Protein AF-0000000081024165 (afdb_homodimer)

Secondary structure (DSSP, 8-state):
-----B-------GGGSTTSGGG-----TTS-EE-TTT-EEE-TTS--SSPPPGGGS-TT--EEE--SS---EE-TTTS---TT--EEE----TT-EEE-TTTTTT-TT--EEE-TT-TTEEE-TTTTTT-TT--EEE-TTS---THHHHSSTTTT-TT--EEE-TT---S-----GGGGG-TT--EEE-TT-TT-----TTTTGGGTT-EEEEEE--S------TT--HHHH--TTTT-EEEEEE-TT----HHHHHHHHHHTTT--EEEEE--S-TTSS-TTTT--SPPP-GGGGGGGTTT---EEE--SS---EE-TTTTTT-TT-SEEE--SS---EE-TTTTTT-TT--EEE--SS---EE-GGGSGGGTTS---EEE--SS---EE-TTTTTT-SS--EEE--SS--SS------TT--EEE--SS--S--GGGGG--TT--EEE--SS---BTHHHHHHHTSTT--EEE-TTS---B--TT-----S-----EEE--SS-HHHHHHTT-STTTTTT-TT--EEE--SS--SSPPTTTTTT-TT--EEE--SS------HHHHTT-TT--EEE-TTS--S---GGGGTT-TT--EEE-TT--EE-SGGGHHHHHHHHSHHHHTSB--GGG-BEEESGGGTT-BGGGB--GGG----HHHHHHHHHHHHHHHHHHHHHHHHHHHHHHH-HHHHHHHHHHHHHHHHHHHT----------TT----SEEEEEE--GGGHHHIIIIIIHHHBTTSTT--SB-EEEHHHHS-TTS-HHHHHHHHHHSEEEEEEEE-HHHHH-HHHHHHHHHHHHHTTSSSS--EEEEEE-S---HHHHHTSHHHHHHHHTT--EEE--SSGGGHHHHHHHHHHHHHH--------S----------------/-------------GGGTHHHH-------S-S-EE-TTT-EEE-TTS--SSPPPGGGS-TT--EEE--SS---EE-TTTS---TT--EEE----TT--EE-TTTTTT-TT--EEE-TT-TT-EE-TTTTTT-TT--EEE-TTS---THHHHSSTTTT-TT--EEE-TT---S-----GGGGG-TT--EEE-TT-TT-----TTTTGGGTT-EEEEEE-TT------TT--HHHH--TTTT-EEEEEE-TT----HHHHHHHHHHTTT--EEEEE--S-TTSS-TTTT--SPPP-GGGGGGGTTT---EEE--SS---EE-TTTTTT-TT-SEEE--SS---EE-TTTTTT-TT--EEE--SS---EE-GGGSGGGTTS---EEE--SS---EE-TTTTTT-SS--EEE--SS--SS------TT--EEE--SS--S--GGGGG--TT--EEE--SS---BTHHHHHHHTSTT--EEE-TTS---B--TT-----S-----EEE--SS-HHHHHHTT-STTTTTT-TT--EEE--SS--SSPPTTTTTT-TT--EEE--SS------HHHHTT-TT--EEE-TTS--S---GGGGTT-TT--EEE-TT--EE-SGGGHHHHHHHHSSTGGGSB--GGG-BEEESGGGTT-BGGG---GGGS---HHHHHHHHHHHHHHHHHHHHHHHHHHHHHHH-HHHHHHHHHHHHHHHHHTT-----------------SEEEEEE--GGGHHHIIIIIIHHHBTTSTT--SB-EEEHHHHS-TTS-HHHHHHHHHHTEEEEEEEE-HHHHH-HHHHHHHHHHHHHHHSSS---EEEEEE-S---HHHHHTSHHHHHHHHTT--EEEPPSSGGGHHHHHHHHHHHHHH--------S----------------

Organism: Petromyzon marinus (NCBI:txid7757)

Sequence (1808 aa):
MRSVRAAGPRAQNHHHQLLLLVVVVVGRISACWLEPHSGYVSCINMNLKEPPPRDSLPANTTELDISFNNISRLSRASLPPLAYLQVLLLGRQLQGLVVEDLAFAELPQLRWLDLGGNRLLVLEPRALWGLHRLEKLQMDYNGLEDEVLEGDFFRDLTSLRELDLTGNSLQRARLSGVFLSMASLRVLKLRSNTKLESLCEGDLAALSGLRLELLDLSDTRMFQDTAFNWTECGNPLRNLSFGLLDISSTTFVPSSLQNFLESIRGVPIKALNLCLLPNIGRSFAFMNFKEPVREWFLGLEKSGVEVLDFSRNRVFSLHPRVFSAFPAVRSLDVSRNKVNEIAPGAFQGLESLVFLNLSYNLLGEIYERSFKDLVNSPLDSIDLSHNHIGIIQNTAFAGFPHLTMLDLRDNSILQLPQLMLPSLTYLMLGDNRLSNLYGLQTMDKSLVFLDVRRNRLHNLGEVWRAMASPRVQFLLFEGNVLRDCPPEATPWSPNNSLVYLDISGNTMEIAWASGHCTDMFHTLGALQKLYLDRNLLTALPDGLFLGLSSLLKLNLSNNHLSSVSAASLEPLRSLEVLDLAWNRLVVLDPMALGPLALLQLLDLRGNPFHCTCALMPLLAWLNSSASAAVASFPDALRCASPAELQAVLLVLLDSQGCEEEDPQLVRHLRLSLLCASSSAVLLLLVATLGHRCCRRRFYHGLMWLRELLLTWEWGATPKANEKRGGGAEFYYDAFVCHSEADFPWVRSELLRRLDLRGGRGGPLSMCLEARDFVPGEAHMDNLVRAVDASRCTLCVLTRHFLADSWCMEALRLAQGRGGSLGTRHDVLVLLLGSLPEFQLQRHGPVRAHLQAGRPCVRWPEDPQDRDWCADLLLVTIREGVPCEGPQGGTRFRMRSLRAVGPPTMRSVRAAGPRAQNHHHQLLLLVVVVVGRISACWLEPHSGYVSCINMNLKEPPPRDSLPANTTELDISFNNISRLSRASLPPLAYLQVLLLGRQLQGLVVEDLAFAELPQLRWLDLGGNRLLVLEPRALWGLHRLEKLQMDYNGLEDEVLEGDFFRDLTSLRELDLTGNSLQRARLSGVFLSMASLRVLKLRSNTKLESLCEGDLAALSGLRLELLDLSDTRMFQDTAFNWTECGNPLRNLSFGLLDISSTTFVPSSLQNFLESIRGVPIKALNLCLLPNIGRSFAFMNFKEPVREWFLGLEKSGVEVLDFSRNRVFSLHPRVFSAFPAVRSLDVSRNKVNEIAPGAFQGLESLVFLNLSYNLLGEIYERSFKDLVNSPLDSIDLSHNHIGIIQNTAFAGFPHLTMLDLRDNSILQLPQLMLPSLTYLMLGDNRLSNLYGLQTMDKSLVFLDVRRNRLHNLGEVWRAMASPRVQFLLFEGNVLRDCPPEATPWSPNNSLVYLDISGNTMEIAWASGHCTDMFHTLGALQKLYLDRNLLTALPDGLFLGLSSLLKLNLSNNHLSSVSAASLEPLRSLEVLDLAWNRLVVLDPMALGPLALLQLLDLRGNPFHCTCALMPLLAWLNSSASAAVASFPDALRCASPAELQAVLLVLLDSQGCEEEDPQLVRHLRLSLLCASSSAVLLLLVATLGHRCCRRRFYHGLMWLRELLLTWEWGATPKANEKRGGGAEFYYDAFVCHSEADFPWVRSELLRRLDLRGGRGGPLSMCLEARDFVPGEAHMDNLVRAVDASRCTLCVLTRHFLADSWCMEALRLAQGRGGSLGTRHDVLVLLLGSLPEFQLQRHGPVRAHLQAGRPCVRWPEDPQDRDWCADLLLVTIREGVPCEGPQGGTRFRMRSLRAVGPPT

Nearest PDB structures (foldseek):
  5ijc-assembly1_A  TM=6.670E-01  e=1.756E-19  Mus musculus
  7r86-assembly2_B  TM=5.240E-01  e=5.649E-11  Mus musculus
  1ozn-assembly1_A  TM=5.152E-01  e=1.254E-09  Homo sapiens
  3rfs-assembly2_B  TM=6.856E-01  e=3.207E-08  Listeria monocytogenes 08-5923
  3m19-assembly2_B  TM=5.540E-01  e=2.004E-07  Petromyzon marinus

Structure (mmCIF, N/CA/C/O backbone):
data_AF-0000000081024165-model_v1
#
loop_
_entity.id
_entity.type
_entity.pdbx_description
1 polymer 'Toll-like receptor 5'
#
loop_
_atom_site.group_PDB
_atom_site.id
_atom_site.type_symbol
_atom_site.label_atom_id
_atom_site.label_alt_id
_atom_site.label_comp_id
_atom_site.label_asym_id
_atom_site.label_entity_id
_atom_site.label_seq_id
_atom_site.pdbx_PDB_ins_code
_atom_site.Cartn_x
_atom_site.Cartn_y
_atom_site.Cartn_z
_atom_site.occupancy
_atom_site.B_iso_or_equiv
_atom_site.auth_seq_id
_atom_site.auth_comp_id
_atom_site.auth_asym_id
_atom_site.auth_atom_id
_atom_site.pdbx_PDB_model_num
ATOM 1 N N . MET A 1 1 ? 51.031 32.531 -5.215 1 20.62 1 MET A N 1
ATOM 2 C CA . MET A 1 1 ? 49.906 31.562 -5.188 1 20.62 1 MET A CA 1
ATOM 3 C C . MET A 1 1 ? 50.344 30.234 -5.805 1 20.62 1 MET A C 1
ATOM 5 O O . MET A 1 1 ? 50.781 30.188 -6.957 1 20.62 1 MET A O 1
ATOM 9 N N . ARG A 1 2 ? 50.75 29.297 -4.957 1 22.09 2 ARG A N 1
ATOM 10 C CA . ARG A 1 2 ? 51.5 28.062 -5.258 1 22.09 2 ARG A CA 1
ATOM 11 C C . ARG A 1 2 ? 50.625 27.094 -6.047 1 22.09 2 ARG A C 1
ATOM 13 O O . ARG A 1 2 ? 49.562 26.672 -5.57 1 22.09 2 ARG A O 1
ATOM 20 N N . SER A 1 3 ? 50.188 27.438 -7.25 1 25.97 3 SER A N 1
ATOM 21 C CA . SER A 1 3 ? 49.25 26.688 -8.047 1 25.97 3 SER A CA 1
ATOM 22 C C . SER A 1 3 ? 49.812 25.328 -8.461 1 25.97 3 SER A C 1
ATOM 24 O O . SER A 1 3 ? 51.031 25.203 -8.641 1 25.97 3 SER A O 1
ATOM 26 N N . VAL A 1 4 ? 49.281 24.312 -7.863 1 30.44 4 VAL A N 1
ATOM 27 C CA . VAL A 1 4 ? 49.562 22.938 -8.266 1 30.44 4 VAL A CA 1
ATOM 28 C C . VAL A 1 4 ? 49.469 22.812 -9.781 1 30.44 4 VAL A C 1
ATOM 30 O O . VAL A 1 4 ? 48.531 23.344 -10.398 1 30.44 4 VAL A O 1
ATOM 33 N N . ARG A 1 5 ? 50.531 22.875 -10.531 1 26.97 5 ARG A N 1
ATOM 34 C CA . ARG A 1 5 ? 50.531 22.797 -11.984 1 26.97 5 ARG A CA 1
ATOM 35 C C . ARG A 1 5 ? 50.281 21.375 -12.453 1 26.97 5 ARG A C 1
ATOM 37 O O . ARG A 1 5 ? 50.594 20.422 -11.742 1 26.97 5 ARG A O 1
ATOM 44 N N . ALA A 1 6 ? 49.281 21.156 -13.203 1 31.28 6 ALA A N 1
ATOM 45 C CA . ALA A 1 6 ? 48.969 19.875 -13.852 1 31.28 6 ALA A CA 1
ATOM 46 C C . ALA A 1 6 ? 50.188 19.328 -14.57 1 31.28 6 ALA A C 1
ATOM 48 O O . ALA A 1 6 ? 50.906 20.062 -15.273 1 31.28 6 ALA A O 1
ATOM 49 N N . ALA A 1 7 ? 50.906 18.375 -14.094 1 29.17 7 ALA A N 1
ATOM 50 C CA . ALA A 1 7 ? 52.031 17.703 -14.742 1 29.17 7 ALA A CA 1
ATOM 51 C C . ALA A 1 7 ? 51.656 17.188 -16.125 1 29.17 7 ALA A C 1
ATOM 53 O O . ALA A 1 7 ? 50.562 16.688 -16.312 1 29.17 7 ALA A O 1
ATOM 54 N N . GLY A 1 8 ? 52.094 17.891 -17.266 1 26.36 8 GLY A N 1
ATOM 55 C CA . GLY A 1 8 ? 51.906 17.531 -18.656 1 26.36 8 GLY A CA 1
ATOM 56 C C . GLY A 1 8 ? 52.062 16.062 -18.938 1 26.36 8 GLY A C 1
ATOM 57 O O . GLY A 1 8 ? 52.75 15.352 -18.172 1 26.36 8 GLY A O 1
ATOM 58 N N . PRO A 1 9 ? 51.156 15.406 -19.641 1 26 9 PRO A N 1
ATOM 59 C CA . PRO A 1 9 ? 51.156 13.992 -20.031 1 26 9 PRO A CA 1
ATOM 60 C C . PRO A 1 9 ? 52.469 13.531 -20.625 1 26 9 PRO A C 1
ATOM 62 O O . PRO A 1 9 ? 53.094 14.258 -21.422 1 26 9 PRO A O 1
ATOM 65 N N . ARG A 1 10 ? 53.312 12.797 -19.969 1 23.8 10 ARG A N 1
ATOM 66 C CA . ARG A 1 10 ? 54.438 12.133 -20.609 1 23.8 10 ARG A CA 1
ATOM 67 C C . ARG A 1 10 ? 53.969 11.414 -21.875 1 23.8 10 ARG A C 1
ATOM 69 O O . ARG A 1 10 ? 52.906 10.789 -21.906 1 23.8 10 ARG A O 1
ATOM 76 N N . ALA A 1 11 ? 54.438 11.773 -23.109 1 24.11 11 ALA A N 1
ATOM 77 C CA . ALA A 1 11 ? 54.312 11.305 -24.5 1 24.11 11 ALA A CA 1
ATOM 78 C C . ALA A 1 11 ? 54.531 9.789 -24.578 1 24.11 11 ALA A C 1
ATOM 80 O O . ALA A 1 11 ? 55.656 9.305 -24.469 1 24.11 11 ALA A O 1
ATOM 81 N N . GLN A 1 12 ? 53.875 8.961 -23.719 1 23.84 12 GLN A N 1
ATOM 82 C CA . GLN A 1 12 ? 54.125 7.543 -23.938 1 23.84 12 GLN A CA 1
ATOM 83 C C . GLN A 1 12 ? 53.812 7.141 -25.375 1 23.84 12 GLN A C 1
ATOM 85 O O . GLN A 1 12 ? 52.656 7.105 -25.781 1 23.84 12 GLN A O 1
ATOM 90 N N . ASN A 1 13 ? 54.625 7.574 -26.438 1 23.62 13 ASN A N 1
ATOM 91 C CA . ASN A 1 13 ? 54.625 7.367 -27.891 1 23.62 13 ASN A CA 1
ATOM 92 C C . ASN A 1 13 ? 54.469 5.891 -28.25 1 23.62 13 ASN A C 1
ATOM 94 O O . ASN A 1 13 ? 53.875 5.551 -29.281 1 23.62 13 ASN A O 1
ATOM 98 N N . HIS A 1 14 ? 55.375 5.027 -27.688 1 24.67 14 HIS A N 1
ATOM 99 C CA . HIS A 1 14 ? 55.938 4.016 -28.578 1 24.67 14 HIS A CA 1
ATOM 100 C C . HIS A 1 14 ? 54.906 2.922 -28.891 1 24.67 14 HIS A C 1
ATOM 102 O O . HIS A 1 14 ? 55.125 2.09 -29.766 1 24.67 14 HIS A O 1
ATOM 108 N N . HIS A 1 15 ? 54.062 2.533 -27.969 1 26.38 15 HIS A N 1
ATOM 109 C CA . HIS A 1 15 ? 53.656 1.139 -28.109 1 26.38 15 HIS A CA 1
ATOM 110 C C . HIS A 1 15 ? 52.656 0.965 -29.234 1 26.38 15 HIS A C 1
ATOM 112 O O . HIS A 1 15 ? 52 -0.085 -29.344 1 26.38 15 HIS A O 1
ATOM 118 N N . HIS A 1 16 ? 52.438 1.99 -30.125 1 27 16 HIS A N 1
ATOM 119 C CA . HIS A 1 16 ? 51.438 1.802 -31.188 1 27 16 HIS A CA 1
ATOM 120 C C . HIS A 1 16 ? 51.875 0.697 -32.156 1 27 16 HIS A C 1
ATOM 122 O O . HIS A 1 16 ? 51.125 0.369 -33.094 1 27 16 HIS A O 1
ATOM 128 N N . GLN A 1 17 ? 53.219 0.5 -32.219 1 24.55 17 GLN A N 1
ATOM 129 C CA . GLN A 1 17 ? 53.656 -0.23 -33.438 1 24.55 17 GLN A CA 1
ATOM 130 C C . GLN A 1 17 ? 53.062 -1.641 -33.438 1 24.55 17 GLN A C 1
ATOM 132 O O . GLN A 1 17 ? 52.781 -2.193 -34.5 1 24.55 17 GLN A O 1
ATOM 137 N N . LEU A 1 18 ? 53.156 -2.264 -32.281 1 24.84 18 LEU A N 1
ATOM 138 C CA . LEU A 1 18 ? 53.188 -3.715 -32.406 1 24.84 18 LEU A CA 1
ATOM 139 C C . LEU A 1 18 ? 51.812 -4.246 -32.781 1 24.84 18 LEU A C 1
ATOM 141 O O . LEU A 1 18 ? 51.656 -5.422 -33.094 1 24.84 18 LEU A O 1
ATOM 145 N N . LEU A 1 19 ? 50.781 -3.404 -32.625 1 25.36 19 LEU A N 1
ATOM 146 C CA . LEU A 1 19 ? 49.5 -4.078 -32.781 1 25.36 19 LEU A CA 1
ATOM 147 C C . LEU A 1 19 ? 49.25 -4.414 -34.25 1 25.36 19 LEU A C 1
ATOM 149 O O . LEU A 1 19 ? 48.219 -5.055 -34.562 1 25.36 19 LEU A O 1
ATOM 153 N N . LEU A 1 20 ? 50.062 -3.764 -35.125 1 26.02 20 LEU A N 1
ATOM 154 C CA . LEU A 1 20 ? 49.656 -3.939 -36.5 1 26.02 20 LEU A CA 1
ATOM 155 C C . LEU A 1 20 ? 49.781 -5.402 -36.906 1 26.02 20 LEU A C 1
ATOM 157 O O . LEU A 1 20 ? 48.969 -5.895 -37.688 1 26.02 20 LEU A O 1
ATOM 161 N N . LEU A 1 21 ? 50.906 -5.957 -36.531 1 26.27 21 LEU A N 1
ATOM 162 C CA . LEU A 1 21 ? 51.312 -7.117 -37.312 1 26.27 21 LEU A CA 1
ATOM 163 C C . LEU A 1 21 ? 50.344 -8.273 -37.125 1 26.27 21 LEU A C 1
ATOM 165 O O . LEU A 1 21 ? 50.375 -9.234 -37.875 1 26.27 21 LEU A O 1
ATOM 169 N N . VAL A 1 22 ? 49.719 -8.367 -36 1 27.64 22 VAL A N 1
ATOM 170 C CA . VAL A 1 22 ? 49.125 -9.695 -35.844 1 27.64 22 VAL A CA 1
ATOM 171 C C . VAL A 1 22 ? 48 -9.867 -36.875 1 27.64 22 VAL A C 1
ATOM 173 O O . VAL A 1 22 ? 47.188 -10.781 -36.75 1 27.64 22 VAL A O 1
ATOM 176 N N . VAL A 1 23 ? 47.812 -8.836 -37.75 1 29.31 23 VAL A N 1
ATOM 177 C CA . VAL A 1 23 ? 46.75 -9.094 -38.688 1 29.31 23 VAL A CA 1
ATOM 178 C C . VAL A 1 23 ? 47.156 -10.211 -39.656 1 29.31 23 VAL A C 1
ATOM 180 O O . VAL A 1 23 ? 46.531 -10.414 -40.688 1 29.31 23 VAL A O 1
ATOM 183 N N . VAL A 1 24 ? 48.469 -10.602 -39.656 1 27.8 24 VAL A N 1
ATOM 184 C CA . VAL A 1 24 ? 48.906 -11.383 -40.812 1 27.8 24 VAL A CA 1
ATOM 185 C C . VAL A 1 24 ? 47.875 -12.453 -41.125 1 27.8 24 VAL A C 1
ATOM 187 O O . VAL A 1 24 ? 47.438 -12.578 -42.281 1 27.8 24 VAL A O 1
ATOM 190 N N . VAL A 1 25 ? 48.156 -13.734 -40.688 1 28.91 25 VAL A N 1
ATOM 191 C CA . VAL A 1 25 ? 47.969 -14.992 -41.406 1 28.91 25 VAL A CA 1
ATOM 192 C C . VAL A 1 25 ? 46.469 -15.344 -41.406 1 28.91 25 VAL A C 1
ATOM 194 O O . VAL A 1 25 ? 45.938 -15.828 -40.406 1 28.91 25 VAL A O 1
ATOM 197 N N . VAL A 1 26 ? 45.594 -14.422 -41.75 1 32.44 26 VAL A N 1
ATOM 198 C CA . VAL A 1 26 ? 44.281 -14.93 -42.125 1 32.44 26 VAL A CA 1
ATOM 199 C C . VAL A 1 26 ? 44.438 -16.016 -43.188 1 32.44 26 VAL A C 1
ATOM 201 O O . VAL A 1 26 ? 44.594 -15.703 -44.375 1 32.44 26 VAL A O 1
ATOM 204 N N . GLY A 1 27 ? 45.469 -16.828 -43.188 1 30.81 27 GLY A N 1
ATOM 205 C CA . GLY A 1 27 ? 45.406 -17.953 -44.094 1 30.81 27 GLY A CA 1
ATOM 206 C C . GLY A 1 27 ? 43.969 -18.422 -44.375 1 30.81 27 GLY A C 1
ATOM 207 O O . GLY A 1 27 ? 43.031 -18 -43.688 1 30.81 27 GLY A O 1
ATOM 208 N N . ARG A 1 28 ? 43.844 -19.516 -45.312 1 35.47 28 ARG A N 1
ATOM 209 C CA . ARG A 1 28 ? 42.719 -20.25 -45.844 1 35.47 28 ARG A CA 1
ATOM 210 C C . ARG A 1 28 ? 41.656 -20.5 -44.781 1 35.47 28 ARG A C 1
ATOM 212 O O . ARG A 1 28 ? 41.969 -21.062 -43.719 1 35.47 28 ARG A O 1
ATOM 219 N N . ILE A 1 29 ? 40.781 -19.703 -44.562 1 40.88 29 ILE A N 1
ATOM 220 C CA . ILE A 1 29 ? 39.469 -19.703 -43.938 1 40.88 29 ILE A CA 1
ATOM 221 C C . ILE A 1 29 ? 38.938 -21.125 -43.875 1 40.88 29 ILE A C 1
ATOM 223 O O . ILE A 1 29 ? 37.844 -21.359 -43.312 1 40.88 29 ILE A O 1
ATOM 227 N N . SER A 1 30 ? 39.281 -22.016 -44.781 1 51.53 30 SER A N 1
ATOM 228 C CA . SER A 1 30 ? 38.656 -23.281 -45.094 1 51.53 30 SER A CA 1
ATOM 229 C C . SER A 1 30 ? 38.781 -24.281 -43.969 1 51.53 30 SER A C 1
ATOM 231 O O . SER A 1 30 ? 38.312 -25.406 -44.062 1 51.53 30 SER A O 1
ATOM 233 N N . ALA A 1 31 ? 39.688 -24.062 -43.031 1 68.12 31 ALA A N 1
ATOM 234 C CA . ALA A 1 31 ? 39.906 -25.25 -42.219 1 68.12 31 ALA A CA 1
ATOM 235 C C . ALA A 1 31 ? 39.031 -25.219 -40.969 1 68.12 31 ALA A C 1
ATOM 237 O O . ALA A 1 31 ? 38.688 -24.141 -40.469 1 68.12 31 ALA A O 1
ATOM 238 N N . CYS A 1 32 ? 38.344 -26.312 -40.656 1 84.81 32 CYS A N 1
ATOM 239 C CA . CYS A 1 32 ? 37.594 -26.531 -39.438 1 84.81 32 CYS A CA 1
ATOM 240 C C . CYS A 1 32 ? 38.344 -26.078 -38.188 1 84.81 32 CYS A C 1
ATOM 242 O O . CYS A 1 32 ? 39.594 -26.109 -38.188 1 84.81 32 CYS A O 1
ATOM 244 N N . TRP A 1 33 ? 37.656 -25.219 -37.312 1 82.88 33 TRP A N 1
ATOM 245 C CA . TRP A 1 33 ? 38.25 -24.766 -36.062 1 82.88 33 TRP A CA 1
ATOM 246 C C . TRP A 1 33 ? 38.469 -25.938 -35.094 1 82.88 33 TRP A C 1
ATOM 248 O O . TRP A 1 33 ? 37.562 -26.719 -34.875 1 82.88 33 TRP A O 1
ATOM 258 N N . LEU A 1 34 ? 39.781 -26.125 -34.812 1 80.56 34 LEU A N 1
ATOM 259 C CA . LEU A 1 34 ? 40.094 -27.188 -33.875 1 80.56 34 LEU A CA 1
ATOM 260 C C . LEU A 1 34 ? 40.344 -26.625 -32.469 1 80.56 34 LEU A C 1
ATOM 262 O O . LEU A 1 34 ? 41.125 -25.672 -32.312 1 80.56 34 LEU A O 1
ATOM 266 N N . GLU A 1 35 ? 39.406 -27 -31.531 1 75.31 35 GLU A N 1
ATOM 267 C CA . GLU A 1 35 ? 39.75 -26.656 -30.156 1 75.31 35 GLU A CA 1
ATOM 268 C C . GLU A 1 35 ? 40.938 -27.438 -29.656 1 75.31 35 GLU A C 1
ATOM 270 O O . GLU A 1 35 ? 40.969 -28.672 -29.766 1 75.31 35 GLU A O 1
ATOM 275 N N . PRO A 1 36 ? 41.938 -26.672 -29.203 1 71.31 36 PRO A N 1
ATOM 276 C CA . PRO A 1 36 ? 43.156 -27.375 -28.734 1 71.31 36 PRO A CA 1
ATOM 277 C C . PRO A 1 36 ? 42.844 -28.344 -27.594 1 71.31 36 PRO A C 1
ATOM 279 O O . PRO A 1 36 ? 42.062 -28.031 -26.703 1 71.31 36 PRO A O 1
ATOM 282 N N . HIS A 1 37 ? 43.156 -29.609 -27.516 1 73.12 37 HIS A N 1
ATOM 283 C CA . HIS A 1 37 ? 43.219 -30.656 -26.5 1 73.12 37 HIS A CA 1
ATOM 284 C C . HIS A 1 37 ? 41.844 -31.281 -26.297 1 73.12 37 HIS A C 1
ATOM 286 O O . HIS A 1 37 ? 41.688 -32.188 -25.469 1 73.12 37 HIS A O 1
ATOM 292 N N . SER A 1 38 ? 40.688 -30.891 -26.797 1 73.69 38 SER A N 1
ATOM 293 C CA . SER A 1 38 ? 39.406 -31.453 -26.438 1 73.69 38 SER A CA 1
ATOM 294 C C . SER A 1 38 ? 38.906 -32.406 -27.531 1 73.69 38 SER A C 1
ATOM 296 O O . SER A 1 38 ? 37.969 -33.188 -27.297 1 73.69 38 SER A O 1
ATOM 298 N N . GLY A 1 39 ? 39.625 -32.594 -28.625 1 87.94 39 GLY A N 1
ATOM 299 C CA . GLY A 1 39 ? 39.188 -33.375 -29.75 1 87.94 39 GLY A CA 1
ATOM 300 C C . GLY A 1 39 ? 37.969 -32.812 -30.469 1 87.94 39 GLY A C 1
ATOM 301 O O . GLY A 1 39 ? 37.406 -33.438 -31.344 1 87.94 39 GLY A O 1
ATOM 302 N N . TYR A 1 40 ? 37.469 -31.641 -30 1 91.44 40 TYR A N 1
ATOM 303 C CA . TYR A 1 40 ? 36.312 -30.969 -30.625 1 91.44 40 TYR A CA 1
ATOM 304 C C . TYR A 1 40 ? 36.75 -30.219 -31.875 1 91.44 40 TYR A C 1
ATOM 306 O O . TYR A 1 40 ? 37.719 -29.453 -31.859 1 91.44 40 TYR A O 1
ATOM 314 N N . VAL A 1 41 ? 36.031 -30.516 -33.031 1 91.94 41 VAL A N 1
ATOM 315 C CA . VAL A 1 41 ? 36.25 -29.844 -34.312 1 91.94 41 VAL A CA 1
ATOM 316 C C . VAL A 1 41 ? 35 -29.125 -34.75 1 91.94 41 VAL A C 1
ATOM 318 O O . VAL A 1 41 ? 33.938 -29.734 -34.875 1 91.94 41 VAL A O 1
ATOM 321 N N . SER A 1 42 ? 35.094 -27.812 -34.906 1 92.38 42 SER A N 1
ATOM 322 C CA . SER A 1 42 ? 33.938 -27.016 -35.312 1 92.38 42 SER A CA 1
ATOM 323 C C . SER A 1 42 ? 34.094 -26.547 -36.75 1 92.38 42 SER A C 1
ATOM 325 O O . SER A 1 42 ? 35 -25.812 -37.094 1 92.38 42 SER A O 1
ATOM 327 N N . CYS A 1 43 ? 33.219 -27.047 -37.594 1 92.94 43 CYS A N 1
ATOM 328 C CA . CYS A 1 43 ? 33.094 -26.609 -38.969 1 92.94 43 CYS A CA 1
ATOM 329 C C . CYS A 1 43 ? 31.734 -25.984 -39.219 1 92.94 43 CYS A C 1
ATOM 331 O O . CYS A 1 43 ? 31.062 -26.328 -40.188 1 92.94 43 CYS A O 1
ATOM 333 N N . ILE A 1 44 ? 31.344 -25.094 -38.375 1 92.06 44 ILE A N 1
ATOM 334 C CA . ILE A 1 44 ? 30.016 -24.5 -38.406 1 92.06 44 ILE A CA 1
ATOM 335 C C . ILE A 1 44 ? 29.969 -23.375 -39.406 1 92.06 44 ILE A C 1
ATOM 337 O O . ILE A 1 44 ? 30.906 -22.578 -39.5 1 92.06 44 ILE A O 1
ATOM 341 N N . ASN A 1 45 ? 28.938 -23.312 -40.281 1 89.88 45 ASN A N 1
ATOM 342 C CA . ASN A 1 45 ? 28.625 -22.219 -41.188 1 89.88 45 ASN A CA 1
ATOM 343 C C . ASN A 1 45 ? 29.797 -21.938 -42.125 1 89.88 45 ASN A C 1
ATOM 345 O O . ASN A 1 45 ? 30.234 -20.797 -42.281 1 89.88 45 ASN A O 1
ATOM 349 N N . MET A 1 46 ? 30.281 -22.938 -42.719 1 89.69 46 MET A N 1
ATOM 350 C CA . MET A 1 46 ? 31.422 -22.828 -43.656 1 89.69 46 MET A CA 1
ATOM 351 C C . MET A 1 46 ? 30.969 -23.109 -45.094 1 89.69 46 MET A C 1
ATOM 353 O O . MET A 1 46 ? 31.812 -23.25 -45.969 1 89.69 46 MET A O 1
ATOM 357 N N . ASN A 1 47 ? 29.75 -23.156 -45.375 1 89.75 47 ASN A N 1
ATOM 358 C CA . ASN A 1 47 ? 29.156 -23.422 -46.656 1 89.75 47 ASN A CA 1
ATOM 359 C C . ASN A 1 47 ? 29.672 -24.719 -47.281 1 89.75 47 ASN A C 1
ATOM 361 O O . ASN A 1 47 ? 29.953 -24.781 -48.469 1 89.75 47 ASN A O 1
ATOM 365 N N . LEU A 1 48 ? 29.781 -25.688 -46.406 1 91.5 48 LEU A N 1
ATOM 366 C CA . LEU A 1 48 ? 30.25 -27 -46.844 1 91.5 48 LEU A CA 1
ATOM 367 C C . LEU A 1 48 ? 29.156 -27.719 -47.656 1 91.5 48 LEU A C 1
ATOM 369 O O . LEU A 1 48 ? 27.984 -27.703 -47.281 1 91.5 48 LEU A O 1
ATOM 373 N N . LYS A 1 49 ? 29.562 -28.266 -48.75 1 91.75 49 LYS A N 1
ATOM 374 C CA . LYS A 1 49 ? 28.625 -29.047 -49.531 1 91.75 49 LYS A CA 1
ATOM 375 C C . LYS A 1 49 ? 28.781 -30.531 -49.25 1 91.75 49 LYS A C 1
ATOM 377 O O . LYS A 1 49 ? 27.875 -31.328 -49.531 1 91.75 49 LYS A O 1
ATOM 382 N N . GLU A 1 50 ? 29.938 -30.828 -48.75 1 91.31 50 GLU A N 1
ATOM 383 C CA . GLU A 1 50 ? 30.25 -32.188 -48.281 1 91.31 50 GLU A CA 1
ATOM 384 C C . GLU A 1 50 ? 31 -32.125 -46.938 1 91.31 50 GLU A C 1
ATOM 386 O O . GLU A 1 50 ? 31.609 -31.125 -46.594 1 91.31 50 GLU A O 1
ATOM 391 N N . PRO A 1 51 ? 30.781 -33.25 -46.188 1 92.81 51 PRO A N 1
ATOM 392 C CA . PRO A 1 51 ? 31.547 -33.281 -44.938 1 92.81 51 PRO A CA 1
ATOM 393 C C . PRO A 1 51 ? 33.062 -33.188 -45.188 1 92.81 51 PRO A C 1
ATOM 395 O O . PRO A 1 51 ? 33.531 -33.594 -46.25 1 92.81 51 PRO A O 1
ATOM 398 N N . PRO A 1 52 ? 33.75 -32.719 -44.188 1 90.75 52 PRO A N 1
ATOM 399 C CA . PRO A 1 52 ? 35.219 -32.562 -44.344 1 90.75 52 PRO A CA 1
ATOM 400 C C . PRO A 1 52 ? 35.906 -33.906 -44.5 1 90.75 52 PRO A C 1
ATOM 402 O O . PRO A 1 52 ? 35.531 -34.906 -43.875 1 90.75 52 PRO A O 1
ATOM 405 N N . PRO A 1 53 ? 36.969 -33.938 -45.438 1 88 53 PRO A N 1
ATOM 406 C CA . PRO A 1 53 ? 37.688 -35.188 -45.688 1 88 53 PRO A CA 1
ATOM 407 C C . PRO A 1 53 ? 38.562 -35.594 -44.469 1 88 53 PRO A C 1
ATOM 409 O O . PRO A 1 53 ? 38.75 -34.812 -43.562 1 88 53 PRO A O 1
ATOM 412 N N . ARG A 1 54 ? 39 -36.844 -44.594 1 85.94 54 ARG A N 1
ATOM 413 C CA . ARG A 1 54 ? 39.719 -37.438 -43.469 1 85.94 54 ARG A CA 1
ATOM 414 C C . ARG A 1 54 ? 41 -36.656 -43.188 1 85.94 54 ARG A C 1
ATOM 416 O O . ARG A 1 54 ? 41.375 -36.438 -42.031 1 85.94 54 ARG A O 1
ATOM 423 N N . ASP A 1 55 ? 41.562 -36.125 -44.219 1 83.31 55 ASP A N 1
ATOM 424 C CA . ASP A 1 55 ? 42.875 -35.469 -44.094 1 83.31 55 ASP A CA 1
ATOM 425 C C . ASP A 1 55 ? 42.75 -34.125 -43.406 1 83.31 55 ASP A C 1
ATOM 427 O O . ASP A 1 55 ? 43.719 -33.594 -42.844 1 83.31 55 ASP A O 1
ATOM 431 N N . SER A 1 56 ? 41.531 -33.75 -43.344 1 83.19 56 SER A N 1
ATOM 432 C CA . SER A 1 56 ? 41.344 -32.406 -42.75 1 83.19 56 SER A CA 1
ATOM 433 C C . SER A 1 56 ? 40.938 -32.5 -41.281 1 83.19 56 SER A C 1
ATOM 435 O O . SER A 1 56 ? 40.844 -31.5 -40.594 1 83.19 56 SER A O 1
ATOM 437 N N . LEU A 1 57 ? 40.719 -33.719 -40.812 1 87.94 57 LEU A N 1
ATOM 438 C CA . LEU A 1 57 ? 40.281 -33.906 -39.438 1 87.94 57 LEU A CA 1
ATOM 439 C C . LEU A 1 57 ? 41.312 -34.656 -38.625 1 87.94 57 LEU A C 1
ATOM 441 O O . LEU A 1 57 ? 41.938 -35.625 -39.125 1 87.94 57 LEU A O 1
ATOM 445 N N . PRO A 1 58 ? 41.531 -34.156 -37.469 1 86.38 58 PRO A N 1
ATOM 446 C CA . PRO A 1 58 ? 42.438 -34.938 -36.625 1 86.38 58 PRO A CA 1
ATOM 447 C C . PRO A 1 58 ? 41.938 -36.344 -36.344 1 86.38 58 PRO A C 1
ATOM 449 O O . PRO A 1 58 ? 40.719 -36.594 -36.281 1 86.38 58 PRO A O 1
ATOM 452 N N . ALA A 1 59 ? 42.906 -37.312 -36.219 1 82.88 59 ALA A N 1
ATOM 453 C CA . ALA A 1 59 ? 42.531 -38.719 -36.031 1 82.88 59 ALA A CA 1
ATOM 454 C C . ALA A 1 59 ? 41.844 -38.938 -34.688 1 82.88 59 ALA A C 1
ATOM 456 O O . ALA A 1 59 ? 41.094 -39.875 -34.531 1 82.88 59 ALA A O 1
ATOM 457 N N . ASN A 1 60 ? 42.062 -38.062 -33.781 1 86.25 60 ASN A N 1
ATOM 458 C CA . ASN A 1 60 ? 41.5 -38.219 -32.438 1 86.25 60 ASN A CA 1
ATOM 459 C C . ASN A 1 60 ? 40.25 -37.375 -32.25 1 86.25 60 ASN A C 1
ATOM 461 O O . ASN A 1 60 ? 39.875 -37.062 -31.109 1 86.25 60 ASN A O 1
ATOM 465 N N . THR A 1 61 ? 39.531 -37.062 -33.281 1 90.69 61 THR A N 1
ATOM 466 C CA . THR A 1 61 ? 38.344 -36.25 -33.188 1 90.69 61 THR A CA 1
ATOM 467 C C . THR A 1 61 ? 37.25 -37 -32.438 1 90.69 61 THR A C 1
ATOM 469 O O . THR A 1 61 ? 36.906 -38.156 -32.812 1 90.69 61 THR A O 1
ATOM 472 N N . THR A 1 62 ? 36.75 -36.344 -31.344 1 93.62 62 THR A N 1
ATOM 473 C CA . THR A 1 62 ? 35.688 -36.969 -30.562 1 93.62 62 THR A CA 1
ATOM 474 C C . THR A 1 62 ? 34.344 -36.281 -30.812 1 93.62 62 THR A C 1
ATOM 476 O O . THR A 1 62 ? 33.312 -36.906 -30.656 1 93.62 62 THR A O 1
ATOM 479 N N . GLU A 1 63 ? 34.344 -35.062 -31.109 1 95.5 63 GLU A N 1
ATOM 480 C CA . GLU A 1 63 ? 33.156 -34.281 -31.406 1 95.5 63 GLU A CA 1
ATOM 481 C C . GLU A 1 63 ? 33.312 -33.469 -32.688 1 95.5 63 GLU A C 1
ATOM 483 O O . GLU A 1 63 ? 34.312 -32.75 -32.812 1 95.5 63 GLU A O 1
ATOM 488 N N . LEU A 1 64 ? 32.406 -33.625 -33.625 1 94.19 64 LEU A N 1
ATOM 489 C CA . LEU A 1 64 ? 32.438 -32.938 -34.906 1 94.19 64 LEU A CA 1
ATOM 490 C C . LEU A 1 64 ? 31.141 -32.156 -35.125 1 94.19 64 LEU A C 1
ATOM 492 O O . LEU A 1 64 ? 30.062 -32.719 -35.125 1 94.19 64 LEU A O 1
ATOM 496 N N . ASP A 1 65 ? 31.219 -30.891 -35.188 1 95.19 65 ASP A N 1
ATOM 497 C CA . ASP A 1 65 ? 30.062 -30.031 -35.438 1 95.19 65 ASP A CA 1
ATOM 498 C C . ASP A 1 65 ? 30.094 -29.469 -36.875 1 95.19 65 ASP A C 1
ATOM 500 O O . ASP A 1 65 ? 30.938 -28.641 -37.188 1 95.19 65 ASP A O 1
ATOM 504 N N . ILE A 1 66 ? 29.25 -29.969 -37.75 1 94.75 66 ILE A N 1
ATOM 505 C CA . ILE A 1 66 ? 29.156 -29.5 -39.125 1 94.75 66 ILE A CA 1
ATOM 506 C C . ILE A 1 66 ? 27.766 -28.953 -39.375 1 94.75 66 ILE A C 1
ATOM 508 O O . ILE A 1 66 ? 27.203 -29.141 -40.469 1 94.75 66 ILE A O 1
ATOM 512 N N . SER A 1 67 ? 27.188 -28.297 -38.344 1 94.75 67 SER A N 1
ATOM 513 C CA . SER A 1 67 ? 25.844 -27.703 -38.469 1 94.75 67 SER A CA 1
ATOM 514 C C . SER A 1 67 ? 25.875 -26.422 -39.312 1 94.75 67 SER A C 1
ATOM 516 O O . SER A 1 67 ? 26.953 -25.859 -39.562 1 94.75 67 SER A O 1
ATOM 518 N N . PHE A 1 68 ? 24.766 -25.953 -39.844 1 94.06 68 PHE A N 1
ATOM 519 C CA . PHE A 1 68 ? 24.562 -24.719 -40.562 1 94.06 68 PHE A CA 1
ATOM 520 C C . PHE A 1 68 ? 25.438 -24.672 -41.812 1 94.06 68 PHE A C 1
ATOM 522 O O . PHE A 1 68 ? 26.141 -23.672 -42.062 1 94.06 68 PHE A O 1
ATOM 529 N N . ASN A 1 69 ? 25.422 -25.797 -42.531 1 94.75 69 ASN A N 1
ATOM 530 C CA . ASN A 1 69 ? 26.125 -25.875 -43.781 1 94.75 69 ASN A CA 1
ATOM 531 C C . ASN A 1 69 ? 25.172 -26.219 -44.938 1 94.75 69 ASN A C 1
ATOM 533 O O . ASN A 1 69 ? 23.953 -26.109 -44.781 1 94.75 69 ASN A O 1
ATOM 537 N N . ASN A 1 70 ? 25.766 -26.547 -46.125 1 93.75 70 ASN A N 1
ATOM 538 C CA . ASN A 1 70 ? 24.953 -26.859 -47.281 1 93.75 70 ASN A CA 1
ATOM 539 C C . ASN A 1 70 ? 25.141 -28.312 -47.719 1 93.75 70 ASN A C 1
ATOM 541 O O . ASN A 1 70 ? 25.234 -28.594 -48.938 1 93.75 70 ASN A O 1
ATOM 545 N N . ILE A 1 71 ? 25.219 -29.109 -46.719 1 93.88 71 ILE A N 1
ATOM 546 C CA . ILE A 1 71 ? 25.359 -30.531 -47.031 1 93.88 71 ILE A CA 1
ATOM 547 C C . ILE A 1 71 ? 24 -31.094 -47.469 1 93.88 71 ILE A C 1
ATOM 549 O O . ILE A 1 71 ? 23.031 -31.078 -46.688 1 93.88 71 ILE A O 1
ATOM 553 N N . SER A 1 72 ? 23.875 -31.609 -48.656 1 92.88 72 SER A N 1
ATOM 554 C CA . SER A 1 72 ? 22.578 -32 -49.188 1 92.88 72 SER A CA 1
ATOM 555 C C . SER A 1 72 ? 22.406 -33.531 -49.156 1 92.88 72 SER A C 1
ATOM 557 O O . SER A 1 72 ? 21.281 -34.031 -49.156 1 92.88 72 SER A O 1
ATOM 559 N N . ARG A 1 73 ? 23.5 -34.156 -49.125 1 93.88 73 ARG A N 1
ATOM 560 C CA . ARG A 1 73 ? 23.406 -35.625 -49.156 1 93.88 73 ARG A CA 1
ATOM 561 C C . ARG A 1 73 ? 24.516 -36.25 -48.312 1 93.88 73 ARG A C 1
ATOM 563 O O . ARG A 1 73 ? 25.656 -35.781 -48.344 1 93.88 73 ARG A O 1
ATOM 570 N N . LEU A 1 74 ? 24.062 -37.25 -47.625 1 94.44 74 LEU A N 1
ATOM 571 C CA . LEU A 1 74 ? 25.031 -38.031 -46.812 1 94.44 74 LEU A CA 1
ATOM 572 C C . LEU A 1 74 ? 24.984 -39.5 -47.156 1 94.44 74 LEU A C 1
ATOM 574 O O . LEU A 1 74 ? 23.953 -40.156 -47 1 94.44 74 LEU A O 1
ATOM 578 N N . SER A 1 75 ? 26.078 -40.031 -47.656 1 92.88 75 SER A N 1
ATOM 579 C CA . SER A 1 75 ? 26.203 -41.438 -47.969 1 92.88 75 SER A CA 1
ATOM 580 C C . SER A 1 75 ? 27.234 -42.125 -47.062 1 92.88 75 SER A C 1
ATOM 582 O O . SER A 1 75 ? 27.844 -41.469 -46.219 1 92.88 75 SER A O 1
ATOM 584 N N . ARG A 1 76 ? 27.391 -43.406 -47.25 1 89.81 76 ARG A N 1
ATOM 585 C CA . ARG A 1 76 ? 28.344 -44.188 -46.469 1 89.81 76 ARG A CA 1
ATOM 586 C C . ARG A 1 76 ? 29.766 -43.688 -46.688 1 89.81 76 ARG A C 1
ATOM 588 O O . ARG A 1 76 ? 30.578 -43.688 -45.75 1 89.81 76 ARG A O 1
ATOM 595 N N . ALA A 1 77 ? 29.969 -43.156 -47.844 1 87.88 77 ALA A N 1
ATOM 596 C CA . ALA A 1 77 ? 31.312 -42.719 -48.219 1 87.88 77 ALA A CA 1
ATOM 597 C C . ALA A 1 77 ? 31.547 -41.25 -47.844 1 87.88 77 ALA A C 1
ATOM 599 O O . ALA A 1 77 ? 32.688 -40.781 -47.875 1 87.88 77 ALA A O 1
ATOM 600 N N . SER A 1 78 ? 30.516 -40.688 -47.469 1 89.62 78 SER A N 1
ATOM 601 C CA . SER A 1 78 ? 30.594 -39.25 -47.25 1 89.62 78 SER A CA 1
ATOM 602 C C . SER A 1 78 ? 31.406 -38.906 -46 1 89.62 78 SER A C 1
ATOM 604 O O . SER A 1 78 ? 32.188 -37.969 -45.969 1 89.62 78 SER A O 1
ATOM 606 N N . LEU A 1 79 ? 31.156 -39.688 -44.938 1 88.62 79 LEU A N 1
ATOM 607 C CA . LEU A 1 79 ? 31.844 -39.438 -43.656 1 88.62 79 LEU A CA 1
ATOM 608 C C . LEU A 1 79 ? 33.094 -40.281 -43.531 1 88.62 79 LEU A C 1
ATOM 610 O O . LEU A 1 79 ? 33.062 -41.5 -43.75 1 88.62 79 LEU A O 1
ATOM 614 N N . PRO A 1 80 ? 34.219 -39.531 -43.312 1 86.88 80 PRO A N 1
ATOM 615 C CA . PRO A 1 80 ? 35.438 -40.312 -43.094 1 86.88 80 PRO A CA 1
ATOM 616 C C . PRO A 1 80 ? 35.375 -41.188 -41.844 1 86.88 80 PRO A C 1
ATOM 618 O O . PRO A 1 80 ? 34.625 -40.875 -40.906 1 86.88 80 PRO A O 1
ATOM 621 N N . PRO A 1 81 ? 36.062 -42.312 -41.969 1 87.69 81 PRO A N 1
ATOM 622 C CA . PRO A 1 81 ? 36.062 -43.156 -40.781 1 87.69 81 PRO A CA 1
ATOM 623 C C . PRO A 1 81 ? 36.812 -42.5 -39.625 1 87.69 81 PRO A C 1
ATOM 625 O O . PRO A 1 81 ? 37.969 -42.188 -39.719 1 87.69 81 PRO A O 1
ATOM 628 N N . LEU A 1 82 ? 36.094 -42.188 -38.656 1 88.88 82 LEU A N 1
ATOM 629 C CA . LEU A 1 82 ? 36.625 -41.625 -37.438 1 88.88 82 LEU A CA 1
ATOM 630 C C . LEU A 1 82 ? 36.375 -42.562 -36.25 1 88.88 82 LEU A C 1
ATOM 632 O O . LEU A 1 82 ? 35.281 -42.625 -35.719 1 88.88 82 LEU A O 1
ATOM 636 N N . ALA A 1 83 ? 37.438 -43.188 -35.781 1 87.56 83 ALA A N 1
ATOM 637 C CA . ALA A 1 83 ? 37.344 -44.281 -34.844 1 87.56 83 ALA A CA 1
ATOM 638 C C . ALA A 1 83 ? 36.938 -43.781 -33.438 1 87.56 83 ALA A C 1
ATOM 640 O O . ALA A 1 83 ? 36.375 -44.5 -32.656 1 87.56 83 ALA A O 1
ATOM 641 N N . TYR A 1 84 ? 37.125 -42.531 -33.219 1 90.62 84 TYR A N 1
ATOM 642 C CA . TYR A 1 84 ? 36.906 -42.031 -31.844 1 90.62 84 TYR A CA 1
ATOM 643 C C . TYR A 1 84 ? 35.781 -41.031 -31.812 1 90.62 84 TYR A C 1
ATOM 645 O O . TYR A 1 84 ? 35.5 -40.438 -30.75 1 90.62 84 TYR A O 1
ATOM 653 N N . LEU A 1 85 ? 35.031 -40.875 -32.875 1 93.88 85 LEU A N 1
ATOM 654 C CA . LEU A 1 85 ? 33.969 -39.875 -32.906 1 93.88 85 LEU A CA 1
ATOM 655 C C . LEU A 1 85 ? 32.781 -40.312 -32.062 1 93.88 85 LEU A C 1
ATOM 657 O O . LEU A 1 85 ? 32.219 -41.406 -32.25 1 93.88 85 LEU A O 1
ATOM 661 N N . GLN A 1 86 ? 32.375 -39.375 -31.109 1 96.19 86 GLN A N 1
ATOM 662 C CA . GLN A 1 86 ? 31.297 -39.719 -30.188 1 96.19 86 GLN A CA 1
ATOM 663 C C . GLN A 1 86 ? 30.094 -38.781 -30.438 1 96.19 86 GLN A C 1
ATOM 665 O O . GLN A 1 86 ? 28.938 -39.188 -30.219 1 96.19 86 GLN A O 1
ATOM 670 N N . VAL A 1 87 ? 30.297 -37.594 -30.812 1 97.19 87 VAL A N 1
ATOM 671 C CA . VAL A 1 87 ? 29.234 -36.625 -31.031 1 97.19 87 VAL A CA 1
ATOM 672 C C . VAL A 1 87 ? 29.328 -36.062 -32.438 1 97.19 87 VAL A C 1
ATOM 674 O O . VAL A 1 87 ? 30.375 -35.594 -32.875 1 97.19 87 VAL A O 1
ATOM 677 N N . LEU A 1 88 ? 28.25 -36.156 -33.188 1 96.81 88 LEU A N 1
ATOM 678 C CA . LEU A 1 88 ? 28.156 -35.594 -34.531 1 96.81 88 LEU A CA 1
ATOM 679 C C . LEU A 1 88 ? 26.953 -34.656 -34.656 1 96.81 88 LEU A C 1
ATOM 681 O O . LEU A 1 88 ? 25.812 -35.094 -34.531 1 96.81 88 LEU A O 1
ATOM 685 N N . LEU A 1 89 ? 27.156 -33.406 -34.875 1 97.06 89 LEU A N 1
ATOM 686 C CA . LEU A 1 89 ? 26.094 -32.406 -35 1 97.06 89 LEU A CA 1
ATOM 687 C C . LEU A 1 89 ? 25.906 -32 -36.469 1 97.06 89 LEU A C 1
ATOM 689 O O . LEU A 1 89 ? 26.797 -31.391 -37.062 1 97.06 89 LEU A O 1
ATOM 693 N N . LEU A 1 90 ? 24.828 -32.406 -36.969 1 95.69 90 LEU A N 1
ATOM 694 C CA . LEU A 1 90 ? 24.531 -32.219 -38.406 1 95.69 90 LEU A CA 1
ATOM 695 C C . LEU A 1 90 ? 23.25 -31.391 -38.562 1 95.69 90 LEU A C 1
ATOM 697 O O . LEU A 1 90 ? 22.594 -31.469 -39.594 1 95.69 90 LEU A O 1
ATOM 701 N N . GLY A 1 91 ? 22.906 -30.656 -37.562 1 95.44 91 GLY A N 1
ATOM 702 C CA . GLY A 1 91 ? 21.625 -29.953 -37.562 1 95.44 91 GLY A CA 1
ATOM 703 C C . GLY A 1 91 ? 21.625 -28.719 -38.469 1 95.44 91 GLY A C 1
ATOM 704 O O . GLY A 1 91 ? 22.688 -28.203 -38.812 1 95.44 91 GLY A O 1
ATOM 705 N N . ARG A 1 92 ? 20.391 -28.234 -39 1 93.62 92 ARG A N 1
ATOM 706 C CA . ARG A 1 92 ? 20.078 -26.969 -39.625 1 93.62 92 ARG A CA 1
ATOM 707 C C . ARG A 1 92 ? 20.922 -26.781 -40.906 1 93.62 92 ARG A C 1
ATOM 709 O O . ARG A 1 92 ? 21.578 -25.75 -41.062 1 93.62 92 ARG A O 1
ATOM 716 N N . GLN A 1 93 ? 20.875 -27.812 -41.719 1 93.62 93 GLN A N 1
ATOM 717 C CA . GLN A 1 93 ? 21.438 -27.641 -43.031 1 93.62 93 GLN A CA 1
ATOM 718 C C . GLN A 1 93 ? 20.531 -26.75 -43.906 1 93.62 93 GLN A C 1
ATOM 720 O O . GLN A 1 93 ? 19.312 -26.891 -43.875 1 93.62 93 GLN A O 1
ATOM 725 N N . LEU A 1 94 ? 21.047 -25.891 -44.75 1 86.56 94 LEU A N 1
ATOM 726 C CA . LEU A 1 94 ? 20.312 -24.828 -45.438 1 86.56 94 LEU A CA 1
ATOM 727 C C . LEU A 1 94 ? 19.547 -25.375 -46.625 1 86.56 94 LEU A C 1
ATOM 729 O O . LEU A 1 94 ? 18.453 -24.891 -46.938 1 86.56 94 LEU A O 1
ATOM 733 N N . GLN A 1 95 ? 20.016 -26.328 -47.469 1 84.69 95 GLN A N 1
ATOM 734 C CA . GLN A 1 95 ? 19.391 -26.797 -48.688 1 84.69 95 GLN A CA 1
ATOM 735 C C . GLN A 1 95 ? 18.703 -28.141 -48.469 1 84.69 95 GLN A C 1
ATOM 737 O O . GLN A 1 95 ? 18.328 -28.812 -49.438 1 84.69 95 GLN A O 1
ATOM 742 N N . GLY A 1 96 ? 18.344 -28.5 -47.25 1 89.69 96 GLY A N 1
ATOM 743 C CA . GLY A 1 96 ? 17.781 -29.812 -47 1 89.69 96 GLY A CA 1
ATOM 744 C C . GLY A 1 96 ? 18.828 -30.906 -46.938 1 89.69 96 GLY A C 1
ATOM 745 O O . GLY A 1 96 ? 19.906 -30.781 -47.531 1 89.69 96 GLY A O 1
ATOM 746 N N . LEU A 1 97 ? 18.453 -32.031 -46.312 1 94.69 97 LEU A N 1
ATOM 747 C CA . LEU A 1 97 ? 19.438 -33.094 -46.094 1 94.69 97 LEU A CA 1
ATOM 748 C C . LEU A 1 97 ? 18.844 -34.469 -46.375 1 94.69 97 LEU A C 1
ATOM 750 O O . LEU A 1 97 ? 17.766 -34.812 -45.875 1 94.69 97 LEU A O 1
ATOM 754 N N . VAL A 1 98 ? 19.484 -35.156 -47.281 1 96.19 98 VAL A N 1
ATOM 755 C CA . VAL A 1 98 ? 19.141 -36.562 -47.531 1 96.19 98 VAL A CA 1
ATOM 756 C C . VAL A 1 98 ? 20.172 -37.469 -46.906 1 96.19 98 VAL A C 1
ATOM 758 O O . VAL A 1 98 ? 21.359 -37.375 -47.188 1 96.19 98 VAL A O 1
ATOM 761 N N . VAL A 1 99 ? 19.656 -38.312 -46.031 1 97.06 99 VAL A N 1
ATOM 762 C CA . VAL A 1 99 ? 20.531 -39.281 -45.406 1 97.06 99 VAL A CA 1
ATOM 763 C C . VAL A 1 99 ? 20.297 -40.656 -45.969 1 97.06 99 VAL A C 1
ATOM 765 O O . VAL A 1 99 ? 19.234 -41.25 -45.75 1 97.06 99 VAL A O 1
ATOM 768 N N . GLU A 1 100 ? 21.328 -41.219 -46.562 1 96.31 100 GLU A N 1
ATOM 769 C CA . GLU A 1 100 ? 21.203 -42.469 -47.281 1 96.31 100 GLU A CA 1
ATOM 770 C C . GLU A 1 100 ? 21.422 -43.656 -46.344 1 96.31 100 GLU A C 1
ATOM 772 O O . GLU A 1 100 ? 21.797 -43.5 -45.188 1 96.31 100 GLU A O 1
ATOM 777 N N . ASP A 1 101 ? 21.156 -44.812 -46.906 1 95.31 101 ASP A N 1
ATOM 778 C CA . ASP A 1 101 ? 21.297 -46.031 -46.125 1 95.31 101 ASP A CA 1
ATOM 779 C C . ASP A 1 101 ? 22.734 -46.219 -45.625 1 95.31 101 ASP A C 1
ATOM 781 O O . ASP A 1 101 ? 23.688 -46.031 -46.406 1 95.31 101 ASP A O 1
ATOM 785 N N . LEU A 1 102 ? 22.875 -46.469 -44.375 1 92.94 102 LEU A N 1
ATOM 786 C CA . LEU A 1 102 ? 24.141 -46.781 -43.719 1 92.94 102 LEU A CA 1
ATOM 787 C C . LEU A 1 102 ? 25.109 -45.625 -43.781 1 92.94 102 LEU A C 1
ATOM 789 O O . LEU A 1 102 ? 26.328 -45.812 -43.844 1 92.94 102 LEU A O 1
ATOM 793 N N . ALA A 1 103 ? 24.5 -44.531 -43.75 1 94.31 103 ALA A N 1
ATOM 794 C CA . ALA A 1 103 ? 25.312 -43.312 -43.844 1 94.31 103 ALA A CA 1
ATOM 795 C C . ALA A 1 103 ? 26.281 -43.188 -42.688 1 94.31 103 ALA A C 1
ATOM 797 O O . ALA A 1 103 ? 27.359 -42.625 -42.812 1 94.31 103 ALA A O 1
ATOM 798 N N . PHE A 1 104 ? 25.922 -43.812 -41.5 1 94.94 104 PHE A N 1
ATOM 799 C CA . PHE A 1 104 ? 26.75 -43.625 -40.312 1 94.94 104 PHE A CA 1
ATOM 800 C C . PHE A 1 104 ? 27.438 -44.938 -39.938 1 94.94 104 PHE A C 1
ATOM 802 O O . PHE A 1 104 ? 27.906 -45.094 -38.812 1 94.94 104 PHE A O 1
ATOM 809 N N . ALA A 1 105 ? 27.562 -45.844 -40.781 1 88 105 ALA A N 1
ATOM 810 C CA . ALA A 1 105 ? 28.047 -47.188 -40.5 1 88 105 ALA A CA 1
ATOM 811 C C . ALA A 1 105 ? 29.531 -47.156 -40.125 1 88 105 ALA A C 1
ATOM 813 O O . ALA A 1 105 ? 30 -48.031 -39.406 1 88 105 ALA A O 1
ATOM 814 N N . GLU A 1 106 ? 30.281 -46.156 -40.531 1 88.5 106 GLU A N 1
ATOM 815 C CA . GLU A 1 106 ? 31.719 -46.094 -40.281 1 88.5 106 GLU A CA 1
ATOM 816 C C . GLU A 1 106 ? 32.031 -45.344 -39 1 88.5 106 GLU A C 1
ATOM 818 O O . GLU A 1 106 ? 33.188 -45.031 -38.719 1 88.5 106 GLU A O 1
ATOM 823 N N . LEU A 1 107 ? 30.969 -45.156 -38.219 1 92.75 107 LEU A N 1
ATOM 824 C CA . LEU A 1 107 ? 31.156 -44.469 -36.969 1 92.75 107 LEU A CA 1
ATOM 825 C C . LEU A 1 107 ? 30.672 -45.312 -35.781 1 92.75 107 LEU A C 1
ATOM 827 O O . LEU A 1 107 ? 29.672 -45 -35.156 1 92.75 107 LEU A O 1
ATOM 831 N N . PRO A 1 108 ? 31.438 -46.25 -35.438 1 87.75 108 PRO A N 1
ATOM 832 C CA . PRO A 1 108 ? 30.953 -47.25 -34.469 1 87.75 108 PRO A CA 1
ATOM 833 C C . PRO A 1 108 ? 30.875 -46.688 -33.031 1 87.75 108 PRO A C 1
ATOM 835 O O . PRO A 1 108 ? 30.156 -47.25 -32.219 1 87.75 108 PRO A O 1
ATOM 838 N N . GLN A 1 109 ? 31.531 -45.594 -32.75 1 93.88 109 GLN A N 1
ATOM 839 C CA . GLN A 1 109 ? 31.578 -45.094 -31.375 1 93.88 109 GLN A CA 1
ATOM 840 C C . GLN A 1 109 ? 30.625 -43.906 -31.172 1 93.88 109 GLN A C 1
ATOM 842 O O . GLN A 1 109 ? 30.625 -43.281 -30.125 1 93.88 109 GLN A O 1
ATOM 847 N N . LEU A 1 110 ? 29.766 -43.719 -32.125 1 95.94 110 LEU A N 1
ATOM 848 C CA . LEU A 1 110 ? 28.891 -42.562 -32.062 1 95.94 110 LEU A CA 1
ATOM 849 C C . LEU A 1 110 ? 27.859 -42.688 -30.938 1 95.94 110 LEU A C 1
ATOM 851 O O . LEU A 1 110 ? 27.188 -43.719 -30.844 1 95.94 110 LEU A O 1
ATOM 855 N N . ARG A 1 111 ? 27.766 -41.625 -30.094 1 97.62 111 ARG A N 1
ATOM 856 C CA . ARG A 1 111 ? 26.859 -41.656 -28.938 1 97.62 111 ARG A CA 1
ATOM 857 C C . ARG A 1 111 ? 25.781 -40.594 -29.047 1 97.62 111 ARG A C 1
ATOM 859 O O . ARG A 1 111 ? 24.688 -40.75 -28.5 1 97.62 111 ARG A O 1
ATOM 866 N N . TRP A 1 112 ? 26.031 -39.531 -29.672 1 98.38 112 TRP A N 1
ATOM 867 C CA . TRP A 1 112 ? 25.109 -38.438 -29.844 1 98.38 112 TRP A CA 1
ATOM 868 C C . TRP A 1 112 ? 25.062 -37.969 -31.297 1 98.38 112 TRP A C 1
ATOM 870 O O . TRP A 1 112 ? 26.078 -37.625 -31.875 1 98.38 112 TRP A O 1
ATOM 880 N N . LEU A 1 113 ? 23.906 -38.031 -31.906 1 98.06 113 LEU A N 1
ATOM 881 C CA . LEU A 1 113 ? 23.688 -37.594 -33.281 1 98.06 113 LEU A CA 1
ATOM 882 C C . LEU A 1 113 ? 22.609 -36.531 -33.344 1 98.06 113 LEU A C 1
ATOM 884 O O . LEU A 1 113 ? 21.484 -36.75 -32.875 1 98.06 113 LEU A O 1
ATOM 888 N N . ASP A 1 114 ? 22.891 -35.406 -33.812 1 97.75 114 ASP A N 1
ATOM 889 C CA . ASP A 1 114 ? 21.938 -34.312 -33.938 1 97.75 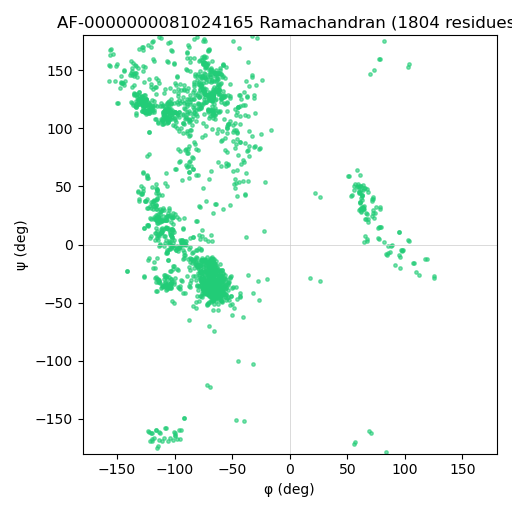114 ASP A CA 1
ATOM 890 C C . ASP A 1 114 ? 21.562 -34.062 -35.406 1 97.75 114 ASP A C 1
ATOM 892 O O . ASP A 1 114 ? 22.406 -33.625 -36.188 1 97.75 114 ASP A O 1
ATOM 896 N N . LEU A 1 115 ? 20.391 -34.375 -35.75 1 97.38 115 LEU A N 1
ATOM 897 C CA . LEU A 1 115 ? 19.844 -34.094 -37.062 1 97.38 115 LEU A CA 1
ATOM 898 C C . LEU A 1 115 ? 18.75 -33.031 -37 1 97.38 115 LEU A C 1
ATOM 900 O O . LEU A 1 115 ? 18 -32.844 -37.969 1 97.38 115 LEU A O 1
ATOM 904 N N . GLY A 1 116 ? 18.688 -32.344 -35.875 1 96.75 116 GLY A N 1
ATOM 905 C CA . GLY A 1 116 ? 17.609 -31.422 -35.594 1 96.75 116 GLY A CA 1
ATOM 906 C C . GLY A 1 116 ? 17.625 -30.188 -36.469 1 96.75 116 GLY A C 1
ATOM 907 O O . GLY A 1 116 ? 18.688 -29.703 -36.875 1 96.75 116 GLY A O 1
ATOM 908 N N . GLY A 1 117 ? 16.422 -29.641 -36.812 1 94.81 117 GLY A N 1
ATOM 909 C CA . GLY A 1 117 ? 16.297 -28.375 -37.531 1 94.81 117 GLY A CA 1
ATOM 910 C C . GLY A 1 117 ? 16.359 -28.547 -39.031 1 94.81 117 GLY A C 1
ATOM 911 O O . GLY A 1 117 ? 16.188 -27.578 -39.781 1 94.81 117 GLY A O 1
ATOM 912 N N . ASN A 1 118 ? 16.641 -29.75 -39.5 1 95.75 118 ASN A N 1
ATOM 913 C CA . ASN A 1 118 ? 16.594 -30.016 -40.938 1 95.75 118 ASN A CA 1
ATOM 914 C C . ASN A 1 118 ? 15.164 -30.156 -41.438 1 95.75 118 ASN A C 1
ATOM 916 O O . ASN A 1 118 ? 14.609 -31.25 -41.469 1 95.75 118 ASN A O 1
ATOM 920 N N . ARG A 1 119 ? 14.57 -29.188 -41.875 1 91.25 119 ARG A N 1
ATOM 921 C CA . ARG A 1 119 ? 13.133 -29.109 -42.156 1 91.25 119 ARG A CA 1
ATOM 922 C C . ARG A 1 119 ? 12.758 -30.016 -43.312 1 91.25 119 ARG A C 1
ATOM 924 O O . ARG A 1 119 ? 11.625 -30.5 -43.406 1 91.25 119 ARG A O 1
ATOM 931 N N . LEU A 1 120 ? 13.695 -30.297 -44.25 1 88.44 120 LEU A N 1
ATOM 932 C CA . LEU A 1 120 ? 13.461 -31.172 -45.375 1 88.44 120 LEU A CA 1
ATOM 933 C C . LEU A 1 120 ? 14.344 -32.406 -45.312 1 88.44 120 LEU A C 1
ATOM 935 O O . LEU A 1 120 ? 15.023 -32.75 -46.281 1 88.44 120 LEU A O 1
ATOM 939 N N . LEU A 1 121 ? 14.219 -32.969 -44.156 1 94.62 121 LEU A N 1
ATOM 940 C CA . LEU A 1 121 ? 15.055 -34.156 -43.969 1 94.62 121 LEU A CA 1
ATOM 941 C C . LEU A 1 121 ? 14.438 -35.375 -44.656 1 94.62 121 LEU A C 1
ATOM 943 O O . LEU A 1 121 ? 13.25 -35.625 -44.5 1 94.62 121 LEU A O 1
ATOM 947 N N . VAL A 1 122 ? 15.211 -36 -45.469 1 94.75 122 VAL A N 1
ATOM 948 C CA . VAL A 1 122 ? 14.828 -37.281 -46.062 1 94.75 122 VAL A CA 1
ATOM 949 C C . VAL A 1 122 ? 15.711 -38.406 -45.469 1 94.75 122 VAL A C 1
ATOM 951 O O . VAL A 1 122 ? 16.922 -38.406 -45.719 1 94.75 122 VAL A O 1
ATOM 954 N N . LEU A 1 123 ? 15.047 -39.156 -44.781 1 94.81 123 LEU A N 1
ATOM 955 C CA . LEU A 1 123 ? 15.766 -40.25 -44.125 1 94.81 123 LEU A CA 1
ATOM 956 C C . LEU A 1 123 ? 15.445 -41.562 -44.812 1 94.81 123 LEU A C 1
ATOM 958 O O . LEU A 1 123 ? 14.297 -42.031 -44.781 1 94.81 123 LEU A O 1
ATOM 962 N N . GLU A 1 124 ? 16.484 -42.219 -45.312 1 95.06 124 GLU A N 1
ATOM 963 C CA . GLU A 1 124 ? 16.25 -43.531 -45.875 1 95.06 124 GLU A CA 1
ATOM 964 C C . GLU A 1 124 ? 16.062 -44.562 -44.75 1 95.06 124 GLU A C 1
ATOM 966 O O . GLU A 1 124 ? 16.531 -44.375 -43.656 1 95.06 124 GLU A O 1
ATOM 971 N N . PRO A 1 125 ? 15.43 -45.688 -45.031 1 94.06 125 PRO A N 1
ATOM 972 C CA . PRO A 1 125 ? 14.961 -46.594 -44 1 94.06 125 PRO A CA 1
ATOM 973 C C . PRO A 1 125 ? 16.109 -47.219 -43.188 1 94.06 125 PRO A C 1
ATOM 975 O O . PRO A 1 125 ? 15.938 -47.469 -42 1 94.06 125 PRO A O 1
ATOM 978 N N . ARG A 1 126 ? 17.266 -47.438 -43.75 1 96.12 126 ARG A N 1
ATOM 979 C CA . ARG A 1 126 ? 18.375 -48.062 -43.031 1 96.12 126 ARG A CA 1
ATOM 980 C C . ARG A 1 126 ? 19.453 -47.031 -42.688 1 96.12 126 ARG A C 1
ATOM 982 O O . ARG A 1 126 ? 20.594 -47.406 -42.406 1 96.12 126 ARG A O 1
ATOM 989 N N . ALA A 1 127 ? 19.031 -45.812 -42.688 1 95.5 127 ALA A N 1
ATOM 990 C CA . ALA A 1 127 ? 20 -44.75 -42.5 1 95.5 127 ALA A CA 1
ATOM 991 C C . ALA A 1 127 ? 20.688 -44.844 -41.156 1 95.5 127 ALA A C 1
ATOM 993 O O . ALA A 1 127 ? 21.891 -44.594 -41.031 1 95.5 127 ALA A O 1
ATOM 994 N N . LEU A 1 128 ? 19.953 -45.25 -40.125 1 95.75 128 LEU A N 1
ATOM 995 C CA . LEU A 1 128 ? 20.469 -45.219 -38.75 1 95.75 128 LEU A CA 1
ATOM 996 C C . LEU A 1 128 ? 20.891 -46.594 -38.281 1 95.75 128 LEU A C 1
ATOM 998 O O . LEU A 1 128 ? 21.281 -46.781 -37.125 1 95.75 128 LEU A O 1
ATOM 1002 N N . TRP A 1 129 ? 20.859 -47.562 -39.219 1 93.62 129 TRP A N 1
ATOM 1003 C CA . TRP A 1 129 ? 21.188 -48.938 -38.844 1 93.62 129 TRP A CA 1
ATOM 1004 C C . TRP A 1 129 ? 22.656 -49.062 -38.469 1 93.62 129 TRP A C 1
ATOM 1006 O O . TRP A 1 129 ? 23.516 -48.375 -39.062 1 93.62 129 TRP A O 1
ATOM 1016 N N . GLY A 1 130 ? 22.953 -49.844 -37.438 1 91.5 130 GLY A N 1
ATOM 1017 C CA . GLY A 1 130 ? 24.328 -50.125 -37.062 1 91.5 130 GLY A CA 1
ATOM 1018 C C . GLY A 1 130 ? 24.828 -49.25 -35.938 1 91.5 130 GLY A C 1
ATOM 1019 O O . GLY A 1 130 ? 25.906 -49.469 -35.406 1 91.5 130 GLY A O 1
ATOM 1020 N N . LEU A 1 131 ? 24.031 -48.312 -35.531 1 94.62 131 LEU A N 1
ATOM 1021 C CA . LEU A 1 131 ? 24.438 -47.406 -34.438 1 94.62 131 LEU A CA 1
ATOM 1022 C C . LEU A 1 131 ? 24.047 -48 -33.094 1 94.62 131 LEU A C 1
ATOM 1024 O O . LEU A 1 131 ? 23.219 -47.438 -32.375 1 94.62 131 LEU A O 1
ATOM 1028 N N . HIS A 1 132 ? 24.812 -48.938 -32.625 1 93.81 132 HIS A N 1
ATOM 1029 C CA . HIS A 1 132 ? 24.484 -49.688 -31.422 1 93.81 132 HIS A CA 1
ATOM 1030 C C . HIS A 1 132 ? 24.828 -48.906 -30.156 1 93.81 132 HIS A C 1
ATOM 1032 O O . HIS A 1 132 ? 24.281 -49.156 -29.078 1 93.81 132 HIS A O 1
ATOM 1038 N N . ARG A 1 133 ? 25.609 -47.875 -30.297 1 96.06 133 ARG A N 1
ATOM 1039 C CA . ARG A 1 133 ? 26.094 -47.156 -29.125 1 96.06 133 ARG A CA 1
ATOM 1040 C C . ARG A 1 133 ? 25.422 -45.812 -29 1 96.06 133 ARG A C 1
ATOM 1042 O O . ARG A 1 133 ? 25.703 -45.031 -28.062 1 96.06 133 ARG A O 1
ATOM 1049 N N . LEU A 1 134 ? 24.547 -45.531 -29.891 1 97 134 LEU A N 1
ATOM 1050 C CA . LEU A 1 134 ? 23.906 -44.219 -29.875 1 97 134 LEU A CA 1
ATOM 1051 C C . LEU A 1 134 ? 23.031 -44.062 -28.641 1 97 134 LEU A C 1
ATOM 1053 O O . LEU A 1 134 ? 22.203 -44.906 -28.344 1 97 134 LEU A O 1
ATOM 1057 N N . GLU A 1 135 ? 23.25 -42.938 -27.922 1 98.12 135 GLU A N 1
ATOM 1058 C CA . GLU A 1 135 ? 22.531 -42.656 -26.688 1 98.12 135 GLU A CA 1
ATOM 1059 C C . GLU A 1 135 ? 21.547 -41.5 -26.859 1 98.12 135 GLU A C 1
ATOM 1061 O O . GLU A 1 135 ? 20.484 -41.5 -26.234 1 98.12 135 GLU A O 1
ATOM 1066 N N . LYS A 1 136 ? 21.859 -40.531 -27.609 1 98.5 136 LYS A N 1
ATOM 1067 C CA . LYS A 1 136 ? 21.031 -39.344 -27.828 1 98.5 136 LYS A CA 1
ATOM 1068 C C . LYS A 1 136 ? 20.828 -39.094 -29.312 1 98.5 136 LYS A C 1
ATOM 1070 O O . LYS A 1 136 ? 21.797 -39 -30.078 1 98.5 136 LYS A O 1
ATOM 1075 N N . LEU A 1 137 ? 19.609 -39.062 -29.766 1 98.25 137 LEU A N 1
ATOM 1076 C CA . LEU A 1 137 ? 19.25 -38.781 -31.156 1 98.25 137 LEU A CA 1
ATOM 1077 C C . LEU A 1 137 ? 18.281 -37.594 -31.234 1 98.25 137 LEU A C 1
ATOM 1079 O O . LEU A 1 137 ? 17.172 -37.688 -30.719 1 98.25 137 LEU A O 1
ATOM 1083 N N . GLN A 1 138 ? 18.656 -36.5 -31.781 1 98.19 138 GLN A N 1
ATOM 1084 C CA . GLN A 1 138 ? 17.844 -35.312 -31.922 1 98.19 138 GLN A CA 1
ATOM 1085 C C . GLN A 1 138 ? 17.297 -35.188 -33.344 1 98.19 138 GLN A C 1
ATOM 1087 O O . GLN A 1 138 ? 18.062 -35.094 -34.312 1 98.19 138 GLN A O 1
ATOM 1092 N N . MET A 1 139 ? 16.062 -35.312 -33.438 1 97.69 139 MET A N 1
ATOM 1093 C CA . MET A 1 139 ? 15.375 -35.219 -34.719 1 97.69 139 MET A CA 1
ATOM 1094 C C . MET A 1 139 ? 14.227 -34.219 -34.656 1 97.69 139 MET A C 1
ATOM 1096 O O . MET A 1 139 ? 13.117 -34.5 -35.094 1 97.69 139 MET A O 1
ATOM 1100 N N . ASP A 1 140 ? 14.445 -33.062 -34.031 1 96.94 140 ASP A N 1
ATOM 1101 C CA . ASP A 1 140 ? 13.414 -32.062 -33.844 1 96.94 140 ASP A CA 1
ATOM 1102 C C . ASP A 1 140 ? 13.266 -31.188 -35.094 1 96.94 140 ASP A C 1
ATOM 1104 O O . ASP A 1 140 ? 14.25 -30.906 -35.781 1 96.94 140 ASP A O 1
ATOM 1108 N N . TYR A 1 141 ? 12.039 -30.859 -35.531 1 96.31 141 TYR A N 1
ATOM 1109 C CA . TYR A 1 141 ? 11.672 -29.984 -36.625 1 96.31 141 TYR A CA 1
ATOM 1110 C C . TYR A 1 141 ? 12.242 -30.5 -37.969 1 96.31 141 TYR A C 1
ATOM 1112 O O . TYR A 1 141 ? 12.891 -29.75 -38.688 1 96.31 141 TYR A O 1
ATOM 1120 N N . ASN A 1 142 ? 12.008 -31.766 -38.219 1 96.31 142 ASN A N 1
ATOM 1121 C CA . ASN A 1 142 ? 12.492 -32.406 -39.469 1 96.31 142 ASN A CA 1
ATOM 1122 C C . ASN A 1 142 ? 11.359 -32.656 -40.438 1 96.31 142 ASN A C 1
ATOM 1124 O O . ASN A 1 142 ? 11.594 -33.125 -41.562 1 96.31 142 ASN A O 1
ATOM 1128 N N . GLY A 1 143 ? 10.227 -32.375 -40 1 93.81 143 GLY A N 1
ATOM 1129 C CA . GLY A 1 143 ? 9.078 -32.625 -40.844 1 93.81 143 GLY A CA 1
ATOM 1130 C C . GLY A 1 143 ? 8.742 -34.094 -41 1 93.81 143 GLY A C 1
ATOM 1131 O O . GLY A 1 143 ? 8.125 -34.5 -42 1 93.81 143 GLY A O 1
ATOM 1132 N N . LEU A 1 144 ? 9.07 -34.875 -40.062 1 95.25 144 LEU A N 1
ATOM 1133 C CA . LEU A 1 144 ? 8.867 -36.312 -40.094 1 95.25 144 LEU A CA 1
ATOM 1134 C C . LEU A 1 144 ? 7.395 -36.656 -39.906 1 95.25 144 LEU A C 1
ATOM 1136 O O . LEU A 1 144 ? 6.684 -35.938 -39.188 1 95.25 144 LEU A O 1
ATOM 1140 N N . GLU A 1 145 ? 6.984 -37.75 -40.562 1 95 145 GLU A N 1
ATOM 1141 C CA . GLU A 1 145 ? 5.609 -38.219 -40.438 1 95 145 GLU A CA 1
ATOM 1142 C C . GLU A 1 145 ? 5.555 -39.562 -39.719 1 95 145 GLU A C 1
ATOM 1144 O O . GLU A 1 145 ? 6.539 -39.969 -39.094 1 95 145 GLU A O 1
ATOM 1149 N N . ASP A 1 146 ? 4.453 -40.25 -39.719 1 95.19 146 ASP A N 1
ATOM 1150 C CA . ASP A 1 146 ? 4.18 -41.406 -38.875 1 95.19 146 ASP A CA 1
ATOM 1151 C C . ASP A 1 146 ? 5.105 -42.594 -39.25 1 95.19 146 ASP A C 1
ATOM 1153 O O . ASP A 1 146 ? 5.422 -43.406 -38.406 1 95.19 146 ASP A O 1
ATOM 1157 N N . GLU A 1 147 ? 5.594 -42.594 -40.344 1 93.81 147 GLU A N 1
ATOM 1158 C CA . GLU A 1 147 ? 6.391 -43.688 -40.844 1 93.81 147 GLU A CA 1
ATOM 1159 C C . GLU A 1 147 ? 7.668 -43.875 -40.031 1 93.81 147 GLU A C 1
ATOM 1161 O O . GLU A 1 147 ? 8.172 -45 -39.906 1 93.81 147 GLU A O 1
ATOM 1166 N N . VAL A 1 148 ? 8.086 -42.812 -39.562 1 94.56 148 VAL A N 1
ATOM 1167 C CA . VAL A 1 148 ? 9.352 -42.875 -38.844 1 94.56 148 VAL A CA 1
ATOM 1168 C C . VAL A 1 148 ? 9.195 -43.719 -37.594 1 94.56 148 VAL A C 1
ATOM 1170 O O . VAL A 1 148 ? 10.133 -44.406 -37.188 1 94.56 148 VAL A O 1
ATOM 1173 N N . LEU A 1 149 ? 8.031 -43.781 -37 1 95.62 149 LEU A N 1
ATOM 1174 C CA . LEU A 1 149 ? 7.781 -44.531 -35.781 1 95.62 149 LEU A CA 1
ATOM 1175 C C . LEU A 1 149 ? 7.25 -45.938 -36.094 1 95.62 149 LEU A C 1
ATOM 1177 O O . LEU A 1 149 ? 7.484 -46.875 -35.344 1 95.62 149 LEU A O 1
ATOM 1181 N N . GLU A 1 150 ? 6.562 -46.094 -37.156 1 94.5 150 GLU A N 1
ATOM 1182 C CA . GLU A 1 150 ? 5.906 -47.344 -37.5 1 94.5 150 GLU A CA 1
ATOM 1183 C C . GLU A 1 150 ? 6.855 -48.25 -38.25 1 94.5 150 GLU A C 1
ATOM 1185 O O . GLU A 1 150 ? 6.629 -49.469 -38.344 1 94.5 150 GLU A O 1
ATOM 1190 N N . GLY A 1 151 ? 7.898 -47.625 -38.688 1 93.12 151 GLY A N 1
ATOM 1191 C CA . GLY A 1 151 ? 8.852 -48.406 -39.469 1 93.12 151 GLY A CA 1
ATOM 1192 C C . GLY A 1 151 ? 10.055 -48.875 -38.688 1 93.12 151 GLY A C 1
ATOM 1193 O O . GLY A 1 151 ? 10.016 -48.875 -37.438 1 93.12 151 GLY A O 1
ATOM 1194 N N . ASP A 1 152 ? 11.102 -49.312 -39.469 1 93.25 152 ASP A N 1
ATOM 1195 C CA . ASP A 1 152 ? 12.281 -49.875 -38.844 1 93.25 152 ASP A CA 1
ATOM 1196 C C . ASP A 1 152 ? 13.461 -48.906 -38.875 1 93.25 152 ASP A C 1
ATOM 1198 O O . ASP A 1 152 ? 14.617 -49.312 -38.812 1 93.25 152 ASP A O 1
ATOM 1202 N N . PHE A 1 153 ? 13.055 -47.688 -38.812 1 95.12 153 PHE A N 1
ATOM 1203 C CA . PHE A 1 153 ? 14.094 -46.688 -38.969 1 95.12 153 PHE A CA 1
ATOM 1204 C C . PHE A 1 153 ? 15.062 -46.719 -37.781 1 95.12 153 PHE A C 1
ATOM 1206 O O . PHE A 1 153 ? 16.25 -46.406 -37.938 1 95.12 153 PHE A O 1
ATOM 1213 N N . PHE A 1 154 ? 14.547 -47.156 -36.625 1 95.69 154 PHE A N 1
ATOM 1214 C CA . PHE A 1 154 ? 15.344 -47.094 -35.406 1 95.69 154 PHE A CA 1
ATOM 1215 C C . PHE A 1 154 ? 15.875 -48.438 -35.031 1 95.69 154 PHE A C 1
ATOM 1217 O O . PHE A 1 154 ? 16.25 -48.656 -33.875 1 95.69 154 PHE A O 1
ATOM 1224 N N . ARG A 1 155 ? 15.984 -49.219 -36.031 1 93.12 155 ARG A N 1
ATOM 1225 C CA . ARG A 1 155 ? 16.516 -50.562 -35.75 1 93.12 155 ARG A CA 1
ATOM 1226 C C . ARG A 1 155 ? 17.969 -50.5 -35.281 1 93.12 155 ARG A C 1
ATOM 1228 O O . ARG A 1 155 ? 18.75 -49.656 -35.781 1 93.12 155 ARG A O 1
ATOM 1235 N N . ASP A 1 156 ? 18.406 -51.219 -34.25 1 91.56 156 ASP A N 1
ATOM 1236 C CA . ASP A 1 156 ? 19.766 -51.375 -33.75 1 91.56 156 ASP A CA 1
ATOM 1237 C C . ASP A 1 156 ? 20.125 -50.281 -32.719 1 91.56 156 ASP A C 1
ATOM 1239 O O . ASP A 1 156 ? 21.234 -50.281 -32.188 1 91.56 156 ASP A O 1
ATOM 1243 N N . LEU A 1 157 ? 19.188 -49.406 -32.5 1 95.31 157 LEU A N 1
ATOM 1244 C CA . LEU A 1 157 ? 19.484 -48.375 -31.531 1 95.31 157 LEU A CA 1
ATOM 1245 C C . LEU A 1 157 ? 19.203 -48.875 -30.109 1 95.31 157 LEU A C 1
ATOM 1247 O O . LEU A 1 157 ? 18.422 -48.281 -29.375 1 95.31 157 LEU A O 1
ATOM 1251 N N . THR A 1 158 ? 19.922 -49.812 -29.688 1 93.94 158 THR A N 1
ATOM 1252 C CA . THR A 1 158 ? 19.641 -50.531 -28.438 1 93.94 158 THR A CA 1
ATOM 1253 C C . THR A 1 158 ? 20.125 -49.719 -27.234 1 93.94 158 THR A C 1
ATOM 1255 O O . THR A 1 158 ? 19.641 -49.938 -26.109 1 93.94 158 THR A O 1
ATOM 1258 N N . SER A 1 159 ? 21.016 -48.75 -27.422 1 96.44 159 SER A N 1
ATOM 1259 C CA . SER A 1 159 ? 21.562 -47.969 -26.312 1 96.44 159 SER A CA 1
ATOM 1260 C C . SER A 1 159 ? 20.922 -46.594 -26.219 1 96.44 159 SER A C 1
ATOM 1262 O O . SER A 1 159 ? 21.312 -45.781 -25.391 1 96.44 159 SER A O 1
ATOM 1264 N N . LEU A 1 160 ? 19.906 -46.406 -26.969 1 97.25 160 LEU A N 1
ATOM 1265 C CA . LEU A 1 160 ? 19.297 -45.062 -27.047 1 97.25 160 LEU A CA 1
ATOM 1266 C C . LEU A 1 160 ? 18.625 -44.719 -25.734 1 97.25 160 LEU A C 1
ATOM 1268 O O . LEU A 1 160 ? 17.797 -45.469 -25.219 1 97.25 160 LEU A O 1
ATOM 1272 N N . ARG A 1 161 ? 19.031 -43.531 -25.25 1 98.06 161 ARG A N 1
ATOM 1273 C CA . ARG A 1 161 ? 18.484 -43.031 -23.984 1 98.06 161 ARG A CA 1
ATOM 1274 C C . ARG A 1 161 ? 17.516 -41.906 -24.203 1 98.06 161 ARG A C 1
ATOM 1276 O O . ARG A 1 161 ? 16.531 -41.75 -23.469 1 98.06 161 ARG A O 1
ATOM 1283 N N . GLU A 1 162 ? 17.797 -41.062 -25.125 1 98.5 162 GLU A N 1
ATOM 1284 C CA . GLU A 1 162 ? 16.969 -39.906 -25.406 1 98.5 162 GLU A CA 1
ATOM 1285 C C . GLU A 1 162 ? 16.641 -39.812 -26.891 1 98.5 162 GLU A C 1
ATOM 1287 O O . GLU A 1 162 ? 17.531 -39.812 -27.734 1 98.5 162 GLU A O 1
ATOM 1292 N N . LEU A 1 163 ? 15.391 -39.75 -27.188 1 98.12 163 LEU A N 1
ATOM 1293 C CA . LEU A 1 163 ? 14.883 -39.531 -28.547 1 98.12 163 LEU A CA 1
ATOM 1294 C C . LEU A 1 163 ? 14.047 -38.25 -28.609 1 98.12 163 LEU A C 1
ATOM 1296 O O . LEU A 1 163 ? 12.992 -38.188 -27.984 1 98.12 163 LEU A O 1
ATOM 1300 N N . ASP A 1 164 ? 14.461 -37.25 -29.344 1 98.31 164 ASP A N 1
ATOM 1301 C CA . ASP A 1 164 ? 13.781 -35.969 -29.453 1 98.31 164 ASP A CA 1
ATOM 1302 C C . ASP A 1 164 ? 13.094 -35.812 -30.797 1 98.31 164 ASP A C 1
ATOM 1304 O O . ASP A 1 164 ? 13.758 -35.656 -31.828 1 98.31 164 ASP A O 1
ATOM 1308 N N . LEU A 1 165 ? 11.859 -35.875 -30.828 1 97.88 165 LEU A N 1
ATOM 1309 C CA . LEU A 1 165 ? 11.062 -35.75 -32.031 1 97.88 165 LEU A CA 1
ATOM 1310 C C . LEU A 1 165 ? 10.172 -34.5 -31.969 1 97.88 165 LEU A C 1
ATOM 1312 O O . LEU A 1 165 ? 9.07 -34.5 -32.5 1 97.88 165 LEU A O 1
ATOM 1316 N N . THR A 1 166 ? 10.617 -33.469 -31.297 1 97.75 166 THR A N 1
ATOM 1317 C CA . THR A 1 166 ? 9.883 -32.219 -31.062 1 97.75 166 THR A CA 1
ATOM 1318 C C . THR A 1 166 ? 9.586 -31.516 -32.375 1 97.75 166 THR A C 1
ATOM 1320 O O . THR A 1 166 ? 10.445 -31.438 -33.25 1 97.75 166 THR A O 1
ATOM 1323 N N . GLY A 1 167 ? 8.406 -31.078 -32.594 1 97 167 GLY A N 1
ATOM 1324 C CA . GLY A 1 167 ? 8.031 -30.172 -33.656 1 97 167 GLY A CA 1
ATOM 1325 C C . GLY A 1 167 ? 7.98 -30.859 -35.031 1 97 167 GLY A C 1
ATOM 1326 O O . GLY A 1 167 ? 8.375 -30.281 -36.031 1 97 167 GLY A O 1
ATOM 1327 N N . ASN A 1 168 ? 7.633 -32.125 -35.125 1 96.94 168 ASN A N 1
ATOM 1328 C CA . ASN A 1 168 ? 7.445 -32.812 -36.375 1 96.94 168 ASN A CA 1
ATOM 1329 C C . ASN A 1 168 ? 5.973 -32.875 -36.781 1 96.94 168 ASN A C 1
ATOM 1331 O O . ASN A 1 168 ? 5.156 -32.094 -36.281 1 96.94 168 ASN A O 1
ATOM 1335 N N . SER A 1 169 ? 5.645 -33.75 -37.844 1 95.62 169 SER A N 1
ATOM 1336 C CA . SER A 1 169 ? 4.281 -33.812 -38.344 1 95.62 169 SER A CA 1
ATOM 1337 C C . SER A 1 169 ? 3.658 -35.188 -38.094 1 95.62 169 SER A C 1
ATOM 1339 O O . SER A 1 169 ? 3.037 -35.781 -38.969 1 95.62 169 SER A O 1
ATOM 1341 N N . LEU A 1 170 ? 3.896 -35.531 -36.844 1 95.94 170 LEU A N 1
ATOM 1342 C CA . LEU A 1 170 ? 3.355 -36.844 -36.469 1 95.94 170 LEU A CA 1
ATOM 1343 C C . LEU A 1 170 ? 1.854 -36.75 -36.219 1 95.94 170 LEU A C 1
ATOM 1345 O O . LEU A 1 170 ? 1.39 -35.844 -35.531 1 95.94 170 LEU A O 1
ATOM 1349 N N . GLN A 1 171 ? 1.075 -37.656 -36.75 1 93.62 171 GLN A N 1
ATOM 1350 C CA . GLN A 1 171 ? -0.366 -37.719 -36.531 1 93.62 171 GLN A CA 1
ATOM 1351 C C . GLN A 1 171 ? -0.716 -38.781 -35.5 1 93.62 171 GLN A C 1
ATOM 1353 O O . GLN A 1 171 ? -1.734 -38.688 -34.812 1 93.62 171 GLN A O 1
ATOM 1358 N N . ARG A 1 172 ? 0.144 -39.781 -35.562 1 91.94 172 ARG A N 1
ATOM 1359 C CA . ARG A 1 172 ? 0.021 -40.875 -34.594 1 91.94 172 ARG A CA 1
ATOM 1360 C C . ARG A 1 172 ? 1.377 -41.219 -34 1 91.94 172 ARG A C 1
ATOM 1362 O O . ARG A 1 172 ? 2.412 -41.062 -34.656 1 91.94 172 ARG A O 1
ATOM 1369 N N . ALA A 1 173 ? 1.288 -41.625 -32.75 1 91.81 173 ALA A N 1
ATOM 1370 C CA . ALA A 1 173 ? 2.529 -42.031 -32.094 1 91.81 173 ALA A CA 1
ATOM 1371 C C . ALA A 1 173 ? 2.582 -43.531 -31.891 1 91.81 173 ALA A C 1
ATOM 1373 O O . ALA A 1 173 ? 2.857 -44.031 -30.797 1 91.81 173 ALA A O 1
ATOM 1374 N N . ARG A 1 174 ? 2.385 -44.281 -32.938 1 94.44 174 ARG A N 1
ATOM 1375 C CA . ARG A 1 174 ? 2.455 -45.75 -32.844 1 94.44 174 ARG A CA 1
ATOM 1376 C C . ARG A 1 174 ? 3.887 -46.219 -33.031 1 94.44 174 ARG A C 1
ATOM 1378 O O . ARG A 1 174 ? 4.469 -46.062 -34.125 1 94.44 174 ARG A O 1
ATOM 1385 N N . LEU A 1 175 ? 4.324 -46.875 -32.031 1 95.69 175 LEU A N 1
ATOM 1386 C CA . LEU A 1 175 ? 5.703 -47.375 -32.062 1 95.69 175 LEU A CA 1
ATOM 1387 C C . LEU A 1 175 ? 5.773 -48.781 -32.625 1 95.69 175 LEU A C 1
ATOM 1389 O O . LEU A 1 175 ? 4.973 -49.625 -32.25 1 95.69 175 LEU A O 1
ATOM 1393 N N . SER A 1 176 ? 6.707 -48.969 -33.5 1 93.94 176 SER A N 1
ATOM 1394 C CA . SER A 1 176 ? 6.91 -50.312 -34.062 1 93.94 176 SER A CA 1
ATOM 1395 C C . SER A 1 176 ? 7.602 -51.25 -33.062 1 93.94 176 SER A C 1
ATOM 1397 O O . SER A 1 176 ? 7.988 -50.812 -31.984 1 93.94 176 SER A O 1
ATOM 1399 N N . GLY A 1 177 ? 7.715 -52.5 -33.5 1 92.5 177 GLY A N 1
ATOM 1400 C CA . GLY A 1 177 ? 8.312 -53.5 -32.656 1 92.5 177 GLY A CA 1
ATOM 1401 C C . GLY A 1 177 ? 9.781 -53.281 -32.375 1 92.5 177 GLY A C 1
ATOM 1402 O O . GLY A 1 177 ? 10.336 -53.812 -31.422 1 92.5 177 GLY A O 1
ATOM 1403 N N . VAL A 1 178 ? 10.383 -52.375 -33.125 1 93.25 178 VAL A N 1
ATOM 1404 C CA . VAL A 1 178 ? 11.805 -52.094 -32.969 1 93.25 178 VAL A CA 1
ATOM 1405 C C . VAL A 1 178 ? 12.055 -51.469 -31.594 1 93.25 178 VAL A C 1
ATOM 1407 O O . VAL A 1 178 ? 13.125 -51.656 -31.016 1 93.25 178 VAL A O 1
ATOM 1410 N N . PHE A 1 179 ? 11.047 -50.875 -31.078 1 95.25 179 PHE A N 1
ATOM 1411 C CA . PHE A 1 179 ? 11.188 -50.188 -29.812 1 95.25 179 PHE A CA 1
ATOM 1412 C C . PHE A 1 179 ? 11.234 -51.156 -28.641 1 95.25 179 PHE A C 1
ATOM 1414 O O . PHE A 1 179 ? 11.633 -50.812 -27.531 1 95.25 179 PHE A O 1
ATOM 1421 N N . LEU A 1 180 ? 10.906 -52.406 -28.906 1 93 180 LEU A N 1
ATOM 1422 C CA . LEU A 1 180 ? 10.953 -53.406 -27.875 1 93 180 LEU A CA 1
ATOM 1423 C C . LEU A 1 180 ? 12.391 -53.656 -27.422 1 93 180 LEU A C 1
ATOM 1425 O O . LEU A 1 180 ? 12.625 -54.094 -26.281 1 93 180 LEU A O 1
ATOM 1429 N N . SER A 1 181 ? 13.32 -53.375 -28.297 1 91.5 181 SER A N 1
ATOM 1430 C CA . SER A 1 181 ? 14.727 -53.625 -28 1 91.5 181 SER A CA 1
ATOM 1431 C C . SER A 1 181 ? 15.391 -52.438 -27.344 1 91.5 181 SER A C 1
ATOM 1433 O O . SER A 1 181 ? 16.547 -52.5 -26.922 1 91.5 181 SER A O 1
ATOM 1435 N N . MET A 1 182 ? 14.633 -51.375 -27.156 1 93.44 182 MET A N 1
ATOM 1436 C CA . MET A 1 182 ? 15.203 -50.156 -26.609 1 93.44 182 MET A CA 1
ATOM 1437 C C . MET A 1 182 ? 15 -50.062 -25.109 1 93.44 182 MET A C 1
ATOM 1439 O O . MET A 1 182 ? 14.383 -49.125 -24.609 1 93.44 182 MET A O 1
ATOM 1443 N N . ALA A 1 183 ? 15.695 -50.844 -24.391 1 92.88 183 ALA A N 1
ATOM 1444 C CA . ALA A 1 183 ? 15.531 -50.969 -22.938 1 92.88 183 ALA A CA 1
ATOM 1445 C C . ALA A 1 183 ? 16.188 -49.781 -22.219 1 92.88 183 ALA A C 1
ATOM 1447 O O . ALA A 1 183 ? 15.867 -49.5 -21.062 1 92.88 183 ALA A O 1
ATOM 1448 N N . SER A 1 184 ? 17 -49.031 -22.938 1 95.56 184 SER A N 1
ATOM 1449 C CA . SER A 1 184 ? 17.734 -47.969 -22.297 1 95.56 184 SER A CA 1
ATOM 1450 C C . SER A 1 184 ? 17.016 -46.625 -22.453 1 95.56 184 SER A C 1
ATOM 1452 O O . SER A 1 184 ? 17.422 -45.625 -21.859 1 95.56 184 SER A O 1
ATOM 1454 N N . LEU A 1 185 ? 15.914 -46.594 -23.141 1 97.06 185 LEU A N 1
ATOM 1455 C CA . LEU A 1 185 ? 15.203 -45.344 -23.422 1 97.06 185 LEU A CA 1
ATOM 1456 C C . LEU A 1 185 ? 14.656 -44.75 -22.125 1 97.06 185 LEU A C 1
ATOM 1458 O O . LEU A 1 185 ? 14.023 -45.438 -21.328 1 97.06 185 LEU A O 1
ATOM 1462 N N . ARG A 1 186 ? 15.023 -43.375 -21.969 1 97.75 186 ARG A N 1
ATOM 1463 C CA . ARG A 1 186 ? 14.594 -42.688 -20.75 1 97.75 186 ARG A CA 1
ATOM 1464 C C . ARG A 1 186 ? 13.844 -41.406 -21.078 1 97.75 186 ARG A C 1
ATOM 1466 O O . ARG A 1 186 ? 12.992 -40.969 -20.297 1 97.75 186 ARG A O 1
ATOM 1473 N N . VAL A 1 187 ? 14.109 -40.812 -22.141 1 98.5 187 VAL A N 1
ATOM 1474 C CA . VAL A 1 187 ? 13.508 -39.531 -22.516 1 98.5 187 VAL A CA 1
ATOM 1475 C C . VAL A 1 187 ? 12.914 -39.625 -23.906 1 98.5 187 VAL A C 1
ATOM 1477 O O . VAL A 1 187 ? 13.617 -40 -24.859 1 98.5 187 VAL A O 1
ATOM 1480 N N . LEU A 1 188 ? 11.672 -39.438 -24.047 1 97.94 188 LEU A N 1
ATOM 1481 C CA . LEU A 1 188 ? 10.977 -39.375 -25.328 1 97.94 188 LEU A CA 1
ATOM 1482 C C . LEU A 1 188 ? 10.234 -38.031 -25.453 1 97.94 188 LEU A C 1
ATOM 1484 O O . LEU A 1 188 ? 9.305 -37.75 -24.703 1 97.94 188 LEU A O 1
ATOM 1488 N N . LYS A 1 189 ? 10.594 -37.188 -26.391 1 98.31 189 LYS A N 1
ATOM 1489 C CA . LYS A 1 189 ? 9.984 -35.875 -26.578 1 98.31 189 LYS A CA 1
ATOM 1490 C C . LYS A 1 189 ? 9.117 -35.812 -27.828 1 98.31 189 LYS A C 1
ATOM 1492 O O . LYS A 1 189 ? 9.617 -36.031 -28.938 1 98.31 189 LYS A O 1
ATOM 1497 N N . LEU A 1 190 ? 7.926 -35.625 -27.625 1 97.31 190 LEU A N 1
ATOM 149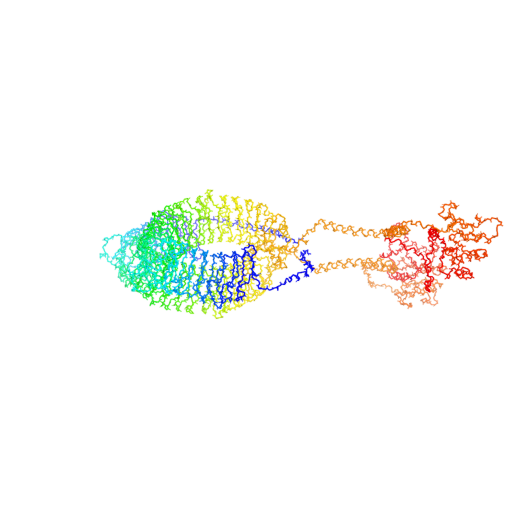8 C CA . LEU A 1 190 ? 6.973 -35.5 -28.734 1 97.31 190 LEU A CA 1
ATOM 1499 C C . LEU A 1 190 ? 6.312 -34.125 -28.719 1 97.31 190 LEU A C 1
ATOM 1501 O O . LEU A 1 190 ? 5.219 -33.938 -29.266 1 97.31 190 LEU A O 1
ATOM 1505 N N . ARG A 1 191 ? 6.949 -33.188 -28.094 1 97.12 191 ARG A N 1
ATOM 1506 C CA . ARG A 1 191 ? 6.441 -31.828 -27.922 1 97.12 191 ARG A CA 1
ATOM 1507 C C . ARG A 1 191 ? 6.18 -31.156 -29.266 1 97.12 191 ARG A C 1
ATOM 1509 O O . ARG A 1 191 ? 6.918 -31.375 -30.234 1 97.12 191 ARG A O 1
ATOM 1516 N N . SER A 1 192 ? 5.176 -30.359 -29.406 1 96.19 192 SER A N 1
ATOM 1517 C CA . SER A 1 192 ? 4.883 -29.453 -30.531 1 96.19 192 SER A CA 1
ATOM 1518 C C . SER A 1 192 ? 4.574 -30.234 -31.797 1 96.19 192 SER A C 1
ATOM 1520 O O . SER A 1 192 ? 4.891 -29.781 -32.906 1 96.19 192 SER A O 1
ATOM 1522 N N . ASN A 1 193 ? 4.168 -31.5 -31.672 1 96.25 193 ASN A N 1
ATOM 1523 C CA . ASN A 1 193 ? 3.535 -32.188 -32.781 1 96.25 193 ASN A CA 1
ATOM 1524 C C . ASN A 1 193 ? 2.043 -31.875 -32.875 1 96.25 193 ASN A C 1
ATOM 1526 O O . ASN A 1 193 ? 1.219 -32.625 -32.344 1 96.25 193 ASN A O 1
ATOM 1530 N N . THR A 1 194 ? 1.663 -30.922 -33.5 1 92.81 194 THR A N 1
ATOM 1531 C CA . THR A 1 194 ? 0.338 -30.312 -33.438 1 92.81 194 THR A CA 1
ATOM 1532 C C . THR A 1 194 ? -0.684 -31.156 -34.188 1 92.81 194 THR A C 1
ATOM 1534 O O . THR A 1 194 ? -1.891 -31 -34 1 92.81 194 THR A O 1
ATOM 1537 N N . LYS A 1 195 ? -0.184 -32.094 -35 1 93.62 195 LYS A N 1
ATOM 1538 C CA . LYS A 1 195 ? -1.105 -32.938 -35.75 1 93.62 195 LYS A CA 1
ATOM 1539 C C . LYS A 1 195 ? -1.449 -34.219 -35 1 93.62 195 LYS A C 1
ATOM 1541 O O . LYS A 1 195 ? -2.314 -35 -35.438 1 93.62 195 LYS A O 1
ATOM 1546 N N . LEU A 1 196 ? -0.752 -34.344 -33.938 1 93.5 196 LEU A N 1
ATOM 1547 C CA . LEU A 1 196 ? -1.018 -35.531 -33.125 1 93.5 196 LEU A CA 1
ATOM 1548 C C . LEU A 1 196 ? -2.449 -35.531 -32.594 1 93.5 196 LEU A C 1
ATOM 1550 O O . LEU A 1 196 ? -2.816 -34.656 -31.797 1 93.5 196 LEU A O 1
ATOM 1554 N N . GLU A 1 197 ? -3.271 -36.469 -33 1 88.69 197 GLU A N 1
ATOM 1555 C CA . GLU A 1 197 ? -4.707 -36.438 -32.719 1 88.69 197 GLU A CA 1
ATOM 1556 C C . GLU A 1 197 ? -5.047 -37.188 -31.438 1 88.69 197 GLU A C 1
ATOM 1558 O O . GLU A 1 197 ? -5.934 -36.781 -30.688 1 88.69 197 GLU A O 1
ATOM 1563 N N . SER A 1 198 ? -4.395 -38.281 -31.344 1 91 198 SER A N 1
ATOM 1564 C CA . SER A 1 198 ? -4.723 -39.094 -30.172 1 91 198 SER A CA 1
ATOM 1565 C C . SER A 1 198 ? -3.553 -39.969 -29.781 1 91 198 SER A C 1
ATOM 1567 O O . SER A 1 198 ? -2.578 -40.094 -30.516 1 91 198 SER A O 1
ATOM 1569 N N . LEU A 1 199 ? -3.611 -40.469 -28.609 1 94.06 199 LEU A N 1
ATOM 1570 C CA . LEU A 1 199 ? -2.729 -41.5 -28.047 1 94.06 199 LEU A CA 1
ATOM 1571 C C . LEU A 1 199 ? -3.531 -42.562 -27.344 1 94.06 199 LEU A C 1
ATOM 1573 O O . LEU A 1 199 ? -4.254 -42.312 -26.375 1 94.06 199 LEU A O 1
ATOM 1577 N N . CYS A 1 200 ? -3.531 -43.812 -27.906 1 95.25 200 CYS A N 1
ATOM 1578 C CA . CYS A 1 200 ? -4.359 -44.875 -27.375 1 95.25 200 CYS A CA 1
ATOM 1579 C C . CYS A 1 200 ? -3.502 -46.062 -26.906 1 95.25 200 CYS A C 1
ATOM 1581 O O . CYS A 1 200 ? -2.285 -46.062 -27.094 1 95.25 200 CYS A O 1
ATOM 1583 N N . GLU A 1 201 ? -4.352 -46.938 -26.312 1 94.5 201 GLU A N 1
ATOM 1584 C CA . GLU A 1 201 ? -3.682 -48.125 -25.797 1 94.5 201 GLU A CA 1
ATOM 1585 C C . GLU A 1 201 ? -2.99 -48.906 -26.922 1 94.5 201 GLU A C 1
ATOM 1587 O O . GLU A 1 201 ? -3.578 -49.125 -27.984 1 94.5 201 GLU A O 1
ATOM 1592 N N . GLY A 1 202 ? -1.81 -49.125 -27.125 1 92.19 202 GLY A N 1
ATOM 1593 C CA . GLY A 1 202 ? -1.067 -49.844 -28.156 1 92.19 202 GLY A CA 1
ATOM 1594 C C . GLY A 1 202 ? -0.01 -48.969 -28.812 1 92.19 202 GLY A C 1
ATOM 1595 O O . GLY A 1 202 ? 0.962 -49.5 -29.375 1 92.19 202 GLY A O 1
ATOM 1596 N N . ASP A 1 203 ? -0.372 -47.781 -28.766 1 94.88 203 ASP A N 1
ATOM 1597 C CA . ASP A 1 203 ? 0.542 -46.875 -29.453 1 94.88 203 ASP A CA 1
ATOM 1598 C C . ASP A 1 203 ? 1.939 -46.938 -28.844 1 94.88 203 ASP A C 1
ATOM 1600 O O . ASP A 1 203 ? 2.936 -47.031 -29.562 1 94.88 203 ASP A O 1
ATOM 1604 N N . LEU A 1 204 ? 1.965 -46.938 -27.453 1 95.19 204 LEU A N 1
ATOM 1605 C CA . LEU A 1 204 ? 3.26 -46.969 -26.781 1 95.19 204 LEU A CA 1
ATOM 1606 C C . LEU A 1 204 ? 3.506 -48.344 -26.172 1 95.19 204 LEU A C 1
ATOM 1608 O O . LEU A 1 204 ? 4.297 -48.5 -25.234 1 95.19 204 LEU A O 1
ATOM 1612 N N . ALA A 1 205 ? 2.871 -49.344 -26.703 1 93.38 205 ALA A N 1
ATOM 1613 C CA . ALA A 1 205 ? 2.938 -50.688 -26.141 1 93.38 205 ALA A CA 1
ATOM 1614 C C . ALA A 1 205 ? 4.352 -51.25 -26.234 1 93.38 205 ALA A C 1
ATOM 1616 O O . ALA A 1 205 ? 4.758 -52.062 -25.406 1 93.38 205 ALA A O 1
ATOM 1617 N N . ALA A 1 206 ? 5.105 -50.781 -27.156 1 94.56 206 ALA A N 1
ATOM 1618 C CA . ALA A 1 206 ? 6.465 -51.281 -27.375 1 94.56 206 ALA A CA 1
ATOM 1619 C C . ALA A 1 206 ? 7.387 -50.875 -26.234 1 94.56 206 ALA A C 1
ATOM 1621 O O . ALA A 1 206 ? 8.469 -51.438 -26.062 1 94.56 206 ALA A O 1
ATOM 1622 N N . LEU A 1 207 ? 6.914 -49.938 -25.5 1 95.38 207 LEU A N 1
ATOM 1623 C CA . LEU A 1 207 ? 7.723 -49.438 -24.375 1 95.38 207 LEU A CA 1
ATOM 1624 C C . LEU A 1 207 ? 7.238 -50.031 -23.062 1 95.38 207 LEU A C 1
ATOM 1626 O O . LEU A 1 207 ? 7.641 -49.562 -21.984 1 95.38 207 LEU A O 1
ATOM 1630 N N . SER A 1 208 ? 6.41 -51.031 -23.109 1 93.62 208 SER A N 1
ATOM 1631 C CA . SER A 1 208 ? 5.789 -51.594 -21.922 1 93.62 208 SER A CA 1
ATOM 1632 C C . SER A 1 208 ? 6.84 -52.062 -20.922 1 93.62 208 SER A C 1
ATOM 1634 O O . SER A 1 208 ? 7.816 -52.719 -21.297 1 93.62 208 SER A O 1
ATOM 1636 N N . GLY A 1 209 ? 6.699 -51.562 -19.641 1 93.94 209 GLY A N 1
ATOM 1637 C CA . GLY A 1 209 ? 7.578 -51.969 -18.562 1 93.94 209 GLY A CA 1
ATOM 1638 C C . GLY A 1 209 ? 8.703 -51 -18.297 1 93.94 209 GLY A C 1
ATOM 1639 O O . GLY A 1 209 ? 9.414 -51.125 -17.297 1 93.94 209 GLY A O 1
ATOM 1640 N N . LEU A 1 210 ? 8.828 -50 -19.078 1 95.5 210 LEU A N 1
ATOM 1641 C CA . LEU A 1 210 ? 9.914 -49.031 -18.938 1 95.5 210 LEU A CA 1
ATOM 1642 C C . LEU A 1 210 ? 9.516 -47.906 -18 1 95.5 210 LEU A C 1
ATOM 1644 O O . LEU A 1 210 ? 8.328 -47.562 -17.891 1 95.5 210 LEU A O 1
ATOM 1648 N N . ARG A 1 211 ? 10.516 -47.406 -17.375 1 96.5 211 ARG A N 1
ATOM 1649 C CA . ARG A 1 211 ? 10.375 -46.156 -16.641 1 96.5 211 ARG A CA 1
ATOM 1650 C C . ARG A 1 211 ? 11.016 -45 -17.391 1 96.5 211 ARG A C 1
ATOM 1652 O O . ARG A 1 211 ? 12.242 -44.938 -17.5 1 96.5 211 ARG A O 1
ATOM 1659 N N . LEU A 1 212 ? 10.234 -44.094 -17.844 1 97.75 212 LEU A N 1
ATOM 1660 C CA . LEU A 1 212 ? 10.742 -42.938 -18.547 1 97.75 212 LEU A CA 1
ATOM 1661 C C . LEU A 1 212 ? 11 -41.781 -17.578 1 97.75 212 LEU A C 1
ATOM 1663 O O . LEU A 1 212 ? 10.164 -41.5 -16.719 1 97.75 212 LEU A O 1
ATOM 1667 N N . GLU A 1 213 ? 12.125 -41.219 -17.734 1 98.19 213 GLU A N 1
ATOM 1668 C CA . GLU A 1 213 ? 12.406 -40 -16.953 1 98.19 213 GLU A CA 1
ATOM 1669 C C . GLU A 1 213 ? 11.555 -38.844 -17.422 1 98.19 213 GLU A C 1
ATOM 1671 O O . GLU A 1 213 ? 11.148 -38 -16.609 1 98.19 213 GLU A O 1
ATOM 1676 N N . LEU A 1 214 ? 11.281 -38.812 -18.672 1 98.56 214 LEU A N 1
ATOM 1677 C CA . LEU A 1 214 ? 10.461 -37.75 -19.25 1 98.56 214 LEU A CA 1
ATOM 1678 C C . LEU A 1 214 ? 9.688 -38.25 -20.469 1 98.56 214 LEU A C 1
ATOM 1680 O O . LEU A 1 214 ? 10.266 -38.844 -21.375 1 98.56 214 LEU A O 1
ATOM 1684 N N . LEU A 1 215 ? 8.5 -38.156 -20.422 1 98.19 215 LEU A N 1
ATOM 1685 C CA . LEU A 1 215 ? 7.656 -38.156 -21.609 1 98.19 215 LEU A CA 1
ATOM 1686 C C . LEU A 1 215 ? 7.059 -36.781 -21.859 1 98.19 215 LEU A C 1
ATOM 1688 O O . LEU A 1 215 ? 6.238 -36.281 -21.078 1 98.19 215 LEU A O 1
ATOM 1692 N N . ASP A 1 216 ? 7.441 -36.094 -22.891 1 98.12 216 ASP A N 1
ATOM 1693 C CA . ASP A 1 216 ? 7.027 -34.719 -23.188 1 98.12 216 ASP A CA 1
ATOM 1694 C C . ASP A 1 216 ? 5.941 -34.719 -24.266 1 98.12 216 ASP A C 1
ATOM 1696 O O . ASP A 1 216 ? 6.223 -34.969 -25.453 1 98.12 216 ASP A O 1
ATOM 1700 N N . LEU A 1 217 ? 4.773 -34.531 -23.875 1 96.56 217 LEU A N 1
ATOM 1701 C CA . LEU A 1 217 ? 3.637 -34.406 -24.781 1 96.56 217 LEU A CA 1
ATOM 1702 C C . LEU A 1 217 ? 3.115 -32.969 -24.828 1 96.56 217 LEU A C 1
ATOM 1704 O O . LEU A 1 217 ? 1.963 -32.75 -25.203 1 96.56 217 LEU A O 1
ATOM 1708 N N . SER A 1 218 ? 3.91 -32.031 -24.453 1 96.44 218 SER A N 1
ATOM 1709 C CA . SER A 1 218 ? 3.48 -30.641 -24.312 1 96.44 218 SER A CA 1
ATOM 1710 C C . SER A 1 218 ? 3.252 -29.984 -25.672 1 96.44 218 SER A C 1
ATOM 1712 O O . SER A 1 218 ? 3.816 -30.422 -26.688 1 96.44 218 SER A O 1
ATOM 1714 N N . ASP A 1 219 ? 2.395 -29.031 -25.688 1 95.31 219 ASP A N 1
ATOM 1715 C CA . ASP A 1 219 ? 2.107 -28.203 -26.859 1 95.31 219 ASP A CA 1
ATOM 1716 C C . ASP A 1 219 ? 1.574 -29.031 -28.016 1 95.31 219 ASP A C 1
ATOM 1718 O O . ASP A 1 219 ? 2.02 -28.891 -29.156 1 95.31 219 ASP A O 1
ATOM 1722 N N . THR A 1 220 ? 0.771 -30.047 -27.703 1 94.5 220 THR A N 1
ATOM 1723 C CA . THR A 1 220 ? 0.075 -30.844 -28.703 1 94.5 220 THR A CA 1
ATOM 1724 C C . THR A 1 220 ? -1.411 -30.5 -28.734 1 94.5 220 THR A C 1
ATOM 1726 O O . THR A 1 220 ? -1.881 -29.688 -27.938 1 94.5 220 THR A O 1
ATOM 1729 N N . ARG A 1 221 ? -2.178 -31.047 -29.703 1 91.19 221 ARG A N 1
ATOM 1730 C CA . ARG A 1 221 ? -3.615 -30.828 -29.828 1 91.19 221 ARG A CA 1
ATOM 1731 C C . ARG A 1 221 ? -4.375 -32.156 -29.812 1 91.19 221 ARG A C 1
ATOM 1733 O O . ARG A 1 221 ? -5.16 -32.438 -30.703 1 91.19 221 ARG A O 1
ATOM 1740 N N . MET A 1 222 ? -4.105 -32.75 -28.766 1 89.88 222 MET A N 1
ATOM 1741 C CA . MET A 1 222 ? -4.676 -34.094 -28.672 1 89.88 222 MET A CA 1
ATOM 1742 C C . MET A 1 222 ? -6.125 -34.062 -28.203 1 89.88 222 MET A C 1
ATOM 1744 O O . MET A 1 222 ? -6.496 -33.188 -27.422 1 89.88 222 MET A O 1
ATOM 1748 N N . PHE A 1 223 ? -6.984 -34.969 -28.703 1 90.44 223 PHE A N 1
ATOM 1749 C CA . PHE A 1 223 ? -8.336 -35.25 -28.234 1 90.44 223 PHE A CA 1
ATOM 1750 C C . PHE A 1 223 ? -9.242 -34.062 -28.391 1 90.44 223 PHE A C 1
ATOM 1752 O O . PHE A 1 223 ? -9.969 -33.688 -27.469 1 90.44 223 PHE A O 1
ATOM 1759 N N . GLN A 1 224 ? -9.281 -33.406 -29.438 1 86.19 224 GLN A N 1
ATOM 1760 C CA . GLN A 1 224 ? -10.086 -32.219 -29.734 1 86.19 224 GLN A CA 1
ATOM 1761 C C . GLN A 1 224 ? -11.531 -32.625 -30.047 1 86.19 224 GLN A C 1
ATOM 1763 O O . GLN A 1 224 ? -12.438 -31.797 -29.891 1 86.19 224 GLN A O 1
ATOM 1768 N N . ASP A 1 225 ? -11.648 -33.938 -30.375 1 82.25 225 ASP A N 1
ATOM 1769 C CA . ASP A 1 225 ? -12.984 -34.438 -30.719 1 82.25 225 ASP A CA 1
ATOM 1770 C C . ASP A 1 225 ? -13.766 -34.781 -29.453 1 82.25 225 ASP A C 1
ATOM 1772 O O . ASP A 1 225 ? -13.383 -35.688 -28.703 1 82.25 225 ASP A O 1
ATOM 1776 N N . THR A 1 226 ? -14.914 -34.125 -29.25 1 80.5 226 THR A N 1
ATOM 1777 C CA . THR A 1 226 ? -15.742 -34.344 -28.078 1 80.5 2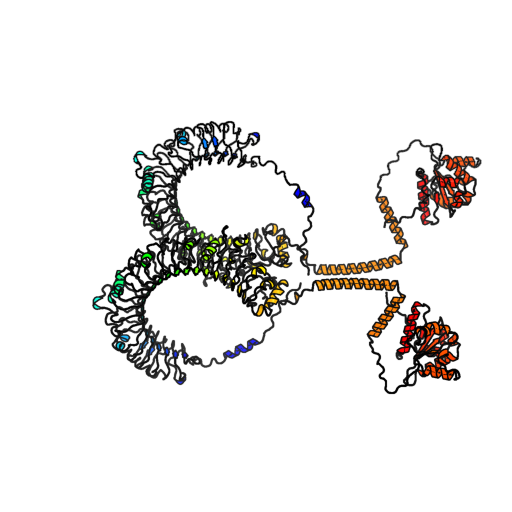26 THR A CA 1
ATOM 1778 C C . THR A 1 226 ? -16.406 -35.719 -28.125 1 80.5 226 THR A C 1
ATOM 1780 O O . THR A 1 226 ? -16.812 -36.25 -27.094 1 80.5 226 THR A O 1
ATOM 1783 N N . ALA A 1 227 ? -16.5 -36.312 -29.359 1 85.06 227 ALA A N 1
ATOM 1784 C CA . ALA A 1 227 ? -17.125 -37.625 -29.531 1 85.06 227 ALA A CA 1
ATOM 1785 C C . ALA A 1 227 ? -16.062 -38.719 -29.531 1 85.06 227 ALA A C 1
ATOM 1787 O O . ALA A 1 227 ? -16.328 -39.844 -30 1 85.06 227 ALA A O 1
ATOM 1788 N N . PHE A 1 228 ? -14.945 -38.406 -28.969 1 91.06 228 PHE A N 1
ATOM 1789 C CA . PHE A 1 228 ? -13.844 -39.344 -28.938 1 91.06 228 PHE A CA 1
ATOM 1790 C C . PHE A 1 228 ? -14.227 -40.594 -28.125 1 91.06 228 PHE A C 1
ATOM 1792 O O . PHE A 1 228 ? -14.859 -40.469 -27.062 1 91.06 228 PHE A O 1
ATOM 1799 N N . ASN A 1 229 ? -13.898 -41.812 -28.641 1 93.56 229 ASN A N 1
ATOM 1800 C CA . ASN A 1 229 ? -14.219 -43.062 -27.969 1 93.56 229 ASN A CA 1
ATOM 1801 C C . ASN A 1 229 ? -13.117 -43.5 -27 1 93.56 229 ASN A C 1
ATOM 1803 O O . ASN A 1 229 ? -12.203 -44.219 -27.391 1 93.56 229 ASN A O 1
ATOM 1807 N N . TRP A 1 230 ? -13.273 -43.219 -25.766 1 94.56 230 TRP A N 1
ATOM 1808 C CA . TRP A 1 230 ? -12.25 -43.438 -24.75 1 94.56 230 TRP A CA 1
ATOM 1809 C C . TRP A 1 230 ? -12.18 -44.906 -24.375 1 94.56 230 TRP A C 1
ATOM 1811 O O . TRP A 1 230 ? -11.117 -45.406 -24 1 94.56 230 TRP A O 1
ATOM 1821 N N . THR A 1 231 ? -13.336 -45.656 -24.484 1 93.94 231 THR A N 1
ATOM 1822 C CA . THR A 1 231 ? -13.359 -47.094 -24.141 1 93.94 231 THR A CA 1
ATOM 1823 C C . THR A 1 231 ? -12.523 -47.906 -25.125 1 93.94 231 THR A C 1
ATOM 1825 O O . THR A 1 231 ? -11.766 -48.781 -24.719 1 93.94 231 THR A O 1
ATOM 1828 N N . GLU A 1 232 ? -12.641 -47.531 -26.328 1 94.38 232 GLU A N 1
ATOM 1829 C CA . GLU A 1 232 ? -11.867 -48.219 -27.359 1 94.38 232 GLU A CA 1
ATOM 1830 C C . GLU A 1 232 ? -10.383 -47.875 -27.266 1 94.38 232 GLU A C 1
ATOM 1832 O O . GLU A 1 232 ? -9.516 -48.688 -27.5 1 94.38 232 GLU A O 1
ATOM 1837 N N . CYS A 1 233 ? -10.109 -46.688 -26.969 1 94.75 233 CYS A N 1
ATOM 1838 C CA . CYS A 1 233 ? -8.742 -46.188 -26.906 1 94.75 233 CYS A CA 1
ATOM 1839 C C . CYS A 1 233 ? -7.965 -46.844 -25.781 1 94.75 233 CYS A C 1
ATOM 1841 O O . CYS A 1 233 ? -6.789 -47.188 -25.938 1 94.75 233 CYS A O 1
ATOM 1843 N N . GLY A 1 234 ? -8.633 -47.125 -24.594 1 95.44 234 GLY A N 1
ATOM 1844 C CA . GLY A 1 234 ? -7.969 -47.719 -23.453 1 95.44 234 GLY A CA 1
ATOM 1845 C C . GLY A 1 234 ? -6.969 -46.812 -22.781 1 95.44 234 GLY A C 1
ATOM 1846 O O . GLY A 1 234 ? -7.09 -45.594 -22.859 1 95.44 234 GLY A O 1
ATOM 1847 N N . ASN A 1 235 ? -6.027 -47.375 -21.984 1 96.38 235 ASN A N 1
ATOM 1848 C CA . ASN A 1 235 ? -4.992 -46.625 -21.281 1 96.38 235 ASN A CA 1
ATOM 1849 C C . ASN A 1 235 ? -3.756 -46.438 -22.156 1 96.38 235 ASN A C 1
ATOM 1851 O O . ASN A 1 235 ? -2.984 -47.375 -22.359 1 96.38 235 ASN A O 1
ATOM 1855 N N . PRO A 1 236 ? -3.58 -45.219 -22.609 1 95.25 236 PRO A N 1
ATOM 1856 C CA . PRO A 1 236 ? -2.467 -44.969 -23.531 1 95.25 236 PRO A CA 1
ATOM 1857 C C . PRO A 1 236 ? -1.104 -45.156 -22.875 1 95.25 236 PRO A C 1
ATOM 1859 O O . PRO A 1 236 ? -0.092 -45.281 -23.562 1 95.25 236 PRO A O 1
ATOM 1862 N N . LEU A 1 237 ? -1.058 -45.188 -21.547 1 97.12 237 LEU A N 1
ATOM 1863 C CA . LEU A 1 237 ? 0.219 -45.25 -20.844 1 97.12 237 LEU A CA 1
ATOM 1864 C C . LEU A 1 237 ? 0.29 -46.5 -19.984 1 97.12 237 LEU A C 1
ATOM 1866 O O . LEU A 1 237 ? 0.983 -46.531 -18.969 1 97.12 237 LEU A O 1
ATOM 1870 N N . ARG A 1 238 ? -0.381 -47.5 -20.484 1 94.94 238 ARG A N 1
ATOM 1871 C CA . ARG A 1 238 ? -0.455 -48.75 -19.734 1 94.94 238 ARG A CA 1
ATOM 1872 C C . ARG A 1 238 ? 0.93 -49.344 -19.547 1 94.94 238 ARG A C 1
ATOM 1874 O O . ARG A 1 238 ? 1.717 -49.406 -20.484 1 94.94 238 ARG A O 1
ATOM 1881 N N . ASN A 1 239 ? 1.293 -49.781 -18.328 1 94.81 239 ASN A N 1
ATOM 1882 C CA . ASN A 1 239 ? 2.504 -50.5 -17.953 1 94.81 239 ASN A CA 1
ATOM 1883 C C . ASN A 1 239 ? 3.748 -49.625 -18.109 1 94.81 239 ASN A C 1
ATOM 1885 O O . ASN A 1 239 ? 4.824 -50.125 -18.438 1 94.81 239 ASN A O 1
ATOM 1889 N N . LEU A 1 240 ? 3.561 -48.344 -18.016 1 96.69 240 LEU A N 1
ATOM 1890 C CA . LEU A 1 240 ? 4.668 -47.406 -18.031 1 96.69 240 LEU A CA 1
ATOM 1891 C C . LEU A 1 240 ? 4.727 -46.625 -16.719 1 96.69 240 LEU A C 1
ATOM 1893 O O . LEU A 1 240 ? 3.758 -46.625 -15.945 1 96.69 240 LEU A O 1
ATOM 1897 N N . SER A 1 241 ? 5.859 -46.094 -16.391 1 97.31 241 SER A N 1
ATOM 1898 C CA . SER A 1 241 ? 6.031 -45.188 -15.25 1 97.31 241 SER A CA 1
ATOM 1899 C C . SER A 1 241 ? 6.859 -43.969 -15.641 1 97.31 241 SER A C 1
ATOM 1901 O O . SER A 1 241 ? 7.645 -44 -16.594 1 97.31 241 SER A O 1
ATOM 1903 N N . PHE A 1 242 ? 6.645 -42.906 -14.914 1 97.44 242 PHE A N 1
ATOM 1904 C CA . PHE A 1 242 ? 7.23 -41.656 -15.383 1 97.44 242 PHE A CA 1
ATOM 1905 C C . PHE A 1 242 ? 7.871 -40.906 -14.234 1 97.44 242 PHE A C 1
ATOM 1907 O O . PHE A 1 242 ? 7.305 -40.812 -13.141 1 97.44 242 PHE A O 1
ATOM 1914 N N . GLY A 1 243 ? 9.086 -40.375 -14.578 1 97.88 243 GLY A N 1
ATOM 1915 C CA . GLY A 1 243 ? 9.617 -39.312 -13.727 1 97.88 243 GLY A CA 1
ATOM 1916 C C . GLY A 1 243 ? 8.875 -38 -13.867 1 97.88 243 GLY A C 1
ATOM 1917 O O . GLY A 1 243 ? 8.391 -37.438 -12.883 1 97.88 243 GLY A O 1
ATOM 1918 N N . LEU A 1 244 ? 8.742 -37.625 -15.055 1 98.56 244 LEU A N 1
ATOM 1919 C CA . LEU A 1 244 ? 7.969 -36.438 -15.398 1 98.56 244 LEU A CA 1
ATOM 1920 C C . LEU A 1 244 ? 7.074 -36.688 -16.609 1 98.56 244 LEU A C 1
ATOM 1922 O O . LEU A 1 244 ? 7.547 -37.156 -17.641 1 98.56 244 LEU A O 1
ATOM 1926 N N . LEU A 1 245 ? 5.859 -36.562 -16.453 1 98.38 245 LEU A N 1
ATOM 1927 C CA . LEU A 1 245 ? 4.906 -36.469 -17.562 1 98.38 245 LEU A CA 1
ATOM 1928 C C . LEU A 1 245 ? 4.512 -35.031 -17.844 1 98.38 245 LEU A C 1
ATOM 1930 O O . LEU A 1 245 ? 3.893 -34.375 -17 1 98.38 245 LEU A O 1
ATOM 1934 N N . ASP A 1 246 ? 4.852 -34.5 -18.953 1 98.12 246 ASP A N 1
ATOM 1935 C CA . ASP A 1 246 ? 4.609 -33.094 -19.281 1 98.12 246 ASP A CA 1
ATOM 1936 C C . ASP A 1 246 ? 3.508 -32.969 -20.344 1 98.12 246 ASP A C 1
ATOM 1938 O O . ASP A 1 246 ? 3.689 -33.375 -21.484 1 98.12 246 ASP A O 1
ATOM 1942 N N . ILE A 1 247 ? 2.393 -32.531 -19.969 1 96.38 247 ILE A N 1
ATOM 1943 C CA . ILE A 1 247 ? 1.31 -32.281 -20.906 1 96.38 247 ILE A CA 1
ATOM 1944 C C . ILE A 1 247 ? 0.967 -30.797 -20.953 1 96.38 247 ILE A C 1
ATOM 1946 O O . ILE A 1 247 ? -0.173 -30.422 -21.234 1 96.38 247 ILE A O 1
ATOM 1950 N N . SER A 1 248 ? 1.887 -29.953 -20.609 1 95.75 248 SER A N 1
ATOM 1951 C CA . SER A 1 248 ? 1.696 -28.5 -20.547 1 95.75 248 SER A CA 1
ATOM 1952 C C . SER A 1 248 ? 1.391 -27.938 -21.938 1 95.75 248 SER A C 1
ATOM 1954 O O . SER A 1 248 ? 1.77 -28.516 -22.953 1 95.75 248 SER A O 1
ATOM 1956 N N . SER A 1 249 ? 0.635 -26.875 -21.984 1 93.62 249 SER A N 1
ATOM 1957 C CA . SER A 1 249 ? 0.332 -26.094 -23.172 1 93.62 249 SER A CA 1
ATOM 1958 C C . SER A 1 249 ? -0.475 -26.922 -24.172 1 93.62 249 SER A C 1
ATOM 1960 O O . SER A 1 249 ? -0.608 -26.547 -25.344 1 93.62 249 SER A O 1
ATOM 1962 N N . THR A 1 250 ? -0.879 -28.125 -23.734 1 92.31 250 THR A N 1
ATOM 1963 C CA . THR A 1 250 ? -1.719 -28.938 -24.609 1 92.31 250 THR A CA 1
ATOM 1964 C C . THR A 1 250 ? -3.146 -28.391 -24.641 1 92.31 250 THR A C 1
ATOM 1966 O O . THR A 1 250 ? -3.676 -27.953 -23.625 1 92.31 250 THR A O 1
ATOM 1969 N N . THR A 1 251 ? -3.756 -28.359 -25.766 1 87.56 251 THR A N 1
ATOM 1970 C CA . THR A 1 251 ? -5.102 -27.828 -25.906 1 87.56 251 THR A CA 1
ATOM 1971 C C . THR A 1 251 ? -6.148 -28.891 -25.641 1 87.56 251 THR A C 1
ATOM 1973 O O . THR A 1 251 ? -6.5 -29.672 -26.531 1 87.56 251 THR A O 1
ATOM 1976 N N . PHE A 1 252 ? -6.473 -29.078 -24.422 1 84.06 252 PHE A N 1
ATOM 1977 C CA . PHE A 1 252 ? -7.543 -29.984 -24.016 1 84.06 252 PHE A CA 1
ATOM 1978 C C . PHE A 1 252 ? -8.852 -29.219 -23.828 1 84.06 252 PHE A C 1
ATOM 1980 O O . PHE A 1 252 ? -8.859 -28.094 -23.312 1 84.06 252 PHE A O 1
ATOM 1987 N N . VAL A 1 253 ? -9.93 -29.828 -24.297 1 83.94 253 VAL A N 1
ATOM 1988 C CA . VAL A 1 253 ? -11.203 -29.438 -23.719 1 83.94 253 VAL A CA 1
ATOM 1989 C C . VAL A 1 253 ? -11.352 -30.016 -22.312 1 83.94 253 VAL A C 1
ATOM 1991 O O . VAL A 1 253 ? -10.805 -31.094 -22.016 1 83.94 253 VAL A O 1
ATOM 1994 N N . PRO A 1 254 ? -11.922 -29.328 -21.422 1 86.31 254 PRO A N 1
ATOM 1995 C CA . PRO A 1 254 ? -11.992 -29.781 -20.031 1 86.31 254 PRO A CA 1
ATOM 1996 C C . PRO A 1 254 ? -12.477 -31.219 -19.891 1 86.31 254 PRO A C 1
ATOM 1998 O O . PRO A 1 254 ? -11.906 -32 -19.125 1 86.31 254 PRO A O 1
ATOM 2001 N N . SER A 1 255 ? -13.406 -31.625 -20.719 1 88.81 255 SER A N 1
ATOM 2002 C CA . SER A 1 255 ? -13.922 -33 -20.656 1 88.81 255 SER A CA 1
ATOM 2003 C C . SER A 1 255 ? -12.875 -34 -21.141 1 88.81 255 SER A C 1
ATOM 2005 O O . SER A 1 255 ? -12.75 -35.062 -20.578 1 88.81 255 SER A O 1
ATOM 2007 N N . SER A 1 256 ? -12.148 -33.594 -22.109 1 91.69 256 SER A N 1
ATOM 2008 C CA . SER A 1 256 ? -11.109 -34.469 -22.656 1 91.69 256 SER A CA 1
ATOM 2009 C C . SER A 1 256 ? -9.969 -34.656 -21.656 1 91.69 256 SER A C 1
ATOM 2011 O O . SER A 1 256 ? -9.375 -35.719 -21.562 1 91.69 256 SER A O 1
ATOM 2013 N N . LEU A 1 257 ? -9.695 -33.594 -20.984 1 92.56 257 LEU A N 1
ATOM 2014 C CA . LEU A 1 257 ? -8.648 -33.688 -19.984 1 92.56 257 LEU A CA 1
ATOM 2015 C C . LEU A 1 257 ? -9.055 -34.656 -18.875 1 92.56 257 LEU A C 1
ATOM 2017 O O . LEU A 1 257 ? -8.266 -35.531 -18.484 1 92.56 257 LEU A O 1
ATOM 2021 N N . GLN A 1 258 ? -10.242 -34.469 -18.391 1 93.31 258 GLN A N 1
ATOM 2022 C CA . GLN A 1 258 ? -10.758 -35.344 -17.344 1 93.31 258 GLN A CA 1
ATOM 2023 C C . GLN A 1 258 ? -10.719 -36.812 -17.797 1 93.31 258 GLN A C 1
ATOM 2025 O O . GLN A 1 258 ? -10.273 -37.688 -17.062 1 93.31 258 GLN A O 1
ATOM 2030 N N . ASN A 1 259 ? -11.172 -37.031 -19.031 1 94.56 259 ASN A N 1
ATOM 2031 C CA . ASN A 1 259 ? -11.219 -38.375 -19.578 1 94.56 259 ASN A CA 1
ATOM 2032 C C . ASN A 1 259 ? -9.82 -38.969 -19.766 1 94.56 259 ASN A C 1
ATOM 2034 O O . ASN A 1 259 ? -9.594 -40.156 -19.5 1 94.56 259 ASN A O 1
ATOM 2038 N N . PHE A 1 260 ? -8.953 -38.219 -20.234 1 95.44 260 PHE A N 1
ATOM 2039 C CA . PHE A 1 260 ? -7.574 -38.656 -20.422 1 95.44 260 PHE A CA 1
ATOM 2040 C C . PHE A 1 260 ? -6.969 -39.094 -19.094 1 95.44 260 PHE A C 1
ATOM 2042 O O . PHE A 1 260 ? -6.395 -40.188 -18.984 1 95.44 260 PHE A O 1
ATOM 2049 N N . LEU A 1 261 ? -7.152 -38.219 -18.047 1 96.31 261 LEU A N 1
ATOM 2050 C CA . LEU A 1 261 ? -6.59 -38.5 -16.734 1 96.31 261 LEU A CA 1
ATOM 2051 C C . LEU A 1 261 ? -7.258 -39.719 -16.125 1 96.31 261 LEU A C 1
ATOM 2053 O O . LEU A 1 261 ? -6.609 -40.5 -15.414 1 96.31 261 LEU A O 1
ATOM 2057 N N . GLU A 1 262 ? -8.5 -39.906 -16.453 1 96.31 262 GLU A N 1
ATOM 2058 C CA . GLU A 1 262 ? -9.203 -41.094 -16 1 96.31 262 GLU A CA 1
ATOM 2059 C C . GLU A 1 262 ? -8.672 -42.344 -16.703 1 96.31 262 GLU A C 1
ATOM 2061 O O . GLU A 1 262 ? -8.562 -43.406 -16.094 1 96.31 262 GLU A O 1
ATOM 2066 N N . SER A 1 263 ? -8.328 -42.219 -17.953 1 96.06 263 SER A N 1
ATOM 2067 C CA . SER A 1 263 ? -7.859 -43.344 -18.75 1 96.06 263 SER A CA 1
ATOM 2068 C C . SER A 1 263 ? -6.504 -43.844 -18.266 1 96.06 263 SER A C 1
ATOM 2070 O O . SER A 1 263 ? -6.18 -45 -18.406 1 96.06 263 SER A O 1
ATOM 2072 N N . ILE A 1 264 ? -5.754 -43 -17.641 1 96.81 264 ILE A N 1
ATOM 2073 C CA . ILE A 1 264 ? -4.41 -43.406 -17.234 1 96.81 264 ILE A CA 1
ATOM 2074 C C . ILE A 1 264 ? -4.398 -43.75 -15.758 1 96.81 264 ILE A C 1
ATOM 2076 O O . ILE A 1 264 ? -3.367 -43.625 -15.094 1 96.81 264 ILE A O 1
ATOM 2080 N N . ARG A 1 265 ? -5.531 -44.094 -15.281 1 95.81 265 ARG A N 1
ATOM 2081 C CA . ARG A 1 265 ? -5.664 -44.5 -13.883 1 95.81 265 ARG A CA 1
ATOM 2082 C C . ARG A 1 265 ? -4.656 -45.594 -13.516 1 95.81 265 ARG A C 1
ATOM 2084 O O . ARG A 1 265 ? -4.523 -46.562 -14.234 1 95.81 265 ARG A O 1
ATOM 2091 N N . GLY A 1 266 ? -3.889 -45.312 -12.438 1 93.88 266 GLY A N 1
ATOM 2092 C CA . GLY A 1 266 ? -2.984 -46.312 -11.914 1 93.88 266 GLY A CA 1
ATOM 2093 C C . GLY A 1 266 ? -1.569 -46.188 -12.445 1 93.88 266 GLY A C 1
ATOM 2094 O O . GLY A 1 266 ? -0.653 -46.844 -11.953 1 93.88 266 GLY A O 1
ATOM 2095 N N . VAL A 1 267 ? -1.31 -45.375 -13.414 1 97.25 267 VAL A N 1
ATOM 2096 C CA . VAL A 1 267 ? 0.028 -45.156 -13.961 1 97.25 267 VAL A CA 1
ATOM 2097 C C . VAL A 1 267 ? 0.875 -44.344 -12.969 1 97.25 267 VAL A C 1
ATOM 2099 O O . VAL A 1 267 ? 0.481 -43.281 -12.539 1 97.25 267 VAL A O 1
ATOM 2102 N N . PRO A 1 268 ? 1.975 -44.906 -12.594 1 98 268 PRO A N 1
ATOM 2103 C CA . PRO A 1 268 ? 2.824 -44.188 -11.656 1 98 268 PRO A CA 1
ATOM 2104 C C . PRO A 1 268 ? 3.479 -42.969 -12.289 1 98 268 PRO A C 1
ATOM 2106 O O . PRO A 1 268 ? 4.141 -43.062 -13.32 1 98 268 PRO A O 1
ATOM 2109 N N . ILE A 1 269 ? 3.295 -41.812 -11.703 1 98.38 269 ILE A N 1
ATOM 2110 C CA . ILE A 1 269 ? 3.834 -40.531 -12.156 1 98.38 269 ILE A CA 1
ATOM 2111 C C . ILE A 1 269 ? 4.441 -39.781 -10.977 1 98.38 269 ILE A C 1
ATOM 2113 O O . ILE A 1 269 ? 3.742 -39.438 -10.016 1 98.38 269 ILE A O 1
ATOM 2117 N N . LYS A 1 270 ? 5.668 -39.438 -11.094 1 98.38 270 LYS A N 1
ATOM 2118 C CA . LYS A 1 270 ? 6.312 -38.719 -9.992 1 98.38 270 LYS A CA 1
ATOM 2119 C C . LYS A 1 270 ? 6.027 -37.219 -10.07 1 98.38 270 LYS A C 1
ATOM 2121 O O . LYS A 1 270 ? 5.605 -36.625 -9.086 1 98.38 270 LYS A O 1
ATOM 2126 N N . ALA A 1 271 ? 6.301 -36.656 -11.227 1 98.69 271 ALA A N 1
ATOM 2127 C CA . ALA A 1 271 ? 6.031 -35.25 -11.484 1 98.69 271 ALA A CA 1
ATOM 2128 C C . ALA A 1 271 ? 5.078 -35.062 -12.664 1 98.69 271 ALA A C 1
ATOM 2130 O O . ALA A 1 271 ? 5.176 -35.781 -13.656 1 98.69 271 ALA A O 1
ATOM 2131 N N . LEU A 1 272 ? 4.102 -34.188 -12.5 1 98.5 272 LEU A N 1
ATOM 2132 C CA . LEU A 1 272 ? 3.105 -33.906 -13.531 1 98.5 272 LEU A CA 1
ATOM 2133 C C . LEU A 1 272 ? 3.014 -32.438 -13.828 1 98.5 272 LEU A C 1
ATOM 2135 O O . LEU A 1 272 ? 2.818 -31.609 -12.914 1 98.5 272 LEU A O 1
ATOM 2139 N N . ASN A 1 273 ? 3.178 -32.062 -15.047 1 98.19 273 ASN A N 1
ATOM 2140 C CA . ASN A 1 273 ? 3.035 -30.656 -15.484 1 98.19 273 ASN A CA 1
ATOM 2141 C C . ASN A 1 273 ? 1.694 -30.422 -16.172 1 98.19 273 ASN A C 1
ATOM 2143 O O . ASN A 1 273 ? 1.448 -30.953 -17.266 1 98.19 273 ASN A O 1
ATOM 2147 N N . LEU A 1 274 ? 0.888 -29.719 -15.508 1 96.94 274 LEU A N 1
ATOM 2148 C CA . LEU A 1 274 ? -0.408 -29.297 -16.031 1 96.94 274 LEU A CA 1
ATOM 2149 C C . LEU A 1 274 ? -0.488 -27.781 -16.156 1 96.94 274 LEU A C 1
ATOM 2151 O O . LEU A 1 274 ? -1.492 -27.172 -15.781 1 96.94 274 LEU A O 1
ATOM 2155 N N . CYS A 1 275 ? 0.488 -27.156 -16.641 1 95.88 275 CYS A N 1
ATOM 2156 C CA . CYS A 1 275 ? 0.544 -25.703 -16.688 1 95.88 275 CYS A CA 1
ATOM 2157 C C . CYS A 1 275 ? 0.322 -25.203 -18.109 1 95.88 275 CYS A C 1
ATOM 2159 O O . CYS A 1 275 ? 0.425 -25.969 -19.062 1 95.88 275 CYS A O 1
ATOM 2161 N N . LEU A 1 276 ? -0.102 -23.969 -18.266 1 94.31 276 LEU A N 1
ATOM 2162 C CA . LEU A 1 276 ? -0.287 -23.281 -19.547 1 94.31 276 LEU A CA 1
ATOM 2163 C C . LEU A 1 276 ? -1.359 -23.969 -20.375 1 94.31 276 LEU A C 1
ATOM 2165 O O . LEU A 1 276 ? -1.218 -24.078 -21.594 1 94.31 276 LEU A O 1
ATOM 2169 N N . LEU A 1 277 ? -2.297 -24.547 -19.703 1 92.75 277 LEU A N 1
ATOM 2170 C CA . LEU A 1 277 ? -3.432 -25.109 -20.422 1 92.75 277 LEU A CA 1
ATOM 2171 C C . LEU A 1 277 ? -4.426 -24.016 -20.812 1 92.75 277 LEU A C 1
ATOM 2173 O O . LEU A 1 277 ? -5.02 -23.375 -19.953 1 92.75 277 LEU A O 1
ATOM 2177 N N . PRO A 1 278 ? -4.652 -23.781 -22.031 1 86.88 278 PRO A N 1
ATOM 2178 C CA . PRO A 1 278 ? -5.387 -22.594 -22.484 1 86.88 278 PRO A CA 1
ATOM 2179 C C . PRO A 1 278 ? -6.867 -22.641 -22.109 1 86.88 278 PRO A C 1
ATOM 2181 O O . PRO A 1 278 ? -7.504 -21.594 -21.984 1 86.88 278 PRO A O 1
ATOM 2184 N N . ASN A 1 279 ? -7.488 -23.797 -21.875 1 87.62 279 ASN A N 1
ATOM 2185 C CA . ASN A 1 279 ? -8.938 -23.875 -21.719 1 87.62 279 ASN A CA 1
ATOM 2186 C C . ASN A 1 279 ? -9.32 -24.234 -20.281 1 87.62 279 ASN A C 1
ATOM 2188 O O . ASN A 1 279 ? -10.383 -24.812 -20.047 1 87.62 279 ASN A O 1
ATOM 2192 N N . ILE A 1 280 ? -8.398 -23.797 -19.406 1 89.5 280 ILE A N 1
ATOM 2193 C CA . ILE A 1 280 ? -8.68 -24.156 -18.016 1 89.5 280 ILE A CA 1
ATOM 2194 C C . ILE A 1 280 ? -8.812 -22.891 -17.172 1 89.5 280 ILE A C 1
ATOM 2196 O O . ILE A 1 280 ? -7.891 -22.078 -17.125 1 89.5 280 ILE A O 1
ATOM 2200 N N . GLY A 1 281 ? -10.07 -22.812 -16.609 1 90.12 281 GLY A N 1
ATOM 2201 C CA . GLY A 1 281 ? -10.289 -21.703 -15.703 1 90.12 281 GLY A CA 1
ATOM 2202 C C . GLY A 1 281 ? -11.094 -20.578 -16.312 1 90.12 281 GLY A C 1
ATOM 2203 O O . GLY A 1 281 ? -11.047 -20.359 -17.531 1 90.12 281 GLY A O 1
ATOM 2204 N N . ARG A 1 282 ? -11.758 -19.797 -15.516 1 86.12 282 ARG A N 1
ATOM 2205 C CA . ARG A 1 282 ? -12.648 -18.734 -15.961 1 86.12 282 ARG A CA 1
ATOM 2206 C C . ARG A 1 282 ? -11.891 -17.422 -16.156 1 86.12 282 ARG A C 1
ATOM 2208 O O . ARG A 1 282 ? -12.391 -16.5 -16.797 1 86.12 282 ARG A O 1
ATOM 2215 N N . SER A 1 283 ? -10.688 -17.375 -15.68 1 83 283 SER A N 1
ATOM 2216 C CA . SER A 1 283 ? -9.898 -16.156 -15.719 1 83 283 SER A CA 1
ATOM 2217 C C . SER A 1 283 ? -10.633 -15 -15.031 1 83 283 SER A C 1
ATOM 2219 O O . SER A 1 283 ? -11.586 -15.219 -14.289 1 83 283 SER A O 1
ATOM 2221 N N . PHE A 1 284 ? -10.078 -13.805 -15.172 1 81.81 284 PHE A N 1
ATOM 2222 C CA . PHE A 1 284 ? -10.688 -12.594 -14.617 1 81.81 284 PHE A CA 1
ATOM 2223 C C . PHE A 1 284 ? -11.609 -11.938 -15.633 1 81.81 284 PHE A C 1
ATOM 2225 O O . PHE A 1 284 ? -11.172 -11.586 -16.734 1 81.81 284 PHE A O 1
ATOM 2232 N N . ALA A 1 285 ? -12.852 -11.805 -15.477 1 66.88 285 ALA A N 1
ATOM 2233 C CA . ALA A 1 285 ? -13.812 -11.008 -16.234 1 66.88 285 ALA A CA 1
ATOM 2234 C C . ALA A 1 285 ? -14.422 -11.812 -17.375 1 66.88 285 ALA A C 1
ATOM 2236 O O . ALA A 1 285 ? -15.406 -11.398 -18 1 66.88 285 ALA A O 1
ATOM 2237 N N . PHE A 1 286 ? -13.953 -13.008 -17.953 1 65.31 286 PHE A N 1
ATOM 2238 C CA . PHE A 1 286 ? -14.391 -13.602 -19.219 1 65.31 286 PHE A CA 1
ATOM 2239 C C . PHE A 1 286 ? -15.211 -14.859 -18.969 1 65.31 286 PHE A C 1
ATOM 2241 O O . PHE A 1 286 ? -16.047 -15.234 -19.797 1 65.31 286 PHE A O 1
ATOM 2248 N N . MET A 1 287 ? -15.422 -15.289 -17.875 1 65.5 287 MET A N 1
ATOM 2249 C CA . MET A 1 287 ? -16.094 -16.547 -17.547 1 65.5 287 MET A CA 1
ATOM 2250 C C . MET A 1 287 ? -16.031 -17.516 -18.719 1 65.5 287 MET A C 1
ATOM 2252 O O . MET A 1 287 ? -17.047 -18.109 -19.094 1 65.5 287 MET A O 1
ATOM 2256 N N . ASN A 1 288 ? -14.867 -17.625 -19.328 1 67.88 288 ASN A N 1
ATOM 2257 C CA . ASN A 1 288 ? -14.703 -18.297 -20.625 1 67.88 288 ASN A CA 1
ATOM 2258 C C . ASN A 1 288 ? -14.727 -19.812 -20.484 1 67.88 288 ASN A C 1
ATOM 2260 O O . ASN A 1 288 ? -15.414 -20.5 -21.234 1 67.88 288 ASN A O 1
ATOM 2264 N N . PHE A 1 289 ? -14.008 -20.406 -19.469 1 82.94 289 PHE A N 1
ATOM 2265 C CA . PHE A 1 289 ? -13.859 -21.859 -19.359 1 82.94 289 PHE A CA 1
ATOM 2266 C C . PHE A 1 289 ? -14.188 -22.328 -17.938 1 82.94 289 PHE A C 1
ATOM 2268 O O . PHE A 1 289 ? -14.367 -21.5 -17.047 1 82.94 289 PHE A O 1
ATOM 2275 N N . LYS A 1 290 ? -14.32 -23.578 -17.812 1 88.75 290 LYS A N 1
ATOM 2276 C CA . LYS A 1 290 ? -14.719 -24.156 -16.531 1 88.75 290 LYS A CA 1
ATOM 2277 C C . LYS A 1 290 ? -13.547 -24.156 -15.555 1 88.75 290 LYS A C 1
ATOM 2279 O O . LYS A 1 290 ? -12.398 -24.328 -15.953 1 88.75 290 LYS A O 1
ATOM 2284 N N . GLU A 1 291 ? -13.938 -23.953 -14.32 1 92.69 291 GLU A N 1
ATOM 2285 C CA . GLU A 1 291 ? -12.961 -24.062 -13.242 1 92.69 291 GLU A CA 1
ATOM 2286 C C . GLU A 1 291 ? -12.648 -25.516 -12.922 1 92.69 291 GLU A C 1
ATOM 2288 O O . GLU A 1 291 ? -13.531 -26.391 -13.008 1 92.69 291 GLU A O 1
ATOM 2293 N N . PRO A 1 292 ? -11.406 -25.812 -12.594 1 94.81 292 PRO A N 1
ATOM 2294 C CA . PRO A 1 292 ? -11.078 -27.188 -12.203 1 94.81 292 PRO A CA 1
ATOM 2295 C C . PRO A 1 292 ? -11.82 -27.641 -10.953 1 94.81 292 PRO A C 1
ATOM 2297 O O . PRO A 1 292 ? -12.016 -26.859 -10.023 1 94.81 292 PRO A O 1
ATOM 2300 N N . VAL A 1 293 ? -12.312 -28.891 -10.984 1 95.44 293 VAL A N 1
ATOM 2301 C CA . VAL A 1 293 ? -13.008 -29.5 -9.859 1 95.44 293 VAL A CA 1
ATOM 2302 C C . VAL A 1 293 ? -12.375 -30.859 -9.539 1 95.44 293 VAL A C 1
ATOM 2304 O O . VAL A 1 293 ? -11.555 -31.359 -10.305 1 95.44 293 VAL A O 1
ATOM 2307 N N . ARG A 1 294 ? -12.727 -31.422 -8.484 1 94.94 294 ARG A N 1
ATOM 2308 C CA . ARG A 1 294 ? -12.156 -32.656 -7.977 1 94.94 294 ARG A CA 1
ATOM 2309 C C . ARG A 1 294 ? -12.289 -33.781 -9.008 1 94.94 294 ARG A C 1
ATOM 2311 O O . ARG A 1 294 ? -11.367 -34.562 -9.195 1 94.94 294 ARG A O 1
ATOM 2318 N N . GLU A 1 295 ? -13.359 -33.844 -9.742 1 95.06 295 GLU A N 1
ATOM 2319 C CA . GLU A 1 295 ? -13.703 -34.938 -10.656 1 95.06 295 GLU A CA 1
ATOM 2320 C C . GLU A 1 295 ? -12.711 -35 -11.82 1 95.06 295 GLU A C 1
ATOM 2322 O O . GLU A 1 295 ? -12.516 -36.062 -12.406 1 95.06 295 GLU A O 1
ATOM 2327 N N . TRP A 1 296 ? -12.047 -33.938 -12.062 1 94.94 296 TRP A N 1
ATOM 2328 C CA . TRP A 1 296 ? -11.109 -33.906 -13.188 1 94.94 296 TRP A CA 1
ATOM 2329 C C . TRP A 1 296 ? -9.898 -34.781 -12.906 1 94.94 296 TRP A C 1
ATOM 2331 O O . TRP A 1 296 ? -9.281 -35.312 -13.836 1 94.94 296 TRP A O 1
ATOM 2341 N N . PHE A 1 297 ? -9.57 -34.938 -11.586 1 96.94 297 PHE A N 1
ATOM 2342 C CA . PHE A 1 297 ? -8.258 -35.469 -11.258 1 96.94 297 PHE A CA 1
ATOM 2343 C C . PHE A 1 297 ? -8.398 -36.844 -10.578 1 96.94 297 PHE A C 1
ATOM 2345 O O . PHE A 1 297 ? -7.41 -37.406 -10.125 1 96.94 297 PHE A O 1
ATOM 2352 N N . LEU A 1 298 ? -9.602 -37.375 -10.555 1 95.94 298 LEU A N 1
ATOM 2353 C CA . LEU A 1 298 ? -9.859 -38.625 -9.82 1 95.94 298 LEU A CA 1
ATOM 2354 C C . LEU A 1 298 ? -9.039 -39.781 -10.383 1 95.94 298 LEU A C 1
ATOM 2356 O O . LEU A 1 298 ? -8.648 -40.688 -9.648 1 95.94 298 LEU A O 1
ATOM 2360 N N . GLY A 1 299 ? -8.703 -39.688 -11.656 1 95.81 299 GLY A N 1
ATOM 2361 C CA . GLY A 1 299 ? -7.914 -40.75 -12.297 1 95.81 299 GLY A CA 1
ATOM 2362 C C . GLY A 1 299 ? -6.488 -40.812 -11.789 1 95.81 299 GLY A C 1
ATOM 2363 O O . GLY A 1 299 ? -5.805 -41.812 -11.969 1 95.81 299 GLY A O 1
ATOM 2364 N N . LEU A 1 300 ? -6.016 -39.812 -11.086 1 97.12 300 LEU A N 1
ATOM 2365 C CA . LEU A 1 300 ? -4.621 -39.719 -10.664 1 97.12 300 LEU A CA 1
ATOM 2366 C C . LEU A 1 300 ? -4.477 -40.094 -9.195 1 97.12 300 LEU A C 1
ATOM 2368 O O . LEU A 1 300 ? -3.377 -40.031 -8.633 1 97.12 300 LEU A O 1
ATOM 2372 N N . GLU A 1 301 ? -5.496 -40.531 -8.508 1 95.75 301 GLU A N 1
ATOM 2373 C CA . GLU A 1 301 ? -5.508 -40.812 -7.078 1 95.75 301 GLU A CA 1
ATOM 2374 C C . GLU A 1 301 ? -4.453 -41.844 -6.719 1 95.75 301 GLU A C 1
ATOM 2376 O O . GLU A 1 301 ? -3.822 -41.781 -5.664 1 95.75 301 GLU A O 1
ATOM 2381 N N . LYS A 1 302 ? -4.207 -42.812 -7.656 1 95.44 302 LYS A N 1
ATOM 2382 C CA . LYS A 1 302 ? -3.283 -43.906 -7.359 1 95.44 302 LYS A CA 1
ATOM 2383 C C . LYS A 1 302 ? -1.979 -43.75 -8.133 1 95.44 302 LYS A C 1
ATOM 2385 O O . LYS A 1 302 ? -1.177 -44.688 -8.211 1 95.44 302 LYS A O 1
ATOM 2390 N N . SER A 1 303 ? -1.714 -42.594 -8.695 1 96.94 303 SER A N 1
ATOM 2391 C CA . SER A 1 303 ? -0.542 -42.375 -9.547 1 96.94 303 SER A CA 1
ATOM 2392 C C . SER A 1 303 ? 0.68 -42 -8.711 1 96.94 303 SER A C 1
ATOM 2394 O O . SER A 1 303 ? 1.814 -42.094 -9.188 1 96.94 303 SER A O 1
ATOM 2396 N N . GLY A 1 304 ? 0.438 -41.5 -7.488 1 97.19 304 GLY A N 1
ATOM 2397 C CA . GLY A 1 304 ? 1.539 -41.156 -6.605 1 97.19 304 GLY A CA 1
ATOM 2398 C C . GLY A 1 304 ? 2.287 -39.906 -7.039 1 97.19 304 GLY A C 1
ATOM 2399 O O . GLY A 1 304 ? 3.514 -39.844 -6.941 1 97.19 304 GLY A O 1
ATOM 2400 N N . VAL A 1 305 ? 1.598 -38.875 -7.492 1 98.12 305 VAL A N 1
ATOM 2401 C CA . VAL A 1 305 ? 2.217 -37.625 -7.957 1 98.12 305 VAL A CA 1
ATOM 2402 C C . VAL A 1 305 ? 2.83 -36.906 -6.773 1 98.12 305 VAL A C 1
ATOM 2404 O O . VAL A 1 305 ? 2.146 -36.625 -5.785 1 98.12 305 VAL A O 1
ATOM 2407 N N . GLU A 1 306 ? 4.109 -36.5 -6.895 1 98.44 306 GLU A N 1
ATOM 2408 C CA . GLU A 1 306 ? 4.809 -35.812 -5.812 1 98.44 306 GLU A CA 1
ATOM 2409 C C . GLU A 1 306 ? 4.988 -34.344 -6.125 1 98.44 306 GLU A C 1
ATOM 2411 O O . GLU A 1 306 ? 5.031 -33.5 -5.215 1 98.44 306 GLU A O 1
ATOM 2416 N N . VAL A 1 307 ? 5.207 -34.062 -7.352 1 98.69 307 VAL A N 1
ATOM 2417 C CA . VAL A 1 307 ? 5.379 -32.688 -7.801 1 98.69 307 VAL A CA 1
ATOM 2418 C C . VAL A 1 307 ? 4.301 -32.344 -8.828 1 98.69 307 VAL A C 1
ATOM 2420 O O . VAL A 1 307 ? 4.195 -33 -9.867 1 98.69 307 VAL A O 1
ATOM 2423 N N . LEU A 1 308 ? 3.504 -31.406 -8.523 1 98.62 308 LEU A N 1
ATOM 2424 C CA . LEU A 1 308 ? 2.436 -30.984 -9.43 1 98.62 308 LEU A CA 1
ATOM 2425 C C . LEU A 1 308 ? 2.598 -29.516 -9.828 1 98.62 308 LEU A C 1
ATOM 2427 O O . LEU A 1 308 ? 2.529 -28.625 -8.977 1 98.62 308 LEU A O 1
ATOM 2431 N N . ASP A 1 309 ? 2.82 -29.25 -11.039 1 98.44 309 ASP A N 1
ATOM 2432 C CA . ASP A 1 309 ? 2.859 -27.891 -11.586 1 98.44 309 ASP A CA 1
ATOM 2433 C C . ASP A 1 309 ? 1.528 -27.531 -12.234 1 98.44 309 ASP A C 1
ATOM 2435 O O . ASP A 1 309 ? 1.222 -27.984 -13.336 1 98.44 309 ASP A O 1
ATOM 2439 N N . PHE A 1 310 ? 0.765 -26.828 -11.562 1 98.12 310 PHE A N 1
ATOM 2440 C CA . PHE A 1 310 ? -0.532 -26.359 -12.031 1 98.12 310 PHE A CA 1
ATOM 2441 C C . PHE A 1 310 ? -0.522 -24.844 -12.219 1 98.12 310 PHE A C 1
ATOM 2443 O O . PHE A 1 310 ? -1.545 -24.188 -12.031 1 98.12 310 PHE A O 1
ATOM 2450 N N . SER A 1 311 ? 0.62 -24.281 -12.555 1 97.69 311 SER A N 1
ATOM 2451 C CA . SER A 1 311 ? 0.83 -22.844 -12.648 1 97.69 311 SER A CA 1
ATOM 2452 C C . SER A 1 311 ? 0.502 -22.312 -14.039 1 97.69 311 SER A C 1
ATOM 2454 O O . SER A 1 311 ? 0.274 -23.109 -14.969 1 97.69 311 SER A O 1
ATOM 2456 N N . ARG A 1 312 ? 0.348 -21 -14.195 1 96 312 ARG A N 1
ATOM 2457 C CA . ARG A 1 312 ? 0.223 -20.297 -15.461 1 96 312 ARG A CA 1
ATOM 2458 C C . ARG A 1 312 ? -1.01 -20.766 -16.234 1 96 312 ARG A C 1
ATOM 2460 O O . ARG A 1 312 ? -0.961 -20.922 -17.453 1 96 312 ARG A O 1
ATOM 2467 N N . ASN A 1 313 ? -1.985 -21.156 -15.547 1 94.94 313 ASN A N 1
ATOM 2468 C CA . ASN A 1 313 ? -3.312 -21.344 -16.125 1 94.94 313 ASN A CA 1
ATOM 2469 C C . ASN A 1 313 ? -4.195 -20.125 -15.906 1 94.94 313 ASN A C 1
ATOM 2471 O O . ASN A 1 313 ? -3.689 -19 -15.75 1 94.94 313 ASN A O 1
ATOM 2475 N N . ARG A 1 314 ? -5.535 -20.312 -15.992 1 92.69 314 ARG A N 1
ATOM 2476 C CA . ARG A 1 314 ? -6.441 -19.188 -15.812 1 92.69 314 ARG A CA 1
ATOM 2477 C C . ARG A 1 314 ? -7.473 -19.469 -14.727 1 92.69 314 ARG A C 1
ATOM 2479 O O . ARG A 1 314 ? -8.633 -19.078 -14.852 1 92.69 314 ARG A O 1
ATOM 2486 N N . VAL A 1 315 ? -6.918 -20.156 -13.719 1 94.62 315 VAL A N 1
ATOM 2487 C CA . VAL A 1 315 ? -7.801 -20.562 -12.625 1 94.62 315 VAL A CA 1
ATOM 2488 C C . VAL A 1 315 ? -8.141 -19.344 -11.766 1 94.62 315 VAL A C 1
ATOM 2490 O O . VAL A 1 315 ? -7.254 -18.578 -11.375 1 94.62 315 VAL A O 1
ATOM 2493 N N . PHE A 1 316 ? -9.469 -19.219 -11.5 1 93.06 316 PHE A N 1
ATOM 2494 C CA . PHE A 1 316 ? -9.922 -18.062 -10.75 1 93.06 316 PHE A CA 1
ATOM 2495 C C . PHE A 1 316 ? -10.281 -18.453 -9.32 1 93.06 316 PHE A C 1
ATOM 2497 O O . PHE A 1 316 ? -10.039 -17.688 -8.383 1 93.06 316 PHE A O 1
ATOM 2504 N N . SER A 1 317 ? -10.844 -19.609 -9.188 1 93.31 317 SER A N 1
ATOM 2505 C CA . SER A 1 317 ? -11.297 -20.078 -7.883 1 93.31 317 SER A CA 1
ATOM 2506 C C . SER A 1 317 ? -10.812 -21.5 -7.613 1 93.31 317 SER A C 1
ATOM 2508 O O . SER A 1 317 ? -10.844 -22.359 -8.5 1 93.31 317 SER A O 1
ATOM 2510 N N . LEU A 1 318 ? -10.227 -21.719 -6.414 1 97 318 LEU A N 1
ATOM 2511 C CA . LEU A 1 318 ? -9.922 -23.078 -5.977 1 97 318 LEU A CA 1
ATOM 2512 C C . LEU A 1 318 ? -11.117 -23.688 -5.258 1 97 318 LEU A C 1
ATOM 2514 O O . LEU A 1 318 ? -11.391 -23.359 -4.102 1 97 318 LEU A O 1
ATOM 2518 N N . HIS A 1 319 ? -11.766 -24.641 -5.934 1 96.38 319 HIS A N 1
ATOM 2519 C CA . HIS A 1 319 ? -12.984 -25.25 -5.43 1 96.38 319 HIS A CA 1
ATOM 2520 C C . HIS A 1 319 ? -12.688 -26.25 -4.309 1 96.38 319 HIS A C 1
ATOM 2522 O O . HIS A 1 319 ? -11.555 -26.703 -4.168 1 96.38 319 HIS A O 1
ATOM 2528 N N . PRO A 1 320 ? -13.727 -26.547 -3.566 1 96.44 320 PRO A N 1
ATOM 2529 C CA . PRO A 1 320 ? -13.508 -27.5 -2.473 1 96.44 320 PRO A CA 1
ATOM 2530 C C . PRO A 1 320 ? -12.992 -28.859 -2.957 1 96.44 320 PRO A C 1
ATOM 2532 O O . PRO A 1 320 ? -13.484 -29.391 -3.957 1 96.44 320 PRO A O 1
ATOM 2535 N N . ARG A 1 321 ? -11.938 -29.344 -2.473 1 97.25 321 ARG A N 1
ATOM 2536 C CA . ARG A 1 321 ? -11.383 -30.688 -2.668 1 97.25 321 ARG A CA 1
ATOM 2537 C C . ARG A 1 321 ? -10.805 -30.828 -4.07 1 97.25 321 ARG A C 1
ATOM 2539 O O . ARG A 1 321 ? -10.68 -31.953 -4.578 1 97.25 321 ARG A O 1
ATOM 2546 N N . VAL A 1 322 ? -10.461 -29.734 -4.676 1 97.38 322 VAL A N 1
ATOM 2547 C CA . VAL A 1 322 ? -9.961 -29.781 -6.047 1 97.38 322 VAL A CA 1
ATOM 2548 C C . VAL A 1 322 ? -8.688 -30.625 -6.113 1 97.38 322 VAL A C 1
ATOM 2550 O O . VAL A 1 322 ? -8.445 -31.312 -7.109 1 97.38 322 VAL A O 1
ATOM 2553 N N . PHE A 1 323 ? -7.91 -30.734 -4.973 1 97.5 323 PHE A N 1
ATOM 2554 C CA . PHE A 1 323 ? -6.641 -31.453 -4.988 1 97.5 323 PHE A CA 1
ATOM 2555 C C . PHE A 1 323 ? -6.73 -32.75 -4.176 1 97.5 323 PHE A C 1
ATOM 2557 O O . PHE A 1 323 ? -5.707 -33.312 -3.783 1 97.5 323 PHE A O 1
ATOM 2564 N N . SER A 1 324 ? -7.895 -33.25 -3.941 1 96.69 324 SER A N 1
ATOM 2565 C CA . SER A 1 324 ? -8.078 -34.406 -3.07 1 96.69 324 SER A CA 1
ATOM 2566 C C . SER A 1 324 ? -7.496 -35.656 -3.697 1 96.69 324 SER A C 1
ATOM 2568 O O . SER A 1 324 ? -7.172 -36.625 -2.99 1 96.69 324 SER A O 1
ATOM 2570 N N . ALA A 1 325 ? -7.277 -35.656 -4.992 1 96.38 325 ALA A N 1
ATOM 2571 C CA . ALA A 1 325 ? -6.77 -36.812 -5.715 1 96.38 325 ALA A CA 1
ATOM 2572 C C . ALA A 1 325 ? -5.246 -36.875 -5.629 1 96.38 325 ALA A C 1
ATOM 2574 O O . ALA A 1 325 ? -4.633 -37.781 -6.184 1 96.38 325 ALA A O 1
ATOM 2575 N N . PHE A 1 326 ? -4.582 -36 -4.824 1 97.38 326 PHE A N 1
ATOM 2576 C CA . PHE A 1 326 ? -3.125 -35.938 -4.801 1 97.38 326 PHE A CA 1
ATOM 2577 C C . PHE A 1 326 ? -2.6 -36.062 -3.375 1 97.38 326 PHE A C 1
ATOM 2579 O O . PHE A 1 326 ? -1.91 -35.156 -2.883 1 97.38 326 PHE A O 1
ATOM 2586 N N . PRO A 1 327 ? -2.822 -37.125 -2.717 1 96.12 327 PRO A N 1
ATOM 2587 C CA . PRO A 1 327 ? -2.385 -37.219 -1.323 1 96.12 327 PRO A CA 1
ATOM 2588 C C . PRO A 1 327 ? -0.864 -37.25 -1.183 1 96.12 327 PRO A C 1
ATOM 2590 O O . PRO A 1 327 ? -0.331 -36.906 -0.131 1 96.12 327 PRO A O 1
ATOM 2593 N N . ALA A 1 328 ? -0.122 -37.562 -2.238 1 97.5 328 ALA A N 1
ATOM 2594 C CA . ALA A 1 328 ? 1.323 -37.75 -2.148 1 97.5 328 ALA A CA 1
ATOM 2595 C C . ALA A 1 328 ? 2.07 -36.5 -2.578 1 97.5 328 ALA A C 1
ATOM 2597 O O . ALA A 1 328 ? 3.299 -36.438 -2.48 1 97.5 328 ALA A O 1
ATOM 2598 N N . VAL A 1 329 ? 1.382 -35.438 -2.984 1 98.31 329 VAL A N 1
ATOM 2599 C CA . VAL A 1 329 ? 2.023 -34.25 -3.523 1 98.31 329 VAL A CA 1
ATOM 2600 C C . VAL A 1 329 ? 2.807 -33.531 -2.42 1 98.31 329 VAL A C 1
ATOM 2602 O O . VAL A 1 329 ? 2.271 -33.281 -1.338 1 98.31 329 VAL A O 1
ATOM 2605 N N . ARG A 1 330 ? 4.027 -33.25 -2.732 1 98.5 330 ARG A N 1
ATOM 2606 C CA . ARG A 1 330 ? 4.906 -32.562 -1.804 1 98.5 330 ARG A CA 1
ATOM 2607 C C . ARG A 1 330 ? 5.105 -31.094 -2.23 1 98.5 330 ARG A C 1
ATOM 2609 O O . ARG A 1 330 ? 5.312 -30.219 -1.391 1 98.5 330 ARG A O 1
ATOM 2616 N N . SER A 1 331 ? 5.098 -30.875 -3.469 1 98.62 331 SER A N 1
ATOM 2617 C CA . SER A 1 331 ? 5.266 -29.531 -4.027 1 98.62 331 SER A CA 1
ATOM 2618 C C . SER A 1 331 ? 4.129 -29.188 -4.984 1 98.62 331 SER A C 1
ATOM 2620 O O . SER A 1 331 ? 3.951 -29.859 -6.008 1 98.62 331 SER A O 1
ATOM 2622 N N . LEU A 1 332 ? 3.379 -28.219 -4.621 1 98.69 332 LEU A N 1
ATOM 2623 C CA . LEU A 1 332 ? 2.266 -27.766 -5.441 1 98.69 332 LEU A CA 1
ATOM 2624 C C . LEU A 1 332 ? 2.486 -26.328 -5.902 1 98.69 332 LEU A C 1
ATOM 2626 O O . LEU A 1 332 ? 2.604 -25.422 -5.078 1 98.69 332 LEU A O 1
ATOM 2630 N N . ASP A 1 333 ? 2.537 -26.078 -7.172 1 98.62 333 ASP A N 1
ATOM 2631 C CA . ASP A 1 333 ? 2.705 -24.734 -7.746 1 98.62 333 ASP A CA 1
ATOM 2632 C C . ASP A 1 333 ? 1.427 -24.281 -8.438 1 98.62 333 ASP A C 1
ATOM 2634 O O . ASP A 1 333 ? 1.043 -24.812 -9.477 1 98.62 333 ASP A O 1
ATOM 2638 N N . VAL A 1 334 ? 0.75 -23.375 -7.852 1 98.44 334 VAL A N 1
ATOM 2639 C CA . VAL A 1 334 ? -0.456 -22.797 -8.422 1 98.44 334 VAL A CA 1
ATOM 2640 C C . VAL A 1 334 ? -0.205 -21.328 -8.758 1 98.44 334 VAL A C 1
ATOM 2642 O O . VAL A 1 334 ? -1.133 -20.516 -8.75 1 98.44 334 VAL A O 1
ATOM 2645 N N . SER A 1 335 ? 0.997 -20.938 -8.953 1 98.19 335 SER A N 1
ATOM 2646 C CA . SER A 1 335 ? 1.369 -19.547 -9.18 1 98.19 335 SER A CA 1
ATOM 2647 C C . SER A 1 335 ? 0.99 -19.094 -10.586 1 98.19 335 SER A C 1
ATOM 2649 O O . SER A 1 335 ? 0.739 -19.922 -11.461 1 98.19 335 SER A O 1
ATOM 2651 N N . ARG A 1 336 ? 0.825 -17.812 -10.773 1 96.31 336 ARG A N 1
ATOM 2652 C CA . ARG A 1 336 ? 0.599 -17.172 -12.07 1 96.31 336 ARG A CA 1
ATOM 2653 C C . ARG A 1 336 ? -0.698 -17.672 -12.703 1 96.31 336 ARG A C 1
ATOM 2655 O O . ARG A 1 336 ? -0.732 -17.984 -13.891 1 96.31 336 ARG A O 1
ATOM 2662 N N . ASN A 1 337 ? -1.612 -17.984 -11.867 1 96.25 337 ASN A N 1
ATOM 2663 C CA . ASN A 1 337 ? -3.008 -18.094 -12.273 1 96.25 337 ASN A CA 1
ATOM 2664 C C . ASN A 1 337 ? -3.758 -16.781 -12.086 1 96.25 337 ASN A C 1
ATOM 2666 O O . ASN A 1 337 ? -3.201 -15.703 -12.312 1 96.25 337 ASN A O 1
ATOM 2670 N N . LYS A 1 338 ? -5.02 -16.828 -11.82 1 93 338 LYS A N 1
ATOM 2671 C CA . LYS A 1 338 ? -5.855 -15.68 -11.461 1 93 338 LYS A CA 1
ATOM 2672 C C . LYS A 1 338 ? -6.684 -15.969 -10.219 1 93 338 LYS A C 1
ATOM 2674 O O . LYS A 1 338 ? -7.848 -15.57 -10.133 1 93 338 LYS A O 1
ATOM 2679 N N . VAL A 1 339 ? -5.988 -16.672 -9.32 1 95.62 339 VAL A N 1
ATOM 2680 C CA . VAL A 1 339 ? -6.73 -17.125 -8.148 1 95.62 339 VAL A CA 1
ATOM 2681 C C . VAL A 1 339 ? -7.125 -15.922 -7.293 1 95.62 339 VAL A C 1
ATOM 2683 O O . VAL A 1 339 ? -6.262 -15.156 -6.84 1 95.62 339 VAL A O 1
ATOM 2686 N N . ASN A 1 340 ? -8.383 -15.82 -7.082 1 91.88 340 ASN A N 1
ATOM 2687 C CA . ASN A 1 340 ? -8.93 -14.75 -6.262 1 91.88 340 ASN A CA 1
ATOM 2688 C C . ASN A 1 340 ? -9.664 -15.297 -5.039 1 91.88 340 ASN A C 1
ATOM 2690 O O . ASN A 1 340 ? -9.836 -14.586 -4.047 1 91.88 340 ASN A O 1
ATOM 2694 N N . GLU A 1 341 ? -10.023 -16.562 -5.188 1 91.06 341 GLU A N 1
ATOM 2695 C CA . GLU A 1 341 ? -10.828 -17.172 -4.133 1 91.06 341 GLU A CA 1
ATOM 2696 C C . GLU A 1 341 ? -10.312 -18.578 -3.785 1 91.06 341 GLU A C 1
ATOM 2698 O O . GLU A 1 341 ? -10.086 -19.391 -4.676 1 91.06 341 GLU A O 1
ATOM 2703 N N . ILE A 1 342 ? -10.133 -18.781 -2.484 1 95.81 342 ILE A N 1
ATOM 2704 C CA . ILE A 1 342 ? -9.844 -20.109 -1.957 1 95.81 342 ILE A CA 1
ATOM 2705 C C . ILE A 1 342 ? -11.031 -20.625 -1.148 1 95.81 342 ILE A C 1
ATOM 2707 O O . ILE A 1 342 ? -11.281 -20.141 -0.037 1 95.81 342 ILE A O 1
ATOM 2711 N N . ALA A 1 343 ? -11.758 -21.578 -1.715 1 95.12 343 ALA A N 1
ATOM 2712 C CA . ALA A 1 343 ? -12.922 -22.125 -1.024 1 95.12 343 ALA A CA 1
ATOM 2713 C C . ALA A 1 343 ? -12.508 -22.938 0.201 1 95.12 343 ALA A C 1
ATOM 2715 O O . ALA A 1 343 ? -11.406 -23.484 0.244 1 95.12 343 ALA A O 1
ATOM 2716 N N . PRO A 1 344 ? -13.445 -22.953 1.192 1 93 344 PRO A N 1
ATOM 2717 C CA . PRO A 1 344 ? -13.148 -23.844 2.322 1 93 344 PRO A CA 1
ATOM 2718 C C . PRO A 1 344 ? -12.945 -25.297 1.896 1 93 344 PRO A C 1
ATOM 2720 O O . PRO A 1 344 ? -13.742 -25.828 1.124 1 93 344 PRO A O 1
ATOM 2723 N N . GLY A 1 345 ? -11.852 -25.844 2.17 1 96.19 345 GLY A N 1
ATOM 2724 C CA . GLY A 1 345 ? -11.562 -27.234 1.859 1 96.19 345 GLY A CA 1
ATOM 2725 C C . GLY A 1 345 ? -10.836 -27.406 0.536 1 96.19 345 GLY A C 1
ATOM 2726 O O . GLY A 1 345 ? -10.703 -28.531 0.043 1 96.19 345 GLY A O 1
ATOM 2727 N N . ALA A 1 346 ? -10.375 -26.344 -0.053 1 97.38 346 ALA A N 1
ATOM 2728 C CA . ALA A 1 346 ? -9.727 -26.422 -1.362 1 97.38 346 ALA A CA 1
ATOM 2729 C C . ALA A 1 346 ? -8.5 -27.328 -1.324 1 97.38 346 ALA A C 1
ATOM 2731 O O . ALA A 1 346 ? -8.227 -28.047 -2.287 1 97.38 346 ALA A O 1
ATOM 2732 N N . PHE A 1 347 ? -7.789 -27.391 -0.132 1 97.81 347 PHE A N 1
ATOM 2733 C CA . PHE A 1 347 ? -6.531 -28.125 -0.047 1 97.81 347 PHE A CA 1
ATOM 2734 C C . PHE A 1 347 ? -6.719 -29.438 0.725 1 97.81 347 PHE A C 1
ATOM 2736 O O . PHE A 1 347 ? -5.742 -30.062 1.131 1 97.81 347 PHE A O 1
ATOM 2743 N N . GLN A 1 348 ? -7.996 -29.781 0.881 1 96.75 348 GLN A N 1
ATOM 2744 C CA . GLN A 1 348 ? -8.266 -31.047 1.536 1 96.75 348 GLN A CA 1
ATOM 2745 C C . GLN A 1 348 ? -7.699 -32.219 0.727 1 96.75 348 GLN A C 1
ATOM 2747 O O . GLN A 1 348 ? -7.836 -32.25 -0.497 1 96.75 348 GLN A O 1
ATOM 2752 N N . GLY A 1 349 ? -6.953 -33.156 1.341 1 95.44 349 GLY A N 1
ATOM 2753 C CA . GLY A 1 349 ? -6.387 -34.312 0.678 1 95.44 349 GLY A CA 1
ATOM 2754 C C . GLY A 1 349 ? -4.887 -34.219 0.478 1 95.44 349 GLY A C 1
ATOM 2755 O O . GLY A 1 349 ? -4.223 -35.219 0.21 1 95.44 349 GLY A O 1
ATOM 2756 N N . LEU A 1 350 ? -4.332 -33.031 0.603 1 97.12 350 LEU A N 1
ATOM 2757 C CA . LEU A 1 350 ? -2.896 -32.812 0.43 1 97.12 350 LEU A CA 1
ATOM 2758 C C . LEU A 1 350 ? -2.146 -33.125 1.725 1 97.12 350 LEU A C 1
ATOM 2760 O O . LEU A 1 350 ? -1.535 -32.219 2.309 1 97.12 350 LEU A O 1
ATOM 2764 N N . GLU A 1 351 ? -2.018 -34.312 2.008 1 95 351 GLU A N 1
ATOM 2765 C CA . GLU A 1 351 ? -1.519 -34.75 3.309 1 95 351 GLU A CA 1
ATOM 2766 C C . GLU A 1 351 ? 0.004 -34.656 3.369 1 95 351 GLU A C 1
ATOM 2768 O O . GLU A 1 351 ? 0.581 -34.531 4.449 1 95 351 GLU A O 1
ATOM 2773 N N . SER A 1 352 ? 0.662 -34.625 2.262 1 97.38 352 SER A N 1
ATOM 2774 C CA . SER A 1 352 ? 2.119 -34.719 2.24 1 97.38 352 SER A CA 1
ATOM 2775 C C . SER A 1 352 ? 2.73 -33.406 1.783 1 97.38 352 SER A C 1
ATOM 2777 O O . SER A 1 352 ? 3.945 -33.312 1.589 1 97.38 352 SER A O 1
ATOM 2779 N N . LEU A 1 353 ? 1.906 -32.344 1.675 1 97.81 353 LEU A N 1
ATOM 2780 C CA . LEU A 1 353 ? 2.352 -31.094 1.053 1 97.81 353 LEU A CA 1
ATOM 2781 C C . LEU A 1 353 ? 3.428 -30.422 1.896 1 97.81 353 LEU A C 1
ATOM 2783 O O . LEU A 1 353 ? 3.275 -30.281 3.113 1 97.81 353 LEU A O 1
ATOM 2787 N N . VAL A 1 354 ? 4.508 -30.016 1.218 1 98.19 354 VAL A N 1
ATOM 2788 C CA . VAL A 1 354 ? 5.637 -29.375 1.882 1 98.19 354 VAL A CA 1
ATOM 2789 C C . VAL A 1 354 ? 5.785 -27.938 1.381 1 98.19 354 VAL A C 1
ATOM 2791 O O . VAL A 1 354 ? 6.047 -27.031 2.166 1 98.19 354 VAL A O 1
ATOM 2794 N N . PHE A 1 355 ? 5.598 -27.734 0.11 1 98.19 355 PHE A N 1
ATOM 2795 C CA . PHE A 1 355 ? 5.773 -26.422 -0.513 1 98.19 355 PHE A CA 1
ATOM 2796 C C . PHE A 1 355 ? 4.512 -26.016 -1.261 1 98.19 355 PHE A C 1
ATOM 2798 O O . PHE A 1 355 ? 4.016 -26.75 -2.111 1 98.19 355 PHE A O 1
ATOM 2805 N N . LEU A 1 356 ? 3.998 -24.875 -0.95 1 98.56 356 LEU A N 1
ATOM 2806 C CA . LEU A 1 356 ? 2.832 -24.328 -1.635 1 98.56 356 LEU A CA 1
ATOM 2807 C C . LEU A 1 356 ? 3.152 -22.969 -2.24 1 98.56 356 LEU A C 1
ATOM 2809 O O . LEU A 1 356 ? 3.549 -22.047 -1.527 1 98.56 356 LEU A O 1
ATOM 2813 N N . ASN A 1 357 ? 3.031 -22.828 -3.523 1 98.69 357 ASN A N 1
ATOM 2814 C CA . ASN A 1 357 ? 3.299 -21.578 -4.215 1 98.69 357 ASN A CA 1
ATOM 2815 C C . ASN A 1 357 ? 2.021 -20.969 -4.785 1 98.69 357 ASN A C 1
ATOM 2817 O O . ASN A 1 357 ? 1.445 -21.5 -5.738 1 98.69 357 ASN A O 1
ATOM 2821 N N . LEU A 1 358 ? 1.541 -19.906 -4.219 1 98.62 358 LEU A N 1
ATOM 2822 C CA . LEU A 1 358 ? 0.363 -19.188 -4.68 1 98.62 358 LEU A CA 1
ATOM 2823 C C . LEU A 1 358 ? 0.734 -17.781 -5.121 1 98.62 358 LEU A C 1
ATOM 2825 O O . LEU A 1 358 ? -0.097 -16.859 -5.074 1 98.62 358 LEU A O 1
ATOM 2829 N N . SER A 1 359 ? 1.964 -17.562 -5.523 1 98.06 359 SER A N 1
ATOM 2830 C CA . SER A 1 359 ? 2.445 -16.25 -5.906 1 98.06 359 SER A CA 1
ATOM 2831 C C . SER A 1 359 ? 1.89 -15.828 -7.262 1 98.06 359 SER A C 1
ATOM 2833 O O . SER A 1 359 ? 1.428 -16.672 -8.039 1 98.06 359 SER A O 1
ATOM 2835 N N . TYR A 1 360 ? 1.842 -14.531 -7.512 1 95.94 360 TYR A N 1
ATOM 2836 C CA . TYR A 1 360 ? 1.427 -13.953 -8.789 1 95.94 360 TYR A CA 1
ATOM 2837 C C . TYR A 1 360 ? -0.005 -14.352 -9.125 1 95.94 360 TYR A C 1
ATOM 2839 O O . TYR A 1 360 ? -0.281 -14.82 -10.234 1 95.94 360 TYR A O 1
ATOM 2847 N N . ASN A 1 361 ? -0.888 -14.266 -8.133 1 96.81 361 ASN A N 1
ATOM 2848 C CA . ASN A 1 361 ? -2.324 -14.43 -8.328 1 96.81 361 ASN A CA 1
ATOM 2849 C C . ASN A 1 361 ? -3.086 -13.148 -8 1 96.81 361 ASN A C 1
ATOM 2851 O O . ASN A 1 361 ? -2.527 -12.055 -8.078 1 96.81 361 ASN A O 1
ATOM 2855 N N . LEU A 1 362 ? -4.438 -13.289 -7.727 1 93.62 362 LEU A N 1
ATOM 2856 C CA . LEU A 1 362 ? -5.277 -12.125 -7.469 1 93.62 362 LEU A CA 1
ATOM 2857 C C . LEU A 1 362 ? -5.902 -12.211 -6.082 1 93.62 362 LEU A C 1
ATOM 2859 O O . LEU A 1 362 ? -7.055 -11.812 -5.891 1 93.62 362 LEU A O 1
ATOM 2863 N N . LEU A 1 363 ? -5.066 -12.773 -5.152 1 95.19 363 LEU A N 1
ATOM 2864 C CA . LEU A 1 363 ? -5.582 -12.859 -3.793 1 95.19 363 LEU A CA 1
ATOM 2865 C C . LEU A 1 363 ? -5.605 -11.492 -3.127 1 95.19 363 LEU A C 1
ATOM 2867 O O . LEU A 1 363 ? -4.605 -10.773 -3.143 1 95.19 363 LEU A O 1
ATOM 2871 N N . GLY A 1 364 ? -6.75 -11.148 -2.555 1 91.94 364 GLY A N 1
ATOM 2872 C CA . GLY A 1 364 ? -6.891 -9.875 -1.864 1 91.94 364 GLY A CA 1
ATOM 2873 C C . GLY A 1 364 ? -6.992 -10.023 -0.358 1 91.94 364 GLY A C 1
ATOM 2874 O O . GLY A 1 364 ? -6.621 -9.109 0.386 1 91.94 364 GLY A O 1
ATOM 2875 N N . GLU A 1 365 ? -7.562 -11.195 0.069 1 91.5 365 GLU A N 1
ATOM 2876 C CA . GLU A 1 365 ? -7.797 -11.492 1.479 1 91.5 365 GLU A CA 1
ATOM 2877 C C . GLU A 1 365 ? -7.367 -12.914 1.823 1 91.5 365 GLU A C 1
ATOM 2879 O O . GLU A 1 365 ? -7.477 -13.82 0.992 1 91.5 365 GLU A O 1
ATOM 2884 N N . ILE A 1 366 ? -6.879 -13.062 2.988 1 94.69 366 ILE A N 1
ATOM 2885 C CA . ILE A 1 366 ? -6.613 -14.391 3.523 1 94.69 366 ILE A CA 1
ATOM 2886 C C . ILE A 1 366 ? -7.461 -14.625 4.773 1 94.69 366 ILE A C 1
ATOM 2888 O O . ILE A 1 366 ? -7.414 -13.836 5.719 1 94.69 366 ILE A O 1
ATOM 2892 N N . TYR A 1 367 ? -8.227 -15.68 4.711 1 91.81 367 TYR A N 1
ATOM 2893 C CA . TYR A 1 367 ? -9.133 -16.016 5.801 1 91.81 367 TYR A CA 1
ATOM 2894 C C . TYR A 1 367 ? -8.578 -17.141 6.652 1 91.81 367 TYR A C 1
ATOM 2896 O O . TYR A 1 367 ? -7.621 -17.812 6.254 1 91.81 367 TYR A O 1
ATOM 2904 N N . GLU A 1 368 ? -9.125 -17.359 7.781 1 90.62 368 GLU A N 1
ATOM 2905 C CA . GLU A 1 368 ? -8.758 -18.453 8.664 1 90.62 368 GLU A CA 1
ATOM 2906 C C . GLU A 1 368 ? -8.984 -19.812 7.984 1 90.62 368 GLU A C 1
ATOM 2908 O O . GLU A 1 368 ? -8.203 -20.75 8.172 1 90.62 368 GLU A O 1
ATOM 2913 N N . ARG A 1 369 ? -9.992 -19.891 7.117 1 90.69 369 ARG A N 1
ATOM 2914 C CA . ARG A 1 369 ? -10.391 -21.125 6.453 1 90.69 369 ARG A CA 1
ATOM 2915 C C . ARG A 1 369 ? -9.492 -21.422 5.258 1 90.69 369 ARG A C 1
ATOM 2917 O O . ARG A 1 369 ? -9.516 -22.531 4.719 1 90.69 369 ARG A O 1
ATOM 2924 N N . SER A 1 370 ? -8.656 -20.453 4.832 1 93.75 370 SER A N 1
ATOM 2925 C CA . SER A 1 370 ? -7.941 -20.547 3.564 1 93.75 370 SER A CA 1
ATOM 2926 C C . SER A 1 370 ? -6.961 -21.719 3.582 1 93.75 370 SER A C 1
ATOM 2928 O O . SER A 1 370 ? -6.844 -22.453 2.6 1 93.75 370 SER A O 1
ATOM 2930 N N . PHE A 1 371 ? -6.266 -21.984 4.762 1 95.12 371 PHE A N 1
ATOM 2931 C CA . PHE A 1 371 ? -5.215 -23 4.805 1 95.12 371 PHE A CA 1
ATOM 2932 C C . PHE A 1 371 ? -5.473 -24 5.93 1 95.12 371 PHE A C 1
ATOM 2934 O O . PHE A 1 371 ? -4.582 -24.766 6.301 1 95.12 371 PHE A O 1
ATOM 2941 N N . LYS A 1 372 ? -6.656 -23.984 6.465 1 92.94 372 LYS A N 1
ATOM 2942 C CA . LYS A 1 372 ? -6.988 -24.812 7.617 1 92.94 372 LYS A CA 1
ATOM 2943 C C . LYS A 1 372 ? -6.777 -26.297 7.309 1 92.94 372 LYS A C 1
ATOM 2945 O O . LYS A 1 372 ? -6.375 -27.062 8.18 1 92.94 372 LYS A O 1
ATOM 2950 N N . ASP A 1 373 ? -6.902 -26.719 6.066 1 94.06 373 ASP A N 1
ATOM 2951 C CA . ASP A 1 373 ? -6.785 -28.109 5.637 1 94.06 373 ASP A CA 1
ATOM 2952 C C . ASP A 1 373 ? -5.332 -28.562 5.66 1 94.06 373 ASP A C 1
ATOM 2954 O O . ASP A 1 373 ? -5.055 -29.766 5.633 1 94.06 373 ASP A O 1
ATOM 2958 N N . LEU A 1 374 ? -4.402 -27.688 5.766 1 95.62 374 LEU A N 1
ATOM 2959 C CA . LEU A 1 374 ? -2.992 -28.031 5.602 1 95.62 374 LEU A CA 1
ATOM 2960 C C . LEU A 1 374 ? -2.281 -28.078 6.949 1 95.62 374 LEU A C 1
ATOM 2962 O O . LEU A 1 374 ? -1.085 -28.359 7.016 1 95.62 374 LEU A O 1
ATOM 2966 N N . VAL A 1 375 ? -2.975 -27.828 8.055 1 92.94 375 VAL A N 1
ATOM 2967 C CA . VAL A 1 375 ? -2.387 -27.719 9.383 1 92.94 375 VAL A CA 1
ATOM 2968 C C . VAL A 1 375 ? -1.703 -29.031 9.766 1 92.94 375 VAL A C 1
ATOM 2970 O O . VAL A 1 375 ? -0.649 -29.016 10.406 1 92.94 375 VAL A O 1
ATOM 2973 N N . ASN A 1 376 ? -2.209 -30.141 9.281 1 91.31 376 ASN A N 1
ATOM 2974 C CA . ASN A 1 376 ? -1.656 -31.438 9.648 1 91.31 376 ASN A CA 1
ATOM 2975 C C . ASN A 1 376 ? -0.631 -31.922 8.625 1 91.31 376 ASN A C 1
ATOM 2977 O O . ASN A 1 376 ? -0.068 -33 8.766 1 91.31 376 ASN A O 1
ATOM 2981 N N . SER A 1 377 ? -0.369 -31.172 7.621 1 94.44 377 SER A N 1
ATOM 2982 C CA . SER A 1 377 ? 0.643 -31.516 6.625 1 94.44 377 SER A CA 1
ATOM 2983 C C . SER A 1 377 ? 2.025 -31.047 7.055 1 94.44 377 SER A C 1
ATOM 2985 O O . SER A 1 377 ? 2.152 -30.25 7.992 1 94.44 377 SER A O 1
ATOM 2987 N N . PRO A 1 378 ? 3.031 -31.609 6.484 1 96.5 378 PRO A N 1
ATOM 2988 C CA . PRO A 1 378 ? 4.387 -31.141 6.793 1 96.5 378 PRO A CA 1
ATOM 2989 C C . PRO A 1 378 ? 4.75 -29.859 6.062 1 96.5 378 PRO A C 1
ATOM 2991 O O . PRO A 1 378 ? 5.906 -29.672 5.676 1 96.5 378 PRO A O 1
ATOM 2994 N N . LEU A 1 379 ? 3.762 -29 5.84 1 96.44 379 LEU A N 1
ATOM 2995 C CA . LEU A 1 379 ? 3.951 -27.75 5.102 1 96.44 379 LEU A CA 1
ATOM 2996 C C . LEU A 1 379 ? 5.082 -26.922 5.711 1 96.44 379 LEU A C 1
ATOM 2998 O O . LEU A 1 379 ? 5.039 -26.594 6.895 1 96.44 379 LEU A O 1
ATOM 3002 N N . ASP A 1 380 ? 6.055 -26.641 4.828 1 97.25 380 ASP A N 1
ATOM 3003 C CA . ASP A 1 380 ? 7.273 -25.953 5.254 1 97.25 380 ASP A CA 1
ATOM 3004 C C . ASP A 1 380 ? 7.309 -24.516 4.742 1 97.25 380 ASP A C 1
ATOM 3006 O O . ASP A 1 380 ? 7.855 -23.641 5.402 1 97.25 380 ASP A O 1
ATOM 3010 N N . SER A 1 381 ? 6.758 -24.312 3.621 1 97.69 381 SER A N 1
ATOM 3011 C CA . SER A 1 381 ? 6.867 -23 2.998 1 97.69 381 SER A CA 1
ATOM 3012 C C . SER A 1 381 ? 5.598 -22.641 2.238 1 97.69 381 SER A C 1
ATOM 3014 O O . SER A 1 381 ? 5 -23.484 1.575 1 97.69 381 SER A O 1
ATOM 3016 N N . ILE A 1 382 ? 5.184 -21.391 2.355 1 98.06 382 ILE A N 1
ATOM 3017 C CA . ILE A 1 382 ? 4.082 -20.828 1.589 1 98.06 382 ILE A CA 1
ATOM 3018 C C . ILE A 1 382 ? 4.543 -19.547 0.902 1 98.06 382 ILE A C 1
ATOM 3020 O O . ILE A 1 382 ? 5.09 -18.641 1.549 1 98.06 382 ILE A O 1
ATOM 3024 N N . ASP A 1 383 ? 4.383 -19.484 -0.354 1 98.56 383 ASP A N 1
ATOM 3025 C CA . ASP A 1 383 ? 4.699 -18.297 -1.121 1 98.56 383 ASP A CA 1
ATOM 3026 C C . ASP A 1 383 ? 3.428 -17.562 -1.56 1 98.56 383 ASP A C 1
ATOM 3028 O O . ASP A 1 383 ? 2.699 -18.062 -2.426 1 98.56 383 ASP A O 1
ATOM 3032 N N . LEU A 1 384 ? 3.117 -16.469 -0.941 1 98.31 384 LEU A N 1
ATOM 3033 C CA . LEU A 1 384 ? 1.957 -15.641 -1.259 1 98.31 384 LEU A CA 1
ATOM 3034 C C . LEU A 1 384 ? 2.389 -14.305 -1.853 1 98.31 384 LEU A C 1
ATOM 3036 O O . LEU A 1 384 ? 1.634 -13.328 -1.81 1 98.31 384 LEU A O 1
ATOM 3040 N N . SER A 1 385 ? 3.59 -14.234 -2.387 1 97.81 385 SER A N 1
ATOM 3041 C CA . SER A 1 385 ? 4.141 -12.984 -2.887 1 97.81 385 SER A CA 1
ATOM 3042 C C . SER A 1 385 ? 3.482 -12.57 -4.199 1 97.81 385 SER A C 1
ATOM 3044 O O . SER A 1 385 ? 2.898 -13.406 -4.895 1 97.81 385 SER A O 1
ATOM 3046 N N . HIS A 1 386 ? 3.473 -11.328 -4.547 1 95.56 386 HIS A N 1
ATOM 3047 C CA . HIS A 1 386 ? 3.018 -10.766 -5.812 1 95.56 386 HIS A CA 1
ATOM 3048 C C . HIS A 1 386 ? 1.53 -11.016 -6.027 1 95.56 386 HIS A C 1
ATOM 3050 O O . HIS A 1 386 ? 1.124 -11.484 -7.094 1 95.56 386 HIS A O 1
ATOM 3056 N N . ASN A 1 387 ? 0.776 -10.852 -4.957 1 96.56 387 ASN A N 1
ATOM 3057 C CA . ASN A 1 387 ? -0.676 -10.711 -5.004 1 96.56 387 ASN A CA 1
ATOM 3058 C C . ASN A 1 387 ? -1.115 -9.281 -4.711 1 96.56 387 ASN A C 1
ATOM 3060 O O . ASN A 1 387 ? -0.395 -8.328 -5.016 1 96.56 387 ASN A O 1
ATOM 3064 N N . HIS A 1 388 ? -2.26 -9.008 -4.297 1 93.06 388 HIS A N 1
ATOM 3065 C CA . HIS A 1 388 ? -2.715 -7.715 -3.805 1 93.06 388 HIS A CA 1
ATOM 3066 C C . HIS A 1 388 ? -3.453 -7.859 -2.479 1 93.06 388 HIS A C 1
ATOM 3068 O O . HIS A 1 388 ? -4.531 -7.285 -2.297 1 93.06 388 HIS A O 1
ATOM 3074 N N . ILE A 1 389 ? -2.803 -8.656 -1.597 1 95.88 389 ILE A N 1
ATOM 3075 C CA . ILE A 1 389 ? -3.408 -8.945 -0.301 1 95.88 389 ILE A CA 1
ATOM 3076 C C . ILE A 1 389 ? -3.424 -7.68 0.554 1 95.88 389 ILE A C 1
ATOM 3078 O O . ILE A 1 389 ? -2.379 -7.074 0.799 1 95.88 389 ILE A O 1
ATOM 3082 N N . GLY A 1 390 ? -4.594 -7.383 1.002 1 92.94 390 GLY A N 1
ATOM 3083 C CA . GLY A 1 390 ? -4.723 -6.168 1.787 1 92.94 390 GLY A CA 1
ATOM 3084 C C . GLY A 1 390 ? -4.98 -6.43 3.258 1 92.94 390 GLY A C 1
ATOM 3085 O O . GLY A 1 390 ? -4.691 -5.582 4.105 1 92.94 390 GLY A O 1
ATOM 3086 N N . ILE A 1 391 ? -5.586 -7.605 3.5 1 91.44 391 ILE A N 1
ATOM 3087 C CA . ILE A 1 391 ? -5.941 -7.914 4.883 1 91.44 391 ILE A CA 1
ATOM 3088 C C . ILE A 1 391 ? -5.816 -9.414 5.125 1 91.44 391 ILE A C 1
ATOM 3090 O O . ILE A 1 391 ? -6.105 -10.219 4.238 1 91.44 391 ILE A O 1
ATOM 3094 N N . ILE A 1 392 ? -5.289 -9.766 6.293 1 93.88 392 ILE A N 1
ATOM 3095 C CA . ILE A 1 392 ? -5.133 -11.156 6.727 1 93.88 392 ILE A CA 1
ATOM 3096 C C . ILE A 1 392 ? -5.789 -11.336 8.094 1 93.88 392 ILE A C 1
ATOM 3098 O O . ILE A 1 392 ? -5.555 -10.555 9.016 1 93.88 392 ILE A O 1
ATOM 3102 N N . GLN A 1 393 ? -6.625 -12.336 8.164 1 91.38 393 GLN A N 1
ATOM 3103 C CA . GLN A 1 393 ? -7.238 -12.609 9.461 1 91.38 393 GLN A CA 1
ATOM 3104 C C . GLN A 1 393 ? -6.195 -13.055 10.477 1 91.38 393 GLN A C 1
ATOM 3106 O O . GLN A 1 393 ? -5.238 -13.75 10.133 1 91.38 393 GLN A O 1
ATOM 3111 N N . ASN A 1 394 ? -6.309 -12.789 11.711 1 87.06 394 ASN A N 1
ATOM 3112 C CA . ASN A 1 394 ? -5.324 -13.008 12.766 1 87.06 394 ASN A CA 1
ATOM 3113 C C . ASN A 1 394 ? -4.977 -14.484 12.914 1 87.06 394 ASN A C 1
ATOM 3115 O O . ASN A 1 394 ? -3.828 -14.828 13.188 1 87.06 394 ASN A O 1
ATOM 3119 N N . THR A 1 395 ? -5.961 -15.398 12.617 1 88.44 395 THR A N 1
ATOM 3120 C CA . THR A 1 395 ? -5.73 -16.812 12.852 1 88.44 395 THR A CA 1
ATOM 3121 C C . THR A 1 395 ? -5.539 -17.562 11.531 1 88.44 395 THR A C 1
ATOM 3123 O O . THR A 1 395 ? -5.648 -18.781 11.477 1 88.44 395 THR A O 1
ATOM 3126 N N . ALA A 1 396 ? -5.176 -16.766 10.484 1 91.62 396 ALA A N 1
ATOM 3127 C CA . ALA A 1 396 ? -5.074 -17.359 9.164 1 91.62 396 ALA A CA 1
ATOM 3128 C C . ALA A 1 396 ? -3.928 -18.359 9.094 1 91.62 396 ALA A C 1
ATOM 3130 O O . ALA A 1 396 ? -4.012 -19.375 8.383 1 91.62 396 ALA A O 1
ATOM 3131 N N . PHE A 1 397 ? -2.859 -18.141 9.898 1 91.19 397 PHE A N 1
ATOM 3132 C CA . PHE A 1 397 ? -1.688 -19.016 9.859 1 91.19 397 PHE A CA 1
ATOM 3133 C C . PHE A 1 397 ? -1.496 -19.734 11.188 1 91.19 397 PHE A C 1
ATOM 3135 O O . PHE A 1 397 ? -0.389 -20.172 11.516 1 91.19 397 PHE A O 1
ATOM 3142 N N . ALA A 1 398 ? -2.553 -19.812 11.906 1 88.19 398 ALA A N 1
ATOM 3143 C CA . ALA A 1 398 ? -2.455 -20.484 13.203 1 88.19 398 ALA A CA 1
ATOM 3144 C C . ALA A 1 398 ? -2.434 -22 13.039 1 88.19 398 ALA A C 1
ATOM 3146 O O . ALA A 1 398 ? -3.105 -22.547 12.164 1 88.19 398 ALA A O 1
ATOM 3147 N N . GLY A 1 399 ? -1.579 -22.734 13.758 1 87.25 399 GLY A N 1
ATOM 3148 C CA . GLY A 1 399 ? -1.639 -24.172 13.836 1 87.25 399 GLY A CA 1
ATOM 3149 C C . GLY A 1 399 ? -0.584 -24.875 12.992 1 87.25 399 GLY A C 1
ATOM 3150 O O . GLY A 1 399 ? -0.513 -26.094 12.961 1 87.25 399 GLY A O 1
ATOM 3151 N N . PHE A 1 400 ? 0.25 -24.125 12.367 1 90.44 400 PHE A N 1
ATOM 3152 C CA . PHE A 1 400 ? 1.292 -24.734 11.555 1 90.44 400 PHE A CA 1
ATOM 3153 C C . PHE A 1 400 ? 2.568 -24.938 12.367 1 90.44 400 PHE A C 1
ATOM 3155 O O . PHE A 1 400 ? 3.34 -23.984 12.555 1 90.44 400 PHE A O 1
ATOM 3162 N N . PRO A 1 401 ? 2.84 -26.109 12.766 1 88 401 PRO A N 1
ATOM 3163 C CA . PRO A 1 401 ? 4.012 -26.297 13.617 1 88 401 PRO A CA 1
ATOM 3164 C C . PRO A 1 401 ? 5.32 -26.328 12.836 1 88 401 PRO A C 1
ATOM 3166 O O . PRO A 1 401 ? 6.387 -26.062 13.391 1 88 401 PRO A O 1
ATOM 3169 N N . HIS A 1 402 ? 5.191 -26.578 11.469 1 91.94 402 HIS A N 1
ATOM 3170 C CA . HIS A 1 402 ? 6.422 -26.812 10.727 1 91.94 402 HIS A CA 1
ATOM 3171 C C . HIS A 1 402 ? 6.676 -25.719 9.703 1 91.94 402 HIS A C 1
ATOM 3173 O O . HIS A 1 402 ? 7.645 -25.781 8.945 1 91.94 402 HIS A O 1
ATOM 3179 N N . LEU A 1 403 ? 5.871 -24.703 9.688 1 94.19 403 LEU A N 1
ATOM 3180 C CA . LEU A 1 403 ? 6.051 -23.656 8.695 1 94.19 403 LEU A CA 1
ATOM 3181 C C . LEU A 1 403 ? 7.301 -22.828 8.992 1 94.19 403 LEU A C 1
ATOM 3183 O O . LEU A 1 403 ? 7.379 -22.172 10.031 1 94.19 403 LEU A O 1
ATOM 3187 N N . THR A 1 404 ? 8.289 -22.859 8.086 1 95.62 404 THR A N 1
ATOM 3188 C CA . THR A 1 404 ? 9.57 -22.203 8.328 1 95.62 404 THR A CA 1
ATOM 3189 C C . THR A 1 404 ? 9.688 -20.938 7.488 1 95.62 404 THR A C 1
ATOM 3191 O O . THR A 1 404 ? 10.414 -20.016 7.848 1 95.62 404 THR A O 1
ATOM 3194 N N . MET A 1 405 ? 9 -20.922 6.379 1 97.44 405 MET A N 1
ATOM 3195 C CA . MET A 1 405 ? 9.141 -19.797 5.469 1 97.44 405 MET A CA 1
ATOM 3196 C C . MET A 1 405 ? 7.781 -19.266 5.039 1 97.44 405 MET A C 1
ATOM 3198 O O . MET A 1 405 ? 6.922 -20.031 4.598 1 97.44 405 MET A O 1
ATOM 3202 N N . LEU A 1 406 ? 7.543 -17.984 5.227 1 96.75 406 LEU A N 1
ATOM 3203 C CA . LEU A 1 406 ? 6.348 -17.297 4.77 1 96.75 406 LEU A CA 1
ATOM 3204 C C . LEU A 1 406 ? 6.711 -16.062 3.936 1 96.75 406 LEU A C 1
ATOM 3206 O O . LEU A 1 406 ? 7.348 -15.141 4.438 1 96.75 406 LEU A O 1
ATOM 3210 N N . ASP A 1 407 ? 6.379 -16.094 2.674 1 98.31 407 ASP A N 1
ATOM 3211 C CA . ASP A 1 407 ? 6.703 -15 1.759 1 98.31 407 ASP A CA 1
ATOM 3212 C C . ASP A 1 407 ? 5.461 -14.172 1.428 1 98.31 407 ASP A C 1
ATOM 3214 O O . ASP A 1 407 ? 4.547 -14.656 0.756 1 98.31 407 ASP A O 1
ATOM 3218 N N . LEU A 1 408 ? 5.379 -12.977 1.921 1 97.81 408 LEU A N 1
ATOM 3219 C CA . LEU A 1 408 ? 4.254 -12.07 1.713 1 97.81 408 LEU A CA 1
ATOM 3220 C C . LEU A 1 408 ? 4.703 -10.805 0.984 1 97.81 408 LEU A C 1
ATOM 3222 O O . LEU A 1 408 ? 4.043 -9.766 1.071 1 97.81 408 LEU A O 1
ATOM 3226 N N . ARG A 1 409 ? 5.816 -10.93 0.244 1 96.88 409 ARG A N 1
ATOM 3227 C CA . ARG A 1 409 ? 6.359 -9.758 -0.426 1 96.88 409 ARG A CA 1
ATOM 3228 C C . ARG A 1 409 ? 5.445 -9.297 -1.557 1 96.88 409 ARG A C 1
ATOM 3230 O O . ARG A 1 409 ? 4.75 -10.109 -2.17 1 96.88 409 ARG A O 1
ATOM 3237 N N . ASP A 1 410 ? 5.504 -7.98 -1.811 1 95.5 410 ASP A N 1
ATOM 3238 C CA . ASP A 1 410 ? 4.855 -7.391 -2.977 1 95.5 410 ASP A CA 1
ATOM 3239 C C . ASP A 1 410 ? 3.342 -7.59 -2.926 1 95.5 410 ASP A C 1
ATOM 3241 O O . ASP A 1 410 ? 2.746 -8.094 -3.877 1 95.5 410 ASP A O 1
ATOM 3245 N N . ASN A 1 411 ? 2.75 -7.219 -1.745 1 96.56 411 ASN A N 1
ATOM 3246 C CA . ASN A 1 411 ? 1.312 -7.141 -1.52 1 96.56 411 ASN A CA 1
ATOM 3247 C C . ASN A 1 411 ? 0.889 -5.746 -1.067 1 96.56 411 ASN A C 1
ATOM 3249 O O . ASN A 1 411 ? 1.517 -4.754 -1.438 1 96.56 411 ASN A O 1
ATOM 3253 N N . SER A 1 412 ? -0.279 -5.645 -0.471 1 94.12 412 SER A N 1
ATOM 3254 C CA . SER A 1 412 ? -0.774 -4.363 0.023 1 94.12 412 SER A CA 1
ATOM 3255 C C . SER A 1 412 ? -1.19 -4.457 1.486 1 94.12 412 SER A C 1
ATOM 3257 O O . SER A 1 412 ? -2.232 -3.926 1.877 1 94.12 412 SER A O 1
ATOM 3259 N N . ILE A 1 413 ? -0.338 -5.074 2.26 1 94.94 413 ILE A N 1
ATOM 3260 C CA . ILE A 1 413 ? -0.703 -5.348 3.646 1 94.94 413 ILE A CA 1
ATOM 3261 C C . ILE A 1 413 ? -0.501 -4.094 4.488 1 94.94 413 ILE A C 1
ATOM 3263 O O . ILE A 1 413 ? 0.574 -3.488 4.469 1 94.94 413 ILE A O 1
ATOM 3267 N N . LEU A 1 414 ? -1.57 -3.756 5.219 1 88.88 414 LEU A N 1
ATOM 3268 C CA . LEU A 1 414 ? -1.523 -2.559 6.051 1 88.88 414 LEU A CA 1
ATOM 3269 C C . LEU A 1 414 ? -1.143 -2.908 7.488 1 88.88 414 LEU A C 1
ATOM 3271 O O . LEU A 1 414 ? -0.394 -2.17 8.133 1 88.88 414 LEU A O 1
ATOM 3275 N N . GLN A 1 415 ? -1.684 -4.016 7.852 1 89.38 415 GLN A N 1
ATOM 3276 C CA . GLN A 1 415 ? -1.461 -4.469 9.219 1 89.38 415 GLN A CA 1
ATOM 3277 C C . GLN A 1 415 ? -1.11 -5.953 9.258 1 89.38 415 GLN A C 1
ATOM 3279 O O . GLN A 1 415 ? -1.733 -6.762 8.57 1 89.38 415 GLN A O 1
ATOM 3284 N N . LEU A 1 416 ? -0.018 -6.211 9.977 1 90.06 416 LEU A N 1
ATOM 3285 C CA . LEU A 1 416 ? 0.389 -7.602 10.133 1 90.06 416 LEU A CA 1
ATOM 3286 C C . LEU A 1 416 ? -0.499 -8.32 11.148 1 90.06 416 LEU A C 1
ATOM 3288 O O . LEU A 1 416 ? -0.796 -7.773 12.211 1 90.06 416 LEU A O 1
ATOM 3292 N N . PRO A 1 417 ? -0.98 -9.508 10.734 1 89.12 417 PRO A N 1
ATOM 3293 C CA . PRO A 1 417 ? -1.72 -10.297 11.727 1 89.12 417 PRO A CA 1
ATOM 3294 C C . PRO A 1 417 ? -0.818 -10.875 12.812 1 89.12 417 PRO A C 1
ATOM 3296 O O . PRO A 1 417 ? 0.409 -10.828 12.695 1 89.12 417 PRO A O 1
ATOM 3299 N N . GLN A 1 418 ? -1.508 -11.359 13.836 1 85.94 418 GLN A N 1
ATOM 3300 C CA . GLN A 1 418 ? -0.742 -12.086 14.844 1 85.94 418 GLN A CA 1
ATOM 3301 C C . GLN A 1 418 ? -0.234 -13.414 14.289 1 85.94 418 GLN A C 1
ATOM 3303 O O . GLN A 1 418 ? -1.026 -14.297 13.953 1 85.94 418 GLN A O 1
ATOM 3308 N N . LEU A 1 419 ? 1.071 -13.461 14.109 1 86.25 419 LEU A N 1
ATOM 3309 C CA . LEU A 1 419 ? 1.671 -14.664 13.531 1 86.25 419 LEU A CA 1
ATOM 3310 C C . LEU A 1 419 ? 2.039 -15.656 14.625 1 86.25 419 LEU A C 1
ATOM 3312 O O . LEU A 1 419 ? 3.027 -15.469 15.336 1 86.25 419 LEU A O 1
ATOM 3316 N N . MET A 1 420 ? 1.162 -16.641 14.914 1 84.25 420 MET A N 1
ATOM 3317 C CA . MET A 1 420 ? 1.419 -17.719 15.867 1 84.25 420 MET A CA 1
ATOM 3318 C C . MET A 1 420 ? 2.092 -18.906 15.18 1 84.25 420 MET A C 1
ATOM 3320 O O . MET A 1 420 ? 1.502 -19.969 15.07 1 84.25 420 MET A O 1
ATOM 3324 N N . LEU A 1 421 ? 3.363 -18.688 14.742 1 89.25 421 LEU A N 1
ATOM 3325 C CA . LEU A 1 421 ? 4.148 -19.672 14.016 1 89.25 421 LEU A CA 1
ATOM 3326 C C . LEU A 1 421 ? 5.453 -19.984 14.75 1 89.25 421 LEU A C 1
ATOM 3328 O O . LEU A 1 421 ? 6.445 -19.266 14.586 1 89.25 421 LEU A O 1
ATOM 3332 N N . PRO A 1 422 ? 5.406 -21.078 15.523 1 87.81 422 PRO A N 1
ATOM 3333 C CA . PRO A 1 422 ? 6.535 -21.344 16.422 1 87.81 422 PRO A CA 1
ATOM 3334 C C . PRO A 1 422 ? 7.824 -21.672 15.664 1 87.81 422 PRO A C 1
ATOM 3336 O O . PRO A 1 422 ? 8.922 -21.484 16.203 1 87.81 422 PRO A O 1
ATOM 3339 N N . SER A 1 423 ? 7.75 -22.094 14.406 1 91.31 423 SER A N 1
ATOM 3340 C CA . SER A 1 423 ? 8.945 -22.547 13.695 1 91.31 423 SER A CA 1
ATOM 3341 C C . SER A 1 423 ? 9.32 -21.578 12.578 1 91.31 423 SER A C 1
ATOM 3343 O O . SER A 1 423 ? 10.195 -21.859 11.766 1 91.31 423 SER A O 1
ATOM 3345 N N . LEU A 1 424 ? 8.703 -20.406 12.531 1 92.44 424 LEU A N 1
ATOM 3346 C CA . LEU A 1 424 ? 8.922 -19.469 11.43 1 92.44 424 LEU A CA 1
ATOM 3347 C C . LEU A 1 424 ? 10.344 -18.906 11.469 1 92.44 424 LEU A C 1
ATOM 3349 O O . LEU A 1 424 ? 10.719 -18.234 12.43 1 92.44 424 LEU A O 1
ATOM 3353 N N . THR A 1 425 ? 11.125 -19.203 10.453 1 94.12 425 THR A N 1
ATOM 3354 C CA . THR A 1 425 ? 12.523 -18.797 10.383 1 94.12 425 THR A CA 1
ATOM 3355 C C . THR A 1 425 ? 12.711 -17.641 9.406 1 94.12 425 THR A C 1
ATOM 3357 O O . THR A 1 425 ? 13.523 -16.75 9.641 1 94.12 425 THR A O 1
ATOM 3360 N N . TYR A 1 426 ? 11.977 -17.656 8.336 1 95.88 426 TYR A N 1
ATOM 3361 C CA . TYR A 1 426 ? 12.078 -16.641 7.293 1 95.88 426 TYR A CA 1
ATOM 3362 C C . TYR A 1 426 ? 10.742 -15.938 7.082 1 95.88 426 TYR A C 1
ATOM 3364 O O . TYR A 1 426 ? 9.758 -16.578 6.691 1 95.88 426 TYR A O 1
ATOM 3372 N N . LEU A 1 427 ? 10.703 -14.656 7.34 1 95.5 427 LEU A N 1
ATOM 3373 C CA . LEU A 1 427 ? 9.516 -13.852 7.094 1 95.5 427 LEU A CA 1
ATOM 3374 C C . LEU A 1 427 ? 9.828 -12.695 6.152 1 95.5 427 LEU A C 1
ATOM 3376 O O . LEU A 1 427 ? 10.641 -11.828 6.473 1 95.5 427 LEU A O 1
ATOM 3380 N N . MET A 1 428 ? 9.258 -12.75 4.988 1 97.94 428 MET A N 1
ATOM 3381 C CA . MET A 1 428 ? 9.508 -11.711 3.988 1 97.94 428 MET A CA 1
ATOM 3382 C C . MET A 1 428 ? 8.273 -10.844 3.779 1 97.94 428 MET A C 1
ATOM 3384 O O . MET A 1 428 ? 7.242 -11.336 3.316 1 97.94 428 MET A O 1
ATOM 3388 N N . LEU A 1 429 ? 8.352 -9.578 4.137 1 97.06 429 LEU A N 1
ATOM 3389 C CA . LEU A 1 429 ? 7.234 -8.641 4.098 1 97.06 429 LEU A CA 1
ATOM 3390 C C . LEU A 1 429 ? 7.574 -7.426 3.242 1 97.06 429 LEU A C 1
ATOM 3392 O O . LEU A 1 429 ? 6.906 -6.395 3.326 1 97.06 429 LEU A O 1
ATOM 3396 N N . GLY A 1 430 ? 8.617 -7.562 2.43 1 96.75 430 GLY A N 1
ATOM 3397 C CA . GLY A 1 430 ? 9.055 -6.441 1.616 1 96.75 430 GLY A CA 1
ATOM 3398 C C . GLY A 1 430 ? 7.996 -5.969 0.633 1 96.75 430 GLY A C 1
ATOM 3399 O O . GLY A 1 430 ? 7.188 -6.766 0.155 1 96.75 430 GLY A O 1
ATOM 3400 N N . ASP A 1 431 ? 7.945 -4.652 0.311 1 94.06 431 ASP A N 1
ATOM 3401 C CA . ASP A 1 431 ? 7.086 -4.055 -0.704 1 94.06 431 ASP A CA 1
ATOM 3402 C C . ASP A 1 431 ? 5.613 -4.184 -0.319 1 94.06 431 ASP A C 1
ATOM 3404 O O . ASP A 1 431 ? 4.801 -4.676 -1.104 1 94.06 431 ASP A O 1
ATOM 3408 N N . ASN A 1 432 ? 5.297 -3.82 0.935 1 96.06 432 ASN A N 1
ATOM 3409 C CA . ASN A 1 432 ? 3.939 -3.682 1.45 1 96.06 432 ASN A CA 1
ATOM 3410 C C . ASN A 1 432 ? 3.672 -2.264 1.949 1 96.06 432 ASN A C 1
ATOM 3412 O O . ASN A 1 432 ? 4.297 -1.309 1.482 1 96.06 432 ASN A O 1
ATOM 3416 N N . ARG A 1 433 ? 2.615 -2.111 2.758 1 93 433 ARG A N 1
ATOM 3417 C CA . ARG A 1 433 ? 2.232 -0.795 3.258 1 93 433 ARG A CA 1
ATOM 3418 C C . ARG A 1 433 ? 2.176 -0.783 4.781 1 93 433 ARG A C 1
ATOM 3420 O O . ARG A 1 433 ? 1.299 -0.148 5.371 1 93 433 ARG A O 1
ATOM 3427 N N . LEU A 1 434 ? 3.119 -1.461 5.398 1 94.75 434 LEU A N 1
ATOM 3428 C CA . LEU A 1 434 ? 3.115 -1.596 6.848 1 94.75 434 LEU A CA 1
ATOM 3429 C C . LEU A 1 434 ? 3.582 -0.306 7.516 1 94.75 434 LEU A C 1
ATOM 3431 O O . LEU A 1 434 ? 4.574 0.291 7.094 1 94.75 434 LEU A O 1
ATOM 3435 N N . SER A 1 435 ? 2.848 0.118 8.555 1 91.12 435 SER A N 1
ATOM 3436 C CA . SER A 1 435 ? 3.242 1.298 9.312 1 91.12 435 SER A CA 1
ATOM 3437 C C . SER A 1 435 ? 3.83 0.911 10.664 1 91.12 435 SER A C 1
ATOM 3439 O O . SER A 1 435 ? 4.465 1.731 11.336 1 91.12 435 SER A O 1
ATOM 3441 N N . ASN A 1 436 ? 3.629 -0.332 11.023 1 90 436 ASN A N 1
ATOM 3442 C CA . ASN A 1 436 ? 4.191 -0.872 12.258 1 90 436 ASN A CA 1
ATOM 3443 C C . ASN A 1 436 ? 4.352 -2.387 12.188 1 90 436 ASN A C 1
ATOM 3445 O O . ASN A 1 436 ? 3.869 -3.021 11.25 1 90 436 ASN A O 1
ATOM 3449 N N . LEU A 1 437 ? 5.055 -2.951 13.141 1 90.25 437 LEU A N 1
ATOM 3450 C CA . LEU A 1 437 ? 5.301 -4.387 13.188 1 90.25 437 LEU A CA 1
ATOM 3451 C C . LEU A 1 437 ? 4.699 -5 14.453 1 90.25 437 LEU A C 1
ATOM 3453 O O . LEU A 1 437 ? 5.262 -5.938 15.023 1 90.25 437 LEU A O 1
ATOM 3457 N N . TYR A 1 438 ? 3.635 -4.555 14.961 1 82.88 438 TYR A N 1
ATOM 3458 C CA . TYR A 1 438 ? 3.008 -5.008 16.203 1 82.88 438 TYR A CA 1
ATOM 3459 C C . TYR A 1 438 ? 2.652 -6.484 16.125 1 82.88 438 TYR A C 1
ATOM 3461 O O . TYR A 1 438 ? 2.66 -7.188 17.141 1 82.88 438 TYR A O 1
ATOM 3469 N N . GLY A 1 439 ? 2.426 -7.043 15.023 1 80.06 439 GLY A N 1
ATOM 3470 C CA . GLY A 1 439 ? 2.051 -8.438 14.859 1 80.06 439 GLY A CA 1
ATOM 3471 C C . GLY A 1 439 ? 3.195 -9.398 15.133 1 80.06 439 GLY A C 1
ATOM 3472 O O . GLY A 1 439 ? 2.975 -10.594 15.32 1 80.06 439 GLY A O 1
ATOM 3473 N N . LEU A 1 440 ? 4.422 -8.859 15.172 1 82.12 440 LEU A N 1
ATOM 3474 C CA . LEU A 1 440 ? 5.594 -9.703 15.383 1 82.12 440 LEU A CA 1
ATOM 3475 C C . LEU A 1 440 ? 5.805 -9.969 16.875 1 82.12 440 LEU A C 1
ATOM 3477 O O . LEU A 1 440 ? 6.594 -10.844 17.25 1 82.12 440 LEU A O 1
ATOM 3481 N N . GLN A 1 441 ? 5.141 -9.242 17.734 1 70.81 441 GLN A N 1
ATOM 3482 C CA . GLN A 1 441 ? 5.363 -9.328 19.188 1 70.81 441 GLN A CA 1
ATOM 3483 C C . GLN A 1 441 ? 5.07 -10.734 19.703 1 70.81 441 GLN A C 1
ATOM 3485 O O . GLN A 1 441 ? 5.699 -11.188 20.656 1 70.81 441 GLN A O 1
ATOM 3490 N N . THR A 1 442 ? 4.168 -11.352 18.984 1 64.31 442 THR A N 1
ATOM 3491 C CA . THR A 1 442 ? 3.744 -12.664 19.453 1 64.31 442 THR A CA 1
ATOM 3492 C C . THR A 1 442 ? 4.602 -13.766 18.844 1 64.31 442 THR A C 1
ATOM 3494 O O . THR A 1 442 ? 4.363 -14.953 19.094 1 64.31 442 THR A O 1
ATOM 3497 N N . MET A 1 443 ? 5.539 -13.32 18.047 1 64.12 443 MET A N 1
ATOM 3498 C CA . MET A 1 443 ? 6.305 -14.352 17.344 1 64.12 443 MET A CA 1
ATOM 3499 C C . MET A 1 443 ? 7.266 -15.055 18.297 1 64.12 443 MET A C 1
ATOM 3501 O O . MET A 1 443 ? 7.809 -14.438 19.219 1 64.12 443 MET A O 1
ATOM 3505 N N . ASP A 1 444 ? 7.086 -16.219 18.141 1 63.41 444 ASP A N 1
ATOM 3506 C CA . ASP A 1 444 ? 8.016 -17.047 18.906 1 63.41 444 ASP A CA 1
ATOM 3507 C C . ASP A 1 444 ? 9.461 -16.781 18.484 1 63.41 444 ASP A C 1
ATOM 3509 O O . ASP A 1 444 ? 9.703 -16.156 17.438 1 63.41 444 ASP A O 1
ATOM 3513 N N . LYS A 1 445 ? 10.398 -16.953 19.328 1 75.94 445 LYS A N 1
ATOM 3514 C CA . LYS A 1 445 ? 11.828 -16.656 19.297 1 75.94 445 LYS A CA 1
ATOM 3515 C C . LYS A 1 445 ? 12.547 -17.484 18.234 1 75.94 445 LYS A C 1
ATOM 3517 O O . LYS A 1 445 ? 13.695 -17.875 18.422 1 75.94 445 LYS A O 1
ATOM 3522 N N . SER A 1 446 ? 11.758 -17.75 17.016 1 86.94 446 SER A N 1
ATOM 3523 C CA . SER A 1 446 ? 12.414 -18.609 16.031 1 86.94 446 SER A CA 1
ATOM 3524 C C . SER A 1 446 ? 12.859 -17.797 14.812 1 86.94 446 SER A C 1
ATOM 3526 O O . SER A 1 446 ? 13.625 -18.281 13.984 1 86.94 446 SER A O 1
ATOM 3528 N N . LEU A 1 447 ? 12.531 -16.578 14.688 1 91.19 447 LEU A N 1
ATOM 3529 C CA . LEU A 1 447 ? 12.773 -15.766 13.5 1 91.19 447 LEU A CA 1
ATOM 3530 C C . LEU A 1 447 ? 14.266 -15.492 13.336 1 91.19 447 LEU A C 1
ATOM 3532 O O . LEU A 1 447 ? 14.938 -15.102 14.289 1 91.19 447 LEU A O 1
ATOM 3536 N N . VAL A 1 448 ? 14.758 -15.805 12.164 1 94.25 448 VAL A N 1
ATOM 3537 C CA . VAL A 1 448 ? 16.172 -15.594 11.867 1 94.25 448 VAL A CA 1
ATOM 3538 C C . VAL A 1 448 ? 16.328 -14.484 10.836 1 94.25 448 VAL A C 1
ATOM 3540 O O . VAL A 1 448 ? 17.281 -13.711 10.883 1 94.25 448 VAL A O 1
ATOM 3543 N N . PHE A 1 449 ? 15.43 -14.438 9.906 1 96.06 449 PHE A N 1
ATOM 3544 C CA . PHE A 1 449 ? 15.484 -13.523 8.773 1 96.06 449 PHE A CA 1
ATOM 3545 C C . PHE A 1 449 ? 14.188 -12.75 8.633 1 96.06 449 PHE A C 1
ATOM 3547 O O . PHE A 1 449 ? 13.117 -13.344 8.477 1 96.06 449 PHE A O 1
ATOM 3554 N N . LEU A 1 450 ? 14.273 -11.367 8.68 1 95.69 450 LEU A N 1
ATOM 3555 C CA . LEU A 1 450 ? 13.102 -10.508 8.516 1 95.69 450 LEU A CA 1
ATOM 3556 C C . LEU A 1 450 ? 13.352 -9.453 7.438 1 95.69 450 LEU A C 1
ATOM 3558 O O . LEU A 1 450 ? 14.32 -8.695 7.516 1 95.69 450 LEU A O 1
ATOM 3562 N N . ASP A 1 451 ? 12.555 -9.469 6.426 1 97.06 451 ASP A N 1
ATOM 3563 C CA . ASP A 1 451 ? 12.609 -8.484 5.348 1 97.06 451 ASP A CA 1
ATOM 3564 C C . ASP A 1 451 ? 11.391 -7.562 5.387 1 97.06 451 ASP A C 1
ATOM 3566 O O . ASP A 1 451 ? 10.266 -7.996 5.113 1 97.06 451 ASP A O 1
ATOM 3570 N N . VAL A 1 452 ? 11.539 -6.312 5.742 1 97.06 452 VAL A N 1
ATOM 3571 C CA . VAL A 1 452 ? 10.461 -5.332 5.742 1 97.06 452 VAL A CA 1
ATOM 3572 C C . VAL A 1 452 ? 10.844 -4.141 4.867 1 97.06 452 VAL A C 1
ATOM 3574 O O . VAL A 1 452 ? 10.469 -3.002 5.16 1 97.06 452 VAL A O 1
ATOM 3577 N N . ARG A 1 453 ? 11.633 -4.414 3.822 1 96.56 453 ARG A N 1
ATOM 3578 C CA . ARG A 1 453 ? 12.07 -3.344 2.934 1 96.56 453 ARG A CA 1
ATOM 3579 C C . ARG A 1 453 ? 10.883 -2.721 2.201 1 96.56 453 ARG A C 1
ATOM 3581 O O . ARG A 1 453 ? 9.914 -3.41 1.878 1 96.56 453 ARG A O 1
ATOM 3588 N N . ARG A 1 454 ? 10.93 -1.378 1.938 1 93.75 454 ARG A N 1
ATOM 3589 C CA . ARG A 1 454 ? 9.992 -0.638 1.105 1 93.75 454 ARG A CA 1
ATOM 3590 C C . ARG A 1 454 ? 8.57 -0.754 1.649 1 93.75 454 ARG A C 1
ATOM 3592 O O . ARG A 1 454 ? 7.664 -1.213 0.947 1 93.75 454 ARG A O 1
ATOM 3599 N N . ASN A 1 455 ? 8.445 -0.436 2.973 1 95.75 455 ASN A N 1
ATOM 3600 C CA . ASN A 1 455 ? 7.184 -0.217 3.668 1 95.75 455 ASN A CA 1
ATOM 3601 C C . ASN A 1 455 ? 7.039 1.231 4.125 1 95.75 455 ASN A C 1
ATOM 3603 O O . ASN A 1 455 ? 7.648 2.133 3.549 1 95.75 455 ASN A O 1
ATOM 3607 N N . ARG A 1 456 ? 6.141 1.455 5.078 1 93.06 456 ARG A N 1
ATOM 3608 C CA . ARG A 1 456 ? 5.895 2.818 5.535 1 93.06 456 ARG A CA 1
ATOM 3609 C C . ARG A 1 456 ? 6.215 2.963 7.02 1 93.06 456 ARG A C 1
ATOM 3611 O O . ARG A 1 456 ? 5.48 3.625 7.758 1 93.06 456 ARG A O 1
ATOM 3618 N N . LEU A 1 457 ? 7.281 2.279 7.438 1 94.88 457 LEU A N 1
ATOM 3619 C CA . LEU A 1 457 ? 7.68 2.346 8.844 1 94.88 457 LEU A CA 1
ATOM 3620 C C . LEU A 1 457 ? 8.352 3.678 9.148 1 94.88 457 LEU A C 1
ATOM 3622 O O . LEU A 1 457 ? 9.227 4.125 8.406 1 94.88 457 LEU A O 1
ATOM 3626 N N . HIS A 1 458 ? 7.988 4.379 10.242 1 91.44 458 HIS A N 1
ATOM 3627 C CA . HIS A 1 458 ? 8.539 5.699 10.523 1 91.44 458 HIS A CA 1
ATOM 3628 C C . HIS A 1 458 ? 9.203 5.734 11.898 1 91.44 458 HIS A C 1
ATOM 3630 O O . HIS A 1 458 ? 9.938 6.676 12.211 1 91.44 458 HIS A O 1
ATOM 3636 N N . ASN A 1 459 ? 8.922 4.688 12.688 1 89.81 459 ASN A N 1
ATOM 3637 C CA . ASN A 1 459 ? 9.43 4.648 14.055 1 89.81 459 ASN A CA 1
ATOM 3638 C C . ASN A 1 459 ? 10.617 3.703 14.188 1 89.81 459 ASN A C 1
ATOM 3640 O O . ASN A 1 459 ? 10.516 2.52 13.859 1 89.81 459 ASN A O 1
ATOM 3644 N N . LEU A 1 460 ? 11.75 4.172 14.695 1 90.12 460 LEU A N 1
ATOM 3645 C CA . LEU A 1 460 ? 12.953 3.367 14.883 1 90.12 460 LEU A CA 1
ATOM 3646 C C . LEU A 1 460 ? 12.727 2.301 15.953 1 90.12 460 LEU A C 1
ATOM 3648 O O . LEU A 1 460 ? 13.492 1.336 16.047 1 90.12 460 LEU A O 1
ATOM 3652 N N . GLY A 1 461 ? 11.68 2.521 16.703 1 85.94 461 GLY A N 1
ATOM 3653 C CA . GLY A 1 461 ? 11.297 1.517 17.688 1 85.94 461 GLY A CA 1
ATOM 3654 C C . GLY A 1 461 ? 10.953 0.176 17.062 1 85.94 461 GLY A C 1
ATOM 3655 O O . GLY A 1 461 ? 11.102 -0.867 17.703 1 85.94 461 GLY A O 1
ATOM 3656 N N . GLU A 1 462 ? 10.594 0.151 15.805 1 89.44 462 GLU A N 1
ATOM 3657 C CA . GLU A 1 462 ? 10.266 -1.084 15.102 1 89.44 462 GLU A CA 1
ATOM 3658 C C . GLU A 1 462 ? 11.516 -1.934 14.867 1 89.44 462 GLU A C 1
ATOM 3660 O O . GLU A 1 462 ? 11.438 -3.164 14.859 1 89.44 462 GLU A O 1
ATOM 3665 N N . VAL A 1 463 ? 12.641 -1.242 14.602 1 88.69 463 VAL A N 1
ATOM 3666 C CA . VAL A 1 463 ? 13.898 -1.962 14.438 1 88.69 463 VAL A CA 1
ATOM 3667 C C . VAL A 1 463 ? 14.266 -2.66 15.742 1 88.69 463 VAL A C 1
ATOM 3669 O O . VAL A 1 463 ? 14.688 -3.82 15.734 1 88.69 463 VAL A O 1
ATOM 3672 N N . TRP A 1 464 ? 14.016 -1.996 16.781 1 81.69 464 TRP A N 1
ATOM 3673 C CA . TRP A 1 464 ? 14.281 -2.555 18.109 1 81.69 464 TRP A CA 1
ATOM 3674 C C . TRP A 1 464 ? 13.406 -3.773 18.375 1 81.69 464 TRP A C 1
ATOM 3676 O O . TRP A 1 464 ? 13.891 -4.801 18.844 1 81.69 464 TRP A O 1
ATOM 3686 N N . ARG A 1 465 ? 12.156 -3.617 18.062 1 80.62 465 ARG A N 1
ATOM 3687 C CA . ARG A 1 465 ? 11.219 -4.715 18.25 1 80.62 465 ARG A CA 1
ATOM 3688 C C . ARG A 1 465 ? 11.633 -5.945 17.453 1 80.62 465 ARG A C 1
ATOM 3690 O O . ARG A 1 465 ? 11.547 -7.074 17.953 1 80.62 465 ARG A O 1
ATOM 3697 N N . ALA A 1 466 ? 12.117 -5.711 16.234 1 85.12 466 ALA A N 1
ATOM 3698 C CA . ALA A 1 466 ? 12.547 -6.812 15.375 1 85.12 466 ALA A CA 1
ATOM 3699 C C . ALA A 1 466 ? 13.812 -7.473 15.914 1 85.12 466 ALA A C 1
ATOM 3701 O O . ALA A 1 466 ? 13.969 -8.695 15.82 1 85.12 466 ALA A O 1
ATOM 3702 N N . MET A 1 467 ? 14.625 -6.668 16.562 1 80.81 467 MET A N 1
ATOM 3703 C CA . MET A 1 467 ? 15.898 -7.152 17.078 1 80.81 467 MET A CA 1
ATOM 3704 C C . MET A 1 467 ? 15.695 -7.902 18.391 1 80.81 467 MET A C 1
ATOM 3706 O O . MET A 1 467 ? 16.562 -8.656 18.828 1 80.81 467 MET A O 1
ATOM 3710 N N . ALA A 1 468 ? 14.555 -7.66 19 1 71.44 468 ALA A N 1
ATOM 3711 C CA . ALA A 1 468 ? 14.312 -8.211 20.328 1 71.44 468 ALA A CA 1
ATOM 3712 C C . ALA A 1 468 ? 14.18 -9.734 20.281 1 71.44 468 ALA A C 1
ATOM 3714 O O . ALA A 1 468 ? 14.328 -10.406 21.297 1 71.44 468 ALA A O 1
ATOM 3715 N N . SER A 1 469 ? 14.023 -10.219 19.078 1 76.56 469 SER A N 1
ATOM 3716 C CA . SER A 1 469 ? 14.07 -11.672 18.969 1 76.56 469 SER A CA 1
ATOM 3717 C C . SER A 1 469 ? 15.508 -12.18 18.969 1 76.56 469 SER A C 1
ATOM 3719 O O . SER A 1 469 ? 16.328 -11.758 18.141 1 76.56 469 SER A O 1
ATOM 3721 N N . PRO A 1 470 ? 15.828 -13.055 19.938 1 81.69 470 PRO A N 1
ATOM 3722 C CA . PRO A 1 470 ? 17.234 -13.391 20.156 1 81.69 470 PRO A CA 1
ATOM 3723 C C . PRO A 1 470 ? 17.859 -14.141 18.984 1 81.69 470 PRO A C 1
ATOM 3725 O O . PRO A 1 470 ? 19.094 -14.164 18.844 1 81.69 470 PRO A O 1
ATOM 3728 N N . ARG A 1 471 ? 17.094 -14.68 18.141 1 88.44 471 ARG A N 1
ATOM 3729 C CA . ARG A 1 471 ? 17.688 -15.516 17.094 1 88.44 471 ARG A CA 1
ATOM 3730 C C . ARG A 1 471 ? 17.766 -14.75 15.781 1 88.44 471 ARG A C 1
ATOM 3732 O O . ARG A 1 471 ? 18.312 -15.266 14.797 1 88.44 471 ARG A O 1
ATOM 3739 N N . VAL A 1 472 ? 17.312 -13.531 15.727 1 91.75 472 VAL A N 1
ATOM 3740 C CA . VAL A 1 472 ? 17.281 -12.773 14.477 1 91.75 472 VAL A CA 1
ATOM 3741 C C . VAL A 1 472 ? 18.719 -12.43 14.055 1 91.75 472 VAL A C 1
ATOM 3743 O O . VAL A 1 472 ? 19.484 -11.891 14.844 1 91.75 472 VAL A O 1
ATOM 3746 N N . GLN A 1 473 ? 19.062 -12.758 12.836 1 95 473 GLN A N 1
ATOM 3747 C CA . GLN A 1 473 ? 20.406 -12.516 12.328 1 95 473 GLN A CA 1
ATOM 3748 C C . GLN A 1 473 ? 20.391 -11.5 11.188 1 95 473 GLN A C 1
ATOM 3750 O O . GLN A 1 473 ? 21.359 -10.766 10.984 1 95 473 GLN A O 1
ATOM 3755 N N . PHE A 1 474 ? 19.297 -11.453 10.453 1 96.5 474 PHE A N 1
ATOM 3756 C CA . PHE A 1 474 ? 19.219 -10.586 9.289 1 96.5 474 PHE A CA 1
ATOM 3757 C C . PHE A 1 474 ? 17.984 -9.672 9.375 1 96.5 474 PHE A C 1
ATOM 3759 O O . PHE A 1 474 ? 16.859 -10.156 9.484 1 96.5 474 PHE A O 1
ATOM 3766 N N . LEU A 1 475 ? 18.234 -8.344 9.352 1 96 475 LEU A N 1
ATOM 3767 C CA . LEU A 1 475 ? 17.156 -7.355 9.336 1 96 475 LEU A CA 1
ATOM 3768 C C . LEU A 1 475 ? 17.312 -6.406 8.148 1 96 475 LEU A C 1
ATOM 3770 O O . LEU A 1 475 ? 18.344 -5.754 8 1 96 475 LEU A O 1
ATOM 3774 N N . LEU A 1 476 ? 16.312 -6.375 7.305 1 98 476 LEU A N 1
ATOM 3775 C CA . LEU A 1 476 ? 16.328 -5.5 6.137 1 98 476 LEU A CA 1
ATOM 3776 C C . LEU A 1 476 ? 15.242 -4.438 6.246 1 98 476 LEU A C 1
ATOM 3778 O O . LEU A 1 476 ? 14.062 -4.73 6.078 1 98 476 LEU A O 1
ATOM 3782 N N . PHE A 1 477 ? 15.586 -3.184 6.547 1 97.31 477 PHE A N 1
ATOM 3783 C CA . PHE A 1 477 ? 14.664 -2.068 6.723 1 97.31 477 PHE A CA 1
ATOM 3784 C C . PHE A 1 477 ? 14.883 -1.015 5.645 1 97.31 477 PHE A C 1
ATOM 3786 O O . PHE A 1 477 ? 14.492 0.142 5.812 1 97.31 477 PHE A O 1
ATOM 3793 N N . GLU A 1 478 ? 15.516 -1.448 4.547 1 96.25 478 GLU A N 1
ATOM 3794 C CA . GLU A 1 478 ? 15.844 -0.52 3.467 1 96.25 478 GLU A CA 1
ATOM 3795 C C . GLU A 1 478 ? 14.578 0.107 2.881 1 96.25 478 GLU A C 1
ATOM 3797 O O . GLU A 1 478 ? 13.578 -0.58 2.678 1 96.25 478 GLU A O 1
ATOM 3802 N N . GLY A 1 479 ? 14.523 1.348 2.59 1 92.12 479 GLY A N 1
ATOM 3803 C CA . GLY A 1 479 ? 13.492 2.01 1.804 1 92.12 479 GLY A CA 1
ATOM 3804 C C . GLY A 1 479 ? 12.227 2.279 2.59 1 92.12 479 GLY A C 1
ATOM 3805 O O . GLY A 1 479 ? 11.117 2.17 2.053 1 92.12 479 GLY A O 1
ATOM 3806 N N . ASN A 1 480 ? 12.305 2.547 3.943 1 94.44 480 ASN A N 1
ATOM 3807 C CA . ASN A 1 480 ? 11.211 3.045 4.766 1 94.44 480 ASN A CA 1
ATOM 3808 C C . ASN A 1 480 ? 11.336 4.547 5.016 1 94.44 480 ASN A C 1
ATOM 3810 O O . ASN A 1 480 ? 11.906 5.27 4.199 1 94.44 480 ASN A O 1
ATOM 3814 N N . VAL A 1 481 ? 10.664 5.094 6.039 1 89.62 481 VAL A N 1
ATOM 3815 C CA . VAL A 1 481 ? 10.766 6.504 6.402 1 89.62 481 VAL A CA 1
ATOM 3816 C C . VAL A 1 481 ? 11.062 6.633 7.891 1 89.62 481 VAL A C 1
ATOM 3818 O O . VAL A 1 481 ? 10.398 7.391 8.602 1 89.62 481 VAL A O 1
ATOM 3821 N N . LEU A 1 482 ? 12.031 5.926 8.305 1 93.19 482 LEU A N 1
ATOM 3822 C CA . LEU A 1 482 ? 12.375 5.93 9.727 1 93.19 482 LEU A CA 1
ATOM 3823 C C . LEU A 1 482 ? 12.922 7.293 10.141 1 93.19 482 LEU A C 1
ATOM 3825 O O . LEU A 1 482 ? 13.984 7.711 9.688 1 93.19 482 LEU A O 1
ATOM 3829 N N . ARG A 1 483 ? 12.211 8.008 10.969 1 86.56 483 ARG A N 1
ATOM 3830 C CA . ARG A 1 483 ? 12.602 9.359 11.367 1 86.56 483 ARG A CA 1
ATOM 3831 C C . ARG A 1 483 ? 12.297 9.602 12.844 1 86.56 483 ARG A C 1
ATOM 3833 O O . ARG A 1 483 ? 12.922 10.461 13.477 1 86.56 483 ARG A O 1
ATOM 3840 N N . ASP A 1 484 ? 11.359 8.836 13.422 1 86.06 484 ASP A N 1
ATOM 3841 C CA . ASP A 1 484 ? 10.93 9.062 14.805 1 86.06 484 ASP A CA 1
ATOM 3842 C C . ASP A 1 484 ? 11.617 8.086 15.758 1 86.06 484 ASP A C 1
ATOM 3844 O O . ASP A 1 484 ? 11.93 6.953 15.383 1 86.06 484 ASP A O 1
ATOM 3848 N N . CYS A 1 485 ? 12.008 8.656 16.906 1 85.06 485 CYS A N 1
ATOM 3849 C CA . CYS A 1 485 ? 12.562 7.832 17.984 1 85.06 485 CYS A CA 1
ATOM 3850 C C . CYS A 1 485 ? 11.625 7.797 19.188 1 85.06 485 CYS A C 1
ATOM 3852 O O . CYS A 1 485 ? 11.188 8.844 19.672 1 85.06 485 CYS A O 1
ATOM 3854 N N . PRO A 1 486 ? 11.18 6.648 19.516 1 76.19 486 PRO A N 1
ATOM 3855 C CA . PRO A 1 486 ? 10.297 6.613 20.672 1 76.19 486 PRO A CA 1
ATOM 3856 C C . PRO A 1 486 ? 10.977 7.098 21.953 1 76.19 486 PRO A C 1
ATOM 3858 O O . PRO A 1 486 ? 12.188 6.902 22.125 1 76.19 486 PRO A O 1
ATOM 3861 N N . PRO A 1 487 ? 10.25 8 22.75 1 61.88 487 PRO A N 1
ATOM 3862 C CA . PRO A 1 487 ? 10.836 8.531 23.984 1 61.88 487 PRO A CA 1
ATOM 3863 C C . PRO A 1 487 ? 11.32 7.438 24.938 1 61.88 487 PRO A C 1
ATOM 3865 O O . PRO A 1 487 ? 12.312 7.617 25.641 1 61.88 487 PRO A O 1
ATOM 3868 N N . GLU A 1 488 ? 10.516 6.391 25.172 1 57.12 488 GLU A N 1
ATOM 3869 C CA . GLU A 1 488 ? 10.836 5.363 26.156 1 57.12 488 GLU A CA 1
ATOM 3870 C C . GLU A 1 488 ? 11.812 4.34 25.594 1 57.12 488 GLU A C 1
ATOM 3872 O O . GLU A 1 488 ? 11.633 3.133 25.781 1 57.12 488 GLU A O 1
ATOM 3877 N N . ALA A 1 489 ? 12.469 4.637 24.656 1 52.38 489 ALA A N 1
ATOM 3878 C CA . ALA A 1 489 ? 13.219 3.553 24.031 1 52.38 489 ALA A CA 1
ATOM 3879 C C . ALA A 1 489 ? 14.102 2.838 25.047 1 52.38 489 ALA A C 1
ATOM 3881 O O . ALA A 1 489 ? 14.969 3.457 25.672 1 52.38 489 ALA A O 1
ATOM 3882 N N . THR A 1 490 ? 13.461 1.936 25.828 1 54.34 490 THR A N 1
ATOM 3883 C CA . THR A 1 490 ? 14.234 0.965 26.609 1 54.34 490 THR A CA 1
ATOM 3884 C C . THR A 1 490 ? 15.516 0.584 25.875 1 54.34 490 THR A C 1
ATOM 3886 O O . THR A 1 490 ? 15.578 0.674 24.641 1 54.34 490 THR A O 1
ATOM 3889 N N . PRO A 1 491 ? 16.469 0.4 26.766 1 56.62 491 PRO A N 1
ATOM 3890 C CA . PRO A 1 491 ? 17.766 -0.041 26.203 1 56.62 491 PRO A CA 1
ATOM 3891 C C . PRO A 1 491 ? 17.609 -1.149 25.172 1 56.62 491 PRO A C 1
ATOM 3893 O O . PRO A 1 491 ? 16.766 -2.035 25.328 1 56.62 491 PRO A O 1
ATOM 3896 N N . TRP A 1 492 ? 18.016 -0.895 23.938 1 61.75 492 TRP A N 1
ATOM 3897 C CA . TRP A 1 492 ? 18.109 -1.866 22.844 1 61.75 492 TRP A CA 1
ATOM 3898 C C . TRP A 1 492 ? 18.625 -3.207 23.359 1 61.75 492 TRP A C 1
ATOM 3900 O O . TRP A 1 492 ? 19.469 -3.252 24.25 1 61.75 492 TRP A O 1
ATOM 3910 N N . SER A 1 493 ? 17.891 -4.266 23.219 1 66.44 493 SER A N 1
ATOM 3911 C CA . SER A 1 493 ? 18.109 -5.59 23.781 1 66.44 493 SER A CA 1
ATOM 3912 C C . SER A 1 493 ? 19.562 -6.02 23.625 1 66.44 493 SER A C 1
ATOM 3914 O O . SER A 1 493 ? 20.125 -5.98 22.531 1 66.44 493 SER A O 1
ATOM 3916 N N . PRO A 1 494 ? 20.25 -6.25 24.797 1 71.12 494 PRO A N 1
ATOM 3917 C CA . PRO A 1 494 ? 21.641 -6.699 24.719 1 71.12 494 PRO A CA 1
ATOM 3918 C C . PRO A 1 494 ? 21.766 -8.125 24.188 1 71.12 494 PRO A C 1
ATOM 3920 O O . PRO A 1 494 ? 22.844 -8.523 23.734 1 71.12 494 PRO A O 1
ATOM 3923 N N . ASN A 1 495 ? 20.641 -8.875 24.359 1 78.12 495 ASN A N 1
ATOM 3924 C CA . ASN A 1 495 ? 20.688 -10.258 23.891 1 78.12 495 ASN A CA 1
ATOM 3925 C C . ASN A 1 495 ? 20.219 -10.375 22.453 1 78.12 495 ASN A C 1
ATOM 3927 O O . ASN A 1 495 ? 19.031 -10.617 22.203 1 78.12 495 ASN A O 1
ATOM 3931 N N . ASN A 1 496 ? 21.156 -10.062 21.453 1 82.38 496 ASN A N 1
ATOM 3932 C CA . ASN A 1 496 ? 20.797 -10.164 20.031 1 82.38 496 ASN A CA 1
ATOM 3933 C C . ASN A 1 496 ? 21.891 -10.859 19.234 1 82.38 496 ASN A C 1
ATOM 3935 O O . ASN A 1 496 ? 23.047 -10.938 19.672 1 82.38 496 ASN A O 1
ATOM 3939 N N . SER A 1 497 ? 21.5 -11.516 18.297 1 89 497 SER A N 1
ATOM 3940 C CA . SER A 1 497 ? 22.422 -12.234 17.422 1 89 497 SER A CA 1
ATOM 3941 C C . SER A 1 497 ? 22.469 -11.602 16.031 1 89 497 SER A C 1
ATOM 3943 O O . SER A 1 497 ? 22.75 -12.281 15.047 1 89 497 SER A O 1
ATOM 3945 N N . LEU A 1 498 ? 22.234 -10.305 15.992 1 92.69 498 LEU A N 1
ATOM 3946 C CA . LEU A 1 498 ? 22.125 -9.617 14.711 1 92.69 498 LEU A CA 1
ATOM 3947 C C . LEU A 1 498 ? 23.484 -9.555 14.016 1 92.69 498 LEU A C 1
ATOM 3949 O O . LEU A 1 498 ? 24.484 -9.156 14.617 1 92.69 498 LEU A O 1
ATOM 3953 N N . VAL A 1 499 ? 23.578 -10 12.75 1 96.31 499 VAL A N 1
ATOM 3954 C CA . VAL A 1 499 ? 24.812 -10.047 11.984 1 96.31 499 VAL A CA 1
ATOM 3955 C C . VAL A 1 499 ? 24.75 -9.062 10.82 1 96.31 499 VAL A C 1
ATOM 3957 O O . VAL A 1 499 ? 25.766 -8.523 10.391 1 96.31 499 VAL A O 1
ATOM 3960 N N . TYR A 1 500 ? 23.609 -8.867 10.336 1 97.62 500 TYR A N 1
ATOM 3961 C CA . TYR A 1 500 ? 23.375 -8.055 9.148 1 97.62 500 TYR A CA 1
ATOM 3962 C C . TYR A 1 500 ? 22.219 -7.082 9.367 1 97.62 500 TYR A C 1
ATOM 3964 O O . TYR A 1 500 ? 21.109 -7.496 9.695 1 97.62 500 TYR A O 1
ATOM 3972 N N . LEU A 1 501 ? 22.484 -5.727 9.289 1 96.94 501 LEU A N 1
ATOM 3973 C CA . LEU A 1 501 ? 21.453 -4.711 9.445 1 96.94 501 LEU A CA 1
ATOM 3974 C C . LEU A 1 501 ? 21.484 -3.729 8.281 1 96.94 501 LEU A C 1
ATOM 3976 O O . LEU A 1 501 ? 22.484 -3.037 8.062 1 96.94 501 LEU A O 1
ATOM 3980 N N . ASP A 1 502 ? 20.438 -3.705 7.5 1 98 502 ASP A N 1
ATOM 3981 C CA . ASP A 1 502 ? 20.297 -2.766 6.391 1 98 502 ASP A CA 1
ATOM 3982 C C . ASP A 1 502 ? 19.219 -1.722 6.684 1 98 502 ASP A C 1
ATOM 3984 O O . ASP A 1 502 ? 18.031 -2.023 6.637 1 98 502 ASP A O 1
ATOM 3988 N N . ILE A 1 503 ? 19.609 -0.521 7.02 1 96.62 503 ILE A N 1
ATOM 3989 C CA . ILE A 1 503 ? 18.688 0.583 7.254 1 96.62 503 ILE A CA 1
ATOM 3990 C C . ILE A 1 503 ? 18.922 1.679 6.219 1 96.62 503 ILE A C 1
ATOM 3992 O O . ILE A 1 503 ? 18.781 2.867 6.52 1 96.62 503 ILE A O 1
ATOM 3996 N N . SER A 1 504 ? 19.281 1.24 5.023 1 95.81 504 SER A N 1
ATOM 3997 C CA . SER A 1 504 ? 19.562 2.197 3.961 1 95.81 504 SER A CA 1
ATOM 3998 C C . SER A 1 504 ? 18.281 2.824 3.422 1 95.81 504 SER A C 1
ATOM 4000 O O . SER A 1 504 ? 17.203 2.236 3.525 1 95.81 504 SER A O 1
ATOM 4002 N N . GLY A 1 505 ? 18.344 4 2.928 1 91.25 505 GLY A N 1
ATOM 4003 C CA . GLY A 1 505 ? 17.234 4.648 2.25 1 91.25 505 GLY A CA 1
ATOM 4004 C C . GLY A 1 505 ? 16.125 5.082 3.197 1 91.25 505 GLY A C 1
ATOM 4005 O O . GLY A 1 505 ? 14.953 4.828 2.943 1 91.25 505 GLY A O 1
ATOM 4006 N N . ASN A 1 506 ? 16.531 5.613 4.438 1 93.38 506 ASN A N 1
ATOM 4007 C CA . ASN A 1 506 ? 15.594 6.184 5.406 1 93.38 506 ASN A CA 1
ATOM 4008 C C . ASN A 1 506 ? 15.914 7.648 5.688 1 93.38 506 ASN A C 1
ATOM 4010 O O . ASN A 1 506 ? 16.531 8.328 4.867 1 93.38 506 ASN A O 1
ATOM 4014 N N . THR A 1 507 ? 15.305 8.242 6.762 1 87.75 507 THR A N 1
ATOM 4015 C CA . THR A 1 507 ? 15.547 9.625 7.152 1 87.75 507 THR A CA 1
ATOM 4016 C C . THR A 1 507 ? 16.016 9.703 8.602 1 87.75 507 THR A C 1
ATOM 4018 O O . THR A 1 507 ? 15.461 10.469 9.398 1 87.75 507 THR A O 1
ATOM 4021 N N . MET A 1 508 ? 17.109 9.047 8.82 1 90.19 508 MET A N 1
ATOM 4022 C CA . MET A 1 508 ? 17.609 8.906 10.188 1 90.19 508 MET A CA 1
ATOM 4023 C C . MET A 1 508 ? 18.156 10.234 10.703 1 90.19 508 MET A C 1
ATOM 4025 O O . MET A 1 508 ? 18.219 10.445 11.914 1 90.19 508 MET A O 1
ATOM 4029 N N . GLU A 1 509 ? 18.562 11.109 9.836 1 87.94 509 GLU A N 1
ATOM 4030 C CA . GLU A 1 509 ? 19.156 12.398 10.195 1 87.94 509 GLU A CA 1
ATOM 4031 C C . GLU A 1 509 ? 18.25 13.18 11.141 1 87.94 509 GLU A C 1
ATOM 4033 O O . GLU A 1 509 ? 18.719 13.844 12.062 1 87.94 509 GLU A O 1
ATOM 4038 N N . ILE A 1 510 ? 16.969 13.008 10.953 1 83.06 510 ILE A N 1
ATOM 4039 C CA . ILE A 1 510 ? 16.016 13.773 11.75 1 83.06 510 ILE A CA 1
ATOM 4040 C C . ILE A 1 510 ? 16.109 13.344 13.211 1 83.06 510 ILE A C 1
ATOM 4042 O O . ILE A 1 510 ? 16.203 14.188 14.102 1 83.06 510 ILE A O 1
ATOM 4046 N N . ALA A 1 511 ? 16.109 12.117 13.398 1 85.56 511 ALA A N 1
ATOM 4047 C CA . ALA A 1 511 ? 16.203 11.602 14.766 1 85.56 511 ALA A CA 1
ATOM 4048 C C . ALA A 1 511 ? 17.578 11.891 15.367 1 85.56 511 ALA A C 1
ATOM 4050 O O . ALA A 1 511 ? 17.672 12.383 16.5 1 85.56 511 ALA A O 1
ATOM 4051 N N . TRP A 1 512 ? 18.656 11.672 14.672 1 89.56 512 TRP A N 1
ATOM 4052 C CA . TRP A 1 512 ? 20.016 11.758 15.195 1 89.56 512 TRP A CA 1
ATOM 4053 C C . TRP A 1 512 ? 20.438 13.211 15.391 1 89.56 512 TRP A C 1
ATOM 4055 O O . TRP A 1 512 ? 21.141 13.539 16.344 1 89.56 512 TRP A O 1
ATOM 4065 N N . ALA A 1 513 ? 19.984 14.078 14.547 1 81.25 513 ALA A N 1
ATOM 4066 C CA . ALA A 1 513 ? 20.281 15.5 14.703 1 81.25 513 ALA A CA 1
ATOM 4067 C C . ALA A 1 513 ? 19.641 16.047 15.977 1 81.25 513 ALA A C 1
ATOM 4069 O O . ALA A 1 513 ? 20.172 17 16.578 1 81.25 513 ALA A O 1
ATOM 4070 N N . SER A 1 514 ? 18.578 15.367 16.359 1 78.94 514 SER A N 1
ATOM 4071 C CA . SER A 1 514 ? 17.906 15.789 17.594 1 78.94 514 SER A CA 1
ATOM 4072 C C . SER A 1 514 ? 18.469 15.055 18.797 1 78.94 514 SER A C 1
ATOM 4074 O O . SER A 1 514 ? 17.969 15.227 19.922 1 78.94 514 SER A O 1
ATOM 4076 N N . GLY A 1 515 ? 19.453 14.258 18.531 1 82.44 515 GLY A N 1
ATOM 4077 C CA . GLY A 1 515 ? 20.141 13.562 19.609 1 82.44 515 GLY A CA 1
ATOM 4078 C C . GLY A 1 515 ? 19.391 12.352 20.109 1 82.44 515 GLY A C 1
ATOM 4079 O O . GLY A 1 515 ? 19.656 11.852 21.203 1 82.44 515 GLY A O 1
ATOM 4080 N N . HIS A 1 516 ? 18.422 11.969 19.266 1 84.31 516 HIS A N 1
ATOM 4081 C CA . HIS A 1 516 ? 17.609 10.828 19.688 1 84.31 516 HIS A CA 1
ATOM 4082 C C . HIS A 1 516 ? 18.109 9.531 19.031 1 84.31 516 HIS A C 1
ATOM 4084 O O . HIS A 1 516 ? 18.594 9.555 17.906 1 84.31 516 HIS A O 1
ATOM 4090 N N . CYS A 1 517 ? 18.094 8.344 19.688 1 88 517 CYS A N 1
ATOM 4091 C CA . CYS A 1 517 ? 18.391 6.992 19.234 1 88 517 CYS A CA 1
ATOM 4092 C C . CYS A 1 517 ? 19.828 6.871 18.766 1 88 517 CYS A C 1
ATOM 4094 O O . CYS A 1 517 ? 20.141 6.07 17.891 1 88 517 CYS A O 1
ATOM 4096 N N . THR A 1 518 ? 20.719 7.68 19.312 1 89.06 518 THR A N 1
ATOM 4097 C CA . THR A 1 518 ? 22.125 7.633 18.922 1 89.06 518 THR A CA 1
ATOM 4098 C C . THR A 1 518 ? 22.828 6.441 19.562 1 89.06 518 THR A C 1
ATOM 4100 O O . THR A 1 518 ? 23.984 6.133 19.234 1 89.06 518 THR A O 1
ATOM 4103 N N . ASP A 1 519 ? 22.094 5.703 20.422 1 87.38 519 ASP A N 1
ATOM 4104 C CA . ASP A 1 519 ? 22.656 4.543 21.109 1 87.38 519 ASP A CA 1
ATOM 4105 C C . ASP A 1 519 ? 22.141 3.24 20.5 1 87.38 519 ASP A C 1
ATOM 4107 O O . ASP A 1 519 ? 22.328 2.166 21.078 1 87.38 519 ASP A O 1
ATOM 4111 N N . MET A 1 520 ? 21.516 3.291 19.359 1 88.31 520 MET A N 1
ATOM 4112 C CA . MET A 1 520 ? 20.812 2.15 18.797 1 88.31 520 MET A CA 1
ATOM 4113 C C . MET A 1 520 ? 21.766 1.022 18.438 1 88.31 520 MET A C 1
ATOM 4115 O O . MET A 1 520 ? 21.375 -0.142 18.375 1 88.31 520 MET A O 1
ATOM 4119 N N . PHE A 1 521 ? 23.094 1.348 18.281 1 91.81 521 PHE A N 1
ATOM 4120 C CA . PHE A 1 521 ? 24.031 0.315 17.859 1 91.81 521 PHE A CA 1
ATOM 4121 C C . PHE A 1 521 ? 24.891 -0.146 19.047 1 91.81 521 PHE A C 1
ATOM 4123 O O . PHE A 1 521 ? 25.734 -1.024 18.891 1 91.81 521 PHE A O 1
ATOM 4130 N N . HIS A 1 522 ? 24.688 0.355 20.281 1 90.06 522 HIS A N 1
ATOM 4131 C CA . HIS A 1 522 ? 25.594 0.171 21.406 1 90.06 522 HIS A CA 1
ATOM 4132 C C . HIS A 1 522 ? 25.594 -1.277 21.875 1 90.06 522 HIS A C 1
ATOM 4134 O O . HIS A 1 522 ? 26.578 -1.746 22.453 1 90.06 522 HIS A O 1
ATOM 4140 N N . THR A 1 523 ? 24.547 -1.979 21.531 1 87.62 523 THR A N 1
ATOM 4141 C CA . THR A 1 523 ? 24.469 -3.34 22.062 1 87.62 523 THR A CA 1
ATOM 4142 C C . THR A 1 523 ? 24.656 -4.359 20.938 1 87.62 523 THR A C 1
ATOM 4144 O O . THR A 1 523 ? 24.469 -5.559 21.141 1 87.62 523 THR A O 1
ATOM 4147 N N . LEU A 1 524 ? 25.062 -3.906 19.781 1 90.75 524 LEU A N 1
ATOM 4148 C CA . LEU A 1 524 ? 25.156 -4.805 18.625 1 90.75 524 LEU A CA 1
ATOM 4149 C C . LEU A 1 524 ? 26.594 -5.277 18.438 1 90.75 524 LEU A C 1
ATOM 4151 O O . LEU A 1 524 ? 27.172 -5.055 17.375 1 90.75 524 LEU A O 1
ATOM 4155 N N . GLY A 1 525 ? 27.047 -6.016 19.422 1 90.69 525 GLY A N 1
ATOM 4156 C CA . GLY A 1 525 ? 28.422 -6.457 19.422 1 90.69 525 GLY A CA 1
ATOM 4157 C C . GLY A 1 525 ? 28.719 -7.508 18.359 1 90.69 525 GLY A C 1
ATOM 4158 O O . GLY A 1 525 ? 29.859 -7.676 17.938 1 90.69 525 GLY A O 1
ATOM 4159 N N . ALA A 1 526 ? 27.656 -8.172 17.844 1 92.06 526 ALA A N 1
ATOM 4160 C CA . ALA A 1 526 ? 27.859 -9.266 16.891 1 92.06 526 ALA A CA 1
ATOM 4161 C C . ALA A 1 526 ? 27.656 -8.789 15.453 1 92.06 526 ALA A C 1
ATOM 4163 O O . ALA A 1 526 ? 27.859 -9.547 14.5 1 92.06 526 ALA A O 1
ATOM 4164 N N . LEU A 1 527 ? 27.234 -7.508 15.219 1 95.44 527 LEU A N 1
ATOM 4165 C CA . LEU A 1 527 ? 26.906 -6.992 13.891 1 95.44 527 LEU A CA 1
ATOM 4166 C C . LEU A 1 527 ? 28.141 -6.965 12.992 1 95.44 527 LEU A C 1
ATOM 4168 O O . LEU A 1 527 ? 29.188 -6.469 13.398 1 95.44 527 LEU A O 1
ATOM 4172 N N . GLN A 1 528 ? 28.047 -7.473 11.781 1 98 528 GLN A N 1
ATOM 4173 C CA . GLN A 1 528 ? 29.172 -7.559 10.859 1 98 528 GLN A CA 1
ATOM 4174 C C . GLN A 1 528 ? 29 -6.598 9.688 1 98 528 GLN A C 1
ATOM 4176 O O . GLN A 1 528 ? 29.984 -6.035 9.195 1 98 528 GLN A O 1
ATOM 4181 N N . LYS A 1 529 ? 27.828 -6.438 9.266 1 98.38 529 LYS A N 1
ATOM 4182 C CA . LYS A 1 529 ? 27.562 -5.551 8.141 1 98.38 529 LYS A CA 1
ATOM 4183 C C . LYS A 1 529 ? 26.469 -4.539 8.477 1 98.38 529 LYS A C 1
ATOM 4185 O O . LYS A 1 529 ? 25.406 -4.914 8.969 1 98.38 529 LYS A O 1
ATOM 4190 N N . LEU A 1 530 ? 26.781 -3.242 8.266 1 98.06 530 LEU A N 1
ATOM 4191 C CA . LEU A 1 530 ? 25.828 -2.16 8.539 1 98.06 530 LEU A CA 1
ATOM 4192 C C . LEU A 1 530 ? 25.703 -1.238 7.332 1 98.06 530 LEU A C 1
ATOM 4194 O O . LEU A 1 530 ? 26.703 -0.714 6.836 1 98.06 530 LEU A O 1
ATOM 4198 N N . TYR A 1 531 ? 24.531 -1.086 6.832 1 98.19 531 TYR A N 1
ATOM 4199 C CA . TYR A 1 531 ? 24.25 -0.206 5.703 1 98.19 531 TYR A CA 1
ATOM 4200 C C . TYR A 1 531 ? 23.484 1.028 6.148 1 98.19 531 TYR A C 1
ATOM 4202 O O . TYR A 1 531 ? 22.359 0.92 6.629 1 98.19 531 TYR A O 1
ATOM 4210 N N . LEU A 1 532 ? 24.078 2.184 6.023 1 97.12 532 LEU A N 1
ATOM 4211 C CA . LEU A 1 532 ? 23.484 3.449 6.434 1 97.12 532 LEU A CA 1
ATOM 4212 C C . LEU A 1 532 ? 23.438 4.43 5.266 1 97.12 532 LEU A C 1
ATOM 4214 O O . LEU A 1 532 ? 23.219 5.625 5.465 1 97.12 532 LEU A O 1
ATOM 4218 N N . ASP A 1 533 ? 23.594 3.877 4.07 1 94.88 533 ASP A N 1
ATOM 4219 C CA . ASP A 1 533 ? 23.641 4.75 2.902 1 94.88 533 ASP A CA 1
ATOM 4220 C C . ASP A 1 533 ? 22.281 5.363 2.623 1 94.88 533 ASP A C 1
ATOM 4222 O O . ASP A 1 533 ? 21.25 4.793 3 1 94.88 533 ASP A O 1
ATOM 4226 N N . ARG A 1 534 ? 22.141 6.602 2.115 1 89.31 534 ARG A N 1
ATOM 4227 C CA . ARG A 1 534 ? 20.938 7.305 1.687 1 89.31 534 ARG A CA 1
ATOM 4228 C C . ARG A 1 534 ? 20.031 7.617 2.873 1 89.31 534 ARG A C 1
ATOM 4230 O O . ARG A 1 534 ? 18.828 7.309 2.848 1 89.31 534 ARG A O 1
ATOM 4237 N N . ASN A 1 535 ? 20.625 8.172 3.986 1 92.12 535 ASN A N 1
ATOM 4238 C CA . ASN A 1 535 ? 19.859 8.578 5.168 1 92.12 535 ASN A CA 1
ATOM 4239 C C . ASN A 1 535 ? 19.938 10.086 5.387 1 92.12 535 ASN A C 1
ATOM 4241 O O . ASN A 1 535 ? 19.547 10.586 6.445 1 92.12 535 ASN A O 1
ATOM 4245 N N . LEU A 1 536 ? 20.547 10.828 4.414 1 83.38 536 LEU A N 1
ATOM 4246 C CA . LEU A 1 536 ? 20.656 12.281 4.434 1 83.38 536 LEU A CA 1
ATOM 4247 C C . LEU A 1 536 ? 21.516 12.742 5.605 1 83.38 536 LEU A C 1
ATOM 4249 O O . LEU A 1 536 ? 21.234 13.789 6.207 1 83.38 536 LEU A O 1
ATOM 4253 N N . LEU A 1 537 ? 22.484 11.898 5.996 1 90.81 537 LEU A N 1
ATOM 4254 C CA . LEU A 1 537 ? 23.328 12.203 7.145 1 90.81 537 LEU A CA 1
ATOM 4255 C C . LEU A 1 537 ? 24.266 13.367 6.832 1 90.81 537 LEU A C 1
ATOM 4257 O O . LEU A 1 537 ? 24.938 13.375 5.797 1 90.81 537 LEU A O 1
ATOM 4261 N N . THR A 1 538 ? 24.281 14.336 7.746 1 83.25 538 THR A N 1
ATOM 4262 C CA . THR A 1 538 ? 25.172 15.477 7.574 1 83.25 538 THR A CA 1
ATOM 4263 C C . THR A 1 538 ? 26.391 15.352 8.484 1 83.25 538 THR A C 1
ATOM 4265 O O . THR A 1 538 ? 27.469 15.891 8.18 1 83.25 538 THR A O 1
ATOM 4268 N N . ALA A 1 539 ? 26.188 14.703 9.586 1 85.94 539 ALA A N 1
ATOM 4269 C CA . ALA A 1 539 ? 27.234 14.43 10.555 1 85.94 539 ALA A CA 1
ATOM 4270 C C . ALA A 1 539 ? 26.969 13.133 11.312 1 85.94 539 ALA A C 1
ATOM 4272 O O . ALA A 1 539 ? 25.828 12.648 11.336 1 85.94 539 ALA A O 1
ATOM 4273 N N . LEU A 1 540 ? 28 12.602 11.781 1 92.19 540 LEU A N 1
ATOM 4274 C CA . LEU A 1 540 ? 27.859 11.414 12.617 1 92.19 540 LEU A CA 1
ATOM 4275 C C . LEU A 1 540 ? 27.828 11.789 14.094 1 92.19 540 LEU A C 1
ATOM 4277 O O . LEU A 1 540 ? 28.734 12.445 14.594 1 92.19 540 LEU A O 1
ATOM 4281 N N . PRO A 1 541 ? 26.75 11.398 14.703 1 89.31 541 PRO A N 1
ATOM 4282 C CA . PRO A 1 541 ? 26.719 11.688 16.141 1 89.31 541 PRO A CA 1
ATOM 4283 C C . PRO A 1 541 ? 27.891 11.055 16.891 1 89.31 541 PRO A C 1
ATOM 4285 O O . PRO A 1 541 ? 28.406 10.008 16.469 1 89.31 541 PRO A O 1
ATOM 4288 N N . ASP A 1 542 ? 28.25 11.672 18.031 1 88.25 542 ASP A N 1
ATOM 4289 C CA . ASP A 1 542 ? 29.344 11.18 18.844 1 88.25 542 ASP A CA 1
ATOM 4290 C C . ASP A 1 542 ? 29 9.82 19.469 1 88.25 542 ASP A C 1
ATOM 4292 O O . ASP A 1 542 ? 27.906 9.641 20 1 88.25 542 ASP A O 1
ATOM 4296 N N . GLY A 1 543 ? 29.797 8.992 19.281 1 90.69 543 GLY A N 1
ATOM 4297 C CA . GLY A 1 543 ? 29.656 7.684 19.906 1 90.69 543 GLY A CA 1
ATOM 4298 C C . GLY A 1 543 ? 28.641 6.797 19.219 1 90.69 543 GLY A C 1
ATOM 4299 O O . GLY A 1 543 ? 28.188 5.809 19.797 1 90.69 543 GLY A O 1
ATOM 4300 N N . LEU A 1 544 ? 28.234 7.105 18.062 1 93.19 544 LEU A N 1
ATOM 4301 C CA . LEU A 1 544 ? 27.188 6.379 17.344 1 93.19 544 LEU A CA 1
ATOM 4302 C C . LEU A 1 544 ? 27.562 4.906 17.203 1 93.19 544 LEU A C 1
ATOM 4304 O O . LEU A 1 544 ? 26.703 4.031 17.359 1 93.19 544 LEU A O 1
ATOM 4308 N N . PHE A 1 545 ? 28.828 4.625 17.016 1 95.75 545 PHE A N 1
ATOM 4309 C CA . PHE A 1 545 ? 29.234 3.271 16.656 1 95.75 545 PHE A CA 1
ATOM 4310 C C . PHE A 1 545 ? 29.859 2.57 17.859 1 95.75 545 PHE A C 1
ATOM 4312 O O . PHE A 1 545 ? 30.562 1.569 17.719 1 95.75 545 PHE A O 1
ATOM 4319 N N . LEU A 1 546 ? 29.359 3.168 19 1 90.94 546 LEU A N 1
ATOM 4320 C CA . LEU A 1 546 ? 29.844 2.521 20.219 1 90.94 546 LEU A CA 1
ATOM 4321 C C . LEU A 1 546 ? 29.297 1.101 20.328 1 90.94 546 LEU A C 1
ATOM 4323 O O . LEU A 1 546 ? 28.156 0.839 19.953 1 90.94 546 LEU A O 1
ATOM 4327 N N . GLY A 1 547 ? 29.922 0.032 20.297 1 89.94 547 GLY A N 1
ATOM 4328 C CA . GLY A 1 547 ? 29.5 -1.351 20.469 1 89.94 547 GLY A CA 1
ATOM 4329 C C . GLY A 1 547 ? 29.75 -2.209 19.25 1 89.94 547 GLY A C 1
ATOM 4330 O O . GLY A 1 547 ? 29.594 -3.43 19.297 1 89.94 547 GLY A O 1
ATOM 4331 N N . LEU A 1 548 ? 30.062 -1.505 18.172 1 94.75 548 LEU A N 1
ATOM 4332 C CA . LEU A 1 548 ? 30.234 -2.227 16.922 1 94.75 548 LEU A CA 1
ATOM 4333 C C . LEU A 1 548 ? 31.672 -2.721 16.766 1 94.75 548 LEU A C 1
ATOM 4335 O O . LEU A 1 548 ? 32.312 -2.43 15.758 1 94.75 548 LEU A O 1
ATOM 4339 N N . SER A 1 549 ? 32.062 -3.568 17.688 1 92.5 549 SER A N 1
ATOM 4340 C CA . SER A 1 549 ? 33.469 -4.027 17.734 1 92.5 549 SER A CA 1
ATOM 4341 C C . SER A 1 549 ? 33.719 -5.098 16.672 1 92.5 549 SER A C 1
ATOM 4343 O O . SER A 1 549 ? 34.844 -5.305 16.25 1 92.5 549 SER A O 1
ATOM 4345 N N . SER A 1 550 ? 32.625 -5.707 16.141 1 95.12 550 SER A N 1
ATOM 4346 C CA . SER A 1 550 ? 32.812 -6.805 15.203 1 95.12 550 SER A CA 1
ATOM 4347 C C . SER A 1 550 ? 32.438 -6.375 13.781 1 95.12 550 SER A C 1
ATOM 4349 O O . SER A 1 550 ? 32.406 -7.203 12.867 1 95.12 550 SER A O 1
ATOM 4351 N N . LEU A 1 551 ? 32.156 -5.121 13.547 1 97.5 551 LEU A N 1
ATOM 4352 C CA . LEU A 1 551 ? 31.688 -4.645 12.25 1 97.5 551 LEU A CA 1
ATOM 4353 C C . LEU A 1 551 ? 32.781 -4.793 11.18 1 97.5 551 LEU A C 1
ATOM 4355 O O . LEU A 1 551 ? 33.906 -4.359 11.383 1 97.5 551 LEU A O 1
ATOM 4359 N N . LEU A 1 552 ? 32.5 -5.398 10.055 1 97.81 552 LEU A N 1
ATOM 4360 C CA . LEU A 1 552 ? 33.438 -5.633 8.961 1 97.81 552 LEU A CA 1
ATOM 4361 C C . LEU A 1 552 ? 33.188 -4.652 7.816 1 97.81 552 LEU A C 1
ATOM 4363 O O . LEU A 1 552 ? 34.125 -4.23 7.141 1 97.81 552 LEU A O 1
ATOM 4367 N N . LYS A 1 553 ? 31.938 -4.32 7.641 1 98.31 553 LYS A N 1
ATOM 4368 C CA . LYS A 1 553 ? 31.578 -3.426 6.543 1 98.31 553 LYS A CA 1
ATOM 4369 C C . LYS A 1 553 ? 30.641 -2.324 7.02 1 98.31 553 LYS A C 1
ATOM 4371 O O . LYS A 1 553 ? 29.641 -2.596 7.699 1 98.31 553 LYS A O 1
ATOM 4376 N N . LEU A 1 554 ? 31 -1.091 6.691 1 98.12 554 LEU A N 1
ATOM 4377 C CA . LEU A 1 554 ? 30.172 0.075 6.957 1 98.12 554 LEU A CA 1
ATOM 4378 C C . LEU A 1 554 ? 29.922 0.877 5.684 1 98.12 554 LEU A C 1
ATOM 4380 O O . LEU A 1 554 ? 30.875 1.373 5.07 1 98.12 554 LEU A O 1
ATOM 4384 N N . ASN A 1 555 ? 28.703 0.917 5.258 1 98.31 555 ASN A N 1
ATOM 4385 C CA . ASN A 1 555 ? 28.344 1.686 4.07 1 98.31 555 ASN A CA 1
ATOM 4386 C C . ASN A 1 555 ? 27.719 3.023 4.438 1 98.31 555 ASN A C 1
ATOM 4388 O O . ASN A 1 555 ? 26.594 3.062 4.953 1 98.31 555 ASN A O 1
ATOM 4392 N N . LEU A 1 556 ? 28.391 4.082 4.23 1 97.31 556 LEU A N 1
ATOM 4393 C CA . LEU A 1 556 ? 27.906 5.434 4.484 1 97.31 556 LEU A CA 1
ATOM 4394 C C . LEU A 1 556 ? 27.781 6.219 3.186 1 97.31 556 LEU A C 1
ATOM 4396 O O . LEU A 1 556 ? 27.797 7.453 3.197 1 97.31 556 LEU A O 1
ATOM 4400 N N . SER A 1 557 ? 27.641 5.496 2.082 1 94.44 557 SER A N 1
ATOM 4401 C CA . SER A 1 557 ? 27.625 6.156 0.78 1 94.44 557 SER A CA 1
ATOM 4402 C C . SER A 1 557 ? 26.328 6.926 0.568 1 94.44 557 SER A C 1
ATOM 4404 O O . SER A 1 557 ? 25.344 6.688 1.267 1 94.44 557 SER A O 1
ATOM 4406 N N . ASN A 1 558 ? 26.344 7.934 -0.26 1 88.94 558 ASN A N 1
ATOM 4407 C CA . ASN A 1 558 ? 25.172 8.688 -0.704 1 88.94 558 ASN A CA 1
ATOM 4408 C C . ASN A 1 558 ? 24.484 9.383 0.463 1 88.94 558 ASN A C 1
ATOM 4410 O O . ASN A 1 558 ? 23.25 9.305 0.599 1 88.94 558 ASN A O 1
ATOM 4414 N N . ASN A 1 559 ? 25.312 9.891 1.389 1 91.31 559 ASN A N 1
ATOM 4415 C CA . ASN A 1 559 ? 24.844 10.812 2.422 1 91.31 559 ASN A CA 1
ATOM 4416 C C . ASN A 1 559 ? 25.359 12.234 2.178 1 91.31 559 ASN A C 1
ATOM 4418 O O . ASN A 1 559 ? 25.766 12.57 1.062 1 91.31 559 ASN A O 1
ATOM 4422 N N . HIS A 1 560 ? 25.234 13.141 3.207 1 84.56 560 HIS A N 1
ATOM 4423 C CA . HIS A 1 560 ? 25.688 14.523 3.111 1 84.56 560 HIS A CA 1
ATOM 4424 C C . HIS A 1 560 ? 26.781 14.82 4.137 1 84.56 560 HIS A C 1
ATOM 4426 O O . HIS A 1 560 ? 26.812 15.906 4.715 1 84.56 560 HIS A O 1
ATOM 4432 N N . LEU A 1 561 ? 27.641 13.773 4.297 1 89 561 LEU A N 1
ATOM 4433 C CA . LEU A 1 561 ? 28.703 13.945 5.293 1 89 561 LEU A CA 1
ATOM 4434 C C . LEU A 1 561 ? 29.734 14.953 4.805 1 89 561 LEU A C 1
ATOM 4436 O O . LEU A 1 561 ? 30.234 14.836 3.686 1 89 561 LEU A O 1
ATOM 4440 N N . SER A 1 562 ? 30.016 15.922 5.656 1 81.12 562 SER A N 1
ATOM 4441 C CA . SER A 1 562 ? 31.016 16.922 5.301 1 81.12 562 SER A CA 1
ATOM 4442 C C . SER A 1 562 ? 32.344 16.641 5.969 1 81.12 562 SER A C 1
ATOM 4444 O O . SER A 1 562 ? 33.375 17.141 5.543 1 81.12 562 SER A O 1
ATOM 4446 N N . SER A 1 563 ? 32.312 15.844 6.988 1 84.44 563 SER A N 1
ATOM 4447 C CA . SER A 1 563 ? 33.531 15.469 7.688 1 84.44 563 SER A CA 1
ATOM 4448 C C . SER A 1 563 ? 33.344 14.156 8.438 1 84.44 563 SER A C 1
ATOM 4450 O O . SER A 1 563 ? 32.219 13.734 8.711 1 84.44 563 SER A O 1
ATOM 4452 N N . VAL A 1 564 ? 34.469 13.516 8.625 1 90 564 VAL A N 1
ATOM 4453 C CA . VAL A 1 564 ? 34.531 12.305 9.43 1 90 564 VAL A CA 1
ATOM 4454 C C . VAL A 1 564 ? 35.688 12.414 10.445 1 90 564 VAL A C 1
ATOM 4456 O O . VAL A 1 564 ? 36.812 12.75 10.078 1 90 564 VAL A O 1
ATOM 4459 N N . SER A 1 565 ? 35.344 12.18 11.688 1 87.69 565 SER A N 1
ATOM 4460 C CA . SER A 1 565 ? 36.344 12.32 12.742 1 87.69 565 SER A CA 1
ATOM 4461 C C . SER A 1 565 ? 36.906 10.969 13.164 1 87.69 565 SER A C 1
ATOM 4463 O O . SER A 1 565 ? 36.25 9.938 12.984 1 87.69 565 SER A O 1
ATOM 4465 N N . ALA A 1 566 ? 38.062 11.031 13.68 1 90.12 566 ALA A N 1
ATOM 4466 C CA . ALA A 1 566 ? 38.688 9.82 14.203 1 90.12 566 ALA A CA 1
ATOM 4467 C C . ALA A 1 566 ? 37.938 9.281 15.398 1 90.12 566 ALA A C 1
ATOM 4469 O O . ALA A 1 566 ? 37.812 8.062 15.578 1 90.12 566 ALA A O 1
ATOM 4470 N N . ALA A 1 567 ? 37.344 10.148 16.078 1 88.69 567 ALA A N 1
ATOM 4471 C CA . ALA A 1 567 ? 36.594 9.766 17.281 1 88.69 567 ALA A CA 1
ATOM 4472 C C . ALA A 1 567 ? 35.375 8.938 16.906 1 88.69 567 ALA A C 1
ATOM 4474 O O . ALA A 1 567 ? 35.031 7.996 17.625 1 88.69 567 ALA A O 1
ATOM 4475 N N . SER A 1 568 ? 34.781 9.289 15.82 1 91.44 568 SER A N 1
ATOM 4476 C CA . SER A 1 568 ? 33.594 8.578 15.367 1 91.44 568 SER A CA 1
ATOM 4477 C C . SER A 1 568 ? 33.938 7.18 14.875 1 91.44 568 SER A C 1
ATOM 4479 O O . SER A 1 568 ? 33.125 6.262 14.969 1 91.44 568 SER A O 1
ATOM 4481 N N . LEU A 1 569 ? 35.188 6.953 14.438 1 94.12 569 LEU A N 1
ATOM 4482 C CA . LEU A 1 569 ? 35.562 5.691 13.812 1 94.12 569 LEU A CA 1
ATOM 4483 C C . LEU A 1 569 ? 36.375 4.828 14.773 1 94.12 569 LEU A C 1
ATOM 4485 O O . LEU A 1 569 ? 36.656 3.656 14.492 1 94.12 569 LEU A O 1
ATOM 4489 N N . GLU A 1 570 ? 36.688 5.309 15.906 1 92.88 570 GLU A N 1
ATOM 4490 C CA . GLU A 1 570 ? 37.594 4.656 16.859 1 92.88 570 GLU A CA 1
ATOM 4491 C C . GLU A 1 570 ? 37.031 3.305 17.297 1 92.88 570 GLU A C 1
ATOM 4493 O O . GLU A 1 570 ? 37.781 2.326 17.406 1 92.88 570 GLU A O 1
ATOM 4498 N N . PRO A 1 571 ? 35.75 3.193 17.5 1 94.31 571 PRO A N 1
ATOM 4499 C CA . PRO A 1 571 ? 35.188 1.917 17.969 1 94.31 571 PRO A CA 1
ATOM 4500 C C . PRO A 1 571 ? 35.25 0.824 16.906 1 94.31 571 PRO A C 1
ATOM 4502 O O . PRO A 1 571 ? 35.094 -0.358 17.219 1 94.31 571 PRO A O 1
ATOM 4505 N N . LEU A 1 572 ? 35.469 1.144 15.656 1 96.06 572 LEU A N 1
ATOM 4506 C CA . LEU A 1 572 ? 35.375 0.213 14.539 1 96.06 572 LEU A CA 1
ATOM 4507 C C . LEU A 1 572 ? 36.719 -0.453 14.273 1 96.06 572 LEU A C 1
ATOM 4509 O O . LEU A 1 572 ? 37.25 -0.36 13.164 1 96.06 572 LEU A O 1
ATOM 4513 N N . ARG A 1 573 ? 37.188 -1.289 15.164 1 92.5 573 ARG A N 1
ATOM 4514 C CA . ARG A 1 573 ? 38.531 -1.849 15.133 1 92.5 573 ARG A CA 1
ATOM 4515 C C . ARG A 1 573 ? 38.625 -2.979 14.109 1 92.5 573 ARG A C 1
ATOM 4517 O O . ARG A 1 573 ? 39.719 -3.244 13.57 1 92.5 573 ARG A O 1
ATOM 4524 N N . SER A 1 574 ? 37.531 -3.582 13.789 1 95.88 574 SER A N 1
ATOM 4525 C CA . SER A 1 574 ? 37.531 -4.738 12.898 1 95.88 574 SER A CA 1
ATOM 4526 C C . SER A 1 574 ? 37.125 -4.355 11.477 1 95.88 574 SER A C 1
ATOM 4528 O O . SER A 1 574 ? 37.031 -5.215 10.602 1 95.88 574 SER A O 1
ATOM 4530 N N . LEU A 1 575 ? 36.906 -3.104 11.18 1 96.25 575 LEU A N 1
ATOM 4531 C CA . LEU A 1 575 ? 36.312 -2.645 9.922 1 96.25 575 LEU A CA 1
ATOM 4532 C C . LEU A 1 575 ? 37.25 -2.938 8.75 1 96.25 575 LEU A C 1
ATOM 4534 O O . LEU A 1 575 ? 38.438 -2.598 8.797 1 96.25 575 LEU A O 1
ATOM 4538 N N . GLU A 1 576 ? 36.781 -3.582 7.723 1 96 576 GLU A N 1
ATOM 4539 C CA . GLU A 1 576 ? 37.531 -3.924 6.531 1 96 576 GLU A CA 1
ATOM 4540 C C . GLU A 1 576 ? 37.125 -3.066 5.34 1 96 576 GLU A C 1
ATOM 4542 O O . GLU A 1 576 ? 37.938 -2.771 4.465 1 96 576 GLU A O 1
ATOM 4547 N N . VAL A 1 577 ? 35.844 -2.76 5.336 1 97.25 577 VAL A N 1
ATOM 4548 C CA . VAL A 1 577 ? 35.312 -1.997 4.207 1 97.25 577 VAL A CA 1
ATOM 4549 C C . VAL A 1 577 ? 34.625 -0.746 4.719 1 97.25 577 VAL A C 1
ATOM 4551 O O . VAL A 1 577 ? 33.688 -0.837 5.535 1 97.25 577 VAL A O 1
ATOM 4554 N N . LEU A 1 578 ? 35.062 0.423 4.312 1 96.62 578 LEU A N 1
ATOM 4555 C CA . LEU A 1 578 ? 34.406 1.698 4.598 1 96.62 578 LEU A CA 1
ATOM 4556 C C . LEU A 1 578 ? 34.031 2.418 3.307 1 96.62 578 LEU A C 1
ATOM 4558 O O . LEU A 1 578 ? 34.906 2.787 2.518 1 96.62 578 LEU A O 1
ATOM 4562 N N . ASP A 1 579 ? 32.781 2.586 3.084 1 97.44 579 ASP A N 1
ATOM 4563 C CA . ASP A 1 579 ? 32.281 3.254 1.882 1 97.44 579 ASP A CA 1
ATOM 4564 C C . ASP A 1 579 ? 31.828 4.676 2.191 1 97.44 579 ASP A C 1
ATOM 4566 O O . ASP A 1 579 ? 30.812 4.875 2.85 1 97.44 579 ASP A O 1
ATOM 4570 N N . LEU A 1 580 ? 32.562 5.652 1.765 1 95.62 580 LEU A N 1
ATOM 4571 C CA . LEU A 1 580 ? 32.25 7.066 1.94 1 95.62 580 LEU A CA 1
ATOM 4572 C C . LEU A 1 580 ? 31.969 7.734 0.597 1 95.62 580 LEU A C 1
ATOM 4574 O O . LEU A 1 580 ? 32.094 8.953 0.467 1 95.62 580 LEU A O 1
ATOM 4578 N N . ALA A 1 581 ? 31.578 6.891 -0.384 1 92.94 581 ALA A N 1
ATOM 4579 C CA . ALA A 1 581 ? 31.375 7.418 -1.73 1 92.94 581 ALA A CA 1
ATOM 4580 C C . ALA A 1 581 ? 30.156 8.328 -1.781 1 92.94 581 ALA A C 1
ATOM 4582 O O . ALA A 1 581 ? 29.188 8.125 -1.04 1 92.94 581 ALA A O 1
ATOM 4583 N N . TRP A 1 582 ? 30.234 9.383 -2.582 1 87.56 582 TRP A N 1
ATOM 4584 C CA . TRP A 1 582 ? 29.125 10.281 -2.891 1 87.56 582 TRP A CA 1
ATOM 4585 C C . TRP A 1 582 ? 28.641 10.984 -1.631 1 87.56 582 TRP A C 1
ATOM 4587 O O . TRP A 1 582 ? 27.438 11 -1.35 1 87.56 582 TRP A O 1
ATOM 4597 N N . ASN A 1 583 ? 29.594 11.414 -0.851 1 91.31 583 ASN A N 1
ATOM 4598 C CA . ASN A 1 583 ? 29.344 12.328 0.256 1 91.31 583 ASN A CA 1
ATOM 4599 C C . ASN A 1 583 ? 29.781 13.75 -0.081 1 91.31 583 ASN A C 1
ATOM 4601 O O . ASN A 1 583 ? 29.875 14.117 -1.254 1 91.31 583 ASN A O 1
ATOM 4605 N N . ARG A 1 584 ? 29.859 14.594 0.91 1 84.25 584 ARG A N 1
ATOM 4606 C CA . ARG A 1 584 ? 30.25 15.977 0.706 1 84.25 584 ARG A CA 1
ATOM 4607 C C . ARG A 1 584 ? 31.594 16.266 1.37 1 84.25 584 ARG A C 1
ATOM 4609 O O . ARG A 1 584 ? 31.766 17.312 2.01 1 84.25 584 ARG A O 1
ATOM 4616 N N . LEU A 1 585 ? 32.469 15.336 1.202 1 87.62 585 LEU A N 1
ATOM 4617 C CA . LEU A 1 585 ? 33.812 15.508 1.767 1 87.62 585 LEU A CA 1
ATOM 4618 C C . LEU A 1 585 ? 34.688 16.375 0.857 1 87.62 585 LEU A C 1
ATOM 4620 O O . LEU A 1 585 ? 35 15.969 -0.262 1 87.62 585 LEU A O 1
ATOM 4624 N N . VAL A 1 586 ? 35 17.531 1.364 1 81.31 586 VAL A N 1
ATOM 4625 C CA . VAL A 1 586 ? 35.875 18.422 0.606 1 81.31 586 VAL A CA 1
ATOM 4626 C C . VAL A 1 586 ? 37.344 18.109 0.9 1 81.31 586 VAL A C 1
ATOM 4628 O O . VAL A 1 586 ? 38.188 18.219 0.017 1 81.31 586 VAL A O 1
ATOM 4631 N N . VAL A 1 587 ? 37.562 17.781 2.113 1 82.5 587 VAL A N 1
ATOM 4632 C CA . VAL A 1 587 ? 38.875 17.344 2.58 1 82.5 587 VAL A CA 1
ATOM 4633 C C . VAL A 1 587 ? 38.719 16.156 3.529 1 82.5 587 VAL A C 1
ATOM 4635 O O . VAL A 1 587 ? 37.656 15.977 4.141 1 82.5 587 VAL A O 1
ATOM 4638 N N . LEU A 1 588 ? 39.688 15.312 3.482 1 87.25 588 LEU A N 1
ATOM 4639 C CA . LEU A 1 588 ? 39.719 14.203 4.43 1 87.25 588 LEU A CA 1
ATOM 4640 C C . LEU A 1 588 ? 41.094 14.086 5.09 1 87.25 588 LEU A C 1
ATOM 4642 O O . LEU A 1 588 ? 42.125 13.961 4.406 1 87.25 588 LEU A O 1
ATOM 4646 N N . ASP A 1 589 ? 41.062 14.203 6.402 1 83.25 589 ASP A N 1
ATOM 4647 C CA . ASP A 1 589 ? 42.281 14 7.176 1 83.25 589 ASP A CA 1
ATOM 4648 C C . ASP A 1 589 ? 42.594 12.516 7.316 1 83.25 589 ASP A C 1
ATOM 4650 O O . ASP A 1 589 ? 41.812 11.758 7.883 1 83.25 589 ASP A O 1
ATOM 4654 N N . PRO A 1 590 ? 43.688 12.109 6.797 1 86 590 PRO A N 1
ATOM 4655 C CA . PRO A 1 590 ? 44.031 10.688 6.914 1 86 590 PRO A CA 1
ATOM 4656 C C . PRO A 1 590 ? 44.125 10.227 8.359 1 86 590 PRO A C 1
ATOM 4658 O O . PRO A 1 590 ? 44 9.031 8.641 1 86 590 PRO A O 1
ATOM 4661 N N . MET A 1 591 ? 44.344 11.125 9.273 1 85.25 591 MET A N 1
ATOM 4662 C CA . MET A 1 591 ? 44.438 10.758 10.688 1 85.25 591 MET A CA 1
ATOM 4663 C C . MET A 1 591 ? 43.094 10.234 11.195 1 85.25 591 MET A C 1
ATOM 4665 O O . MET A 1 591 ? 43.062 9.5 12.18 1 85.25 591 MET A O 1
ATOM 4669 N N . ALA A 1 592 ? 42.125 10.711 10.523 1 88.31 592 ALA A N 1
ATOM 4670 C CA . ALA A 1 592 ? 40.812 10.242 10.883 1 88.31 592 ALA A CA 1
ATOM 4671 C C . ALA A 1 592 ? 40.656 8.742 10.633 1 88.31 592 ALA A C 1
ATOM 4673 O O . ALA A 1 592 ? 39.844 8.07 11.273 1 88.31 592 ALA A O 1
ATOM 4674 N N . LEU A 1 593 ? 41.469 8.164 9.742 1 88.94 593 LEU A N 1
ATOM 4675 C CA . LEU A 1 593 ? 41.406 6.754 9.375 1 88.94 593 LEU A CA 1
ATOM 4676 C C . LEU A 1 593 ? 42.375 5.934 10.203 1 88.94 593 LEU A C 1
ATOM 4678 O O . LEU A 1 593 ? 42.438 4.711 10.062 1 88.94 593 LEU A O 1
ATOM 4682 N N . GLY A 1 594 ? 43.062 6.52 11.094 1 85.81 594 GLY A N 1
ATOM 4683 C CA . GLY A 1 594 ? 44.125 5.906 11.898 1 85.81 594 GLY A CA 1
ATOM 4684 C C . GLY A 1 594 ? 43.625 4.707 12.695 1 85.81 594 GLY A C 1
ATOM 4685 O O . GLY A 1 594 ? 44.281 3.656 12.695 1 85.81 594 GLY A O 1
ATOM 4686 N N . PRO A 1 595 ? 42.469 4.895 13.25 1 88.12 595 PRO A N 1
ATOM 4687 C CA . PRO A 1 595 ? 41.969 3.803 14.086 1 88.12 595 PRO A CA 1
ATOM 4688 C C . PRO A 1 595 ? 41.625 2.551 13.289 1 88.12 595 PRO A C 1
ATOM 4690 O O . PRO A 1 595 ? 41.438 1.477 13.859 1 88.12 595 PRO A O 1
ATOM 4693 N N . LEU A 1 596 ? 41.594 2.619 12.039 1 91.62 596 LEU A N 1
ATOM 4694 C CA . LEU A 1 596 ? 41.125 1.513 11.195 1 91.62 596 LEU A CA 1
ATOM 4695 C C . LEU A 1 596 ? 42.312 0.706 10.68 1 91.62 596 LEU A C 1
ATOM 4697 O O . LEU A 1 596 ? 42.656 0.773 9.5 1 91.62 596 LEU A O 1
ATOM 4701 N N . ALA A 1 597 ? 42.812 -0.18 11.469 1 87.5 597 ALA A N 1
ATOM 4702 C CA . ALA A 1 597 ? 44.062 -0.918 11.18 1 87.5 597 ALA A CA 1
ATOM 4703 C C . ALA A 1 597 ? 43.781 -2.031 10.172 1 87.5 597 ALA A C 1
ATOM 4705 O O . ALA A 1 597 ? 44.719 -2.428 9.43 1 87.5 597 ALA A O 1
ATOM 4706 N N . LEU A 1 598 ? 42.562 -2.482 10.086 1 92.12 598 LEU A N 1
ATOM 4707 C CA . LEU A 1 598 ? 42.281 -3.641 9.242 1 92.12 598 LEU A CA 1
ATOM 4708 C C . LEU A 1 598 ? 41.625 -3.217 7.941 1 92.12 598 LEU A C 1
ATOM 4710 O O . LEU A 1 598 ? 41.156 -4.062 7.164 1 92.12 598 LEU A O 1
ATOM 4714 N N . LEU A 1 599 ? 41.531 -1.948 7.641 1 92.62 599 LEU A N 1
ATOM 4715 C CA . LEU A 1 599 ? 40.844 -1.407 6.477 1 92.62 599 LEU A CA 1
ATOM 4716 C C . LEU A 1 599 ? 41.469 -1.95 5.184 1 92.62 599 LEU A C 1
ATOM 4718 O O . LEU A 1 599 ? 42.656 -1.899 4.992 1 92.62 599 LEU A O 1
ATOM 4722 N N . GLN A 1 600 ? 40.625 -2.537 4.328 1 92.31 600 GLN A N 1
ATOM 4723 C CA . GLN A 1 600 ? 41.094 -3.107 3.064 1 92.31 600 GLN A CA 1
ATOM 4724 C C . GLN A 1 600 ? 40.531 -2.312 1.88 1 92.31 600 GLN A C 1
ATOM 4726 O O . GLN A 1 600 ? 41.156 -2.262 0.821 1 92.31 600 GLN A O 1
ATOM 4731 N N . LEU A 1 601 ? 39.344 -1.824 2.113 1 94.5 601 LEU A N 1
ATOM 4732 C CA . LEU A 1 601 ? 38.719 -1.066 1.035 1 94.5 601 LEU A CA 1
ATOM 4733 C C . LEU A 1 601 ? 38.156 0.256 1.551 1 94.5 601 LEU A C 1
ATOM 4735 O O . LEU A 1 601 ? 37.438 0.282 2.551 1 94.5 601 LEU A O 1
ATOM 4739 N N . LEU A 1 602 ? 38.594 1.352 0.956 1 93.88 602 LEU A N 1
ATOM 4740 C CA . LEU A 1 602 ? 38.062 2.693 1.219 1 93.88 602 LEU A CA 1
ATOM 4741 C C . LEU A 1 602 ? 37.562 3.348 -0.065 1 93.88 602 LEU A C 1
ATOM 4743 O O . LEU A 1 602 ? 38.375 3.623 -0.973 1 93.88 602 LEU A O 1
ATOM 4747 N N . ASP A 1 603 ? 36.281 3.568 -0.144 1 94.69 603 ASP A N 1
ATOM 4748 C CA . ASP A 1 603 ? 35.719 4.184 -1.334 1 94.69 603 ASP A CA 1
ATOM 4749 C C . ASP A 1 603 ? 35.438 5.668 -1.107 1 94.69 603 ASP A C 1
ATOM 4751 O O . ASP A 1 603 ? 34.625 6.035 -0.257 1 94.69 603 ASP A O 1
ATOM 4755 N N . LEU A 1 604 ? 36.125 6.516 -1.812 1 92.88 604 LEU A N 1
ATOM 4756 C CA . LEU A 1 604 ? 35.969 7.961 -1.672 1 92.88 604 LEU A CA 1
ATOM 4757 C C . LEU A 1 604 ? 35.438 8.578 -2.957 1 92.88 604 LEU A C 1
ATOM 4759 O O . LEU A 1 604 ? 35.406 9.805 -3.09 1 92.88 604 LEU A O 1
ATOM 4763 N N . ARG A 1 605 ? 34.969 7.816 -3.805 1 90.75 605 ARG A N 1
ATOM 4764 C CA . ARG A 1 605 ? 34.531 8.305 -5.105 1 90.75 605 ARG A CA 1
ATOM 4765 C C . ARG A 1 605 ? 33.344 9.258 -4.957 1 90.75 605 ARG A C 1
ATOM 4767 O O . ARG A 1 605 ? 32.531 9.125 -4.027 1 90.75 605 ARG A O 1
ATOM 4774 N N . GLY A 1 606 ? 33.344 10.156 -5.82 1 86.25 606 GLY A N 1
ATOM 4775 C CA . GLY A 1 606 ? 32.188 11.023 -5.918 1 86.25 606 GLY A CA 1
ATOM 4776 C C . GLY A 1 606 ? 32.188 12.164 -4.918 1 86.25 606 GLY A C 1
ATOM 4777 O O . GLY A 1 606 ? 31.281 12.984 -4.891 1 86.25 606 GLY A O 1
ATOM 4778 N N . ASN A 1 607 ? 33.219 12.305 -4.086 1 88.56 607 ASN A N 1
ATOM 4779 C CA . ASN A 1 607 ? 33.344 13.43 -3.162 1 88.56 607 ASN A CA 1
ATOM 4780 C C . ASN A 1 607 ? 33.938 14.656 -3.848 1 88.56 607 ASN A C 1
ATOM 4782 O O . ASN A 1 607 ? 34.812 14.539 -4.699 1 88.56 607 ASN A O 1
ATOM 4786 N N . PRO A 1 608 ? 33.406 15.836 -3.523 1 84.06 608 PRO A N 1
ATOM 4787 C CA . PRO A 1 608 ? 33.906 17.062 -4.141 1 84.06 608 PRO A CA 1
ATOM 4788 C C . PRO A 1 608 ? 35.188 17.594 -3.475 1 84.06 608 PRO A C 1
ATOM 4790 O O . PRO A 1 608 ? 35.156 18.594 -2.766 1 84.06 608 PRO A O 1
ATOM 4793 N N . PHE A 1 609 ? 36.344 17.062 -3.834 1 86.94 609 PHE A N 1
ATOM 4794 C CA . PHE A 1 609 ? 37.594 17.422 -3.201 1 86.94 609 PHE A CA 1
ATOM 4795 C C . PHE A 1 609 ? 38.094 18.797 -3.664 1 86.94 609 PHE A C 1
ATOM 4797 O O . PHE A 1 609 ? 37.969 19.125 -4.844 1 86.94 609 PHE A O 1
ATOM 4804 N N . HIS A 1 610 ? 38.438 19.469 -2.676 1 81 610 HIS A N 1
ATOM 4805 C CA . HIS A 1 610 ? 39.094 20.75 -2.957 1 81 610 HIS A CA 1
ATOM 4806 C C . HIS A 1 610 ? 40.594 20.578 -3.049 1 81 610 HIS A C 1
ATOM 4808 O O . HIS A 1 610 ? 41.281 20.344 -2.035 1 81 610 HIS A O 1
ATOM 4814 N N . CYS A 1 611 ? 41.094 20.703 -4.23 1 82.88 611 CYS A N 1
ATOM 4815 C CA . CYS A 1 611 ? 42.469 20.328 -4.504 1 82.88 611 CYS A CA 1
ATOM 4816 C C . CYS A 1 611 ? 43.406 21.484 -4.234 1 82.88 611 CYS A C 1
ATOM 4818 O O . CYS A 1 611 ? 43.906 22.109 -5.172 1 82.88 611 CYS A O 1
ATOM 4820 N N . THR A 1 612 ? 43.562 21.781 -2.953 1 77.44 612 THR A N 1
ATOM 4821 C CA . THR A 1 612 ? 44.531 22.734 -2.461 1 77.44 612 THR A CA 1
ATOM 4822 C C . THR A 1 612 ? 45.594 22.047 -1.604 1 77.44 612 THR A C 1
ATOM 4824 O O . THR A 1 612 ? 45.656 20.812 -1.561 1 77.44 612 THR A O 1
ATOM 4827 N N . CYS A 1 613 ? 46.469 22.844 -0.986 1 74.88 613 CYS A N 1
ATOM 4828 C CA . CYS A 1 613 ? 47.531 22.25 -0.183 1 74.88 613 CYS A CA 1
ATOM 4829 C C . CYS A 1 613 ? 46.969 21.484 1.008 1 74.88 613 CYS A C 1
ATOM 4831 O O . CYS A 1 613 ? 47.594 20.578 1.536 1 74.88 613 CYS A O 1
ATOM 4833 N N . ALA A 1 614 ? 45.75 21.719 1.273 1 75.81 614 ALA A N 1
ATOM 4834 C CA . ALA A 1 614 ? 45.125 21.047 2.402 1 75.81 614 ALA A CA 1
ATOM 4835 C C . ALA A 1 614 ? 44.875 19.578 2.088 1 75.81 614 ALA A C 1
ATOM 4837 O O . ALA A 1 614 ? 44.688 18.766 2.996 1 75.81 614 ALA A O 1
ATOM 4838 N N . LEU A 1 615 ? 44.781 19.297 0.882 1 84.5 615 LEU A N 1
ATOM 4839 C CA . LEU A 1 615 ? 44.469 17.938 0.455 1 84.5 615 LEU A CA 1
ATOM 4840 C C . LEU A 1 615 ? 45.75 17.094 0.385 1 84.5 615 LEU A C 1
ATOM 4842 O O . LEU A 1 615 ? 45.688 15.875 0.224 1 84.5 615 LEU A O 1
ATOM 4846 N N . MET A 1 616 ? 46.875 17.719 0.565 1 80.88 616 MET A N 1
ATOM 4847 C CA . MET A 1 616 ? 48.156 17.062 0.33 1 80.88 616 MET A CA 1
ATOM 4848 C C . MET A 1 616 ? 48.344 15.891 1.283 1 80.88 616 MET A C 1
ATOM 4850 O O . MET A 1 616 ? 48.844 14.836 0.882 1 80.88 616 MET A O 1
ATOM 4854 N N . PRO A 1 617 ? 47.844 16.078 2.543 1 82.94 617 PRO A N 1
ATOM 4855 C CA . PRO A 1 617 ? 48.031 14.914 3.414 1 82.94 617 PRO A CA 1
ATOM 4856 C C . PRO A 1 617 ? 47.281 13.68 2.895 1 82.94 617 PRO A C 1
ATOM 4858 O O . PRO A 1 617 ? 47.781 12.562 3.014 1 82.94 617 PRO A O 1
ATOM 4861 N N . LEU A 1 618 ? 46.188 13.836 2.361 1 86.25 618 LEU A N 1
ATOM 4862 C CA . LEU A 1 618 ? 45.438 12.727 1.799 1 86.25 618 LEU A CA 1
ATOM 4863 C C . LEU A 1 618 ? 46.156 12.125 0.595 1 86.25 618 LEU A C 1
ATOM 4865 O O . LEU A 1 618 ? 46.219 10.906 0.449 1 86.25 618 LEU A O 1
ATOM 4869 N N . LEU A 1 619 ? 46.656 12.992 -0.205 1 84.19 619 LEU A N 1
ATOM 4870 C CA . LEU A 1 619 ? 47.375 12.523 -1.378 1 84.19 619 LEU A CA 1
ATOM 4871 C C . LEU A 1 619 ? 48.625 11.719 -0.969 1 84.19 619 LEU A C 1
ATOM 4873 O O . LEU A 1 619 ? 48.938 10.688 -1.575 1 84.19 619 LEU A O 1
ATOM 4877 N N . ALA A 1 620 ? 49.25 12.258 0.056 1 80.38 620 ALA A N 1
ATOM 4878 C CA . ALA A 1 620 ? 50.406 11.539 0.573 1 80.38 620 ALA A CA 1
ATOM 4879 C C . ALA A 1 620 ? 50.031 10.164 1.113 1 80.38 620 ALA A C 1
ATOM 4881 O O . ALA A 1 620 ? 50.719 9.18 0.917 1 80.38 620 ALA A O 1
ATOM 4882 N N . TRP A 1 621 ? 48.969 10.242 1.702 1 84.31 621 TRP A N 1
ATOM 4883 C CA . TRP A 1 621 ? 48.469 8.992 2.268 1 84.31 621 TRP A CA 1
ATOM 4884 C C . TRP A 1 621 ? 48.094 8.008 1.165 1 84.31 621 TRP A C 1
ATOM 4886 O O . TRP A 1 621 ? 48.438 6.82 1.248 1 84.31 621 TRP A O 1
ATOM 4896 N N . LEU A 1 622 ? 47.438 8.438 0.188 1 81.94 622 LEU A N 1
ATOM 4897 C CA . LEU A 1 622 ? 47 7.605 -0.932 1 81.94 622 LEU A CA 1
ATOM 4898 C C . LEU A 1 622 ? 48.219 7 -1.646 1 81.94 622 LEU A C 1
ATOM 4900 O O . LEU A 1 622 ? 48.125 5.902 -2.201 1 81.94 622 LEU A O 1
ATOM 4904 N N . ASN A 1 623 ? 49.312 7.711 -1.608 1 76 623 ASN A N 1
ATOM 4905 C CA . ASN A 1 623 ? 50.5 7.246 -2.307 1 76 623 ASN A CA 1
ATOM 4906 C C . ASN A 1 623 ? 51.438 6.508 -1.368 1 76 623 ASN A C 1
ATOM 4908 O O . ASN A 1 623 ? 52.469 5.973 -1.804 1 76 623 ASN A O 1
ATOM 4912 N N . SER A 1 624 ? 51.031 6.508 -0.167 1 75.88 624 SER A N 1
ATOM 4913 C CA . SER A 1 624 ? 51.906 5.855 0.801 1 75.88 624 SER A CA 1
ATOM 4914 C C . SER A 1 624 ? 51.75 4.336 0.729 1 75.88 624 SER A C 1
ATOM 4916 O O . SER A 1 624 ? 50.812 3.818 0.144 1 75.88 624 SER A O 1
ATOM 4918 N N . SER A 1 625 ? 52.781 3.684 1.212 1 64.88 625 SER A N 1
ATOM 4919 C CA . SER A 1 625 ? 52.812 2.227 1.252 1 64.88 625 SER A CA 1
ATOM 4920 C C . SER A 1 625 ? 51.688 1.672 2.137 1 64.88 625 SER A C 1
ATOM 4922 O O . SER A 1 625 ? 51.188 0.569 1.899 1 64.88 625 SER A O 1
ATOM 4924 N N . ALA A 1 626 ? 51.344 2.441 3.152 1 61.09 626 ALA A N 1
ATOM 4925 C CA . ALA A 1 626 ? 50.281 2 4.031 1 61.09 626 ALA A CA 1
ATOM 4926 C C . ALA A 1 626 ? 48.969 1.882 3.27 1 61.09 626 ALA A C 1
ATOM 4928 O O . ALA A 1 626 ? 48.156 0.973 3.525 1 61.09 626 ALA A O 1
ATOM 4929 N N . SER A 1 627 ? 48.844 2.762 2.342 1 64.69 627 SER A N 1
ATOM 4930 C CA . SER A 1 627 ? 47.625 2.797 1.551 1 64.69 627 SER A CA 1
ATOM 4931 C C . SER A 1 627 ? 47.656 1.766 0.428 1 64.69 627 SER A C 1
ATOM 4933 O O . SER A 1 627 ? 46.625 1.487 -0.201 1 64.69 627 SER A O 1
ATOM 4935 N N . ALA A 1 628 ? 48.844 1.33 0.191 1 67.62 628 ALA A N 1
ATOM 4936 C CA . ALA A 1 628 ? 48.938 0.356 -0.894 1 67.62 628 ALA A CA 1
ATOM 4937 C C . ALA A 1 628 ? 48.062 -0.857 -0.624 1 67.62 628 ALA A C 1
ATOM 4939 O O . ALA A 1 628 ? 47.562 -1.487 -1.559 1 67.62 628 ALA A O 1
ATOM 4940 N N . ALA A 1 629 ? 47.812 -1.072 0.704 1 74.12 629 ALA A N 1
ATOM 4941 C CA . ALA A 1 629 ? 47 -2.232 1.05 1 74.12 629 ALA A CA 1
ATOM 4942 C C . ALA A 1 629 ? 45.531 -1.896 0.973 1 74.12 629 ALA A C 1
ATOM 4944 O O . ALA A 1 629 ? 44.656 -2.793 0.968 1 74.12 629 ALA A O 1
ATOM 4945 N N . VAL A 1 630 ? 45.188 -0.645 0.868 1 83.5 630 VAL A N 1
ATOM 4946 C CA . VAL A 1 630 ? 43.781 -0.219 0.87 1 83.5 630 VAL A CA 1
ATOM 4947 C C . VAL A 1 630 ? 43.375 0.168 -0.545 1 83.5 630 VAL A C 1
ATOM 4949 O O . VAL A 1 630 ? 43.969 1.045 -1.164 1 83.5 630 VAL A O 1
ATOM 4952 N N . ALA A 1 631 ? 42.438 -0.599 -1.075 1 83.25 631 ALA A N 1
ATOM 4953 C CA . ALA A 1 631 ? 41.875 -0.238 -2.379 1 83.25 631 ALA A CA 1
ATOM 4954 C C . ALA A 1 631 ? 41.094 1.067 -2.301 1 83.25 631 ALA A C 1
ATOM 4956 O O . ALA A 1 631 ? 40.125 1.165 -1.559 1 83.25 631 ALA A O 1
ATOM 4957 N N . SER A 1 632 ? 41.531 2.15 -2.898 1 85.75 632 SER A N 1
ATOM 4958 C CA . SER A 1 632 ? 40.906 3.457 -2.795 1 85.75 632 SER A CA 1
ATOM 4959 C C . SER A 1 632 ? 40.5 3.986 -4.168 1 85.75 632 SER A C 1
ATOM 4961 O O . SER A 1 632 ? 40.094 5.137 -4.297 1 85.75 632 SER A O 1
ATOM 4963 N N . PHE A 1 633 ? 40.625 3.285 -5.168 1 85.56 633 PHE A N 1
ATOM 4964 C CA . PHE A 1 633 ? 40.25 3.65 -6.523 1 85.56 633 PHE A CA 1
ATOM 4965 C C . PHE A 1 633 ? 40.812 5.004 -6.91 1 85.56 633 PHE A C 1
ATOM 4967 O O . PHE A 1 633 ? 40.094 5.918 -7.293 1 85.56 633 PHE A O 1
ATOM 4974 N N . PRO A 1 634 ? 42.094 5.188 -6.891 1 81.75 634 PRO A N 1
ATOM 4975 C CA . PRO A 1 634 ? 42.719 6.492 -7.141 1 81.75 634 PRO A CA 1
ATOM 4976 C C . PRO A 1 634 ? 42.406 7.027 -8.539 1 81.75 634 PRO A C 1
ATOM 4978 O O . PRO A 1 634 ? 42.406 8.242 -8.742 1 81.75 634 PRO A O 1
ATOM 4981 N N . ASP A 1 635 ? 42.062 6.172 -9.477 1 82.06 635 ASP A N 1
ATOM 4982 C CA . ASP A 1 635 ? 41.812 6.578 -10.852 1 82.06 635 ASP A CA 1
ATOM 4983 C C . ASP A 1 635 ? 40.406 7.168 -10.992 1 82.06 635 ASP A C 1
ATOM 4985 O O . ASP A 1 635 ? 40.031 7.684 -12.055 1 82.06 635 ASP A O 1
ATOM 4989 N N . ALA A 1 636 ? 39.656 7.113 -9.906 1 87.75 636 ALA A N 1
ATOM 4990 C CA . ALA A 1 636 ? 38.312 7.629 -9.984 1 87.75 636 ALA A CA 1
ATOM 4991 C C . ALA A 1 636 ? 38.125 8.883 -9.133 1 87.75 636 ALA A C 1
ATOM 4993 O O . ALA A 1 636 ? 37.062 9.5 -9.133 1 87.75 636 ALA A O 1
ATOM 4994 N N . LEU A 1 637 ? 39.156 9.312 -8.477 1 89.44 637 LEU A N 1
ATOM 4995 C CA . LEU A 1 637 ? 39.094 10.492 -7.621 1 89.44 637 LEU A CA 1
ATOM 4996 C C . LEU A 1 637 ? 39.438 11.758 -8.398 1 89.44 637 LEU A C 1
ATOM 4998 O O . LEU A 1 637 ? 40.5 11.82 -9.031 1 89.44 637 LEU A O 1
ATOM 5002 N N . ARG A 1 638 ? 38.562 12.695 -8.422 1 85.69 638 ARG A N 1
ATOM 5003 C CA . ARG A 1 638 ? 38.75 13.914 -9.203 1 85.69 638 ARG A CA 1
ATOM 5004 C C . ARG A 1 638 ? 38.562 15.156 -8.344 1 85.69 638 ARG A C 1
ATOM 5006 O O . ARG A 1 638 ? 37.875 15.109 -7.32 1 85.69 638 ARG A O 1
ATOM 5013 N N . CYS A 1 639 ? 39.188 16.172 -8.75 1 85.44 639 CYS A N 1
ATOM 5014 C CA . CYS A 1 639 ? 39.062 17.453 -8.078 1 85.44 639 CYS A CA 1
ATOM 5015 C C . CYS A 1 639 ? 37.75 18.141 -8.492 1 85.44 639 CYS A C 1
ATOM 5017 O O . CYS A 1 639 ? 37.344 18.078 -9.648 1 85.44 639 CYS A O 1
ATOM 5019 N N . ALA A 1 640 ? 37.188 18.672 -7.492 1 77.75 640 ALA A N 1
ATOM 5020 C CA . ALA A 1 640 ? 35.969 19.453 -7.758 1 77.75 640 ALA A CA 1
ATOM 5021 C C . ALA A 1 640 ? 36.281 20.938 -7.855 1 77.75 640 ALA A C 1
ATOM 5023 O O . ALA A 1 640 ? 35.625 21.672 -8.602 1 77.75 640 ALA A O 1
ATOM 5024 N N . SER A 1 641 ? 37.25 21.359 -6.98 1 74.94 641 SER A N 1
ATOM 5025 C CA . SER A 1 641 ? 37.719 22.734 -6.938 1 74.94 641 SER A CA 1
ATOM 5026 C C . SER A 1 641 ? 39.219 22.812 -6.645 1 74.94 641 SER A C 1
ATOM 5028 O O . SER A 1 641 ? 39.781 21.875 -6.066 1 74.94 641 SER A O 1
ATOM 5030 N N . PRO A 1 642 ? 39.719 23.797 -7.168 1 72.75 642 PRO A N 1
ATOM 5031 C CA . PRO A 1 642 ? 39.281 25.016 -7.855 1 72.75 642 PRO A CA 1
ATOM 5032 C C . PRO A 1 642 ? 38.938 24.766 -9.328 1 72.75 642 PRO A C 1
ATOM 5034 O O . PRO A 1 642 ? 39.156 23.672 -9.844 1 72.75 642 PRO A O 1
ATOM 5037 N N . ALA A 1 643 ? 38.5 25.891 -9.93 1 67.31 643 ALA A N 1
ATOM 5038 C CA . ALA A 1 643 ? 38 25.797 -11.305 1 67.31 643 ALA A CA 1
ATOM 5039 C C . ALA A 1 643 ? 39.094 25.344 -12.258 1 67.31 643 ALA A C 1
ATOM 5041 O O . ALA A 1 643 ? 38.844 24.594 -13.203 1 67.31 643 ALA A O 1
ATOM 5042 N N . GLU A 1 644 ? 40.281 25.688 -11.969 1 70.25 644 GLU A N 1
ATOM 5043 C CA . GLU A 1 644 ? 41.406 25.375 -12.852 1 70.25 644 GLU A CA 1
ATOM 5044 C C . GLU A 1 644 ? 41.75 23.891 -12.812 1 70.25 644 GLU A C 1
ATOM 5046 O O . GLU A 1 644 ? 42.281 23.344 -13.789 1 70.25 644 GLU A O 1
ATOM 5051 N N . LEU A 1 645 ? 41.344 23.344 -11.734 1 77.56 645 LEU A N 1
ATOM 5052 C CA . LEU A 1 645 ? 41.719 21.938 -11.57 1 77.56 645 LEU A CA 1
ATOM 5053 C C . LEU A 1 645 ? 40.469 21.047 -11.562 1 77.56 645 LEU A C 1
ATOM 5055 O O . LEU A 1 645 ? 40.562 19.891 -11.156 1 77.56 645 LEU A O 1
ATOM 5059 N N . GLN A 1 646 ? 39.5 21.562 -12.031 1 78.88 646 GLN A N 1
ATOM 5060 C CA . GLN A 1 646 ? 38.25 20.797 -12.008 1 78.88 646 GLN A CA 1
ATOM 5061 C C . GLN A 1 646 ? 38.375 19.531 -12.867 1 78.88 646 GLN A C 1
ATOM 5063 O O . GLN A 1 646 ? 38.906 19.578 -13.977 1 78.88 646 GLN A O 1
ATOM 5068 N N . ALA A 1 647 ? 38 18.406 -12.406 1 76.5 647 ALA A N 1
ATOM 5069 C CA . ALA A 1 647 ? 37.906 17.109 -13.078 1 76.5 647 ALA A CA 1
ATOM 5070 C C . ALA A 1 647 ? 39.25 16.469 -13.25 1 76.5 647 ALA A C 1
ATOM 5072 O O . ALA A 1 647 ? 39.375 15.406 -13.875 1 76.5 647 ALA A O 1
ATOM 5073 N N . VAL A 1 648 ? 40.25 17.172 -12.648 1 83.06 648 VAL A N 1
ATOM 5074 C CA . VAL A 1 648 ? 41.594 16.594 -12.711 1 83.06 648 VAL A CA 1
ATOM 5075 C C . VAL A 1 648 ? 41.719 15.477 -11.68 1 83.06 648 VAL A C 1
ATOM 5077 O O . VAL A 1 648 ? 41.188 15.578 -10.57 1 83.06 648 VAL A O 1
ATOM 5080 N N . LEU A 1 649 ? 42.281 14.484 -12.094 1 86.94 649 LEU A N 1
ATOM 5081 C CA . LEU A 1 649 ? 42.5 13.352 -11.203 1 86.94 649 LEU A CA 1
ATOM 5082 C C . LEU A 1 649 ? 43.438 13.727 -10.055 1 86.94 649 LEU A C 1
ATOM 5084 O O . LEU A 1 649 ? 44.406 14.438 -10.258 1 86.94 649 LEU A O 1
ATOM 5088 N N . LEU A 1 650 ? 43.188 13.266 -8.906 1 86.44 650 LEU A N 1
ATOM 5089 C CA . LEU A 1 650 ? 43.969 13.602 -7.719 1 86.44 650 LEU A CA 1
ATOM 5090 C C . LEU A 1 650 ? 45.375 13.055 -7.832 1 86.44 650 LEU A C 1
ATOM 5092 O O . LEU A 1 650 ? 46.312 13.68 -7.348 1 86.44 650 LEU A O 1
ATOM 5096 N N . VAL A 1 651 ? 45.5 11.859 -8.414 1 78.88 651 VAL A N 1
ATOM 5097 C CA . VAL A 1 651 ? 46.781 11.188 -8.5 1 78.88 651 VAL A CA 1
ATOM 5098 C C . VAL A 1 651 ? 47.75 12.016 -9.352 1 78.88 651 VAL A C 1
ATOM 5100 O O . VAL A 1 651 ? 48.969 11.922 -9.203 1 78.88 651 VAL A O 1
ATOM 5103 N N . LEU A 1 652 ? 47.188 12.938 -10.172 1 77.62 652 LEU A N 1
ATOM 5104 C CA . LEU A 1 652 ? 48 13.727 -11.094 1 77.62 652 LEU A CA 1
ATOM 5105 C C . LEU A 1 652 ? 48.406 15.055 -10.469 1 77.62 652 LEU A C 1
ATOM 5107 O O . LEU A 1 652 ? 49.094 15.852 -11.086 1 77.62 652 LEU A O 1
ATOM 5111 N N . LEU A 1 653 ? 48.031 15.25 -9.258 1 80.19 653 LEU A N 1
ATOM 5112 C CA . LEU A 1 653 ? 48.344 16.516 -8.609 1 80.19 653 LEU A CA 1
ATOM 5113 C C . LEU A 1 653 ? 49.781 16.5 -8.062 1 80.19 653 LEU A C 1
ATOM 5115 O O . LEU A 1 653 ? 50.25 15.461 -7.586 1 80.19 653 LEU A O 1
ATOM 5119 N N . ASP A 1 654 ? 50.656 17.562 -8.391 1 67.94 654 ASP A N 1
ATOM 5120 C CA . ASP A 1 654 ? 52.062 17.703 -7.957 1 67.94 654 ASP A CA 1
ATOM 5121 C C . ASP A 1 654 ? 52.156 18.5 -6.66 1 67.94 654 ASP A C 1
ATOM 5123 O O . ASP A 1 654 ? 51.562 19.562 -6.543 1 67.94 654 ASP A O 1
ATOM 5127 N N . SER A 1 655 ? 52.625 18.016 -5.523 1 62 655 SER A N 1
ATOM 5128 C CA . SER A 1 655 ? 52.75 18.609 -4.199 1 62 655 SER A CA 1
ATOM 5129 C C . SER A 1 655 ? 53.844 19.641 -4.164 1 62 655 SER A C 1
ATOM 5131 O O . SER A 1 655 ? 54.062 20.312 -3.148 1 62 655 SER A O 1
ATOM 5133 N N . GLN A 1 656 ? 54.719 19.859 -5.07 1 55.56 656 GLN A N 1
ATOM 5134 C CA . GLN A 1 656 ? 55.938 20.672 -4.965 1 55.56 656 GLN A CA 1
ATOM 5135 C C . GLN A 1 656 ? 55.594 22.109 -4.59 1 55.56 656 GLN A C 1
ATOM 5137 O O . GLN A 1 656 ? 56.312 22.75 -3.838 1 55.56 656 GLN A O 1
ATOM 5142 N N . GLY A 1 657 ? 54.531 22.734 -5.035 1 55.66 657 GLY A N 1
ATOM 5143 C CA . GLY A 1 657 ? 54.219 24.125 -4.762 1 55.66 657 GLY A CA 1
ATOM 5144 C C . GLY A 1 657 ? 53.656 24.344 -3.361 1 55.66 657 GLY A C 1
ATOM 5145 O O . GLY A 1 657 ? 53.531 25.484 -2.912 1 55.66 657 GLY A O 1
ATOM 5146 N N . CYS A 1 658 ? 53.062 23.375 -2.707 1 59.69 658 CYS A N 1
ATOM 5147 C CA . CYS A 1 658 ? 52.438 23.531 -1.388 1 59.69 658 CYS A CA 1
ATOM 5148 C C . CYS A 1 658 ? 53.5 23.453 -0.292 1 59.69 658 CYS A C 1
ATOM 5150 O O . CYS A 1 658 ? 53.188 23.578 0.892 1 59.69 658 CYS A O 1
ATOM 5152 N N . GLU A 1 659 ? 54.688 23.094 -0.458 1 46.28 659 GLU A N 1
ATOM 5153 C CA . GLU A 1 659 ? 55.719 22.953 0.59 1 46.28 659 GLU A CA 1
ATOM 5154 C C . GLU A 1 659 ? 55.75 24.203 1.469 1 46.28 659 GLU A C 1
ATOM 5156 O O . GLU A 1 659 ? 55.75 25.328 0.963 1 46.28 659 GLU A O 1
ATOM 5161 N N . GLU A 1 660 ? 55.125 24.234 2.65 1 44.41 660 GLU A N 1
ATOM 5162 C CA . GLU A 1 660 ? 55.156 25.141 3.789 1 44.41 660 GLU A CA 1
ATOM 5163 C C . GLU A 1 660 ? 56.5 25.906 3.838 1 44.41 660 GLU A C 1
ATOM 5165 O O . GLU A 1 660 ? 57.562 25.281 3.836 1 44.41 660 GLU A O 1
ATOM 5170 N N . GLU A 1 661 ? 56.562 27.047 3.307 1 40.34 661 GLU A N 1
ATOM 5171 C CA . GLU A 1 661 ? 57.594 27.844 3.951 1 40.34 661 GLU A CA 1
ATOM 5172 C C . GLU A 1 661 ? 57.5 27.734 5.469 1 40.34 661 GLU A C 1
ATOM 5174 O O . GLU A 1 661 ? 56.438 27.875 6.051 1 40.34 661 GLU A O 1
ATOM 5179 N N . ASP A 1 662 ? 58.156 26.812 6.191 1 39.84 662 ASP A N 1
ATOM 5180 C CA . ASP A 1 662 ? 58.156 26.703 7.645 1 39.84 662 ASP A CA 1
ATOM 5181 C C . ASP A 1 662 ? 57.875 28.047 8.305 1 39.84 662 ASP A C 1
ATOM 5183 O O . ASP A 1 662 ? 58.688 28.984 8.18 1 39.84 662 ASP A O 1
ATOM 5187 N N . PRO A 1 663 ? 56.562 28.375 8.406 1 42.88 663 PRO A N 1
ATOM 5188 C CA . PRO A 1 663 ? 56.312 29.672 9.031 1 42.88 663 PRO A CA 1
ATOM 5189 C C . PRO A 1 663 ? 57.375 30.016 10.094 1 42.88 663 PRO A C 1
ATOM 5191 O O . PRO A 1 663 ? 57.719 31.188 10.25 1 42.88 663 PRO A O 1
ATOM 5194 N N . GLN A 1 664 ? 57.719 29 10.875 1 42.94 664 GLN A N 1
ATOM 5195 C CA . GLN A 1 664 ? 58.812 29.219 11.781 1 42.94 664 GLN A CA 1
ATOM 5196 C C . GLN A 1 664 ? 60.094 29.609 11.023 1 42.94 664 GLN A C 1
ATOM 5198 O O . GLN A 1 664 ? 60.844 30.5 11.445 1 42.94 664 GLN A O 1
ATOM 5203 N N . LEU A 1 665 ? 60.219 28.906 9.93 1 45.09 665 LEU A N 1
ATOM 5204 C CA . LEU A 1 665 ? 61.406 29.234 9.133 1 45.09 665 LEU A CA 1
ATOM 5205 C C . LEU A 1 665 ? 61.25 30.594 8.461 1 45.09 665 LEU A C 1
ATOM 5207 O O . LEU A 1 665 ? 62.188 31.391 8.422 1 45.09 665 LEU A O 1
ATOM 5211 N N . VAL A 1 666 ? 60 30.844 8.016 1 48.59 666 VAL A N 1
ATOM 5212 C CA . VAL A 1 666 ? 59.75 32.188 7.48 1 48.59 666 VAL A CA 1
ATOM 5213 C C . VAL A 1 666 ? 59.812 33.219 8.609 1 48.59 666 VAL A C 1
ATOM 5215 O O . VAL A 1 666 ? 60.406 34.281 8.445 1 48.59 666 VAL A O 1
ATOM 5218 N N . ARG A 1 667 ? 59.094 32.875 9.703 1 49.5 667 ARG A N 1
ATOM 5219 C CA . ARG A 1 667 ? 59.281 33.688 10.891 1 49.5 667 ARG A CA 1
ATOM 5220 C C . ARG A 1 667 ? 60.75 33.75 11.281 1 49.5 667 ARG A C 1
ATOM 5222 O O . ARG A 1 667 ? 61.25 34.844 11.617 1 49.5 667 ARG A O 1
ATOM 5229 N N . HIS A 1 668 ? 61.281 32.5 11.281 1 49.22 668 HIS A N 1
ATOM 5230 C CA . HIS A 1 668 ? 62.688 32.5 11.562 1 49.22 668 HIS A CA 1
ATOM 5231 C C . HIS A 1 668 ? 63.469 33.25 10.484 1 49.22 668 HIS A C 1
ATOM 5233 O O . HIS A 1 668 ? 64.438 34 10.789 1 49.22 668 HIS A O 1
ATOM 5239 N N . LEU A 1 669 ? 62.969 33.031 9.289 1 51.62 669 LEU A N 1
ATOM 5240 C CA . LEU A 1 669 ? 63.656 33.75 8.203 1 51.62 669 LEU A CA 1
ATOM 5241 C C . LEU A 1 669 ? 63.344 35.25 8.242 1 51.62 669 LEU A C 1
ATOM 5243 O O . LEU A 1 669 ? 64.25 36.062 8.031 1 51.62 669 LEU A O 1
ATOM 5247 N N . ARG A 1 670 ? 62.031 35.5 8.492 1 54.5 670 ARG A N 1
ATOM 5248 C CA . ARG A 1 670 ? 61.688 36.906 8.695 1 54.5 670 ARG A CA 1
ATOM 5249 C C . ARG A 1 670 ? 62.406 37.469 9.906 1 54.5 670 ARG A C 1
ATOM 5251 O O . ARG A 1 670 ? 62.906 38.594 9.859 1 54.5 670 ARG A O 1
ATOM 5258 N N . LEU A 1 671 ? 62.312 36.625 10.922 1 56.41 671 LEU A N 1
ATOM 5259 C CA . LEU A 1 671 ? 63.062 37 12.109 1 56.41 671 LEU A CA 1
ATOM 5260 C C . LEU A 1 671 ? 64.562 37.062 11.82 1 56.41 671 LEU A C 1
ATOM 5262 O O . LEU A 1 671 ? 65.25 38 12.273 1 56.41 671 LEU A O 1
ATOM 5266 N N . SER A 1 672 ? 64.938 36.031 11.008 1 57.28 672 SER A N 1
ATOM 5267 C CA . SER A 1 672 ? 66.312 36.031 10.633 1 57.28 672 SER A CA 1
ATOM 5268 C C . SER A 1 672 ? 66.625 37.219 9.719 1 57.28 672 SER A C 1
ATOM 5270 O O . SER A 1 672 ? 67.688 37.844 9.875 1 57.28 672 SER A O 1
ATOM 5272 N N . LEU A 1 673 ? 65.688 37.5 8.898 1 60.91 673 LEU A N 1
ATOM 5273 C CA . LEU A 1 673 ? 65.875 38.656 8.031 1 60.91 673 LEU A CA 1
ATOM 5274 C C . LEU A 1 673 ? 65.75 39.938 8.828 1 60.91 673 LEU A C 1
ATOM 5276 O O . LEU A 1 673 ? 66.5 40.906 8.594 1 60.91 673 LEU A O 1
ATOM 5280 N N . LEU A 1 674 ? 64.75 39.938 9.734 1 61.16 674 LEU A N 1
ATOM 5281 C CA . LEU A 1 674 ? 64.625 41.094 10.625 1 61.16 674 LEU A CA 1
ATOM 5282 C C . LEU A 1 674 ? 65.875 41.25 11.508 1 61.16 674 LEU A C 1
ATOM 5284 O O . LEU A 1 674 ? 66.375 42.344 11.68 1 61.16 674 LEU A O 1
ATOM 5288 N N . CYS A 1 675 ? 66.25 40.031 12.008 1 60.28 675 CYS A N 1
ATOM 5289 C CA . CYS A 1 675 ? 67.438 40.062 12.836 1 60.28 675 CYS A CA 1
ATOM 5290 C C . CYS A 1 675 ? 68.688 40.438 12 1 60.28 675 CYS A C 1
ATOM 5292 O O . CYS A 1 675 ? 69.5 41.219 12.438 1 60.28 675 CYS A O 1
ATOM 5294 N N . ALA A 1 676 ? 68.75 39.844 10.75 1 63 676 ALA A N 1
ATOM 5295 C CA . ALA A 1 676 ? 69.812 40.156 9.852 1 63 676 ALA A CA 1
ATOM 5296 C C . ALA A 1 676 ? 69.812 41.625 9.422 1 63 676 ALA A C 1
ATOM 5298 O O . ALA A 1 676 ? 70.875 42.281 9.391 1 63 676 ALA A O 1
ATOM 5299 N N . SER A 1 677 ? 68.625 42.094 9.156 1 63.03 677 SER A N 1
ATOM 5300 C CA . SER A 1 677 ? 68.5 43.5 8.766 1 63.03 677 SER A CA 1
ATOM 5301 C C . SER A 1 677 ? 68.75 44.406 9.953 1 63.03 677 SER A C 1
ATOM 5303 O O . SER A 1 677 ? 69.438 45.438 9.812 1 63.03 677 SER A O 1
ATOM 5305 N N . SER A 1 678 ? 68.188 44.031 11.125 1 60.53 678 SER A N 1
ATOM 5306 C CA . SER A 1 678 ? 68.438 44.812 12.328 1 60.53 678 SER A CA 1
ATOM 5307 C C . SER A 1 678 ? 69.938 44.75 12.734 1 60.53 678 SER A C 1
ATOM 5309 O O . SER A 1 678 ? 70.5 45.781 13.141 1 60.53 678 SER A O 1
ATOM 5311 N N . SER A 1 679 ? 70.5 43.5 12.555 1 61.75 679 SER A N 1
ATOM 5312 C CA . SER A 1 679 ? 71.875 43.344 12.844 1 61.75 679 SER A CA 1
ATOM 5313 C C . SER A 1 679 ? 72.75 44.125 11.844 1 61.75 679 SER A C 1
ATOM 5315 O O . SER A 1 679 ? 73.75 44.719 12.211 1 61.75 679 SER A O 1
ATOM 5317 N N . ALA A 1 680 ? 72.312 44.125 10.602 1 65.06 680 ALA A N 1
ATOM 5318 C CA . ALA A 1 680 ? 73.062 44.875 9.578 1 65.06 680 ALA A CA 1
ATOM 5319 C C . ALA A 1 680 ? 72.938 46.375 9.867 1 65.06 680 ALA A C 1
ATOM 5321 O O . ALA A 1 680 ? 73.938 47.094 9.727 1 65.06 680 ALA A O 1
ATOM 5322 N N . VAL A 1 681 ? 71.75 46.781 10.312 1 64.31 681 VAL A N 1
ATOM 5323 C CA . VAL A 1 681 ? 71.562 48.188 10.656 1 64.31 681 VAL A CA 1
ATOM 5324 C C . VAL A 1 681 ? 72.438 48.531 11.898 1 64.31 681 VAL A C 1
ATOM 5326 O O . VAL A 1 681 ? 73.125 49.562 11.953 1 64.31 681 VAL A O 1
ATOM 5329 N N . LEU A 1 682 ? 72.375 47.562 12.875 1 61.59 682 LEU A N 1
ATOM 5330 C CA . LEU A 1 682 ? 73.188 47.75 14.102 1 61.59 682 LEU A CA 1
ATOM 5331 C C . LEU A 1 682 ? 74.688 47.719 13.805 1 61.59 682 LEU A C 1
ATOM 5333 O O . LEU A 1 682 ? 75.438 48.531 14.352 1 61.59 682 LEU A O 1
ATOM 5337 N N . LEU A 1 683 ? 75.062 46.75 12.883 1 63.22 683 LEU A N 1
ATOM 5338 C CA . LEU A 1 683 ? 76.5 46.688 12.484 1 63.22 683 LEU A CA 1
ATOM 5339 C C . LEU A 1 683 ? 76.875 47.938 11.75 1 63.22 683 LEU A C 1
ATOM 5341 O O . LEU A 1 683 ? 78 48.438 11.953 1 63.22 683 LEU A O 1
ATOM 5345 N N . LEU A 1 684 ? 76 48.438 10.984 1 63.38 684 LEU A N 1
ATOM 5346 C CA . LEU A 1 684 ? 76.25 49.688 10.289 1 63.38 684 LEU A CA 1
ATOM 5347 C C . LEU A 1 684 ? 76.312 50.844 11.266 1 63.38 684 LEU A C 1
ATOM 5349 O O . LEU A 1 684 ? 77.188 51.719 11.133 1 63.38 684 LEU A O 1
ATOM 5353 N N . LEU A 1 685 ? 75.375 50.812 12.266 1 61.03 685 LEU A N 1
ATOM 5354 C CA . LEU A 1 685 ? 75.375 51.844 13.289 1 61.03 685 LEU A CA 1
ATOM 5355 C C . LEU A 1 685 ? 76.625 51.781 14.141 1 61.03 685 LEU A C 1
ATOM 5357 O O . LEU A 1 685 ? 77.25 52.812 14.445 1 61.03 685 LEU A O 1
ATOM 5361 N N . VAL A 1 686 ? 77 50.531 14.516 1 59.75 686 VAL A N 1
ATOM 5362 C CA . VAL A 1 686 ? 78.25 50.312 15.312 1 59.75 686 VAL A CA 1
ATOM 5363 C C . VAL A 1 686 ? 79.438 50.656 14.492 1 59.75 686 VAL A C 1
ATOM 5365 O O . VAL A 1 686 ? 80.375 51.281 15 1 59.75 686 VAL A O 1
ATOM 5368 N N . ALA A 1 687 ? 79.438 50.312 13.195 1 61.56 687 ALA A N 1
ATOM 5369 C CA . ALA A 1 687 ? 80.5 50.656 12.305 1 61.56 687 ALA A CA 1
ATOM 5370 C C . ALA A 1 687 ? 80.688 52.156 12.172 1 61.56 687 ALA A C 1
ATOM 5372 O O . ALA A 1 687 ? 81.812 52.688 12.195 1 61.56 687 ALA A O 1
ATOM 5373 N N . THR A 1 688 ? 79.562 52.812 12.078 1 56.22 688 THR A N 1
ATOM 5374 C CA . THR A 1 688 ? 79.562 54.281 11.953 1 56.22 688 THR A CA 1
ATOM 5375 C C . THR A 1 688 ? 80 54.906 13.266 1 56.22 688 THR A C 1
ATOM 5377 O O . THR A 1 688 ? 80.812 55.812 13.281 1 56.22 688 THR A O 1
ATOM 5380 N N . LEU A 1 689 ? 79.375 54.469 14.438 1 56.41 689 LEU A N 1
ATOM 5381 C CA . LEU A 1 689 ? 79.75 55.031 15.742 1 56.41 689 LEU A CA 1
ATOM 5382 C C . LEU A 1 689 ? 81.188 54.625 16.094 1 56.41 689 LEU A C 1
ATOM 5384 O O . LEU A 1 689 ? 81.938 55.438 16.641 1 56.41 689 LEU A O 1
ATOM 5388 N N . GLY A 1 690 ? 81.5 53.344 15.859 1 49.88 690 GLY A N 1
ATOM 5389 C CA . GLY A 1 690 ? 82.938 52.938 16.047 1 49.88 690 GLY A CA 1
ATOM 5390 C C . GLY A 1 690 ? 83.875 53.719 15.195 1 49.88 690 GLY A C 1
ATOM 5391 O O . GLY A 1 690 ? 84.938 54.094 15.664 1 49.88 690 GLY A O 1
ATOM 5392 N N . HIS A 1 691 ? 83.5 53.969 13.992 1 52.59 691 HIS A N 1
ATOM 5393 C CA . HIS A 1 691 ? 84.312 54.844 13.141 1 52.59 691 HIS A CA 1
ATOM 5394 C C . HIS A 1 691 ? 84.5 56.219 13.75 1 52.59 691 HIS A C 1
ATOM 5396 O O . HIS A 1 691 ? 85.562 56.781 13.688 1 52.59 691 HIS A O 1
ATOM 5402 N N . ARG A 1 692 ? 83.375 56.75 14.242 1 48.09 692 ARG A N 1
ATOM 5403 C CA . ARG A 1 692 ? 83.438 58.094 14.812 1 48.09 692 ARG A CA 1
ATOM 5404 C C . ARG A 1 692 ? 84.312 58.094 16.109 1 48.09 692 ARG A C 1
ATOM 5406 O O . ARG A 1 692 ? 85.062 59.031 16.359 1 48.09 692 ARG A O 1
ATOM 5413 N N . CYS A 1 693 ? 83.938 57.281 17.016 1 42 693 CYS A N 1
ATOM 5414 C CA . CYS A 1 693 ? 84.625 57.344 18.297 1 42 693 CYS A CA 1
ATOM 5415 C C . CYS A 1 693 ? 86.062 56.812 18.156 1 42 693 CYS A C 1
ATOM 5417 O O . CYS A 1 693 ? 87 57.344 18.734 1 42 693 CYS A O 1
ATOM 5419 N N . CYS A 1 694 ? 86.188 55.406 17.938 1 40.19 694 CYS A N 1
ATOM 5420 C CA . CYS A 1 694 ? 87.562 54.844 18.078 1 40.19 694 CYS A CA 1
ATOM 5421 C C . CYS A 1 694 ? 88.25 54.812 16.719 1 40.19 694 CYS A C 1
ATOM 5423 O O . CYS A 1 694 ? 88.25 53.75 16.062 1 40.19 694 CYS A O 1
ATOM 5425 N N . ARG A 1 695 ? 88.312 55.906 16.094 1 41.62 695 ARG A N 1
ATOM 5426 C CA . ARG A 1 695 ? 88.875 56.031 14.773 1 41.62 695 ARG A CA 1
ATOM 5427 C C . ARG A 1 695 ? 90.188 55.219 14.695 1 41.62 695 ARG A C 1
ATOM 5429 O O . ARG A 1 695 ? 90.5 54.594 13.688 1 41.62 695 ARG A O 1
ATOM 5436 N N . ARG A 1 696 ? 90.938 55.375 15.836 1 40.34 696 ARG A N 1
ATOM 5437 C CA . ARG A 1 696 ? 92.312 54.844 15.906 1 40.34 696 ARG A CA 1
ATOM 5438 C C . ARG A 1 696 ? 92.312 53.312 15.914 1 40.34 696 ARG A C 1
ATOM 5440 O O . ARG A 1 696 ? 93.062 52.688 15.203 1 40.34 696 ARG A O 1
ATOM 5447 N N . ARG A 1 697 ? 91.5 52.75 16.766 1 42.72 697 ARG A N 1
ATOM 5448 C CA . ARG A 1 697 ? 91.5 51.312 16.984 1 42.72 697 ARG A CA 1
ATOM 5449 C C . ARG A 1 697 ? 90.812 50.562 15.844 1 42.72 697 ARG A C 1
ATOM 5451 O O . ARG A 1 697 ? 91.188 49.438 15.523 1 42.72 697 ARG A O 1
ATOM 5458 N N . PHE A 1 698 ? 89.875 51.219 15.156 1 44 698 PHE A N 1
ATOM 5459 C CA . PHE A 1 698 ? 89.062 50.688 14.055 1 44 698 PHE A CA 1
ATOM 5460 C C . PHE A 1 698 ? 89.938 50.562 12.797 1 44 698 PHE A C 1
ATOM 5462 O O . PHE A 1 698 ? 89.812 49.562 12.086 1 44 698 PHE A O 1
ATOM 5469 N N . TYR A 1 699 ? 90.875 51.594 12.617 1 41.78 699 TYR A N 1
ATOM 5470 C CA . TYR A 1 699 ? 91.875 51.438 11.531 1 41.78 699 TYR A CA 1
ATOM 5471 C C . TYR A 1 699 ? 92.75 50.219 11.727 1 41.78 699 TYR A C 1
ATOM 5473 O O . TYR A 1 699 ? 92.938 49.438 10.789 1 41.78 699 TYR A O 1
ATOM 5481 N N . HIS A 1 700 ? 93.188 50 13.039 1 44.34 700 HIS A N 1
ATOM 5482 C CA . HIS A 1 700 ? 94 48.844 13.359 1 44.34 700 HIS A CA 1
ATOM 5483 C C . HIS A 1 700 ? 93.25 47.562 13.141 1 44.34 700 HIS A C 1
ATOM 5485 O O . HIS A 1 700 ? 93.812 46.562 12.672 1 44.34 700 HIS A O 1
ATOM 5491 N N . GLY A 1 701 ? 91.938 47.562 13.398 1 47.5 701 GLY A N 1
ATOM 5492 C CA . GLY A 1 701 ? 91.125 46.375 13.211 1 47.5 701 GLY A CA 1
ATOM 5493 C C . GLY A 1 701 ? 90.812 46.062 11.75 1 47.5 701 GLY A C 1
ATOM 5494 O O . GLY A 1 701 ? 90.875 44.906 11.336 1 47.5 701 GLY A O 1
ATOM 5495 N N . LEU A 1 702 ? 90.688 47.156 10.953 1 47.66 702 LEU A N 1
ATOM 5496 C CA . LEU A 1 702 ? 90.438 47 9.523 1 47.66 702 LEU A CA 1
ATOM 5497 C C . LEU A 1 702 ? 91.688 46.531 8.82 1 47.66 702 LEU A C 1
ATOM 5499 O O . LEU A 1 702 ? 91.625 45.719 7.902 1 47.66 702 LEU A O 1
ATOM 5503 N N . MET A 1 703 ? 92.875 47.094 9.32 1 43.91 703 MET A N 1
ATOM 5504 C CA . MET A 1 703 ? 94.188 46.594 8.836 1 43.91 703 MET A CA 1
ATOM 5505 C C . MET A 1 703 ? 94.312 45.125 9.188 1 43.91 703 MET A C 1
ATOM 5507 O O . MET A 1 703 ? 94.875 44.344 8.391 1 43.91 703 MET A O 1
ATOM 5511 N N . TRP A 1 704 ? 93.938 44.844 10.43 1 47.34 704 TRP A N 1
ATOM 5512 C CA . TRP A 1 704 ? 94 43.438 10.875 1 47.34 704 TRP A CA 1
ATOM 5513 C C . TRP A 1 704 ? 93.062 42.562 10.039 1 47.34 704 TRP A C 1
ATOM 5515 O O . TRP A 1 704 ? 93.438 41.469 9.602 1 47.34 704 TRP A O 1
ATOM 5525 N N . LEU A 1 705 ? 91.812 43.062 9.734 1 48.78 705 LEU A N 1
ATOM 5526 C CA . LEU A 1 705 ? 90.812 42.344 8.938 1 48.78 705 LEU A CA 1
ATOM 5527 C C . LEU A 1 705 ? 91.312 42.219 7.492 1 48.78 705 LEU A C 1
ATOM 5529 O O . LEU A 1 705 ? 91.125 41.156 6.867 1 48.78 705 LEU A O 1
ATOM 5533 N N . ARG A 1 706 ? 91.875 43.344 6.977 1 46.19 706 ARG A N 1
ATOM 5534 C CA . ARG A 1 706 ? 92.5 43.281 5.664 1 46.19 706 ARG A CA 1
ATOM 5535 C C . ARG A 1 706 ? 93.625 42.281 5.652 1 46.19 706 ARG A C 1
ATOM 5537 O O . ARG A 1 706 ? 93.812 41.5 4.719 1 46.19 706 ARG A O 1
ATOM 5544 N N . GLU A 1 707 ? 94.5 42.438 6.727 1 45.25 707 GLU A N 1
ATOM 5545 C CA . GLU A 1 707 ? 95.625 41.469 6.883 1 45.25 707 GLU A CA 1
ATOM 5546 C C . GLU A 1 707 ? 95.062 40.031 7.035 1 45.25 707 GLU A C 1
ATOM 5548 O O . GLU A 1 707 ? 95.625 39.094 6.512 1 45.25 707 GLU A O 1
ATOM 5553 N N . LEU A 1 708 ? 94 39.906 7.707 1 45.06 708 LEU A N 1
ATOM 5554 C CA . LEU A 1 708 ? 93.312 38.625 7.828 1 45.06 708 LEU A CA 1
ATOM 5555 C C . LEU A 1 708 ? 92.75 38.156 6.48 1 45.06 708 LEU A C 1
ATOM 5557 O O . LEU A 1 708 ? 92.875 37 6.121 1 45.06 708 LEU A O 1
ATOM 5561 N N . LEU A 1 709 ? 92 39.094 5.848 1 41.53 709 LEU A N 1
ATOM 5562 C CA . LEU A 1 709 ? 91.438 38.719 4.559 1 41.53 709 LEU A CA 1
ATOM 5563 C C . LEU A 1 709 ? 92.562 38.5 3.521 1 41.53 709 LEU A C 1
ATOM 5565 O O . LEU A 1 709 ? 92.438 37.594 2.678 1 41.53 709 LEU A O 1
ATOM 5569 N N . LEU A 1 710 ? 93.5 39.469 3.479 1 37.34 710 LEU A N 1
ATOM 5570 C CA . LEU A 1 710 ? 94.625 39.188 2.59 1 37.34 710 LEU A CA 1
ATOM 5571 C C . LEU A 1 710 ? 95.312 37.906 2.973 1 37.34 710 LEU A C 1
ATOM 5573 O O . LEU A 1 710 ? 95.75 37.156 2.104 1 37.34 710 LEU A O 1
ATOM 5577 N N . THR A 1 711 ? 95.438 37.844 4.324 1 36.03 711 THR A N 1
ATOM 5578 C CA . THR A 1 711 ? 96.062 36.562 4.711 1 36.03 711 THR A CA 1
ATOM 5579 C C . THR A 1 711 ? 95.125 35.406 4.422 1 36.03 711 THR A C 1
ATOM 5581 O O . THR A 1 711 ? 95.562 34.25 4.277 1 36.03 711 THR A O 1
ATOM 5584 N N . TRP A 1 712 ? 93.75 35.594 4.574 1 33.84 712 TRP A N 1
ATOM 5585 C CA . TRP A 1 712 ? 92.938 34.406 4.293 1 33.84 712 TRP A CA 1
ATOM 5586 C C . TRP A 1 712 ? 93.125 34 2.834 1 33.84 712 TRP A C 1
ATOM 5588 O O . TRP A 1 712 ? 92.938 32.812 2.504 1 33.84 712 TRP A O 1
ATOM 5598 N N . GLU A 1 713 ? 92.812 35.031 1.979 1 33.34 713 GLU A N 1
ATOM 5599 C CA . GLU A 1 713 ? 92.938 34.375 0.671 1 33.34 713 GLU A CA 1
ATOM 5600 C C . GLU A 1 713 ? 94.25 33.625 0.513 1 33.34 713 GLU A C 1
ATOM 5602 O O . GLU A 1 713 ? 94.25 32.531 -0.078 1 33.34 713 GLU A O 1
ATOM 5607 N N . TRP A 1 714 ? 95.188 34.562 0.648 1 31.23 714 TRP A N 1
ATOM 5608 C CA . TRP A 1 714 ? 96.438 33.906 0.281 1 31.23 714 TRP A CA 1
ATOM 5609 C C . TRP A 1 714 ? 96.875 32.938 1.365 1 31.23 714 TRP A C 1
ATOM 5611 O O . TRP A 1 714 ? 97.375 33.375 2.416 1 31.23 714 TRP A O 1
ATOM 5621 N N . GLY A 1 715 ? 95.938 32.188 2.053 1 26.44 715 GLY A N 1
ATOM 5622 C CA . GLY A 1 715 ? 96.375 30.922 2.594 1 26.44 715 GLY A CA 1
ATOM 5623 C C . GLY A 1 715 ? 97.625 30.359 1.882 1 26.44 715 GLY A C 1
ATOM 5624 O O . GLY A 1 715 ? 97.562 29.25 1.371 1 26.44 715 GLY A O 1
ATOM 5625 N N . ALA A 1 716 ? 98.125 31.328 1.114 1 26.81 716 ALA A N 1
ATOM 5626 C CA . ALA A 1 716 ? 99.375 30.719 0.654 1 26.81 716 ALA A CA 1
ATOM 5627 C C . ALA A 1 716 ? 100.188 30.25 1.831 1 26.81 716 ALA A C 1
ATOM 5629 O O . ALA A 1 716 ? 100.562 31.047 2.711 1 26.81 716 ALA A O 1
ATOM 5630 N N . THR A 1 717 ? 99.625 29.188 2.482 1 25.92 717 THR A N 1
ATOM 5631 C CA . THR A 1 717 ? 100.562 28.328 3.221 1 25.92 717 THR A CA 1
ATOM 5632 C C . THR A 1 717 ? 102 28.562 2.795 1 25.92 717 THR A C 1
ATOM 5634 O O . THR A 1 717 ? 102.312 28.578 1.602 1 25.92 717 THR A O 1
ATOM 5637 N N . PRO A 1 718 ? 102.625 29.375 3.631 1 26.86 718 PRO A N 1
ATOM 5638 C CA . PRO A 1 718 ? 104.062 29.422 3.406 1 26.86 718 PRO A CA 1
ATOM 5639 C C . PRO A 1 718 ? 104.625 28.047 3.07 1 26.86 718 PRO A C 1
ATOM 5641 O O . PRO A 1 718 ? 104.125 27.031 3.557 1 26.86 718 PRO A O 1
ATOM 5644 N N . LYS A 1 719 ? 105.062 27.828 1.881 1 27.44 719 LYS A N 1
ATOM 5645 C CA . LYS A 1 719 ? 105.875 26.641 1.681 1 27.44 719 LYS A CA 1
ATOM 5646 C C . LYS A 1 719 ? 106.75 26.359 2.898 1 27.44 719 LYS A C 1
ATOM 5648 O O . LYS A 1 719 ? 107.562 27.203 3.291 1 27.44 719 LYS A O 1
ATOM 5653 N N . ALA A 1 720 ? 106.125 25.859 3.867 1 25.56 720 ALA A N 1
ATOM 5654 C CA . ALA A 1 720 ? 107.062 25.234 4.805 1 25.56 720 ALA A CA 1
ATOM 5655 C C . ALA A 1 720 ? 108.375 24.828 4.102 1 25.56 720 ALA A C 1
ATOM 5657 O O . ALA A 1 720 ? 108.375 24.531 2.906 1 25.56 720 ALA A O 1
ATOM 5658 N N . ASN A 1 721 ? 109.375 25.031 4.848 1 25.06 721 ASN A N 1
ATOM 5659 C CA . ASN A 1 721 ? 110.75 24.625 4.688 1 25.06 721 ASN A CA 1
ATOM 5660 C C . ASN A 1 721 ? 110.875 23.188 4.199 1 25.06 721 ASN A C 1
ATOM 5662 O O . ASN A 1 721 ? 110.438 22.266 4.871 1 25.06 721 ASN A O 1
ATOM 5666 N N . GLU A 1 722 ? 110.5 22.906 2.969 1 24.33 722 GLU A N 1
ATOM 5667 C CA . GLU A 1 722 ? 111.375 21.781 2.738 1 24.33 722 GLU A CA 1
ATOM 5668 C C . GLU A 1 722 ? 112.75 22 3.436 1 24.33 722 GLU A C 1
ATOM 5670 O O . GLU A 1 722 ? 113.312 23.078 3.35 1 24.33 722 GLU A O 1
ATOM 5675 N N . LYS A 1 723 ? 113 21.469 4.609 1 29.31 723 LYS A N 1
ATOM 5676 C CA . LYS A 1 723 ? 114.375 21.156 4.91 1 29.31 723 LYS A CA 1
ATOM 5677 C C . LYS A 1 723 ? 115.188 21.016 3.631 1 29.31 723 LYS A C 1
ATOM 5679 O O . LYS A 1 723 ? 115.062 20 2.926 1 29.31 723 LYS A O 1
ATOM 5684 N N . ARG A 1 724 ? 115.125 22.109 2.729 1 28.69 724 ARG A N 1
ATOM 5685 C CA . ARG A 1 724 ? 116.062 21.891 1.611 1 28.69 724 ARG A CA 1
ATOM 5686 C C . ARG A 1 724 ? 117.312 21.203 2.072 1 28.69 724 ARG A C 1
ATOM 5688 O O . ARG A 1 724 ? 117.812 21.484 3.16 1 28.69 724 ARG A O 1
ATOM 5695 N N . GLY A 1 725 ? 117.5 20.094 1.738 1 32.16 725 GLY A N 1
ATOM 5696 C CA . GLY A 1 725 ? 118.5 19.125 2.086 1 32.16 725 GLY A CA 1
ATOM 5697 C C . GLY A 1 725 ? 119.812 19.766 2.514 1 32.16 725 GLY A C 1
ATOM 5698 O O . GLY A 1 725 ? 120.438 19.312 3.471 1 32.16 725 GLY A O 1
ATOM 5699 N N . GLY A 1 726 ? 120.5 20.797 1.851 1 30.05 726 GLY A N 1
ATOM 5700 C CA . GLY A 1 726 ? 121.875 21.062 2.338 1 30.05 726 GLY A CA 1
ATOM 5701 C C . GLY A 1 726 ? 121.938 22.281 3.242 1 30.05 726 GLY A C 1
ATOM 5702 O O . GLY A 1 726 ? 123 22.688 3.656 1 30.05 726 GLY A O 1
ATOM 5703 N N . GLY A 1 727 ? 120.938 23.5 3.375 1 34.47 727 GLY A N 1
ATOM 5704 C CA . GLY A 1 727 ? 121.5 24.828 3.557 1 34.47 727 GLY A CA 1
ATOM 5705 C C . GLY A 1 727 ? 122.062 25.078 4.949 1 34.47 727 GLY A C 1
ATOM 5706 O O . GLY A 1 727 ? 121.812 24.281 5.863 1 34.47 727 GLY A O 1
ATOM 5707 N N . ALA A 1 728 ? 122.812 26.5 5.145 1 44.41 728 ALA A N 1
ATOM 5708 C CA . ALA A 1 728 ? 123.625 26.984 6.25 1 44.41 728 ALA A CA 1
ATOM 5709 C C . ALA A 1 728 ? 122.812 27.609 7.34 1 44.41 728 ALA A C 1
ATOM 5711 O O . ALA A 1 728 ? 121.75 28.203 7.051 1 44.41 728 ALA A O 1
ATOM 5712 N N . GLU A 1 729 ? 122.5 27.328 8.656 1 56.5 729 GLU A N 1
ATOM 5713 C CA . GLU A 1 729 ? 121.875 27.656 9.938 1 56.5 729 GLU A CA 1
ATOM 5714 C C . GLU A 1 729 ? 122.188 29.094 10.344 1 56.5 729 GLU A C 1
ATOM 5716 O O . GLU A 1 729 ? 123.375 29.453 10.5 1 56.5 729 GLU A O 1
ATOM 5721 N N . PHE A 1 730 ? 121.25 30.375 10.078 1 66.44 730 PHE A N 1
ATOM 5722 C CA . PHE A 1 730 ? 121.625 31.703 10.547 1 66.44 730 PHE A CA 1
ATOM 5723 C C . PHE A 1 730 ? 121.312 31.859 12.039 1 66.44 730 PHE A C 1
ATOM 5725 O O . PHE A 1 730 ? 120.375 31.266 12.547 1 66.44 730 PHE A O 1
ATOM 5732 N N . TYR A 1 731 ? 122.188 32.656 12.695 1 76.19 731 TYR A N 1
ATOM 5733 C CA . TYR A 1 731 ? 122.188 32.688 14.148 1 76.19 731 TYR A CA 1
ATOM 5734 C C . TYR A 1 731 ? 121.188 33.781 14.656 1 76.19 731 TYR A C 1
ATOM 5736 O O . TYR A 1 731 ? 120.562 33.594 15.68 1 76.19 731 TYR A O 1
ATOM 5744 N N . TYR A 1 732 ? 120.938 34.875 13.812 1 80.69 732 TYR A N 1
ATOM 5745 C CA . TYR A 1 732 ? 120.062 35.938 14.273 1 80.69 732 TYR A CA 1
ATOM 5746 C C . TYR A 1 732 ? 119.062 36.312 13.203 1 80.69 732 TYR A C 1
ATOM 5748 O O . TYR A 1 732 ? 119.312 36.125 12.008 1 80.69 732 TYR A O 1
ATOM 5756 N N . ASP A 1 733 ? 117.812 36.875 13.68 1 80.75 733 ASP A N 1
ATOM 5757 C CA . ASP A 1 733 ? 116.75 37.281 12.742 1 80.75 733 ASP A CA 1
ATOM 5758 C C . ASP A 1 733 ? 117.062 38.656 12.148 1 80.75 733 ASP A C 1
ATOM 5760 O O . ASP A 1 733 ? 116.812 38.906 10.961 1 80.75 733 ASP A O 1
ATOM 5764 N N . ALA A 1 734 ? 117.688 39.469 13.031 1 84.56 734 ALA A N 1
ATOM 5765 C CA . ALA A 1 734 ? 118 40.812 12.5 1 84.56 734 ALA A CA 1
ATOM 5766 C C . ALA A 1 734 ? 119.125 41.438 13.273 1 84.56 734 ALA A C 1
ATOM 5768 O O . ALA A 1 734 ? 119.25 41.281 14.492 1 84.56 734 ALA A O 1
ATOM 5769 N N . PHE A 1 735 ? 119.812 42 12.539 1 83.69 735 PHE A N 1
ATOM 5770 C CA . PHE A 1 735 ? 120.875 42.875 13.102 1 83.69 735 PHE A CA 1
ATOM 5771 C C . PHE A 1 735 ? 120.375 44.312 13.109 1 83.69 735 PHE A C 1
ATOM 5773 O O . PHE A 1 735 ? 120.062 44.875 12.07 1 83.69 735 PHE A O 1
ATOM 5780 N N . VAL A 1 736 ? 120.375 44.938 14.406 1 85.44 736 VAL A N 1
ATOM 5781 C CA . VAL A 1 736 ? 119.938 46.312 14.547 1 85.44 736 VAL A CA 1
ATOM 5782 C C . VAL A 1 736 ? 121.062 47.281 14.602 1 85.44 736 VAL A C 1
ATOM 5784 O O . VAL A 1 736 ? 121.875 47.281 15.57 1 85.44 736 VAL A O 1
ATOM 5787 N N . CYS A 1 737 ? 121.312 48.062 13.508 1 84.62 737 CYS A N 1
ATOM 5788 C CA . CYS A 1 737 ? 122.375 49.031 13.398 1 84.62 737 CYS A CA 1
ATOM 5789 C C . CYS A 1 737 ? 121.938 50.406 13.805 1 84.62 737 CYS A C 1
ATOM 5791 O O . CYS A 1 737 ? 121 50.969 13.18 1 84.62 737 CYS A O 1
ATOM 5793 N N . HIS A 1 738 ? 122.312 50.906 14.969 1 83.19 738 HIS A N 1
ATOM 5794 C CA . HIS A 1 738 ? 121.938 52.188 15.492 1 83.19 738 HIS A CA 1
ATOM 5795 C C . HIS A 1 738 ? 123.125 52.969 16.031 1 83.19 738 HIS A C 1
ATOM 5797 O O . HIS A 1 738 ? 124.188 52.375 16.297 1 83.19 738 HIS A O 1
ATOM 5803 N N . SER A 1 739 ? 123.125 54.406 16.031 1 82.75 739 SER A N 1
ATOM 5804 C CA . SER A 1 739 ? 124.125 55.219 16.641 1 82.75 739 SER A CA 1
ATOM 5805 C C . SER A 1 739 ? 124.062 55.156 18.156 1 82.75 739 SER A C 1
ATOM 5807 O O . SER A 1 739 ? 123 54.906 18.734 1 82.75 739 SER A O 1
ATOM 5809 N N . GLU A 1 740 ? 125.125 55.125 18.859 1 78.94 740 GLU A N 1
ATOM 5810 C CA . GLU A 1 740 ? 125.188 55 20.312 1 78.94 740 GLU A CA 1
ATOM 5811 C C . GLU A 1 740 ? 124.312 56.031 21.016 1 78.94 740 GLU A C 1
ATOM 5813 O O . GLU A 1 740 ? 123.75 55.781 22.078 1 78.94 740 GLU A O 1
ATOM 5818 N N . ALA A 1 741 ? 124.188 57.219 20.203 1 81.56 741 ALA A N 1
ATOM 5819 C CA . ALA A 1 741 ? 123.375 58.312 20.781 1 81.56 741 ALA A CA 1
ATOM 5820 C C . ALA A 1 741 ? 121.875 57.938 20.797 1 81.56 741 ALA A C 1
ATOM 5822 O O . ALA A 1 741 ? 121.125 58.438 21.609 1 81.56 741 ALA A O 1
ATOM 5823 N N . ASP A 1 742 ? 121.438 56.906 19.938 1 79.12 742 ASP A N 1
ATOM 5824 C CA . ASP A 1 742 ? 120.062 56.562 19.812 1 79.12 742 ASP A CA 1
ATOM 5825 C C . ASP A 1 742 ? 119.688 55.281 20.547 1 79.12 742 ASP A C 1
ATOM 5827 O O . ASP A 1 742 ? 118.562 54.781 20.438 1 79.12 742 ASP A O 1
ATOM 5831 N N . PHE A 1 743 ? 120.625 54.781 21.391 1 79.19 743 PHE A N 1
ATOM 5832 C CA . PHE A 1 743 ? 120.438 53.469 22.031 1 79.19 743 PHE A CA 1
ATOM 5833 C C . PHE A 1 743 ? 119.312 53.531 23.062 1 79.19 743 PHE A C 1
ATOM 5835 O O . PHE A 1 743 ? 118.5 52.594 23.172 1 79.19 743 PHE A O 1
ATOM 5842 N N . PRO A 1 744 ? 119.25 54.594 23.797 1 81.75 744 PRO A N 1
ATOM 5843 C CA . PRO A 1 744 ? 118.125 54.562 24.766 1 81.75 744 PRO A CA 1
ATOM 5844 C C . PRO A 1 744 ? 116.75 54.406 24.109 1 81.75 744 PRO A C 1
ATOM 5846 O O . PRO A 1 744 ? 115.875 53.688 24.625 1 81.75 744 PRO A O 1
ATOM 5849 N N . TRP A 1 745 ? 116.688 54.969 22.906 1 81.31 745 TRP A N 1
ATOM 5850 C CA . TRP A 1 745 ? 115.438 54.875 22.203 1 81.31 745 TRP A CA 1
ATOM 5851 C C . TRP A 1 745 ? 115.25 53.469 21.641 1 81.31 745 TRP A C 1
ATOM 5853 O O . TRP A 1 745 ? 114.125 52.875 21.75 1 81.31 745 TRP A O 1
ATOM 5863 N N . VAL A 1 746 ? 116.25 52.875 21.094 1 79.5 746 VAL A N 1
ATOM 5864 C CA . VAL A 1 746 ? 116.188 51.531 20.5 1 79.5 746 VAL A CA 1
ATOM 5865 C C . VAL A 1 746 ? 115.875 50.5 21.562 1 79.5 746 VAL A C 1
ATOM 5867 O O . VAL A 1 746 ? 115.062 49.625 21.344 1 79.5 746 VAL A O 1
ATOM 5870 N N . ARG A 1 747 ? 116.438 50.75 22.719 1 78.81 747 ARG A N 1
ATOM 5871 C CA . ARG A 1 747 ? 116.188 49.812 23.812 1 78.81 747 ARG A CA 1
ATOM 5872 C C . ARG A 1 747 ? 114.75 49.938 24.312 1 78.81 747 ARG A C 1
ATOM 5874 O O . ARG A 1 747 ? 114.062 48.938 24.531 1 78.81 747 ARG A O 1
ATOM 5881 N N . SER A 1 748 ? 114.188 51.094 24.438 1 79.81 748 SER A N 1
ATOM 5882 C CA . SER A 1 748 ? 112.938 51.281 25.062 1 79.81 748 SER A CA 1
ATOM 5883 C C . SER A 1 748 ? 111.75 51.094 24.078 1 79.81 748 SER A C 1
ATOM 5885 O O . SER A 1 748 ? 110.688 50.594 24.438 1 79.81 748 SER A O 1
ATOM 5887 N N . GLU A 1 749 ? 112 51.469 22.844 1 79.25 749 GLU A N 1
ATOM 5888 C CA . GLU A 1 749 ? 110.875 51.469 21.922 1 79.25 749 GLU A CA 1
ATOM 5889 C C . GLU A 1 749 ? 110.938 50.25 20.984 1 79.25 749 GLU A C 1
ATOM 5891 O O . GLU A 1 749 ? 109.938 49.688 20.641 1 79.25 749 GLU A O 1
ATOM 5896 N N . LEU A 1 750 ? 112.125 49.844 20.562 1 76.69 750 LEU A N 1
ATOM 5897 C CA . LEU A 1 750 ? 112.25 48.812 19.531 1 76.69 750 LEU A CA 1
ATOM 5898 C C . LEU A 1 750 ? 112.562 47.469 20.156 1 76.69 750 LEU A C 1
ATOM 5900 O O . LEU A 1 750 ? 111.812 46.5 19.922 1 76.69 750 LEU A O 1
ATOM 5904 N N . LEU A 1 751 ? 113.562 47.375 21.031 1 76.12 751 LEU A N 1
ATOM 5905 C CA . LEU A 1 751 ? 114 46.094 21.547 1 76.12 751 LEU A CA 1
ATOM 5906 C C . LEU A 1 751 ? 113.062 45.562 22.578 1 76.12 751 LEU A C 1
ATOM 5908 O O . LEU A 1 751 ? 112.812 44.344 22.672 1 76.12 751 LEU A O 1
ATOM 5912 N N . ARG A 1 752 ? 112.438 46.469 23.391 1 77 752 ARG A N 1
ATOM 5913 C CA . ARG A 1 752 ? 111.5 46.031 24.375 1 77 752 ARG A CA 1
ATOM 5914 C C . ARG A 1 752 ? 110.312 45.344 23.688 1 77 752 ARG A C 1
ATOM 5916 O O . ARG A 1 752 ? 109.688 44.406 24.25 1 77 752 ARG A O 1
ATOM 5923 N N . ARG A 1 753 ? 110.062 45.719 22.375 1 76.62 753 ARG A N 1
ATOM 5924 C CA . ARG A 1 753 ? 108.812 45.219 21.719 1 76.62 753 ARG A CA 1
ATOM 5925 C C . ARG A 1 753 ? 109.188 44.062 20.781 1 76.62 753 ARG A C 1
ATOM 5927 O O . ARG A 1 753 ? 108.375 43.156 20.562 1 76.62 753 ARG A O 1
ATOM 5934 N N . LEU A 1 754 ? 110.438 44.031 20.141 1 77 754 LEU A N 1
ATOM 5935 C CA . LEU A 1 754 ? 110.625 43.094 19.047 1 77 754 LEU A CA 1
ATOM 5936 C C . LEU A 1 754 ? 111.688 42.062 19.438 1 77 754 LEU A C 1
ATOM 5938 O O . LEU A 1 754 ? 111.75 40.969 18.891 1 77 754 LEU A O 1
ATOM 5942 N N . ASP A 1 755 ? 112.5 42.062 20.422 1 76.5 755 ASP A N 1
ATOM 5943 C CA . ASP A 1 755 ? 113.625 41.188 20.703 1 76.5 755 ASP A CA 1
ATOM 5944 C C . ASP A 1 755 ? 113.25 40.125 21.734 1 76.5 755 ASP A C 1
ATOM 5946 O O . ASP A 1 755 ? 112.562 40.438 22.703 1 76.5 755 ASP A O 1
ATOM 5950 N N . LEU A 1 756 ? 113.625 38.875 21.375 1 75.12 756 LEU A N 1
ATOM 5951 C CA . LEU A 1 756 ? 113.375 37.719 22.266 1 75.12 756 LEU A CA 1
ATOM 5952 C C . LEU A 1 756 ? 114 37.969 23.641 1 75.12 756 LEU A C 1
ATOM 5954 O O . LEU A 1 756 ? 113.375 37.594 24.656 1 75.12 756 LEU A O 1
ATOM 5958 N N . ARG A 1 757 ? 115.062 38.562 23.766 1 69.94 757 ARG A N 1
ATOM 5959 C CA . ARG A 1 757 ? 115.75 38.75 25.047 1 69.94 757 ARG A CA 1
ATOM 5960 C C . ARG A 1 757 ? 115.375 40.125 25.641 1 69.94 757 ARG A C 1
ATOM 5962 O O . ARG A 1 757 ? 115.938 40.531 26.656 1 69.94 757 ARG A O 1
ATOM 5969 N N . GLY A 1 758 ? 114.5 40.812 24.984 1 61.78 758 GLY A N 1
ATOM 5970 C CA . GLY A 1 758 ? 114.125 42.125 25.469 1 61.78 758 GLY A CA 1
ATOM 5971 C C . GLY A 1 758 ? 113.062 42.062 26.562 1 61.78 758 GLY A C 1
ATOM 5972 O O . GLY A 1 758 ? 112.5 41 26.859 1 61.78 758 GLY A O 1
ATOM 5973 N N . GLY A 1 759 ? 112.75 43.031 27.469 1 60.34 759 GLY A N 1
ATOM 5974 C CA . GLY A 1 759 ? 111.875 43.062 28.641 1 60.34 759 GLY A CA 1
ATOM 5975 C C . GLY A 1 759 ? 110.562 42.406 28.406 1 60.34 759 GLY A C 1
ATOM 5976 O O . GLY A 1 759 ? 110.062 41.688 29.266 1 60.34 759 GLY A O 1
ATOM 5977 N N . ARG A 1 760 ? 109.75 42.562 27.266 1 62.81 760 ARG A N 1
ATOM 5978 C CA . ARG A 1 760 ? 108.375 42.094 27.078 1 62.81 760 ARG A CA 1
ATOM 5979 C C . ARG A 1 760 ? 108.375 40.844 26.188 1 62.81 760 ARG A C 1
ATOM 5981 O O . ARG A 1 760 ? 107.312 40.375 25.797 1 62.81 760 ARG A O 1
ATOM 5988 N N . GLY A 1 761 ? 109.562 39.969 25.938 1 66.69 761 GLY A N 1
ATOM 5989 C CA . GLY A 1 761 ? 109.625 38.75 25.188 1 66.69 761 GLY A CA 1
ATOM 5990 C C . GLY A 1 761 ? 109.188 38.875 23.734 1 66.69 761 GLY A C 1
ATOM 5991 O O . GLY A 1 761 ? 108.188 38.281 23.328 1 66.69 761 GLY A O 1
ATOM 5992 N N . GLY A 1 762 ? 109.875 39.594 23 1 68.31 762 GLY A N 1
ATOM 5993 C CA . GLY A 1 762 ? 109.5 39.812 21.609 1 68.31 762 GLY A CA 1
ATOM 5994 C C . GLY A 1 762 ? 109.812 38.594 20.734 1 68.31 762 GLY A C 1
ATOM 5995 O O . GLY A 1 762 ? 110.5 37.688 21.141 1 68.31 762 GLY A O 1
ATOM 5996 N N . PRO A 1 763 ? 109.125 38.375 19.578 1 77.38 763 PRO A N 1
ATOM 5997 C CA . PRO A 1 763 ? 109.25 37.125 18.781 1 77.38 763 PRO A CA 1
ATOM 5998 C C . PRO A 1 763 ? 110.5 37.062 17.922 1 77.38 763 PRO A C 1
ATOM 6000 O O . PRO A 1 763 ? 110.75 36.031 17.312 1 77.38 763 PRO A O 1
ATOM 6003 N N . LEU A 1 764 ? 111.5 38.031 18.047 1 79.88 764 LEU A N 1
ATOM 6004 C CA . LEU A 1 764 ? 112.625 38 17.141 1 79.88 764 LEU A CA 1
ATOM 6005 C C . LEU A 1 764 ? 113.938 38 17.906 1 79.88 764 LEU A C 1
ATOM 6007 O O . LEU A 1 764 ? 114 38.5 19.031 1 79.88 764 LEU A O 1
ATOM 6011 N N . SER A 1 765 ? 114.938 37.156 17.375 1 81.88 765 SER A N 1
ATOM 6012 C CA . SER A 1 765 ? 116.25 37.188 17.906 1 81.88 765 SER A CA 1
ATOM 6013 C C . SER A 1 765 ? 117.125 38.281 17.203 1 81.88 765 SER A C 1
ATOM 6015 O O . SER A 1 765 ? 117.562 38.094 16.062 1 81.88 765 SER A O 1
ATOM 6017 N N . MET A 1 766 ? 117.375 39.375 17.891 1 80.25 766 MET A N 1
ATOM 6018 C CA . MET A 1 766 ? 118 40.531 17.266 1 80.25 766 MET A CA 1
ATOM 6019 C C . MET A 1 766 ? 119.438 40.656 17.781 1 80.25 766 MET A C 1
ATOM 6021 O O . MET A 1 766 ? 119.75 40.375 18.938 1 80.25 766 MET A O 1
ATOM 6025 N N . CYS A 1 767 ? 120.438 40.875 16.875 1 85.62 767 CYS A N 1
ATOM 6026 C CA . CYS A 1 767 ? 121.812 41.094 17.156 1 85.62 767 CYS A CA 1
ATOM 6027 C C . CYS A 1 767 ? 122.125 42.594 17.375 1 85.62 767 CYS A C 1
ATOM 6029 O O . CYS A 1 767 ? 121.75 43.406 16.547 1 85.62 767 CYS A O 1
ATOM 6031 N N . LEU A 1 768 ? 122.625 42.906 18.609 1 80.94 768 LEU A N 1
ATOM 6032 C CA . LEU A 1 768 ? 122.938 44.281 18.969 1 80.94 768 LEU A CA 1
ATOM 6033 C C . LEU A 1 768 ? 124.438 44.469 19.172 1 80.94 768 LEU A C 1
ATOM 6035 O O . LEU A 1 768 ? 125.125 43.594 19.703 1 80.94 768 LEU A O 1
ATOM 6039 N N . GLU A 1 769 ? 125 45.531 18.719 1 79 769 GLU A N 1
ATOM 6040 C CA . GLU A 1 769 ? 126.438 45.844 18.844 1 79 769 GLU A CA 1
ATOM 6041 C C . GLU A 1 769 ? 126.875 45.844 20.312 1 79 769 GLU A C 1
ATOM 6043 O O . GLU A 1 769 ? 127.875 45.25 20.672 1 79 769 GLU A O 1
ATOM 6048 N N . ALA A 1 770 ? 125.938 46.469 21.219 1 76.44 770 ALA A N 1
ATOM 6049 C CA . ALA A 1 770 ? 126.312 46.625 22.625 1 76.44 770 ALA A CA 1
ATOM 6050 C C . ALA A 1 770 ? 126.312 45.281 23.344 1 76.44 770 ALA A C 1
ATOM 6052 O O . ALA A 1 770 ? 127 45.094 24.328 1 76.44 770 ALA A O 1
ATOM 6053 N N . ARG A 1 771 ? 125.375 44.25 22.891 1 78.81 771 ARG A N 1
ATOM 6054 C CA . ARG A 1 771 ? 125.188 43 23.625 1 78.81 771 ARG A CA 1
ATOM 6055 C C . ARG A 1 771 ? 125.875 41.844 22.938 1 78.81 771 ARG A C 1
ATOM 6057 O O . ARG A 1 771 ? 126.438 40.969 23.594 1 78.81 771 ARG A O 1
ATOM 6064 N N . ASP A 1 772 ? 126 41.719 21.547 1 77.75 772 ASP A N 1
ATOM 6065 C CA . ASP A 1 772 ? 126.375 40.469 20.859 1 77.75 772 ASP A CA 1
ATOM 6066 C C . ASP A 1 772 ? 127.688 40.625 20.109 1 77.75 772 ASP A C 1
ATOM 6068 O O . ASP A 1 772 ? 128.25 39.656 19.547 1 77.75 772 ASP A O 1
ATOM 6072 N N . PHE A 1 773 ? 128.375 41.688 20.172 1 79.44 773 PHE A N 1
ATOM 6073 C CA . PHE A 1 773 ? 129.75 41.844 19.547 1 79.44 773 PHE A CA 1
ATOM 6074 C C . PHE A 1 773 ? 130.75 41.344 20.484 1 79.44 773 PHE A C 1
ATOM 6076 O O . PHE A 1 773 ? 130.75 41.531 21.688 1 79.44 773 PHE A O 1
ATOM 6083 N N . VAL A 1 774 ? 131.625 40.375 20.031 1 76.19 774 VAL A N 1
ATOM 6084 C CA . VAL A 1 774 ? 132.75 39.812 20.828 1 76.19 774 VAL A CA 1
ATOM 6085 C C . VAL A 1 774 ? 133.75 40.875 21.094 1 76.19 774 VAL A C 1
ATOM 6087 O O . VAL A 1 774 ? 134.375 41.438 20.156 1 76.19 774 VAL A O 1
ATOM 6090 N N . PRO A 1 775 ? 133.875 41.312 22.406 1 76.38 775 PRO A N 1
ATOM 6091 C CA . PRO A 1 775 ? 134.875 42.312 22.75 1 76.38 775 PRO A CA 1
ATOM 6092 C C . PRO A 1 775 ? 136.25 41.844 22.391 1 76.38 775 PRO A C 1
ATOM 6094 O O . PRO A 1 775 ? 136.625 40.688 22.547 1 76.38 775 PRO A O 1
ATOM 6097 N N . GLY A 1 776 ? 137.25 42.594 21.672 1 74.62 776 GLY A N 1
ATOM 6098 C CA . GLY A 1 776 ? 138.625 42.312 21.297 1 74.62 776 GLY A CA 1
ATOM 6099 C C . GLY A 1 776 ? 138.75 42.094 19.812 1 74.62 776 GLY A C 1
ATOM 6100 O O . GLY A 1 776 ? 139.875 42.094 19.312 1 74.62 776 GLY A O 1
ATOM 6101 N N . GLU A 1 777 ? 137.625 41.688 19.094 1 75.19 777 GLU A N 1
ATOM 6102 C CA . GLU A 1 777 ? 137.75 41.531 17.641 1 75.19 777 GLU A CA 1
ATOM 6103 C C . GLU A 1 777 ? 137.5 42.875 16.922 1 75.19 777 GLU A C 1
ATOM 6105 O O . GLU A 1 777 ? 136.875 43.781 17.453 1 75.19 777 GLU A O 1
ATOM 6110 N N . ALA A 1 778 ? 138.25 42.906 15.75 1 76.75 778 ALA A N 1
ATOM 6111 C CA . ALA A 1 778 ? 138.125 44.156 15 1 76.75 778 ALA A CA 1
ATOM 6112 C C . ALA A 1 778 ? 136.75 44.531 14.711 1 76.75 778 ALA A C 1
ATOM 6114 O O . ALA A 1 778 ? 135.875 43.656 14.414 1 76.75 778 ALA A O 1
ATOM 6115 N N . HIS A 1 779 ? 136.25 45.844 15.023 1 76.75 779 HIS A N 1
ATOM 6116 C CA . HIS A 1 779 ? 134.875 46.312 14.938 1 76.75 779 HIS A CA 1
ATOM 6117 C C . HIS A 1 779 ? 134.375 45.969 13.586 1 76.75 779 HIS A C 1
ATOM 6119 O O . HIS A 1 779 ? 133.125 45.594 13.508 1 76.75 779 HIS A O 1
ATOM 6125 N N . MET A 1 780 ? 135.125 45.844 12.531 1 76.19 780 MET A N 1
ATOM 6126 C CA . MET A 1 780 ? 134.625 45.531 11.188 1 76.19 780 MET A CA 1
ATOM 6127 C C . MET A 1 780 ? 134.25 44.062 11.055 1 76.19 780 MET A C 1
ATOM 6129 O O . MET A 1 780 ? 133.25 43.719 10.422 1 76.19 780 MET A O 1
ATOM 6133 N N . ASP A 1 781 ? 135.125 43.281 11.688 1 78.62 781 ASP A N 1
ATOM 6134 C CA . ASP A 1 781 ? 134.875 41.875 11.617 1 78.62 781 ASP A CA 1
ATOM 6135 C C . ASP A 1 781 ? 133.5 41.531 12.367 1 78.62 781 ASP A C 1
ATOM 6137 O O . ASP A 1 781 ? 132.75 40.688 11.922 1 78.62 781 ASP A O 1
ATOM 6141 N N . ASN A 1 782 ? 133.375 42.219 13.516 1 81.06 782 ASN A N 1
ATOM 6142 C CA . ASN A 1 782 ? 132.125 42.031 14.273 1 81.06 782 ASN A CA 1
ATOM 6143 C C . ASN A 1 782 ? 131 42.469 13.461 1 81.06 782 ASN A C 1
ATOM 6145 O O . ASN A 1 782 ? 129.875 41.812 13.508 1 81.06 782 ASN A O 1
ATOM 6149 N N . LEU A 1 783 ? 131.125 43.562 12.719 1 78.19 783 LEU A N 1
ATOM 6150 C CA . LEU A 1 783 ? 130 44.062 11.914 1 78.19 783 LEU A CA 1
ATOM 6151 C C . LEU A 1 783 ? 129.75 43.125 10.773 1 78.19 783 LEU A C 1
ATOM 6153 O O . LEU A 1 783 ? 128.5 42.875 10.5 1 78.19 783 LEU A O 1
ATOM 6157 N N . VAL A 1 784 ? 130.75 42.5 10.109 1 78.62 784 VAL A N 1
ATOM 6158 C CA . VAL A 1 784 ? 130.5 41.594 9.008 1 78.62 784 VAL A CA 1
ATOM 6159 C C . VAL A 1 784 ? 129.875 40.312 9.523 1 78.62 784 VAL A C 1
ATOM 6161 O O . VAL A 1 784 ? 128.875 39.812 8.891 1 78.62 784 VAL A O 1
ATOM 6164 N N . ARG A 1 785 ? 130.25 39.844 10.594 1 79.31 785 ARG A N 1
ATOM 6165 C CA . ARG A 1 785 ? 129.75 38.625 11.172 1 79.31 785 ARG A CA 1
ATOM 6166 C C . ARG A 1 785 ? 128.25 38.875 11.562 1 79.31 785 ARG A C 1
ATOM 6168 O O . ARG A 1 785 ? 127.375 38 11.383 1 79.31 785 ARG A O 1
ATOM 6175 N N . ALA A 1 786 ? 128 40.125 12.148 1 81.12 786 ALA A N 1
ATOM 6176 C CA . ALA A 1 786 ? 126.625 40.438 12.562 1 81.12 786 ALA A CA 1
ATOM 6177 C C . ALA A 1 786 ? 125.688 40.531 11.359 1 81.12 786 ALA A C 1
ATOM 6179 O O . ALA A 1 786 ? 124.562 40 11.414 1 81.12 786 ALA A O 1
ATOM 6180 N N . VAL A 1 787 ? 126.125 41.062 10.219 1 77 787 VAL A N 1
ATOM 6181 C CA . VAL A 1 787 ? 125.312 41.188 9.023 1 77 787 VAL A CA 1
ATOM 6182 C C . VAL A 1 787 ? 125.125 39.812 8.375 1 77 787 VAL A C 1
ATOM 6184 O O . VAL A 1 787 ? 124.062 39.469 7.93 1 77 787 VAL A O 1
ATOM 6187 N N . ASP A 1 788 ? 126.188 38.938 8.461 1 76.5 788 ASP A N 1
ATOM 6188 C CA . ASP A 1 788 ? 126.125 37.625 7.828 1 76.5 788 ASP A CA 1
ATOM 6189 C C . ASP A 1 788 ? 125.312 36.656 8.672 1 76.5 788 ASP A C 1
ATOM 6191 O O . ASP A 1 788 ? 124.688 35.75 8.133 1 76.5 788 ASP A O 1
ATOM 6195 N N . ALA A 1 789 ? 125.5 36.875 9.984 1 78.69 789 ALA A N 1
ATOM 6196 C CA . ALA A 1 789 ? 124.75 35.938 10.883 1 78.69 789 ALA A CA 1
ATOM 6197 C C . ALA A 1 789 ? 123.312 36.312 11.023 1 78.69 789 ALA A C 1
ATOM 6199 O O . ALA A 1 789 ? 122.5 35.594 11.648 1 78.69 789 ALA A O 1
ATOM 6200 N N . SER A 1 790 ? 122.875 37.469 10.383 1 77.19 790 SER A N 1
ATOM 6201 C CA . SER A 1 790 ? 121.5 37.906 10.539 1 77.19 790 SER A CA 1
ATOM 6202 C C . SER A 1 790 ? 120.75 37.875 9.211 1 77.19 790 SER A C 1
ATOM 6204 O O . SER A 1 790 ? 121.375 38.062 8.148 1 77.19 790 SER A O 1
ATOM 6206 N N . ARG A 1 791 ? 119.5 37.5 9.352 1 77.69 791 ARG A N 1
ATOM 6207 C CA . ARG A 1 791 ? 118.688 37.375 8.164 1 77.69 791 ARG A CA 1
ATOM 6208 C C . ARG A 1 791 ? 118.375 38.75 7.559 1 77.69 791 ARG A C 1
ATOM 6210 O O . ARG A 1 791 ? 118.25 38.875 6.34 1 77.69 791 ARG A O 1
ATOM 6217 N N . CYS A 1 792 ? 118.312 39.688 8.492 1 80.5 792 CYS A N 1
ATOM 6218 C CA . CYS A 1 792 ? 118 41.031 8.031 1 80.5 792 CYS A CA 1
ATOM 6219 C C . CYS A 1 792 ? 118.688 42.062 8.852 1 80.5 792 CYS A C 1
ATOM 6221 O O . CYS A 1 792 ? 119 41.844 10.023 1 80.5 792 CYS A O 1
ATOM 6223 N N . THR A 1 793 ? 119.062 43.125 8.164 1 83.25 793 THR A N 1
ATOM 6224 C CA . THR A 1 793 ? 119.688 44.25 8.852 1 83.25 793 THR A CA 1
ATOM 6225 C C . THR A 1 793 ? 118.75 45.438 8.945 1 83.25 793 THR A C 1
ATOM 6227 O O . THR A 1 793 ? 118.25 45.906 7.926 1 83.25 793 THR A O 1
ATOM 6230 N N . LEU A 1 794 ? 118.375 45.781 10.203 1 83.81 794 LEU A N 1
ATOM 6231 C CA . LEU A 1 794 ? 117.5 46.875 10.477 1 83.81 794 LEU A CA 1
ATOM 6232 C C . LEU A 1 794 ? 118.312 48.125 10.883 1 83.81 794 LEU A C 1
ATOM 6234 O O . LEU A 1 794 ? 118.875 48.156 11.961 1 83.81 794 LEU A O 1
ATOM 6238 N N . CYS A 1 795 ? 118.312 49.219 10.016 1 85.19 795 CYS A N 1
ATOM 6239 C CA . CYS A 1 795 ? 119.062 50.469 10.258 1 85.19 795 CYS A CA 1
ATOM 6240 C C . CYS A 1 795 ? 118.125 51.562 10.758 1 85.19 795 CYS A C 1
ATOM 6242 O O . CYS A 1 795 ? 117.188 51.938 10.062 1 85.19 795 CYS A O 1
ATOM 6244 N N . VAL A 1 796 ? 118.312 51.969 12.07 1 83.56 796 VAL A N 1
ATOM 6245 C CA . VAL A 1 796 ? 117.5 53.062 12.68 1 83.56 796 VAL A CA 1
ATOM 6246 C C . VAL A 1 796 ? 118.188 54.406 12.344 1 83.56 796 VAL A C 1
ATOM 6248 O O . VAL A 1 796 ? 119.188 54.781 12.93 1 83.56 796 VAL A O 1
ATOM 6251 N N . LEU A 1 797 ? 117.562 55.094 11.188 1 80.06 797 LEU A N 1
ATOM 6252 C CA . LEU A 1 797 ? 118.188 56.312 10.609 1 80.06 797 LEU A CA 1
ATOM 6253 C C . LEU A 1 797 ? 117.75 57.531 11.406 1 80.06 797 LEU A C 1
ATOM 6255 O O . LEU A 1 797 ? 116.562 57.844 11.5 1 80.06 797 LEU A O 1
ATOM 6259 N N . THR A 1 798 ? 118.625 58.188 12.18 1 81 798 THR A N 1
ATOM 6260 C CA . THR A 1 798 ? 118.5 59.469 12.875 1 81 798 THR A CA 1
ATOM 6261 C C . THR A 1 798 ? 119.625 60.438 12.422 1 81 798 THR A C 1
ATOM 6263 O O . THR A 1 798 ? 120.5 60.062 11.648 1 81 798 THR A O 1
ATOM 6266 N N . ARG A 1 799 ? 119.5 61.688 12.859 1 80.31 799 ARG A N 1
ATOM 6267 C CA . ARG A 1 799 ? 120.562 62.656 12.523 1 80.31 799 ARG A CA 1
ATOM 6268 C C . ARG A 1 799 ? 121.938 62.156 13.031 1 80.31 799 ARG A C 1
ATOM 6270 O O . ARG A 1 799 ? 122.938 62.375 12.391 1 80.31 799 ARG A O 1
ATOM 6277 N N . HIS A 1 800 ? 121.875 61.375 14.102 1 83.88 800 HIS A N 1
ATOM 6278 C CA . HIS A 1 800 ? 123.062 60.875 14.711 1 83.88 800 HIS A CA 1
ATOM 6279 C C . HIS A 1 800 ? 123.625 59.688 13.938 1 83.88 800 HIS A C 1
ATOM 6281 O O . HIS A 1 800 ? 124.875 59.469 13.891 1 83.88 800 HIS A O 1
ATOM 6287 N N . PHE A 1 801 ? 122.75 58.906 13.227 1 80.19 801 PHE A N 1
ATOM 6288 C CA . PHE A 1 801 ? 123.125 57.781 12.406 1 80.19 801 PHE A CA 1
ATOM 6289 C C . PHE A 1 801 ? 123.875 58.219 11.156 1 80.19 801 PHE A C 1
ATOM 6291 O O . PHE A 1 801 ? 124.875 57.656 10.789 1 80.19 801 PHE A O 1
ATOM 6298 N N . LEU A 1 802 ? 123.375 59.375 10.57 1 79.81 802 LEU A N 1
ATOM 6299 C CA . LEU A 1 802 ? 123.938 59.875 9.336 1 79.81 802 LEU A CA 1
ATOM 6300 C C . LEU A 1 802 ? 125.312 60.469 9.586 1 79.81 802 LEU A C 1
ATOM 6302 O O . LEU A 1 802 ? 126.188 60.531 8.672 1 79.81 802 LEU A O 1
ATOM 6306 N N . ALA A 1 803 ? 125.562 60.875 10.961 1 81 803 ALA A N 1
ATOM 6307 C CA . ALA A 1 803 ? 126.875 61.469 11.281 1 81 803 ALA A CA 1
ATOM 6308 C C . ALA A 1 803 ? 127.875 60.406 11.734 1 81 803 ALA A C 1
ATOM 6310 O O . ALA A 1 803 ? 129 60.656 11.82 1 81 803 ALA A O 1
ATOM 6311 N N . ASP A 1 804 ? 127.312 59.062 12.031 1 80.06 804 ASP A N 1
ATOM 6312 C CA . ASP A 1 804 ? 128.125 58 12.539 1 80.06 804 ASP A CA 1
ATOM 6313 C C . ASP A 1 804 ? 128.75 57.188 11.398 1 80.06 804 ASP A C 1
ATOM 6315 O O . ASP A 1 804 ? 128 56.562 10.625 1 80.06 804 ASP A O 1
ATOM 6319 N N . SER A 1 805 ? 130.125 57.125 11.117 1 78.69 805 SER A N 1
ATOM 6320 C CA . SER A 1 805 ? 130.75 56.5 9.984 1 78.69 805 SER A CA 1
ATOM 6321 C C . SER A 1 805 ? 130.5 54.969 10 1 78.69 805 SER A C 1
ATOM 6323 O O . SER A 1 805 ? 130.5 54.344 8.945 1 78.69 805 SER A O 1
ATOM 6325 N N . TRP A 1 806 ? 130.5 54.438 11.273 1 78.94 806 TRP A N 1
ATOM 6326 C CA . TRP A 1 806 ? 130.375 53 11.383 1 78.94 806 TRP A CA 1
ATOM 6327 C C . TRP A 1 806 ? 129 52.531 10.992 1 78.94 806 TRP A C 1
ATOM 6329 O O . TRP A 1 806 ? 128.875 51.5 10.344 1 78.94 806 TRP A O 1
ATOM 6339 N N . CYS A 1 807 ? 127.938 53.281 11.234 1 79.69 807 CYS A N 1
ATOM 6340 C CA . CYS A 1 807 ? 126.562 52.938 10.875 1 79.69 807 CYS A CA 1
ATOM 6341 C C . CYS A 1 807 ? 126.312 53.031 9.375 1 79.69 807 CYS A C 1
ATOM 6343 O O . CYS A 1 807 ? 125.688 52.188 8.781 1 79.69 807 CYS A O 1
ATOM 6345 N N . MET A 1 808 ? 127.062 54.031 8.758 1 79.88 808 MET A N 1
ATOM 6346 C CA . MET A 1 808 ? 126.938 54.156 7.309 1 79.88 808 MET A CA 1
ATOM 6347 C C . MET A 1 808 ? 127.625 53 6.598 1 79.88 808 MET A C 1
ATOM 6349 O O . MET A 1 808 ? 127.188 52.531 5.566 1 79.88 808 MET A O 1
ATOM 6353 N N . GLU A 1 809 ? 128.75 52.469 7.262 1 81.19 809 GLU A N 1
ATOM 6354 C CA . GLU A 1 809 ? 129.375 51.312 6.699 1 81.19 809 GLU A CA 1
ATOM 6355 C C . GLU A 1 809 ? 128.625 50.031 6.855 1 81.19 809 GLU A C 1
ATOM 6357 O O . GLU A 1 809 ? 128.625 49.188 5.961 1 81.19 809 GLU A O 1
ATOM 6362 N N . ALA A 1 810 ? 127.938 49.969 8.008 1 80.19 810 ALA A N 1
ATOM 6363 C CA . ALA A 1 810 ? 127.062 48.812 8.227 1 80.19 810 ALA A CA 1
ATOM 6364 C C . ALA A 1 810 ? 125.938 48.75 7.207 1 80.19 810 ALA A C 1
ATOM 6366 O O . ALA A 1 810 ? 125.625 47.688 6.68 1 80.19 810 ALA A O 1
ATOM 6367 N N . LEU A 1 811 ? 125.375 49.938 6.809 1 78.19 811 LEU A N 1
ATOM 6368 C CA . LEU A 1 811 ? 124.312 50.031 5.801 1 78.19 811 LEU A CA 1
ATOM 6369 C C . LEU A 1 811 ? 124.875 49.688 4.418 1 78.19 811 LEU A C 1
ATOM 6371 O O . LEU A 1 811 ? 124.25 48.969 3.648 1 78.19 811 LEU A O 1
ATOM 6375 N N . ARG A 1 812 ? 126.062 50.062 4.121 1 78.19 812 ARG A N 1
ATOM 6376 C CA . ARG A 1 812 ? 126.688 49.75 2.844 1 78.19 812 ARG A CA 1
ATOM 6377 C C . ARG A 1 812 ? 127 48.25 2.727 1 78.19 812 ARG A C 1
ATOM 6379 O O . ARG A 1 812 ? 126.75 47.656 1.675 1 78.19 812 ARG A O 1
ATOM 6386 N N . LEU A 1 813 ? 127.562 47.719 3.885 1 78.75 813 LEU A N 1
ATOM 6387 C CA . LEU A 1 813 ? 127.875 46.312 3.91 1 78.75 813 LEU A CA 1
ATOM 6388 C C . LEU A 1 813 ? 126.625 45.469 3.73 1 78.75 813 LEU A C 1
ATOM 6390 O O . LEU A 1 813 ? 126.625 44.469 2.992 1 78.75 813 LEU A O 1
ATOM 6394 N N . ALA A 1 814 ? 125.438 45.781 4.406 1 76.25 814 ALA A N 1
ATOM 6395 C CA . ALA A 1 814 ? 124.188 45.062 4.34 1 76.25 814 ALA A CA 1
ATOM 6396 C C . ALA A 1 814 ? 123.562 45.156 2.953 1 76.25 814 ALA A C 1
ATOM 6398 O O . ALA A 1 814 ? 122.938 44.219 2.463 1 76.25 814 ALA A O 1
ATOM 6399 N N . GLN A 1 815 ? 123.688 46.25 2.246 1 73.75 815 GLN A N 1
ATOM 6400 C CA . GLN A 1 815 ? 123.188 46.469 0.901 1 73.75 815 GLN A CA 1
ATOM 6401 C C . GLN A 1 815 ? 123.938 45.656 -0.126 1 73.75 815 GLN A C 1
ATOM 6403 O O . GLN A 1 815 ? 123.375 45.188 -1.12 1 73.75 815 GLN A O 1
ATOM 6408 N N . GLY A 1 816 ? 125.188 45.469 -0.019 1 71.56 816 GLY A N 1
ATOM 6409 C CA . GLY A 1 816 ? 126.062 44.719 -0.934 1 71.56 816 GLY A CA 1
ATOM 6410 C C . GLY A 1 816 ? 125.75 43.219 -0.865 1 71.56 816 GLY A C 1
ATOM 6411 O O . GLY A 1 816 ? 125.938 42.5 -1.859 1 71.56 816 GLY A O 1
ATOM 6412 N N . ARG A 1 817 ? 125.438 42.562 0.346 1 66.81 817 ARG A N 1
ATOM 6413 C CA . ARG A 1 817 ? 125.25 41.156 0.502 1 66.81 817 ARG A CA 1
ATOM 6414 C C . ARG A 1 817 ? 123.875 40.719 -0.076 1 66.81 817 ARG A C 1
ATOM 6416 O O . ARG A 1 817 ? 123.688 39.562 -0.47 1 66.81 817 ARG A O 1
ATOM 6423 N N . GLY A 1 818 ? 122.812 41.469 -0.146 1 56.62 818 GLY A N 1
ATOM 6424 C CA . GLY A 1 818 ? 121.5 41.188 -0.668 1 56.62 818 GLY A CA 1
ATOM 6425 C C . GLY A 1 818 ? 121.5 40.781 -2.129 1 56.62 818 GLY A C 1
ATOM 6426 O O . GLY A 1 818 ? 120.562 40.094 -2.598 1 56.62 818 GLY A O 1
ATOM 6427 N N . GLY A 1 819 ? 122.125 41.125 -3.074 1 50.06 819 GLY A N 1
ATOM 6428 C CA . GLY A 1 819 ? 122.125 40.875 -4.508 1 50.06 819 GLY A CA 1
ATOM 6429 C C . GLY A 1 819 ? 122.75 39.531 -4.875 1 50.06 819 GLY A C 1
ATOM 6430 O O . GLY A 1 819 ? 122.562 39.031 -5.977 1 50.06 819 GLY A O 1
ATOM 6431 N N . SER A 1 820 ? 123.875 39.094 -4.34 1 42.62 820 SER A N 1
ATOM 6432 C CA . SER A 1 820 ? 124.625 38 -4.934 1 42.62 820 SER A CA 1
ATOM 6433 C C . SER A 1 820 ? 123.875 36.656 -4.727 1 42.62 820 SER A C 1
ATOM 6435 O O . SER A 1 820 ? 123.562 35.969 -5.691 1 42.62 820 SER A O 1
ATOM 6437 N N . LEU A 1 821 ? 124.625 35.625 -3.984 1 37.97 821 LEU A N 1
ATOM 6438 C CA . LEU A 1 821 ? 124.5 34.188 -3.762 1 37.97 821 LEU A CA 1
ATOM 6439 C C . LEU A 1 821 ? 123.312 33.875 -2.857 1 37.97 821 LEU A C 1
ATOM 6441 O O . LEU A 1 821 ? 123.125 34.5 -1.8 1 37.97 821 LEU A O 1
ATOM 6445 N N . GLY A 1 822 ? 122.188 33.062 -3.479 1 44.19 822 GLY A N 1
ATOM 6446 C CA . GLY A 1 822 ? 120.938 32.469 -3.162 1 44.19 822 GLY A CA 1
ATOM 6447 C C . GLY A 1 822 ? 120.312 33 -1.891 1 44.19 822 GLY A C 1
ATOM 6448 O O . GLY A 1 822 ? 119.188 32.688 -1.559 1 44.19 822 GLY A O 1
ATOM 6449 N N . THR A 1 823 ? 121.125 33.5 -0.798 1 46.94 823 THR A N 1
ATOM 6450 C CA . THR A 1 823 ? 120.5 33.781 0.5 1 46.94 823 THR A CA 1
ATOM 6451 C C . THR A 1 823 ? 120.062 35.25 0.598 1 46.94 823 THR A C 1
ATOM 6453 O O . THR A 1 823 ? 120.875 36.156 0.382 1 46.94 823 THR A O 1
ATOM 6456 N N . ARG A 1 824 ? 118.938 35.719 0.368 1 54.84 824 ARG A N 1
ATOM 6457 C CA . ARG A 1 824 ? 118.312 37.031 0.313 1 54.84 824 ARG A CA 1
ATOM 6458 C C . ARG A 1 824 ? 118.438 37.75 1.649 1 54.84 824 ARG A C 1
ATOM 6460 O O . ARG A 1 824 ? 117.812 37.344 2.643 1 54.84 824 ARG A O 1
ATOM 6467 N N . HIS A 1 825 ? 119.562 38.562 1.896 1 63.72 825 HIS A N 1
ATOM 6468 C CA . HIS A 1 825 ? 119.625 39.406 3.072 1 63.72 825 HIS A CA 1
ATOM 6469 C C . HIS A 1 825 ? 118.875 40.688 2.881 1 63.72 825 HIS A C 1
ATOM 6471 O O . HIS A 1 825 ? 119.125 41.469 1.967 1 63.72 825 HIS A O 1
ATOM 6477 N N . ASP A 1 826 ? 117.875 40.875 3.611 1 74.44 826 ASP A N 1
ATOM 6478 C CA . ASP A 1 826 ? 116.938 42 3.459 1 74.44 826 ASP A CA 1
ATOM 6479 C C . ASP A 1 826 ? 117.375 43.188 4.359 1 74.44 826 ASP A C 1
ATOM 6481 O O . ASP A 1 826 ? 117.75 42.969 5.516 1 74.44 826 ASP A O 1
ATOM 6485 N N . VAL A 1 827 ? 117.5 44.375 3.729 1 78.62 827 VAL A N 1
ATOM 6486 C CA . VAL A 1 827 ? 117.875 45.594 4.469 1 78.62 827 VAL A CA 1
ATOM 6487 C C . VAL A 1 827 ? 116.625 46.438 4.68 1 78.62 827 VAL A C 1
ATOM 6489 O O . VAL A 1 827 ? 115.938 46.75 3.723 1 78.62 827 VAL A O 1
ATOM 6492 N N . LEU A 1 828 ? 116.375 46.656 5.973 1 80.44 828 LEU A N 1
ATOM 6493 C CA . LEU A 1 828 ? 115.188 47.5 6.328 1 80.44 828 LEU A CA 1
ATOM 6494 C C . LEU A 1 828 ? 115.625 48.781 7.031 1 80.44 828 LEU A C 1
ATOM 6496 O O . LEU A 1 828 ? 116.5 48.719 7.934 1 80.44 828 LEU A O 1
ATOM 6500 N N . VAL A 1 829 ? 115.125 50 6.559 1 80.62 829 VAL A N 1
ATOM 6501 C CA . VAL A 1 829 ? 115.5 51.281 7.125 1 80.62 829 VAL A CA 1
ATOM 6502 C C . VAL A 1 829 ? 114.312 51.875 7.891 1 80.62 829 VAL A C 1
ATOM 6504 O O . VAL A 1 829 ? 113.25 52 7.355 1 80.62 829 VAL A O 1
ATOM 6507 N N . LEU A 1 830 ? 114.562 52.094 9.281 1 79.44 830 LEU A N 1
ATOM 6508 C CA . LEU A 1 830 ? 113.562 52.719 10.164 1 79.44 830 LEU A CA 1
ATOM 6509 C C . LEU A 1 830 ? 113.938 54.156 10.422 1 79.44 830 LEU A C 1
ATOM 6511 O O . LEU A 1 830 ? 115 54.469 10.977 1 79.44 830 LEU A O 1
ATOM 6515 N N . LEU A 1 831 ? 113.125 55.188 9.875 1 79.88 831 LEU A N 1
ATOM 6516 C CA . LEU A 1 831 ? 113.375 56.625 9.992 1 79.88 831 LEU A CA 1
ATOM 6517 C C . LEU A 1 831 ? 112.688 57.156 11.266 1 79.88 831 LEU A C 1
ATOM 6519 O O . LEU A 1 831 ? 111.5 57 11.492 1 79.88 831 LEU A O 1
ATOM 6523 N N . LEU A 1 832 ? 113.562 57.594 12.289 1 75.94 832 LEU A N 1
ATOM 6524 C CA . LEU A 1 832 ? 113.125 58.188 13.531 1 75.94 832 LEU A CA 1
ATOM 6525 C C . LEU A 1 832 ? 113.188 59.719 13.461 1 75.94 832 LEU A C 1
ATOM 6527 O O . LEU A 1 832 ? 114.25 60.25 13.062 1 75.94 832 LEU A O 1
ATOM 6531 N N . GLY A 1 833 ? 112.125 60.531 13.828 1 71 833 GLY A N 1
ATOM 6532 C CA . GLY A 1 833 ? 112.062 61.969 13.922 1 71 833 GLY A CA 1
ATOM 6533 C C . GLY A 1 833 ? 111.812 62.656 12.586 1 71 833 GLY A C 1
ATOM 6534 O O . GLY A 1 833 ? 111.438 62 11.609 1 71 833 GLY A O 1
ATOM 6535 N N . SER A 1 834 ? 111.625 63.938 12.398 1 69.81 834 SER A N 1
ATOM 6536 C CA . SER A 1 834 ? 111.312 64.75 11.234 1 69.81 834 SER A CA 1
ATOM 6537 C C . SER A 1 834 ? 112.562 65.062 10.391 1 69.81 834 SER A C 1
ATOM 6539 O O . SER A 1 834 ? 113.062 66.125 10.422 1 69.81 834 SER A O 1
ATOM 6541 N N . LEU A 1 835 ? 113.312 63.906 9.82 1 71 835 LEU A N 1
ATOM 6542 C CA . LEU A 1 835 ? 114.438 64.188 8.922 1 71 835 LEU A CA 1
ATOM 6543 C C . LEU A 1 835 ? 113.938 64.438 7.504 1 71 835 LEU A C 1
ATOM 6545 O O . LEU A 1 835 ? 113.188 63.625 6.941 1 71 835 LEU A O 1
ATOM 6549 N N . PRO A 1 836 ? 114.125 65.688 7.043 1 72.5 836 PRO A N 1
ATOM 6550 C CA . PRO A 1 836 ? 113.625 66 5.695 1 72.5 836 PRO A CA 1
ATOM 6551 C C . PRO A 1 836 ? 114.25 65.125 4.629 1 72.5 836 PRO A C 1
ATOM 6553 O O . PRO A 1 836 ? 115.375 64.625 4.809 1 72.5 836 PRO A O 1
ATOM 6556 N N . GLU A 1 837 ? 113.625 64.688 3.494 1 67.62 837 GLU A N 1
ATOM 6557 C CA . GLU A 1 837 ? 114 63.781 2.42 1 67.62 837 GLU A CA 1
ATOM 6558 C C . GLU A 1 837 ? 115.312 64.25 1.751 1 67.62 837 GLU A C 1
ATOM 6560 O O . GLU A 1 837 ? 116.125 63.438 1.346 1 67.62 837 GLU A O 1
ATOM 6565 N N . PHE A 1 838 ? 115.375 65.5 1.759 1 70.88 838 PHE A N 1
ATOM 6566 C CA . PHE A 1 838 ? 116.562 66.062 1.053 1 70.88 838 PHE A CA 1
ATOM 6567 C C . PHE A 1 838 ? 117.812 65.75 1.812 1 70.88 838 PHE A C 1
ATOM 6569 O O . PHE A 1 838 ? 118.875 65.562 1.204 1 70.88 838 PHE A O 1
ATOM 6576 N N . GLN A 1 839 ? 117.812 65.625 3.166 1 74 839 GLN A N 1
ATOM 6577 C CA . GLN A 1 839 ? 119 65.312 3.971 1 74 839 GLN A CA 1
ATOM 6578 C C . GLN A 1 839 ? 119.375 63.875 3.877 1 74 839 GLN A C 1
ATOM 6580 O O . GLN A 1 839 ? 120.562 63.531 3.969 1 74 839 GLN A O 1
ATOM 6585 N N . LEU A 1 840 ? 118.375 63.031 3.551 1 71.81 840 LEU A N 1
ATOM 6586 C CA . LEU A 1 840 ? 118.625 61.625 3.426 1 71.81 840 LEU A CA 1
ATOM 6587 C C . LEU A 1 840 ? 119.312 61.281 2.094 1 71.81 840 LEU A C 1
ATOM 6589 O O . LEU A 1 840 ? 120.125 60.406 2.021 1 71.81 840 LEU A O 1
ATOM 6593 N N . GLN A 1 841 ? 119 62.125 1.064 1 73.44 841 GLN A N 1
ATOM 6594 C CA . GLN A 1 841 ? 119.562 61.906 -0.274 1 73.44 841 GLN A CA 1
ATOM 6595 C C . GLN A 1 841 ? 121 62.344 -0.354 1 73.44 841 GLN A C 1
ATOM 6597 O O . GLN A 1 841 ? 121.688 61.969 -1.288 1 73.44 841 GLN A O 1
ATOM 6602 N N . ARG A 1 842 ? 121.438 63.094 0.678 1 76.31 842 ARG A N 1
ATOM 6603 C CA . ARG A 1 842 ? 122.812 63.594 0.639 1 76.31 842 ARG A CA 1
ATOM 6604 C C . ARG A 1 842 ? 123.812 62.5 0.986 1 76.31 842 ARG A C 1
ATOM 6606 O O . ARG A 1 842 ? 125 62.594 0.617 1 76.31 842 ARG A O 1
ATOM 6613 N N . HIS A 1 843 ? 123.375 61.5 1.674 1 76.94 843 HIS A N 1
ATOM 6614 C CA . HIS A 1 843 ? 124.312 60.438 2.084 1 76.94 843 HIS A CA 1
ATOM 6615 C C . HIS A 1 843 ? 124.188 59.219 1.145 1 76.94 843 HIS A C 1
ATOM 6617 O O . HIS A 1 843 ? 123.125 58.719 0.906 1 76.94 843 HIS A O 1
ATOM 6623 N N . GLY A 1 844 ? 125.25 58.812 0.49 1 76.38 844 GLY A N 1
ATOM 6624 C CA . GLY A 1 844 ? 125.312 57.875 -0.602 1 76.38 844 GLY A CA 1
ATOM 6625 C C . GLY A 1 844 ? 124.562 56.562 -0.322 1 76.38 844 GLY A C 1
ATOM 6626 O O . GLY A 1 844 ? 123.688 56.156 -1.095 1 76.38 844 GLY A O 1
ATOM 6627 N N . PRO A 1 845 ? 124.875 56 0.78 1 76.88 845 PRO A N 1
ATOM 6628 C CA . PRO A 1 845 ? 124.25 54.688 1.014 1 76.88 845 PRO A CA 1
ATOM 6629 C C . PRO A 1 845 ? 122.75 54.812 1.276 1 76.88 845 PRO A C 1
ATOM 6631 O O . PRO A 1 845 ? 122 53.906 0.896 1 76.88 845 PRO A O 1
ATOM 6634 N N . VAL A 1 846 ? 122.188 55.781 1.875 1 75.69 846 VAL A N 1
ATOM 6635 C CA . VAL A 1 846 ? 120.812 56 2.141 1 75.69 846 VAL A CA 1
ATOM 6636 C C . VAL A 1 846 ? 120.062 56.312 0.838 1 75.69 846 VAL A C 1
ATOM 6638 O O . VAL A 1 846 ? 118.938 55.844 0.607 1 75.69 846 VAL A O 1
ATOM 6641 N N . ARG A 1 847 ? 120.75 57.156 -0.04 1 76.25 847 ARG A N 1
ATOM 6642 C CA . ARG A 1 847 ? 120.188 57.469 -1.358 1 76.25 847 ARG A CA 1
ATOM 6643 C C . ARG A 1 847 ? 120 56.188 -2.18 1 76.25 847 ARG A C 1
ATOM 6645 O O . ARG A 1 847 ? 119 56.031 -2.865 1 76.25 847 ARG A O 1
ATOM 6652 N N . ALA A 1 848 ? 121.125 55.344 -2.068 1 76.56 848 ALA A N 1
ATOM 6653 C CA . ALA A 1 848 ? 121 54.094 -2.834 1 76.56 848 ALA A CA 1
ATOM 6654 C C . ALA A 1 848 ? 119.875 53.219 -2.365 1 76.56 848 ALA A C 1
ATOM 6656 O O . ALA A 1 848 ? 119.188 52.594 -3.178 1 76.56 848 ALA A O 1
ATOM 6657 N N . HIS A 1 849 ? 119.562 53.156 -1.099 1 74.19 849 HIS A N 1
ATOM 6658 C CA . HIS A 1 849 ? 118.5 52.375 -0.545 1 74.19 849 HIS A CA 1
ATOM 6659 C C . HIS A 1 849 ? 117.125 52.969 -0.977 1 74.19 849 HIS A C 1
ATOM 6661 O O . HIS A 1 849 ? 116.25 52.219 -1.36 1 74.19 849 HIS A O 1
ATOM 6667 N N . LEU A 1 850 ? 117.062 54.312 -1.014 1 71.69 850 LEU A N 1
ATOM 6668 C CA . LEU A 1 850 ? 115.812 54.969 -1.362 1 71.69 850 LEU A CA 1
ATOM 6669 C C . LEU A 1 850 ? 115.5 54.875 -2.857 1 71.69 850 LEU A C 1
ATOM 6671 O O . LEU A 1 850 ? 114.375 54.719 -3.27 1 71.69 850 LEU A O 1
ATOM 6675 N N . GLN A 1 851 ? 116.5 54.781 -3.752 1 71.06 851 GLN A N 1
ATOM 6676 C CA . GLN A 1 851 ? 116.375 54.688 -5.199 1 71.06 851 GLN A CA 1
ATOM 6677 C C . GLN A 1 851 ? 116.062 53.25 -5.617 1 71.06 851 GLN A C 1
ATOM 6679 O O . GLN A 1 851 ? 115.438 53 -6.641 1 71.06 851 GLN A O 1
ATOM 6684 N N . ALA A 1 852 ? 116.625 52.156 -4.723 1 69.06 852 ALA A N 1
ATOM 6685 C CA . ALA A 1 852 ? 116.375 50.781 -5.051 1 69.06 852 ALA A CA 1
ATOM 6686 C C . ALA A 1 852 ? 114.938 50.344 -4.684 1 69.06 852 ALA A C 1
ATOM 6688 O O . ALA A 1 852 ? 114.5 49.25 -4.992 1 69.06 852 ALA A O 1
ATOM 6689 N N . GLY A 1 853 ? 114.062 51.219 -4.277 1 67.31 853 GLY A N 1
ATOM 6690 C CA . GLY A 1 853 ? 112.688 51 -3.957 1 67.31 853 GLY A CA 1
ATOM 6691 C C . GLY A 1 853 ? 112.5 50.156 -2.711 1 67.31 853 GLY A C 1
ATOM 6692 O O . GLY A 1 853 ? 111.438 49.5 -2.566 1 67.31 853 GLY A O 1
ATOM 6693 N N . ARG A 1 854 ? 113.562 50.062 -1.857 1 67.12 854 ARG A N 1
ATOM 6694 C CA . ARG A 1 854 ? 113.438 49.219 -0.673 1 67.12 854 ARG A CA 1
ATOM 6695 C C . ARG A 1 854 ? 112.625 49.906 0.426 1 67.12 854 ARG A C 1
ATOM 6697 O O . ARG A 1 854 ? 112.625 51.125 0.502 1 67.12 854 ARG A O 1
ATOM 6704 N N . PRO A 1 855 ? 112 49.094 1.137 1 68.88 855 PRO A N 1
ATOM 6705 C CA . PRO A 1 855 ? 111 49.656 2.045 1 68.88 855 PRO A CA 1
ATOM 6706 C C . PRO A 1 855 ? 111.625 50.438 3.197 1 68.88 855 PRO A C 1
ATOM 6708 O O . PRO A 1 855 ? 112.625 50.031 3.754 1 68.88 855 PRO A O 1
ATOM 6711 N N . CYS A 1 856 ? 111.188 51.688 3.293 1 73.5 856 CYS A N 1
ATOM 6712 C CA . CYS A 1 856 ? 111.562 52.562 4.418 1 73.5 856 CYS A CA 1
ATOM 6713 C C . CYS A 1 856 ? 110.375 52.812 5.324 1 73.5 856 CYS A C 1
ATOM 6715 O O . CYS A 1 856 ? 109.25 53.156 4.848 1 73.5 856 CYS A O 1
ATOM 6717 N N . VAL A 1 857 ? 110.5 52.406 6.66 1 74.69 857 VAL A N 1
ATOM 6718 C CA . VAL A 1 857 ? 109.375 52.562 7.582 1 74.69 857 VAL A CA 1
ATOM 6719 C C . VAL A 1 857 ? 109.688 53.719 8.539 1 74.69 857 VAL A C 1
ATOM 6721 O O . VAL A 1 857 ? 110.75 53.812 9.141 1 74.69 857 VAL A O 1
ATOM 6724 N N . ARG A 1 858 ? 108.688 54.781 8.5 1 76.44 858 ARG A N 1
ATOM 6725 C CA . ARG A 1 858 ? 108.812 55.906 9.406 1 76.44 858 ARG A CA 1
ATOM 6726 C C . ARG A 1 858 ? 108.125 55.594 10.742 1 76.44 858 ARG A C 1
ATOM 6728 O O . ARG A 1 858 ? 107 55.188 10.773 1 76.44 858 ARG A O 1
ATOM 6735 N N . TRP A 1 859 ? 108.875 55.719 11.977 1 72.94 859 TRP A N 1
ATOM 6736 C CA . TRP A 1 859 ? 108.375 55.469 13.32 1 72.94 859 TRP A CA 1
ATOM 6737 C C . TRP A 1 859 ? 107.375 56.594 13.727 1 72.94 859 TRP A C 1
ATOM 6739 O O . TRP A 1 859 ? 107.75 57.781 13.68 1 72.94 859 TRP A O 1
ATOM 6749 N N . PRO A 1 860 ? 106.062 56.25 13.906 1 74.19 860 PRO A N 1
ATOM 6750 C CA . PRO A 1 860 ? 105 57.219 14.133 1 74.19 860 PRO A CA 1
ATOM 6751 C C . PRO A 1 860 ? 105.188 58.031 15.422 1 74.19 860 PRO A C 1
ATOM 6753 O O . PRO A 1 860 ? 105.75 57.5 16.391 1 74.19 860 PRO A O 1
ATOM 6756 N N . GLU A 1 861 ? 104.875 59.344 15.492 1 70.75 861 GLU A N 1
ATOM 6757 C CA . GLU A 1 861 ? 104.938 60.219 16.656 1 70.75 861 GLU A CA 1
ATOM 6758 C C . GLU A 1 861 ? 103.812 59.938 17.641 1 70.75 861 GLU A C 1
ATOM 6760 O O . GLU A 1 861 ? 104 60.062 18.859 1 70.75 861 GLU A O 1
ATOM 6765 N N . ASP A 1 862 ? 102.688 59.562 17.188 1 65.25 862 ASP A N 1
ATOM 6766 C CA . ASP A 1 862 ? 101.5 59.25 18.031 1 65.25 862 ASP A CA 1
ATOM 6767 C C . ASP A 1 862 ? 101.688 57.875 18.672 1 65.25 862 ASP A C 1
ATOM 6769 O O . ASP A 1 862 ? 101.875 56.875 17.984 1 65.25 862 ASP A O 1
ATOM 6773 N N . PRO A 1 863 ? 101.688 57.781 19.906 1 65.75 863 PRO A N 1
ATOM 6774 C CA . PRO A 1 863 ? 101.875 56.531 20.641 1 65.75 863 PRO A CA 1
ATOM 6775 C C . PRO A 1 863 ? 100.938 55.438 20.25 1 65.75 863 PRO A C 1
ATOM 6777 O O . PRO A 1 863 ? 101.25 54.25 20.359 1 65.75 863 PRO A O 1
ATOM 6780 N N . GLN A 1 864 ? 99.688 55.844 19.906 1 63.84 864 GLN A N 1
ATOM 6781 C CA . GLN A 1 864 ? 98.688 54.812 19.578 1 63.84 864 GLN A CA 1
ATOM 6782 C C . GLN A 1 864 ? 99.125 54 18.375 1 63.84 864 GLN A C 1
ATOM 6784 O O . GLN A 1 864 ? 98.75 52.844 18.25 1 63.84 864 GLN A O 1
ATOM 6789 N N . ASP A 1 865 ? 99.938 54.594 17.453 1 64.56 865 ASP A N 1
ATOM 6790 C CA . ASP A 1 865 ? 100.312 53.906 16.203 1 64.56 865 ASP A CA 1
ATOM 6791 C C . ASP A 1 865 ? 101.625 53.156 16.328 1 64.56 865 ASP A C 1
ATOM 6793 O O . ASP A 1 865 ? 102.062 52.469 15.398 1 64.56 865 ASP A O 1
ATOM 6797 N N . ARG A 1 866 ? 102.25 53.094 17.453 1 71.94 866 ARG A N 1
ATOM 6798 C CA . ARG A 1 866 ? 103.562 52.531 17.656 1 71.94 866 ARG A CA 1
ATOM 6799 C C . ARG A 1 866 ? 103.562 51.031 17.688 1 71.94 866 ARG A C 1
ATOM 6801 O O . ARG A 1 866 ? 104.438 50.375 17.172 1 71.94 866 ARG A O 1
ATOM 6808 N N . ASP A 1 867 ? 102.438 50.531 18.25 1 72 867 ASP A N 1
ATOM 6809 C CA . ASP A 1 867 ? 102.312 49.094 18.312 1 72 867 ASP A CA 1
ATOM 6810 C C . ASP A 1 867 ? 102.125 48.5 16.922 1 72 867 ASP A C 1
ATOM 6812 O O . ASP A 1 867 ? 102.625 47.438 16.594 1 72 867 ASP A O 1
ATOM 6816 N N . TRP A 1 868 ? 101.438 49.344 16.156 1 70.62 868 TRP A N 1
ATOM 6817 C CA . TRP A 1 868 ? 101.188 48.906 14.797 1 70.62 868 TRP A CA 1
ATOM 6818 C C . TRP A 1 868 ? 102.438 48.906 13.969 1 70.62 868 TRP A C 1
ATOM 6820 O O . TRP A 1 868 ? 102.688 47.969 13.211 1 70.62 868 TRP A O 1
ATOM 6830 N N . CYS A 1 869 ? 103.188 49.75 14.164 1 72.25 869 CYS A N 1
ATOM 6831 C CA . CYS A 1 869 ? 104.438 49.844 13.422 1 72.25 869 CYS A CA 1
ATOM 6832 C C . CYS A 1 869 ? 105.438 48.719 13.836 1 72.25 869 CYS A C 1
ATOM 6834 O O . CYS A 1 869 ? 106.062 48.125 12.992 1 72.25 869 CYS A O 1
ATOM 6836 N N . ALA A 1 870 ? 105.375 48.438 15.023 1 74.5 870 ALA A N 1
ATOM 6837 C CA . ALA A 1 870 ? 106.188 47.344 15.516 1 74.5 870 ALA A CA 1
ATOM 6838 C C . ALA A 1 870 ? 105.75 46 14.93 1 74.5 870 ALA A C 1
ATOM 6840 O O . ALA A 1 870 ? 106.625 45.188 14.57 1 74.5 870 ALA A O 1
ATOM 6841 N N . ASP A 1 871 ? 104.438 45.75 14.805 1 74.31 871 ASP A N 1
ATOM 6842 C CA . ASP A 1 871 ? 103.938 44.531 14.219 1 74.31 871 ASP A CA 1
ATOM 6843 C C . ASP A 1 871 ? 104.312 44.438 12.727 1 74.31 871 ASP A C 1
ATOM 6845 O O . ASP A 1 871 ? 104.625 43.375 12.219 1 74.31 871 ASP A O 1
ATOM 6849 N N . LEU A 1 872 ? 104.312 45.625 12.141 1 72.81 872 LEU A N 1
ATOM 6850 C CA . LEU A 1 872 ? 104.688 45.688 10.734 1 72.81 872 LEU A CA 1
ATOM 6851 C C . LEU A 1 872 ? 106.125 45.312 10.547 1 72.81 872 LEU A C 1
ATOM 6853 O O . LEU A 1 872 ? 106.5 44.594 9.625 1 72.81 872 LEU A O 1
ATOM 6857 N N . LEU A 1 873 ? 107 45.719 11.375 1 75.81 873 LEU A N 1
ATOM 6858 C CA . LEU A 1 873 ? 108.375 45.438 11.297 1 75.81 873 LEU A CA 1
ATOM 6859 C C . LEU A 1 873 ? 108.688 43.969 11.562 1 75.81 873 LEU A C 1
ATOM 6861 O O . LEU A 1 873 ? 109.5 43.344 10.906 1 75.81 873 LEU A O 1
ATOM 6865 N N . LEU A 1 874 ? 107.875 43.375 12.461 1 76.75 874 LEU A N 1
ATOM 6866 C CA . LEU A 1 874 ? 108 41.969 12.781 1 76.75 874 LEU A CA 1
ATOM 6867 C C . LEU A 1 874 ? 107.688 41.094 11.562 1 76.75 874 LEU A C 1
ATOM 6869 O O . LEU A 1 874 ? 108.375 40.156 11.273 1 76.75 874 LEU A O 1
ATOM 6873 N N . VAL A 1 875 ? 106.625 41.469 10.781 1 73.56 875 VAL A N 1
ATOM 6874 C CA . VAL A 1 875 ? 106.188 40.688 9.633 1 73.56 875 VAL A CA 1
ATOM 6875 C C . VAL A 1 875 ? 107.188 40.875 8.492 1 73.56 875 VAL A C 1
ATOM 6877 O O . VAL A 1 875 ? 107.562 39.906 7.797 1 73.56 875 VAL A O 1
ATOM 6880 N N . THR A 1 876 ? 107.75 42.094 8.469 1 74 876 THR A N 1
ATOM 6881 C CA . THR A 1 876 ? 108.625 42.375 7.367 1 74 876 THR A CA 1
ATOM 6882 C C . THR A 1 876 ? 110 41.688 7.598 1 74 876 THR A C 1
ATOM 6884 O O . THR A 1 876 ? 110.625 41.188 6.652 1 74 876 THR A O 1
ATOM 6887 N N . ILE A 1 877 ? 110.375 41.562 8.766 1 73.94 877 ILE A N 1
ATOM 6888 C CA . ILE A 1 877 ? 111.625 40.969 9.086 1 73.94 877 ILE A CA 1
ATOM 6889 C C . ILE A 1 877 ? 111.562 39.438 8.953 1 73.94 877 ILE A C 1
ATOM 6891 O O . ILE A 1 877 ? 112.5 38.781 8.477 1 73.94 877 ILE A O 1
ATOM 6895 N N . ARG A 1 878 ? 110.375 38.844 9.242 1 71.06 878 ARG A N 1
ATOM 6896 C CA . ARG A 1 878 ? 110.188 37.406 9.188 1 71.06 878 ARG A CA 1
ATOM 6897 C C . ARG A 1 878 ? 109.938 36.938 7.762 1 71.06 878 ARG A C 1
ATOM 6899 O O . ARG A 1 878 ? 110.438 35.906 7.332 1 71.06 878 ARG A O 1
ATOM 6906 N N . GLU A 1 879 ? 108.875 37.688 6.953 1 69.56 879 GLU A N 1
ATOM 6907 C CA . GLU A 1 879 ? 108.438 37.156 5.664 1 69.56 879 GLU A CA 1
ATOM 6908 C C . GLU A 1 879 ? 109.25 37.781 4.516 1 69.56 879 GLU A C 1
ATOM 6910 O O . GLU A 1 879 ? 109.312 37.219 3.416 1 69.56 879 GLU A O 1
ATOM 6915 N N . GLY A 1 880 ? 110.125 38.562 4.652 1 61.5 880 GLY A N 1
ATOM 6916 C CA . GLY A 1 880 ? 110.938 39.188 3.621 1 61.5 880 GLY A CA 1
ATOM 6917 C C . GLY A 1 880 ? 110.188 40.25 2.828 1 61.5 880 GLY A C 1
ATOM 6918 O O . GLY A 1 880 ? 109 40.312 2.879 1 61.5 880 GLY A O 1
ATOM 6919 N N . VAL A 1 881 ? 110.688 41.219 2.326 1 52.53 881 VAL A N 1
ATOM 6920 C CA . VAL A 1 881 ? 110.125 42.312 1.547 1 52.53 881 VAL A CA 1
ATOM 6921 C C . VAL A 1 881 ? 109.812 41.812 0.13 1 52.53 881 VAL A C 1
ATOM 6923 O O . VAL A 1 881 ? 110.688 41.281 -0.554 1 52.53 881 VAL A O 1
ATOM 6926 N N . PRO A 1 882 ? 108.438 41.5 -0.391 1 44.22 882 PRO A N 1
ATOM 6927 C CA . PRO A 1 882 ? 108.25 41.062 -1.771 1 44.22 882 PRO A CA 1
ATOM 6928 C C . PRO A 1 882 ? 108.875 42 -2.793 1 44.22 882 PRO A C 1
ATOM 6930 O O . PRO A 1 882 ? 108.688 43.219 -2.705 1 44.22 882 PRO A O 1
ATOM 6933 N N . CYS A 1 883 ? 110 41.656 -3.363 1 36.75 883 CYS A N 1
ATOM 6934 C CA . CYS A 1 883 ? 110.688 42.438 -4.398 1 36.75 883 CYS A CA 1
ATOM 6935 C C . CYS A 1 883 ? 109.812 42.562 -5.645 1 36.75 883 CYS A C 1
ATOM 6937 O O . CYS A 1 883 ? 109.5 41.562 -6.281 1 36.75 883 CYS A O 1
ATOM 6939 N N . GLU A 1 884 ? 108.688 43.281 -5.785 1 39.22 884 GLU A N 1
ATOM 6940 C CA . GLU A 1 884 ? 108 43.438 -7.062 1 39.22 884 GLU A CA 1
ATOM 6941 C C . GLU A 1 884 ? 109 43.969 -8.141 1 39.22 884 GLU A C 1
ATOM 6943 O O . GLU A 1 884 ? 109.688 44.969 -7.938 1 39.22 884 GLU A O 1
ATOM 6948 N N . GLY A 1 885 ? 109.5 43.125 -9.078 1 34.22 885 GLY A N 1
ATOM 6949 C CA . GLY A 1 885 ? 110.312 43.438 -10.219 1 34.22 885 GLY A CA 1
ATOM 6950 C C . GLY A 1 885 ? 109.938 44.781 -10.867 1 34.22 885 GLY A C 1
ATOM 6951 O O . GLY A 1 885 ? 108.875 45.281 -10.656 1 34.22 885 GLY A O 1
ATOM 6952 N N . PRO A 1 886 ? 110.75 45.344 -11.531 1 33.53 886 PRO A N 1
ATOM 6953 C CA . PRO A 1 886 ? 110.812 46.688 -12.086 1 33.53 886 PRO A CA 1
ATOM 6954 C C . PRO A 1 886 ? 109.625 47.031 -13 1 33.53 886 PRO A C 1
ATOM 6956 O O . PRO A 1 886 ? 109.625 46.594 -14.156 1 33.53 886 PRO A O 1
ATOM 6959 N N . GLN A 1 887 ? 108.438 46.562 -12.891 1 32.16 887 GLN A N 1
ATOM 6960 C CA . GLN A 1 887 ? 107.812 47.031 -14.117 1 32.16 887 GLN A CA 1
ATOM 6961 C C . GLN A 1 887 ? 108.062 48.531 -14.336 1 32.16 887 GLN A C 1
ATOM 6963 O O . GLN A 1 887 ? 108.438 49.25 -13.398 1 32.16 887 GLN A O 1
ATOM 6968 N N . GLY A 1 888 ? 107.625 49.062 -15.477 1 31.88 888 GLY A N 1
ATOM 6969 C CA . GLY A 1 888 ? 107.938 50.312 -16.188 1 31.88 888 GLY A CA 1
ATOM 6970 C C . GLY A 1 888 ? 107.938 51.531 -15.273 1 31.88 888 GLY A C 1
ATOM 6971 O O . GLY A 1 888 ? 107.812 51.375 -14.055 1 31.88 888 GLY A O 1
ATOM 6972 N N . GLY A 1 889 ? 107.625 52.625 -15.828 1 32.19 889 GLY A N 1
ATOM 6973 C CA . GLY A 1 889 ? 108 54 -15.539 1 32.19 889 GLY A CA 1
ATOM 6974 C C . GLY A 1 889 ? 107.375 54.531 -14.273 1 32.19 889 GLY A C 1
ATOM 6975 O O . GLY A 1 889 ? 107.312 55.75 -14.086 1 32.19 889 GLY A O 1
ATOM 6976 N N . THR A 1 890 ? 106.625 53.625 -13.586 1 28.95 890 THR A N 1
ATOM 6977 C CA . THR A 1 890 ? 105.688 54.312 -12.703 1 28.95 890 THR A CA 1
ATOM 6978 C C . THR A 1 890 ? 106.438 55.188 -11.688 1 28.95 890 THR A C 1
ATOM 6980 O O . THR A 1 890 ? 107.562 54.812 -11.242 1 28.95 890 THR A O 1
ATOM 6983 N N . ARG A 1 891 ? 106.062 56.406 -11.781 1 31.73 891 ARG A N 1
ATOM 6984 C CA . ARG A 1 891 ? 106.438 57.469 -10.859 1 31.73 891 ARG A CA 1
ATOM 6985 C C . ARG A 1 891 ? 106.5 56.969 -9.422 1 31.73 891 ARG A C 1
ATOM 6987 O O . ARG A 1 891 ? 105.812 56.031 -9.07 1 31.73 891 ARG A O 1
ATOM 6994 N N . PHE A 1 892 ? 107.5 57.219 -8.93 1 30.56 892 PHE A N 1
ATOM 6995 C CA . PHE A 1 892 ? 108 56.969 -7.582 1 30.56 892 PHE A CA 1
ATOM 6996 C C . PHE A 1 892 ? 106.875 57.188 -6.539 1 30.56 892 PHE A C 1
ATOM 6998 O O . PHE A 1 892 ? 106.75 58.312 -6.027 1 30.56 892 PHE A O 1
ATOM 7005 N N . ARG A 1 893 ? 105.688 56.688 -6.898 1 31.16 893 ARG A N 1
ATOM 7006 C CA . ARG A 1 893 ? 104.688 57.25 -5.977 1 31.16 893 ARG A CA 1
ATOM 7007 C C . ARG A 1 893 ? 104.938 56.812 -4.547 1 31.16 893 ARG A C 1
ATOM 7009 O O . ARG A 1 893 ? 105.188 55.625 -4.289 1 31.16 893 ARG A O 1
ATOM 7016 N N . MET A 1 894 ? 105.562 57.594 -3.906 1 27.22 894 MET A N 1
ATOM 7017 C CA . MET A 1 894 ? 105.875 57.406 -2.482 1 27.22 894 MET A CA 1
ATOM 7018 C C . MET A 1 894 ? 104.625 56.812 -1.778 1 27.22 894 MET A C 1
ATOM 7020 O O . MET A 1 894 ? 103.562 57.344 -1.824 1 27.22 894 MET A O 1
ATOM 7024 N N . ARG A 1 895 ? 104.5 55.594 -2.123 1 29.22 895 ARG A N 1
ATOM 7025 C CA . ARG A 1 895 ? 103.312 54.906 -1.654 1 29.22 895 ARG A CA 1
ATOM 7026 C C . ARG A 1 895 ? 103.062 55.188 -0.172 1 29.22 895 ARG A C 1
ATOM 7028 O O . ARG A 1 895 ? 103.875 54.781 0.675 1 29.22 895 ARG A O 1
ATOM 7035 N N . SER A 1 896 ? 102.812 56.469 -0.068 1 24.33 896 SER A N 1
ATOM 7036 C CA . SER A 1 896 ? 102.5 56.75 1.34 1 24.33 896 SER A CA 1
ATOM 7037 C C . SER A 1 896 ? 101.5 55.75 1.88 1 24.33 896 SER A C 1
ATOM 7039 O O . SER A 1 896 ? 100.5 55.469 1.208 1 24.33 896 SER A O 1
ATOM 7041 N N . LEU A 1 897 ? 102 54.688 2.264 1 25.67 897 LEU A N 1
ATOM 7042 C CA . LEU A 1 897 ? 101.125 53.625 2.787 1 25.67 897 LEU A CA 1
ATOM 7043 C C . LEU A 1 897 ? 99.938 54.219 3.582 1 25.67 897 LEU A C 1
ATOM 7045 O O . LEU A 1 897 ? 100.188 54.812 4.641 1 25.67 897 LEU A O 1
ATOM 7049 N N . ARG A 1 898 ? 99.25 55.156 2.756 1 23.25 898 ARG A N 1
ATOM 7050 C CA . ARG A 1 898 ? 98.25 55.75 3.621 1 23.25 898 ARG A CA 1
ATOM 7051 C C . ARG A 1 898 ? 97.312 54.719 4.188 1 23.25 898 ARG A C 1
ATOM 7053 O O . ARG A 1 898 ? 96.875 53.844 3.463 1 23.25 898 ARG A O 1
ATOM 7060 N N . ALA A 1 899 ? 97.562 54.312 5.32 1 24.38 899 ALA A N 1
ATOM 7061 C CA . ALA A 1 899 ? 96.75 53.375 6.105 1 24.38 899 ALA A CA 1
ATOM 7062 C C . ALA A 1 899 ? 95.25 53.594 5.926 1 24.38 899 ALA A C 1
ATOM 7064 O O . ALA A 1 899 ? 94.75 54.688 6.238 1 24.38 899 ALA A O 1
ATOM 7065 N N . VAL A 1 900 ? 94.812 53.438 4.738 1 25.98 900 VAL A N 1
ATOM 7066 C CA . VAL A 1 900 ? 93.438 53.938 4.547 1 25.98 900 VAL A CA 1
ATOM 7067 C C . VAL A 1 900 ? 92.562 53.281 5.574 1 25.98 900 VAL A C 1
ATOM 7069 O O . VAL A 1 900 ? 92.562 52.062 5.773 1 25.98 900 VAL A O 1
ATOM 7072 N N . GLY A 1 901 ? 92.062 54 6.402 1 21.52 901 GLY A N 1
ATOM 7073 C CA . GLY A 1 901 ? 91.312 53.938 7.664 1 21.52 901 GLY A CA 1
ATOM 7074 C C . GLY A 1 901 ? 90.062 53.094 7.59 1 21.52 901 GLY A C 1
ATOM 7075 O O . GLY A 1 901 ? 89.375 53.094 6.562 1 21.52 901 GLY A O 1
ATOM 7076 N N . PRO A 1 902 ? 90.188 51.906 8.078 1 24.12 902 PRO A N 1
ATOM 7077 C CA . PRO A 1 902 ? 89.062 50.969 7.906 1 24.12 902 PRO A CA 1
ATOM 7078 C C . PRO A 1 902 ? 87.688 51.656 7.98 1 24.12 902 PRO A C 1
ATOM 7080 O O . PRO A 1 902 ? 87.5 52.531 8.828 1 24.12 902 PRO A O 1
ATOM 7083 N N . PRO A 1 903 ? 87.25 52.188 6.891 1 21.56 903 PRO A N 1
ATOM 7084 C CA . PRO A 1 903 ? 86.125 53.125 7.09 1 21.56 903 PRO A CA 1
ATOM 7085 C C . PRO A 1 903 ? 85.25 52.75 8.273 1 21.56 903 PRO A C 1
ATOM 7087 O O . PRO A 1 903 ? 85.125 51.562 8.602 1 21.56 903 PRO A O 1
ATOM 7090 N N . THR A 1 904 ? 84.938 53.625 9.328 1 21.12 904 THR A N 1
ATOM 7091 C CA . THR A 1 904 ? 83.938 53.594 10.422 1 21.12 904 THR A CA 1
ATOM 7092 C C . THR A 1 904 ? 82.625 53.062 9.953 1 21.12 904 THR A C 1
ATOM 7094 O O . THR A 1 904 ? 82.125 53.438 8.883 1 21.12 904 THR A O 1
ATOM 7097 N N . MET B 1 1 ? 51.969 33.688 4.125 1 19.78 1 MET B N 1
ATOM 7098 C CA . MET B 1 1 ? 50.688 33.062 3.83 1 19.78 1 MET B CA 1
ATOM 7099 C C . MET B 1 1 ? 49.531 33.906 4.363 1 19.78 1 MET B C 1
ATOM 7101 O O . MET B 1 1 ? 49.5 34.25 5.539 1 19.78 1 MET B O 1
ATOM 7105 N N . ARG B 1 2 ? 48.906 34.594 3.504 1 22.59 2 ARG B N 1
ATOM 7106 C CA . ARG B 1 2 ? 47.969 35.688 3.789 1 22.59 2 ARG B CA 1
ATOM 7107 C C . ARG B 1 2 ? 46.688 35.156 4.406 1 22.59 2 ARG B C 1
ATOM 7109 O O . ARG B 1 2 ? 46 34.344 3.803 1 22.59 2 ARG B O 1
ATOM 7116 N N . SER B 1 3 ? 46.75 34.5 5.41 1 23.73 3 SER B N 1
ATOM 7117 C CA . SER B 1 3 ? 45.625 33.844 6.051 1 23.73 3 SER B CA 1
ATOM 7118 C C . SER B 1 3 ? 44.531 34.844 6.398 1 23.73 3 SER B C 1
ATOM 7120 O O . SER B 1 3 ? 44.812 36.031 6.625 1 23.73 3 SER B O 1
ATOM 7122 N N . VAL B 1 4 ? 43.5 34.688 5.617 1 29.2 4 VAL B N 1
ATOM 7123 C CA . VAL B 1 4 ? 42.312 35.438 6 1 29.2 4 VAL B CA 1
ATOM 7124 C C . VAL B 1 4 ? 42.094 35.344 7.508 1 29.2 4 VAL B C 1
ATOM 7126 O O . VAL B 1 4 ? 42.188 34.25 8.086 1 29.2 4 VAL B O 1
ATOM 7129 N N . ARG B 1 5 ? 42.625 36.156 8.234 1 25.22 5 ARG B N 1
ATOM 7130 C CA . ARG B 1 5 ? 42.469 36.094 9.688 1 25.22 5 ARG B CA 1
ATOM 7131 C C . ARG B 1 5 ? 41.031 36.406 10.078 1 25.22 5 ARG B C 1
ATOM 7133 O O . ARG B 1 5 ? 40.312 37.094 9.336 1 25.22 5 ARG B O 1
ATOM 7140 N N . ALA B 1 6 ? 40.5 35.5 10.75 1 31.08 6 ALA B N 1
ATOM 7141 C CA . ALA B 1 6 ? 39.188 35.781 11.344 1 31.08 6 ALA B CA 1
ATOM 7142 C C . ALA B 1 6 ? 39.188 37.125 12.031 1 31.08 6 ALA B C 1
ATOM 7144 O O . ALA B 1 6 ? 40.125 37.5 12.742 1 31.08 6 ALA B O 1
ATOM 7145 N N . ALA B 1 7 ? 38.938 38.156 11.422 1 27.3 7 ALA B N 1
ATOM 7146 C CA . ALA B 1 7 ? 38.781 39.469 12.062 1 27.3 7 ALA B CA 1
ATOM 7147 C C . ALA B 1 7 ? 38.188 39.344 13.453 1 27.3 7 ALA B C 1
ATOM 7149 O O . ALA B 1 7 ? 37.25 38.562 13.656 1 27.3 7 ALA B O 1
ATOM 7150 N N . GLY B 1 8 ? 39.156 39.281 14.469 1 25.59 8 GLY B N 1
ATOM 7151 C CA . GLY B 1 8 ? 38.719 39.219 15.852 1 25.59 8 GLY B CA 1
ATOM 7152 C C . GLY B 1 8 ? 37.469 40.031 16.141 1 25.59 8 GLY B C 1
ATOM 7153 O O . GLY B 1 8 ? 37.125 40.938 15.367 1 25.59 8 GLY B O 1
ATOM 7154 N N . PRO B 1 9 ? 36.625 39.469 16.859 1 26.38 9 PRO B N 1
ATOM 7155 C CA . PRO B 1 9 ? 35.406 40.219 17.219 1 26.38 9 PRO B CA 1
ATOM 7156 C C . PRO B 1 9 ? 35.719 41.625 17.75 1 26.38 9 PRO B C 1
ATOM 7158 O O . PRO B 1 9 ? 36.688 41.812 18.453 1 26.38 9 PRO B O 1
ATOM 7161 N N . ARG B 1 10 ? 35.812 42.625 16.984 1 27.05 10 ARG B N 1
ATOM 7162 C CA . ARG B 1 10 ? 35.781 43.969 17.578 1 27.05 10 ARG B CA 1
ATOM 7163 C C . ARG B 1 10 ? 34.938 43.969 18.859 1 27.05 10 ARG B C 1
ATOM 7165 O O . ARG B 1 10 ? 33.875 43.344 18.891 1 27.05 10 ARG B O 1
ATOM 7172 N N . ALA B 1 11 ? 35.656 44.188 19.969 1 27.3 11 ALA B N 1
ATOM 7173 C CA . ALA B 1 11 ? 35.156 44.344 21.328 1 27.3 11 ALA B CA 1
ATOM 7174 C C . ALA B 1 11 ? 33.969 45.281 21.375 1 27.3 11 ALA B C 1
ATOM 7176 O O . ALA B 1 11 ? 34.156 46.5 21.25 1 27.3 11 ALA B O 1
ATOM 7177 N N . GLN B 1 12 ? 33.062 45.188 20.453 1 24 12 GLN B N 1
ATOM 7178 C CA . GLN B 1 12 ? 31.938 46.062 20.672 1 24 12 GLN B CA 1
ATOM 7179 C C . GLN B 1 12 ? 31.531 46.094 22.141 1 24 12 GLN B C 1
ATOM 7181 O O . GLN B 1 12 ? 30.938 45.125 22.641 1 24 12 GLN B O 1
ATOM 7186 N N . ASN B 1 13 ? 32.469 46.406 23.031 1 23.7 13 ASN B N 1
ATOM 7187 C CA . ASN B 1 13 ? 32.406 46.469 24.5 1 23.7 13 ASN B CA 1
ATOM 7188 C C . ASN B 1 13 ? 31.094 47.094 24.984 1 23.7 13 ASN B C 1
ATOM 7190 O O . ASN B 1 13 ? 30.562 46.656 26 1 23.7 13 ASN B O 1
ATOM 7194 N N . HIS B 1 14 ? 31.016 48.344 24.547 1 24.12 14 HIS B N 1
ATOM 7195 C CA . HIS B 1 14 ? 30.344 49.25 25.469 1 24.12 14 HIS B CA 1
ATOM 7196 C C . HIS B 1 14 ? 28.906 48.812 25.734 1 24.12 14 HIS B C 1
ATOM 7198 O O . HIS B 1 14 ? 28.312 49.188 26.75 1 24.12 14 HIS B O 1
ATOM 7204 N N . HIS B 1 15 ? 28.281 48.531 24.641 1 25.16 15 HIS B N 1
ATOM 7205 C CA . HIS B 1 15 ? 26.844 48.688 24.828 1 25.16 15 HIS B CA 1
ATOM 7206 C C . HIS B 1 15 ? 26.281 47.625 25.766 1 25.16 15 HIS B C 1
ATOM 7208 O O . HIS B 1 15 ? 25.062 47.406 25.781 1 25.16 15 HIS B O 1
ATOM 7214 N N . HIS B 1 16 ? 27.062 46.844 26.391 1 25.91 16 HIS B N 1
ATOM 7215 C CA . HIS B 1 16 ? 26.609 45.844 27.359 1 25.91 16 HIS B CA 1
ATOM 7216 C C . HIS B 1 16 ? 25.734 46.469 28.438 1 25.91 16 HIS B C 1
AT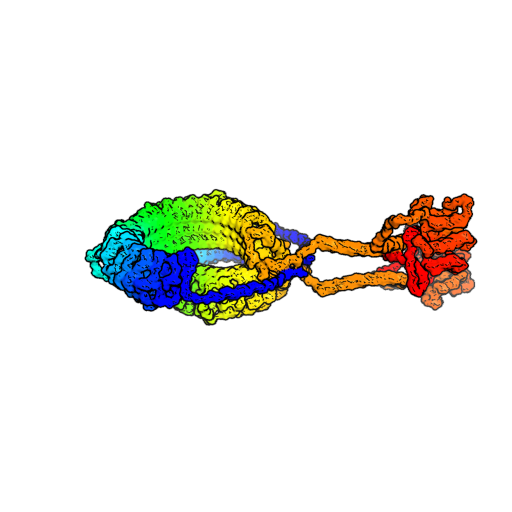OM 7218 O O . HIS B 1 16 ? 25.156 45.781 29.266 1 25.91 16 HIS B O 1
ATOM 7224 N N . GLN B 1 17 ? 26.203 47.688 28.797 1 24.02 17 GLN B N 1
ATOM 7225 C CA . GLN B 1 17 ? 25.641 48.281 30.016 1 24.02 17 GLN B CA 1
ATOM 7226 C C . GLN B 1 17 ? 24.125 48.438 29.906 1 24.02 17 GLN B C 1
ATOM 7228 O O . GLN B 1 17 ? 23.406 48.281 30.906 1 24.02 17 GLN B O 1
ATOM 7233 N N . LEU B 1 18 ? 23.812 49.031 28.766 1 22.91 18 LEU B N 1
ATOM 7234 C CA . LEU B 1 18 ? 22.422 49.469 28.766 1 22.91 18 LEU B CA 1
ATOM 7235 C C . LEU B 1 18 ? 21.484 48.25 28.672 1 22.91 18 LEU B C 1
ATOM 7237 O O . LEU B 1 18 ? 20.281 48.406 28.906 1 22.91 18 LEU B O 1
ATOM 7241 N N . LEU B 1 19 ? 21.984 47.25 28.156 1 24.05 19 LEU B N 1
ATOM 7242 C CA . LEU B 1 19 ? 21.031 46.156 27.969 1 24.05 19 LEU B CA 1
ATOM 7243 C C . LEU B 1 19 ? 20.609 45.594 29.328 1 24.05 19 LEU B C 1
ATOM 7245 O O . LEU B 1 19 ? 19.734 44.719 29.391 1 24.05 19 LEU B O 1
ATOM 7249 N N . LEU B 1 20 ? 21.484 45.719 30.25 1 24.58 20 LEU B N 1
ATOM 7250 C CA . LEU B 1 20 ? 21.094 45.25 31.578 1 24.58 20 LEU B CA 1
ATOM 7251 C C . LEU B 1 20 ? 19.766 45.844 32 1 24.58 20 LEU B C 1
ATOM 7253 O O . LEU B 1 20 ? 18.969 45.188 32.656 1 24.58 20 LEU B O 1
ATOM 7257 N N . LEU B 1 21 ? 19.734 47.125 31.891 1 23.77 21 LEU B N 1
ATOM 7258 C CA . LEU B 1 21 ? 18.703 47.875 32.625 1 23.77 21 LEU B CA 1
ATOM 7259 C C . LEU B 1 21 ? 17.312 47.531 32.094 1 23.77 21 LEU B C 1
ATOM 7261 O O . LEU B 1 21 ? 16.312 47.812 32.719 1 23.77 21 LEU B O 1
ATOM 7265 N N . VAL B 1 22 ? 17.219 47.281 30.828 1 24.09 22 VAL B N 1
ATOM 7266 C CA . VAL B 1 22 ? 15.789 47.094 30.578 1 24.09 22 VAL B CA 1
ATOM 7267 C C . VAL B 1 22 ? 15.297 45.844 31.266 1 24.09 22 VAL B C 1
ATOM 7269 O O . VAL B 1 22 ? 15.352 44.75 30.703 1 24.09 22 VAL B O 1
ATOM 7272 N N . VAL B 1 23 ? 15.883 45.406 32.312 1 24.94 23 VAL B N 1
ATOM 7273 C CA . VAL B 1 23 ? 15.102 44.594 33.25 1 24.94 23 VAL B CA 1
ATOM 7274 C C . VAL B 1 23 ? 13.727 45.219 33.469 1 24.94 23 VAL B C 1
ATOM 7276 O O . VAL B 1 23 ? 13.609 46.25 34.156 1 24.94 23 VAL B O 1
ATOM 7279 N N . VAL B 1 24 ? 12.906 45.531 32.5 1 25.08 24 VAL B N 1
ATOM 7280 C CA . VAL B 1 24 ? 11.523 45.906 32.75 1 25.08 24 VAL B CA 1
ATOM 7281 C C . VAL B 1 24 ? 11.023 45.156 34 1 25.08 24 VAL B C 1
ATOM 7283 O O . VAL B 1 24 ? 11.352 44 34.219 1 25.08 24 VAL B O 1
ATOM 7286 N N . VAL B 1 25 ? 10.414 45.875 35.031 1 26.55 25 VAL B N 1
ATOM 7287 C CA . VAL B 1 25 ? 9.477 45.562 36.094 1 26.55 25 VAL B CA 1
ATOM 7288 C C . VAL B 1 25 ? 8.531 44.438 35.625 1 26.55 25 VAL B C 1
ATOM 7290 O O . VAL B 1 25 ? 7.766 44.625 34.688 1 26.55 25 VAL B O 1
ATOM 7293 N N . VAL B 1 26 ? 8.82 43.25 35.688 1 30.28 26 VAL B N 1
ATOM 7294 C CA . VAL B 1 26 ? 7.828 42.188 35.938 1 30.28 26 VAL B CA 1
ATOM 7295 C C . VAL B 1 26 ? 6.816 42.688 36.969 1 30.28 26 VAL B C 1
ATOM 7297 O O . VAL B 1 26 ? 7.082 42.625 38.156 1 30.28 26 VAL B O 1
ATOM 7300 N N . GLY B 1 27 ? 6.207 43.875 37.062 1 30.45 27 GLY B N 1
ATOM 7301 C CA . GLY B 1 27 ? 4.992 44.094 37.812 1 30.45 27 GLY B CA 1
ATOM 7302 C C . GLY B 1 27 ? 4.059 42.906 37.812 1 30.45 27 GLY B C 1
ATOM 7303 O O . GLY B 1 27 ? 4.211 41.969 37 1 30.45 27 GLY B O 1
ATOM 7304 N N . ARG B 1 28 ? 2.73 43.062 38.625 1 34.66 28 ARG B N 1
ATOM 7305 C CA . ARG B 1 28 ? 1.587 42.188 38.906 1 34.66 28 ARG B CA 1
ATOM 7306 C C . ARG B 1 28 ? 1.094 41.469 37.656 1 34.66 28 ARG B C 1
ATOM 7308 O O . ARG B 1 28 ? 0.888 42.094 36.625 1 34.66 28 ARG B O 1
ATOM 7315 N N . ILE B 1 29 ? 1.172 40.344 37.531 1 41.34 29 ILE B N 1
ATOM 7316 C CA . ILE B 1 29 ? 0.587 39.188 36.875 1 41.34 29 ILE B CA 1
ATOM 7317 C C . ILE B 1 29 ? -0.929 39.344 36.781 1 41.34 29 ILE B C 1
ATOM 7319 O O . ILE B 1 29 ? -1.619 38.5 36.188 1 41.34 29 ILE B O 1
ATOM 7323 N N . SER B 1 30 ? -1.698 40.156 37.719 1 53.25 30 SER B N 1
ATOM 7324 C CA . SER B 1 30 ? -3.129 40.156 38 1 53.25 30 SER B CA 1
ATOM 7325 C C . SER B 1 30 ? -3.926 40.688 36.844 1 53.25 30 SER B C 1
ATOM 7327 O O . SER B 1 30 ? -5.156 40.781 36.906 1 53.25 30 SER B O 1
ATOM 7329 N N . ALA B 1 31 ? -3.35 41.438 36.062 1 68.25 31 ALA B N 1
ATOM 7330 C CA . ALA B 1 31 ? -4.344 42.156 35.25 1 68.25 31 ALA B CA 1
ATOM 7331 C C . ALA B 1 31 ? -4.738 41.344 34.031 1 68.25 31 ALA B C 1
ATOM 7333 O O . ALA B 1 31 ? -3.945 40.562 33.531 1 68.25 31 ALA B O 1
ATOM 7334 N N . CYS B 1 32 ? -6.102 41.25 33.938 1 84.31 32 CYS B N 1
ATOM 7335 C CA . CYS B 1 32 ? -6.664 40.656 32.75 1 84.31 32 CYS B CA 1
ATOM 7336 C C . CYS B 1 32 ? -5.949 41.156 31.484 1 84.31 32 CYS B C 1
ATOM 7338 O O . CYS B 1 32 ? -5.473 42.312 31.469 1 84.31 32 CYS B O 1
ATOM 7340 N N . TRP B 1 33 ? -5.527 40.219 30.656 1 83.56 33 TRP B N 1
ATOM 7341 C CA . TRP B 1 33 ? -4.875 40.562 29.391 1 83.56 33 TRP B CA 1
ATOM 7342 C C . TRP B 1 33 ? -5.867 41.219 28.438 1 83.56 33 TRP B C 1
ATOM 7344 O O . TRP B 1 33 ? -6.961 40.688 28.219 1 83.56 33 TRP B O 1
ATOM 7354 N N . LEU B 1 34 ? -5.469 42.469 28.109 1 80.88 34 LEU B N 1
ATOM 7355 C CA . LEU B 1 34 ? -6.324 43.188 27.188 1 80.88 34 LEU B CA 1
ATOM 7356 C C . LEU B 1 34 ? -5.727 43.219 25.781 1 80.88 34 LEU B C 1
ATOM 7358 O O . LEU B 1 34 ? -4.543 43.5 25.609 1 80.88 34 LEU B O 1
ATOM 7362 N N . GLU B 1 35 ? -6.469 42.5 24.812 1 75.19 35 GLU B N 1
ATOM 7363 C CA . GLU B 1 35 ? -6.031 42.656 23.422 1 75.19 35 GLU B CA 1
ATOM 7364 C C . GLU B 1 35 ? -6.262 44.094 22.938 1 75.19 35 GLU B C 1
ATOM 7366 O O . GLU B 1 35 ? -7.375 44.594 23.031 1 75.19 35 GLU B O 1
ATOM 7371 N N . PRO B 1 36 ? -5.184 44.625 22.375 1 70.38 36 PRO B N 1
ATOM 7372 C CA . PRO B 1 36 ? -5.328 46 21.922 1 70.38 36 PRO B CA 1
ATOM 7373 C C . PRO B 1 36 ? -6.359 46.156 20.797 1 70.38 36 PRO B C 1
ATOM 7375 O O . PRO B 1 36 ? -6.422 45.312 19.906 1 70.38 36 PRO B O 1
ATOM 7378 N N . HIS B 1 37 ? -7.316 46.906 20.812 1 71.88 37 HIS B N 1
ATOM 7379 C CA . HIS B 1 37 ? -8.25 47.406 19.812 1 71.88 37 HIS B CA 1
ATOM 7380 C C . HIS B 1 37 ? -9.414 46.438 19.609 1 71.88 37 HIS B C 1
ATOM 7382 O O . HIS B 1 37 ? -10.312 46.688 18.812 1 71.88 37 HIS B O 1
ATOM 7388 N N . SER B 1 38 ? -9.508 45.25 20.125 1 75 38 SER B N 1
ATOM 7389 C CA . SER B 1 38 ? -10.578 44.312 19.781 1 75 38 SER B CA 1
ATOM 7390 C C . SER B 1 38 ? -11.633 44.25 20.875 1 75 38 SER B C 1
ATOM 7392 O O . SER B 1 38 ? -12.742 43.781 20.656 1 75 38 SER B O 1
ATOM 7394 N N . GLY B 1 39 ? -11.445 45 22.047 1 87.69 39 GLY B N 1
ATOM 7395 C CA . GLY B 1 39 ? -12.352 44.938 23.172 1 87.69 39 GLY B CA 1
ATOM 7396 C C . GLY B 1 39 ? -12.344 43.594 23.891 1 87.69 39 GLY B C 1
ATOM 7397 O O . GLY B 1 39 ? -13.164 43.344 24.766 1 87.69 39 GLY B O 1
ATOM 7398 N N . TYR B 1 40 ? -11.508 42.719 23.469 1 91.31 40 TYR B N 1
ATOM 7399 C CA . TYR B 1 40 ? -11.359 41.406 24.094 1 91.31 40 TYR B CA 1
ATOM 7400 C C . TYR B 1 40 ? -10.516 41.5 25.359 1 91.31 40 TYR B C 1
ATOM 7402 O O . TYR B 1 40 ? -9.422 42.062 25.344 1 91.31 40 TYR B O 1
ATOM 7410 N N . VAL B 1 41 ? -11.039 40.906 26.5 1 91.94 41 VAL B N 1
ATOM 7411 C CA . VAL B 1 41 ? -10.352 40.844 27.781 1 91.94 41 VAL B CA 1
ATOM 7412 C C . VAL B 1 41 ? -10.211 39.375 28.219 1 91.94 41 VAL B C 1
ATOM 7414 O O . VAL B 1 41 ? -11.203 38.656 28.328 1 91.94 41 VAL B O 1
ATOM 7417 N N . SER B 1 42 ? -9.023 39 28.406 1 92.31 42 SER B N 1
ATOM 7418 C CA . SER B 1 42 ? -8.758 37.625 28.828 1 92.31 42 SER B CA 1
ATOM 7419 C C . SER B 1 42 ? -8.297 37.562 30.281 1 92.31 42 SER B C 1
ATOM 7421 O O . SER B 1 42 ? -7.254 38.125 30.625 1 92.31 42 SER B O 1
ATOM 7423 N N . CYS B 1 43 ? -9.07 36.938 31.047 1 92.94 43 CYS B N 1
ATOM 7424 C CA . CYS B 1 43 ? -8.742 36.625 32.438 1 92.94 43 CYS B CA 1
ATOM 7425 C C . CYS B 1 43 ? -8.742 35.125 32.688 1 92.94 43 CYS B C 1
ATOM 7427 O O . CYS B 1 43 ? -9.359 34.656 33.625 1 92.94 43 CYS B O 1
ATOM 7429 N N . ILE B 1 44 ? -8.117 34.469 31.906 1 92.5 44 ILE B N 1
ATOM 7430 C CA . ILE B 1 44 ? -8.141 33.031 31.938 1 92.5 44 ILE B CA 1
ATOM 7431 C C . ILE B 1 44 ? -7.137 32.5 32.969 1 92.5 44 ILE B C 1
ATOM 7433 O O . ILE B 1 44 ? -6.023 33.031 33.062 1 92.5 44 ILE B O 1
ATOM 7437 N N . ASN B 1 45 ? -7.492 31.516 33.781 1 89.38 45 ASN B N 1
ATOM 7438 C CA . ASN B 1 45 ? -6.621 30.797 34.688 1 89.38 45 ASN B CA 1
ATOM 7439 C C . ASN B 1 45 ? -5.898 31.734 35.656 1 89.38 45 ASN B C 1
ATOM 7441 O O . ASN B 1 45 ? -4.676 31.688 35.781 1 89.38 45 ASN B O 1
ATOM 7445 N N . MET B 1 46 ? -6.574 32.594 36.219 1 89.25 46 MET B N 1
ATOM 7446 C CA . MET B 1 46 ? -6.016 33.562 37.156 1 89.25 46 MET B CA 1
ATOM 7447 C C . MET B 1 46 ? -6.457 33.281 38.594 1 89.25 46 MET B C 1
ATOM 7449 O O . MET B 1 46 ? -6.25 34.094 39.5 1 89.25 46 MET B O 1
ATOM 7453 N N . ASN B 1 47 ? -6.973 32.219 38.812 1 89.94 47 ASN B N 1
ATOM 7454 C CA . ASN B 1 47 ? -7.457 31.797 40.125 1 89.94 47 ASN B CA 1
ATOM 7455 C C . ASN B 1 47 ? -8.43 32.812 40.719 1 89.94 47 ASN B C 1
ATOM 7457 O O . ASN B 1 47 ? -8.375 33.094 41.938 1 89.94 47 ASN B O 1
ATOM 7461 N N . LEU B 1 48 ? -9.273 33.281 39.875 1 91.56 48 LEU B N 1
ATOM 7462 C CA . LEU B 1 48 ? -10.266 34.25 40.312 1 91.56 48 LEU B CA 1
ATOM 7463 C C . LEU B 1 48 ? -11.375 33.562 41.125 1 91.56 48 LEU B C 1
ATOM 7465 O O . LEU B 1 48 ? -11.844 32.5 40.719 1 91.56 48 LEU B O 1
ATOM 7469 N N . LYS B 1 49 ? -11.68 34.125 42.188 1 91.69 49 LYS B N 1
ATOM 7470 C CA . LYS B 1 49 ? -12.789 33.594 42.969 1 91.69 49 LYS B CA 1
ATOM 7471 C C . LYS B 1 49 ? -14.078 34.344 42.688 1 91.69 49 LYS B C 1
ATOM 7473 O O . LYS B 1 49 ? -15.172 33.875 43 1 91.69 49 LYS B O 1
ATOM 7478 N N . GLU B 1 50 ? -13.867 35.562 42.188 1 91.19 50 GLU B N 1
ATOM 7479 C CA . GLU B 1 50 ? -14.961 36.406 41.719 1 91.19 50 GLU B CA 1
ATOM 7480 C C . GLU B 1 50 ? -14.625 37.094 40.406 1 91.19 50 GLU B C 1
ATOM 7482 O O . GLU B 1 50 ? -13.445 37.219 40.062 1 91.19 50 GLU B O 1
ATOM 7487 N N . PRO B 1 51 ? -15.703 37.312 39.625 1 92.31 51 PRO B N 1
ATOM 7488 C CA . PRO B 1 51 ? -15.406 38.031 38.375 1 92.31 51 PRO B CA 1
ATOM 7489 C C . PRO B 1 51 ? -14.695 39.375 38.625 1 92.31 51 PRO B C 1
ATOM 7491 O O . PRO B 1 51 ? -14.852 39.969 39.688 1 92.31 51 PRO B O 1
ATOM 7494 N N . PRO B 1 52 ? -13.914 39.781 37.594 1 90.31 52 PRO B N 1
ATOM 7495 C CA . PRO B 1 52 ? -13.188 41.031 37.75 1 90.31 52 PRO B CA 1
ATOM 7496 C C . PRO B 1 52 ? -14.109 42.25 37.906 1 90.31 52 PRO B C 1
ATOM 7498 O O . PRO B 1 52 ? -15.172 42.281 37.281 1 90.31 52 PRO B O 1
ATOM 7501 N N . PRO B 1 53 ? -13.664 43.188 38.812 1 88.12 53 PRO B N 1
ATOM 7502 C CA . PRO B 1 53 ? -14.5 44.375 39.031 1 88.12 53 PRO B CA 1
ATOM 7503 C C . PRO B 1 53 ? -14.5 45.344 37.844 1 88.12 53 PRO B C 1
ATOM 7505 O O . PRO B 1 53 ? -13.68 45.188 36.938 1 88.12 53 PRO B O 1
ATOM 7508 N N . ARG B 1 54 ? -15.422 46.219 37.906 1 85.62 54 ARG B N 1
ATOM 7509 C CA . ARG B 1 54 ? -15.641 47.125 36.781 1 85.62 54 ARG B CA 1
ATOM 7510 C C . ARG B 1 54 ? -14.398 47.969 36.5 1 85.62 54 ARG B C 1
ATOM 7512 O O . ARG B 1 54 ? -14.055 48.188 35.344 1 85.62 54 ARG B O 1
ATOM 7519 N N . ASP B 1 55 ? -13.648 48.25 37.5 1 82.69 55 ASP B N 1
ATOM 7520 C CA . ASP B 1 55 ? -12.5 49.156 37.375 1 82.69 55 ASP B CA 1
ATOM 7521 C C . ASP B 1 55 ? -11.336 48.438 36.688 1 82.69 55 ASP B C 1
ATOM 7523 O O . ASP B 1 55 ? -10.477 49.125 36.094 1 82.69 55 ASP B O 1
ATOM 7527 N N . SER B 1 56 ? -11.508 47.25 36.656 1 83.25 56 SER B N 1
ATOM 7528 C CA . SER B 1 56 ? -10.398 46.5 36.062 1 83.25 56 SER B CA 1
ATOM 7529 C C . SER B 1 56 ? -10.68 46.188 34.594 1 83.25 56 SER B C 1
ATOM 7531 O O . SER B 1 56 ? -9.805 45.656 33.906 1 83.25 56 SER B O 1
ATOM 7533 N N . LEU B 1 57 ? -11.867 46.531 34.188 1 87.19 57 LEU B N 1
ATOM 7534 C CA . LEU B 1 57 ? -12.258 46.188 32.812 1 87.19 57 LEU B CA 1
ATOM 7535 C C . LEU B 1 57 ? -12.523 47.469 32 1 87.19 57 LEU B C 1
ATOM 7537 O O . LEU B 1 57 ? -13.133 48.406 32.531 1 87.19 57 LEU B O 1
ATOM 7541 N N . PRO B 1 58 ? -11.992 47.438 30.828 1 86.81 58 PRO B N 1
ATOM 7542 C CA . PRO B 1 58 ? -12.32 48.594 29.969 1 86.81 58 PRO B CA 1
ATOM 7543 C C . PRO B 1 58 ? -13.82 48.719 29.688 1 86.81 58 PRO B C 1
ATOM 7545 O O . PRO B 1 58 ? -14.523 47.688 29.609 1 86.81 58 PRO B O 1
ATOM 7548 N N . ALA B 1 59 ? -14.25 49.938 29.547 1 82.44 59 ALA B N 1
ATOM 7549 C CA . ALA B 1 59 ? -15.68 50.219 29.391 1 82.44 59 ALA B CA 1
ATOM 7550 C C . ALA B 1 59 ? -16.172 49.688 28.047 1 82.44 59 ALA B C 1
ATOM 7552 O O . ALA B 1 59 ? -17.359 49.375 27.891 1 82.44 59 ALA B O 1
ATOM 7553 N N . ASN B 1 60 ? -15.297 49.5 27.141 1 86.25 60 ASN B N 1
ATOM 7554 C CA . ASN B 1 60 ? -15.695 49.062 25.812 1 86.25 60 ASN B CA 1
ATOM 7555 C C . ASN B 1 60 ? -15.445 47.562 25.625 1 86.25 60 ASN B C 1
ATOM 7557 O O . ASN B 1 60 ? -15.328 47.094 24.484 1 86.25 60 ASN B O 1
ATOM 7561 N N . THR B 1 61 ? -15.477 46.844 26.703 1 90.88 61 THR B N 1
ATOM 7562 C CA . THR B 1 61 ? -15.25 45.406 26.609 1 90.88 61 THR B CA 1
ATOM 7563 C C . THR B 1 61 ? -16.391 44.719 25.875 1 90.88 61 THR B C 1
ATOM 7565 O O . THR B 1 61 ? -17.562 44.875 26.234 1 90.88 61 THR B O 1
ATOM 7568 N N . THR B 1 62 ? -16.031 44 24.812 1 93.75 62 THR B N 1
ATOM 7569 C CA . THR B 1 62 ? -17.047 43.312 24.031 1 93.75 62 THR B CA 1
ATOM 7570 C C . THR B 1 62 ? -16.984 41.812 24.281 1 93.75 62 THR B C 1
ATOM 7572 O O . THR B 1 62 ? -17.984 41.094 24.141 1 93.75 62 THR B O 1
ATOM 7575 N N . GLU B 1 63 ? -15.898 41.281 24.609 1 95.5 63 GLU B N 1
ATOM 7576 C CA . GLU B 1 63 ? -15.688 39.875 24.922 1 95.5 63 GLU B CA 1
ATOM 7577 C C . GLU B 1 63 ? -14.883 39.719 26.203 1 95.5 63 GLU B C 1
ATOM 7579 O O . GLU B 1 63 ? -13.812 40.312 26.359 1 95.5 63 GLU B O 1
ATOM 7584 N N . LEU B 1 64 ? -15.406 38.938 27.141 1 93.94 64 LEU B N 1
ATOM 7585 C CA . LEU B 1 64 ? -14.75 38.656 28.422 1 93.94 64 LEU B CA 1
ATOM 7586 C C . LEU B 1 64 ? -14.578 37.156 28.641 1 93.94 64 LEU B C 1
ATOM 7588 O O . LEU B 1 64 ? -15.555 36.406 28.625 1 93.94 64 LEU B O 1
ATOM 7592 N N . ASP B 1 65 ? -13.438 36.75 28.766 1 95.12 65 ASP B N 1
ATOM 7593 C CA . ASP B 1 65 ? -13.125 35.344 29.031 1 95.12 65 ASP B CA 1
ATOM 7594 C C . ASP B 1 65 ? -12.625 35.156 30.453 1 95.12 65 ASP B C 1
ATOM 7596 O O . ASP B 1 65 ? -11.523 35.594 30.797 1 95.12 65 ASP B O 1
ATOM 7600 N N . ILE B 1 66 ? -13.383 34.562 31.266 1 94.5 66 ILE B N 1
ATOM 7601 C CA . ILE B 1 66 ? -13.031 34.25 32.656 1 94.5 66 ILE B CA 1
ATOM 7602 C C . ILE B 1 66 ? -13.102 32.75 32.906 1 94.5 66 ILE B C 1
ATOM 7604 O O . ILE B 1 66 ? -13.508 32.312 33.969 1 94.5 66 ILE B O 1
ATOM 7608 N N . SER B 1 67 ? -12.789 32 31.922 1 94.75 67 SER B N 1
ATOM 7609 C CA . SER B 1 67 ? -12.805 30.562 32.031 1 94.75 67 SER B CA 1
ATOM 7610 C C . SER B 1 67 ? -11.633 30.062 32.875 1 94.75 67 SER B C 1
ATOM 7612 O O . SER B 1 67 ? -10.688 30.797 33.156 1 94.75 67 SER B O 1
ATOM 7614 N N . PHE B 1 68 ? -11.672 28.828 33.406 1 93.5 68 PHE B N 1
ATOM 7615 C CA . PHE B 1 68 ? -10.625 28.125 34.125 1 93.5 68 PHE B CA 1
ATOM 7616 C C . PHE B 1 68 ? -10.234 28.906 35.375 1 93.5 68 PHE B C 1
ATOM 7618 O O . PHE B 1 68 ? -9.047 29.141 35.625 1 93.5 68 PHE B O 1
ATOM 7625 N N . ASN B 1 69 ? -11.195 29.359 36.062 1 94.56 69 ASN B N 1
ATOM 7626 C CA . ASN B 1 69 ? -11 30.016 37.344 1 94.56 69 ASN B CA 1
ATOM 7627 C C . ASN B 1 69 ? -11.719 29.281 38.469 1 94.56 69 ASN B C 1
ATOM 7629 O O . ASN B 1 69 ? -12.094 28.125 38.312 1 94.56 69 ASN B O 1
ATOM 7633 N N . ASN B 1 70 ? -11.766 29.984 39.625 1 93.81 70 ASN B N 1
ATOM 7634 C CA . ASN B 1 70 ? -12.391 29.391 40.812 1 93.81 70 ASN B CA 1
ATOM 7635 C C . ASN B 1 70 ? -13.633 30.156 41.25 1 93.81 70 ASN B C 1
ATOM 7637 O O . ASN B 1 70 ? -13.852 30.375 42.438 1 93.81 70 ASN B O 1
ATOM 7641 N N . ILE B 1 71 ? -14.328 30.547 40.219 1 93.88 71 ILE B N 1
ATOM 7642 C CA . ILE B 1 71 ? -15.562 31.266 40.531 1 93.88 71 ILE B CA 1
ATOM 7643 C C . ILE B 1 71 ? -16.641 30.266 40.969 1 93.88 71 ILE B C 1
ATOM 7645 O O . ILE B 1 71 ? -17.031 29.391 40.188 1 93.88 71 ILE B O 1
ATOM 7649 N N . SER B 1 72 ? -17.125 30.359 42.125 1 92.5 72 SER B N 1
ATOM 7650 C CA . SER B 1 72 ? -18.031 29.344 42.656 1 92.5 72 SER B CA 1
ATOM 7651 C C . SER B 1 72 ? -19.484 29.812 42.625 1 92.5 72 SER B C 1
ATOM 7653 O O . SER B 1 72 ? -20.406 29 42.625 1 92.5 72 SER B O 1
ATOM 7655 N N . ARG B 1 73 ? -19.625 31.094 42.594 1 94.06 73 ARG B N 1
ATOM 7656 C CA . ARG B 1 73 ? -20.984 31.609 42.625 1 94.06 73 ARG B CA 1
ATOM 7657 C C . ARG B 1 73 ? -21.094 32.906 41.812 1 94.06 73 ARG B C 1
ATOM 7659 O O . ARG B 1 73 ? -20.188 33.75 41.844 1 94.06 73 ARG B O 1
ATOM 7666 N N . LEU B 1 74 ? -22.188 32.875 41.031 1 93.25 74 LEU B N 1
ATOM 7667 C CA . LEU B 1 74 ? -22.484 34.062 40.25 1 93.25 74 LEU B CA 1
ATOM 7668 C C . LEU B 1 74 ? -23.859 34.625 40.594 1 93.25 74 LEU B C 1
ATOM 7670 O O . LEU B 1 74 ? -24.875 33.938 40.438 1 93.25 74 LEU B O 1
ATOM 7674 N N . SER B 1 75 ? -23.828 35.844 41.125 1 92.25 75 SER B N 1
ATOM 7675 C CA . SER B 1 75 ? -25.062 36.562 41.438 1 92.25 75 SER B CA 1
ATOM 7676 C C . SER B 1 75 ? -25.25 37.781 40.531 1 92.25 75 SER B C 1
ATOM 7678 O O . SER B 1 75 ? -24.406 38.062 39.688 1 92.25 75 SER B O 1
ATOM 7680 N N . ARG B 1 76 ? -26.328 38.438 40.719 1 89.62 76 ARG B N 1
ATOM 7681 C CA . ARG B 1 76 ? -26.625 39.625 39.938 1 89.62 76 ARG B CA 1
ATOM 7682 C C . ARG B 1 76 ? -25.578 40.688 40.156 1 89.62 76 ARG B C 1
ATOM 7684 O O . ARG B 1 76 ? -25.25 41.438 39.219 1 89.62 76 ARG B O 1
ATOM 7691 N N . ALA B 1 77 ? -24.984 40.688 41.281 1 87.5 77 ALA B N 1
ATOM 7692 C CA . ALA B 1 77 ? -24.031 41.719 41.656 1 87.5 77 ALA B CA 1
ATOM 7693 C C . ALA B 1 77 ? -22.609 41.312 41.281 1 87.5 77 ALA B C 1
ATOM 7695 O O . ALA B 1 77 ? -21.688 42.125 41.281 1 87.5 77 ALA B O 1
ATOM 7696 N N . SER B 1 78 ? -22.5 40.156 40.906 1 90 78 SER B N 1
ATOM 7697 C CA . SER B 1 78 ? -21.156 39.625 40.688 1 90 78 SER B CA 1
ATOM 7698 C C . SER B 1 78 ? -20.531 40.219 39.406 1 90 78 SER B C 1
ATOM 7700 O O . SER B 1 78 ? -19.344 40.531 39.406 1 90 78 SER B O 1
ATOM 7702 N N . LEU B 1 79 ? -21.344 40.344 38.375 1 88.19 79 LEU B N 1
ATOM 7703 C CA . LEU B 1 79 ? -20.828 40.844 37.094 1 88.19 79 LEU B CA 1
ATOM 7704 C C . LEU B 1 79 ? -21.078 42.344 36.969 1 88.19 79 LEU B C 1
ATOM 7706 O O . LEU B 1 79 ? -22.203 42.812 37.219 1 88.19 79 LEU B O 1
ATOM 7710 N N . PRO B 1 80 ? -19.891 43.062 36.719 1 86.94 80 PRO B N 1
ATOM 7711 C CA . PRO B 1 80 ? -20.109 44.5 36.531 1 86.94 80 PRO B CA 1
ATOM 7712 C C . PRO B 1 80 ? -20.922 44.812 35.25 1 86.94 80 PRO B C 1
ATOM 7714 O O . PRO B 1 80 ? -20.938 44 34.312 1 86.94 80 PRO B O 1
ATOM 7717 N N . PRO B 1 81 ? -21.641 45.844 35.406 1 87.12 81 PRO B N 1
ATOM 7718 C CA . PRO B 1 81 ? -22.406 46.219 34.219 1 87.12 81 PRO B CA 1
ATOM 7719 C C . PRO B 1 81 ? -21.516 46.625 33.062 1 87.12 81 PRO B C 1
ATOM 7721 O O . PRO B 1 81 ? -20.734 47.562 33.156 1 87.12 81 PRO B O 1
ATOM 7724 N N . LEU B 1 82 ? -21.547 45.844 32.094 1 88.44 82 LEU B N 1
ATOM 7725 C CA . LEU B 1 82 ? -20.812 46.094 30.844 1 88.44 82 LEU B CA 1
ATOM 7726 C C . LEU B 1 82 ? -21.766 46.25 29.672 1 88.44 82 LEU B C 1
ATOM 7728 O O . LEU B 1 82 ? -22.312 45.281 29.156 1 88.44 82 LEU B O 1
ATOM 7732 N N . ALA B 1 83 ? -21.891 47.469 29.203 1 87.38 83 ALA B N 1
ATOM 7733 C CA . ALA B 1 83 ? -22.938 47.844 28.25 1 87.38 83 ALA B CA 1
ATOM 7734 C C . ALA B 1 83 ? -22.641 47.281 26.859 1 87.38 83 ALA B C 1
ATOM 7736 O O . ALA B 1 83 ? -23.562 47.062 26.078 1 87.38 83 ALA B O 1
ATOM 7737 N N . TYR B 1 84 ? -21.453 46.938 26.656 1 90.56 84 TYR B N 1
ATOM 7738 C CA . TYR B 1 84 ? -21.094 46.531 25.297 1 90.56 84 TYR B CA 1
ATOM 7739 C C . TYR B 1 84 ? -20.672 45.062 25.266 1 90.56 84 TYR B C 1
ATOM 7741 O O . TYR B 1 84 ? -20.281 44.562 24.203 1 90.56 84 TYR B O 1
ATOM 7749 N N . LEU B 1 85 ? -20.844 44.312 26.297 1 93.69 85 LEU B N 1
ATOM 7750 C CA . LEU B 1 85 ? -20.375 42.938 26.359 1 93.69 85 LEU B CA 1
ATOM 7751 C C . LEU B 1 85 ? -21.266 42.031 25.5 1 93.69 85 LEU B C 1
ATOM 7753 O O . LEU B 1 85 ? -22.484 42 25.672 1 93.69 85 LEU B O 1
ATOM 7757 N N . GLN B 1 86 ? -20.641 41.312 24.594 1 96.12 86 GLN B N 1
ATOM 7758 C CA . GLN B 1 86 ? -21.375 40.469 23.672 1 96.12 86 GLN B CA 1
ATOM 7759 C C . GLN B 1 86 ? -21.047 39 23.922 1 96.12 86 GLN B C 1
ATOM 7761 O O . GLN B 1 86 ? -21.891 38.125 23.703 1 96.12 86 GLN B O 1
ATOM 7766 N N . VAL B 1 87 ? -19.906 38.656 24.328 1 97.06 87 VAL B N 1
ATOM 7767 C CA . VAL B 1 87 ? -19.453 37.312 24.562 1 97.06 87 VAL B CA 1
ATOM 7768 C C . VAL B 1 87 ? -18.922 37.156 25.984 1 97.06 87 VAL B C 1
ATOM 7770 O O . VAL B 1 87 ? -18.062 37.938 26.422 1 97.06 87 VAL B O 1
ATOM 7773 N N . LEU B 1 88 ? -19.453 36.188 26.719 1 96.62 88 LEU B N 1
ATOM 7774 C CA . LEU B 1 88 ? -18.984 35.875 28.062 1 96.62 88 LEU B CA 1
ATOM 7775 C C . LEU B 1 88 ? -18.641 34.406 28.172 1 96.62 88 LEU B C 1
ATOM 7777 O O . LEU B 1 88 ? -19.5 33.531 28.016 1 96.62 88 LEU B O 1
ATOM 7781 N N . LEU B 1 89 ? -17.453 34.094 28.453 1 97 89 LEU B N 1
ATOM 7782 C CA . LEU B 1 89 ? -16.984 32.719 28.578 1 97 89 LEU B CA 1
ATOM 7783 C C . LEU B 1 89 ? -16.703 32.375 30.047 1 97 89 LEU B C 1
ATOM 7785 O O . LEU B 1 89 ? -15.797 32.938 30.656 1 97 89 LEU B O 1
ATOM 7789 N N . LEU B 1 90 ? -17.516 31.547 30.531 1 95.5 90 LEU B N 1
ATOM 7790 C CA . LEU B 1 90 ? -17.469 31.172 31.938 1 95.5 90 LEU B CA 1
ATOM 7791 C C . LEU B 1 90 ? -17.266 29.672 32.094 1 95.5 90 LEU B C 1
ATOM 7793 O O . LEU B 1 90 ? -17.594 29.094 33.125 1 95.5 90 LEU B O 1
ATOM 7797 N N . GLY B 1 91 ? -16.734 29.078 31.109 1 95.06 91 GLY B N 1
ATOM 7798 C CA . GLY B 1 91 ? -16.625 27.625 31.109 1 95.06 91 GLY B CA 1
ATOM 7799 C C . GLY B 1 91 ? -15.516 27.125 32.031 1 95.06 91 GLY B C 1
ATOM 7800 O O . GLY B 1 91 ? -14.602 27.875 32.375 1 95.06 91 GLY B O 1
ATOM 7801 N N . ARG B 1 92 ? -15.586 25.797 32.531 1 93.25 92 ARG B N 1
ATOM 7802 C CA . ARG B 1 92 ? -14.562 25 33.188 1 93.25 92 ARG B CA 1
ATOM 7803 C C . ARG B 1 92 ? -14.055 25.672 34.469 1 93.25 92 ARG B C 1
ATOM 7805 O O . ARG B 1 92 ? -12.852 25.859 34.625 1 93.25 92 ARG B O 1
ATOM 7812 N N . GLN B 1 93 ? -14.961 26.047 35.25 1 93.56 93 GLN B N 1
ATOM 7813 C CA . GLN B 1 93 ? -14.578 26.484 36.594 1 93.56 93 GLN B CA 1
ATOM 7814 C C . GLN B 1 93 ? -14.148 25.281 37.438 1 93.56 93 GLN B C 1
ATOM 7816 O O . GLN B 1 93 ? -14.766 24.219 37.375 1 93.56 93 GLN B O 1
ATOM 7821 N N . LEU B 1 94 ? -13.18 25.406 38.312 1 86.31 94 LEU B N 1
ATOM 7822 C CA . LEU B 1 94 ? -12.531 24.297 39 1 86.31 94 LEU B CA 1
ATOM 7823 C C . LEU B 1 94 ? -13.375 23.828 40.156 1 86.31 94 LEU B C 1
ATOM 7825 O O . LEU B 1 94 ? -13.398 22.641 40.5 1 86.31 94 LEU B O 1
ATOM 7829 N N . GLN B 1 95 ? -13.977 24.703 41.031 1 83.94 95 GLN B N 1
ATOM 7830 C CA . GLN B 1 95 ? -14.68 24.328 42.25 1 83.94 95 GLN B CA 1
ATOM 7831 C C . GLN B 1 95 ? -16.188 24.266 42.031 1 83.94 95 GLN B C 1
ATOM 7833 O O . GLN B 1 95 ? -16.969 24.234 42.969 1 83.94 95 GLN B O 1
ATOM 7838 N N . GLY B 1 96 ? -16.672 24.047 40.719 1 89.44 96 GLY B N 1
ATOM 7839 C CA . GLY B 1 96 ? -18.109 24.078 40.469 1 89.44 96 GLY B CA 1
ATOM 7840 C C . GLY B 1 96 ? -18.672 25.484 40.406 1 89.44 96 GLY B C 1
ATOM 7841 O O . GLY B 1 96 ? -18.125 26.406 41.031 1 89.44 96 GLY B O 1
ATOM 7842 N N . LEU B 1 97 ? -19.828 25.609 39.781 1 94.44 97 LEU B N 1
ATOM 7843 C CA . LEU B 1 97 ? -20.391 26.953 39.562 1 94.44 97 LEU B CA 1
ATOM 7844 C C . LEU B 1 97 ? -21.891 26.969 39.844 1 94.44 97 LEU B C 1
ATOM 7846 O O . LEU B 1 97 ? -22.625 26.125 39.312 1 94.44 97 LEU B O 1
ATOM 7850 N N . VAL B 1 98 ? -22.234 27.844 40.781 1 96.25 98 VAL B N 1
ATOM 7851 C CA . VAL B 1 98 ? -23.656 28.094 41 1 96.25 98 VAL B CA 1
ATOM 7852 C C . VAL B 1 98 ? -24.062 29.406 40.375 1 96.25 98 VAL B C 1
ATOM 7854 O O . VAL B 1 98 ? -23.469 30.453 40.656 1 96.25 98 VAL B O 1
ATOM 7857 N N . VAL B 1 99 ? -25.031 29.266 39.469 1 96 99 VAL B N 1
ATOM 7858 C CA . VAL B 1 99 ? -25.547 30.484 38.844 1 96 99 VAL B CA 1
ATOM 7859 C C . VAL B 1 99 ? -26.906 30.828 39.406 1 96 99 VAL B C 1
ATOM 7861 O O . VAL B 1 99 ? -27.891 30.109 39.188 1 96 99 VAL B O 1
ATOM 7864 N N . GLU B 1 100 ? -26.938 32 40.031 1 95.69 100 GLU B N 1
ATOM 7865 C CA . GLU B 1 100 ? -28.141 32.406 40.719 1 95.69 100 GLU B CA 1
ATOM 7866 C C . GLU B 1 100 ? -29.125 33.125 39.812 1 95.69 100 GLU B C 1
ATOM 7868 O O . GLU B 1 100 ? -28.797 33.406 38.656 1 95.69 100 GLU B O 1
ATOM 7873 N N . ASP B 1 101 ? -30.25 33.312 40.344 1 95.44 101 ASP B N 1
ATOM 7874 C CA . ASP B 1 101 ? -31.312 33.938 39.594 1 95.44 101 ASP B CA 1
ATOM 7875 C C . ASP B 1 101 ? -30.891 35.344 39.094 1 95.44 101 ASP B C 1
ATOM 7877 O O . ASP B 1 101 ? -30.344 36.125 39.875 1 95.44 101 ASP B O 1
ATOM 7881 N N . LEU B 1 102 ? -31.047 35.594 37.812 1 92.12 102 LEU B N 1
ATOM 7882 C CA . LEU B 1 102 ? -30.828 36.875 37.156 1 92.12 102 LEU B CA 1
ATOM 7883 C C . LEU B 1 102 ? -29.359 37.281 37.25 1 92.12 102 LEU B C 1
ATOM 7885 O O . LEU B 1 102 ? -29.047 38.469 37.312 1 92.12 102 LEU B O 1
ATOM 7889 N N . ALA B 1 103 ? -28.578 36.25 37.219 1 93.5 103 ALA B N 1
ATOM 7890 C CA . ALA B 1 103 ? -27.141 36.469 37.312 1 93.5 103 ALA B CA 1
ATOM 7891 C C . ALA B 1 103 ? -26.641 37.312 36.156 1 93.5 103 ALA B C 1
ATOM 7893 O O . ALA B 1 103 ? -25.656 38.062 36.281 1 93.5 103 ALA B O 1
ATOM 7894 N N . PHE B 1 104 ? -27.344 37.281 34.969 1 93.38 104 PHE B N 1
ATOM 7895 C CA . PHE B 1 104 ? -26.844 37.938 33.781 1 93.38 104 PHE B CA 1
ATOM 7896 C C . PHE B 1 104 ? -27.734 39.094 33.406 1 93.38 104 PHE B C 1
ATOM 7898 O O . PHE B 1 104 ? -27.672 39.594 32.281 1 93.38 104 PHE B O 1
ATOM 7905 N N . ALA B 1 105 ? -28.484 39.594 34.219 1 87.56 105 ALA B N 1
ATOM 7906 C CA . ALA B 1 105 ? -29.5 40.594 33.938 1 87.56 105 ALA B CA 1
ATOM 7907 C C . ALA B 1 105 ? -28.875 41.938 33.562 1 87.56 105 ALA B C 1
ATOM 7909 O O . ALA B 1 105 ? -29.469 42.719 32.844 1 87.56 105 ALA B O 1
ATOM 7910 N N . GLU B 1 106 ? -27.625 42.188 33.969 1 88.19 106 GLU B N 1
ATOM 7911 C CA . GLU B 1 106 ? -26.984 43.469 33.719 1 88.19 106 GLU B CA 1
ATOM 7912 C C . GLU B 1 106 ? -26.172 43.438 32.406 1 88.19 106 GLU B C 1
ATOM 7914 O O . GLU B 1 106 ? -25.406 44.375 32.125 1 88.19 106 GLU B O 1
ATOM 7919 N N . LEU B 1 107 ? -26.422 42.438 31.688 1 92.06 107 LEU B N 1
ATOM 7920 C CA . LEU B 1 107 ? -25.719 42.312 30.422 1 92.06 107 LEU B CA 1
ATOM 7921 C C . LEU B 1 107 ? -26.703 42.219 29.266 1 92.06 107 LEU B C 1
ATOM 7923 O O . LEU B 1 107 ? -26.844 41.156 28.641 1 92.06 107 LEU B O 1
ATOM 7927 N N . PRO B 1 108 ? -27.25 43.281 28.875 1 86.94 108 PRO B N 1
ATOM 7928 C CA . PRO B 1 108 ? -28.359 43.25 27.922 1 86.94 108 PRO B CA 1
ATOM 7929 C C . PRO B 1 108 ? -27.906 42.969 26.5 1 86.94 108 PRO B C 1
ATOM 7931 O O . PRO B 1 108 ? -28.703 42.531 25.656 1 86.94 108 PRO B O 1
ATOM 7934 N N . GLN B 1 109 ? -26.641 43.125 26.219 1 93.5 109 GLN B N 1
ATOM 7935 C CA . GLN B 1 109 ? -26.172 42.969 24.844 1 93.5 109 GLN B CA 1
ATOM 7936 C C . GLN B 1 109 ? -25.484 41.594 24.656 1 93.5 109 GLN B C 1
ATOM 7938 O O . GLN B 1 109 ? -24.906 41.344 23.594 1 93.5 109 GLN B O 1
ATOM 7943 N N . LEU B 1 110 ? -25.656 40.719 25.578 1 95.56 110 LEU B N 1
ATOM 7944 C CA . LEU B 1 110 ? -24.969 39.438 25.531 1 95.56 110 LEU B CA 1
ATOM 7945 C C . LEU B 1 110 ? -25.531 38.562 24.406 1 95.56 110 LEU B C 1
ATOM 7947 O O . LEU B 1 110 ? -26.75 38.406 24.297 1 95.56 110 LEU B O 1
ATOM 7951 N N . ARG B 1 111 ? -24.641 38.062 23.594 1 97.44 111 ARG B N 1
ATOM 7952 C CA . ARG B 1 111 ? -25.047 37.25 22.438 1 97.44 111 ARG B CA 1
ATOM 7953 C C . ARG B 1 111 ? -24.531 35.812 22.547 1 97.44 111 ARG B C 1
ATOM 7955 O O . ARG B 1 111 ? -25.125 34.906 22 1 97.44 111 ARG B O 1
ATOM 7962 N N . TRP B 1 112 ? -23.484 35.594 23.188 1 98.25 112 TRP B N 1
ATOM 7963 C CA . TRP B 1 112 ? -22.859 34.281 23.359 1 98.25 112 TRP B CA 1
ATOM 7964 C C . TRP B 1 112 ? -22.484 34.062 24.828 1 98.25 112 TRP B C 1
ATOM 7966 O O . TRP B 1 112 ? -21.75 34.844 25.406 1 98.25 112 TRP B O 1
ATOM 7976 N N . LEU B 1 113 ? -23.016 33.031 25.422 1 97.94 113 LEU B N 1
ATOM 7977 C CA . LEU B 1 113 ? -22.719 32.656 26.797 1 97.94 113 LEU B CA 1
ATOM 7978 C C . LEU B 1 113 ? -22.188 31.219 26.844 1 97.94 113 LEU B C 1
ATOM 7980 O O . LEU B 1 113 ? -22.844 30.297 26.359 1 97.94 113 LEU B O 1
ATOM 7984 N N . ASP B 1 114 ? -21.078 31.031 27.344 1 97.56 114 ASP B N 1
ATOM 7985 C CA . ASP B 1 114 ? -20.469 29.703 27.484 1 97.56 114 ASP B CA 1
ATOM 7986 C C . ASP B 1 114 ? -20.422 29.266 28.953 1 97.56 114 ASP B C 1
ATOM 7988 O O . ASP B 1 114 ? -19.703 29.859 29.75 1 97.56 114 ASP B O 1
ATOM 7992 N N . LEU B 1 115 ? -21.188 28.312 29.266 1 97.25 115 LEU B N 1
ATOM 7993 C CA . LEU B 1 115 ? -21.188 27.703 30.578 1 97.25 115 LEU B CA 1
ATOM 7994 C C . LEU B 1 115 ? -20.656 26.266 30.516 1 97.25 115 LEU B C 1
ATOM 7996 O O . LEU B 1 115 ? -20.812 25.5 31.469 1 97.25 115 LEU B O 1
ATOM 8000 N N . GLY B 1 116 ? -20.078 25.969 29.422 1 96.62 116 GLY B N 1
ATOM 8001 C CA . GLY B 1 116 ? -19.688 24.594 29.141 1 96.62 116 GLY B CA 1
ATOM 8002 C C . GLY B 1 116 ? -18.562 24.109 30.031 1 96.62 116 GLY B C 1
ATOM 8003 O O . GLY B 1 116 ? -17.688 24.891 30.438 1 96.62 116 GLY B O 1
ATOM 8004 N N . GLY B 1 117 ? -18.562 22.766 30.328 1 94.5 117 GLY B N 1
ATOM 8005 C CA . GLY B 1 117 ? -17.484 22.141 31.062 1 94.5 117 GLY B CA 1
ATOM 8006 C C . GLY B 1 117 ? -17.625 22.25 32.562 1 94.5 117 GLY B C 1
ATOM 8007 O O . GLY B 1 117 ? -16.812 21.703 33.312 1 94.5 117 GLY B O 1
ATOM 8008 N N . ASN B 1 118 ? -18.547 23.016 33.031 1 95.62 118 ASN B N 1
ATOM 8009 C CA . ASN B 1 118 ? -18.828 23.062 34.469 1 95.62 118 ASN B CA 1
ATOM 8010 C C . ASN B 1 118 ? -19.547 21.812 34.938 1 95.62 118 ASN B C 1
ATOM 8012 O O . ASN B 1 118 ? -20.781 21.766 34.969 1 95.62 118 ASN B O 1
ATOM 8016 N N . ARG B 1 119 ? -18.953 20.906 35.375 1 90.69 119 ARG B N 1
ATOM 8017 C CA . ARG B 1 119 ? -19.484 19.562 35.625 1 90.69 119 ARG B CA 1
ATOM 8018 C C . ARG B 1 119 ? -20.484 19.594 36.781 1 90.69 119 ARG B C 1
ATOM 8020 O O . ARG B 1 119 ? -21.391 18.766 36.844 1 90.69 119 ARG B O 1
ATOM 8027 N N . LEU B 1 120 ? -20.328 20.547 37.719 1 88.19 120 LEU B N 1
ATOM 8028 C CA . LEU B 1 120 ? -21.234 20.672 38.875 1 88.19 120 LEU B CA 1
ATOM 8029 C C . LEU B 1 120 ? -22 21.984 38.812 1 88.19 120 LEU B C 1
ATOM 8031 O O . LEU B 1 120 ? -22.094 22.703 39.781 1 88.19 120 LEU B O 1
ATOM 8035 N N . LEU B 1 121 ? -22.5 22.109 37.562 1 93.69 121 LEU B N 1
ATOM 8036 C CA . LEU B 1 121 ? -23.219 23.359 37.375 1 93.69 121 LEU B CA 1
ATOM 8037 C C . LEU B 1 121 ? -24.578 23.312 38.062 1 93.69 121 LEU B C 1
ATOM 8039 O O . LEU B 1 121 ? -25.328 22.328 37.906 1 93.69 121 LEU B O 1
ATOM 8043 N N . VAL B 1 122 ? -24.812 24.266 38.969 1 94.56 122 VAL B N 1
ATOM 8044 C CA . VAL B 1 122 ? -26.156 24.453 39.531 1 94.56 122 VAL B CA 1
ATOM 8045 C C . VAL B 1 122 ? -26.781 25.719 38.938 1 94.56 122 VAL B C 1
ATOM 8047 O O . VAL B 1 122 ? -26.281 26.828 39.188 1 94.56 122 VAL B O 1
ATOM 8050 N N . LEU B 1 123 ? -27.734 25.422 38.219 1 93.69 123 LEU B N 1
ATOM 8051 C CA . LEU B 1 123 ? -28.422 26.531 37.562 1 93.69 123 LEU B CA 1
ATOM 8052 C C . LEU B 1 123 ? -29.766 26.781 38.219 1 93.69 123 LEU B C 1
ATOM 8054 O O . LEU B 1 123 ? -30.656 25.922 38.188 1 93.69 123 LEU B O 1
ATOM 8058 N N . GLU B 1 124 ? -29.922 27.953 38.781 1 94.5 124 GLU B N 1
ATOM 8059 C CA . GLU B 1 124 ? -31.234 28.297 39.312 1 94.5 124 GLU B CA 1
ATOM 8060 C C . GLU B 1 124 ? -32.25 28.562 38.219 1 94.5 124 GLU B C 1
ATOM 8062 O O . GLU B 1 124 ? -31.859 28.922 37.094 1 94.5 124 GLU B O 1
ATOM 8067 N N . PRO B 1 125 ? -33.469 28.422 38.438 1 93.12 125 PRO B N 1
ATOM 8068 C CA . PRO B 1 125 ? -34.531 28.375 37.406 1 93.12 125 PRO B CA 1
ATOM 8069 C C . PRO B 1 125 ? -34.594 29.672 36.594 1 93.12 125 PRO B C 1
ATOM 8071 O O . PRO B 1 125 ? -34.906 29.641 35.406 1 93.12 125 PRO B O 1
ATOM 8074 N N . ARG B 1 126 ? -34.312 30.859 37.188 1 95.31 126 ARG B N 1
ATOM 8075 C CA . ARG B 1 126 ? -34.438 32.125 36.469 1 95.31 126 ARG B CA 1
ATOM 8076 C C . ARG B 1 126 ? -33.062 32.688 36.156 1 95.31 126 ARG B C 1
ATOM 8078 O O . ARG B 1 126 ? -32.938 33.906 35.875 1 95.31 126 ARG B O 1
ATOM 8085 N N . ALA B 1 127 ? -32.125 31.797 36.125 1 94.56 127 ALA B N 1
ATOM 8086 C CA . ALA B 1 127 ? -30.734 32.219 35.969 1 94.56 127 ALA B CA 1
ATOM 8087 C C . ALA B 1 127 ? -30.531 32.906 34.594 1 94.56 127 ALA B C 1
ATOM 8089 O O . ALA B 1 127 ? -29.797 33.875 34.5 1 94.56 127 ALA B O 1
ATOM 8090 N N . LEU B 1 128 ? -31.219 32.406 33.562 1 94.5 128 LEU B N 1
ATOM 8091 C CA . LEU B 1 128 ? -30.953 32.875 32.188 1 94.5 128 LEU B CA 1
ATOM 8092 C C . LEU B 1 128 ? -32.062 33.812 31.734 1 94.5 128 LEU B C 1
ATOM 8094 O O . LEU B 1 128 ? -32.062 34.25 30.578 1 94.5 128 LEU B O 1
ATOM 8098 N N . TRP B 1 129 ? -32.938 34.188 32.656 1 93.5 129 TRP B N 1
ATOM 8099 C CA . TRP B 1 129 ? -34.062 35.062 32.281 1 93.5 129 TRP B CA 1
ATOM 8100 C C . TRP B 1 129 ? -33.562 36.438 31.922 1 93.5 129 TRP B C 1
ATOM 8102 O O . TRP B 1 129 ? -32.594 36.938 32.5 1 93.5 129 TRP B O 1
ATOM 8112 N N . GLY B 1 130 ? -34.125 37.062 30.875 1 91 130 GLY B N 1
ATOM 8113 C CA . GLY B 1 130 ? -33.812 38.438 30.5 1 91 130 GLY B CA 1
ATOM 8114 C C . GLY B 1 130 ? -32.781 38.5 29.375 1 91 130 GLY B C 1
ATOM 8115 O O . GLY B 1 130 ? -32.531 39.594 28.828 1 91 130 GLY B O 1
ATOM 8116 N N . LEU B 1 131 ? -32.281 37.406 28.984 1 93.69 131 LEU B N 1
ATOM 8117 C CA . LEU B 1 131 ? -31.297 37.406 27.906 1 93.69 131 LEU B CA 1
ATOM 8118 C C . LEU B 1 131 ? -31.984 37.281 26.547 1 93.69 131 LEU B C 1
ATOM 8120 O O . LEU B 1 131 ? -31.812 36.281 25.844 1 93.69 131 LEU B O 1
ATOM 8124 N N . HIS B 1 132 ? -32.531 38.375 26.062 1 93.06 132 HIS B N 1
ATOM 8125 C CA . HIS B 1 132 ? -33.375 38.375 24.859 1 93.06 132 HIS B CA 1
ATOM 8126 C C . HIS B 1 132 ? -32.5 38.375 23.609 1 93.06 132 HIS B C 1
ATOM 8128 O O . HIS B 1 132 ? -32.969 38.031 22.531 1 93.06 132 HIS B O 1
ATOM 8134 N N . ARG B 1 133 ? -31.25 38.688 23.797 1 95.62 133 ARG B N 1
ATOM 8135 C CA . ARG B 1 133 ? -30.406 38.812 22.609 1 95.62 133 ARG B CA 1
ATOM 8136 C C . ARG B 1 133 ? -29.438 37.656 22.484 1 95.62 133 ARG B C 1
ATOM 8138 O O . ARG B 1 133 ? -28.641 37.594 21.547 1 95.62 133 ARG B O 1
ATOM 8145 N N . LEU B 1 134 ? -29.547 36.719 23.359 1 96.75 134 LEU B N 1
ATOM 8146 C CA . LEU B 1 134 ? -28.625 35.594 23.359 1 96.75 134 LEU B CA 1
ATOM 8147 C C . LEU B 1 134 ? -28.828 34.75 22.109 1 96.75 134 LEU B C 1
ATOM 8149 O O . LEU B 1 134 ? -29.953 34.344 21.797 1 96.75 134 LEU B O 1
ATOM 8153 N N . GLU B 1 135 ? -27.766 34.5 21.422 1 98 135 GLU B N 1
ATOM 8154 C CA . GLU B 1 135 ? -27.812 33.719 20.172 1 98 135 GLU B CA 1
ATOM 8155 C C . GLU B 1 135 ? -27.172 32.344 20.344 1 98 135 GLU B C 1
ATOM 8157 O O . GLU B 1 135 ? -27.594 31.375 19.719 1 98 135 GLU B O 1
ATOM 8162 N N . LYS B 1 136 ? -26.156 32.219 21.109 1 98.38 136 LYS B N 1
ATOM 8163 C CA . LYS B 1 136 ? -25.422 30.984 21.328 1 98.38 136 LYS B CA 1
ATOM 8164 C C . LYS B 1 136 ? -25.297 30.688 22.828 1 98.38 136 LYS B C 1
ATOM 8166 O O . LYS B 1 136 ? -24.828 31.516 23.594 1 98.38 136 LYS B O 1
ATOM 8171 N N . LEU B 1 137 ? -25.812 29.562 23.266 1 98.12 137 LEU B N 1
ATOM 8172 C CA . LEU B 1 137 ? -25.703 29.094 24.641 1 98.12 137 LEU B CA 1
ATOM 8173 C C . LEU B 1 137 ? -25.016 27.734 24.719 1 98.12 137 LEU B C 1
ATOM 8175 O O . LEU B 1 137 ? -25.531 26.75 24.172 1 98.12 137 LEU B O 1
ATOM 8179 N N . GLN B 1 138 ? -23.906 27.625 25.281 1 98.06 138 GLN B N 1
ATOM 8180 C CA . GLN B 1 138 ? -23.156 26.391 25.438 1 98.06 138 GLN B CA 1
ATOM 8181 C C . GLN B 1 138 ? -23.297 25.844 26.859 1 98.06 138 GLN B C 1
ATOM 8183 O O . GLN B 1 138 ? -22.906 26.5 27.828 1 98.06 138 GLN B O 1
ATOM 8188 N N . MET B 1 139 ? -23.891 24.781 26.938 1 97.62 139 MET B N 1
ATOM 8189 C CA . MET B 1 139 ? -24.078 24.094 28.203 1 97.62 139 MET B CA 1
ATOM 8190 C C . MET B 1 139 ? -23.641 22.641 28.109 1 97.62 139 MET B C 1
ATOM 8192 O O . MET B 1 139 ? -24.359 21.734 28.531 1 97.62 139 MET B O 1
ATOM 8196 N N . ASP B 1 140 ? -22.578 22.406 27.516 1 96.94 140 ASP B N 1
ATOM 8197 C CA . ASP B 1 140 ? -22.062 21.047 27.344 1 96.94 140 ASP B CA 1
ATOM 8198 C C . ASP B 1 140 ? -21.359 20.562 28.609 1 96.94 140 ASP B C 1
ATOM 8200 O O . ASP B 1 140 ? -20.703 21.344 29.312 1 96.94 140 ASP B O 1
ATOM 8204 N N . TYR B 1 141 ? -21.5 19.297 29 1 96.25 141 TYR B N 1
ATOM 8205 C CA . TYR B 1 141 ? -20.859 18.594 30.125 1 96.25 141 TYR B CA 1
ATOM 8206 C C . TYR B 1 141 ? -21.125 19.328 31.438 1 96.25 141 TYR B C 1
ATOM 8208 O O . TYR B 1 141 ? -20.188 19.609 32.188 1 96.25 141 TYR B O 1
ATOM 8216 N N . ASN B 1 142 ? -22.375 19.656 31.719 1 96.25 142 ASN B N 1
ATOM 8217 C CA . ASN B 1 142 ? -22.766 20.344 32.938 1 96.25 142 ASN B CA 1
ATOM 8218 C C . ASN B 1 142 ? -23.469 19.406 33.906 1 96.25 142 ASN B C 1
ATOM 8220 O O . ASN B 1 142 ? -23.797 19.797 35.031 1 96.25 142 ASN B O 1
ATOM 8224 N N . GLY B 1 143 ? -23.688 18.266 33.406 1 93 143 GLY B N 1
ATOM 8225 C CA . GLY B 1 143 ? -24.391 17.312 34.25 1 93 143 GLY B CA 1
ATOM 8226 C C . GLY B 1 143 ? -25.875 17.609 34.406 1 93 143 GLY B C 1
ATOM 8227 O O . GLY B 1 143 ? -26.516 17.203 35.375 1 93 143 GLY B O 1
ATOM 8228 N N . LEU B 1 144 ? -26.453 18.234 33.469 1 94.75 144 LEU B N 1
ATOM 8229 C CA . LEU B 1 144 ? -27.844 18.625 33.5 1 94.75 144 LEU B CA 1
ATOM 8230 C C . LEU B 1 144 ? -28.766 17.422 33.281 1 94.75 144 LEU B C 1
ATOM 8232 O O . LEU B 1 144 ? -28.391 16.484 32.562 1 94.75 144 LEU B O 1
ATOM 8236 N N . GLU B 1 145 ? -29.891 17.484 33.906 1 94.5 145 GLU B N 1
ATOM 8237 C CA . GLU B 1 145 ? -30.906 16.422 33.781 1 94.5 145 GLU B CA 1
ATOM 8238 C C . GLU B 1 145 ? -32.125 16.922 33.031 1 94.5 145 GLU B C 1
ATOM 8240 O O . GLU B 1 145 ? -32.094 18.016 32.438 1 94.5 145 GLU B O 1
ATOM 8245 N N . ASP B 1 146 ? -33.188 16.188 33.031 1 94.94 146 ASP B N 1
ATOM 8246 C CA . ASP B 1 146 ? -34.375 16.422 32.188 1 94.94 146 ASP B CA 1
ATOM 8247 C C . ASP B 1 146 ? -35.062 17.75 32.531 1 94.94 146 ASP B C 1
ATOM 8249 O O . ASP B 1 146 ? -35.656 18.375 31.672 1 94.94 146 ASP B O 1
ATOM 8253 N N . GLU B 1 147 ? -34.844 18.203 33.625 1 93.06 147 GLU B N 1
ATOM 8254 C CA . GLU B 1 147 ? -35.562 19.375 34.125 1 93.06 147 GLU B CA 1
ATOM 8255 C C . GLU B 1 147 ? -35.188 20.625 33.344 1 93.06 147 GLU B C 1
ATOM 8257 O O . GLU B 1 147 ? -36 21.547 33.219 1 93.06 147 GLU B O 1
ATOM 8262 N N . VAL B 1 148 ? -34.031 20.562 32.906 1 94.25 148 VAL B N 1
ATOM 8263 C CA . VAL B 1 148 ? -33.562 21.75 32.188 1 94.25 148 VAL B CA 1
ATOM 8264 C C . VAL B 1 148 ? -34.406 21.969 30.938 1 94.25 148 VAL B C 1
ATOM 8266 O O . VAL B 1 148 ? -34.625 23.109 30.531 1 94.25 148 VAL B O 1
ATOM 8269 N N . LEU B 1 149 ? -34.906 20.922 30.328 1 95.19 149 LEU B N 1
ATOM 8270 C CA . LEU B 1 149 ? -35.688 21.016 29.094 1 95.19 149 LEU B CA 1
ATOM 8271 C C . LEU B 1 149 ? -37.188 21.094 29.406 1 95.19 149 LEU B C 1
ATOM 8273 O O . LEU B 1 149 ? -37.938 21.719 28.656 1 95.19 149 LEU B O 1
ATOM 8277 N N . GLU B 1 150 ? -37.625 20.516 30.422 1 94.44 150 GLU B N 1
ATOM 8278 C CA . GLU B 1 150 ? -39.031 20.438 30.766 1 94.44 150 GLU B CA 1
ATOM 8279 C C . GLU B 1 150 ? -39.5 21.672 31.531 1 94.44 150 GLU B C 1
ATOM 8281 O O . GLU B 1 150 ? -40.688 21.953 31.609 1 94.44 150 GLU B O 1
ATOM 8286 N N . GLY B 1 151 ? -38.438 22.375 32 1 92.25 151 GLY B N 1
ATOM 8287 C CA . GLY B 1 151 ? -38.781 23.562 32.812 1 92.25 151 GLY B CA 1
ATOM 8288 C C . GLY B 1 151 ? -38.688 24.844 32 1 92.25 151 GLY B C 1
ATOM 8289 O O . GLY B 1 151 ? -38.688 24.828 30.781 1 92.25 151 GLY B O 1
ATOM 8290 N N . ASP B 1 152 ? -38.656 26 32.844 1 92.5 152 ASP B N 1
ATOM 8291 C CA . ASP B 1 152 ? -38.688 27.312 32.219 1 92.5 152 ASP B CA 1
ATOM 8292 C C . ASP B 1 152 ? -37.312 27.984 32.25 1 92.5 152 ASP B C 1
ATOM 8294 O O . ASP B 1 152 ? -37.219 29.203 32.219 1 92.5 152 ASP B O 1
ATOM 8298 N N . PHE B 1 153 ? -36.344 27.109 32.219 1 94.38 153 PHE B N 1
ATOM 8299 C CA . PHE B 1 153 ? -34.969 27.625 32.375 1 94.38 153 PHE B CA 1
ATOM 8300 C C . PHE B 1 153 ? -34.625 28.531 31.188 1 94.38 153 PHE B C 1
ATOM 8302 O O . PHE B 1 153 ? -33.844 29.484 31.359 1 94.38 153 PHE B O 1
ATOM 8309 N N . PHE B 1 154 ? -35.25 28.25 30.062 1 94.69 154 PHE B N 1
ATOM 8310 C CA . PHE B 1 154 ? -34.844 28.953 28.844 1 94.69 154 PHE B CA 1
ATOM 8311 C C . PHE B 1 154 ? -35.875 30 28.453 1 94.69 154 PHE B C 1
ATOM 8313 O O . PHE B 1 154 ? -35.906 30.438 27.297 1 94.69 154 PHE B O 1
ATOM 8320 N N . ARG B 1 155 ? -36.5 30.422 29.406 1 92.88 155 ARG B N 1
ATOM 8321 C CA . ARG B 1 155 ? -37.5 31.453 29.156 1 92.88 155 ARG B CA 1
ATOM 8322 C C . ARG B 1 155 ? -36.844 32.75 28.688 1 92.88 155 ARG B C 1
ATOM 8324 O O . ARG B 1 155 ? -35.781 33.125 29.203 1 92.88 155 ARG B O 1
ATOM 8331 N N . ASP B 1 156 ? -37.312 33.438 27.641 1 91.06 156 ASP B N 1
ATOM 8332 C CA . ASP B 1 156 ? -36.906 34.781 27.141 1 91.06 156 ASP B CA 1
ATOM 8333 C C . ASP B 1 156 ? -35.75 34.656 26.141 1 91.06 156 ASP B C 1
ATOM 8335 O O . ASP B 1 156 ? -35.281 35.656 25.609 1 91.06 156 ASP B O 1
ATOM 8339 N N . LEU B 1 157 ? -35.344 33.438 25.938 1 94.5 157 LEU B N 1
ATOM 8340 C CA . LEU B 1 157 ? -34.281 33.281 24.953 1 94.5 157 LEU B CA 1
ATOM 8341 C C . LEU B 1 157 ? -34.844 33.219 23.531 1 94.5 157 LEU B C 1
ATOM 8343 O O . LEU B 1 157 ? -34.594 32.281 22.797 1 94.5 157 LEU B O 1
ATOM 8347 N N . THR B 1 158 ? -35.406 34.25 23.094 1 93.31 158 THR B N 1
ATOM 8348 C CA . THR B 1 158 ? -36.188 34.312 21.859 1 93.31 158 THR B CA 1
ATOM 8349 C C . THR B 1 158 ? -35.25 34.438 20.656 1 93.31 158 THR B C 1
ATOM 8351 O O . THR B 1 158 ? -35.625 34.094 19.531 1 93.31 158 THR B O 1
ATOM 8354 N N . SER B 1 159 ? -34 34.844 20.875 1 96.06 159 SER B N 1
ATOM 8355 C CA . SER B 1 159 ? -33.062 35.062 19.766 1 96.06 159 SER B CA 1
ATOM 8356 C C . SER B 1 159 ? -32.062 33.875 19.672 1 96.06 159 SER B C 1
ATOM 8358 O O . SER B 1 159 ? -31.156 33.906 18.859 1 96.06 159 SER B O 1
ATOM 8360 N N . LEU B 1 160 ? -32.312 32.875 20.438 1 96.94 160 LEU B N 1
ATOM 8361 C CA . LEU B 1 160 ? -31.359 31.766 20.5 1 96.94 160 LEU B CA 1
ATOM 8362 C C . LEU B 1 160 ? -31.297 31.016 19.172 1 96.94 160 LEU B C 1
ATOM 8364 O O . LEU B 1 160 ? -32.312 30.594 18.641 1 96.94 160 LEU B O 1
ATOM 8368 N N . ARG B 1 161 ? -30.094 30.906 18.719 1 97.88 161 ARG B N 1
ATOM 8369 C CA . ARG B 1 161 ? -29.875 30.219 17.453 1 97.88 161 ARG B CA 1
ATOM 8370 C C . ARG B 1 161 ? -29.219 28.859 17.672 1 97.88 161 ARG B C 1
ATOM 8372 O O . ARG B 1 161 ? -29.5 27.906 16.922 1 97.88 161 ARG B O 1
ATOM 8379 N N . GLU B 1 162 ? -28.359 28.75 18.594 1 98.38 162 GLU B N 1
ATOM 8380 C CA . GLU B 1 162 ? -27.641 27.516 18.875 1 98.38 162 GLU B CA 1
ATOM 8381 C C . GLU B 1 162 ? -27.719 27.156 20.359 1 98.38 162 GLU B C 1
ATOM 8383 O O . GLU B 1 162 ? -27.375 27.969 21.219 1 98.38 162 GLU B O 1
ATOM 8388 N N . LEU B 1 163 ? -28.203 26 20.656 1 97.94 163 LEU B N 1
ATOM 8389 C CA . LEU B 1 163 ? -28.234 25.438 22 1 97.94 163 LEU B CA 1
ATOM 8390 C C . LEU B 1 163 ? -27.406 24.156 22.062 1 97.94 163 LEU B C 1
ATOM 8392 O O . LEU B 1 163 ? -27.75 23.156 21.422 1 97.94 163 LEU B O 1
ATOM 8396 N N . ASP B 1 164 ? -26.359 24.125 22.797 1 98.12 164 ASP B N 1
ATOM 8397 C CA . ASP B 1 164 ? -25.469 22.969 22.906 1 98.12 164 ASP B CA 1
ATOM 8398 C C . ASP B 1 164 ? -25.625 22.281 24.25 1 98.12 164 ASP B C 1
ATOM 8400 O O . ASP B 1 164 ? -25.219 22.812 25.297 1 98.12 164 ASP B O 1
ATOM 8404 N N . LEU B 1 165 ? -26.188 21.188 24.266 1 97.81 165 LEU B N 1
ATOM 8405 C CA . LEU B 1 165 ? -26.406 20.391 25.469 1 97.81 165 LEU B CA 1
ATOM 8406 C C . LEU B 1 165 ? -25.625 19.078 25.391 1 97.81 165 LEU B C 1
ATOM 8408 O O . LEU B 1 165 ? -26.078 18.047 25.906 1 97.81 165 LEU B O 1
ATOM 8412 N N . THR B 1 166 ? -24.531 19.078 24.734 1 97.69 166 THR B N 1
ATOM 8413 C CA . THR B 1 166 ? -23.703 17.906 24.516 1 97.69 166 THR B CA 1
ATOM 8414 C C . THR B 1 166 ? -23.203 17.328 25.844 1 97.69 166 THR B C 1
ATOM 8416 O O . THR B 1 166 ? -22.797 18.078 26.734 1 97.69 166 THR B O 1
ATOM 8419 N N . GLY B 1 167 ? -23.234 16.062 26.031 1 96.88 167 GLY B N 1
ATOM 8420 C CA . GLY B 1 167 ? -22.578 15.352 27.109 1 96.88 167 GLY B CA 1
ATOM 8421 C C . GLY B 1 167 ? -23.25 15.57 28.453 1 96.88 167 GLY B C 1
ATOM 8422 O O . GLY B 1 167 ? -22.562 15.688 29.484 1 96.88 167 GLY B O 1
ATOM 8423 N N . ASN B 1 168 ? -24.516 15.797 28.547 1 96.88 168 ASN B N 1
ATOM 8424 C CA . ASN B 1 168 ? -25.25 15.898 29.797 1 96.88 168 ASN B CA 1
ATOM 8425 C C . ASN B 1 168 ? -25.891 14.57 30.172 1 96.88 168 ASN B C 1
ATOM 8427 O O . ASN B 1 168 ? -25.516 13.516 29.656 1 96.88 168 ASN B O 1
ATOM 8431 N N . SER B 1 169 ? -26.844 14.609 31.203 1 95.19 169 SER B N 1
ATOM 8432 C CA . SER B 1 169 ? -27.469 13.391 31.703 1 95.19 169 SER B CA 1
ATOM 8433 C C . SER B 1 169 ? -28.969 13.383 31.406 1 95.19 169 SER B C 1
ATOM 8435 O O . SER B 1 169 ? -29.781 13.062 32.281 1 95.19 169 SER B O 1
ATOM 8437 N N . LEU B 1 170 ? -29.203 13.727 30.156 1 95.44 170 LEU B N 1
ATOM 8438 C CA . LEU B 1 170 ? -30.594 13.758 29.75 1 95.44 170 LEU B CA 1
ATOM 8439 C C . LEU B 1 170 ? -31.125 12.352 29.484 1 95.44 170 LEU B C 1
ATOM 8441 O O . LEU B 1 170 ? -30.484 11.57 28.781 1 95.44 170 LEU B O 1
ATOM 8445 N N . GLN B 1 171 ? -32.281 12.023 30 1 92.69 171 GLN B N 1
ATOM 8446 C CA . GLN B 1 171 ? -32.938 10.742 29.766 1 92.69 171 GLN B CA 1
ATOM 8447 C C . GLN B 1 171 ? -34.031 10.867 28.719 1 92.69 171 GLN B C 1
ATOM 8449 O O . GLN B 1 171 ? -34.344 9.906 28.016 1 92.69 171 GLN B O 1
ATOM 8454 N N . ARG B 1 172 ? -34.594 12 28.781 1 91.94 172 ARG B N 1
ATOM 8455 C CA . ARG B 1 172 ? -35.656 12.344 27.828 1 91.94 172 ARG B CA 1
ATOM 8456 C C . ARG B 1 172 ? -35.406 13.734 27.234 1 91.94 172 ARG B C 1
ATOM 8458 O O . ARG B 1 172 ? -34.844 14.602 27.906 1 91.94 172 ARG B O 1
ATOM 8465 N N . ALA B 1 173 ? -35.75 13.875 25.953 1 90.88 173 ALA B N 1
ATOM 8466 C CA . ALA B 1 173 ? -35.594 15.172 25.312 1 90.88 173 ALA B CA 1
ATOM 8467 C C . ALA B 1 173 ? -36.938 15.844 25.094 1 90.88 173 ALA B C 1
ATOM 8469 O O . ALA B 1 173 ? -37.25 16.312 24 1 90.88 173 ALA B O 1
ATOM 8470 N N . ARG B 1 174 ? -37.781 15.906 26.188 1 94.5 174 ARG B N 1
ATOM 8471 C CA . ARG B 1 174 ? -39.062 16.562 26.094 1 94.5 174 ARG B CA 1
ATOM 8472 C C . ARG B 1 174 ? -38.938 18.078 26.281 1 94.5 174 ARG B C 1
ATOM 8474 O O . ARG B 1 174 ? -38.531 18.531 27.359 1 94.5 174 ARG B O 1
ATOM 8481 N N . LEU B 1 175 ? -39.281 18.781 25.25 1 95 175 LEU B N 1
ATOM 8482 C CA . LEU B 1 175 ? -39.156 20.234 25.297 1 95 175 LEU B CA 1
ATOM 8483 C C . LEU B 1 175 ? -40.406 20.875 25.844 1 95 175 LEU B C 1
ATOM 8485 O O . LEU B 1 175 ? -41.531 20.5 25.453 1 95 175 LEU B O 1
ATOM 8489 N N . SER B 1 176 ? -40.219 21.797 26.734 1 93.5 176 SER B N 1
ATOM 8490 C CA . SER B 1 176 ? -41.344 22.531 27.312 1 93.5 176 SER B CA 1
ATOM 8491 C C . SER B 1 176 ? -41.906 23.547 26.328 1 93.5 176 SER B C 1
ATOM 8493 O O . SER B 1 176 ? -41.344 23.734 25.25 1 93.5 176 SER B O 1
ATOM 8495 N N . GLY B 1 177 ? -42.969 24.188 26.766 1 92.5 177 GLY B N 1
ATOM 8496 C CA . GLY B 1 177 ? -43.656 25.172 25.938 1 92.5 177 GLY B CA 1
ATOM 8497 C C . GLY B 1 177 ? -42.812 26.422 25.672 1 92.5 177 GLY B C 1
ATOM 8498 O O . GLY B 1 177 ? -43.094 27.156 24.734 1 92.5 177 GLY B O 1
ATOM 8499 N N . VAL B 1 178 ? -41.781 26.578 26.438 1 92.75 178 VAL B N 1
ATOM 8500 C CA . VAL B 1 178 ? -40.938 27.766 26.281 1 92.75 178 VAL B CA 1
ATOM 8501 C C . VAL B 1 178 ? -40.25 27.734 24.922 1 92.75 178 VAL B C 1
ATOM 8503 O O . VAL B 1 178 ? -39.969 28.797 24.344 1 92.75 178 VAL B O 1
ATOM 8506 N N . PHE B 1 179 ? -40.125 26.594 24.422 1 94.5 179 PHE B N 1
ATOM 8507 C CA . PHE B 1 179 ? -39.406 26.438 23.156 1 94.5 179 PHE B CA 1
ATOM 8508 C C . PHE B 1 179 ? -40.281 26.891 21.984 1 94.5 179 PHE B C 1
ATOM 8510 O O . PHE B 1 179 ? -39.781 27.109 20.875 1 94.5 179 PHE B O 1
ATOM 8517 N N . LEU B 1 180 ? -41.531 27.078 22.219 1 93.06 180 LEU B N 1
ATOM 8518 C CA . LEU B 1 180 ? -42.438 27.562 21.172 1 93.06 180 LEU B CA 1
ATOM 8519 C C . LEU B 1 180 ? -42.094 28.969 20.734 1 93.06 180 LEU B C 1
ATOM 8521 O O . LEU B 1 180 ? -42.344 29.359 19.609 1 93.06 180 LEU B O 1
ATOM 8525 N N . SER B 1 181 ? -41.406 29.688 21.641 1 90.94 181 SER B N 1
ATOM 8526 C CA . SER B 1 181 ? -41.062 31.078 21.344 1 90.94 181 SER B CA 1
ATOM 8527 C C . SER B 1 181 ? -39.688 31.203 20.703 1 90.94 181 SER B C 1
ATOM 8529 O O . SER B 1 181 ? -39.281 32.281 20.312 1 90.94 181 SER B O 1
ATOM 8531 N N . MET B 1 182 ? -39.062 30.094 20.516 1 93.12 182 MET B N 1
ATOM 8532 C CA . MET B 1 182 ? -37.688 30.109 20 1 93.12 182 MET B CA 1
ATOM 8533 C C . MET B 1 182 ? -37.688 29.891 18.484 1 93.12 182 MET B C 1
ATOM 8535 O O . MET B 1 182 ? -37.094 28.953 18 1 93.12 182 MET B O 1
ATOM 8539 N N . ALA B 1 183 ? -38.125 30.859 17.766 1 92.25 183 ALA B N 1
ATOM 8540 C CA . ALA B 1 183 ? -38.281 30.766 16.312 1 92.25 183 ALA B CA 1
ATOM 8541 C C . ALA B 1 183 ? -36.938 30.891 15.609 1 92.25 183 ALA B C 1
ATOM 8543 O O . ALA B 1 183 ? -36.812 30.5 14.445 1 92.25 183 ALA B O 1
ATOM 8544 N N . SER B 1 184 ? -35.969 31.312 16.359 1 95.25 184 SER B N 1
ATOM 8545 C CA . SER B 1 184 ? -34.656 31.547 15.727 1 95.25 184 SER B CA 1
ATOM 8546 C C . SER B 1 184 ? -33.75 30.344 15.875 1 95.25 184 SER B C 1
ATOM 8548 O O . SER B 1 184 ? -32.656 30.312 15.289 1 95.25 184 SER B O 1
ATOM 8550 N N . LEU B 1 185 ? -34.188 29.312 16.547 1 96.81 185 LEU B N 1
ATOM 8551 C CA . LEU B 1 185 ? -33.344 28.156 16.828 1 96.81 185 LEU B CA 1
ATOM 8552 C C . LEU B 1 185 ? -33 27.422 15.539 1 96.81 185 LEU B C 1
ATOM 8554 O O . LEU B 1 185 ? -33.875 27.141 14.719 1 96.81 185 LEU B O 1
ATOM 8558 N N . ARG B 1 186 ? -31.641 27.203 15.391 1 97.56 186 ARG B N 1
ATOM 8559 C CA . ARG B 1 186 ? -31.188 26.547 14.172 1 97.56 186 ARG B CA 1
ATOM 8560 C C . ARG B 1 186 ? -30.312 25.328 14.492 1 97.56 186 ARG B C 1
ATOM 8562 O O . ARG B 1 186 ? -30.25 24.391 13.711 1 97.56 186 ARG B O 1
ATOM 8569 N N . VAL B 1 187 ? -29.672 25.297 15.555 1 98.38 187 VAL B N 1
ATOM 8570 C CA . VAL B 1 187 ? -28.75 24.234 15.938 1 98.38 187 VAL B CA 1
ATOM 8571 C C . VAL B 1 187 ? -29.125 23.719 17.328 1 98.38 187 VAL B C 1
ATOM 8573 O O . VAL B 1 187 ? -29.172 24.484 18.297 1 98.38 187 VAL B O 1
ATOM 8576 N N . LEU B 1 188 ? -29.5 22.5 17.469 1 97.75 188 LEU B N 1
ATOM 8577 C CA . LEU B 1 188 ? -29.734 21.812 18.734 1 97.75 188 LEU B CA 1
ATOM 8578 C C . LEU B 1 188 ? -28.812 20.594 18.875 1 97.75 188 LEU B C 1
ATOM 8580 O O . LEU B 1 188 ? -28.922 19.641 18.094 1 97.75 188 LEU B O 1
ATOM 8584 N N . LYS B 1 189 ? -27.891 20.562 19.797 1 98.12 189 LYS B N 1
ATOM 8585 C CA . LYS B 1 189 ? -26.938 19.484 19.984 1 98.12 189 LYS B CA 1
ATOM 8586 C C . LYS B 1 189 ? -27.266 18.656 21.234 1 98.12 189 LYS B C 1
ATOM 8588 O O . LYS B 1 189 ? -27.281 19.188 22.344 1 98.12 189 LYS B O 1
ATOM 8593 N N . LEU B 1 190 ? -27.594 17.484 21.016 1 97.06 190 LEU B N 1
ATOM 8594 C CA . LEU B 1 190 ? -27.875 16.547 22.094 1 97.06 190 LEU B CA 1
ATOM 8595 C C . LEU B 1 190 ? -26.875 15.391 22.094 1 97.06 190 LEU B C 1
ATOM 8597 O O . LEU B 1 190 ? -27.172 14.312 22.609 1 97.06 190 LEU B O 1
ATOM 8601 N N . ARG B 1 191 ? -25.766 15.617 21.484 1 96.94 191 ARG B N 1
ATOM 8602 C CA . ARG B 1 191 ? -24.719 14.609 21.312 1 96.94 191 ARG B CA 1
ATOM 8603 C C . ARG B 1 191 ? -24.25 14.086 22.672 1 96.94 191 ARG B C 1
ATOM 8605 O O . ARG B 1 191 ? -24.172 14.836 23.641 1 96.94 191 ARG B O 1
ATOM 8612 N N . SER B 1 192 ? -23.906 12.836 22.797 1 95.81 192 SER B N 1
ATOM 8613 C CA . SER B 1 192 ? -23.219 12.195 23.922 1 95.81 192 SER B CA 1
ATOM 8614 C C . SER B 1 192 ? -24.078 12.219 25.172 1 95.81 192 SER B C 1
ATOM 8616 O O . SER B 1 192 ? -23.562 12.312 26.297 1 95.81 192 SER B O 1
ATOM 8618 N N . ASN B 1 193 ? -25.406 12.367 25.047 1 95.94 193 ASN B N 1
ATOM 8619 C CA . ASN B 1 193 ? -26.312 12.055 26.141 1 95.94 193 ASN B CA 1
ATOM 8620 C C . ASN B 1 193 ? -26.625 10.562 26.203 1 95.94 193 ASN B C 1
ATOM 8622 O O . ASN B 1 193 ? -27.641 10.117 25.656 1 95.94 193 ASN B O 1
ATOM 8626 N N . THR B 1 194 ? -25.875 9.836 26.812 1 92.25 194 THR B N 1
ATOM 8627 C CA . THR B 1 194 ? -25.859 8.383 26.734 1 92.25 194 THR B CA 1
ATOM 8628 C C . THR B 1 194 ? -27.047 7.785 27.469 1 92.25 194 THR B C 1
ATOM 8630 O O . THR B 1 194 ? -27.406 6.621 27.266 1 92.25 194 THR B O 1
ATOM 8633 N N . LYS B 1 195 ? -27.766 8.617 28.281 1 93.5 195 LYS B N 1
ATOM 8634 C CA . LYS B 1 195 ? -28.922 8.117 29.031 1 93.5 195 LYS B CA 1
ATOM 8635 C C . LYS B 1 195 ? -30.219 8.328 28.25 1 93.5 195 LYS B C 1
ATOM 8637 O O . LYS B 1 195 ? -31.281 7.855 28.656 1 93.5 195 LYS B O 1
ATOM 8642 N N . LEU B 1 196 ? -30.016 9 27.125 1 93 196 LEU B N 1
ATOM 8643 C CA . LEU B 1 196 ? -31.203 9.242 26.312 1 93 196 LEU B CA 1
ATOM 8644 C C . LEU B 1 196 ? -31.75 7.938 25.75 1 93 196 LEU B C 1
ATOM 8646 O O . LEU B 1 196 ? -31.094 7.266 24.969 1 93 196 LEU B O 1
ATOM 8650 N N . GLU B 1 197 ? -32.969 7.547 26.141 1 88.31 197 GLU B N 1
ATOM 8651 C CA . GLU B 1 197 ? -33.531 6.227 25.828 1 88.31 197 GLU B CA 1
ATOM 8652 C C . GLU B 1 197 ? -34.312 6.238 24.547 1 88.31 197 GLU B C 1
ATOM 8654 O O . GLU B 1 197 ? -34.281 5.277 23.766 1 88.31 197 GLU B O 1
ATOM 8659 N N . SER B 1 198 ? -35.031 7.27 24.422 1 91 198 SER B N 1
ATOM 8660 C CA . SER B 1 198 ? -35.906 7.312 23.25 1 91 198 SER B CA 1
ATOM 8661 C C . SER B 1 198 ? -36.25 8.75 22.875 1 91 198 SER B C 1
ATOM 8663 O O . SER B 1 198 ? -35.969 9.68 23.625 1 91 198 SER B O 1
ATOM 8665 N N . LEU B 1 199 ? -36.719 8.906 21.703 1 94.06 199 LEU B N 1
ATOM 8666 C CA . LEU B 1 199 ? -37.281 10.125 21.141 1 94.06 199 LEU B CA 1
ATOM 8667 C C . LEU B 1 199 ? -38.594 9.836 20.422 1 94.06 199 LEU B C 1
ATOM 8669 O O . LEU B 1 199 ? -38.625 9.062 19.453 1 94.06 199 LEU B O 1
ATOM 8673 N N . CYS B 1 200 ? -39.719 10.312 20.969 1 95 200 CYS B N 1
ATOM 8674 C CA . CYS B 1 200 ? -41.031 10 20.406 1 95 200 CYS B CA 1
ATOM 8675 C C . CYS B 1 200 ? -41.75 11.266 19.953 1 95 200 CYS B C 1
ATOM 8677 O O . CYS B 1 200 ? -41.25 12.375 20.156 1 95 200 CYS B O 1
ATOM 8679 N N . GLU B 1 201 ? -42.875 10.883 19.359 1 94.06 201 GLU B N 1
ATOM 8680 C CA . GLU B 1 201 ? -43.688 11.984 18.859 1 94.06 201 GLU B CA 1
ATOM 8681 C C . GLU B 1 201 ? -44.125 12.906 19.984 1 94.06 201 GLU B C 1
ATOM 8683 O O . GLU B 1 201 ? -44.594 12.445 21.031 1 94.06 201 GLU B O 1
ATOM 8688 N N . GLY B 1 202 ? -43.844 14.078 20.234 1 92.25 202 GLY B N 1
ATOM 8689 C CA . GLY B 1 202 ? -44.188 15.023 21.281 1 92.25 202 GLY B CA 1
ATOM 8690 C C . GLY B 1 202 ? -43 15.633 21.969 1 92.25 202 GLY B C 1
ATOM 8691 O O . GLY B 1 202 ? -43.062 16.734 22.516 1 92.25 202 GLY B O 1
ATOM 8692 N N . ASP B 1 203 ? -42.031 14.828 21.891 1 94.88 203 ASP B N 1
ATOM 8693 C CA . ASP B 1 203 ? -40.844 15.289 22.594 1 94.88 203 ASP B CA 1
ATOM 8694 C C . ASP B 1 203 ? -40.312 16.594 21.984 1 94.88 203 ASP B C 1
ATOM 8696 O O . ASP B 1 203 ? -40.031 17.547 22.719 1 94.88 203 ASP B O 1
ATOM 8700 N N . LEU B 1 204 ? -40.281 16.641 20.625 1 94.88 204 LEU B N 1
ATOM 8701 C CA . LEU B 1 204 ? -39.781 17.844 19.969 1 94.88 204 LEU B CA 1
ATOM 8702 C C . LEU B 1 204 ? -40.938 18.641 19.344 1 94.88 204 LEU B C 1
ATOM 8704 O O . LEU B 1 204 ? -40.719 19.422 18.422 1 94.88 204 LEU B O 1
ATOM 8708 N N . ALA B 1 205 ? -42.125 18.453 19.891 1 93.5 205 ALA B N 1
ATOM 8709 C CA . ALA B 1 205 ? -43.312 19.062 19.312 1 93.5 205 ALA B CA 1
ATOM 8710 C C . ALA B 1 205 ? -43.25 20.578 19.438 1 93.5 205 ALA B C 1
ATOM 8712 O O . ALA B 1 205 ? -43.844 21.297 18.594 1 93.5 205 ALA B O 1
ATOM 8713 N N . ALA B 1 206 ? -42.531 21.094 20.328 1 93.69 206 ALA B N 1
ATOM 8714 C CA . ALA B 1 206 ? -42.438 22.531 20.562 1 93.69 206 ALA B CA 1
ATOM 8715 C C . ALA B 1 206 ? -41.656 23.203 19.438 1 93.69 206 ALA B C 1
ATOM 8717 O O . ALA B 1 206 ? -41.719 24.422 19.281 1 93.69 206 ALA B O 1
ATOM 8718 N N . LEU B 1 207 ? -41 22.406 18.75 1 95.25 207 LEU B N 1
ATOM 8719 C CA . LEU B 1 207 ? -40.188 22.953 17.641 1 95.25 207 LEU B CA 1
ATOM 8720 C C . LEU B 1 207 ? -40.906 22.766 16.312 1 95.25 207 LEU B C 1
ATOM 8722 O O . LEU B 1 207 ? -40.312 22.953 15.25 1 95.25 207 LEU B O 1
ATOM 8726 N N . SER B 1 208 ? -42.156 22.391 16.312 1 93.06 208 SER B N 1
ATOM 8727 C CA . SER B 1 208 ? -42.906 22.078 15.117 1 93.06 208 SER B CA 1
ATOM 8728 C C . SER B 1 208 ? -42.906 23.234 14.125 1 93.06 208 SER B C 1
ATOM 8730 O O . SER B 1 208 ? -43.094 24.391 14.516 1 93.06 208 SER B O 1
ATOM 8732 N N . GLY B 1 209 ? -42.531 22.938 12.859 1 93.81 209 GLY B N 1
ATOM 8733 C CA . GLY B 1 209 ? -42.531 23.922 11.797 1 93.81 209 GLY B CA 1
ATOM 8734 C C . GLY B 1 209 ? -41.188 24.562 11.547 1 93.81 209 GLY B C 1
ATOM 8735 O O . GLY B 1 209 ? -41 25.266 10.555 1 93.81 209 GLY B O 1
ATOM 8736 N N . LEU B 1 210 ? -40.25 24.25 12.336 1 95.44 210 LEU B N 1
ATOM 8737 C CA . LEU B 1 210 ? -38.906 24.859 12.219 1 95.44 210 LEU B CA 1
ATOM 8738 C C . LEU B 1 210 ? -38.031 24.031 11.289 1 95.44 210 LEU B C 1
ATOM 8740 O O . LEU B 1 210 ? -38.219 22.828 11.156 1 95.44 210 LEU B O 1
ATOM 8744 N N . ARG B 1 211 ? -37.156 24.719 10.688 1 96.44 211 ARG B N 1
ATOM 8745 C CA . ARG B 1 211 ? -36.062 24.078 9.953 1 96.44 211 ARG B CA 1
ATOM 8746 C C . ARG B 1 211 ? -34.75 24.188 10.734 1 96.44 211 ARG B C 1
ATOM 8748 O O . ARG B 1 211 ? -34.188 25.281 10.867 1 96.44 211 ARG B O 1
ATOM 8755 N N . LEU B 1 212 ? -34.281 23.141 11.188 1 97.5 212 LEU B N 1
ATOM 8756 C CA . LEU B 1 212 ? -33.031 23.109 11.914 1 97.5 212 LEU B CA 1
ATOM 8757 C C . LEU B 1 212 ? -31.859 22.891 10.953 1 97.5 212 LEU B C 1
ATOM 8759 O O . LEU B 1 212 ? -31.922 22.031 10.078 1 97.5 212 LEU B O 1
ATOM 8763 N N . GLU B 1 213 ? -30.891 23.703 11.148 1 98.12 213 GLU B N 1
ATOM 8764 C CA . GLU B 1 213 ? -29.656 23.484 10.383 1 98.12 213 GLU B CA 1
ATOM 8765 C C . GLU B 1 213 ? -28.938 22.234 10.844 1 98.12 213 GLU B C 1
ATOM 8767 O O . GLU B 1 213 ? -28.328 21.516 10.039 1 98.12 213 GLU B O 1
ATOM 8772 N N . LEU B 1 214 ? -29 21.922 12.07 1 98.44 214 LEU B N 1
ATOM 8773 C CA . LEU B 1 214 ? -28.375 20.734 12.641 1 98.44 214 LEU B CA 1
ATOM 8774 C C . LEU B 1 214 ? -29.172 20.219 13.836 1 98.44 214 LEU B C 1
ATOM 8776 O O . LEU B 1 214 ? -29.5 20.984 14.75 1 98.44 214 LEU B O 1
ATOM 8780 N N . LEU B 1 215 ? -29.609 19.078 13.812 1 98.06 215 LEU B N 1
ATOM 8781 C CA . LEU B 1 215 ? -29.984 18.297 14.984 1 98.06 215 LEU B CA 1
ATOM 8782 C C . LEU B 1 215 ? -28.953 17.188 15.234 1 98.06 215 LEU B C 1
ATOM 8784 O O . LEU B 1 215 ? -28.828 16.266 14.438 1 98.06 215 LEU B O 1
ATOM 8788 N N . ASP B 1 216 ? -28.188 17.281 16.25 1 98 216 ASP B N 1
ATOM 8789 C CA . ASP B 1 216 ? -27.109 16.359 16.562 1 98 216 ASP B CA 1
ATOM 8790 C C . ASP B 1 216 ? -27.562 15.344 17.625 1 98 216 ASP B C 1
ATOM 8792 O O . ASP B 1 216 ? -27.688 15.688 18.797 1 98 216 ASP B O 1
ATOM 8796 N N . LEU B 1 217 ? -27.875 14.172 17.203 1 96.31 217 LEU B N 1
ATOM 8797 C CA . LEU B 1 217 ? -28.25 13.07 18.094 1 96.31 217 LEU B CA 1
ATOM 8798 C C . LEU B 1 217 ? -27.141 12.023 18.141 1 96.31 217 LEU B C 1
ATOM 8800 O O . LEU B 1 217 ? -27.391 10.867 18.484 1 96.31 217 LEU B O 1
ATOM 8804 N N . SER B 1 218 ? -25.953 12.406 17.797 1 96.38 218 SER B N 1
ATOM 8805 C CA . SER B 1 218 ? -24.859 11.461 17.672 1 96.38 218 SER B CA 1
ATOM 8806 C C . SER B 1 218 ? -24.375 10.977 19.031 1 96.38 218 SER B C 1
ATOM 8808 O O . SER B 1 218 ? -24.578 11.648 20.047 1 96.38 218 SER B O 1
ATOM 8810 N N . ASP B 1 219 ? -23.828 9.789 19.047 1 94.94 219 ASP B N 1
ATOM 8811 C CA . ASP B 1 219 ? -23.203 9.18 20.219 1 94.94 219 ASP B CA 1
ATOM 8812 C C . ASP B 1 219 ? -24.203 9.016 21.344 1 94.94 219 ASP B C 1
ATOM 8814 O O . ASP B 1 219 ? -23.906 9.344 22.5 1 94.94 219 ASP B O 1
ATOM 8818 N N . THR B 1 220 ? -25.453 8.711 21.031 1 94.38 220 THR B N 1
ATOM 8819 C CA . THR B 1 220 ? -26.484 8.375 22 1 94.38 220 THR B CA 1
ATOM 8820 C C . THR B 1 220 ? -26.75 6.871 22.016 1 94.38 220 THR B C 1
ATOM 8822 O O . THR B 1 220 ? -26.172 6.129 21.219 1 94.38 220 THR B O 1
ATOM 8825 N N . ARG B 1 221 ? -27.562 6.398 22.906 1 91.06 221 ARG B N 1
ATOM 8826 C CA . ARG B 1 221 ? -27.953 4.996 23.016 1 91.06 221 ARG B CA 1
ATOM 8827 C C . ARG B 1 221 ? -29.469 4.836 22.953 1 91.06 221 ARG B C 1
ATOM 8829 O O . ARG B 1 221 ? -30.062 4.223 23.844 1 91.06 221 ARG B O 1
ATOM 8836 N N . MET B 1 222 ? -29.891 5.312 21.922 1 89.69 222 MET B N 1
ATOM 8837 C CA . MET B 1 222 ? -31.344 5.328 21.797 1 89.69 222 MET B CA 1
ATOM 8838 C C . MET B 1 222 ? -31.859 3.984 21.312 1 89.69 222 MET B C 1
ATOM 8840 O O . MET B 1 222 ? -31.203 3.303 20.531 1 89.69 222 MET B O 1
ATOM 8844 N N . PHE B 1 223 ? -33.062 3.566 21.766 1 90.19 223 PHE B N 1
ATOM 8845 C CA . PHE B 1 223 ? -33.844 2.453 21.266 1 90.19 223 PHE B CA 1
ATOM 8846 C C . PHE B 1 223 ? -33.094 1.137 21.422 1 90.19 223 PHE B C 1
ATOM 8848 O O . PHE B 1 223 ? -33.031 0.342 20.469 1 90.19 223 PHE B O 1
ATOM 8855 N N . GLN B 1 224 ? -32.531 0.809 22.453 1 85.75 224 GLN B N 1
ATOM 8856 C CA . GLN B 1 224 ? -31.781 -0.407 22.75 1 85.75 224 GLN B CA 1
ATOM 8857 C C . GLN B 1 224 ? -32.719 -1.58 23.031 1 85.75 224 GLN B C 1
ATOM 8859 O O . GLN B 1 224 ? -32.344 -2.74 22.859 1 85.75 224 GLN B O 1
ATOM 8864 N N . ASP B 1 225 ? -34.031 -1.147 23.359 1 82.12 225 ASP B N 1
ATOM 8865 C CA . ASP B 1 225 ? -35 -2.178 23.656 1 82.12 225 ASP B CA 1
ATOM 8866 C C . ASP B 1 225 ? -35.625 -2.732 22.375 1 82.12 225 ASP B C 1
ATOM 8868 O O . ASP B 1 225 ? -36.281 -2.002 21.625 1 82.12 225 ASP B O 1
ATOM 8872 N N . THR B 1 226 ? -35.438 -4.004 22.141 1 80.44 226 THR B N 1
ATOM 8873 C CA . THR B 1 226 ? -35.969 -4.656 20.953 1 80.44 226 THR B CA 1
ATOM 8874 C C . THR B 1 226 ? -37.5 -4.707 20.984 1 80.44 226 THR B C 1
ATOM 8876 O O . THR B 1 226 ? -38.156 -4.859 19.953 1 80.44 226 THR B O 1
ATOM 8879 N N . ALA B 1 227 ? -38.094 -4.645 22.234 1 84.94 227 ALA B N 1
ATOM 8880 C CA . ALA B 1 227 ? -39.562 -4.68 22.375 1 84.94 227 ALA B CA 1
ATOM 8881 C C . ALA B 1 227 ? -40.156 -3.271 22.391 1 84.94 227 ALA B C 1
ATOM 8883 O O . ALA B 1 227 ? -41.281 -3.068 22.844 1 84.94 227 ALA B O 1
ATOM 8884 N N . PHE B 1 228 ? -39.375 -2.338 21.812 1 90.81 228 PHE B N 1
ATOM 8885 C CA . PHE B 1 228 ? -39.812 -0.948 21.781 1 90.81 228 PHE B CA 1
ATOM 8886 C C . PHE B 1 228 ? -41.062 -0.796 20.969 1 90.81 228 PHE B C 1
ATOM 8888 O O . PHE B 1 228 ? -41.219 -1.409 19.906 1 90.81 228 PHE B O 1
ATOM 8895 N N . ASN B 1 229 ? -42.125 -0.038 21.469 1 93.12 229 ASN B N 1
ATOM 8896 C CA . ASN B 1 229 ? -43.406 0.185 20.781 1 93.12 229 ASN B CA 1
ATOM 8897 C C . ASN B 1 229 ? -43.312 1.38 19.844 1 93.12 229 ASN B C 1
ATOM 8899 O O . ASN B 1 229 ? -43.656 2.504 20.219 1 93.12 229 ASN B O 1
ATOM 8903 N N . TRP B 1 230 ? -43.031 1.127 18.641 1 94.38 230 TRP B N 1
ATOM 8904 C CA . TRP B 1 230 ? -42.812 2.164 17.641 1 94.38 230 TRP B CA 1
ATOM 8905 C C . TRP B 1 230 ? -44.125 2.824 17.25 1 94.38 230 TRP B C 1
ATOM 8907 O O . TRP B 1 230 ? -44.156 4.004 16.906 1 94.38 230 TRP B O 1
ATOM 8917 N N . THR B 1 231 ? -45.312 2.066 17.328 1 94.19 231 THR B N 1
ATOM 8918 C CA . THR B 1 231 ? -46.625 2.615 16.969 1 94.19 231 THR B CA 1
ATOM 8919 C C . THR B 1 231 ? -47.031 3.699 17.969 1 94.19 231 THR B C 1
ATOM 8921 O O . THR B 1 231 ? -47.531 4.75 17.562 1 94.19 231 THR B O 1
ATOM 8924 N N . GLU B 1 232 ? -46.75 3.479 19.172 1 94.31 232 GLU B N 1
ATOM 8925 C CA . GLU B 1 232 ? -47.094 4.449 20.219 1 94.31 232 GLU B CA 1
ATOM 8926 C C . GLU B 1 232 ? -46.156 5.652 20.156 1 94.31 232 GLU B C 1
ATOM 8928 O O . GLU B 1 232 ? -46.562 6.785 20.406 1 94.31 232 GLU B O 1
ATOM 8933 N N . CYS B 1 233 ? -44.969 5.441 19.875 1 94.75 233 CYS B N 1
ATOM 8934 C CA . CYS B 1 233 ? -43.969 6.488 19.828 1 94.75 233 CYS B CA 1
ATOM 8935 C C . CYS B 1 233 ? -44.25 7.484 18.719 1 94.75 233 CYS B C 1
ATOM 8937 O O . CYS B 1 233 ? -44.094 8.688 18.891 1 94.75 233 CYS B O 1
ATOM 8939 N N . GLY B 1 234 ? -44.75 6.996 17.516 1 95.38 234 GLY B N 1
ATOM 8940 C CA . GLY B 1 234 ? -45.031 7.871 16.391 1 95.38 234 GLY B CA 1
ATOM 8941 C C . GLY B 1 234 ? -43.781 8.422 15.742 1 95.38 234 GLY B C 1
ATOM 8942 O O . GLY B 1 234 ? -42.719 7.809 15.828 1 95.38 234 GLY B O 1
ATOM 8943 N N . ASN B 1 235 ? -43.906 9.5 14.961 1 96.19 235 ASN B N 1
ATOM 8944 C CA . ASN B 1 235 ? -42.781 10.156 14.281 1 96.19 235 ASN B CA 1
ATOM 8945 C C . ASN B 1 235 ? -42.125 11.188 15.18 1 96.19 235 ASN B C 1
ATOM 8947 O O . ASN B 1 235 ? -42.688 12.266 15.406 1 96.19 235 ASN B O 1
ATOM 8951 N N . PRO B 1 236 ? -40.969 10.859 15.672 1 94.88 236 PRO B N 1
ATOM 8952 C CA . PRO B 1 236 ? -40.312 11.766 16.609 1 94.88 236 PRO B CA 1
ATOM 8953 C C . PRO B 1 236 ? -39.938 13.094 15.969 1 94.88 236 PRO B C 1
ATOM 8955 O O . PRO B 1 236 ? -39.656 14.062 16.672 1 94.88 236 PRO B O 1
ATOM 8958 N N . LEU B 1 237 ? -39.906 13.156 14.664 1 97.06 237 LEU B N 1
ATOM 8959 C CA . LEU B 1 237 ? -39.438 14.367 13.977 1 97.06 237 LEU B CA 1
ATOM 8960 C C . LEU B 1 237 ? -40.562 14.945 13.109 1 97.06 237 LEU B C 1
ATOM 8962 O O . LEU B 1 237 ? -40.281 15.602 12.102 1 97.06 237 LEU B O 1
ATOM 8966 N N . ARG B 1 238 ? -41.719 14.719 13.57 1 94.81 238 ARG B N 1
ATOM 8967 C CA . ARG B 1 238 ? -42.875 15.164 12.805 1 94.81 238 ARG B CA 1
ATOM 8968 C C . ARG B 1 238 ? -42.875 16.688 12.633 1 94.81 238 ARG B C 1
ATOM 8970 O O . ARG B 1 238 ? -42.625 17.422 13.594 1 94.81 238 ARG B O 1
ATOM 8977 N N . ASN B 1 239 ? -43.094 17.219 11.445 1 94.75 239 ASN B N 1
ATOM 8978 C CA . ASN B 1 239 ? -43.25 18.625 11.07 1 94.75 239 ASN B CA 1
ATOM 8979 C C . ASN B 1 239 ? -41.969 19.406 11.266 1 94.75 239 ASN B C 1
ATOM 8981 O O . ASN B 1 239 ? -42 20.594 11.609 1 94.75 239 ASN B O 1
ATOM 8985 N N . LEU B 1 240 ? -40.906 18.719 11.172 1 96.69 240 LEU B N 1
ATOM 8986 C CA . LEU B 1 240 ? -39.594 19.344 11.211 1 96.69 240 LEU B CA 1
ATOM 8987 C C . LEU B 1 240 ? -38.844 19.094 9.906 1 96.69 240 LEU B C 1
ATOM 8989 O O . LEU B 1 240 ? -39.219 18.219 9.117 1 96.69 240 LEU B O 1
ATOM 8993 N N . SER B 1 241 ? -37.875 19.891 9.625 1 97.31 241 SER B N 1
ATOM 8994 C CA . SER B 1 241 ? -36.969 19.703 8.508 1 97.31 241 SER B CA 1
ATOM 8995 C C . SER B 1 241 ? -35.5 19.969 8.93 1 97.31 241 SER B C 1
ATOM 8997 O O . SER B 1 241 ? -35.25 20.688 9.891 1 97.31 241 SER B O 1
ATOM 8999 N N . PHE B 1 242 ? -34.656 19.375 8.18 1 97.19 242 PHE B N 1
ATOM 9000 C CA . PHE B 1 242 ? -33.281 19.391 8.672 1 97.19 242 PHE B CA 1
ATOM 9001 C C . PHE B 1 242 ? -32.312 19.688 7.543 1 97.19 242 PHE B C 1
ATOM 9003 O O . PHE B 1 242 ? -32.438 19.156 6.438 1 97.19 242 PHE B O 1
ATOM 9010 N N . GLY B 1 243 ? -31.359 20.609 7.93 1 97.88 243 GLY B N 1
ATOM 9011 C CA . GLY B 1 243 ? -30.172 20.688 7.102 1 97.88 243 GLY B CA 1
ATOM 9012 C C . GLY B 1 243 ? -29.266 19.484 7.254 1 97.88 243 GLY B C 1
ATOM 9013 O O . GLY B 1 243 ? -28.922 18.828 6.266 1 97.88 243 GLY B O 1
ATOM 9014 N N . LEU B 1 244 ? -28.938 19.172 8.422 1 98.5 244 LEU B N 1
ATOM 9015 C CA . LEU B 1 244 ? -28.172 17.984 8.773 1 98.5 244 LEU B CA 1
ATOM 9016 C C . LEU B 1 244 ? -28.797 17.25 9.953 1 98.5 244 LEU B C 1
ATOM 9018 O O . LEU B 1 244 ? -29.047 17.859 11 1 98.5 244 LEU B O 1
ATOM 9022 N N . LEU B 1 245 ? -29.219 16.062 9.797 1 98.25 245 LEU B N 1
ATOM 9023 C CA . LEU B 1 245 ? -29.562 15.148 10.875 1 98.25 245 LEU B CA 1
ATOM 9024 C C . LEU B 1 245 ? -28.391 14.203 11.172 1 98.25 245 LEU B C 1
ATOM 9026 O O . LEU B 1 245 ? -28.031 13.383 10.32 1 98.25 245 LEU B O 1
ATOM 9030 N N . ASP B 1 246 ? -27.766 14.305 12.273 1 98.06 246 ASP B N 1
ATOM 9031 C CA . ASP B 1 246 ? -26.578 13.516 12.625 1 98.06 246 ASP B CA 1
ATOM 9032 C C . ASP B 1 246 ? -26.922 12.438 13.656 1 98.06 246 ASP B C 1
ATOM 9034 O O . ASP B 1 246 ? -27.234 12.75 14.805 1 98.06 246 ASP B O 1
ATOM 9038 N N . ILE B 1 247 ? -27.016 11.219 13.258 1 96.12 247 ILE B N 1
ATOM 9039 C CA . ILE B 1 247 ? -27.25 10.117 14.18 1 96.12 247 ILE B CA 1
ATOM 9040 C C . ILE B 1 247 ? -26.016 9.211 14.227 1 96.12 247 ILE B C 1
ATOM 9042 O O . ILE B 1 247 ? -26.141 8.016 14.492 1 96.12 247 ILE B O 1
ATOM 9046 N N . SER B 1 248 ? -24.828 9.758 13.93 1 95.75 248 SER B N 1
ATOM 9047 C CA . SER B 1 248 ? -23.578 9.008 13.898 1 95.75 248 SER B CA 1
ATOM 9048 C C . SER B 1 248 ? -23.219 8.484 15.289 1 95.75 248 SER B C 1
ATOM 9050 O O . SER B 1 248 ? -23.625 9.047 16.297 1 95.75 248 SER B O 1
ATOM 9052 N N . SER B 1 249 ? -22.578 7.348 15.32 1 93.31 249 SER B N 1
ATOM 9053 C CA . SER B 1 249 ? -22.016 6.75 16.531 1 93.31 249 SER B CA 1
ATOM 9054 C C . SER B 1 249 ? -23.125 6.32 17.484 1 93.31 249 SER B C 1
ATOM 9056 O O . SER B 1 249 ? -22.859 6.039 18.656 1 93.31 249 SER B O 1
ATOM 9058 N N . THR B 1 250 ? -24.328 6.453 17.047 1 92.19 250 THR B N 1
ATOM 9059 C CA . THR B 1 250 ? -25.422 5.988 17.875 1 92.19 250 THR B CA 1
ATOM 9060 C C . THR B 1 250 ? -25.484 4.461 17.891 1 92.19 250 THR B C 1
ATOM 9062 O O . THR B 1 250 ? -25.25 3.818 16.859 1 92.19 250 THR B O 1
ATOM 9065 N N . THR B 1 251 ? -25.734 3.859 18.953 1 87.31 251 THR B N 1
ATOM 9066 C CA . THR B 1 251 ? -25.766 2.408 19.078 1 87.31 251 THR B CA 1
ATOM 9067 C C . THR B 1 251 ? -27.156 1.866 18.766 1 87.31 251 THR B C 1
ATOM 9069 O O . THR B 1 251 ? -28 1.725 19.672 1 87.31 251 THR B O 1
ATOM 9072 N N . PHE B 1 252 ? -27.469 1.704 17.5 1 83.94 252 PHE B N 1
ATOM 9073 C CA . PHE B 1 252 ? -28.719 1.082 17.047 1 83.94 252 PHE B CA 1
ATOM 9074 C C . PHE B 1 252 ? -28.516 -0.415 16.844 1 83.94 252 PHE B C 1
ATOM 9076 O O . PHE B 1 252 ? -27.484 -0.846 16.328 1 83.94 252 PHE B O 1
ATOM 9083 N N . VAL B 1 253 ? -29.469 -1.166 17.281 1 84.19 253 VAL B N 1
ATOM 9084 C CA . VAL B 1 253 ? -29.594 -2.49 16.688 1 84.19 253 VAL B CA 1
ATOM 9085 C C . VAL B 1 253 ? -30.172 -2.369 15.266 1 84.19 253 VAL B C 1
ATOM 9087 O O . VAL B 1 253 ? -30.922 -1.439 14.977 1 84.19 253 VAL B O 1
ATOM 9090 N N . PRO B 1 254 ? -29.781 -3.162 14.344 1 86.38 254 PRO B N 1
ATOM 9091 C CA . PRO B 1 254 ? -30.203 -3.029 12.953 1 86.38 254 PRO B CA 1
ATOM 9092 C C . PRO B 1 254 ? -31.719 -2.904 12.797 1 86.38 254 PRO B C 1
ATOM 9094 O O . PRO B 1 254 ? -32.188 -2.059 12.039 1 86.38 254 PRO B O 1
ATOM 9097 N N . SER B 1 255 ? -32.469 -3.639 13.617 1 88.94 255 SER B N 1
ATOM 9098 C CA . SER B 1 255 ? -33.906 -3.564 13.531 1 88.94 255 SER B CA 1
ATOM 9099 C C . SER B 1 255 ? -34.438 -2.215 14.023 1 88.94 255 SER B C 1
ATOM 9101 O O . SER B 1 255 ? -35.375 -1.657 13.445 1 88.94 255 SER B O 1
ATOM 9103 N N . SER B 1 256 ? -33.781 -1.698 14.977 1 91.69 256 SER B N 1
ATOM 9104 C CA . SER B 1 256 ? -34.188 -0.409 15.531 1 91.69 256 SER B CA 1
ATOM 9105 C C . SER B 1 256 ? -33.875 0.728 14.57 1 91.69 256 SER B C 1
ATOM 9107 O O . SER B 1 256 ? -34.625 1.701 14.477 1 91.69 256 SER B O 1
ATOM 9109 N N . LEU B 1 257 ? -32.781 0.561 13.961 1 92.44 257 LEU B N 1
ATOM 9110 C CA . LEU B 1 257 ? -32.438 1.578 12.969 1 92.44 257 LEU B CA 1
ATOM 9111 C C . LEU B 1 257 ? -33.469 1.611 11.852 1 92.44 257 LEU B C 1
ATOM 9113 O O . LEU B 1 257 ? -33.969 2.684 11.469 1 92.44 257 LEU B O 1
ATOM 9117 N N . GLN B 1 258 ? -33.75 0.441 11.297 1 93.38 258 GLN B N 1
ATOM 9118 C CA . GLN B 1 258 ? -34.75 0.338 10.25 1 93.38 258 GLN B CA 1
ATOM 9119 C C . GLN B 1 258 ? -36.094 0.947 10.695 1 93.38 258 GLN B C 1
ATOM 9121 O O . GLN B 1 258 ? -36.719 1.72 9.953 1 93.38 258 GLN B O 1
ATOM 9126 N N . ASN B 1 259 ? -36.5 0.6 11.922 1 94.69 259 ASN B N 1
ATOM 9127 C CA . ASN B 1 259 ? -37.781 1.088 12.453 1 94.69 259 ASN B CA 1
ATOM 9128 C C . ASN B 1 259 ? -37.75 2.6 12.664 1 94.69 259 ASN B C 1
ATOM 9130 O O . ASN B 1 259 ? -38.75 3.285 12.398 1 94.69 259 ASN B O 1
ATOM 9134 N N . PHE B 1 260 ? -36.719 3.109 13.164 1 95.25 260 PHE B N 1
ATOM 9135 C CA . PHE B 1 260 ? -36.594 4.547 13.367 1 95.25 260 PHE B CA 1
ATOM 9136 C C . PHE B 1 260 ? -36.719 5.297 12.047 1 95.25 260 PHE B C 1
ATOM 9138 O O . PHE B 1 260 ? -37.5 6.258 11.945 1 95.25 260 PHE B O 1
ATOM 9145 N N . LEU B 1 261 ? -35.938 4.77 11.039 1 96.06 261 LEU B N 1
ATOM 9146 C CA . LEU B 1 261 ? -35.969 5.426 9.742 1 96.06 261 LEU B CA 1
ATOM 9147 C C . LEU B 1 261 ? -37.344 5.312 9.102 1 96.06 261 LEU B C 1
ATOM 9149 O O . LEU B 1 261 ? -37.781 6.223 8.398 1 96.06 261 LEU B O 1
ATOM 9153 N N . GLU B 1 262 ? -38 4.266 9.375 1 96.31 262 GLU B N 1
ATOM 9154 C CA . GLU B 1 262 ? -39.375 4.105 8.906 1 96.31 262 GLU B CA 1
ATOM 9155 C C . GLU B 1 262 ? -40.312 5.074 9.609 1 96.31 262 GLU B C 1
ATOM 9157 O O . GLU B 1 262 ? -41.25 5.609 8.992 1 96.31 262 GLU B O 1
ATOM 9162 N N . SER B 1 263 ? -40.094 5.297 10.867 1 95.88 263 SER B N 1
ATOM 9163 C CA . SER B 1 263 ? -40.969 6.168 11.664 1 95.88 263 SER B CA 1
ATOM 9164 C C . SER B 1 263 ? -40.844 7.617 11.195 1 95.88 263 SER B C 1
ATOM 9166 O O . SER B 1 263 ? -41.812 8.383 11.344 1 95.88 263 SER B O 1
ATOM 9168 N N . ILE B 1 264 ? -39.781 8.008 10.602 1 96.75 264 ILE B N 1
ATOM 9169 C CA . ILE B 1 264 ? -39.625 9.406 10.227 1 96.75 264 ILE B CA 1
ATOM 9170 C C . ILE B 1 264 ? -39.906 9.578 8.734 1 96.75 264 ILE B C 1
ATOM 9172 O O . ILE B 1 264 ? -39.375 10.484 8.102 1 96.75 264 ILE B O 1
ATOM 9176 N N . ARG B 1 265 ? -40.656 8.641 8.25 1 95.88 265 ARG B N 1
ATOM 9177 C CA . ARG B 1 265 ? -41.031 8.695 6.844 1 95.88 265 ARG B CA 1
ATOM 9178 C C . ARG B 1 265 ? -41.625 10.055 6.492 1 95.88 265 ARG B C 1
ATOM 9180 O O . ARG B 1 265 ? -42.5 10.57 7.207 1 95.88 265 ARG B O 1
ATOM 9187 N N . GLY B 1 266 ? -41.062 10.695 5.422 1 94.06 266 GLY B N 1
ATOM 9188 C CA . GLY B 1 266 ? -41.625 11.938 4.91 1 94.06 266 GLY B CA 1
ATOM 9189 C C . GLY B 1 266 ? -40.938 13.172 5.469 1 94.06 266 GLY B C 1
ATOM 9190 O O . GLY B 1 266 ? -41.188 14.281 4.988 1 94.06 266 GLY B O 1
ATOM 9191 N N . VAL B 1 267 ? -40.094 13.07 6.465 1 97.12 267 VAL B N 1
ATOM 9192 C CA . VAL B 1 267 ? -39.375 14.203 7.043 1 97.12 267 VAL B CA 1
ATOM 9193 C C . VAL B 1 267 ? -38.281 14.672 6.082 1 97.12 267 VAL B C 1
ATOM 9195 O O . VAL B 1 267 ? -37.438 13.883 5.652 1 97.12 267 VAL B O 1
ATOM 9198 N N . PRO B 1 268 ? -38.344 15.898 5.715 1 98 268 PRO B N 1
ATOM 9199 C CA . PRO B 1 268 ? -37.312 16.391 4.805 1 98 268 PRO B CA 1
ATOM 9200 C C . PRO B 1 268 ? -35.938 16.5 5.465 1 98 268 PRO B C 1
ATOM 9202 O O . PRO B 1 268 ? -35.812 17.141 6.516 1 98 268 PRO B O 1
ATOM 9205 N N . ILE B 1 269 ? -34.969 15.883 4.895 1 98.25 269 ILE B N 1
ATOM 9206 C CA . ILE B 1 269 ? -33.594 15.852 5.379 1 98.25 269 ILE B CA 1
ATOM 9207 C C . ILE B 1 269 ? -32.625 16.125 4.223 1 98.25 269 ILE B C 1
ATOM 9209 O O . ILE B 1 269 ? -32.594 15.375 3.252 1 98.25 269 ILE B O 1
ATOM 9213 N N . LYS B 1 270 ? -31.891 17.125 4.383 1 98.38 270 LYS B N 1
ATOM 9214 C CA . LYS B 1 270 ? -30.953 17.453 3.312 1 98.38 270 LYS B CA 1
ATOM 9215 C C . LYS B 1 270 ? -29.688 16.594 3.404 1 98.38 270 LYS B C 1
ATOM 9217 O O . LYS B 1 270 ? -29.266 15.984 2.418 1 98.38 270 LYS B O 1
ATOM 9222 N N . ALA B 1 271 ? -29.047 16.609 4.559 1 98.69 271 ALA B N 1
ATOM 9223 C CA . ALA B 1 271 ? -27.859 15.797 4.836 1 98.69 271 ALA B CA 1
ATOM 9224 C C . ALA B 1 271 ? -28.109 14.836 5.996 1 98.69 271 ALA B C 1
ATOM 9226 O O . ALA B 1 271 ? -28.75 15.203 6.984 1 98.69 271 ALA B O 1
ATOM 9227 N N . LEU B 1 272 ? -27.719 13.547 5.832 1 98.44 272 LEU B N 1
ATOM 9228 C CA . LEU B 1 272 ? -27.891 12.516 6.84 1 98.44 272 LEU B CA 1
ATOM 9229 C C . LEU B 1 272 ? -26.562 11.836 7.16 1 98.44 272 LEU B C 1
ATOM 9231 O O . LEU B 1 272 ? -25.875 11.344 6.254 1 98.44 272 LEU B O 1
ATOM 9235 N N . ASN B 1 273 ? -26.172 11.859 8.375 1 98.12 273 ASN B N 1
ATOM 9236 C CA . ASN B 1 273 ? -24.969 11.172 8.836 1 98.12 273 ASN B CA 1
ATOM 9237 C C . ASN B 1 273 ? -25.297 9.836 9.492 1 98.12 273 ASN B C 1
ATOM 9239 O O . ASN B 1 273 ? -25.906 9.805 10.57 1 98.12 273 ASN B O 1
ATOM 9243 N N . LEU B 1 274 ? -25 8.789 8.812 1 96.88 274 LEU B N 1
ATOM 9244 C CA . LEU B 1 274 ? -25.141 7.426 9.32 1 96.88 274 LEU B CA 1
ATOM 9245 C C . LEU B 1 274 ? -23.781 6.75 9.461 1 96.88 274 LEU B C 1
ATOM 9247 O O . LEU B 1 274 ? -23.609 5.598 9.055 1 96.88 274 LEU B O 1
ATOM 9251 N N . CYS B 1 275 ? -22.812 7.418 9.984 1 95.88 275 CYS B N 1
ATOM 9252 C CA . CYS B 1 275 ? -21.469 6.891 10.062 1 95.88 275 CYS B CA 1
ATOM 9253 C C . CYS B 1 275 ? -21.125 6.465 11.484 1 95.88 275 CYS B C 1
ATOM 9255 O O . CYS B 1 275 ? -21.812 6.84 12.43 1 95.88 275 CYS B O 1
ATOM 9257 N N . LEU B 1 276 ? -20.172 5.586 11.656 1 94.19 276 LEU B N 1
ATOM 9258 C CA . LEU B 1 276 ? -19.641 5.125 12.93 1 94.19 276 LEU B CA 1
ATOM 9259 C C . LEU B 1 276 ? -20.719 4.398 13.734 1 94.19 276 LEU B C 1
ATOM 9261 O O . LEU B 1 276 ? -20.797 4.555 14.953 1 94.19 276 LEU B O 1
ATOM 9265 N N . LEU B 1 277 ? -21.594 3.771 13.016 1 92.69 277 LEU B N 1
ATOM 9266 C CA . LEU B 1 277 ? -22.578 2.932 13.695 1 92.69 277 LEU B CA 1
ATOM 9267 C C . LEU B 1 277 ? -21.969 1.587 14.078 1 92.69 277 LEU B C 1
ATOM 9269 O O . LEU B 1 277 ? -21.594 0.804 13.203 1 92.69 277 LEU B O 1
ATOM 9273 N N . PRO B 1 278 ? -21.891 1.276 15.297 1 86.88 278 PRO B N 1
ATOM 9274 C CA . PRO B 1 278 ? -21.109 0.126 15.75 1 86.88 278 PRO B CA 1
ATOM 9275 C C . PRO B 1 278 ? -21.719 -1.209 15.344 1 86.88 278 PRO B C 1
ATOM 9277 O O . PRO B 1 278 ? -21.016 -2.207 15.211 1 86.88 278 PRO B O 1
ATOM 9280 N N . ASN B 1 279 ? -23 -1.35 15.047 1 87.75 279 ASN B N 1
ATOM 9281 C CA . ASN B 1 279 ? -23.656 -2.639 14.844 1 87.75 279 ASN B CA 1
ATOM 9282 C C . ASN B 1 279 ? -24.094 -2.82 13.398 1 87.75 279 ASN B C 1
ATOM 9284 O O . ASN B 1 279 ? -25.047 -3.557 13.125 1 87.75 279 ASN B O 1
ATOM 9288 N N . ILE B 1 280 ? -23.344 -2.143 12.555 1 89.56 280 ILE B N 1
ATOM 9289 C CA . ILE B 1 280 ? -23.75 -2.232 11.156 1 89.56 280 ILE B CA 1
ATOM 9290 C C . ILE B 1 280 ? -22.609 -2.84 10.336 1 89.56 280 ILE B C 1
ATOM 9292 O O . ILE B 1 280 ? -21.5 -2.316 10.328 1 89.56 280 ILE B O 1
ATOM 9296 N N . GLY B 1 281 ? -23.031 -4.004 9.727 1 90.12 281 GLY B N 1
ATOM 9297 C CA . GLY B 1 281 ? -22.062 -4.617 8.828 1 90.12 281 GLY B CA 1
ATOM 9298 C C . GLY B 1 281 ? -21.359 -5.816 9.445 1 90.12 281 GLY B C 1
ATOM 9299 O O . GLY B 1 281 ? -21.188 -5.887 10.664 1 90.12 281 GLY B O 1
ATOM 9300 N N . ARG B 1 282 ? -20.906 -6.758 8.648 1 86.38 282 ARG B N 1
ATOM 9301 C CA . ARG B 1 282 ? -20.281 -8.008 9.094 1 86.38 282 ARG B CA 1
ATOM 9302 C C . ARG B 1 282 ? -18.781 -7.824 9.32 1 86.38 282 ARG B C 1
ATOM 9304 O O . ARG B 1 282 ? -18.141 -8.656 9.953 1 86.38 282 ARG B O 1
ATOM 9311 N N . SER B 1 283 ? -18.312 -6.73 8.867 1 83.5 283 SER B N 1
ATOM 9312 C CA . SER B 1 283 ? -16.875 -6.48 8.953 1 83.5 283 SER B CA 1
ATOM 9313 C C . SER B 1 283 ? -16.078 -7.586 8.266 1 83.5 283 SER B C 1
ATOM 9315 O O . SER B 1 283 ? -16.625 -8.359 7.484 1 83.5 283 SER B O 1
ATOM 9317 N N . PHE B 1 284 ? -14.688 -7.535 8.492 1 81.94 284 PHE B N 1
ATOM 9318 C CA . PHE B 1 284 ? -13.797 -8.547 7.949 1 81.94 284 PHE B CA 1
ATOM 9319 C C . PHE B 1 284 ? -13.578 -9.672 8.953 1 81.94 284 PHE B C 1
ATOM 9321 O O . PHE B 1 284 ? -13.117 -9.438 10.07 1 81.94 284 PHE B O 1
ATOM 9328 N N . ALA B 1 285 ? -14.047 -10.883 8.742 1 66.88 285 ALA B N 1
ATOM 9329 C CA . ALA B 1 285 ? -13.703 -12.086 9.5 1 66.88 285 ALA B CA 1
ATOM 9330 C C . ALA B 1 285 ? -14.734 -12.352 10.594 1 66.88 285 ALA B C 1
ATOM 9332 O O . ALA B 1 285 ? -14.75 -13.43 11.188 1 66.88 285 ALA B O 1
ATOM 9333 N N . PHE B 1 286 ? -15.625 -11.492 11.156 1 64.94 286 PHE B N 1
ATOM 9334 C CA . PHE B 1 286 ? -16.391 -11.68 12.383 1 64.94 286 PHE B CA 1
ATOM 9335 C C . PHE B 1 286 ? -17.859 -11.969 12.07 1 64.94 286 PHE B C 1
ATOM 9337 O O . PHE B 1 286 ? -18.531 -12.656 12.828 1 64.94 286 PHE B O 1
ATOM 9344 N N . MET B 1 287 ? -18.297 -11.906 10.961 1 65.44 287 MET B N 1
ATOM 9345 C CA . MET B 1 287 ? -19.703 -12.055 10.57 1 65.44 287 MET B CA 1
ATOM 9346 C C . MET B 1 287 ? -20.625 -11.664 11.711 1 65.44 287 MET B C 1
ATOM 9348 O O . MET B 1 287 ? -21.594 -12.375 12.008 1 65.44 287 MET B O 1
ATOM 9352 N N . ASN B 1 288 ? -20.266 -10.602 12.406 1 67.44 288 ASN B N 1
ATOM 9353 C CA . ASN B 1 288 ? -20.891 -10.258 13.688 1 67.44 288 ASN B CA 1
ATOM 9354 C C . ASN B 1 288 ? -22.281 -9.648 13.492 1 67.44 288 ASN B C 1
ATOM 9356 O O . ASN B 1 288 ? -23.234 -10.031 14.18 1 67.44 288 ASN B O 1
ATOM 9360 N N . PHE B 1 289 ? -22.484 -8.68 12.523 1 83.12 289 PHE B N 1
ATOM 9361 C CA . PHE B 1 289 ? -23.734 -7.953 12.375 1 83.12 289 PHE B CA 1
ATOM 9362 C C . PHE B 1 289 ? -24.25 -8.039 10.938 1 83.12 289 PHE B C 1
ATOM 9364 O O . PHE B 1 289 ? -23.531 -8.516 10.047 1 83.12 289 PHE B O 1
ATOM 9371 N N . LYS B 1 290 ? -25.422 -7.66 10.773 1 88.88 290 LYS B N 1
ATOM 9372 C CA . LYS B 1 290 ? -26.078 -7.766 9.477 1 88.88 290 LYS B CA 1
ATOM 9373 C C . LYS B 1 290 ? -25.594 -6.672 8.531 1 88.88 290 LYS B C 1
ATOM 9375 O O . LYS B 1 290 ? -25.297 -5.559 8.961 1 88.88 290 LYS B O 1
ATOM 9380 N N . GLU B 1 291 ? -25.531 -7.078 7.289 1 92.81 291 GLU B N 1
ATOM 9381 C CA . GLU B 1 291 ? -25.219 -6.117 6.234 1 92.81 291 GLU B CA 1
ATOM 9382 C C . GLU B 1 291 ? -26.422 -5.254 5.895 1 92.81 291 GLU B C 1
ATOM 9384 O O . GLU B 1 291 ? -27.562 -5.719 5.953 1 92.81 291 GLU B O 1
ATOM 9389 N N . PRO B 1 292 ? -26.203 -3.99 5.602 1 94.81 292 PRO B N 1
ATOM 9390 C CA . PRO B 1 292 ? -27.328 -3.145 5.203 1 94.81 292 PRO B CA 1
ATOM 9391 C C . PRO B 1 292 ? -28 -3.625 3.922 1 94.81 292 PRO B C 1
ATOM 9393 O O . PRO B 1 292 ? -27.328 -4.09 3 1 94.81 292 PRO B O 1
ATOM 9396 N N . VAL B 1 293 ? -29.328 -3.584 3.957 1 95.62 293 VAL B N 1
ATOM 9397 C CA . VAL B 1 293 ? -30.141 -3.961 2.803 1 95.62 293 VAL B CA 1
ATOM 9398 C C . VAL B 1 293 ? -31.125 -2.838 2.475 1 95.62 293 VAL B C 1
ATOM 9400 O O . VAL B 1 293 ? -31.281 -1.896 3.252 1 95.62 293 VAL B O 1
ATOM 9403 N N . ARG B 1 294 ? -31.766 -2.939 1.385 1 94.94 294 ARG B N 1
ATOM 9404 C CA . ARG B 1 294 ? -32.688 -1.92 0.879 1 94.94 294 ARG B CA 1
ATOM 9405 C C . ARG B 1 294 ? -33.781 -1.619 1.892 1 94.94 294 ARG B C 1
ATOM 9407 O O . ARG B 1 294 ? -34.156 -0.46 2.092 1 94.94 294 ARG B O 1
ATOM 9414 N N . GLU B 1 295 ? -34.281 -2.566 2.582 1 95.19 295 GLU B N 1
ATOM 9415 C CA . GLU B 1 295 ? -35.406 -2.465 3.473 1 95.19 295 GLU B CA 1
ATOM 9416 C C . GLU B 1 295 ? -35.125 -1.55 4.656 1 95.19 295 GLU B C 1
ATOM 9418 O O . GLU B 1 295 ? -36.031 -0.959 5.234 1 95.19 295 GLU B O 1
ATOM 9423 N N . TRP B 1 296 ? -33.875 -1.376 4.965 1 94.94 296 TRP B N 1
ATOM 9424 C CA . TRP B 1 296 ? -33.5 -0.547 6.109 1 94.94 296 TRP B CA 1
ATOM 9425 C C . TRP B 1 296 ? -33.812 0.921 5.84 1 94.94 296 TRP B C 1
ATOM 9427 O O . TRP B 1 296 ? -34.094 1.684 6.773 1 94.94 296 TRP B O 1
ATOM 9437 N N . PHE B 1 297 ? -33.781 1.308 4.535 1 96.94 297 PHE B N 1
ATOM 9438 C CA . PHE B 1 297 ? -33.781 2.734 4.23 1 96.94 297 PHE B CA 1
ATOM 9439 C C . PHE B 1 297 ? -35.062 3.15 3.529 1 96.94 297 PHE B C 1
ATOM 9441 O O . PHE B 1 297 ? -35.188 4.297 3.094 1 96.94 297 PHE B O 1
ATOM 9448 N N . LEU B 1 298 ? -36.031 2.268 3.471 1 95.94 298 LEU B N 1
ATOM 9449 C CA . LEU B 1 298 ? -37.281 2.523 2.721 1 95.94 298 LEU B CA 1
ATOM 9450 C C . LEU B 1 298 ? -38 3.734 3.281 1 95.94 298 LEU B C 1
ATOM 9452 O O . LEU B 1 298 ? -38.656 4.465 2.539 1 95.94 298 LEU B O 1
ATOM 9456 N N . GLY B 1 299 ? -37.844 4.004 4.543 1 95.69 299 GLY B N 1
ATOM 9457 C CA . GLY B 1 299 ? -38.5 5.133 5.184 1 95.69 299 GLY B CA 1
ATOM 9458 C C . GLY B 1 299 ? -37.969 6.477 4.711 1 95.69 299 GLY B C 1
ATOM 9459 O O . GLY B 1 299 ? -38.625 7.504 4.887 1 95.69 299 GLY B O 1
ATOM 9460 N N . LEU B 1 300 ? -36.875 6.531 4.055 1 97.12 300 LEU B N 1
ATOM 9461 C CA . LEU B 1 300 ? -36.219 7.781 3.664 1 97.12 300 LEU B CA 1
ATOM 9462 C C . LEU B 1 300 ? -36.5 8.094 2.193 1 97.12 300 LEU B C 1
ATOM 9464 O O . LEU B 1 300 ? -35.969 9.086 1.664 1 97.12 300 LEU B O 1
ATOM 9468 N N . GLU B 1 301 ? -37.25 7.309 1.488 1 95.75 301 GLU B N 1
ATOM 9469 C CA . GLU B 1 301 ? -37.5 7.434 0.055 1 95.75 301 GLU B CA 1
ATOM 9470 C C . GLU B 1 301 ? -38.031 8.82 -0.296 1 95.75 301 GLU B C 1
ATOM 9472 O O . GLU B 1 301 ? -37.688 9.383 -1.338 1 95.75 301 GLU B O 1
ATOM 9477 N N . LYS B 1 302 ? -38.844 9.422 0.64 1 95.44 302 LYS B N 1
ATOM 9478 C CA . LYS B 1 302 ? -39.469 10.703 0.351 1 95.44 302 LYS B CA 1
ATOM 9479 C C . LYS B 1 302 ? -38.812 11.828 1.158 1 95.44 302 LYS B C 1
ATOM 9481 O O . LYS B 1 302 ? -39.375 12.93 1.239 1 95.44 302 LYS B O 1
ATOM 9486 N N . SER B 1 303 ? -37.656 11.609 1.746 1 96.81 303 SER B N 1
ATOM 9487 C CA . SER B 1 303 ? -37.031 12.586 2.623 1 96.81 303 SER B CA 1
ATOM 9488 C C . SER B 1 303 ? -36.156 13.57 1.83 1 96.81 303 SER B C 1
ATOM 9490 O O . SER B 1 303 ? -35.812 14.648 2.328 1 96.81 303 SER B O 1
ATOM 9492 N N . GLY B 1 304 ? -35.781 13.164 0.607 1 97.12 304 GLY B N 1
ATOM 9493 C CA . GLY B 1 304 ? -35 14.062 -0.245 1 97.12 304 GLY B CA 1
ATOM 9494 C C . GLY B 1 304 ? -33.562 14.242 0.224 1 97.12 304 GLY B C 1
ATOM 9495 O O . GLY B 1 304 ? -33.031 15.344 0.151 1 97.12 304 GLY B O 1
ATOM 9496 N N . VAL B 1 305 ? -32.906 13.195 0.691 1 98.06 305 VAL B N 1
ATOM 9497 C CA . VAL B 1 305 ? -31.547 13.266 1.191 1 98.06 305 VAL B CA 1
ATOM 9498 C C . VAL B 1 305 ? -30.594 13.555 0.037 1 98.06 305 VAL B C 1
ATOM 9500 O O . VAL B 1 305 ? -30.578 12.836 -0.966 1 98.06 305 VAL B O 1
ATOM 9503 N N . GLU B 1 306 ? -29.781 14.594 0.187 1 98.44 306 GLU B N 1
ATOM 9504 C CA . GLU B 1 306 ? -28.844 14.992 -0.863 1 98.44 306 GLU B CA 1
ATOM 9505 C C . GLU B 1 306 ? -27.422 14.57 -0.524 1 98.44 306 GLU B C 1
ATOM 9507 O O . GLU B 1 306 ? -26.625 14.289 -1.421 1 98.44 306 GLU B O 1
ATOM 9512 N N . VAL B 1 307 ? -27.078 14.641 0.717 1 98.69 307 VAL B N 1
ATOM 9513 C CA . VAL B 1 307 ? -25.75 14.242 1.193 1 98.69 307 VAL B CA 1
ATOM 9514 C C . VAL B 1 307 ? -25.891 13.102 2.199 1 98.69 307 VAL B C 1
ATOM 9516 O O . VAL B 1 307 ? -26.562 13.242 3.227 1 98.69 307 VAL B O 1
ATOM 9519 N N . LEU B 1 308 ? -25.359 11.969 1.894 1 98.56 308 LEU B N 1
ATOM 9520 C CA . 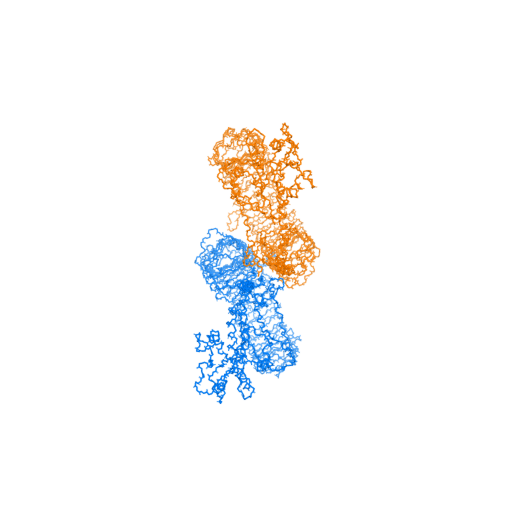LEU B 1 308 ? -25.422 10.805 2.77 1 98.56 308 LEU B CA 1
ATOM 9521 C C . LEU B 1 308 ? -24.031 10.375 3.193 1 98.56 308 LEU B C 1
ATOM 9523 O O . LEU B 1 308 ? -23.219 9.984 2.355 1 98.56 308 LEU B O 1
ATOM 9527 N N . ASP B 1 309 ? -23.703 10.477 4.43 1 98.44 309 ASP B N 1
ATOM 9528 C CA . ASP B 1 309 ? -22.469 9.969 5 1 98.44 309 ASP B CA 1
ATOM 9529 C C . ASP B 1 309 ? -22.656 8.594 5.621 1 98.44 309 ASP B C 1
ATOM 9531 O O . ASP B 1 309 ? -23.234 8.469 6.707 1 98.44 309 ASP B O 1
ATOM 9535 N N . PHE B 1 310 ? -22.328 7.605 4.934 1 98.06 310 PHE B N 1
ATOM 9536 C CA . PHE B 1 310 ? -22.406 6.219 5.375 1 98.06 310 PHE B CA 1
ATOM 9537 C C . PHE B 1 310 ? -21.016 5.633 5.586 1 98.06 310 PHE B C 1
ATOM 9539 O O . PHE B 1 310 ? -20.812 4.438 5.379 1 98.06 310 PHE B O 1
ATOM 9546 N N . SER B 1 311 ? -20.094 6.484 5.973 1 97.69 311 SER B N 1
ATOM 9547 C CA . SER B 1 311 ? -18.688 6.105 6.094 1 97.69 311 SER B CA 1
ATOM 9548 C C . SER B 1 311 ? -18.375 5.57 7.488 1 97.69 311 SER B C 1
ATOM 9550 O O . SER B 1 311 ? -19.219 5.652 8.391 1 97.69 311 SER B O 1
ATOM 9552 N N . ARG B 1 312 ? -17.203 4.906 7.688 1 96 312 ARG B N 1
ATOM 9553 C CA . ARG B 1 312 ? -16.641 4.484 8.961 1 96 312 ARG B CA 1
ATOM 9554 C C . ARG B 1 312 ? -17.578 3.521 9.688 1 96 312 ARG B C 1
ATOM 9556 O O . ARG B 1 312 ? -17.75 3.607 10.906 1 96 312 ARG B O 1
ATOM 9563 N N . ASN B 1 313 ? -18.359 2.766 8.953 1 94.88 313 ASN B N 1
ATOM 9564 C CA . ASN B 1 313 ? -19.062 1.605 9.484 1 94.88 313 ASN B CA 1
ATOM 9565 C C . ASN B 1 313 ? -18.266 0.319 9.266 1 94.88 313 ASN B C 1
ATOM 9567 O O . ASN B 1 313 ? -17.047 0.352 9.156 1 94.88 313 ASN B O 1
ATOM 9571 N N . ARG B 1 314 ? -18.953 -0.809 9.312 1 92.69 314 ARG B N 1
ATOM 9572 C CA . ARG B 1 314 ? -18.25 -2.08 9.141 1 92.69 314 ARG B CA 1
ATOM 9573 C C . ARG B 1 314 ? -18.891 -2.896 8.016 1 92.69 314 ARG B C 1
ATOM 9575 O O . ARG B 1 314 ? -18.984 -4.121 8.109 1 92.69 314 ARG B O 1
ATOM 9582 N N . VAL B 1 315 ? -19.312 -2.129 6.973 1 94.5 315 VAL B N 1
ATOM 9583 C CA . VAL B 1 315 ? -20 -2.76 5.844 1 94.5 315 VAL B CA 1
ATOM 9584 C C . VAL B 1 315 ? -18.984 -3.523 4.992 1 94.5 315 VAL B C 1
ATOM 9586 O O . VAL B 1 315 ? -17.922 -2.996 4.652 1 94.5 315 VAL B O 1
ATOM 9589 N N . PHE B 1 316 ? -19.359 -4.793 4.727 1 93 316 PHE B N 1
ATOM 9590 C CA . PHE B 1 316 ? -18.438 -5.648 3.98 1 93 316 PHE B CA 1
ATOM 9591 C C . PHE B 1 316 ? -18.891 -5.789 2.533 1 93 316 PHE B C 1
ATOM 9593 O O . PHE B 1 316 ? -18.062 -5.84 1.621 1 93 316 PHE B O 1
ATOM 9600 N N . SER B 1 317 ? -20.188 -5.863 2.346 1 93.25 317 SER B N 1
ATOM 9601 C CA . SER B 1 317 ? -20.75 -6.066 1.02 1 93.25 317 SER B CA 1
ATOM 9602 C C . SER B 1 317 ? -21.859 -5.062 0.738 1 93.25 317 SER B C 1
ATOM 9604 O O . SER B 1 317 ? -22.688 -4.766 1.614 1 93.25 317 SER B O 1
ATOM 9606 N N . LEU B 1 318 ? -21.812 -4.402 -0.449 1 96.94 318 LEU B N 1
ATOM 9607 C CA . LEU B 1 318 ? -22.938 -3.586 -0.904 1 96.94 318 LEU B CA 1
ATOM 9608 C C . LEU B 1 318 ? -23.938 -4.43 -1.677 1 96.94 318 LEU B C 1
ATOM 9610 O O . LEU B 1 318 ? -23.703 -4.781 -2.834 1 96.94 318 LEU B O 1
ATOM 9614 N N . HIS B 1 319 ? -25.078 -4.68 -1.029 1 96.44 319 HIS B N 1
ATOM 9615 C CA . HIS B 1 319 ? -26.109 -5.559 -1.581 1 96.44 319 HIS B CA 1
ATOM 9616 C C . HIS B 1 319 ? -26.875 -4.871 -2.709 1 96.44 319 HIS B C 1
ATOM 9618 O O . HIS B 1 319 ? -26.844 -3.645 -2.826 1 96.44 319 HIS B O 1
ATOM 9624 N N . PRO B 1 320 ? -27.516 -5.688 -3.496 1 96.62 320 PRO B N 1
ATOM 9625 C CA . PRO B 1 320 ? -28.281 -5.094 -4.602 1 96.62 320 PRO B CA 1
ATOM 9626 C C . PRO B 1 320 ? -29.344 -4.102 -4.125 1 96.62 320 PRO B C 1
ATOM 9628 O O . PRO B 1 320 ? -30.047 -4.367 -3.145 1 96.62 320 PRO B O 1
ATOM 9631 N N . ARG B 1 321 ? -29.391 -2.938 -4.586 1 97.25 321 ARG B N 1
ATOM 9632 C CA . ARG B 1 321 ? -30.406 -1.909 -4.398 1 97.25 321 ARG B CA 1
ATOM 9633 C C . ARG B 1 321 ? -30.359 -1.344 -2.982 1 97.25 321 ARG B C 1
ATOM 9635 O O . ARG B 1 321 ? -31.359 -0.805 -2.486 1 97.25 321 ARG B O 1
ATOM 9642 N N . VAL B 1 322 ? -29.219 -1.444 -2.336 1 97.25 322 VAL B N 1
ATOM 9643 C CA . VAL B 1 322 ? -29.094 -0.994 -0.954 1 97.25 322 VAL B CA 1
ATOM 9644 C C . VAL B 1 322 ? -29.375 0.506 -0.874 1 97.25 322 VAL B C 1
ATOM 9646 O O . VAL B 1 322 ? -29.922 0.99 0.114 1 97.25 322 VAL B O 1
ATOM 9649 N N . PHE B 1 323 ? -29.141 1.267 -1.986 1 97.44 323 PHE B N 1
ATOM 9650 C CA . PHE B 1 323 ? -29.312 2.717 -1.948 1 97.44 323 PHE B CA 1
ATOM 9651 C C . PHE B 1 323 ? -30.5 3.152 -2.789 1 97.44 323 PHE B C 1
ATOM 9653 O O . PHE B 1 323 ? -30.609 4.32 -3.164 1 97.44 323 PHE B O 1
ATOM 9660 N N . SER B 1 324 ? -31.422 2.289 -3.062 1 96.69 324 SER B N 1
ATOM 9661 C CA . SER B 1 324 ? -32.531 2.586 -3.953 1 96.69 324 SER B CA 1
ATOM 9662 C C . SER B 1 324 ? -33.5 3.607 -3.332 1 96.69 324 SER B C 1
ATOM 9664 O O . SER B 1 324 ? -34.219 4.289 -4.047 1 96.69 324 SER B O 1
ATOM 9666 N N . ALA B 1 325 ? -33.438 3.793 -2.039 1 96.38 325 ALA B N 1
ATOM 9667 C CA . ALA B 1 325 ? -34.312 4.707 -1.324 1 96.38 325 ALA B CA 1
ATOM 9668 C C . ALA B 1 325 ? -33.781 6.137 -1.367 1 96.38 325 ALA B C 1
ATOM 9670 O O . ALA B 1 325 ? -34.406 7.051 -0.814 1 96.38 325 ALA B O 1
ATOM 9671 N N . PHE B 1 326 ? -32.688 6.422 -2.143 1 97.25 326 PHE B N 1
ATOM 9672 C CA . PHE B 1 326 ? -32.031 7.73 -2.127 1 97.25 326 PHE B CA 1
ATOM 9673 C C . PHE B 1 326 ? -31.906 8.281 -3.539 1 97.25 326 PHE B C 1
ATOM 9675 O O . PHE B 1 326 ? -30.797 8.578 -3.992 1 97.25 326 PHE B O 1
ATOM 9682 N N . PRO B 1 327 ? -32.969 8.5 -4.215 1 96 327 PRO B N 1
ATOM 9683 C CA . PRO B 1 327 ? -32.875 8.977 -5.594 1 96 327 PRO B CA 1
ATOM 9684 C C . PRO B 1 327 ? -32.281 10.383 -5.695 1 96 327 PRO B C 1
ATOM 9686 O O . PRO B 1 327 ? -31.734 10.75 -6.727 1 96 327 PRO B O 1
ATOM 9689 N N . ALA B 1 328 ? -32.312 11.156 -4.625 1 97.44 328 ALA B N 1
ATOM 9690 C CA . ALA B 1 328 ? -31.922 12.562 -4.676 1 97.44 328 ALA B CA 1
ATOM 9691 C C . ALA B 1 328 ? -30.469 12.75 -4.207 1 97.44 328 ALA B C 1
ATOM 9693 O O . ALA B 1 328 ? -29.938 13.859 -4.281 1 97.44 328 ALA B O 1
ATOM 9694 N N . VAL B 1 329 ? -29.781 11.711 -3.783 1 98.31 329 VAL B N 1
ATOM 9695 C CA . VAL B 1 329 ? -28.438 11.82 -3.203 1 98.31 329 VAL B CA 1
ATOM 9696 C C . VAL B 1 329 ? -27.453 12.281 -4.27 1 98.31 329 VAL B C 1
ATOM 9698 O O . VAL B 1 329 ? -27.391 11.711 -5.363 1 98.31 329 VAL B O 1
ATOM 9701 N N . ARG B 1 330 ? -26.766 13.297 -3.916 1 98.5 330 ARG B N 1
ATOM 9702 C CA . ARG B 1 330 ? -25.734 13.852 -4.805 1 98.5 330 ARG B CA 1
ATOM 9703 C C . ARG B 1 330 ? -24.344 13.469 -4.344 1 98.5 330 ARG B C 1
ATOM 9705 O O . ARG B 1 330 ? -23.422 13.336 -5.16 1 98.5 330 ARG B O 1
ATOM 9712 N N . SER B 1 331 ? -24.156 13.352 -3.094 1 98.62 331 SER B N 1
ATOM 9713 C CA . SER B 1 331 ? -22.875 12.969 -2.504 1 98.62 331 SER B CA 1
ATOM 9714 C C . SER B 1 331 ? -23.031 11.773 -1.571 1 98.62 331 SER B C 1
ATOM 9716 O O . SER B 1 331 ? -23.734 11.852 -0.566 1 98.62 331 SER B O 1
ATOM 9718 N N . LEU B 1 332 ? -22.438 10.688 -1.944 1 98.69 332 LEU B N 1
ATOM 9719 C CA . LEU B 1 332 ? -22.469 9.461 -1.148 1 98.69 332 LEU B CA 1
ATOM 9720 C C . LEU B 1 332 ? -21.078 9.102 -0.657 1 98.69 332 LEU B C 1
ATOM 9722 O O . LEU B 1 332 ? -20.172 8.875 -1.461 1 98.69 332 LEU B O 1
ATOM 9726 N N . ASP B 1 333 ? -20.844 9.047 0.633 1 98.62 333 ASP B N 1
ATOM 9727 C CA . ASP B 1 333 ? -19.578 8.672 1.234 1 98.62 333 ASP B CA 1
ATOM 9728 C C . ASP B 1 333 ? -19.656 7.301 1.899 1 98.62 333 ASP B C 1
ATOM 9730 O O . ASP B 1 333 ? -20.344 7.141 2.914 1 98.62 333 ASP B O 1
ATOM 9734 N N . VAL B 1 334 ? -19.109 6.309 1.301 1 98.44 334 VAL B N 1
ATOM 9735 C CA . VAL B 1 334 ? -19.047 4.957 1.849 1 98.44 334 VAL B CA 1
ATOM 9736 C C . VAL B 1 334 ? -17.609 4.613 2.221 1 98.44 334 VAL B C 1
ATOM 9738 O O . VAL B 1 334 ? -17.219 3.443 2.201 1 98.44 334 VAL B O 1
ATOM 9741 N N . SER B 1 335 ? -16.797 5.602 2.482 1 98.19 335 SER B N 1
ATOM 9742 C CA . SER B 1 335 ? -15.383 5.398 2.75 1 98.19 335 SER B CA 1
ATOM 9743 C C . SER B 1 335 ? -15.156 4.844 4.152 1 98.19 335 SER B C 1
ATOM 9745 O O . SER B 1 335 ? -16.047 4.922 5.008 1 98.19 335 SER B O 1
ATOM 9747 N N . ARG B 1 336 ? -14.062 4.18 4.367 1 96.31 336 ARG B N 1
ATOM 9748 C CA . ARG B 1 336 ? -13.602 3.689 5.664 1 96.31 336 ARG B CA 1
ATOM 9749 C C . ARG B 1 336 ? -14.586 2.678 6.246 1 96.31 336 ARG B C 1
ATOM 9751 O O . ARG B 1 336 ? -14.922 2.744 7.43 1 96.31 336 ARG B O 1
ATOM 9758 N N . ASN B 1 337 ? -15.227 1.939 5.379 1 96.31 337 ASN B N 1
ATOM 9759 C CA . ASN B 1 337 ? -15.891 0.69 5.738 1 96.31 337 ASN B CA 1
ATOM 9760 C C . ASN B 1 337 ? -14.969 -0.509 5.551 1 96.31 337 ASN B C 1
ATOM 9762 O O . ASN B 1 337 ? -13.766 -0.424 5.832 1 96.31 337 ASN B O 1
ATOM 9766 N N . LYS B 1 338 ? -15.445 -1.625 5.25 1 93.06 338 LYS B N 1
ATOM 9767 C CA . LYS B 1 338 ? -14.703 -2.828 4.895 1 93.06 338 LYS B CA 1
ATOM 9768 C C . LYS B 1 338 ? -15.25 -3.457 3.615 1 93.06 338 LYS B C 1
ATOM 9770 O O . LYS B 1 338 ? -15.336 -4.684 3.504 1 93.06 338 LYS B O 1
ATOM 9775 N N . VAL B 1 339 ? -15.648 -2.516 2.691 1 95.75 339 VAL B N 1
ATOM 9776 C CA . VAL B 1 339 ? -16.312 -2.992 1.481 1 95.75 339 VAL B CA 1
ATOM 9777 C C . VAL B 1 339 ? -15.328 -3.803 0.642 1 95.75 339 VAL B C 1
ATOM 9779 O O . VAL B 1 339 ? -14.273 -3.295 0.242 1 95.75 339 VAL B O 1
ATOM 9782 N N . ASN B 1 340 ? -15.68 -5.012 0.406 1 91.94 340 ASN B N 1
ATOM 9783 C CA . ASN B 1 340 ? -14.875 -5.918 -0.406 1 91.94 340 ASN B CA 1
ATOM 9784 C C . ASN B 1 340 ? -15.617 -6.352 -1.667 1 91.94 340 ASN B C 1
ATOM 9786 O O . ASN B 1 340 ? -14.992 -6.758 -2.65 1 91.94 340 ASN B O 1
ATOM 9790 N N . GLU B 1 341 ? -16.969 -6.191 -1.562 1 91 341 GLU B N 1
ATOM 9791 C CA . GLU B 1 341 ? -17.812 -6.672 -2.652 1 91 341 GLU B CA 1
ATOM 9792 C C . GLU B 1 341 ? -18.891 -5.645 -3.014 1 91 341 GLU B C 1
ATOM 9794 O O . GLU B 1 341 ? -19.594 -5.137 -2.137 1 91 341 GLU B O 1
ATOM 9799 N N . ILE B 1 342 ? -18.953 -5.375 -4.305 1 95.81 342 ILE B N 1
ATOM 9800 C CA . ILE B 1 342 ? -20.047 -4.578 -4.852 1 95.81 342 ILE B CA 1
ATOM 9801 C C . ILE B 1 342 ? -20.938 -5.461 -5.715 1 95.81 342 ILE B C 1
ATOM 9803 O O . ILE B 1 342 ? -20.562 -5.844 -6.824 1 95.81 342 ILE B O 1
ATOM 9807 N N . ALA B 1 343 ? -22.141 -5.777 -5.18 1 95.31 343 ALA B N 1
ATOM 9808 C CA . ALA B 1 343 ? -23.078 -6.625 -5.922 1 95.31 343 ALA B CA 1
ATOM 9809 C C . ALA B 1 343 ? -23.625 -5.898 -7.148 1 95.31 343 ALA B C 1
ATOM 9811 O O . ALA B 1 343 ? -23.688 -4.664 -7.168 1 95.31 343 ALA B O 1
ATOM 9812 N N . PRO B 1 344 ? -23.953 -6.727 -8.188 1 93.38 344 PRO B N 1
ATOM 9813 C CA . PRO B 1 344 ? -24.625 -6.086 -9.328 1 93.38 344 PRO B CA 1
ATOM 9814 C C . PRO B 1 344 ? -25.891 -5.348 -8.922 1 93.38 344 PRO B C 1
ATOM 9816 O O . PRO B 1 344 ? -26.719 -5.898 -8.195 1 93.38 344 PRO B O 1
ATOM 9819 N N . GLY B 1 345 ? -25.984 -4.121 -9.156 1 96.19 345 GLY B N 1
ATOM 9820 C CA . GLY B 1 345 ? -27.156 -3.322 -8.859 1 96.19 345 GLY B CA 1
ATOM 9821 C C . GLY B 1 345 ? -27.078 -2.615 -7.523 1 96.19 345 GLY B C 1
ATOM 9822 O O . GLY B 1 345 ? -28.078 -2.062 -7.051 1 96.19 345 GLY B O 1
ATOM 9823 N N . ALA B 1 346 ? -25.922 -2.604 -6.898 1 97.31 346 ALA B N 1
ATOM 9824 C CA . ALA B 1 346 ? -25.781 -2.012 -5.57 1 97.31 346 ALA B CA 1
ATOM 9825 C C . ALA B 1 346 ? -26.125 -0.527 -5.594 1 97.31 346 ALA B C 1
ATOM 9827 O O . ALA B 1 346 ? -26.719 -0.008 -4.637 1 97.31 346 ALA B O 1
ATOM 9828 N N . PHE B 1 347 ? -25.891 0.185 -6.754 1 97.75 347 PHE B N 1
ATOM 9829 C CA . PHE B 1 347 ? -26.078 1.629 -6.816 1 97.75 347 PHE B CA 1
ATOM 9830 C C . PHE B 1 347 ? -27.328 1.979 -7.621 1 97.75 347 PHE B C 1
ATOM 9832 O O . PHE B 1 347 ? -27.516 3.133 -8.008 1 97.75 347 PHE B O 1
ATOM 9839 N N . GLN B 1 348 ? -28.141 0.917 -7.82 1 96.81 348 GLN B N 1
ATOM 9840 C CA . GLN B 1 348 ? -29.406 1.178 -8.508 1 96.81 348 GLN B CA 1
ATOM 9841 C C . GLN B 1 348 ? -30.281 2.143 -7.703 1 96.81 348 GLN B C 1
ATOM 9843 O O . GLN B 1 348 ? -30.391 2.016 -6.48 1 96.81 348 GLN B O 1
ATOM 9848 N N . GLY B 1 349 ? -30.812 3.219 -8.32 1 95.38 349 GLY B N 1
ATOM 9849 C CA . GLY B 1 349 ? -31.688 4.184 -7.668 1 95.38 349 GLY B CA 1
ATOM 9850 C C . GLY B 1 349 ? -31.016 5.523 -7.426 1 95.38 349 GLY B C 1
ATOM 9851 O O . GLY B 1 349 ? -31.688 6.52 -7.16 1 95.38 349 GLY B O 1
ATOM 9852 N N . LEU B 1 350 ? -29.703 5.578 -7.512 1 97 350 LEU B N 1
ATOM 9853 C CA . LEU B 1 350 ? -28.969 6.816 -7.293 1 97 350 LEU B CA 1
ATOM 9854 C C . LEU B 1 350 ? -28.906 7.645 -8.57 1 97 350 LEU B C 1
ATOM 9856 O O . LEU B 1 350 ? -27.812 7.871 -9.117 1 97 350 LEU B O 1
ATOM 9860 N N . GLU B 1 351 ? -29.969 8.227 -8.859 1 94.94 351 GLU B N 1
ATOM 9861 C CA . GLU B 1 351 ? -30.141 8.883 -10.156 1 94.94 351 GLU B CA 1
ATOM 9862 C C . GLU B 1 351 ? -29.469 10.25 -10.172 1 94.94 351 GLU B C 1
ATOM 9864 O O . GLU B 1 351 ? -29.094 10.75 -11.234 1 94.94 351 GLU B O 1
ATOM 9869 N N . SER B 1 352 ? -29.219 10.828 -9.055 1 97.38 352 SER B N 1
ATOM 9870 C CA . SER B 1 352 ? -28.719 12.203 -8.992 1 97.38 352 SER B CA 1
ATOM 9871 C C . SER B 1 352 ? -27.281 12.242 -8.492 1 97.38 352 SER B C 1
ATOM 9873 O O . SER B 1 352 ? -26.734 13.32 -8.266 1 97.38 352 SER B O 1
ATOM 9875 N N . LEU B 1 353 ? -26.625 11.086 -8.375 1 97.81 353 LEU B N 1
ATOM 9876 C CA . LEU B 1 353 ? -25.328 11 -7.707 1 97.81 353 LEU B CA 1
ATOM 9877 C C . LEU B 1 353 ? -24.266 11.742 -8.5 1 97.81 353 LEU B C 1
ATOM 9879 O O . LEU B 1 353 ? -24.156 11.578 -9.719 1 97.81 353 LEU B O 1
ATOM 9883 N N . VAL B 1 354 ? -23.5 12.578 -7.773 1 98.25 354 VAL B N 1
ATOM 9884 C CA . VAL B 1 354 ? -22.453 13.391 -8.383 1 98.25 354 VAL B CA 1
ATOM 9885 C C . VAL B 1 354 ? -21.094 12.961 -7.852 1 98.25 354 VAL B C 1
ATOM 9887 O O . VAL B 1 354 ? -20.125 12.867 -8.609 1 98.25 354 VAL B O 1
ATOM 9890 N N . PHE B 1 355 ? -21.016 12.672 -6.562 1 98.19 355 PHE B N 1
ATOM 9891 C CA . PHE B 1 355 ? -19.766 12.312 -5.902 1 98.19 355 PHE B CA 1
ATOM 9892 C C . PHE B 1 355 ? -19.891 10.977 -5.188 1 98.19 355 PHE B C 1
ATOM 9894 O O . PHE B 1 355 ? -20.797 10.789 -4.371 1 98.19 355 PHE B O 1
ATOM 9901 N N . LEU B 1 356 ? -19.047 10.055 -5.5 1 98.5 356 LEU B N 1
ATOM 9902 C CA . LEU B 1 356 ? -19.016 8.75 -4.848 1 98.5 356 LEU B CA 1
ATOM 9903 C C . LEU B 1 356 ? -17.656 8.508 -4.203 1 98.5 356 LEU B C 1
ATOM 9905 O O . LEU B 1 356 ? -16.625 8.531 -4.883 1 98.5 356 LEU B O 1
ATOM 9909 N N . ASN B 1 357 ? -17.625 8.328 -2.908 1 98.69 357 ASN B N 1
ATOM 9910 C CA . ASN B 1 357 ? -16.391 8.07 -2.182 1 98.69 357 ASN B CA 1
ATOM 9911 C C . ASN B 1 357 ? -16.344 6.645 -1.638 1 98.69 357 ASN B C 1
ATOM 9913 O O . ASN B 1 357 ? -17.094 6.305 -0.719 1 98.69 357 ASN B O 1
ATOM 9917 N N . LEU B 1 358 ? -15.562 5.797 -2.205 1 98.62 358 LEU B N 1
ATOM 9918 C CA . LEU B 1 358 ? -15.359 4.418 -1.771 1 98.62 358 LEU B CA 1
ATOM 9919 C C . LEU B 1 358 ? -13.93 4.207 -1.285 1 98.62 358 LEU B C 1
ATOM 9921 O O . LEU B 1 358 ? -13.406 3.092 -1.35 1 98.62 358 LEU B O 1
ATOM 9925 N N . SER B 1 359 ? -13.281 5.27 -0.817 1 98.12 359 SER B N 1
ATOM 9926 C CA . SER B 1 359 ? -11.891 5.191 -0.388 1 98.12 359 SER B CA 1
ATOM 9927 C C . SER B 1 359 ? -11.766 4.488 0.958 1 98.12 359 SER B C 1
ATOM 9929 O O . SER B 1 359 ? -12.75 4.367 1.695 1 98.12 359 SER B O 1
ATOM 9931 N N . TYR B 1 360 ? -10.594 3.926 1.249 1 95.94 360 TYR B N 1
ATOM 9932 C CA . TYR B 1 360 ? -10.273 3.291 2.521 1 95.94 360 TYR B CA 1
ATOM 9933 C C . TYR B 1 360 ? -11.203 2.115 2.797 1 95.94 360 TYR B C 1
ATOM 9935 O O . TYR B 1 360 ? -11.773 2.014 3.883 1 95.94 360 TYR B O 1
ATOM 9943 N N . ASN B 1 361 ? -11.438 1.277 1.773 1 96.88 361 ASN B N 1
ATOM 9944 C CA . ASN B 1 361 ? -12.148 0.01 1.909 1 96.88 361 ASN B CA 1
ATOM 9945 C C . ASN B 1 361 ? -11.242 -1.176 1.582 1 96.88 361 ASN B C 1
ATOM 9947 O O . ASN B 1 361 ? -10.023 -1.081 1.703 1 96.88 361 ASN B O 1
ATOM 9951 N N . LEU B 1 362 ? -11.898 -2.348 1.262 1 93.75 362 LEU B N 1
ATOM 9952 C CA . LEU B 1 362 ? -11.133 -3.564 1 1 93.75 362 LEU B CA 1
ATOM 9953 C C . LEU B 1 362 ? -11.398 -4.074 -0.413 1 93.75 362 LEU B C 1
ATOM 9955 O O . LEU B 1 362 ? -11.461 -5.285 -0.638 1 93.75 362 LEU B O 1
ATOM 9959 N N . LEU B 1 363 ? -11.586 -3.062 -1.306 1 95.44 363 LEU B N 1
ATOM 9960 C CA . LEU B 1 363 ? -11.812 -3.467 -2.689 1 95.44 363 LEU B CA 1
ATOM 9961 C C . LEU B 1 363 ? -10.523 -3.998 -3.314 1 95.44 363 LEU B C 1
ATOM 9963 O O . LEU B 1 363 ? -9.477 -3.354 -3.229 1 95.44 363 LEU B O 1
ATOM 9967 N N . GLY B 1 364 ? -10.633 -5.203 -3.918 1 92 364 GLY B N 1
ATOM 9968 C CA . GLY B 1 364 ? -9.484 -5.809 -4.578 1 92 364 GLY B CA 1
ATOM 9969 C C . GLY B 1 364 ? -9.602 -5.809 -6.09 1 92 364 GLY B C 1
ATOM 9970 O O . GLY B 1 364 ? -8.594 -5.801 -6.797 1 92 364 GLY B O 1
ATOM 9971 N N . GLU B 1 365 ? -10.898 -5.84 -6.578 1 91.56 365 GLU B N 1
ATOM 9972 C CA . GLU B 1 365 ? -11.211 -5.91 -8.008 1 91.56 365 GLU B CA 1
ATOM 9973 C C . GLU B 1 365 ? -12.344 -4.965 -8.367 1 91.56 365 GLU B C 1
ATOM 9975 O O . GLU B 1 365 ? -13.25 -4.73 -7.562 1 91.56 365 GLU B O 1
ATOM 9980 N N . ILE B 1 366 ? -12.25 -4.453 -9.516 1 94.81 366 ILE B N 1
ATOM 9981 C CA . ILE B 1 366 ? -13.359 -3.684 -10.07 1 94.81 366 ILE B CA 1
ATOM 9982 C C . ILE B 1 366 ? -13.852 -4.348 -11.359 1 94.81 366 ILE B C 1
ATOM 9984 O O . ILE B 1 366 ? -13.07 -4.586 -12.281 1 94.81 366 ILE B O 1
ATOM 9988 N N . TYR B 1 367 ? -15.133 -4.648 -11.352 1 91.62 367 TYR B N 1
ATOM 9989 C CA . TYR B 1 367 ? -15.75 -5.336 -12.477 1 91.62 367 TYR B CA 1
ATOM 9990 C C . TYR B 1 367 ? -16.547 -4.359 -13.336 1 91.62 367 TYR B C 1
ATOM 9992 O O . TYR B 1 367 ? -16.812 -3.23 -12.922 1 91.62 367 TYR B O 1
ATOM 10000 N N . GLU B 1 368 ? -16.922 -4.777 -14.484 1 90.44 368 GLU B N 1
ATOM 10001 C CA . GLU B 1 368 ? -17.781 -3.994 -15.375 1 90.44 368 GLU B CA 1
ATOM 10002 C C . GLU B 1 368 ? -19.125 -3.697 -14.734 1 90.44 368 GLU B C 1
ATOM 10004 O O . GLU B 1 368 ? -19.672 -2.611 -14.914 1 90.44 368 GLU B O 1
ATOM 10009 N N . ARG B 1 369 ? -19.594 -4.59 -13.906 1 90.5 369 ARG B N 1
ATOM 10010 C CA . ARG B 1 369 ? -20.922 -4.5 -13.289 1 90.5 369 ARG B CA 1
ATOM 10011 C C . ARG B 1 369 ? -20.891 -3.584 -12.07 1 90.5 369 ARG B C 1
ATOM 10013 O O . ARG B 1 369 ? -21.938 -3.186 -11.562 1 90.5 369 ARG B O 1
ATOM 10020 N N . SER B 1 370 ? -19.688 -3.217 -11.586 1 93.62 370 SER B N 1
ATOM 10021 C CA . SER B 1 370 ? -19.562 -2.541 -10.305 1 93.62 370 SER B CA 1
ATOM 10022 C C . SER B 1 370 ? -20.25 -1.184 -10.312 1 93.62 370 SER B C 1
ATOM 10024 O O . SER B 1 370 ? -20.906 -0.811 -9.344 1 93.62 370 SER B O 1
ATOM 10026 N N . PHE B 1 371 ? -20.172 -0.399 -11.492 1 95.06 371 PHE B N 1
ATOM 10027 C CA . PHE B 1 371 ? -20.703 0.96 -11.523 1 95.06 371 PHE B CA 1
ATOM 10028 C C . PHE B 1 371 ? -21.688 1.135 -12.68 1 95.06 371 PHE B C 1
ATOM 10030 O O . PHE B 1 371 ? -22.031 2.26 -13.039 1 95.06 371 PHE B O 1
ATOM 10037 N N . LYS B 1 372 ? -22.125 0.04 -13.25 1 93 372 LYS B N 1
ATOM 10038 C CA . LYS B 1 372 ? -22.984 0.076 -14.43 1 93 372 LYS B CA 1
ATOM 10039 C C . LYS B 1 372 ? -24.281 0.837 -14.148 1 93 372 LYS B C 1
ATOM 10041 O O . LYS B 1 372 ? -24.797 1.52 -15.031 1 93 372 LYS B O 1
ATOM 10046 N N . ASP B 1 373 ? -24.75 0.865 -12.906 1 94.06 373 ASP B N 1
ATOM 10047 C CA . ASP B 1 373 ? -26 1.5 -12.508 1 94.06 373 ASP B CA 1
ATOM 10048 C C . ASP B 1 373 ? -25.859 3.021 -12.5 1 94.06 373 ASP B C 1
ATOM 10050 O O . ASP B 1 373 ? -26.859 3.738 -12.484 1 94.06 373 ASP B O 1
ATOM 10054 N N . LEU B 1 374 ? -24.672 3.537 -12.562 1 95.56 374 LEU B N 1
ATOM 10055 C CA . LEU B 1 374 ? -24.453 4.965 -12.359 1 95.56 374 LEU B CA 1
ATOM 10056 C C . LEU B 1 374 ? -24.172 5.664 -13.688 1 95.56 374 LEU B C 1
ATOM 10058 O O . LEU B 1 374 ? -23.984 6.883 -13.719 1 95.56 374 LEU B O 1
ATOM 10062 N N . VAL B 1 375 ? -24.172 4.969 -14.812 1 92.81 375 VAL B N 1
ATOM 10063 C CA . VAL B 1 375 ? -23.797 5.488 -16.125 1 92.81 375 VAL B CA 1
ATOM 10064 C C . VAL B 1 375 ? -24.734 6.633 -16.516 1 92.81 375 VAL B C 1
ATOM 10066 O O . VAL B 1 375 ? -24.297 7.617 -17.125 1 92.81 375 VAL B O 1
ATOM 10069 N N . ASN B 1 376 ? -26 6.578 -16.062 1 91.19 376 ASN B N 1
ATOM 10070 C CA . ASN B 1 376 ? -26.984 7.594 -16.438 1 91.19 376 ASN B CA 1
ATOM 10071 C C . ASN B 1 376 ? -27.062 8.703 -15.383 1 91.19 376 ASN B C 1
ATOM 10073 O O . ASN B 1 376 ? -27.844 9.641 -15.531 1 91.19 376 ASN B O 1
ATOM 10077 N N . SER B 1 377 ? -26.266 8.656 -14.375 1 94.25 377 SER B N 1
ATOM 10078 C CA . SER B 1 377 ? -26.219 9.703 -13.352 1 94.25 377 SER B CA 1
ATOM 10079 C C . SER B 1 377 ? -25.234 10.797 -13.727 1 94.25 377 SER B C 1
ATOM 10081 O O . SER B 1 377 ? -24.438 10.633 -14.641 1 94.25 377 SER B O 1
ATOM 10083 N N . PRO B 1 378 ? -25.406 11.93 -13.117 1 96.38 378 PRO B N 1
ATOM 10084 C CA . PRO B 1 378 ? -24.453 13.008 -13.367 1 96.38 378 PRO B CA 1
ATOM 10085 C C . PRO B 1 378 ? -23.141 12.828 -12.602 1 96.38 378 PRO B C 1
ATOM 10087 O O . PRO B 1 378 ? -22.531 13.812 -12.164 1 96.38 378 PRO B O 1
ATOM 10090 N N . LEU B 1 379 ? -22.719 11.578 -12.375 1 96.62 379 LEU B N 1
ATOM 10091 C CA . LEU B 1 379 ? -21.531 11.258 -11.602 1 96.62 379 LEU B CA 1
ATOM 10092 C C . LEU B 1 379 ? -20.312 11.992 -12.156 1 96.62 379 LEU B C 1
ATOM 10094 O O . LEU B 1 379 ? -19.969 11.844 -13.328 1 96.62 379 LEU B O 1
ATOM 10098 N N . ASP B 1 380 ? -19.719 12.781 -11.242 1 97.12 380 ASP B N 1
ATOM 10099 C CA . ASP B 1 380 ? -18.609 13.656 -11.602 1 97.12 380 ASP B CA 1
ATOM 10100 C C . ASP B 1 380 ? -17.297 13.125 -11.055 1 97.12 380 ASP B C 1
ATOM 10102 O O . ASP B 1 380 ? -16.234 13.305 -11.68 1 97.12 380 ASP B O 1
ATOM 10106 N N . SER B 1 381 ? -17.359 12.523 -9.914 1 97.69 381 SER B N 1
ATOM 10107 C CA . SER B 1 381 ? -16.125 12.102 -9.258 1 97.69 381 SER B CA 1
ATOM 10108 C C . SER B 1 381 ? -16.312 10.773 -8.531 1 97.69 381 SER B C 1
ATOM 10110 O O . SER B 1 381 ? -17.344 10.539 -7.91 1 97.69 381 SER B O 1
ATOM 10112 N N . ILE B 1 382 ? -15.328 9.891 -8.656 1 98 382 ILE B N 1
ATOM 10113 C CA . ILE B 1 382 ? -15.25 8.633 -7.914 1 98 382 ILE B CA 1
ATOM 10114 C C . ILE B 1 382 ? -13.914 8.555 -7.184 1 98 382 ILE B C 1
ATOM 10116 O O . ILE B 1 382 ? -12.852 8.727 -7.789 1 98 382 ILE B O 1
ATOM 10120 N N . ASP B 1 383 ? -13.977 8.367 -5.918 1 98.5 383 ASP B N 1
ATOM 10121 C CA . ASP B 1 383 ? -12.773 8.18 -5.109 1 98.5 383 ASP B CA 1
ATOM 10122 C C . ASP B 1 383 ? -12.617 6.719 -4.699 1 98.5 383 ASP B C 1
ATOM 10124 O O . ASP B 1 383 ? -13.375 6.219 -3.865 1 98.5 383 ASP B O 1
ATOM 10128 N N . LEU B 1 384 ? -11.719 6.023 -5.305 1 98.31 384 LEU B N 1
ATOM 10129 C CA . LEU B 1 384 ? -11.406 4.629 -5.012 1 98.31 384 LEU B CA 1
ATOM 10130 C C . LEU B 1 384 ? -10.031 4.5 -4.367 1 98.31 384 LEU B C 1
ATOM 10132 O O . LEU B 1 384 ? -9.414 3.432 -4.414 1 98.31 384 LEU B O 1
ATOM 10136 N N . SER B 1 385 ? -9.531 5.582 -3.779 1 97.88 385 SER B N 1
ATOM 10137 C CA . SER B 1 385 ? -8.18 5.594 -3.227 1 97.88 385 SER B CA 1
ATOM 10138 C C . SER B 1 385 ? -8.109 4.797 -1.929 1 97.88 385 SER B C 1
ATOM 10140 O O . SER B 1 385 ? -9.133 4.562 -1.28 1 97.88 385 SER B O 1
ATOM 10142 N N . HIS B 1 386 ? -6.977 4.301 -1.54 1 95.62 386 HIS B N 1
ATOM 10143 C CA . HIS B 1 386 ? -6.672 3.631 -0.281 1 95.62 386 HIS B CA 1
ATOM 10144 C C . HIS B 1 386 ? -7.484 2.35 -0.128 1 95.62 386 HIS B C 1
ATOM 10146 O O . HIS B 1 386 ? -8.109 2.127 0.912 1 95.62 386 HIS B O 1
ATOM 10152 N N . ASN B 1 387 ? -7.574 1.585 -1.22 1 96.69 387 ASN B N 1
ATOM 10153 C CA . ASN B 1 387 ? -8.008 0.19 -1.226 1 96.69 387 ASN B CA 1
ATOM 10154 C C . ASN B 1 387 ? -6.84 -0.754 -1.503 1 96.69 387 ASN B C 1
ATOM 10156 O O . ASN B 1 387 ? -5.699 -0.462 -1.142 1 96.69 387 ASN B O 1
ATOM 10160 N N . HIS B 1 388 ? -7.012 -1.892 -1.947 1 93.06 388 HIS B N 1
ATOM 10161 C CA . HIS B 1 388 ? -5.973 -2.795 -2.428 1 93.06 388 HIS B CA 1
ATOM 10162 C C . HIS B 1 388 ? -6.34 -3.389 -3.783 1 93.06 388 HIS B C 1
ATOM 10164 O O . HIS B 1 388 ? -6.223 -4.598 -3.99 1 93.06 388 HIS B O 1
ATOM 10170 N N . ILE B 1 389 ? -6.824 -2.473 -4.648 1 95.88 389 ILE B N 1
ATOM 10171 C CA . ILE B 1 389 ? -7.27 -2.881 -5.977 1 95.88 389 ILE B CA 1
ATOM 10172 C C . ILE B 1 389 ? -6.074 -3.355 -6.797 1 95.88 389 ILE B C 1
ATOM 10174 O O . ILE B 1 389 ? -5.102 -2.615 -6.98 1 95.88 389 ILE B O 1
ATOM 10178 N N . GLY B 1 390 ? -6.227 -4.547 -7.277 1 92.88 390 GLY B N 1
ATOM 10179 C CA . GLY B 1 390 ? -5.125 -5.117 -8.031 1 92.88 390 GLY B CA 1
ATOM 10180 C C . GLY B 1 390 ? -5.41 -5.211 -9.523 1 92.88 390 GLY B C 1
ATOM 10181 O O . GLY B 1 390 ? -4.484 -5.242 -10.336 1 92.88 390 GLY B O 1
ATOM 10182 N N . ILE B 1 391 ? -6.734 -5.309 -9.836 1 91.38 391 ILE B N 1
ATOM 10183 C CA . ILE B 1 391 ? -7.098 -5.488 -11.234 1 91.38 391 ILE B CA 1
ATOM 10184 C C . ILE B 1 391 ? -8.43 -4.793 -11.516 1 91.38 391 ILE B C 1
ATOM 10186 O O . ILE B 1 391 ? -9.312 -4.766 -10.656 1 91.38 391 ILE B O 1
ATOM 10190 N N . ILE B 1 392 ? -8.492 -4.141 -12.656 1 93.94 392 ILE B N 1
ATOM 10191 C CA . ILE B 1 392 ? -9.695 -3.459 -13.117 1 93.94 392 ILE B CA 1
ATOM 10192 C C . ILE B 1 392 ? -10.07 -3.955 -14.516 1 93.94 392 ILE B C 1
ATOM 10194 O O . ILE B 1 392 ? -9.219 -4.012 -15.406 1 93.94 392 ILE B O 1
ATOM 10198 N N . GLN B 1 393 ? -11.336 -4.355 -14.633 1 91.12 393 GLN B N 1
ATOM 10199 C CA . GLN B 1 393 ? -11.773 -4.785 -15.961 1 91.12 393 GLN B CA 1
ATOM 10200 C C . GLN B 1 393 ? -11.742 -3.625 -16.953 1 91.12 393 GLN B C 1
ATOM 10202 O O . GLN B 1 393 ? -12.023 -2.48 -16.594 1 91.12 393 GLN B O 1
ATOM 10207 N N . ASN B 1 394 ? -11.477 -3.814 -18.188 1 87.06 394 ASN B N 1
ATOM 10208 C CA . ASN B 1 394 ? -11.258 -2.799 -19.203 1 87.06 394 ASN B CA 1
ATOM 10209 C C . ASN B 1 394 ? -12.484 -1.909 -19.391 1 87.06 394 ASN B C 1
ATOM 10211 O O . ASN B 1 394 ? -12.352 -0.709 -19.641 1 87.06 394 ASN B O 1
ATOM 10215 N N . THR B 1 395 ? -13.719 -2.461 -19.156 1 88.5 395 THR B N 1
ATOM 10216 C CA . THR B 1 395 ? -14.93 -1.695 -19.422 1 88.5 395 THR B CA 1
ATOM 10217 C C . THR B 1 395 ? -15.594 -1.265 -18.109 1 88.5 395 THR B C 1
ATOM 10219 O O . THR B 1 395 ? -16.766 -0.887 -18.094 1 88.5 395 THR B O 1
ATOM 10222 N N . ALA B 1 396 ? -14.742 -1.268 -17.031 1 91.5 396 ALA B N 1
ATOM 10223 C CA . ALA B 1 396 ? -15.312 -0.977 -15.719 1 91.5 396 ALA B CA 1
ATOM 10224 C C . ALA B 1 396 ? -15.797 0.467 -15.641 1 91.5 396 ALA B C 1
ATOM 10226 O O . ALA B 1 396 ? -16.797 0.759 -14.969 1 91.5 396 ALA B O 1
ATOM 10227 N N . PHE B 1 397 ? -15.156 1.387 -16.391 1 91.12 397 PHE B N 1
ATOM 10228 C CA . PHE B 1 397 ? -15.516 2.799 -16.328 1 91.12 397 PHE B CA 1
ATOM 10229 C C . PHE B 1 397 ? -16.047 3.283 -17.672 1 91.12 397 PHE B C 1
ATOM 10231 O O . PHE B 1 397 ? -16.016 4.48 -17.969 1 91.12 397 PHE B O 1
ATOM 10238 N N . ALA B 1 398 ? -16.5 2.375 -18.453 1 88.31 398 ALA B N 1
ATOM 10239 C CA . ALA B 1 398 ? -17.031 2.752 -19.75 1 88.31 398 ALA B CA 1
ATOM 10240 C C . ALA B 1 398 ? -18.422 3.35 -19.625 1 88.31 398 ALA B C 1
ATOM 10242 O O . ALA B 1 398 ? -19.219 2.918 -18.797 1 88.31 398 ALA B O 1
ATOM 10243 N N . GLY B 1 399 ? -18.734 4.418 -20.328 1 87.06 399 GLY B N 1
ATOM 10244 C CA . GLY B 1 399 ? -20.094 4.918 -20.453 1 87.06 399 GLY B CA 1
ATOM 10245 C C . GLY B 1 399 ? -20.359 6.137 -19.578 1 87.06 399 GLY B C 1
ATOM 10246 O O . GLY B 1 399 ? -21.469 6.672 -19.578 1 87.06 399 GLY B O 1
ATOM 10247 N N . PHE B 1 400 ? -19.375 6.625 -18.906 1 90.19 400 PHE B N 1
ATOM 10248 C CA . PHE B 1 400 ? -19.578 7.801 -18.062 1 90.19 400 PHE B CA 1
ATOM 10249 C C . PHE B 1 400 ? -19.25 9.078 -18.844 1 90.19 400 PHE B C 1
ATOM 10251 O O . PHE B 1 400 ? -18.078 9.438 -18.969 1 90.19 400 PHE B O 1
ATOM 10258 N N . PRO B 1 401 ? -20.203 9.797 -19.25 1 87.75 401 PRO B N 1
ATOM 10259 C CA . PRO B 1 401 ? -19.891 10.969 -20.078 1 87.75 401 PRO B CA 1
ATOM 10260 C C . PRO B 1 401 ? -19.453 12.172 -19.234 1 87.75 401 PRO B C 1
ATOM 10262 O O . PRO B 1 401 ? -18.797 13.078 -19.75 1 87.75 401 PRO B O 1
ATOM 10265 N N . HIS B 1 402 ? -19.781 12.102 -17.891 1 91.88 402 HIS B N 1
ATOM 10266 C CA . HIS B 1 402 ? -19.562 13.312 -17.094 1 91.88 402 HIS B CA 1
ATOM 10267 C C . HIS B 1 402 ? -18.484 13.102 -16.047 1 91.88 402 HIS B C 1
ATOM 10269 O O . HIS B 1 402 ? -18.219 14 -15.242 1 91.88 402 HIS B O 1
ATOM 10275 N N . LEU B 1 403 ? -17.859 11.984 -16.031 1 94.56 403 LEU B N 1
ATOM 10276 C CA . LEU B 1 403 ? -16.844 11.719 -15 1 94.56 403 LEU B CA 1
ATOM 10277 C C . LEU B 1 403 ? -15.602 12.57 -15.227 1 94.56 403 LEU B C 1
ATOM 10279 O O . LEU B 1 403 ? -14.914 12.414 -16.25 1 94.56 403 LEU B O 1
ATOM 10283 N N . THR B 1 404 ? -15.328 13.477 -14.289 1 95.56 404 THR B N 1
ATOM 10284 C CA . THR B 1 404 ? -14.219 14.414 -14.461 1 95.56 404 THR B CA 1
ATOM 10285 C C . THR B 1 404 ? -13.039 14.023 -13.578 1 95.56 404 THR B C 1
ATOM 10287 O O . THR B 1 404 ? -11.891 14.352 -13.891 1 95.56 404 THR B O 1
ATOM 10290 N N . MET B 1 405 ? -13.32 13.375 -12.477 1 97.44 405 MET B N 1
ATOM 10291 C CA . MET B 1 405 ? -12.258 13.047 -11.539 1 97.44 405 MET B CA 1
ATOM 10292 C C . MET B 1 405 ? -12.305 11.578 -11.148 1 97.44 405 MET B C 1
ATOM 10294 O O . MET B 1 405 ? -13.352 11.07 -10.734 1 97.44 405 MET B O 1
ATOM 10298 N N . LEU B 1 406 ? -11.227 10.859 -11.32 1 96.75 406 LEU B N 1
ATOM 10299 C CA . LEU B 1 406 ? -11.055 9.477 -10.891 1 96.75 406 LEU B CA 1
ATOM 10300 C C . LEU B 1 406 ? -9.812 9.328 -10.016 1 96.75 406 LEU B C 1
ATOM 10302 O O . LEU B 1 406 ? -8.695 9.578 -10.469 1 96.75 406 LEU B O 1
ATOM 10306 N N . ASP B 1 407 ? -10.016 9.008 -8.758 1 98.25 407 ASP B N 1
ATOM 10307 C CA . ASP B 1 407 ? -8.922 8.859 -7.801 1 98.25 407 ASP B CA 1
ATOM 10308 C C . ASP B 1 407 ? -8.648 7.391 -7.496 1 98.25 407 ASP B C 1
ATOM 10310 O O . ASP B 1 407 ? -9.469 6.719 -6.863 1 98.25 407 ASP B O 1
ATOM 10314 N N . LEU B 1 408 ? -7.578 6.867 -7.969 1 97.81 408 LEU B N 1
ATOM 10315 C CA . LEU B 1 408 ? -7.168 5.477 -7.785 1 97.81 408 LEU B CA 1
ATOM 10316 C C . LEU B 1 408 ? -5.859 5.391 -7.004 1 97.81 408 LEU B C 1
ATOM 10318 O O . LEU B 1 408 ? -5.137 4.398 -7.102 1 97.81 408 LEU B O 1
ATOM 10322 N N . ARG B 1 409 ? -5.566 6.488 -6.219 1 97 409 ARG B N 1
ATOM 10323 C CA . ARG B 1 409 ? -4.301 6.523 -5.488 1 97 409 ARG B CA 1
ATOM 10324 C C . ARG B 1 409 ? -4.277 5.477 -4.383 1 97 409 ARG B C 1
ATOM 10326 O O . ARG B 1 409 ? -5.324 5.133 -3.824 1 97 409 ARG B O 1
ATOM 10333 N N . ASP B 1 410 ? -3.059 4.984 -4.074 1 95.44 410 ASP B N 1
ATOM 10334 C CA . ASP B 1 410 ? -2.803 4.129 -2.92 1 95.44 410 ASP B CA 1
ATOM 10335 C C . ASP B 1 410 ? -3.562 2.809 -3.039 1 95.44 410 ASP B C 1
ATOM 10337 O O . ASP B 1 410 ? -4.297 2.426 -2.125 1 95.44 410 ASP B O 1
ATOM 10341 N N . ASN B 1 411 ? -3.41 2.121 -4.211 1 96.69 411 ASN B N 1
ATOM 10342 C CA . ASN B 1 411 ? -3.875 0.768 -4.496 1 96.69 411 ASN B CA 1
ATOM 10343 C C . ASN B 1 411 ? -2.727 -0.14 -4.93 1 96.69 411 ASN B C 1
ATOM 10345 O O . ASN B 1 411 ? -1.586 0.05 -4.504 1 96.69 411 ASN B O 1
ATOM 10349 N N . SER B 1 412 ? -3.047 -1.231 -5.586 1 94.19 412 SER B N 1
ATOM 10350 C CA . SER B 1 412 ? -2.027 -2.158 -6.066 1 94.19 412 SER B CA 1
ATOM 10351 C C . SER B 1 412 ? -2.213 -2.463 -7.551 1 94.19 412 SER B C 1
ATOM 10353 O O . SER B 1 412 ? -2.086 -3.613 -7.973 1 94.19 412 SER B O 1
ATOM 10355 N N . ILE B 1 413 ? -2.465 -1.438 -8.289 1 95 413 ILE B N 1
ATOM 10356 C CA . ILE B 1 413 ? -2.797 -1.623 -9.695 1 95 413 ILE B CA 1
ATOM 10357 C C . ILE B 1 413 ? -1.523 -1.889 -10.492 1 95 413 ILE B C 1
ATOM 10359 O O . ILE B 1 413 ? -0.555 -1.13 -10.398 1 95 413 ILE B O 1
ATOM 10363 N N . LEU B 1 414 ? -1.575 -2.973 -11.258 1 88.75 414 LEU B N 1
ATOM 10364 C CA . LEU B 1 414 ? -0.418 -3.365 -12.055 1 88.75 414 LEU B CA 1
ATOM 10365 C C . LEU B 1 414 ? -0.54 -2.842 -13.484 1 88.75 414 LEU B C 1
ATOM 10367 O O . LEU B 1 414 ? 0.453 -2.418 -14.086 1 88.75 414 LEU B O 1
ATOM 10371 N N . GLN B 1 415 ? -1.765 -2.9 -13.914 1 89.31 415 GLN B N 1
ATOM 10372 C CA . GLN B 1 415 ? -2.047 -2.49 -15.289 1 89.31 415 GLN B CA 1
ATOM 10373 C C . GLN B 1 415 ? -3.289 -1.604 -15.352 1 89.31 415 GLN B C 1
ATOM 10375 O O . GLN B 1 415 ? -4.297 -1.893 -14.711 1 89.31 415 GLN B O 1
ATOM 10380 N N . LEU B 1 416 ? -3.109 -0.479 -16 1 90.19 416 LEU B N 1
ATOM 10381 C CA . LEU B 1 416 ? -4.238 0.427 -16.188 1 90.19 416 LEU B CA 1
ATOM 10382 C C . LEU B 1 416 ? -5.191 -0.098 -17.25 1 90.19 416 LEU B C 1
ATOM 10384 O O . LEU B 1 416 ? -4.754 -0.553 -18.312 1 90.19 416 LEU B O 1
ATOM 10388 N N . PRO B 1 417 ? -6.441 -0.109 -16.922 1 89.12 417 PRO B N 1
ATOM 10389 C CA . PRO B 1 417 ? -7.414 -0.463 -17.953 1 89.12 417 PRO B CA 1
ATOM 10390 C C . PRO B 1 417 ? -7.559 0.618 -19.031 1 89.12 417 PRO B C 1
ATOM 10392 O O . PRO B 1 417 ? -7.051 1.73 -18.859 1 89.12 417 PRO B O 1
ATOM 10395 N N . GLN B 1 418 ? -8.25 0.192 -20.094 1 85.88 418 GLN B N 1
ATOM 10396 C CA . GLN B 1 418 ? -8.594 1.205 -21.094 1 85.88 418 GLN B CA 1
ATOM 10397 C C . GLN B 1 418 ? -9.648 2.166 -20.562 1 85.88 418 GLN B C 1
ATOM 10399 O O . GLN B 1 418 ? -10.781 1.761 -20.281 1 85.88 418 GLN B O 1
ATOM 10404 N N . LEU B 1 419 ? -9.188 3.398 -20.297 1 86.31 419 LEU B N 1
ATOM 10405 C CA . LEU B 1 419 ? -10.094 4.391 -19.734 1 86.31 419 LEU B CA 1
ATOM 10406 C C . LEU B 1 419 ? -10.836 5.141 -20.828 1 86.31 419 LEU B C 1
ATOM 10408 O O . LEU B 1 419 ? -10.266 6.02 -21.484 1 86.31 419 LEU B O 1
ATOM 10412 N N . MET B 1 420 ? -12.047 4.691 -21.219 1 84.31 420 MET B N 1
ATOM 10413 C CA . MET B 1 420 ? -12.914 5.363 -22.188 1 84.31 420 MET B CA 1
ATOM 10414 C C . MET B 1 420 ? -13.773 6.418 -21.5 1 84.31 420 MET B C 1
ATOM 10416 O O . MET B 1 420 ? -15 6.285 -21.453 1 84.31 420 MET B O 1
ATOM 10420 N N . LEU B 1 421 ? -13.086 7.52 -21 1 89.44 421 LEU B N 1
ATOM 10421 C CA . LEU B 1 421 ? -13.734 8.602 -20.266 1 89.44 421 LEU B CA 1
ATOM 10422 C C . LEU B 1 421 ? -13.492 9.945 -20.953 1 89.44 421 LEU B C 1
ATOM 10424 O O . LEU B 1 421 ? -12.469 10.586 -20.734 1 89.44 421 LEU B O 1
ATOM 10428 N N . PRO B 1 422 ? -14.5 10.328 -21.766 1 87.56 422 PRO B N 1
ATOM 10429 C CA . PRO B 1 422 ? -14.289 11.5 -22.625 1 87.56 422 PRO B CA 1
ATOM 10430 C C . PRO B 1 422 ? -14.133 12.789 -21.828 1 87.56 422 PRO B C 1
ATOM 10432 O O . PRO B 1 422 ? -13.516 13.75 -22.312 1 87.56 422 PRO B O 1
ATOM 10435 N N . SER B 1 423 ? -14.586 12.859 -20.578 1 91.31 423 SER B N 1
ATOM 10436 C CA . SER B 1 423 ? -14.578 14.117 -19.828 1 91.31 423 SER B CA 1
ATOM 10437 C C . SER B 1 423 ? -13.586 14.062 -18.672 1 91.31 423 SER B C 1
ATOM 10439 O O . SER B 1 423 ? -13.562 14.961 -17.828 1 91.31 423 SER B O 1
ATOM 10441 N N . LEU B 1 424 ? -12.742 13.055 -18.609 1 92.56 424 LEU B N 1
ATOM 10442 C CA . LEU B 1 424 ? -11.844 12.875 -17.484 1 92.56 424 LEU B CA 1
ATOM 10443 C C . LEU B 1 424 ? -10.781 13.977 -17.453 1 92.56 424 LEU B C 1
ATOM 10445 O O . LEU B 1 424 ? -9.977 14.094 -18.375 1 92.56 424 LEU B O 1
ATOM 10449 N N . THR B 1 425 ? -10.828 14.797 -16.391 1 94.12 425 THR B N 1
ATOM 10450 C CA . THR B 1 425 ? -9.938 15.945 -16.25 1 94.12 425 THR B CA 1
ATOM 10451 C C . THR B 1 425 ? -8.836 15.656 -15.234 1 94.12 425 THR B C 1
ATOM 10453 O O . THR B 1 425 ? -7.695 16.078 -15.414 1 94.12 425 THR B O 1
ATOM 10456 N N . TYR B 1 426 ? -9.164 14.969 -14.195 1 95.88 426 TYR B N 1
ATOM 10457 C CA . TYR B 1 426 ? -8.227 14.641 -13.125 1 95.88 426 TYR B CA 1
ATOM 10458 C C . TYR B 1 426 ? -8.102 13.133 -12.945 1 95.88 426 TYR B C 1
ATOM 10460 O O . TYR B 1 426 ? -9.07 12.453 -12.617 1 95.88 426 TYR B O 1
ATOM 10468 N N . LEU B 1 427 ? -6.93 12.617 -13.172 1 95.5 427 LEU B N 1
ATOM 10469 C CA . LEU B 1 427 ? -6.641 11.203 -12.953 1 95.5 427 LEU B CA 1
ATOM 10470 C C . LEU B 1 427 ? -5.488 11.031 -11.969 1 95.5 427 LEU B C 1
ATOM 10472 O O . LEU B 1 427 ? -4.371 11.469 -12.234 1 95.5 427 LEU B O 1
ATOM 10476 N N . MET B 1 428 ? -5.801 10.484 -10.82 1 97.81 428 MET B N 1
ATOM 10477 C CA . MET B 1 428 ? -4.789 10.297 -9.789 1 97.81 428 MET B CA 1
ATOM 10478 C C . MET B 1 428 ? -4.469 8.812 -9.602 1 97.81 428 MET B C 1
ATOM 10480 O O . MET B 1 428 ? -5.328 8.031 -9.195 1 97.81 428 MET B O 1
ATOM 10484 N N . LEU B 1 429 ? -3.27 8.414 -9.922 1 97.06 429 LEU B N 1
ATOM 10485 C CA . LEU B 1 429 ? -2.82 7.027 -9.906 1 97.06 429 LEU B CA 1
ATOM 10486 C C . LEU B 1 429 ? -1.605 6.859 -9 1 97.06 429 LEU B C 1
ATOM 10488 O O . LEU B 1 429 ? -0.9 5.852 -9.078 1 97.06 429 LEU B O 1
ATOM 10492 N N . GLY B 1 430 ? -1.381 7.852 -8.141 1 96.69 430 GLY B N 1
ATOM 10493 C CA . GLY B 1 430 ? -0.213 7.809 -7.273 1 96.69 430 GLY B CA 1
ATOM 10494 C C . GLY B 1 430 ? -0.219 6.629 -6.32 1 96.69 430 GLY B C 1
ATOM 10495 O O . GLY B 1 430 ? -1.282 6.172 -5.898 1 96.69 430 GLY B O 1
ATOM 10496 N N . ASP B 1 431 ? 0.964 6.082 -5.961 1 94.06 431 ASP B N 1
ATOM 10497 C CA . ASP B 1 431 ? 1.157 5.023 -4.973 1 94.06 431 ASP B CA 1
ATOM 10498 C C . ASP B 1 431 ? 0.499 3.723 -5.422 1 94.06 431 ASP B C 1
ATOM 10500 O O . ASP B 1 431 ? -0.288 3.129 -4.684 1 94.06 431 ASP B O 1
ATOM 10504 N N . ASN B 1 432 ? 0.747 3.312 -6.664 1 96.25 432 ASN B N 1
ATOM 10505 C CA . ASN B 1 432 ? 0.388 2.018 -7.23 1 96.25 432 ASN B CA 1
ATOM 10506 C C . ASN B 1 432 ? 1.622 1.246 -7.695 1 96.25 432 ASN B C 1
ATOM 10508 O O . ASN B 1 432 ? 2.715 1.436 -7.156 1 96.25 432 ASN B O 1
ATOM 10512 N N . ARG B 1 433 ? 1.402 0.231 -8.562 1 93.06 433 ARG B N 1
ATOM 10513 C CA . ARG B 1 433 ? 2.5 -0.604 -9.039 1 93.06 433 ARG B CA 1
ATOM 10514 C C . ARG B 1 433 ? 2.561 -0.612 -10.562 1 93.06 433 ARG B C 1
ATOM 10516 O O . ARG B 1 433 ? 2.857 -1.643 -11.172 1 93.06 433 ARG B O 1
ATOM 10523 N N . LEU B 1 434 ? 2.289 0.528 -11.141 1 94.81 434 LEU B N 1
ATOM 10524 C CA . LEU B 1 434 ? 2.23 0.621 -12.594 1 94.81 434 LEU B CA 1
ATOM 10525 C C . LEU B 1 434 ? 3.629 0.588 -13.195 1 94.81 434 LEU B C 1
ATOM 10527 O O . LEU B 1 434 ? 4.535 1.273 -12.719 1 94.81 434 LEU B O 1
ATOM 10531 N N . SER B 1 435 ? 3.787 -0.215 -14.25 1 91.31 435 SER B N 1
ATOM 10532 C CA . SER B 1 435 ? 5.062 -0.268 -14.961 1 91.31 435 SER B CA 1
ATOM 10533 C C . SER B 1 435 ? 4.98 0.464 -16.297 1 91.31 435 SER B C 1
ATOM 10535 O O . SER B 1 435 ? 6.008 0.764 -16.906 1 91.31 435 SER B O 1
ATOM 10537 N N . ASN B 1 436 ? 3.768 0.764 -16.703 1 90 436 ASN B N 1
ATOM 10538 C CA . ASN B 1 436 ? 3.531 1.523 -17.922 1 90 436 ASN B CA 1
ATOM 10539 C C . ASN B 1 436 ? 2.186 2.24 -17.891 1 90 436 ASN B C 1
ATOM 10541 O O . ASN B 1 436 ? 1.375 2.004 -16.984 1 90 436 ASN B O 1
ATOM 10545 N N . LEU B 1 437 ? 1.986 3.135 -18.812 1 90.25 437 LEU B N 1
ATOM 10546 C CA . LEU B 1 437 ? 0.748 3.9 -18.891 1 90.25 437 LEU B CA 1
ATOM 10547 C C . LEU B 1 437 ? 0.014 3.611 -20.188 1 90.25 437 LEU B C 1
ATOM 10549 O O . LEU B 1 437 ? -0.623 4.5 -20.766 1 90.25 437 LEU B O 1
ATOM 10553 N N . TYR B 1 438 ? 0.03 2.477 -20.766 1 83.25 438 TYR B N 1
ATOM 10554 C CA . TYR B 1 438 ? -0.568 2.102 -22.031 1 83.25 438 TYR B CA 1
ATOM 10555 C C . TYR B 1 438 ? -2.076 2.32 -22.016 1 83.25 438 TYR B C 1
ATOM 10557 O O . TYR B 1 438 ? -2.68 2.625 -23.047 1 83.25 438 TYR B O 1
ATOM 10565 N N . GLY B 1 439 ? -2.688 2.248 -20.938 1 80.62 439 GLY B N 1
ATOM 10566 C CA . GLY B 1 439 ? -4.129 2.418 -20.828 1 80.62 439 GLY B CA 1
ATOM 10567 C C . GLY B 1 439 ? -4.582 3.844 -21.078 1 80.62 439 GLY B C 1
ATOM 10568 O O . GLY B 1 439 ? -5.766 4.094 -21.312 1 80.62 439 GLY B O 1
ATOM 10569 N N . LEU B 1 440 ? -3.641 4.785 -21.062 1 82.25 440 LEU B N 1
ATOM 10570 C CA . LEU B 1 440 ? -3.973 6.195 -21.25 1 82.25 440 LEU B CA 1
ATOM 10571 C C . LEU B 1 440 ? -4.07 6.531 -22.734 1 82.25 440 LEU B C 1
ATOM 10573 O O . LEU B 1 440 ? -4.559 7.605 -23.109 1 82.25 440 LEU B O 1
ATOM 10577 N N . GLN B 1 441 ? -3.592 5.688 -23.625 1 70.88 441 GLN B N 1
ATOM 10578 C CA . GLN B 1 441 ? -3.521 5.965 -25.062 1 70.88 441 GLN B CA 1
ATOM 10579 C C . GLN B 1 441 ? -4.906 6.246 -25.641 1 70.88 441 GLN B C 1
ATOM 10581 O O . GLN B 1 441 ? -5.043 7.027 -26.578 1 70.88 441 GLN B O 1
ATOM 10586 N N . THR B 1 442 ? -5.844 5.613 -24.969 1 64.69 442 THR B N 1
ATOM 10587 C CA . THR B 1 442 ? -7.191 5.734 -25.516 1 64.69 442 THR B CA 1
ATOM 10588 C C . THR B 1 442 ? -7.918 6.93 -24.906 1 64.69 442 THR B C 1
ATOM 10590 O O . THR B 1 442 ? -9.094 7.164 -25.188 1 64.69 442 THR B O 1
ATOM 10593 N N . MET B 1 443 ? -7.184 7.594 -24.047 1 64.38 443 MET B N 1
ATOM 10594 C CA . MET B 1 443 ? -7.879 8.672 -23.344 1 64.38 443 MET B CA 1
ATOM 10595 C C . MET B 1 443 ? -8.117 9.859 -24.266 1 64.38 443 MET B C 1
ATOM 10597 O O . MET B 1 443 ? -7.289 10.156 -25.125 1 64.38 443 MET B O 1
ATOM 10601 N N . ASP B 1 444 ? -9.273 10.148 -24.172 1 63.34 444 ASP B N 1
ATOM 10602 C CA . ASP B 1 444 ? -9.656 11.344 -24.906 1 63.34 444 ASP B CA 1
ATOM 10603 C C . ASP B 1 444 ? -8.891 12.57 -24.406 1 63.34 444 ASP B C 1
ATOM 10605 O O . ASP B 1 444 ? -8.281 12.531 -23.344 1 63.34 444 ASP B O 1
ATOM 10609 N N . LYS B 1 445 ? -8.641 13.523 -25.234 1 76.12 445 LYS B N 1
ATOM 10610 C CA . LYS B 1 445 ? -7.824 14.734 -25.125 1 76.12 445 LYS B CA 1
ATOM 10611 C C . LYS B 1 445 ? -8.383 15.68 -24.062 1 76.12 445 LYS B C 1
ATOM 10613 O O . LYS B 1 445 ? -8.312 16.906 -24.219 1 76.12 445 LYS B O 1
ATOM 10618 N N . SER B 1 446 ? -8.992 15.047 -22.875 1 86.88 446 SER B N 1
ATOM 10619 C CA . SER B 1 446 ? -9.586 15.938 -21.875 1 86.88 446 SER B CA 1
ATOM 10620 C C . SER B 1 446 ? -8.727 16.016 -20.625 1 86.88 446 SER B C 1
ATOM 10622 O O . SER B 1 446 ? -8.938 16.891 -19.781 1 86.88 446 SER B O 1
ATOM 10624 N N . LEU B 1 447 ? -7.707 15.258 -20.469 1 91.25 447 LEU B N 1
ATOM 10625 C CA . LEU B 1 447 ? -6.918 15.148 -19.25 1 91.25 447 LEU B CA 1
ATOM 10626 C C . LEU B 1 447 ? -6.117 16.422 -19 1 91.25 447 LEU B C 1
ATOM 10628 O O . LEU B 1 447 ? -5.465 16.938 -19.922 1 91.25 447 LEU B O 1
ATOM 10632 N N . VAL B 1 448 ? -6.305 16.969 -17.812 1 94.31 448 VAL B N 1
ATOM 10633 C CA . VAL B 1 448 ? -5.602 18.203 -17.453 1 94.31 448 VAL B CA 1
ATOM 10634 C C . VAL B 1 448 ? -4.566 17.891 -16.375 1 94.31 448 VAL B C 1
ATOM 10636 O O . VAL B 1 448 ? -3.494 18.516 -16.344 1 94.31 448 VAL B O 1
ATOM 10639 N N . PHE B 1 449 ? -4.871 17.016 -15.492 1 96.12 449 PHE B N 1
ATOM 10640 C CA . PHE B 1 449 ? -4.051 16.703 -14.328 1 96.12 449 PHE B CA 1
ATOM 10641 C C . PHE B 1 449 ? -3.822 15.195 -14.227 1 96.12 449 PHE B C 1
ATOM 10643 O O . PHE B 1 449 ? -4.777 14.422 -14.133 1 96.12 449 PHE B O 1
ATOM 10650 N N . LEU B 1 450 ? -2.553 14.758 -14.219 1 95.69 450 LEU B N 1
ATOM 10651 C CA . LEU B 1 450 ? -2.195 13.352 -14.086 1 95.69 450 LEU B CA 1
ATOM 10652 C C . LEU B 1 450 ? -1.18 13.156 -12.961 1 95.69 450 LEU B C 1
ATOM 10654 O O . LEU B 1 450 ? -0.11 13.766 -12.977 1 95.69 450 LEU B O 1
ATOM 10658 N N . ASP B 1 451 ? -1.508 12.398 -11.961 1 96.94 451 ASP B N 1
ATOM 10659 C CA . ASP B 1 451 ? -0.626 12.047 -10.859 1 96.94 451 ASP B CA 1
ATOM 10660 C C . ASP B 1 451 ? -0.218 10.578 -10.922 1 96.94 451 ASP B C 1
ATOM 10662 O O . ASP B 1 451 ? -1.047 9.688 -10.719 1 96.94 451 ASP B O 1
ATOM 10666 N N . VAL B 1 452 ? 0.96 10.242 -11.203 1 97.06 452 VAL B N 1
ATOM 10667 C CA . VAL B 1 452 ? 1.474 8.883 -11.219 1 97.06 452 VAL B CA 1
ATOM 10668 C C . VAL B 1 452 ? 2.68 8.766 -10.289 1 97.06 452 VAL B C 1
ATOM 10670 O O . VAL B 1 452 ? 3.611 8.008 -10.562 1 97.06 452 VAL B O 1
ATOM 10673 N N . ARG B 1 453 ? 2.711 9.516 -9.242 1 96.94 453 ARG B N 1
ATOM 10674 C CA . ARG B 1 453 ? 3.816 9.508 -8.289 1 96.94 453 ARG B CA 1
ATOM 10675 C C . ARG B 1 453 ? 3.938 8.148 -7.605 1 96.94 453 ARG B C 1
ATOM 10677 O O . ARG B 1 453 ? 2.934 7.473 -7.379 1 96.94 453 ARG B O 1
ATOM 10684 N N . ARG B 1 454 ? 5.145 7.738 -7.281 1 93.75 454 ARG B N 1
ATOM 10685 C CA . ARG B 1 454 ? 5.457 6.559 -6.484 1 93.75 454 ARG B CA 1
ATOM 10686 C C . ARG B 1 454 ? 4.848 5.305 -7.102 1 93.75 454 ARG B C 1
ATOM 10688 O O . ARG B 1 454 ? 4.07 4.602 -6.453 1 93.75 454 ARG B O 1
ATOM 10695 N N . ASN B 1 455 ? 5.121 5.078 -8.422 1 95.94 455 ASN B N 1
ATOM 10696 C CA . ASN B 1 455 ? 4.891 3.846 -9.172 1 95.94 455 ASN B CA 1
ATOM 10697 C C . ASN B 1 455 ? 6.203 3.188 -9.586 1 95.94 455 ASN B C 1
ATOM 10699 O O . ASN B 1 455 ? 7.234 3.4 -8.953 1 95.94 455 ASN B O 1
ATOM 10703 N N . ARG B 1 456 ? 6.105 2.285 -10.57 1 93.19 456 ARG B N 1
ATOM 10704 C CA . ARG B 1 456 ? 7.301 1.567 -11 1 93.19 456 ARG B CA 1
ATOM 10705 C C . ARG B 1 456 ? 7.629 1.862 -12.461 1 93.19 456 ARG B C 1
ATOM 10707 O O . ARG B 1 456 ? 8.008 0.962 -13.211 1 93.19 456 ARG B O 1
ATOM 10714 N N . LEU B 1 457 ? 7.395 3.125 -12.828 1 95.06 457 LEU B N 1
ATOM 10715 C CA . LEU B 1 457 ? 7.668 3.516 -14.203 1 95.06 457 LEU B CA 1
ATOM 10716 C C . LEU B 1 457 ? 9.172 3.656 -14.438 1 95.06 457 LEU B C 1
ATOM 10718 O O . LEU B 1 457 ? 9.875 4.281 -13.641 1 95.06 457 LEU B O 1
ATOM 10722 N N . HIS B 1 458 ? 9.727 3.086 -15.508 1 91.12 458 HIS B N 1
ATOM 10723 C CA . HIS B 1 458 ? 11.172 3.121 -15.719 1 91.12 458 HIS B CA 1
ATOM 10724 C C . HIS B 1 458 ? 11.516 3.773 -17.062 1 91.12 458 HIS B C 1
ATOM 10726 O O . HIS B 1 458 ? 12.68 4.121 -17.297 1 91.12 458 HIS B O 1
ATOM 10732 N N . ASN B 1 459 ? 10.461 3.949 -17.875 1 89.62 459 ASN B N 1
ATOM 10733 C CA . ASN B 1 459 ? 10.672 4.477 -19.219 1 89.62 459 ASN B CA 1
ATOM 10734 C C . ASN B 1 459 ? 10.242 5.938 -19.328 1 89.62 459 ASN B C 1
ATOM 10736 O O . ASN B 1 459 ? 9.094 6.273 -19.047 1 89.62 459 ASN B O 1
ATOM 10740 N N . LEU B 1 460 ? 11.133 6.859 -19.75 1 90.12 460 LEU B N 1
ATOM 10741 C CA . LEU B 1 460 ? 10.836 8.273 -19.922 1 90.12 460 LEU B CA 1
ATOM 10742 C C . LEU B 1 460 ? 9.812 8.492 -21.031 1 90.12 460 LEU B C 1
ATOM 10744 O O . LEU B 1 460 ? 9.203 9.562 -21.109 1 90.12 460 LEU B O 1
ATOM 10748 N N . GLY B 1 461 ? 9.656 7.457 -21.828 1 85.19 461 GLY B N 1
ATOM 10749 C CA . GLY B 1 461 ? 8.625 7.504 -22.859 1 85.19 461 GLY B CA 1
ATOM 10750 C C . GLY B 1 461 ? 7.227 7.664 -22.297 1 85.19 461 GLY B C 1
ATOM 10751 O O . GLY B 1 461 ? 6.344 8.203 -22.969 1 85.19 461 GLY B O 1
ATOM 10752 N N . GLU B 1 462 ? 7.051 7.301 -21.047 1 89.12 462 GLU B N 1
ATOM 10753 C CA . GLU B 1 462 ? 5.746 7.434 -20.406 1 89.12 462 GLU B CA 1
ATOM 10754 C C . GLU B 1 462 ? 5.406 8.898 -20.141 1 89.12 462 GLU B C 1
ATOM 10756 O O . GLU B 1 462 ? 4.238 9.289 -20.188 1 89.12 462 GLU B O 1
ATOM 10761 N N . VAL B 1 463 ? 6.445 9.68 -19.812 1 88.5 463 VAL B N 1
ATOM 10762 C CA . VAL B 1 463 ? 6.234 11.117 -19.625 1 88.5 463 VAL B CA 1
ATOM 10763 C C . VAL B 1 463 ? 5.785 11.758 -20.938 1 88.5 463 VAL B C 1
ATOM 10765 O O . VAL B 1 463 ? 4.867 12.578 -20.953 1 88.5 463 VAL B O 1
ATOM 10768 N N . TRP B 1 464 ? 6.367 11.297 -21.969 1 81.25 464 TRP B N 1
ATOM 10769 C CA . TRP B 1 464 ? 6.012 11.797 -23.297 1 81.25 464 TRP B CA 1
ATOM 10770 C C . TRP B 1 464 ? 4.566 11.445 -23.641 1 81.25 464 TRP B C 1
ATOM 10772 O O . TRP B 1 464 ? 3.816 12.289 -24.141 1 81.25 464 TRP B O 1
ATOM 10782 N N . ARG B 1 465 ? 4.23 10.227 -23.359 1 80.31 465 ARG B N 1
ATOM 10783 C CA . ARG B 1 465 ? 2.875 9.766 -23.641 1 80.31 465 ARG B CA 1
ATOM 10784 C C . ARG B 1 465 ? 1.851 10.586 -22.859 1 80.31 465 ARG B C 1
ATOM 10786 O O . ARG B 1 465 ? 0.79 10.93 -23.391 1 80.31 465 ARG B O 1
ATOM 10793 N N . ALA B 1 466 ? 2.209 10.898 -21.625 1 85.12 466 ALA B N 1
ATOM 10794 C CA . ALA B 1 466 ? 1.303 11.68 -20.781 1 85.12 466 ALA B CA 1
ATOM 10795 C C . ALA B 1 466 ? 1.185 13.109 -21.281 1 85.12 466 ALA B C 1
ATOM 10797 O O . ALA B 1 466 ? 0.107 13.711 -21.234 1 85.12 466 ALA B O 1
ATOM 10798 N N . MET B 1 467 ? 2.275 13.602 -21.859 1 80.62 467 MET B N 1
ATOM 10799 C CA . MET B 1 467 ? 2.32 14.977 -22.359 1 80.62 467 MET B CA 1
ATOM 10800 C C . MET B 1 467 ? 1.606 15.102 -23.703 1 80.62 467 MET B C 1
ATOM 10802 O O . MET B 1 467 ? 1.252 16.203 -24.109 1 80.62 467 MET B O 1
ATOM 10806 N N . ALA B 1 468 ? 1.422 13.977 -24.328 1 71.31 468 ALA B N 1
ATOM 10807 C CA . ALA B 1 468 ? 0.877 13.992 -25.688 1 71.31 468 ALA B CA 1
ATOM 10808 C C . ALA B 1 468 ? -0.581 14.438 -25.688 1 71.31 468 ALA B C 1
ATOM 10810 O O . ALA B 1 468 ? -1.108 14.852 -26.734 1 71.31 468 ALA B O 1
ATOM 10811 N N . SER B 1 469 ? -1.144 14.438 -24.531 1 76.62 469 SER B N 1
ATOM 10812 C CA . SER B 1 469 ? -2.479 15.023 -24.453 1 76.62 469 SER B CA 1
ATOM 10813 C C . SER B 1 469 ? -2.418 16.547 -24.406 1 76.62 469 SER B C 1
ATOM 10815 O O . SER B 1 469 ? -1.766 17.125 -23.531 1 76.62 469 SER B O 1
ATOM 10817 N N . PRO B 1 470 ? -3.059 17.219 -25.406 1 81.44 470 PRO B N 1
ATOM 10818 C CA . PRO B 1 470 ? -2.838 18.656 -25.578 1 81.44 470 PRO B CA 1
ATOM 10819 C C . PRO B 1 470 ? -3.363 19.469 -24.406 1 81.44 470 PRO B C 1
ATOM 10821 O O . PRO B 1 470 ? -2.936 20.609 -24.203 1 81.44 470 PRO B O 1
ATOM 10824 N N . ARG B 1 471 ? -4.16 18.938 -23.609 1 88.44 471 ARG B N 1
ATOM 10825 C CA . ARG B 1 471 ? -4.773 19.75 -22.562 1 88.44 471 ARG B CA 1
ATOM 10826 C C . ARG B 1 471 ? -4.098 19.516 -21.219 1 88.44 471 ARG B C 1
ATOM 10828 O O . ARG B 1 471 ? -4.414 20.188 -20.234 1 88.44 471 ARG B O 1
ATOM 10835 N N . VAL B 1 472 ? -3.119 18.641 -21.141 1 91.88 472 VAL B N 1
ATOM 10836 C CA . VAL B 1 472 ? -2.494 18.297 -19.875 1 91.88 472 VAL B CA 1
ATOM 10837 C C . VAL B 1 472 ? -1.665 19.469 -19.359 1 91.88 472 VAL B C 1
ATOM 10839 O O . VAL B 1 472 ? -0.843 20.016 -20.094 1 91.88 472 VAL B O 1
ATOM 10842 N N . GLN B 1 473 ? -1.912 19.875 -18.141 1 95.06 473 GLN B N 1
ATOM 10843 C CA . GLN B 1 473 ? -1.215 21.016 -17.562 1 95.06 473 GLN B CA 1
ATOM 10844 C C . GLN B 1 473 ? -0.335 20.594 -16.391 1 95.06 473 GLN B C 1
ATOM 10846 O O . GLN B 1 473 ? 0.69 21.219 -16.125 1 95.06 473 GLN B O 1
ATOM 10851 N N . PHE B 1 474 ? -0.713 19.547 -15.695 1 96.56 474 PHE B N 1
ATOM 10852 C CA . PHE B 1 474 ? 0.006 19.109 -14.508 1 96.56 474 PHE B CA 1
ATOM 10853 C C . PHE B 1 474 ? 0.402 17.641 -14.633 1 96.56 474 PHE B C 1
ATOM 10855 O O . PHE B 1 474 ? -0.456 16.766 -14.805 1 96.56 474 PHE B O 1
ATOM 10862 N N . LEU B 1 475 ? 1.691 17.359 -14.555 1 96.06 475 LEU B N 1
ATOM 10863 C CA . LEU B 1 475 ? 2.213 16 -14.562 1 96.06 475 LEU B CA 1
ATOM 10864 C C . LEU B 1 475 ? 3.092 15.75 -13.336 1 96.06 475 LEU B C 1
ATOM 10866 O O . LEU B 1 475 ? 4.07 16.469 -13.117 1 96.06 475 LEU B O 1
ATOM 10870 N N . LEU B 1 476 ? 2.723 14.789 -12.531 1 97.94 476 LEU B N 1
ATOM 10871 C CA . LEU B 1 476 ? 3.48 14.438 -11.336 1 97.94 476 LEU B CA 1
ATOM 10872 C C . LEU B 1 476 ? 4.074 13.031 -11.461 1 97.94 476 LEU B C 1
ATOM 10874 O O . LEU B 1 476 ? 3.355 12.039 -11.352 1 97.94 476 LEU B O 1
ATOM 10878 N N . PHE B 1 477 ? 5.355 12.898 -11.703 1 97.38 477 PHE B N 1
ATOM 10879 C CA . PHE B 1 477 ? 6.059 11.641 -11.891 1 97.38 477 PHE B CA 1
ATOM 10880 C C . PHE B 1 477 ? 7.062 11.406 -10.766 1 97.38 477 PHE B C 1
ATOM 10882 O O . PHE B 1 477 ? 8 10.617 -10.914 1 97.38 477 PHE B O 1
ATOM 10889 N N . GLU B 1 478 ? 6.852 12.133 -9.656 1 96.12 478 GLU B N 1
ATOM 10890 C CA . GLU B 1 478 ? 7.773 12.055 -8.531 1 96.12 478 GLU B CA 1
ATOM 10891 C C . GLU B 1 478 ? 7.855 10.625 -7.988 1 96.12 478 GLU B C 1
ATOM 10893 O O . GLU B 1 478 ? 6.836 9.945 -7.855 1 96.12 478 GLU B O 1
ATOM 10898 N N . GLY B 1 479 ? 8.977 10.102 -7.637 1 92.12 479 GLY B N 1
ATOM 10899 C CA . GLY B 1 479 ? 9.164 8.875 -6.883 1 92.12 479 GLY B CA 1
ATOM 10900 C C . GLY B 1 479 ? 8.992 7.625 -7.727 1 92.12 479 GLY B C 1
ATOM 10901 O O . GLY B 1 479 ? 8.453 6.621 -7.254 1 92.12 479 GLY B O 1
ATOM 10902 N N . ASN B 1 480 ? 9.312 7.633 -9.07 1 94.5 480 ASN B N 1
ATOM 10903 C CA . ASN B 1 480 ? 9.422 6.461 -9.93 1 94.5 480 ASN B CA 1
ATOM 10904 C C . ASN B 1 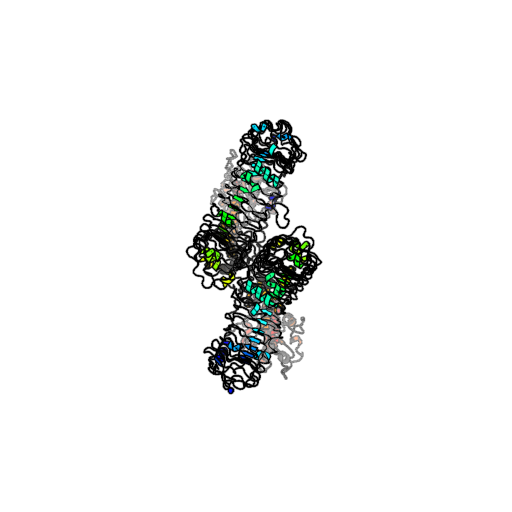480 ? 10.875 6.039 -10.125 1 94.5 480 ASN B C 1
ATOM 10906 O O . ASN B 1 480 ? 11.719 6.273 -9.258 1 94.5 480 ASN B O 1
ATOM 10910 N N . VAL B 1 481 ? 11.18 5.234 -11.141 1 89.69 481 VAL B N 1
ATOM 10911 C CA . VAL B 1 481 ? 12.547 4.82 -11.453 1 89.69 481 VAL B CA 1
ATOM 10912 C C . VAL B 1 481 ? 12.852 5.109 -12.922 1 89.69 481 VAL B C 1
ATOM 10914 O O . VAL B 1 481 ? 13.344 4.234 -13.641 1 89.69 481 VAL B O 1
ATOM 10917 N N . LEU B 1 482 ? 12.547 6.277 -13.289 1 93.38 482 LEU B N 1
ATOM 10918 C CA . LEU B 1 482 ? 12.75 6.645 -14.688 1 93.38 482 LEU B CA 1
ATOM 10919 C C . LEU B 1 482 ? 14.234 6.66 -15.031 1 93.38 482 LEU B C 1
ATOM 10921 O O . LEU B 1 482 ? 14.992 7.48 -14.508 1 93.38 482 LEU B O 1
ATOM 10925 N N . ARG B 1 483 ? 14.688 5.766 -15.859 1 86.19 483 ARG B N 1
ATOM 10926 C CA . ARG B 1 483 ? 16.109 5.645 -16.188 1 86.19 483 ARG B CA 1
ATOM 10927 C C . ARG B 1 483 ? 16.297 5.328 -17.672 1 86.19 483 ARG B C 1
ATOM 10929 O O . ARG B 1 483 ? 17.344 5.617 -18.25 1 86.19 483 ARG B O 1
ATOM 10936 N N . ASP B 1 484 ? 15.25 4.754 -18.328 1 85.94 484 ASP B N 1
ATOM 10937 C CA . ASP B 1 484 ? 15.367 4.32 -19.703 1 85.94 484 ASP B CA 1
ATOM 10938 C C . ASP B 1 484 ? 14.781 5.355 -20.656 1 85.94 484 ASP B C 1
ATOM 10940 O O . ASP B 1 484 ? 13.812 6.043 -20.312 1 85.94 484 ASP B O 1
ATOM 10944 N N . CYS B 1 485 ? 15.516 5.574 -21.75 1 85.31 485 CYS B N 1
ATOM 10945 C CA . CYS B 1 485 ? 15.016 6.43 -22.812 1 85.31 485 CYS B CA 1
ATOM 10946 C C . CYS B 1 485 ? 14.703 5.617 -24.062 1 85.31 485 CYS B C 1
ATOM 10948 O O . CYS B 1 485 ? 15.547 4.852 -24.547 1 85.31 485 CYS B O 1
ATOM 10950 N N . PRO B 1 486 ? 13.523 5.629 -24.453 1 75.75 486 PRO B N 1
ATOM 10951 C CA . PRO B 1 486 ? 13.227 4.859 -25.656 1 75.75 486 PRO B CA 1
ATOM 10952 C C . PRO B 1 486 ? 13.992 5.359 -26.875 1 75.75 486 PRO B C 1
ATOM 10954 O O . PRO B 1 486 ? 14.258 6.559 -27 1 75.75 486 PRO B O 1
ATOM 10957 N N . PRO B 1 487 ? 14.656 4.406 -27.688 1 61.78 487 PRO B N 1
ATOM 10958 C CA . PRO B 1 487 ? 15.438 4.797 -28.875 1 61.78 487 PRO B CA 1
ATOM 10959 C C . PRO B 1 487 ? 14.641 5.672 -29.828 1 61.78 487 PRO B C 1
ATOM 10961 O O . PRO B 1 487 ? 15.211 6.551 -30.484 1 61.78 487 PRO B O 1
ATOM 10964 N N . GLU B 1 488 ? 13.43 5.336 -30.172 1 57.47 488 GLU B N 1
ATOM 10965 C CA . GLU B 1 488 ? 12.641 6.035 -31.188 1 57.47 488 GLU B CA 1
ATOM 10966 C C . GLU B 1 488 ? 12.016 7.301 -30.609 1 57.47 488 GLU B C 1
ATOM 10968 O O . GLU B 1 488 ? 10.859 7.617 -30.906 1 57.47 488 GLU B O 1
ATOM 10973 N N . ALA B 1 489 ? 12.484 7.777 -29.609 1 52.12 489 ALA B N 1
ATOM 10974 C CA . ALA B 1 489 ? 11.688 8.836 -28.984 1 52.12 489 ALA B CA 1
ATOM 10975 C C . ALA B 1 489 ? 11.422 9.969 -29.969 1 52.12 489 ALA B C 1
ATOM 10977 O O . ALA B 1 489 ? 12.359 10.578 -30.5 1 52.12 489 ALA B O 1
ATOM 10978 N N . THR B 1 490 ? 10.406 9.75 -30.828 1 54.41 490 THR B N 1
ATOM 10979 C CA . THR B 1 490 ? 9.836 10.852 -31.594 1 54.41 490 THR B CA 1
ATOM 10980 C C . THR B 1 490 ? 9.898 12.148 -30.797 1 54.41 490 THR B C 1
ATOM 10982 O O . THR B 1 490 ? 9.945 12.125 -29.562 1 54.41 490 THR B O 1
ATOM 10985 N N . PRO B 1 491 ? 10.094 13.148 -31.641 1 56.69 491 PRO B N 1
ATOM 10986 C CA . PRO B 1 491 ? 10.109 14.477 -31.047 1 56.69 491 PRO B CA 1
ATOM 10987 C C . PRO B 1 491 ? 8.969 14.695 -30.047 1 56.69 491 PRO B C 1
ATOM 10989 O O . PRO B 1 491 ? 7.852 14.219 -30.281 1 56.69 491 PRO B O 1
ATOM 10992 N N . TRP B 1 492 ? 9.25 14.961 -28.781 1 62.03 492 TRP B N 1
ATOM 10993 C CA . TRP B 1 492 ? 8.305 15.352 -27.734 1 62.03 492 TRP B CA 1
ATOM 10994 C C . TRP B 1 492 ? 7.273 16.328 -28.266 1 62.03 492 TRP B C 1
ATOM 10996 O O . TRP B 1 492 ? 7.59 17.172 -29.109 1 62.03 492 TRP B O 1
ATOM 11006 N N . SER B 1 493 ? 6.016 16.016 -28.219 1 66.81 493 SER B N 1
ATOM 11007 C CA . SER B 1 493 ? 4.898 16.734 -28.812 1 66.81 493 SER B CA 1
ATOM 11008 C C . SER B 1 493 ? 5.02 18.234 -28.594 1 66.81 493 SER B C 1
ATOM 11010 O O . SER B 1 493 ? 5.199 18.688 -27.469 1 66.81 493 SER B O 1
ATOM 11012 N N . PRO B 1 494 ? 5.102 18.984 -29.75 1 71.44 494 PRO B N 1
ATOM 11013 C CA . PRO B 1 494 ? 5.18 20.438 -29.609 1 71.44 494 PRO B CA 1
ATOM 11014 C C . PRO B 1 494 ? 3.873 21.062 -29.125 1 71.44 494 PRO B C 1
ATOM 11016 O O . PRO B 1 494 ? 3.869 22.188 -28.625 1 71.44 494 PRO B O 1
ATOM 11019 N N . ASN B 1 495 ? 2.797 20.312 -29.391 1 78.06 495 ASN B N 1
ATOM 11020 C CA . ASN B 1 495 ? 1.509 20.844 -28.969 1 78.06 495 ASN B CA 1
ATOM 11021 C C . ASN B 1 495 ? 1.149 20.391 -27.562 1 78.06 495 ASN B C 1
ATOM 11023 O O . ASN B 1 495 ? 0.479 19.375 -27.375 1 78.06 495 ASN B O 1
ATOM 11027 N N . ASN B 1 496 ? 1.733 21.141 -26.5 1 82.5 496 ASN B N 1
ATOM 11028 C CA . ASN B 1 496 ? 1.442 20.797 -25.109 1 82.5 496 ASN B CA 1
ATOM 11029 C C . ASN B 1 496 ? 1.15 22.031 -24.281 1 82.5 496 ASN B C 1
ATOM 11031 O O . ASN B 1 496 ? 1.52 23.156 -24.656 1 82.5 496 ASN B O 1
ATOM 11035 N N . SER B 1 497 ? 0.344 21.891 -23.391 1 89.06 497 SER B N 1
ATOM 11036 C CA . SER B 1 497 ? -0.039 22.969 -22.484 1 89.06 497 SER B CA 1
ATOM 11037 C C . SER B 1 497 ? 0.498 22.734 -21.078 1 89.06 497 SER B C 1
ATOM 11039 O O . SER B 1 497 ? -0.079 23.219 -20.109 1 89.06 497 SER B O 1
ATOM 11041 N N . LEU B 1 498 ? 1.635 22.047 -21 1 92.69 498 LEU B N 1
ATOM 11042 C CA . LEU B 1 498 ? 2.172 21.656 -19.703 1 92.69 498 LEU B CA 1
ATOM 11043 C C . LEU B 1 498 ? 2.688 22.859 -18.938 1 92.69 498 LEU B C 1
ATOM 11045 O O . LEU B 1 498 ? 3.455 23.656 -19.484 1 92.69 498 LEU B O 1
ATOM 11049 N N . VAL B 1 499 ? 2.24 23.078 -17.688 1 96.44 499 VAL B N 1
ATOM 11050 C CA . VAL B 1 499 ? 2.602 24.234 -16.859 1 96.44 499 VAL B CA 1
ATOM 11051 C C . VAL B 1 499 ? 3.428 23.766 -15.672 1 96.44 499 VAL B C 1
ATOM 11053 O O . VAL B 1 499 ? 4.277 24.5 -15.164 1 96.44 499 VAL B O 1
ATOM 11056 N N . TYR B 1 500 ? 3.184 22.609 -15.242 1 97.62 500 TYR B N 1
ATOM 11057 C CA . TYR B 1 500 ? 3.791 22.047 -14.039 1 97.62 500 TYR B CA 1
ATOM 11058 C C . TYR B 1 500 ? 4.285 20.625 -14.281 1 97.62 500 TYR B C 1
ATOM 11060 O O . TYR B 1 500 ? 3.516 19.75 -14.688 1 97.62 500 TYR B O 1
ATOM 11068 N N . LEU B 1 501 ? 5.613 20.375 -14.133 1 96.94 501 LEU B N 1
ATOM 11069 C CA . LEU B 1 501 ? 6.195 19.062 -14.305 1 96.94 501 LEU B CA 1
ATOM 11070 C C . LEU B 1 501 ? 7.059 18.672 -13.102 1 96.94 501 LEU B C 1
ATOM 11072 O O . LEU B 1 501 ? 8.047 19.344 -12.812 1 96.94 501 LEU B O 1
ATOM 11076 N N . ASP B 1 502 ? 6.66 17.656 -12.391 1 97.94 502 ASP B N 1
ATOM 11077 C CA . ASP B 1 502 ? 7.426 17.156 -11.258 1 97.94 502 ASP B CA 1
ATOM 11078 C C . ASP B 1 502 ? 8.016 15.773 -11.562 1 97.94 502 ASP B C 1
ATOM 11080 O O . ASP B 1 502 ? 7.297 14.773 -11.594 1 97.94 502 ASP B O 1
ATOM 11084 N N . ILE B 1 503 ? 9.266 15.719 -11.836 1 96.69 503 ILE B N 1
ATOM 11085 C CA . ILE B 1 503 ? 9.969 14.461 -12.086 1 96.69 503 ILE B CA 1
ATOM 11086 C C . ILE B 1 503 ? 11.023 14.234 -11 1 96.69 503 ILE B C 1
ATOM 11088 O O . ILE B 1 503 ? 12.086 13.672 -11.266 1 96.69 503 ILE B O 1
ATOM 11092 N N . SER B 1 504 ? 10.695 14.68 -9.805 1 95.81 504 SER B N 1
ATOM 11093 C CA . SER B 1 504 ? 11.633 14.562 -8.695 1 95.81 504 SER B CA 1
ATOM 11094 C C . SER B 1 504 ? 11.727 13.125 -8.203 1 95.81 504 SER B C 1
ATOM 11096 O O . SER B 1 504 ? 10.789 12.344 -8.375 1 95.81 504 SER B O 1
ATOM 11098 N N . GLY B 1 505 ? 12.805 12.734 -7.633 1 91.25 505 GLY B N 1
ATOM 11099 C CA . GLY B 1 505 ? 12.961 11.438 -6.996 1 91.25 505 GLY B CA 1
ATOM 11100 C C . GLY B 1 505 ? 13.016 10.289 -7.988 1 91.25 505 GLY B C 1
ATOM 11101 O O . GLY B 1 505 ? 12.336 9.273 -7.809 1 91.25 505 GLY B O 1
ATOM 11102 N N . ASN B 1 506 ? 13.688 10.5 -9.18 1 93.5 506 ASN B N 1
ATOM 11103 C CA . ASN B 1 506 ? 13.93 9.461 -10.172 1 93.5 506 ASN B CA 1
ATOM 11104 C C . ASN B 1 506 ? 15.422 9.227 -10.383 1 93.5 506 ASN B C 1
ATOM 11106 O O . ASN B 1 506 ? 16.234 9.5 -9.5 1 93.5 506 ASN B O 1
ATOM 11110 N N . THR B 1 507 ? 15.805 8.492 -11.461 1 87.56 507 THR B N 1
ATOM 11111 C CA . THR B 1 507 ? 17.203 8.219 -11.789 1 87.56 507 THR B CA 1
ATOM 11112 C C . THR B 1 507 ? 17.531 8.68 -13.211 1 87.56 507 THR B C 1
ATOM 11114 O O . THR B 1 507 ? 18.078 7.918 -14.008 1 87.56 507 THR B O 1
ATOM 11117 N N . MET B 1 508 ? 17.312 9.953 -13.367 1 90.25 508 MET B N 1
ATOM 11118 C CA . MET B 1 508 ? 17.438 10.523 -14.703 1 90.25 508 MET B CA 1
ATOM 11119 C C . MET B 1 508 ? 18.891 10.562 -15.141 1 90.25 508 MET B C 1
ATOM 11121 O O . MET B 1 508 ? 19.188 10.586 -16.344 1 90.25 508 MET B O 1
ATOM 11125 N N . GLU B 1 509 ? 19.812 10.617 -14.211 1 87.81 509 GLU B N 1
ATOM 11126 C CA . GLU B 1 509 ? 21.25 10.711 -14.484 1 87.81 509 GLU B CA 1
ATOM 11127 C C . GLU B 1 509 ? 21.703 9.617 -15.445 1 87.81 509 GLU B C 1
ATOM 11129 O O . GLU B 1 509 ? 22.547 9.852 -16.312 1 87.81 509 GLU B O 1
ATOM 11134 N N . ILE B 1 510 ? 21.047 8.477 -15.344 1 83.06 510 ILE B N 1
ATOM 11135 C CA . ILE B 1 510 ? 21.453 7.336 -16.156 1 83.06 510 ILE B CA 1
ATOM 11136 C C . ILE B 1 510 ? 21.172 7.629 -17.641 1 83.06 510 ILE B C 1
ATOM 11138 O O . ILE B 1 510 ? 22.031 7.445 -18.484 1 83.06 510 ILE B O 1
ATOM 11142 N N . ALA B 1 511 ? 20.031 8.07 -17.859 1 85.12 511 ALA B N 1
ATOM 11143 C CA . ALA B 1 511 ? 19.656 8.398 -19.234 1 85.12 511 ALA B CA 1
ATOM 11144 C C . ALA B 1 511 ? 20.453 9.594 -19.75 1 85.12 511 ALA B C 1
ATOM 11146 O O . ALA B 1 511 ? 21.016 9.555 -20.844 1 85.12 511 ALA B O 1
ATOM 11147 N N . TRP B 1 512 ? 20.609 10.68 -19 1 89.44 512 TRP B N 1
ATOM 11148 C CA . TRP B 1 512 ? 21.203 11.938 -19.438 1 89.44 512 TRP B CA 1
ATOM 11149 C C . TRP B 1 512 ? 22.719 11.805 -19.562 1 89.44 512 TRP B C 1
ATOM 11151 O O . TRP B 1 512 ? 23.344 12.398 -20.453 1 89.44 512 TRP B O 1
ATOM 11161 N N . ALA B 1 513 ? 23.328 11.031 -18.703 1 80.94 513 ALA B N 1
ATOM 11162 C CA . ALA B 1 513 ? 24.766 10.805 -18.781 1 80.94 513 ALA B CA 1
ATOM 11163 C C . ALA B 1 513 ? 25.125 10.062 -20.078 1 80.94 513 ALA B C 1
ATOM 11165 O O . ALA B 1 513 ? 26.219 10.234 -20.609 1 80.94 513 ALA B O 1
ATOM 11166 N N . SER B 1 514 ? 24.109 9.32 -20.531 1 78.75 514 SER B N 1
ATOM 11167 C CA . SER B 1 514 ? 24.328 8.594 -21.781 1 78.75 514 SER B CA 1
ATOM 11168 C C . SER B 1 514 ? 23.922 9.43 -22.984 1 78.75 514 SER B C 1
ATOM 11170 O O . SER B 1 514 ? 23.969 8.953 -24.125 1 78.75 514 SER B O 1
ATOM 11172 N N . GLY B 1 515 ? 23.531 10.625 -22.703 1 82.69 515 GLY B N 1
ATOM 11173 C CA . GLY B 1 515 ? 23.188 11.555 -23.781 1 82.69 515 GLY B CA 1
ATOM 11174 C C . GLY B 1 515 ? 21.812 11.305 -24.359 1 82.69 515 GLY B C 1
ATOM 11175 O O . GLY B 1 515 ? 21.5 11.789 -25.453 1 82.69 515 GLY B O 1
ATOM 11176 N N . HIS B 1 516 ? 21.062 10.5 -23.562 1 84.25 516 HIS B N 1
ATOM 11177 C CA . HIS B 1 516 ? 19.734 10.188 -24.078 1 84.25 516 HIS B CA 1
ATOM 11178 C C . HIS B 1 516 ? 18.672 11.086 -23.453 1 84.25 516 HIS B C 1
ATOM 11180 O O . HIS B 1 516 ? 18.797 11.492 -22.297 1 84.25 516 HIS B O 1
ATOM 11186 N N . CYS B 1 517 ? 17.594 11.516 -24.172 1 88 517 CYS B N 1
ATOM 11187 C CA . CYS B 1 517 ? 16.406 12.266 -23.75 1 88 517 CYS B CA 1
ATOM 11188 C C . CYS B 1 517 ? 16.797 13.633 -23.203 1 88 517 CYS B C 1
ATOM 11190 O O . CYS B 1 517 ? 16.109 14.18 -22.344 1 88 517 CYS B O 1
ATOM 11192 N N . THR B 1 518 ? 17.891 14.203 -23.672 1 88.69 518 THR B N 1
ATOM 11193 C CA . THR B 1 518 ? 18.344 15.516 -23.219 1 88.69 518 THR B CA 1
ATOM 11194 C C . THR B 1 518 ? 17.516 16.625 -23.859 1 88.69 518 THR B C 1
ATOM 11196 O O . THR B 1 518 ? 17.625 17.797 -23.484 1 88.69 518 THR B O 1
ATOM 11199 N N . ASP B 1 519 ? 16.594 16.234 -24.781 1 86.69 519 ASP B N 1
ATOM 11200 C CA . ASP B 1 519 ? 15.758 17.203 -25.484 1 86.69 519 ASP B CA 1
ATOM 11201 C C . ASP B 1 519 ? 14.328 17.172 -24.953 1 86.69 519 ASP B C 1
AT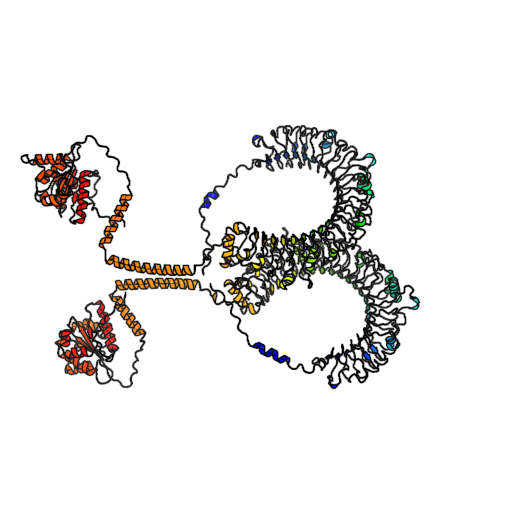OM 11203 O O . ASP B 1 519 ? 13.43 17.766 -25.562 1 86.69 519 ASP B O 1
ATOM 11207 N N . MET B 1 520 ? 14.109 16.547 -23.828 1 88 520 MET B N 1
ATOM 11208 C CA . MET B 1 520 ? 12.758 16.266 -23.359 1 88 520 MET B CA 1
ATOM 11209 C C . MET B 1 520 ? 12.039 17.562 -23 1 88 520 MET B C 1
ATOM 11211 O O . MET B 1 520 ? 10.805 17.625 -22.984 1 88 520 MET B O 1
ATOM 11215 N N . PHE B 1 521 ? 12.805 18.688 -22.75 1 91.5 521 PHE B N 1
ATOM 11216 C CA . PHE B 1 521 ? 12.164 19.922 -22.328 1 91.5 521 PHE B CA 1
ATOM 11217 C C . PHE B 1 521 ? 12.102 20.922 -23.469 1 91.5 521 PHE B C 1
ATOM 11219 O O . PHE B 1 521 ? 11.578 22.031 -23.312 1 91.5 521 PHE B O 1
ATOM 11226 N N . HIS B 1 522 ? 12.57 20.594 -24.703 1 89.81 522 HIS B N 1
ATOM 11227 C CA . HIS B 1 522 ? 12.789 21.547 -25.797 1 89.81 522 HIS B CA 1
ATOM 11228 C C . HIS B 1 522 ? 11.461 22.078 -26.328 1 89.81 522 HIS B C 1
ATOM 11230 O O . HIS B 1 522 ? 11.406 23.188 -26.859 1 89.81 522 HIS B O 1
ATOM 11236 N N . THR B 1 523 ? 10.406 21.344 -26.062 1 87.38 523 THR B N 1
ATOM 11237 C CA . THR B 1 523 ? 9.133 21.781 -26.625 1 87.38 523 THR B CA 1
ATOM 11238 C C . THR B 1 523 ? 8.188 22.281 -25.547 1 87.38 523 THR B C 1
ATOM 11240 O O . THR B 1 523 ? 7.016 22.547 -25.812 1 8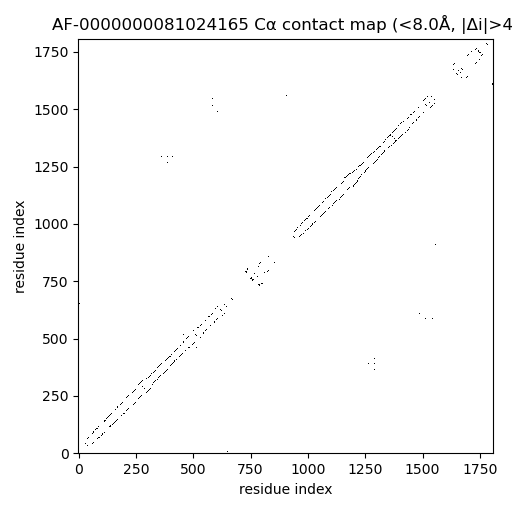7.38 523 THR B O 1
ATOM 11243 N N . LEU B 1 524 ? 8.719 22.469 -24.344 1 90.75 524 LEU B N 1
ATOM 11244 C CA . LEU B 1 524 ? 7.855 22.844 -23.234 1 90.75 524 LEU B CA 1
ATOM 11245 C C . LEU B 1 524 ? 7.918 24.344 -22.984 1 90.75 524 LEU B C 1
ATOM 11247 O O . LEU B 1 524 ? 8.273 24.781 -21.891 1 90.75 524 LEU B O 1
ATOM 11251 N N . GLY B 1 525 ? 7.434 25.078 -24 1 90.5 525 GLY B N 1
ATOM 11252 C CA . GLY B 1 525 ? 7.523 26.531 -23.938 1 90.5 525 GLY B CA 1
ATOM 11253 C C . GLY B 1 525 ? 6.594 27.141 -22.906 1 90.5 525 GLY B C 1
ATOM 11254 O O . GLY B 1 525 ? 6.832 28.25 -22.422 1 90.5 525 GLY B O 1
ATOM 11255 N N . ALA B 1 526 ? 5.602 26.406 -22.453 1 92.12 526 ALA B N 1
ATOM 11256 C CA . ALA B 1 526 ? 4.609 26.953 -21.531 1 92.12 526 ALA B CA 1
ATOM 11257 C C . ALA B 1 526 ? 4.898 26.531 -20.094 1 92.12 526 ALA B C 1
ATOM 11259 O O . ALA B 1 526 ? 4.223 26.984 -19.172 1 92.12 526 ALA B O 1
ATOM 11260 N N . LEU B 1 527 ? 5.945 25.688 -19.844 1 95.38 527 LEU B N 1
ATOM 11261 C CA . LEU B 1 527 ? 6.23 25.141 -18.516 1 95.38 527 LEU B CA 1
ATOM 11262 C C . LEU B 1 527 ? 6.66 26.234 -17.547 1 95.38 527 LEU B C 1
ATOM 11264 O O . LEU B 1 527 ? 7.523 27.062 -17.875 1 95.38 527 LEU B O 1
ATOM 11268 N N . GLN B 1 528 ? 6.094 26.297 -16.359 1 98 528 GLN B N 1
ATOM 11269 C CA . GLN B 1 528 ? 6.367 27.344 -15.391 1 98 528 GLN B CA 1
ATOM 11270 C C . GLN B 1 528 ? 7.137 26.797 -14.188 1 98 528 GLN B C 1
ATOM 11272 O O . GLN B 1 528 ? 7.984 27.5 -13.617 1 98 528 GLN B O 1
ATOM 11277 N N . LYS B 1 529 ? 6.855 25.625 -13.82 1 98.38 529 LYS B N 1
ATOM 11278 C CA . LYS B 1 529 ? 7.52 25.016 -12.672 1 98.38 529 LYS B CA 1
ATOM 11279 C C . LYS B 1 529 ? 8.086 23.656 -13.031 1 98.38 529 LYS B C 1
ATOM 11281 O O . LYS B 1 529 ? 7.375 22.812 -13.586 1 98.38 529 LYS B O 1
ATOM 11286 N N . LEU B 1 530 ? 9.359 23.453 -12.758 1 98.06 530 LEU B N 1
ATOM 11287 C CA . LEU B 1 530 ? 10.047 22.203 -13.039 1 98.06 530 LEU B CA 1
ATOM 11288 C C . LEU B 1 530 ? 10.789 21.703 -11.805 1 98.06 530 LEU B C 1
ATOM 11290 O O . LEU B 1 530 ? 11.617 22.422 -11.242 1 98.06 530 LEU B O 1
ATOM 11294 N N . TYR B 1 531 ? 10.484 20.531 -11.367 1 98.12 531 TYR B N 1
ATOM 11295 C CA . TYR B 1 531 ? 11.141 19.906 -10.219 1 98.12 531 TYR B CA 1
ATOM 11296 C C . TYR B 1 531 ? 12.039 18.75 -10.664 1 98.12 531 TYR B C 1
ATOM 11298 O O . TYR B 1 531 ? 11.555 17.766 -11.195 1 98.12 531 TYR B O 1
ATOM 11306 N N . LEU B 1 532 ? 13.305 18.906 -10.461 1 97.19 532 LEU B N 1
ATOM 11307 C CA . LEU B 1 532 ? 14.289 17.906 -10.859 1 97.19 532 LEU B CA 1
ATOM 11308 C C . LEU B 1 532 ? 15.117 17.453 -9.656 1 97.19 532 LEU B C 1
ATOM 11310 O O . LEU B 1 532 ? 16.156 16.828 -9.828 1 97.19 532 LEU B O 1
ATOM 11314 N N . ASP B 1 533 ? 14.602 17.766 -8.461 1 94.75 533 ASP B N 1
ATOM 11315 C CA . ASP B 1 533 ? 15.367 17.438 -7.262 1 94.75 533 ASP B CA 1
ATOM 11316 C C . ASP B 1 533 ? 15.43 15.93 -7.035 1 94.75 533 ASP B C 1
ATOM 11318 O O . ASP B 1 533 ? 14.547 15.195 -7.488 1 94.75 533 ASP B O 1
ATOM 11322 N N . ARG B 1 534 ? 16.5 15.336 -6.48 1 89.12 534 ARG B N 1
ATOM 11323 C CA . ARG B 1 534 ? 16.688 13.938 -6.09 1 89.12 534 ARG B CA 1
ATOM 11324 C C . ARG B 1 534 ? 16.734 13.031 -7.312 1 89.12 534 ARG B C 1
ATOM 11326 O O . ARG B 1 534 ? 16.016 12.031 -7.371 1 89.12 534 ARG B O 1
ATOM 11333 N N . ASN B 1 535 ? 17.484 13.422 -8.367 1 92.19 535 ASN B N 1
ATOM 11334 C CA . ASN B 1 535 ? 17.656 12.617 -9.57 1 92.19 535 ASN B CA 1
ATOM 11335 C C . ASN B 1 535 ? 19.109 12.141 -9.727 1 92.19 535 ASN B C 1
ATOM 11337 O O . ASN B 1 535 ? 19.484 11.648 -10.789 1 92.19 535 ASN B O 1
ATOM 11341 N N . LEU B 1 536 ? 19.938 12.406 -8.68 1 83.06 536 LEU B N 1
ATOM 11342 C CA . LEU B 1 536 ? 21.344 11.984 -8.641 1 83.06 536 LEU B CA 1
ATOM 11343 C C . LEU B 1 536 ? 22.141 12.664 -9.742 1 83.06 536 LEU B C 1
ATOM 11345 O O . LEU B 1 536 ? 23.062 12.062 -10.312 1 83.06 536 LEU B O 1
ATOM 11349 N N . LEU B 1 537 ? 21.703 13.906 -10.094 1 90.88 537 LEU B N 1
ATOM 11350 C CA . LEU B 1 537 ? 22.359 14.625 -11.18 1 90.88 537 LEU B CA 1
ATOM 11351 C C . LEU B 1 537 ? 23.766 15.07 -10.766 1 90.88 537 LEU B C 1
ATOM 11353 O O . LEU B 1 537 ? 23.938 15.656 -9.695 1 90.88 537 LEU B O 1
ATOM 11357 N N . THR B 1 538 ? 24.719 14.781 -11.625 1 82.94 538 THR B N 1
ATOM 11358 C CA . THR B 1 538 ? 26.094 15.195 -11.359 1 82.94 538 THR B CA 1
ATOM 11359 C C . THR B 1 538 ? 26.453 16.422 -12.203 1 82.94 538 THR B C 1
ATOM 11361 O O . THR B 1 538 ? 27.312 17.219 -11.812 1 82.94 538 THR B O 1
ATOM 11364 N N . ALA B 1 539 ? 25.844 16.516 -13.336 1 85.69 539 ALA B N 1
ATOM 11365 C CA . ALA B 1 539 ? 26.031 17.625 -14.266 1 85.69 539 ALA B CA 1
ATOM 11366 C C . ALA B 1 539 ? 24.766 17.859 -15.086 1 85.69 539 ALA B C 1
ATOM 11368 O O . ALA B 1 539 ? 23.906 16.984 -15.188 1 85.69 539 ALA B O 1
ATOM 11369 N N . LEU B 1 540 ? 24.625 19.031 -15.5 1 92 540 LEU B N 1
ATOM 11370 C CA . LEU B 1 540 ? 23.531 19.359 -16.391 1 92 540 LEU B CA 1
ATOM 11371 C C . LEU B 1 540 ? 23.953 19.234 -17.844 1 92 540 LEU B C 1
ATOM 11373 O O . LEU B 1 540 ? 24.922 19.875 -18.266 1 92 540 LEU B O 1
ATOM 11377 N N . PRO B 1 541 ? 23.25 18.406 -18.516 1 89.12 541 PRO B N 1
ATOM 11378 C CA . PRO B 1 541 ? 23.594 18.328 -19.953 1 89.12 541 PRO B CA 1
ATOM 11379 C C . PRO B 1 541 ? 23.469 19.688 -20.656 1 89.12 541 PRO B C 1
ATOM 11381 O O . PRO B 1 541 ? 22.641 20.516 -20.25 1 89.12 541 PRO B O 1
ATOM 11384 N N . ASP B 1 542 ? 24.234 19.828 -21.734 1 88.19 542 ASP B N 1
ATOM 11385 C CA . ASP B 1 542 ? 24.203 21.062 -22.516 1 88.19 542 ASP B CA 1
ATOM 11386 C C . ASP B 1 542 ? 22.859 21.25 -23.203 1 88.19 542 ASP B C 1
ATOM 11388 O O . ASP B 1 542 ? 22.328 20.312 -23.812 1 88.19 542 ASP B O 1
ATOM 11392 N N . GLY B 1 543 ? 22.359 22.281 -23.031 1 90.75 543 GLY B N 1
ATOM 11393 C CA . GLY B 1 543 ? 21.125 22.641 -23.719 1 90.75 543 GLY B CA 1
ATOM 11394 C C . GLY B 1 543 ? 19.891 21.984 -23.125 1 90.75 543 GLY B C 1
ATOM 11395 O O . GLY B 1 543 ? 18.844 21.938 -23.766 1 90.75 543 GLY B O 1
ATOM 11396 N N . LEU B 1 544 ? 19.984 21.453 -21.984 1 92.88 544 LEU B N 1
ATOM 11397 C CA . LEU B 1 544 ? 18.891 20.719 -21.344 1 92.88 544 LEU B CA 1
ATOM 11398 C C . LEU B 1 544 ? 17.641 21.578 -21.25 1 92.88 544 LEU B C 1
ATOM 11400 O O . LEU B 1 544 ? 16.516 21.094 -21.484 1 92.88 544 LEU B O 1
ATOM 11404 N N . PHE B 1 545 ? 17.828 22.844 -21 1 95.25 545 PHE B N 1
ATOM 11405 C CA . PHE B 1 545 ? 16.688 23.719 -20.688 1 95.25 545 PHE B CA 1
ATOM 11406 C C . PHE B 1 545 ? 16.328 24.578 -21.891 1 95.25 545 PHE B C 1
ATOM 11408 O O . PHE B 1 545 ? 15.633 25.594 -21.75 1 95.25 545 PHE B O 1
ATOM 11415 N N . LEU B 1 546 ? 16.781 23.953 -23.031 1 91 546 LEU B N 1
ATOM 11416 C CA . LEU B 1 546 ? 16.406 24.672 -24.25 1 91 546 LEU B CA 1
ATOM 11417 C C . LEU B 1 546 ? 14.898 24.672 -24.438 1 91 546 LEU B C 1
ATOM 11419 O O . LEU B 1 546 ? 14.227 23.688 -24.141 1 91 546 LEU B O 1
ATOM 11423 N N . GLY B 1 547 ? 14.141 25.672 -24.422 1 89.81 547 GLY B N 1
ATOM 11424 C CA . GLY B 1 547 ? 12.711 25.781 -24.672 1 89.81 547 GLY B CA 1
ATOM 11425 C C . GLY B 1 547 ? 11.93 26.266 -23.469 1 89.81 547 GLY B C 1
ATOM 11426 O O . GLY B 1 547 ? 10.734 26.562 -23.578 1 89.81 547 GLY B O 1
ATOM 11427 N N . LEU B 1 548 ? 12.641 26.25 -22.359 1 94.81 548 LEU B N 1
ATOM 11428 C CA . LEU B 1 548 ? 11.953 26.625 -21.125 1 94.81 548 LEU B CA 1
ATOM 11429 C C . LEU B 1 548 ? 11.992 28.125 -20.906 1 94.81 548 LEU B C 1
ATOM 11431 O O . LEU B 1 548 ? 12.438 28.594 -19.859 1 94.81 548 LEU B O 1
ATOM 11435 N N . SER B 1 549 ? 11.383 28.875 -21.844 1 92.44 549 SER B N 1
ATOM 11436 C CA . SER B 1 549 ? 11.453 30.328 -21.828 1 92.44 549 SER B CA 1
ATOM 11437 C C . SER B 1 549 ? 10.484 30.906 -20.797 1 92.44 549 SER B C 1
ATOM 11439 O O . SER B 1 549 ? 10.672 32.031 -20.328 1 92.44 549 SER B O 1
ATOM 11441 N N . SER B 1 550 ? 9.539 30.109 -20.359 1 95.19 550 SER B N 1
ATOM 11442 C CA . SER B 1 550 ? 8.523 30.641 -19.453 1 95.19 550 SER B CA 1
ATOM 11443 C C . SER B 1 550 ? 8.711 30.094 -18.031 1 95.19 550 SER B C 1
ATOM 11445 O O . SER B 1 550 ? 7.875 30.312 -17.156 1 95.19 550 SER B O 1
ATOM 11447 N N . LEU B 1 551 ? 9.781 29.375 -17.766 1 97.56 551 LEU B N 1
ATOM 11448 C CA . LEU B 1 551 ? 9.984 28.703 -16.484 1 97.56 551 LEU B CA 1
ATOM 11449 C C . LEU B 1 551 ? 10.172 29.719 -15.359 1 97.56 551 LEU B C 1
ATOM 11451 O O . LEU B 1 551 ? 10.992 30.641 -15.477 1 97.56 551 LEU B O 1
ATOM 11455 N N . LEU B 1 552 ? 9.445 29.641 -14.273 1 98.06 552 LEU B N 1
ATOM 11456 C CA . LEU B 1 552 ? 9.5 30.562 -13.133 1 98.06 552 LEU B CA 1
ATOM 11457 C C . LEU B 1 552 ? 10.258 29.938 -11.969 1 98.06 552 LEU B C 1
ATOM 11459 O O . LEU B 1 552 ? 10.945 30.641 -11.227 1 98.06 552 LEU B O 1
ATOM 11463 N N . LYS B 1 553 ? 10.133 28.656 -11.844 1 98.44 553 LYS B N 1
ATOM 11464 C CA . LYS B 1 553 ? 10.773 27.953 -10.734 1 98.44 553 LYS B CA 1
ATOM 11465 C C . LYS B 1 553 ? 11.492 26.688 -11.219 1 98.44 553 LYS B C 1
ATOM 11467 O O . LYS B 1 553 ? 10.922 25.891 -11.961 1 98.44 553 LYS B O 1
ATOM 11472 N N . LEU B 1 554 ? 12.719 26.578 -10.836 1 98.19 554 LEU B N 1
ATOM 11473 C CA . LEU B 1 554 ? 13.523 25.391 -11.109 1 98.19 554 LEU B CA 1
ATOM 11474 C C . LEU B 1 554 ? 14.117 24.828 -9.82 1 98.19 554 LEU B C 1
ATOM 11476 O O . LEU B 1 554 ? 14.883 25.516 -9.141 1 98.19 554 LEU B O 1
ATOM 11480 N N . ASN B 1 555 ? 13.695 23.656 -9.438 1 98.38 555 ASN B N 1
ATOM 11481 C CA . ASN B 1 555 ? 14.219 23 -8.242 1 98.38 555 ASN B CA 1
ATOM 11482 C C . ASN B 1 555 ? 15.258 21.953 -8.594 1 98.38 555 ASN B C 1
ATOM 11484 O O . ASN B 1 555 ? 14.93 20.906 -9.172 1 98.38 555 ASN B O 1
ATOM 11488 N N . LEU B 1 556 ? 16.453 22.188 -8.328 1 97.44 556 LEU B N 1
ATOM 11489 C CA . LEU B 1 556 ? 17.562 21.266 -8.555 1 97.44 556 LEU B CA 1
ATOM 11490 C C . LEU B 1 556 ? 18.188 20.828 -7.234 1 97.44 556 LEU B C 1
ATOM 11492 O O . LEU B 1 556 ? 19.328 20.375 -7.199 1 97.44 556 LEU B O 1
ATOM 11496 N N . SER B 1 557 ? 17.406 20.922 -6.152 1 94.56 557 SER B N 1
ATOM 11497 C CA . SER B 1 557 ? 17.938 20.609 -4.832 1 94.56 557 SER B CA 1
ATOM 11498 C C . SER B 1 557 ? 18.188 19.109 -4.66 1 94.56 557 SER B C 1
ATOM 11500 O O . SER B 1 557 ? 17.641 18.312 -5.418 1 94.56 557 SER B O 1
ATOM 11502 N N . ASN B 1 558 ? 19.078 18.734 -3.768 1 88.88 558 ASN B N 1
ATOM 11503 C CA . ASN B 1 558 ? 19.328 17.359 -3.361 1 88.88 558 ASN B CA 1
ATOM 11504 C C . ASN B 1 558 ? 19.797 16.5 -4.535 1 88.88 558 ASN B C 1
ATOM 11506 O O . ASN B 1 558 ? 19.297 15.398 -4.746 1 88.88 558 ASN B O 1
ATOM 11510 N N . ASN B 1 559 ? 20.578 17.109 -5.406 1 91.38 559 ASN B N 1
ATOM 11511 C CA . ASN B 1 559 ? 21.344 16.406 -6.426 1 91.38 559 ASN B CA 1
ATOM 11512 C C . ASN B 1 559 ? 22.828 16.359 -6.094 1 91.38 559 ASN B C 1
ATOM 11514 O O . ASN B 1 559 ? 23.219 16.562 -4.941 1 91.38 559 ASN B O 1
ATOM 11518 N N . HIS B 1 560 ? 23.672 15.938 -7.074 1 83.94 560 HIS B N 1
ATOM 11519 C CA . HIS B 1 560 ? 25.125 15.867 -6.898 1 83.94 560 HIS B CA 1
ATOM 11520 C C . HIS B 1 560 ? 25.844 16.828 -7.844 1 83.94 560 HIS B C 1
ATOM 11522 O O . HIS B 1 560 ? 26.906 16.5 -8.375 1 83.94 560 HIS B O 1
ATOM 11528 N N . LEU B 1 561 ? 25.172 18.031 -7.996 1 89 561 LEU B N 1
ATOM 11529 C CA . LEU B 1 561 ? 25.766 19 -8.922 1 89 561 LEU B CA 1
ATOM 11530 C C . LEU B 1 561 ? 27.031 19.594 -8.328 1 89 561 LEU B C 1
ATOM 11532 O O . LEU B 1 561 ? 27.031 20.047 -7.188 1 89 561 LEU B O 1
ATOM 11536 N N . SER B 1 562 ? 28.078 19.562 -9.078 1 81.31 562 SER B N 1
ATOM 11537 C CA . SER B 1 562 ? 29.344 20.125 -8.625 1 81.31 562 SER B CA 1
ATOM 11538 C C . SER B 1 562 ? 29.594 21.5 -9.227 1 81.31 562 SER B C 1
ATOM 11540 O O . SER B 1 562 ? 30.406 22.281 -8.719 1 81.31 562 SER B O 1
ATOM 11542 N N . SER B 1 563 ? 28.906 21.797 -10.289 1 84.38 563 SER B N 1
ATOM 11543 C CA . SER B 1 563 ? 29.031 23.109 -10.93 1 84.38 563 SER B CA 1
ATOM 11544 C C . SER B 1 563 ? 27.781 23.438 -11.742 1 84.38 563 SER B C 1
ATOM 11546 O O . SER B 1 563 ? 27 22.562 -12.086 1 84.38 563 SER B O 1
ATOM 11548 N N . VAL B 1 564 ? 27.578 24.719 -11.875 1 90.19 564 VAL B N 1
ATOM 11549 C CA . VAL B 1 564 ? 26.516 25.234 -12.727 1 90.19 564 VAL B CA 1
ATOM 11550 C C . VAL B 1 564 ? 27.094 26.297 -13.672 1 90.19 564 VAL B C 1
ATOM 11552 O O . VAL B 1 564 ? 27.781 27.219 -13.234 1 90.19 564 VAL B O 1
ATOM 11555 N N . SER B 1 565 ? 26.828 26.109 -14.93 1 87.25 565 SER B N 1
ATOM 11556 C CA . SER B 1 565 ? 27.375 27.047 -15.914 1 87.25 565 SER B CA 1
ATOM 11557 C C . SER B 1 565 ? 26.328 28.062 -16.359 1 87.25 565 SER B C 1
ATOM 11559 O O . SER B 1 565 ? 25.125 27.812 -16.25 1 87.25 565 SER B O 1
ATOM 11561 N N . ALA B 1 566 ? 26.828 29.156 -16.812 1 90.06 566 ALA B N 1
ATOM 11562 C CA . ALA B 1 566 ? 25.953 30.188 -17.359 1 90.06 566 ALA B CA 1
ATOM 11563 C C . ALA B 1 566 ? 25.234 29.688 -18.609 1 90.06 566 ALA B C 1
ATOM 11565 O O . ALA B 1 566 ? 24.078 30.031 -18.844 1 90.06 566 ALA B O 1
ATOM 11566 N N . ALA B 1 567 ? 25.891 28.875 -19.297 1 88.38 567 ALA B N 1
ATOM 11567 C CA . ALA B 1 567 ? 25.344 28.359 -20.547 1 88.38 567 ALA B CA 1
ATOM 11568 C C . ALA B 1 567 ? 24.109 27.484 -20.281 1 88.38 567 ALA B C 1
ATOM 11570 O O . ALA B 1 567 ? 23.156 27.516 -21.062 1 88.38 567 ALA B O 1
ATOM 11571 N N . SER B 1 568 ? 24.188 26.766 -19.219 1 91.06 568 SER B N 1
ATOM 11572 C CA . SER B 1 568 ? 23.078 25.891 -18.875 1 91.06 568 SER B CA 1
ATOM 11573 C C . SER B 1 568 ? 21.859 26.688 -18.422 1 91.06 568 SER B C 1
ATOM 11575 O O . SER B 1 568 ? 20.719 26.25 -18.609 1 91.06 568 SER B O 1
ATOM 11577 N N . LEU B 1 569 ? 22.078 27.922 -17.922 1 93.31 569 LEU B N 1
ATOM 11578 C CA . LEU B 1 569 ? 20.984 28.703 -17.344 1 93.31 569 LEU B CA 1
ATOM 11579 C C . LEU B 1 569 ? 20.531 29.797 -18.297 1 93.31 569 LEU B C 1
ATOM 11581 O O . LEU B 1 569 ? 19.516 30.453 -18.047 1 93.31 569 LEU B O 1
ATOM 11585 N N . GLU B 1 570 ? 21.156 29.969 -19.391 1 92.69 570 GLU B N 1
ATOM 11586 C CA . GLU B 1 570 ? 20.922 31.062 -20.328 1 92.69 570 GLU B CA 1
ATOM 11587 C C . GLU B 1 570 ? 19.484 31.047 -20.844 1 92.69 570 GLU B C 1
ATOM 11589 O O . GLU B 1 570 ? 18.844 32.094 -20.953 1 92.69 570 GLU B O 1
ATOM 11594 N N . PRO B 1 571 ? 18.938 29.875 -21.125 1 94.31 571 PRO B N 1
ATOM 11595 C CA . PRO B 1 571 ? 17.594 29.844 -21.672 1 94.31 571 PRO B CA 1
ATOM 11596 C C . PRO B 1 571 ? 16.516 30.234 -20.656 1 94.31 571 PRO B C 1
ATOM 11598 O O . PRO B 1 571 ? 15.383 30.516 -21.031 1 94.31 571 PRO B O 1
ATOM 11601 N N . LEU B 1 572 ? 16.828 30.266 -19.391 1 96.06 572 LEU B N 1
ATOM 11602 C CA . LEU B 1 572 ? 15.867 30.484 -18.312 1 96.06 572 LEU B CA 1
ATOM 11603 C C . LEU B 1 572 ? 15.703 31.969 -18 1 96.06 572 LEU B C 1
ATOM 11605 O O . LEU B 1 572 ? 15.922 32.375 -16.859 1 96.06 572 LEU B O 1
ATOM 11609 N N . ARG B 1 573 ? 15.141 32.75 -18.922 1 92.25 573 ARG B N 1
ATOM 11610 C CA . ARG B 1 573 ? 15.094 34.219 -18.828 1 92.25 573 ARG B CA 1
ATOM 11611 C C . ARG B 1 573 ? 14.016 34.656 -17.859 1 92.25 573 ARG B C 1
ATOM 11613 O O . ARG B 1 573 ? 14.109 35.75 -17.281 1 92.25 573 ARG B O 1
ATOM 11620 N N . SER B 1 574 ? 13.055 33.844 -17.625 1 95.94 574 SER B N 1
ATOM 11621 C CA . SER B 1 574 ? 11.93 34.25 -16.781 1 95.94 574 SER B CA 1
ATOM 11622 C C . SER B 1 574 ? 12.062 33.656 -15.375 1 95.94 574 SER B C 1
ATOM 11624 O O . SER B 1 574 ? 11.172 33.844 -14.539 1 95.94 574 SER B O 1
ATOM 11626 N N . LEU B 1 575 ? 13.141 33 -15.031 1 96.38 575 LEU B N 1
ATOM 11627 C CA . LEU B 1 575 ? 13.289 32.25 -13.797 1 96.38 575 LEU B CA 1
ATOM 11628 C C . LEU B 1 575 ? 13.289 33.188 -12.586 1 96.38 575 LEU B C 1
ATOM 11630 O O . LEU B 1 575 ? 14.031 34.156 -12.555 1 96.38 575 LEU B O 1
ATOM 11634 N N . GLU B 1 576 ? 12.469 32.938 -11.609 1 96.5 576 GLU B N 1
ATOM 11635 C CA . GLU B 1 576 ? 12.352 33.719 -10.391 1 96.5 576 GLU B CA 1
ATOM 11636 C C . GLU B 1 576 ? 12.93 32.969 -9.188 1 96.5 576 GLU B C 1
ATOM 11638 O O . GLU B 1 576 ? 13.438 33.594 -8.25 1 96.5 576 GLU B O 1
ATOM 11643 N N . VAL B 1 577 ? 12.781 31.688 -9.234 1 97.5 577 VAL B N 1
ATOM 11644 C CA . VAL B 1 577 ? 13.242 30.875 -8.109 1 97.5 577 VAL B CA 1
ATOM 11645 C C . VAL B 1 577 ? 14.188 29.781 -8.609 1 97.5 577 VAL B C 1
ATOM 11647 O O . VAL B 1 577 ? 13.82 28.984 -9.477 1 97.5 577 VAL B O 1
ATOM 11650 N N . LEU B 1 578 ? 15.383 29.75 -8.141 1 96.88 578 LEU B N 1
ATOM 11651 C CA . LEU B 1 578 ? 16.359 28.703 -8.414 1 96.88 578 LEU B CA 1
ATOM 11652 C C . LEU B 1 578 ? 16.828 28.047 -7.121 1 96.88 578 LEU B C 1
ATOM 11654 O O . LEU B 1 578 ? 17.438 28.703 -6.27 1 96.88 578 LEU B O 1
ATOM 11658 N N . ASP B 1 579 ? 16.531 26.797 -6.938 1 97.56 579 ASP B N 1
ATOM 11659 C CA . ASP B 1 579 ? 16.906 26.062 -5.742 1 97.56 579 ASP B CA 1
ATOM 11660 C C . ASP B 1 579 ? 18.094 25.125 -6.02 1 97.56 579 ASP B C 1
ATOM 11662 O O . ASP B 1 579 ? 17.953 24.125 -6.727 1 97.56 579 ASP B O 1
ATOM 11666 N N . LEU B 1 580 ? 19.219 25.453 -5.52 1 95.88 580 LEU B N 1
ATOM 11667 C CA . LEU B 1 580 ? 20.438 24.672 -5.656 1 95.88 580 LEU B CA 1
ATOM 11668 C C . LEU B 1 580 ? 20.891 24.125 -4.305 1 95.88 580 LEU B C 1
ATOM 11670 O O . LEU B 1 580 ? 22.078 23.812 -4.117 1 95.88 580 LEU B O 1
ATOM 11674 N N . ALA B 1 581 ? 19.922 24.016 -3.355 1 93.25 581 ALA B N 1
ATOM 11675 C CA . ALA B 1 581 ? 20.25 23.578 -2.002 1 93.25 581 ALA B CA 1
ATOM 11676 C C . ALA B 1 581 ? 20.672 22.109 -1.982 1 93.25 581 ALA B C 1
ATOM 11678 O O . ALA B 1 581 ? 20.188 21.312 -2.789 1 93.25 581 ALA B O 1
ATOM 11679 N N . TRP B 1 582 ? 21.625 21.781 -1.13 1 87.44 582 TRP B N 1
ATOM 11680 C CA . TRP B 1 582 ? 22.047 20.422 -0.848 1 87.44 582 TRP B CA 1
ATOM 11681 C C . TRP B 1 582 ? 22.609 19.75 -2.104 1 87.44 582 TRP B C 1
ATOM 11683 O O . TRP B 1 582 ? 22.219 18.641 -2.451 1 87.44 582 TRP B O 1
ATOM 11693 N N . ASN B 1 583 ? 23.344 20.531 -2.824 1 91.38 583 ASN B N 1
ATOM 11694 C CA . ASN B 1 583 ? 24.188 20.016 -3.904 1 91.38 583 ASN B CA 1
ATOM 11695 C C . ASN B 1 583 ? 25.656 19.906 -3.482 1 91.38 583 ASN B C 1
ATOM 11697 O O . ASN B 1 583 ? 25.953 19.812 -2.291 1 91.38 583 ASN B O 1
ATOM 11701 N N . ARG B 1 584 ? 26.5 19.688 -4.41 1 84.38 584 ARG B N 1
ATOM 11702 C CA . ARG B 1 584 ? 27.938 19.562 -4.125 1 84.38 584 ARG B CA 1
ATOM 11703 C C . ARG B 1 584 ? 28.703 20.75 -4.691 1 84.38 584 ARG B C 1
ATOM 11705 O O . ARG B 1 584 ? 29.781 20.578 -5.277 1 84.38 584 ARG B O 1
ATOM 11712 N N . LEU B 1 585 ? 28.141 21.938 -4.508 1 87.56 585 LEU B N 1
ATOM 11713 C CA . LEU B 1 585 ? 28.797 23.141 -4.98 1 87.56 585 LEU B CA 1
ATOM 11714 C C . LEU B 1 585 ? 29.844 23.625 -3.979 1 87.56 585 LEU B C 1
ATOM 11716 O O . LEU B 1 585 ? 29.5 24 -2.857 1 87.56 585 LEU B O 1
ATOM 11720 N N . VAL B 1 586 ? 31.031 23.547 -4.379 1 81.38 586 VAL B N 1
ATOM 11721 C CA . VAL B 1 586 ? 32.125 24.016 -3.529 1 81.38 586 VAL B CA 1
ATOM 11722 C C . VAL B 1 586 ? 32.375 25.5 -3.748 1 81.38 586 VAL B C 1
ATOM 11724 O O . VAL B 1 586 ? 32.719 26.234 -2.809 1 81.38 586 VAL B O 1
ATOM 11727 N N . VAL B 1 587 ? 32.219 25.938 -4.949 1 82.88 587 VAL B N 1
ATOM 11728 C CA . VAL B 1 587 ? 32.312 27.328 -5.359 1 82.88 587 VAL B CA 1
ATOM 11729 C C . VAL B 1 587 ? 31.203 27.625 -6.367 1 82.88 587 VAL B C 1
ATOM 11731 O O . VAL B 1 587 ? 30.703 26.719 -7.039 1 82.88 587 VAL B O 1
ATOM 11734 N N . LEU B 1 588 ? 30.734 28.828 -6.293 1 87.31 588 LEU B N 1
ATOM 11735 C CA . LEU B 1 588 ? 29.766 29.281 -7.289 1 87.31 588 LEU B CA 1
ATOM 11736 C C . LEU B 1 588 ? 30.172 30.625 -7.879 1 87.31 588 LEU B C 1
ATOM 11738 O O . LEU B 1 588 ? 30.375 31.594 -7.145 1 87.31 588 LEU B O 1
ATOM 11742 N N . ASP B 1 589 ? 30.344 30.594 -9.164 1 83.62 589 ASP B N 1
ATOM 11743 C CA . ASP B 1 589 ? 30.641 31.828 -9.875 1 83.62 589 ASP B CA 1
ATOM 11744 C C . ASP B 1 589 ? 29.359 32.656 -10.062 1 83.62 589 ASP B C 1
ATOM 11746 O O . ASP B 1 589 ? 28.422 32.219 -10.711 1 83.62 589 ASP B O 1
ATOM 11750 N N . PRO B 1 590 ? 29.328 33.812 -9.5 1 85.75 590 PRO B N 1
ATOM 11751 C CA . PRO B 1 590 ? 28.141 34.656 -9.664 1 85.75 590 PRO B CA 1
ATOM 11752 C C . PRO B 1 590 ? 27.828 34.969 -11.125 1 85.75 590 PRO B C 1
ATOM 11754 O O . PRO B 1 590 ? 26.688 35.25 -11.469 1 85.75 590 PRO B O 1
ATOM 11757 N N . MET B 1 591 ? 28.797 34.875 -11.992 1 85.06 591 MET B N 1
ATOM 11758 C CA . MET B 1 591 ? 28.578 35.156 -13.414 1 85.06 591 MET B CA 1
ATOM 11759 C C . MET B 1 591 ? 27.656 34.094 -14.016 1 85.06 591 MET B C 1
ATOM 11761 O O . MET B 1 591 ? 27.031 34.344 -15.047 1 85.06 591 MET B O 1
ATOM 11765 N N . ALA B 1 592 ? 27.734 33 -13.383 1 88.31 592 ALA B N 1
ATOM 11766 C CA . ALA B 1 592 ? 26.844 31.922 -13.844 1 88.31 592 ALA B CA 1
ATOM 11767 C C . ALA B 1 592 ? 25.375 32.312 -13.672 1 88.31 592 ALA B C 1
ATOM 11769 O O . ALA B 1 592 ? 24.5 31.812 -14.383 1 88.31 592 ALA B O 1
ATOM 11770 N N . LEU B 1 593 ? 25.078 33.219 -12.766 1 88.69 593 LEU B N 1
ATOM 11771 C CA . LEU B 1 593 ? 23.719 33.656 -12.469 1 88.69 593 LEU B CA 1
ATOM 11772 C C . LEU B 1 593 ? 23.344 34.875 -13.281 1 88.69 593 LEU B C 1
ATOM 11774 O O . LEU B 1 593 ? 22.219 35.375 -13.188 1 88.69 593 LEU B O 1
ATOM 11778 N N . GLY B 1 594 ? 24.203 35.375 -14.094 1 86.12 594 GLY B N 1
ATOM 11779 C CA . GLY B 1 594 ? 24.047 36.594 -14.867 1 86.12 594 GLY B CA 1
ATOM 11780 C C . GLY B 1 594 ? 22.797 36.594 -15.742 1 86.12 594 GLY B C 1
ATOM 11781 O O . GLY B 1 594 ? 22.047 37.562 -15.75 1 86.12 594 GLY B O 1
ATOM 11782 N N . PRO B 1 595 ? 22.594 35.438 -16.375 1 88.12 595 PRO B N 1
ATOM 11783 C CA . PRO B 1 595 ? 21.453 35.375 -17.281 1 88.12 595 PRO B CA 1
ATOM 11784 C C . PRO B 1 595 ? 20.125 35.469 -16.562 1 88.12 595 PRO B C 1
ATOM 11786 O O . PRO B 1 595 ? 19.078 35.688 -17.188 1 88.12 595 PRO B O 1
ATOM 11789 N N . LEU B 1 596 ? 20.094 35.344 -15.305 1 91.69 596 LEU B N 1
ATOM 11790 C CA . LEU B 1 596 ? 18.859 35.281 -14.547 1 91.69 596 LEU B CA 1
ATOM 11791 C C . LEU B 1 596 ? 18.484 36.656 -14 1 91.69 596 LEU B C 1
ATOM 11793 O O . LEU B 1 596 ? 18.594 36.906 -12.797 1 91.69 596 LEU B O 1
ATOM 11797 N N . ALA B 1 597 ? 17.891 37.5 -14.812 1 87.75 597 ALA B N 1
ATOM 11798 C CA . ALA B 1 597 ? 17.609 38.906 -14.5 1 87.75 597 ALA B CA 1
ATOM 11799 C C . ALA B 1 597 ? 16.422 39.031 -13.547 1 87.75 597 ALA B C 1
ATOM 11801 O O . ALA B 1 597 ? 16.328 40 -12.789 1 87.75 597 ALA B O 1
ATOM 11802 N N . LEU B 1 598 ? 15.586 38.062 -13.562 1 92.06 598 LEU B N 1
ATOM 11803 C CA . LEU B 1 598 ? 14.352 38.156 -12.781 1 92.06 598 LEU B CA 1
ATOM 11804 C C . LEU B 1 598 ? 14.43 37.344 -11.508 1 92.06 598 LEU B C 1
ATOM 11806 O O . LEU B 1 598 ? 13.43 37.188 -10.805 1 92.06 598 LEU B O 1
ATOM 11810 N N . LEU B 1 599 ? 15.586 36.812 -11.164 1 92.81 599 LEU B N 1
ATOM 11811 C CA . LEU B 1 599 ? 15.781 35.938 -10.023 1 92.81 599 LEU B CA 1
ATOM 11812 C C . LEU B 1 599 ? 15.406 36.625 -8.719 1 92.81 599 LEU B C 1
ATOM 11814 O O . LEU B 1 599 ? 15.875 37.75 -8.453 1 92.81 599 LEU B O 1
ATOM 11818 N N . GLN B 1 600 ? 14.531 36.031 -7.914 1 93.06 600 GLN B N 1
ATOM 11819 C CA . GLN B 1 600 ? 14.078 36.594 -6.648 1 93.06 600 GLN B CA 1
ATOM 11820 C C . GLN B 1 600 ? 14.555 35.781 -5.465 1 93.06 600 GLN B C 1
ATOM 11822 O O . GLN B 1 600 ? 14.75 36.281 -4.367 1 93.06 600 GLN B O 1
ATOM 11827 N N . LEU B 1 601 ? 14.625 34.5 -5.738 1 95.06 601 LEU B N 1
ATOM 11828 C CA . LEU B 1 601 ? 15.047 33.594 -4.668 1 95.06 601 LEU B CA 1
ATOM 11829 C C . LEU B 1 601 ? 16.125 32.625 -5.16 1 95.06 601 LEU B C 1
ATOM 11831 O O . LEU B 1 601 ? 15.945 31.969 -6.199 1 95.06 601 LEU B O 1
ATOM 11835 N N . LEU B 1 602 ? 17.234 32.594 -4.512 1 94.12 602 LEU B N 1
ATOM 11836 C CA . LEU B 1 602 ? 18.328 31.672 -4.754 1 94.12 602 LEU B CA 1
ATOM 11837 C C . LEU B 1 602 ? 18.688 30.922 -3.477 1 94.12 602 LEU B C 1
ATOM 11839 O O . LEU B 1 602 ? 19.172 31.531 -2.514 1 94.12 602 LEU B O 1
ATOM 11843 N N . ASP B 1 603 ? 18.438 29.625 -3.426 1 95 603 ASP B N 1
ATOM 11844 C CA . ASP B 1 603 ? 18.734 28.812 -2.246 1 95 603 ASP B CA 1
ATOM 11845 C C . ASP B 1 603 ? 20.047 28.047 -2.428 1 95 603 ASP B C 1
ATOM 11847 O O . ASP B 1 603 ? 20.141 27.188 -3.303 1 95 603 ASP B O 1
ATOM 11851 N N . LEU B 1 604 ? 21.016 28.375 -1.66 1 93.25 604 LEU B N 1
ATOM 11852 C CA . LEU B 1 604 ? 22.328 27.734 -1.749 1 93.25 604 LEU B CA 1
ATOM 11853 C C . LEU B 1 604 ? 22.641 26.953 -0.475 1 93.25 604 LEU B C 1
ATOM 11855 O O . LEU B 1 604 ? 23.766 26.469 -0.298 1 93.25 604 LEU B O 1
ATOM 11859 N N . ARG B 1 605 ? 21.672 26.766 0.35 1 91.25 605 ARG B N 1
ATOM 11860 C CA . ARG B 1 605 ? 21.891 26.125 1.645 1 91.25 605 ARG B CA 1
ATOM 11861 C C . ARG B 1 605 ? 22.375 24.688 1.474 1 91.25 605 ARG B C 1
ATOM 11863 O O . ARG B 1 605 ? 22.031 24.031 0.491 1 91.25 605 ARG B O 1
ATOM 11870 N N . GLY B 1 606 ? 23.203 24.328 2.352 1 86.31 606 GLY B N 1
ATOM 11871 C CA . GLY B 1 606 ? 23.594 22.938 2.42 1 86.31 606 GLY B CA 1
ATOM 11872 C C . GLY B 1 606 ? 24.734 22.594 1.481 1 86.31 606 GLY B C 1
ATOM 11873 O O . GLY B 1 606 ? 25.188 21.453 1.454 1 86.31 606 GLY B O 1
ATOM 11874 N N . ASN B 1 607 ? 25.234 23.531 0.69 1 88.5 607 ASN B N 1
ATOM 11875 C CA . ASN B 1 607 ? 26.391 23.297 -0.172 1 88.5 607 ASN B CA 1
ATOM 11876 C C . ASN B 1 607 ? 27.703 23.375 0.606 1 88.5 607 ASN B C 1
ATOM 11878 O O . ASN B 1 607 ? 27.844 24.203 1.504 1 88.5 607 ASN B O 1
ATOM 11882 N N . PRO B 1 608 ? 28.609 22.469 0.328 1 83.81 608 PRO B N 1
ATOM 11883 C CA . PRO B 1 608 ? 29.906 22.469 1.031 1 83.81 608 PRO B CA 1
ATOM 11884 C C . PRO B 1 608 ? 30.875 23.5 0.469 1 83.81 608 PRO B C 1
ATOM 11886 O O . PRO B 1 608 ? 31.859 23.141 -0.188 1 83.81 608 PRO B O 1
ATOM 11889 N N . PHE B 1 609 ? 30.75 24.797 0.879 1 86.94 609 PHE B N 1
ATOM 11890 C CA . PHE B 1 609 ? 31.562 25.875 0.345 1 86.94 609 PHE B CA 1
ATOM 11891 C C . PHE B 1 609 ? 32.969 25.828 0.906 1 86.94 609 PHE B C 1
ATOM 11893 O O . PHE B 1 609 ? 33.188 25.547 2.092 1 86.94 609 PHE B O 1
ATOM 11900 N N . HIS B 1 610 ? 33.781 25.969 0.007 1 80.69 610 HIS B N 1
ATOM 11901 C CA . HIS B 1 610 ? 35.188 26.141 0.39 1 80.69 610 HIS B CA 1
ATOM 11902 C C . HIS B 1 610 ? 35.531 27.609 0.57 1 80.69 610 HIS B C 1
ATOM 11904 O O . HIS B 1 610 ? 35.625 28.359 -0.407 1 80.69 610 HIS B O 1
ATOM 11910 N N . CYS B 1 611 ? 35.719 27.984 1.823 1 82.81 611 CYS B N 1
ATOM 11911 C CA . CYS B 1 611 ? 35.812 29.406 2.168 1 82.81 611 CYS B CA 1
ATOM 11912 C C . CYS B 1 611 ? 37.25 29.906 2.023 1 82.81 611 CYS B C 1
ATOM 11914 O O . CYS B 1 611 ? 37.938 30.094 3.021 1 82.81 611 CYS B O 1
ATOM 11916 N N . THR B 1 612 ? 37.625 30 0.761 1 77.5 612 THR B N 1
ATOM 11917 C CA . THR B 1 612 ? 38.906 30.625 0.376 1 77.5 612 THR B CA 1
ATOM 11918 C C . THR B 1 612 ? 38.656 31.891 -0.443 1 77.5 612 THR B C 1
ATOM 11920 O O . THR B 1 612 ? 37.531 32.375 -0.528 1 77.5 612 THR B O 1
ATOM 11923 N N . CYS B 1 613 ? 39.75 32.5 -0.948 1 75.62 613 CYS B N 1
ATOM 11924 C CA . CYS B 1 613 ? 39.625 33.719 -1.719 1 75.62 613 CYS B CA 1
ATOM 11925 C C . CYS B 1 613 ? 38.781 33.5 -2.977 1 75.62 613 CYS B C 1
ATOM 11927 O O . CYS B 1 613 ? 38.219 34.438 -3.516 1 75.62 613 CYS B O 1
ATOM 11929 N N . ALA B 1 614 ? 38.625 32.25 -3.305 1 76.25 614 ALA B N 1
ATOM 11930 C CA . ALA B 1 614 ? 37.844 31.938 -4.5 1 76.25 614 ALA B CA 1
ATOM 11931 C C . ALA B 1 614 ? 36.375 32.188 -4.277 1 76.25 614 ALA B C 1
ATOM 11933 O O . ALA B 1 614 ? 35.594 32.375 -5.234 1 76.25 614 ALA B O 1
ATOM 11934 N N . LEU B 1 615 ? 36 32.156 -3.084 1 84.69 615 LEU B N 1
ATOM 11935 C CA . LEU B 1 615 ? 34.594 32.344 -2.746 1 84.69 615 LEU B CA 1
ATOM 11936 C C . LEU B 1 615 ? 34.25 33.844 -2.654 1 84.69 615 LEU B C 1
ATOM 11938 O O . LEU B 1 615 ? 33.062 34.188 -2.555 1 84.69 615 LEU B O 1
ATOM 11942 N N . MET B 1 616 ? 35.25 34.688 -2.746 1 80.19 616 MET B N 1
ATOM 11943 C CA . MET B 1 616 ? 35.062 36.094 -2.479 1 80.19 616 MET B CA 1
ATOM 11944 C C . MET B 1 616 ? 34.062 36.719 -3.477 1 80.19 616 MET B C 1
ATOM 11946 O O . MET B 1 616 ? 33.219 37.531 -3.1 1 80.19 616 MET B O 1
ATOM 11950 N N . PRO B 1 617 ? 34.219 36.219 -4.77 1 82.81 617 PRO B N 1
ATOM 11951 C CA . PRO B 1 617 ? 33.219 36.812 -5.688 1 82.81 617 PRO B CA 1
ATOM 11952 C C . PRO B 1 617 ? 31.781 36.531 -5.266 1 82.81 617 PRO B C 1
ATOM 11954 O O . PRO B 1 617 ? 30.922 37.406 -5.41 1 82.81 617 PRO B O 1
ATOM 11957 N N . LEU B 1 618 ? 31.5 35.406 -4.789 1 86.62 618 LEU B N 1
ATOM 11958 C CA . LEU B 1 618 ? 30.172 35.062 -4.324 1 86.62 618 LEU B CA 1
ATOM 11959 C C . LEU B 1 618 ? 29.781 35.906 -3.109 1 86.62 618 LEU B C 1
ATOM 11961 O O . LEU B 1 618 ? 28.641 36.375 -3.016 1 86.62 618 LEU B O 1
ATOM 11965 N N . LEU B 1 619 ? 30.719 36.062 -2.244 1 84.12 619 LEU B N 1
ATOM 11966 C CA . LEU B 1 619 ? 30.453 36.875 -1.053 1 84.12 619 LEU B CA 1
ATOM 11967 C C . LEU B 1 619 ? 30.141 38.312 -1.428 1 84.12 619 LEU B C 1
ATOM 11969 O O . LEU B 1 619 ? 29.25 38.938 -0.854 1 84.12 619 LEU B O 1
ATOM 11973 N N . ALA B 1 620 ? 30.938 38.781 -2.352 1 81.25 620 ALA B N 1
ATOM 11974 C CA . ALA B 1 620 ? 30.703 40.156 -2.838 1 81.25 620 ALA B CA 1
ATOM 11975 C C . ALA B 1 620 ? 29.312 40.281 -3.463 1 81.25 620 ALA B C 1
ATOM 11977 O O . ALA B 1 620 ? 28.625 41.281 -3.271 1 81.25 620 ALA B O 1
ATOM 11978 N N . TRP B 1 621 ? 29.078 39.281 -4.145 1 84.44 621 TRP B N 1
ATOM 11979 C CA . TRP B 1 621 ? 27.766 39.281 -4.793 1 84.44 621 TRP B CA 1
ATOM 11980 C C . TRP B 1 621 ? 26.641 39.219 -3.76 1 84.44 621 TRP B C 1
ATOM 11982 O O . TRP B 1 621 ? 25.641 39.938 -3.879 1 84.44 621 TRP B O 1
ATOM 11992 N N . LEU B 1 622 ? 26.734 38.375 -2.777 1 81.75 622 LEU B N 1
ATOM 11993 C CA . LEU B 1 622 ? 25.734 38.219 -1.725 1 81.75 622 LEU B CA 1
ATOM 11994 C C . LEU B 1 622 ? 25.531 39.531 -0.971 1 81.75 622 LEU B C 1
ATOM 11996 O O . LEU B 1 622 ? 24.438 39.812 -0.475 1 81.75 622 LEU B O 1
ATOM 12000 N N . ASN B 1 623 ? 26.547 40.312 -0.897 1 75.56 623 ASN B N 1
ATOM 12001 C CA . ASN B 1 623 ? 26.469 41.562 -0.152 1 75.56 623 ASN B CA 1
ATOM 12002 C C . ASN B 1 623 ? 26.156 42.75 -1.068 1 75.56 623 ASN B C 1
ATOM 12004 O O . ASN B 1 623 ? 25.984 43.875 -0.599 1 75.56 623 ASN B O 1
ATOM 12008 N N . SER B 1 624 ? 26.094 42.438 -2.252 1 75.25 624 SER B N 1
ATOM 12009 C CA . SER B 1 624 ? 25.844 43.5 -3.195 1 75.25 624 SER B CA 1
ATOM 12010 C C . SER B 1 624 ? 24.359 43.906 -3.207 1 75.25 624 SER B C 1
ATOM 12012 O O . SER B 1 624 ? 23.516 43.156 -2.701 1 75.25 624 SER B O 1
ATOM 12014 N N . SER B 1 625 ? 24.094 45.125 -3.689 1 64.5 625 SER B N 1
ATOM 12015 C CA . SER B 1 625 ? 22.734 45.656 -3.807 1 64.5 625 SER B CA 1
ATOM 12016 C C . SER B 1 625 ? 21.906 44.812 -4.785 1 64.5 625 SER B C 1
ATOM 12018 O O . SER B 1 625 ? 20.688 44.719 -4.641 1 64.5 625 SER B O 1
ATOM 12020 N N . ALA B 1 626 ? 22.594 44.281 -5.773 1 60.81 626 ALA B N 1
ATOM 12021 C CA . ALA B 1 626 ? 21.875 43.469 -6.742 1 60.81 626 ALA B CA 1
ATOM 12022 C C . ALA B 1 626 ? 21.281 42.219 -6.07 1 60.81 626 ALA B C 1
ATOM 12024 O O . ALA B 1 626 ? 20.172 41.781 -6.438 1 60.81 626 ALA B O 1
ATOM 12025 N N . SER B 1 627 ? 22 41.781 -5.137 1 63.66 627 SER B N 1
ATOM 12026 C CA . SER B 1 627 ? 21.562 40.594 -4.418 1 63.66 627 SER B CA 1
ATOM 12027 C C . SER B 1 627 ? 20.531 40.938 -3.352 1 63.66 627 SER B C 1
ATOM 12029 O O . SER B 1 627 ? 19.875 40.062 -2.807 1 63.66 627 SER B O 1
ATOM 12031 N N . ALA B 1 628 ? 20.516 42.219 -3.061 1 66.94 628 ALA B N 1
ATOM 12032 C CA . ALA B 1 628 ? 19.562 42.594 -2.023 1 66.94 628 ALA B CA 1
ATOM 12033 C C . ALA B 1 628 ? 18.141 42.188 -2.406 1 66.94 628 ALA B C 1
ATOM 12035 O O . ALA B 1 628 ? 17.312 41.906 -1.539 1 66.94 628 ALA B O 1
ATOM 12036 N N . ALA B 1 629 ? 17.984 42.094 -3.752 1 73.31 629 ALA B N 1
ATOM 12037 C CA . ALA B 1 629 ? 16.641 41.75 -4.203 1 73.31 629 ALA B CA 1
ATOM 12038 C C . ALA B 1 629 ? 16.453 40.25 -4.207 1 73.31 629 ALA B C 1
ATOM 12040 O O . ALA B 1 629 ? 15.32 39.75 -4.305 1 73.31 629 ALA B O 1
ATOM 12041 N N . VAL B 1 630 ? 17.547 39.5 -4.074 1 84.62 630 VAL B N 1
ATOM 12042 C CA . VAL B 1 630 ? 17.469 38.062 -4.145 1 84.62 630 VAL B CA 1
ATOM 12043 C C . VAL B 1 630 ? 17.609 37.469 -2.744 1 84.62 630 VAL B C 1
ATOM 12045 O O . VAL B 1 630 ? 18.609 37.688 -2.057 1 84.62 630 VAL B O 1
ATOM 12048 N N . ALA B 1 631 ? 16.547 36.812 -2.283 1 83.94 631 ALA B N 1
ATOM 12049 C CA . ALA B 1 631 ? 16.609 36.125 -1 1 83.94 631 ALA B CA 1
ATOM 12050 C C . ALA B 1 631 ? 17.562 34.938 -1.071 1 83.94 631 ALA B C 1
ATOM 12052 O O . ALA B 1 631 ? 17.344 34 -1.858 1 83.94 631 ALA B O 1
ATOM 12053 N N . SER B 1 632 ? 18.703 34.969 -0.408 1 85.94 632 SER B N 1
ATOM 12054 C CA . SER B 1 632 ? 19.703 33.906 -0.497 1 85.94 632 SER B CA 1
ATOM 12055 C C . SER B 1 632 ? 19.984 33.281 0.871 1 85.94 632 SER B C 1
ATOM 12057 O O . SER B 1 632 ? 20.922 32.5 1.021 1 85.94 632 SER B O 1
ATOM 12059 N N . PHE B 1 633 ? 19.281 33.594 1.879 1 86 633 PHE B N 1
ATOM 12060 C CA . PHE B 1 633 ? 19.406 33.031 3.223 1 86 633 PHE B CA 1
ATOM 12061 C C . PHE B 1 633 ? 20.859 33.094 3.701 1 86 633 PHE B C 1
ATOM 12063 O O . PHE B 1 633 ? 21.422 32.062 4.086 1 86 633 PHE B O 1
ATOM 12070 N N . PRO B 1 634 ? 21.469 34.25 3.783 1 82 634 PRO B N 1
ATOM 12071 C CA . PRO B 1 634 ? 22.891 34.375 4.125 1 82 634 PRO B CA 1
ATOM 12072 C C . PRO B 1 634 ? 23.203 33.844 5.523 1 82 634 PRO B C 1
ATOM 12074 O O . PRO B 1 634 ? 24.312 33.375 5.781 1 82 634 PRO B O 1
ATOM 12077 N N . ASP B 1 635 ? 22.203 33.75 6.406 1 81.69 635 ASP B N 1
ATOM 12078 C CA . ASP B 1 635 ? 22.406 33.312 7.781 1 81.69 635 ASP B CA 1
ATOM 12079 C C . ASP B 1 635 ? 22.469 31.781 7.859 1 81.69 635 ASP B C 1
ATOM 12081 O O . ASP B 1 635 ? 22.781 31.234 8.914 1 81.69 635 ASP B O 1
ATOM 12085 N N . ALA B 1 636 ? 22.234 31.141 6.73 1 88.12 636 ALA B N 1
ATOM 12086 C CA . ALA B 1 636 ? 22.234 29.688 6.754 1 88.12 636 ALA B CA 1
ATOM 12087 C C . ALA B 1 636 ? 23.406 29.125 5.945 1 88.12 636 ALA B C 1
ATOM 12089 O O . ALA B 1 636 ? 23.609 27.906 5.902 1 88.12 636 ALA B O 1
ATOM 12090 N N . LEU B 1 637 ? 24.188 30 5.355 1 89.56 637 LEU B N 1
ATOM 12091 C CA . LEU B 1 637 ? 25.328 29.562 4.551 1 89.56 637 LEU B CA 1
ATOM 12092 C C . LEU B 1 637 ? 26.578 29.422 5.406 1 89.56 637 LEU B C 1
ATOM 12094 O O . LEU B 1 637 ? 26.969 30.359 6.098 1 89.56 637 LEU B O 1
ATOM 12098 N N . ARG B 1 638 ? 27.141 28.219 5.434 1 86.25 638 ARG B N 1
ATOM 12099 C CA . ARG B 1 638 ? 28.297 27.953 6.281 1 86.25 638 ARG B CA 1
ATOM 12100 C C . ARG B 1 638 ? 29.453 27.375 5.465 1 86.25 638 ARG B C 1
ATOM 12102 O O . ARG B 1 638 ? 29.234 26.797 4.395 1 86.25 638 ARG B O 1
ATOM 12109 N N . CYS B 1 639 ? 30.578 27.625 5.961 1 85.19 639 CYS B N 1
ATOM 12110 C CA . CYS B 1 639 ? 31.781 27.078 5.34 1 85.19 639 CYS B CA 1
ATOM 12111 C C . CYS B 1 639 ? 31.953 25.594 5.699 1 85.19 639 CYS B C 1
ATOM 12113 O O . CYS B 1 639 ? 31.688 25.203 6.828 1 85.19 639 CYS B O 1
ATOM 12115 N N . ALA B 1 640 ? 32.281 24.906 4.684 1 77.5 640 ALA B N 1
ATOM 12116 C CA . ALA B 1 640 ? 32.562 23.484 4.906 1 77.5 640 ALA B CA 1
ATOM 12117 C C . ALA B 1 640 ? 34.062 23.25 5.082 1 77.5 640 ALA B C 1
ATOM 12119 O O . ALA B 1 640 ? 34.469 22.344 5.809 1 77.5 640 ALA B O 1
ATOM 12120 N N . SER B 1 641 ? 34.812 24.047 4.309 1 74.75 641 SER B N 1
ATOM 12121 C CA . SER B 1 641 ? 36.281 24 4.355 1 74.75 641 SER B CA 1
ATOM 12122 C C . SER B 1 641 ? 36.875 25.391 4.168 1 74.75 641 SER B C 1
ATOM 12124 O O . SER B 1 641 ? 36.219 26.281 3.588 1 74.75 641 SER B O 1
ATOM 12126 N N . PRO B 1 642 ? 37.969 25.531 4.785 1 71.88 642 PRO B N 1
ATOM 12127 C CA . PRO B 1 642 ? 38.906 24.656 5.484 1 71.88 642 PRO B CA 1
ATOM 12128 C C . PRO B 1 642 ? 38.5 24.375 6.922 1 71.88 642 PRO B C 1
ATOM 12130 O O . PRO B 1 642 ? 37.5 24.938 7.414 1 71.88 642 PRO B O 1
ATOM 12133 N N . ALA B 1 643 ? 39.312 23.531 7.559 1 67.38 643 ALA B N 1
ATOM 12134 C CA . ALA B 1 643 ? 38.969 23.031 8.891 1 67.38 643 ALA B CA 1
ATOM 12135 C C . ALA B 1 643 ? 38.844 24.172 9.891 1 67.38 643 ALA B C 1
ATOM 12137 O O . ALA B 1 643 ? 38 24.156 10.781 1 67.38 643 ALA B O 1
ATOM 12138 N N . GLU B 1 644 ? 39.594 25.219 9.727 1 68.81 644 GLU B N 1
ATOM 12139 C CA . GLU B 1 644 ? 39.625 26.344 10.664 1 68.81 644 GLU B CA 1
ATOM 12140 C C . GLU B 1 644 ? 38.344 27.172 10.57 1 68.81 644 GLU B C 1
ATOM 12142 O O . GLU B 1 644 ? 37.906 27.797 11.547 1 68.81 644 GLU B O 1
ATOM 12147 N N . LEU B 1 645 ? 37.812 27.078 9.445 1 76.88 645 LEU B N 1
ATOM 12148 C CA . LEU B 1 645 ? 36.625 27.906 9.234 1 76.88 645 LEU B CA 1
ATOM 12149 C C . LEU B 1 645 ? 35.375 27.047 9.094 1 76.88 645 LEU B C 1
ATOM 12151 O O . LEU B 1 645 ? 34.344 27.516 8.633 1 76.88 645 LEU B O 1
ATOM 12155 N N . GLN B 1 646 ? 35.469 25.906 9.531 1 78.56 646 GLN B N 1
ATOM 12156 C CA . GLN B 1 646 ? 34.344 25 9.391 1 78.56 646 GLN B CA 1
ATOM 12157 C C . GLN B 1 646 ? 33.125 25.516 10.195 1 78.56 646 GLN B C 1
ATOM 12159 O O . GLN B 1 646 ? 33.281 25.938 11.336 1 78.56 646 GLN B O 1
ATOM 12164 N N . ALA B 1 647 ? 31.984 25.562 9.656 1 76.38 647 ALA B N 1
ATOM 12165 C CA . ALA B 1 647 ? 30.703 25.875 10.266 1 76.38 647 ALA B CA 1
ATOM 12166 C C . ALA B 1 647 ? 30.547 27.375 10.484 1 76.38 647 ALA B C 1
ATOM 12168 O O . ALA B 1 647 ? 29.578 27.844 11.078 1 76.38 647 ALA B O 1
ATOM 12169 N N . VAL B 1 648 ? 31.609 28.094 9.961 1 82.38 648 VAL B N 1
ATOM 12170 C CA . VAL B 1 648 ? 31.516 29.547 10.086 1 82.38 648 VAL B CA 1
ATOM 12171 C C . VAL B 1 648 ? 30.578 30.094 9.008 1 82.38 648 VAL B C 1
ATOM 12173 O O . VAL B 1 648 ? 30.562 29.594 7.883 1 82.38 648 VAL B O 1
ATOM 12176 N N . LEU B 1 649 ? 29.844 31 9.414 1 87.06 649 LEU B N 1
ATOM 12177 C CA . LEU B 1 649 ? 28.906 31.625 8.492 1 87.06 649 LEU B CA 1
ATOM 12178 C C . LEU B 1 649 ? 29.641 32.406 7.422 1 87.06 649 LEU B C 1
ATOM 12180 O O . LEU B 1 649 ? 30.641 33.094 7.711 1 87.06 649 LEU B O 1
ATOM 12184 N N . LEU B 1 650 ? 29.188 32.375 6.277 1 86.88 650 LEU B N 1
ATOM 12185 C CA . LEU B 1 650 ? 29.844 33.062 5.156 1 86.88 650 LEU B CA 1
ATOM 12186 C C . LEU B 1 650 ? 29.812 34.562 5.34 1 86.88 650 LEU B C 1
ATOM 12188 O O . LEU B 1 650 ? 30.75 35.25 4.941 1 86.88 650 LEU B O 1
ATOM 12192 N N . VAL B 1 651 ? 28.672 35.094 5.891 1 78.69 651 VAL B N 1
ATOM 12193 C CA . VAL B 1 651 ? 28.484 36.531 6.031 1 78.69 651 VAL B CA 1
ATOM 12194 C C . VAL B 1 651 ? 29.531 37.094 6.984 1 78.69 651 VAL B C 1
ATOM 12196 O O . VAL B 1 651 ? 29.859 38.281 6.914 1 78.69 651 VAL B O 1
ATOM 12199 N N . LEU B 1 652 ? 30.109 36.219 7.797 1 77.69 652 LEU B N 1
ATOM 12200 C CA . LEU B 1 652 ? 31.062 36.656 8.805 1 77.69 652 LEU B CA 1
ATOM 12201 C C . LEU B 1 652 ? 32.5 36.594 8.266 1 77.69 652 LEU B C 1
ATOM 12203 O O . LEU B 1 652 ? 33.438 36.969 8.969 1 77.69 652 LEU B O 1
ATOM 12207 N N . LEU B 1 653 ? 32.562 36.25 7.09 1 80.38 653 LEU B N 1
ATOM 12208 C CA . LEU B 1 653 ? 33.906 36.156 6.52 1 80.38 653 LEU B CA 1
ATOM 12209 C C . LEU B 1 653 ? 34.406 37.531 6.055 1 80.38 653 LEU B C 1
ATOM 12211 O O . LEU B 1 653 ? 33.625 38.344 5.562 1 80.38 653 LEU B O 1
ATOM 12215 N N . ASP B 1 654 ? 35.594 38 6.531 1 65.81 654 ASP B N 1
ATOM 12216 C CA . ASP B 1 654 ? 36.188 39.25 6.195 1 65.81 654 ASP B CA 1
ATOM 12217 C C . ASP B 1 654 ? 37.062 39.156 4.949 1 65.81 654 ASP B C 1
ATOM 12219 O O . ASP B 1 654 ? 37.906 38.25 4.852 1 65.81 654 ASP B O 1
ATOM 12223 N N . SER B 1 655 ? 36.719 39.812 3.895 1 62.47 655 SER B N 1
ATOM 12224 C CA . SER B 1 655 ? 37.406 39.812 2.621 1 62.47 655 SER B CA 1
ATOM 12225 C C . SER B 1 655 ? 38.75 40.531 2.736 1 62.47 655 SER B C 1
ATOM 12227 O O . SER B 1 655 ? 39.531 40.562 1.781 1 62.47 655 SER B O 1
ATOM 12229 N N . GLN B 1 656 ? 39.062 41.25 3.781 1 53.97 656 GLN B N 1
ATOM 12230 C CA . GLN B 1 656 ? 40.219 42.156 3.82 1 53.97 656 GLN B CA 1
ATOM 12231 C C . GLN B 1 656 ? 41.5 41.406 3.498 1 53.97 656 GLN B C 1
ATOM 12233 O O . GLN B 1 656 ? 42.406 41.938 2.848 1 53.97 656 GLN B O 1
ATOM 12238 N N . GLY B 1 657 ? 41.594 40.156 3.912 1 55.59 657 GLY B N 1
ATOM 12239 C CA . GLY B 1 657 ? 42.844 39.438 3.686 1 55.59 657 GLY B CA 1
ATOM 12240 C C . GLY B 1 657 ? 43 38.969 2.254 1 55.59 657 GLY B C 1
ATOM 12241 O O . GLY B 1 657 ? 44.094 38.531 1.858 1 55.59 657 GLY B O 1
ATOM 12242 N N . CYS B 1 658 ? 41.812 38.844 1.59 1 60.56 658 CYS B N 1
ATOM 12243 C CA . CYS B 1 658 ? 41.875 38.312 0.228 1 60.56 658 CYS B CA 1
ATOM 12244 C C . CYS B 1 658 ? 42.219 39.438 -0.76 1 60.56 658 CYS B C 1
ATOM 12246 O O . CYS B 1 658 ? 42.375 39.156 -1.956 1 60.56 658 CYS B O 1
ATOM 12248 N N . GLU B 1 659 ? 41.969 40.812 -0.313 1 46.12 659 GLU B N 1
ATOM 12249 C CA . GLU B 1 659 ? 42.281 41.906 -1.226 1 46.12 659 GLU B CA 1
ATOM 12250 C C . GLU B 1 659 ? 43.625 41.688 -1.928 1 46.12 659 GLU B C 1
ATOM 12252 O O . GLU B 1 659 ? 44.594 41.25 -1.308 1 46.12 659 GLU B O 1
ATOM 12257 N N . GLU B 1 660 ? 43.531 41.469 -3.055 1 44.22 660 GLU B N 1
ATOM 12258 C CA . GLU B 1 660 ? 44.656 41.438 -3.994 1 44.22 660 GLU B CA 1
ATOM 12259 C C . GLU B 1 660 ? 45.688 42.5 -3.645 1 44.22 660 GLU B C 1
ATOM 12261 O O . GLU B 1 660 ? 45.344 43.688 -3.527 1 44.22 660 GLU B O 1
ATOM 12266 N N . GLU B 1 661 ? 46.594 42.344 -2.719 1 39.25 661 GLU B N 1
ATOM 12267 C CA . GLU B 1 661 ? 47.719 43.219 -2.982 1 39.25 661 GLU B CA 1
ATOM 12268 C C . GLU B 1 661 ? 47.906 43.469 -4.48 1 39.25 661 GLU B C 1
ATOM 12270 O O . GLU B 1 661 ? 48 42.5 -5.254 1 39.25 661 GLU B O 1
ATOM 12275 N N . ASP B 1 662 ? 47.125 44.5 -5.004 1 39.5 662 ASP B N 1
ATOM 12276 C CA . ASP B 1 662 ? 47.469 44.875 -6.375 1 39.5 662 ASP B CA 1
ATOM 12277 C C . ASP B 1 662 ? 48.938 44.562 -6.664 1 39.5 662 ASP B C 1
ATOM 12279 O O . ASP B 1 662 ? 49.844 45.125 -6.043 1 39.5 662 ASP B O 1
ATOM 12283 N N . PRO B 1 663 ? 49.156 43.312 -6.992 1 43.16 663 PRO B N 1
ATOM 12284 C CA . PRO B 1 663 ? 50.594 43.062 -7.242 1 43.16 663 PRO B CA 1
ATOM 12285 C C . PRO B 1 663 ? 51.312 44.344 -7.719 1 43.16 663 PRO B C 1
ATOM 12287 O O . PRO B 1 663 ? 52.469 44.531 -7.371 1 43.16 663 PRO B O 1
ATOM 12290 N N . GLN B 1 664 ? 50.531 45.188 -8.43 1 44.12 664 GLN B N 1
ATOM 12291 C CA . GLN B 1 664 ? 51.125 46.469 -8.859 1 44.12 664 GLN B CA 1
ATOM 12292 C C . GLN B 1 664 ? 51.25 47.438 -7.688 1 44.12 664 GLN B C 1
ATOM 12294 O O . GLN B 1 664 ? 52.25 48.125 -7.562 1 44.12 664 GLN B O 1
ATOM 12299 N N . LEU B 1 665 ? 50.219 47.438 -6.859 1 45.41 665 LEU B N 1
ATOM 12300 C CA . LEU B 1 665 ? 50.281 48.375 -5.75 1 45.41 665 LEU B CA 1
ATOM 12301 C C . LEU B 1 665 ? 51.312 47.906 -4.707 1 45.41 665 LEU B C 1
ATOM 12303 O O . LEU B 1 665 ? 52.062 48.719 -4.18 1 45.41 665 LEU B O 1
ATOM 12307 N N . VAL B 1 666 ? 51.312 46.594 -4.438 1 47.66 666 VAL B N 1
ATOM 12308 C CA . VAL B 1 666 ? 52.375 46.094 -3.572 1 47.66 666 VAL B CA 1
ATOM 12309 C C . VAL B 1 666 ? 53.75 46.375 -4.203 1 47.66 666 VAL B C 1
ATOM 12311 O O . VAL B 1 666 ? 54.688 46.75 -3.51 1 47.66 666 VAL B O 1
ATOM 12314 N N . ARG B 1 667 ? 53.719 46.094 -5.531 1 50.31 667 ARG B N 1
ATOM 12315 C CA . ARG B 1 667 ? 54.906 46.562 -6.262 1 50.31 667 ARG B CA 1
ATOM 12316 C C . ARG B 1 667 ? 55.125 48.062 -6.09 1 50.31 667 ARG B C 1
ATOM 12318 O O . ARG B 1 667 ? 56.25 48.5 -5.867 1 50.31 667 ARG B O 1
ATOM 12325 N N . HIS B 1 668 ? 53.938 48.75 -6.188 1 51.03 668 HIS B N 1
ATOM 12326 C CA . HIS B 1 668 ? 54.062 50.188 -6.031 1 51.03 668 HIS B CA 1
ATOM 12327 C C . HIS B 1 668 ? 54.344 50.562 -4.586 1 51.03 668 HIS B C 1
ATOM 12329 O O . HIS B 1 668 ? 55.156 51.469 -4.328 1 51.03 668 HIS B O 1
ATOM 12335 N N . LEU B 1 669 ? 53.75 49.844 -3.682 1 51.66 669 LEU B N 1
ATOM 12336 C CA . LEU B 1 669 ? 54 50.156 -2.275 1 51.66 669 LEU B CA 1
ATOM 12337 C C . LEU B 1 669 ? 55.406 49.719 -1.859 1 51.66 669 LEU B C 1
ATOM 12339 O O . LEU B 1 669 ? 56.062 50.469 -1.123 1 51.66 669 LEU B O 1
ATOM 12343 N N . ARG B 1 670 ? 55.719 48.5 -2.371 1 53.28 670 ARG B N 1
ATOM 12344 C CA . ARG B 1 670 ? 57.094 48.125 -2.158 1 53.28 670 ARG B CA 1
ATOM 12345 C C . ARG B 1 670 ? 58.062 49.156 -2.773 1 53.28 670 ARG B C 1
ATOM 12347 O O . ARG B 1 670 ? 59.062 49.531 -2.16 1 53.28 670 ARG B O 1
ATOM 12354 N N . LEU B 1 671 ? 57.562 49.562 -3.924 1 57.84 671 LEU B N 1
ATOM 12355 C CA . LEU B 1 671 ? 58.312 50.594 -4.613 1 57.84 671 LEU B CA 1
ATOM 12356 C C . LEU B 1 671 ? 58.25 51.906 -3.854 1 57.84 671 LEU B C 1
ATOM 12358 O O . LEU B 1 671 ? 59.25 52.625 -3.713 1 57.84 671 LEU B O 1
ATOM 12362 N N . SER B 1 672 ? 57.031 52.219 -3.305 1 58.5 672 SER B N 1
ATOM 12363 C CA . SER B 1 672 ? 56.875 53.438 -2.557 1 58.5 672 SER B CA 1
ATOM 12364 C C . SER B 1 672 ? 57.625 53.406 -1.229 1 58.5 672 SER B C 1
ATOM 12366 O O . SER B 1 672 ? 58.25 54.375 -0.824 1 58.5 672 SER B O 1
ATOM 12368 N N . LEU B 1 673 ? 57.594 52.25 -0.611 1 59.84 673 LEU B N 1
ATOM 12369 C CA . LEU B 1 673 ? 58.344 52.062 0.628 1 59.84 673 LEU B CA 1
ATOM 12370 C C . LEU B 1 673 ? 59.844 52.094 0.364 1 59.84 673 LEU B C 1
ATOM 12372 O O . LEU B 1 673 ? 60.594 52.688 1.146 1 59.84 673 LEU B O 1
ATOM 12376 N N . LEU B 1 674 ? 60.188 51.469 -0.812 1 61.56 674 LEU B N 1
ATOM 12377 C CA . LEU B 1 674 ? 61.594 51.531 -1.222 1 61.56 674 LEU B CA 1
ATOM 12378 C C . LEU B 1 674 ? 62 52.969 -1.506 1 61.56 674 LEU B C 1
ATOM 12380 O O . LEU B 1 674 ? 63.062 53.406 -1.086 1 61.56 674 LEU B O 1
ATOM 12384 N N . CYS B 1 675 ? 61.031 53.719 -2.088 1 61.75 675 CYS B N 1
ATOM 12385 C CA . CYS B 1 675 ? 61.281 55.125 -2.412 1 61.75 675 CYS B CA 1
ATOM 12386 C C . CYS B 1 675 ? 61.281 55.969 -1.158 1 61.75 675 CYS B C 1
ATOM 12388 O O . CYS B 1 675 ? 62.125 56.844 -0.983 1 61.75 675 CYS B O 1
ATOM 12390 N N . ALA B 1 676 ? 60.344 55.719 -0.222 1 62.94 676 ALA B N 1
ATOM 12391 C CA . ALA B 1 676 ? 60.219 56.5 1.011 1 62.94 676 ALA B CA 1
ATOM 12392 C C . ALA B 1 676 ? 61.406 56.25 1.937 1 62.94 676 ALA B C 1
ATOM 12394 O O . ALA B 1 676 ? 61.969 57.188 2.525 1 62.94 676 ALA B O 1
ATOM 12395 N N . SER B 1 677 ? 61.781 54.969 1.992 1 62.03 677 SER B N 1
ATOM 12396 C CA . SER B 1 677 ? 62.938 54.656 2.824 1 62.03 677 SER B CA 1
ATOM 12397 C C . SER B 1 677 ? 64.188 55.219 2.23 1 62.03 677 SER B C 1
ATOM 12399 O O . SER B 1 677 ? 65.062 55.75 2.959 1 62.03 677 SER B O 1
ATOM 12401 N N . SER B 1 678 ? 64.312 55.188 0.859 1 61.84 678 SER B N 1
ATOM 12402 C CA . SER B 1 678 ? 65.438 55.812 0.19 1 61.84 678 SER B CA 1
ATOM 12403 C C . SER B 1 678 ? 65.438 57.312 0.344 1 61.84 678 SER B C 1
ATOM 12405 O O . SER B 1 678 ? 66.5 57.938 0.564 1 61.84 678 SER B O 1
ATOM 12407 N N . SER B 1 679 ? 64.25 57.969 0.381 1 62.31 679 SER B N 1
ATOM 12408 C CA . SER B 1 679 ? 64.125 59.438 0.544 1 62.31 679 SER B CA 1
ATOM 12409 C C . SER B 1 679 ? 64.375 59.844 1.987 1 62.31 679 SER B C 1
ATOM 12411 O O . SER B 1 679 ? 65 60.875 2.236 1 62.31 679 SER B O 1
ATOM 12413 N N . ALA B 1 680 ? 63.969 59.094 2.949 1 64.5 680 ALA B N 1
ATOM 12414 C CA . ALA B 1 680 ? 64.25 59.375 4.355 1 64.5 680 ALA B CA 1
ATOM 12415 C C . ALA B 1 680 ? 65.75 59.344 4.66 1 64.5 680 ALA B C 1
ATOM 12417 O O . ALA B 1 680 ? 66.25 60.188 5.379 1 64.5 680 ALA B O 1
ATOM 12418 N N . VAL B 1 681 ? 66.375 58.281 4.027 1 63.97 681 VAL B N 1
ATOM 12419 C CA . VAL B 1 681 ? 67.812 58.219 4.195 1 63.97 681 VAL B CA 1
ATOM 12420 C C . VAL B 1 681 ? 68.5 59.406 3.555 1 63.97 681 VAL B C 1
ATOM 12422 O O . VAL B 1 681 ? 69.375 60 4.137 1 63.97 681 VAL B O 1
ATOM 12425 N N . LEU B 1 682 ? 67.875 59.938 2.436 1 63.72 682 LEU B N 1
ATOM 12426 C CA . LEU B 1 682 ? 68.438 61.094 1.733 1 63.72 682 LEU B CA 1
ATOM 12427 C C . LEU B 1 682 ? 68.188 62.375 2.52 1 63.72 682 LEU B C 1
ATOM 12429 O O . LEU B 1 682 ? 69.062 63.25 2.625 1 63.72 682 LEU B O 1
ATOM 12433 N N . LEU B 1 683 ? 67 62.531 3.166 1 63.84 683 LEU B N 1
ATOM 12434 C CA . LEU B 1 683 ? 66.688 63.719 3.943 1 63.84 683 LEU B CA 1
ATOM 12435 C C . LEU B 1 683 ? 67.5 63.812 5.219 1 63.84 683 LEU B C 1
ATOM 12437 O O . LEU B 1 683 ? 67.938 64.875 5.613 1 63.84 683 LEU B O 1
ATOM 12441 N N . LEU B 1 684 ? 67.688 62.656 5.824 1 63.19 684 LEU B N 1
ATOM 12442 C CA . LEU B 1 684 ? 68.562 62.625 6.996 1 63.19 684 LEU B CA 1
ATOM 12443 C C . LEU B 1 684 ? 69.938 63 6.633 1 63.19 684 LEU B C 1
ATOM 12445 O O . LEU B 1 684 ? 70.625 63.719 7.387 1 63.19 684 LEU B O 1
ATOM 12449 N N . LEU B 1 685 ? 70.375 62.531 5.363 1 62.25 685 LEU B N 1
ATOM 12450 C CA . LEU B 1 685 ? 71.688 62.906 4.887 1 62.25 685 LEU B CA 1
ATOM 12451 C C . LEU B 1 685 ? 71.812 64.375 4.633 1 62.25 685 LEU B C 1
ATOM 12453 O O . LEU B 1 685 ? 72.75 65.062 4.996 1 62.25 685 LEU B O 1
ATOM 12457 N N . VAL B 1 686 ? 70.688 65.125 4.184 1 60.91 686 VAL B N 1
ATOM 12458 C CA . VAL B 1 686 ? 70.688 66.562 3.879 1 60.91 686 VAL B CA 1
ATOM 12459 C C . VAL B 1 686 ? 70.562 67.375 5.172 1 60.91 686 VAL B C 1
ATOM 12461 O O . VAL B 1 686 ? 71.25 68.375 5.328 1 60.91 686 VAL B O 1
ATOM 12464 N N . ALA B 1 687 ? 69.812 66.938 6.168 1 61.31 687 ALA B N 1
ATOM 12465 C CA . ALA B 1 687 ? 69.625 67.625 7.445 1 61.31 687 ALA B CA 1
ATOM 12466 C C . ALA B 1 687 ? 70.938 67.625 8.211 1 61.31 687 ALA B C 1
ATOM 12468 O O . ALA B 1 687 ? 71.312 68.688 8.789 1 61.31 687 ALA B O 1
ATOM 12469 N N . THR B 1 688 ? 71.625 66.5 8.195 1 56.25 688 THR B N 1
ATOM 12470 C CA . THR B 1 688 ? 72.938 66.438 8.867 1 56.25 688 THR B CA 1
ATOM 12471 C C . THR B 1 688 ? 73.938 67.375 8.164 1 56.25 688 THR B C 1
ATOM 12473 O O . THR B 1 688 ? 74.625 68.125 8.828 1 56.25 688 THR B O 1
ATOM 12476 N N . LEU B 1 689 ? 73.812 67.438 6.801 1 59.56 689 LEU B N 1
ATOM 12477 C CA . LEU B 1 689 ? 74.75 68.312 6.059 1 59.56 689 LEU B CA 1
ATOM 12478 C C . LEU B 1 689 ? 74.312 69.75 6.25 1 59.56 689 LEU B C 1
ATOM 12480 O O . LEU B 1 689 ? 75.188 70.625 6.395 1 59.56 689 LEU B O 1
ATOM 12484 N N . GLY B 1 690 ? 73 70.062 6.281 1 51.31 690 GLY B N 1
ATOM 12485 C CA . GLY B 1 690 ? 72.5 71.438 6.5 1 51.31 690 GLY B CA 1
ATOM 12486 C C . GLY B 1 690 ? 72.812 71.938 7.902 1 51.31 690 GLY B C 1
ATOM 12487 O O . GLY B 1 690 ? 73.188 73.125 8.078 1 51.31 690 GLY B O 1
ATOM 12488 N N . HIS B 1 691 ? 72.562 71.188 8.938 1 52.38 691 HIS B N 1
ATOM 12489 C CA . HIS B 1 691 ? 72.875 71.562 10.297 1 52.38 691 HIS B CA 1
ATOM 12490 C C . HIS B 1 691 ? 74.312 72 10.422 1 52.38 691 HIS B C 1
ATOM 12492 O O . HIS B 1 691 ? 74.625 72.938 11.125 1 52.38 691 HIS B O 1
ATOM 12498 N N . ARG B 1 692 ? 75.125 71.188 9.773 1 50.28 692 ARG B N 1
ATOM 12499 C CA . ARG B 1 692 ? 76.562 71.562 9.828 1 50.28 692 ARG B CA 1
ATOM 12500 C C . ARG B 1 692 ? 76.812 72.875 9.133 1 50.28 692 ARG B C 1
ATOM 12502 O O . ARG B 1 692 ? 77.625 73.688 9.578 1 50.28 692 ARG B O 1
ATOM 12509 N N . CYS B 1 693 ? 76.062 73.188 8.102 1 44.12 693 CYS B N 1
ATOM 12510 C CA . CYS B 1 693 ? 76.375 74.438 7.395 1 44.12 693 CYS B CA 1
ATOM 12511 C C . CYS B 1 693 ? 75.688 75.625 8 1 44.12 693 CYS B C 1
ATOM 12513 O O . CYS B 1 693 ? 76.25 76.688 8.117 1 44.12 693 CYS B O 1
ATOM 12515 N N . CYS B 1 694 ? 74.188 75.875 8.062 1 41.59 694 CYS B N 1
ATOM 12516 C CA . CYS B 1 694 ? 73.562 77.125 8.273 1 41.59 694 CYS B CA 1
ATOM 12517 C C . CYS B 1 694 ? 72.938 77.25 9.68 1 41.59 694 CYS B C 1
ATOM 12519 O O . CYS B 1 694 ? 71.75 77 9.883 1 41.59 694 CYS B O 1
ATOM 12521 N N . ARG B 1 695 ? 73.625 77.188 10.789 1 42.28 695 ARG B N 1
ATOM 12522 C CA . ARG B 1 695 ? 73.25 77.312 12.195 1 42.28 695 ARG B CA 1
ATOM 12523 C C . ARG B 1 695 ? 72.438 78.562 12.477 1 42.28 695 ARG B C 1
ATOM 12525 O O . ARG B 1 695 ? 71.438 78.5 13.219 1 42.28 695 ARG B O 1
ATOM 12532 N N . ARG B 1 696 ? 72.75 79.75 11.977 1 41.81 696 ARG B N 1
ATOM 12533 C CA . ARG B 1 696 ? 72.312 81.062 12.352 1 41.81 696 ARG B CA 1
ATOM 12534 C C . ARG B 1 696 ? 70.875 81.25 11.953 1 41.81 696 ARG B C 1
ATOM 12536 O O . ARG B 1 696 ? 70.062 81.812 12.734 1 41.81 696 ARG B O 1
ATOM 12543 N N . ARG B 1 697 ? 70.5 81 10.82 1 43.44 697 ARG B N 1
ATOM 12544 C CA . ARG B 1 697 ? 69.188 81.312 10.281 1 43.44 697 ARG B CA 1
ATOM 12545 C C . ARG B 1 697 ? 68.062 80.438 10.883 1 43.44 697 ARG B C 1
ATOM 12547 O O . ARG B 1 697 ? 66.938 80.875 10.984 1 43.44 697 ARG B O 1
ATOM 12554 N N . PHE B 1 698 ? 68.375 79.312 11.398 1 45.19 698 PHE B N 1
ATOM 12555 C CA . PHE B 1 698 ? 67.438 78.375 11.969 1 45.19 698 PHE B CA 1
ATOM 12556 C C . PHE B 1 698 ? 66.938 78.875 13.32 1 45.19 698 PHE B C 1
ATOM 12558 O O . PHE B 1 698 ? 65.75 78.75 13.617 1 45.19 698 PHE B O 1
ATOM 12565 N N . TYR B 1 699 ? 67.75 79.625 14.203 1 42.78 699 TYR B N 1
ATOM 12566 C CA . TYR B 1 699 ? 67.312 80.125 15.492 1 42.78 699 TYR B CA 1
ATOM 12567 C C . TYR B 1 699 ? 66.25 81.25 15.305 1 42.78 699 TYR B C 1
ATOM 12569 O O . TYR B 1 699 ? 65.188 81.25 15.984 1 42.78 699 TYR B O 1
ATOM 12577 N N . HIS B 1 700 ? 66.375 82.25 14.352 1 45.44 700 HIS B N 1
ATOM 12578 C CA . HIS B 1 700 ? 65.438 83.312 14.125 1 45.44 700 HIS B CA 1
ATOM 12579 C C . HIS B 1 700 ? 64.062 82.812 13.727 1 45.44 700 HIS B C 1
ATOM 12581 O O . HIS B 1 700 ? 63.031 83.312 14.141 1 45.44 700 HIS B O 1
ATOM 12587 N N . GLY B 1 701 ? 64 81.75 13.023 1 47.28 701 GLY B N 1
ATOM 12588 C CA . GLY B 1 701 ? 62.75 81.188 12.594 1 47.28 701 GLY B CA 1
ATOM 12589 C C . GLY B 1 701 ? 61.969 80.5 13.719 1 47.28 701 GLY B C 1
ATOM 12590 O O . GLY B 1 701 ? 60.75 80.688 13.805 1 47.28 701 GLY B O 1
ATOM 12591 N N . LEU B 1 702 ? 62.656 80.062 14.797 1 49.88 702 LEU B N 1
ATOM 12592 C CA . LEU B 1 702 ? 61.938 79.438 15.906 1 49.88 702 LEU B CA 1
ATOM 12593 C C . LEU B 1 702 ? 61.281 80.438 16.797 1 49.88 702 LEU B C 1
ATOM 12595 O O . LEU B 1 702 ? 60.156 80.25 17.297 1 49.88 702 LEU B O 1
ATOM 12599 N N . MET B 1 703 ? 61.938 81.688 17.031 1 45.06 703 MET B N 1
ATOM 12600 C CA . MET B 1 703 ? 61.344 82.75 17.875 1 45.06 703 MET B CA 1
ATOM 12601 C C . MET B 1 703 ? 60.094 83.312 17.234 1 45.06 703 MET B C 1
ATOM 12603 O O . MET B 1 703 ? 59.125 83.562 17.922 1 45.06 703 MET B O 1
ATOM 12607 N N . TRP B 1 704 ? 60.125 83.5 15.922 1 48.03 704 TRP B N 1
ATOM 12608 C CA . TRP B 1 704 ? 58.906 84 15.234 1 48.03 704 TRP B CA 1
ATOM 12609 C C . TRP B 1 704 ? 57.75 83 15.406 1 48.03 704 TRP B C 1
ATOM 12611 O O . TRP B 1 704 ? 56.625 83.438 15.703 1 48.03 704 TRP B O 1
ATOM 12621 N N . LEU B 1 705 ? 58.062 81.75 15.398 1 49.34 705 LEU B N 1
ATOM 12622 C CA . LEU B 1 705 ? 57 80.75 15.531 1 49.34 705 LEU B CA 1
ATOM 12623 C C . LEU B 1 705 ? 56.406 80.75 16.938 1 49.34 705 LEU B C 1
ATOM 12625 O O . LEU B 1 705 ? 55.188 80.688 17.109 1 49.34 705 LEU B O 1
ATOM 12629 N N . ARG B 1 706 ? 57.219 81.125 17.984 1 47.84 706 ARG B N 1
ATOM 12630 C CA . ARG B 1 706 ? 56.688 81.25 19.344 1 47.84 706 ARG B CA 1
ATOM 12631 C C . ARG B 1 706 ? 55.781 82.438 19.484 1 47.84 706 ARG B C 1
ATOM 12633 O O . ARG B 1 706 ? 54.719 82.375 20.094 1 47.84 706 ARG B O 1
ATOM 12640 N N . GLU B 1 707 ? 56.219 83.688 19.031 1 47.84 707 GLU B N 1
ATOM 12641 C CA . GLU B 1 707 ? 55.375 84.875 19.109 1 47.84 707 GLU B CA 1
ATOM 12642 C C . GLU B 1 707 ? 54.031 84.688 18.422 1 47.84 707 GLU B C 1
ATOM 12644 O O . GLU B 1 707 ? 53 85.125 18.906 1 47.84 707 GLU B O 1
ATOM 12649 N N . LEU B 1 708 ? 54.094 84.125 17.359 1 45.94 708 LEU B N 1
ATOM 12650 C CA . LEU B 1 708 ? 52.812 83.875 16.672 1 45.94 708 LEU B CA 1
ATOM 12651 C C . LEU B 1 708 ? 51.906 82.938 17.516 1 45.94 708 LEU B C 1
ATOM 12653 O O . LEU B 1 708 ? 50.688 83.188 17.578 1 45.94 708 LEU B O 1
ATOM 12657 N N . LEU B 1 709 ? 52.5 82 18.234 1 43.53 709 LEU B N 1
ATOM 12658 C CA . LEU B 1 709 ? 51.625 81.125 19.031 1 43.53 709 LEU B CA 1
ATOM 12659 C C . LEU B 1 709 ? 51.062 81.875 20.219 1 43.53 709 LEU B C 1
ATOM 12661 O O . LEU B 1 709 ? 49.906 81.688 20.594 1 43.53 709 LEU B O 1
ATOM 12665 N N . LEU B 1 710 ? 51.844 82.812 20.953 1 39.94 710 LEU B N 1
ATOM 12666 C CA . LEU B 1 710 ? 51.312 83.5 22.109 1 39.94 710 LEU B CA 1
ATOM 12667 C C . LEU B 1 710 ? 50.25 84.562 21.703 1 39.94 710 LEU B C 1
ATOM 12669 O O . LEU B 1 710 ? 49.25 84.75 22.422 1 39.94 710 LEU B O 1
ATOM 12673 N N . THR B 1 711 ? 50.469 85.312 20.641 1 38.66 711 THR B N 1
ATOM 12674 C CA . THR B 1 711 ? 49.438 86.25 20.234 1 38.66 711 THR B CA 1
ATOM 12675 C C . THR B 1 711 ? 48.125 85.562 19.953 1 38.66 711 THR B C 1
ATOM 12677 O O . THR B 1 711 ? 47.031 86.125 20.016 1 38.66 711 THR B O 1
ATOM 12680 N N . TRP B 1 712 ? 48.219 84.312 19.484 1 37.12 712 TRP B N 1
ATOM 12681 C CA . TRP B 1 712 ? 46.938 83.75 19.109 1 37.12 712 TRP B CA 1
ATOM 12682 C C . TRP B 1 712 ? 46.094 83.5 20.359 1 37.12 712 TRP B C 1
ATOM 12684 O O . TRP B 1 712 ? 44.906 83.188 20.25 1 37.12 712 TRP B O 1
ATOM 12694 N N . GLU B 1 713 ? 46.781 83.25 21.516 1 35.12 713 GLU B N 1
ATOM 12695 C CA . GLU B 1 713 ? 45.812 82.875 22.547 1 35.12 713 GLU B CA 1
ATOM 12696 C C . GLU B 1 713 ? 44.906 84 22.891 1 35.12 713 GLU B C 1
ATOM 12698 O O . GLU B 1 713 ? 43.688 83.875 23.047 1 35.12 713 GLU B O 1
ATOM 12703 N N . TRP B 1 714 ? 45.438 85.062 23.672 1 33.19 714 TRP B N 1
ATOM 12704 C CA . TRP B 1 714 ? 44.562 85.875 24.547 1 33.19 714 TRP B CA 1
ATOM 12705 C C . TRP B 1 714 ? 43.812 86.938 23.75 1 33.19 714 TRP B C 1
ATOM 12707 O O . TRP B 1 714 ? 44.438 87.875 23.234 1 33.19 714 TRP B O 1
ATOM 12717 N N . GLY B 1 715 ? 43.062 86.688 22.859 1 31.08 715 GLY B N 1
ATOM 12718 C CA . GLY B 1 715 ? 42.094 87.562 22.203 1 31.08 715 GLY B CA 1
ATOM 12719 C C . GLY B 1 715 ? 41.406 88.5 23.156 1 31.08 715 GLY B C 1
ATOM 12720 O O . GLY B 1 715 ? 40.312 89 22.859 1 31.08 715 GLY B O 1
ATOM 12721 N N . ALA B 1 716 ? 41.844 88.562 24.516 1 31.02 716 ALA B N 1
ATOM 12722 C CA . ALA B 1 716 ? 40.938 89.312 25.359 1 31.02 716 ALA B CA 1
ATOM 12723 C C . ALA B 1 716 ? 40.938 90.812 24.953 1 31.02 716 ALA B C 1
ATOM 12725 O O . ALA B 1 716 ? 41.969 91.375 24.672 1 31.02 716 ALA B O 1
ATOM 12726 N N . THR B 1 717 ? 39.906 91.25 24.375 1 31.27 717 THR B N 1
ATOM 12727 C CA . THR B 1 717 ? 39.5 92.562 23.906 1 31.27 717 THR B CA 1
ATOM 12728 C C . THR B 1 717 ? 39.844 93.625 24.922 1 31.27 717 THR B C 1
ATOM 12730 O O . THR B 1 717 ? 39.562 93.5 26.125 1 31.27 717 THR B O 1
ATOM 12733 N N . PRO B 1 718 ? 40.938 94.438 24.688 1 31.06 718 PRO B N 1
ATOM 12734 C CA . PRO B 1 718 ? 41.312 95.562 25.469 1 31.06 718 PRO B CA 1
ATOM 12735 C C . PRO B 1 718 ? 40.125 96.438 25.844 1 31.06 718 PRO B C 1
ATOM 12737 O O . PRO B 1 718 ? 39.344 96.875 24.969 1 31.06 718 PRO B O 1
ATOM 12740 N N . LYS B 1 719 ? 39.438 96.188 26.953 1 33.25 719 LYS B N 1
ATOM 12741 C CA . LYS B 1 719 ? 38.375 97.062 27.469 1 33.25 719 LYS B CA 1
ATOM 12742 C C . LYS B 1 719 ? 38.781 98.562 27.359 1 33.25 719 LYS B C 1
ATOM 12744 O O . LYS B 1 719 ? 39.938 98.875 27.547 1 33.25 719 LYS B O 1
ATOM 12749 N N . ALA B 1 720 ? 37.938 99.25 26.734 1 30.08 720 ALA B N 1
ATOM 12750 C CA . ALA B 1 720 ? 37.75 100.688 26.375 1 30.08 720 ALA B CA 1
ATOM 12751 C C . ALA B 1 720 ? 38.188 101.562 27.516 1 30.08 720 ALA B C 1
ATOM 12753 O O . ALA B 1 720 ? 38.125 101.188 28.688 1 30.08 720 ALA B O 1
ATOM 12754 N N . ASN B 1 721 ? 38.812 102.625 27.172 1 29.16 721 ASN B N 1
ATOM 12755 C CA . ASN B 1 721 ? 39.375 103.875 27.703 1 29.16 721 ASN B CA 1
ATOM 12756 C C . ASN B 1 721 ? 38.406 104.562 28.625 1 29.16 721 ASN B C 1
ATOM 12758 O O . ASN B 1 721 ? 37.469 105.188 28.156 1 29.16 721 ASN B O 1
ATOM 12762 N N . GLU B 1 722 ? 37.844 103.938 29.641 1 30.67 722 GLU B N 1
ATOM 12763 C CA . GLU B 1 722 ? 37.125 104.875 30.5 1 30.67 722 GLU B CA 1
ATOM 12764 C C . GLU B 1 722 ? 38.031 106 30.953 1 30.67 722 GLU B C 1
ATOM 12766 O O . GLU B 1 722 ? 39.125 105.75 31.5 1 30.67 722 GLU B O 1
ATOM 12771 N N . LYS B 1 723 ? 37.938 107.188 30.312 1 36.25 723 LYS B N 1
ATOM 12772 C CA . LYS B 1 723 ? 38.5 108.5 30.688 1 36.25 723 LYS B CA 1
ATOM 12773 C C . LYS B 1 723 ? 38.438 108.688 32.219 1 36.25 723 LYS B C 1
ATOM 12775 O O . LYS B 1 723 ? 37.344 108.75 32.781 1 36.25 723 LYS B O 1
ATOM 12780 N N . ARG B 1 724 ? 39.344 108.125 32.938 1 33.16 724 ARG B N 1
ATOM 12781 C CA . ARG B 1 724 ? 39.5 108.625 34.312 1 33.16 724 ARG B CA 1
ATOM 12782 C C . ARG B 1 724 ? 39.594 110.125 34.344 1 33.16 724 ARG B C 1
ATOM 12784 O O . ARG B 1 724 ? 40.375 110.75 33.594 1 33.16 724 ARG B O 1
ATOM 12791 N N . GLY B 1 725 ? 38.562 110.812 34.594 1 33.22 725 GLY B N 1
ATOM 12792 C CA . GLY B 1 725 ? 38.406 112.25 34.75 1 33.22 725 GLY B CA 1
ATOM 12793 C C . GLY B 1 725 ? 39.656 112.875 35.344 1 33.22 725 GLY B C 1
ATOM 12794 O O . GLY B 1 725 ? 40.562 113.312 34.625 1 33.22 725 GLY B O 1
ATOM 12795 N N . GLY B 1 726 ? 39.656 113.188 36.562 1 35.16 726 GLY B N 1
ATOM 12796 C CA . GLY B 1 726 ? 40.156 114.375 37.25 1 35.16 726 GLY B CA 1
ATOM 12797 C C . GLY B 1 726 ? 41.625 114.312 37.625 1 35.16 726 GLY B C 1
ATOM 12798 O O . GLY B 1 726 ? 42.125 115 38.5 1 35.16 726 GLY B O 1
ATOM 12799 N N . GLY B 1 727 ? 42.375 113.312 37.25 1 36.94 727 GLY B N 1
ATOM 12800 C CA . GLY B 1 727 ? 43.688 113.188 37.906 1 36.94 727 GLY B CA 1
ATOM 12801 C C . GLY B 1 727 ? 44.656 114.312 37.562 1 36.94 727 GLY B C 1
ATOM 12802 O O . GLY B 1 727 ? 44.406 115.062 36.594 1 36.94 727 GLY B O 1
ATOM 12803 N N . ALA B 1 728 ? 45.625 114.625 38.281 1 47.84 728 ALA B N 1
ATOM 12804 C CA . ALA B 1 728 ? 46.656 115.688 38.375 1 47.84 728 ALA B CA 1
ATOM 12805 C C . ALA B 1 728 ? 47.594 115.562 37.156 1 47.84 728 ALA B C 1
ATOM 12807 O O . ALA B 1 728 ? 48.031 114.5 36.781 1 47.84 728 ALA B O 1
ATOM 12808 N N . GLU B 1 729 ? 47.406 116.375 36.094 1 57.38 729 GLU B N 1
ATOM 12809 C CA . GLU B 1 729 ? 48.062 116.5 34.812 1 57.38 729 GLU B CA 1
ATOM 12810 C C . GLU B 1 729 ? 49.562 116.688 34.969 1 57.38 729 GLU B C 1
ATOM 12812 O O . GLU B 1 729 ? 50 117.625 35.625 1 57.38 729 GLU B O 1
ATOM 12817 N N . PHE B 1 730 ? 50.406 115.625 34.875 1 70.69 730 PHE B N 1
ATOM 12818 C CA . PHE B 1 730 ? 51.875 115.812 34.906 1 70.69 730 PHE B CA 1
ATOM 12819 C C . PHE B 1 730 ? 52.406 116.312 33.594 1 70.69 730 PHE B C 1
ATOM 12821 O O . PHE B 1 730 ? 51.875 116 32.531 1 70.69 730 PHE B O 1
ATOM 12828 N N . TYR B 1 731 ? 53.344 117.25 33.562 1 77.06 731 TYR B N 1
ATOM 12829 C CA . TYR B 1 731 ? 53.844 117.875 32.375 1 77.06 731 TYR B CA 1
ATOM 12830 C C . TYR B 1 731 ? 54.812 117 31.609 1 77.06 731 TYR B C 1
ATOM 12832 O O . TYR B 1 731 ? 54.812 117.062 30.375 1 77.06 731 TYR B O 1
ATOM 12840 N N . TYR B 1 732 ? 55.562 116.125 32.281 1 81.5 732 TYR B N 1
ATOM 12841 C CA . TYR B 1 732 ? 56.531 115.25 31.594 1 81.5 732 TYR B CA 1
ATOM 12842 C C . TYR B 1 732 ? 56.281 113.812 31.984 1 81.5 732 TYR B C 1
ATOM 12844 O O . TYR B 1 732 ? 55.75 113.562 33.062 1 81.5 732 TYR B O 1
ATOM 12852 N N . ASP B 1 733 ? 56.594 112.875 31.031 1 81.19 733 ASP B N 1
ATOM 12853 C CA . ASP B 1 733 ? 56.438 111.438 31.344 1 81.19 733 ASP B CA 1
ATOM 12854 C C . ASP B 1 733 ? 57.562 110.938 32.25 1 81.19 733 ASP B C 1
ATOM 12856 O O . ASP B 1 733 ? 57.344 110.125 33.125 1 81.19 733 ASP B O 1
ATOM 12860 N N . ALA B 1 734 ? 58.781 111.5 31.922 1 84.5 734 ALA B N 1
ATOM 12861 C CA . ALA B 1 734 ? 59.906 111.062 32.75 1 84.5 734 ALA B CA 1
ATOM 12862 C C . ALA B 1 734 ? 61 112.125 32.844 1 84.5 734 ALA B C 1
ATOM 12864 O O . ALA B 1 734 ? 61.25 112.812 31.859 1 84.5 734 ALA B O 1
ATOM 12865 N N . PHE B 1 735 ? 61.469 112.188 33.938 1 85.56 735 PHE B N 1
ATOM 12866 C CA . PHE B 1 735 ? 62.688 112.938 34.188 1 85.56 735 PHE B CA 1
ATOM 12867 C C . PHE B 1 735 ? 63.906 112.062 34.188 1 85.56 735 PHE B C 1
ATOM 12869 O O . PHE B 1 735 ? 63.969 111.125 34.938 1 85.56 735 PHE B O 1
ATOM 12876 N N . VAL B 1 736 ? 64.875 112.438 33.219 1 85.56 736 VAL B N 1
ATOM 12877 C CA . VAL B 1 736 ? 66.125 111.625 33.125 1 85.56 736 VAL B CA 1
ATOM 12878 C C . VAL B 1 736 ? 67.25 112.25 33.906 1 85.56 736 VAL B C 1
ATOM 12880 O O . VAL B 1 736 ? 67.75 113.312 33.5 1 85.56 736 VAL B O 1
ATOM 12883 N N . CYS B 1 737 ? 67.625 111.625 35 1 86.12 737 CYS B N 1
ATOM 12884 C CA . CYS B 1 737 ? 68.75 112.125 35.844 1 86.12 737 CYS B CA 1
ATOM 12885 C C . CYS B 1 737 ? 70 111.375 35.5 1 86.12 737 CYS B C 1
ATOM 12887 O O . CYS B 1 737 ? 70.125 110.188 35.625 1 86.12 737 CYS B O 1
ATOM 12889 N N . HIS B 1 738 ? 71 112.125 34.906 1 83.62 738 HIS B N 1
ATOM 12890 C CA . HIS B 1 738 ? 72.25 111.562 34.531 1 83.62 738 HIS B CA 1
ATOM 12891 C C . HIS B 1 738 ? 73.438 112.5 34.875 1 83.62 738 HIS B C 1
ATOM 12893 O O . HIS B 1 738 ? 73.188 113.688 35.125 1 83.62 738 HIS B O 1
ATOM 12899 N N . SER B 1 739 ? 74.688 111.875 35 1 83.88 739 SER B N 1
ATOM 12900 C CA . SER B 1 739 ? 75.875 112.75 35.188 1 83.88 739 SER B CA 1
ATOM 12901 C C . SER B 1 739 ? 76.312 113.375 33.875 1 83.88 739 SER B C 1
ATOM 12903 O O . SER B 1 739 ? 76.062 112.812 32.812 1 83.88 739 SER B O 1
ATOM 12905 N N . GLU B 1 740 ? 76.75 114.5 33.906 1 80.19 740 GLU B N 1
ATOM 12906 C CA . GLU B 1 740 ? 77.188 115.312 32.719 1 80.19 740 GLU B CA 1
ATOM 12907 C C . GLU B 1 740 ? 78.188 114.5 31.875 1 80.19 740 GLU B C 1
ATOM 12909 O O . GLU B 1 740 ? 78.188 114.625 30.641 1 80.19 740 GLU B O 1
ATOM 12914 N N . ALA B 1 741 ? 78.938 113.562 32.531 1 82 741 ALA B N 1
ATOM 12915 C CA . ALA B 1 741 ? 79.938 112.812 31.812 1 82 741 ALA B CA 1
ATOM 12916 C C . ALA B 1 741 ? 79.25 111.75 30.938 1 82 741 ALA B C 1
ATOM 12918 O O . ALA B 1 741 ? 79.812 111.25 29.938 1 82 741 ALA B O 1
ATOM 12919 N N . ASP B 1 742 ? 77.938 111.375 31.297 1 80 742 ASP B N 1
ATOM 12920 C CA . ASP B 1 742 ? 77.312 110.312 30.594 1 80 742 ASP B CA 1
ATOM 12921 C C . ASP B 1 742 ? 76.312 110.875 29.578 1 80 742 ASP B C 1
ATOM 12923 O O . ASP B 1 742 ? 75.5 110.062 28.969 1 80 742 ASP B O 1
ATOM 12927 N N . PHE B 1 743 ? 76.312 112.125 29.266 1 81.06 743 PHE B N 1
ATOM 12928 C CA . PHE B 1 743 ? 75.312 112.75 28.406 1 81.06 743 PHE B CA 1
ATOM 12929 C C . PHE B 1 743 ? 75.5 112.25 26.969 1 81.06 743 PHE B C 1
ATOM 12931 O O . PHE B 1 743 ? 74.5 112 26.266 1 81.06 743 PHE B O 1
ATOM 12938 N N . PRO B 1 744 ? 76.688 112.125 26.484 1 82.5 744 PRO B N 1
ATOM 12939 C CA . PRO B 1 744 ? 76.75 111.688 25.094 1 82.5 744 PRO B CA 1
ATOM 12940 C C . PRO B 1 744 ? 76.125 110.312 24.875 1 82.5 744 PRO B C 1
ATOM 12942 O O . PRO B 1 744 ? 75.438 110.125 23.859 1 82.5 744 PRO B O 1
ATOM 12945 N N . TRP B 1 745 ? 76.188 109.5 25.953 1 82.12 745 TRP B N 1
ATOM 12946 C CA . TRP B 1 745 ? 75.562 108.188 25.828 1 82.12 745 TRP B CA 1
ATOM 12947 C C . TRP B 1 745 ? 74 108.312 25.938 1 82.12 745 TRP B C 1
ATOM 12949 O O . TRP B 1 745 ? 73.312 107.688 25.172 1 82.12 745 TRP B O 1
ATOM 12959 N N . VAL B 1 746 ? 73.5 109.125 26.844 1 81.06 746 VAL B N 1
ATOM 12960 C CA . VAL B 1 746 ? 72.062 109.312 27.062 1 81.06 746 VAL B CA 1
ATOM 12961 C C . VAL B 1 746 ? 71.438 109.938 25.812 1 81.06 746 VAL B C 1
ATOM 12963 O O . VAL B 1 746 ? 70.375 109.5 25.391 1 81.06 746 VAL B O 1
ATOM 12966 N N . ARG B 1 747 ? 72.188 110.812 25.188 1 80.25 747 ARG B N 1
ATOM 12967 C CA . ARG B 1 747 ? 71.688 111.438 23.984 1 80.25 747 ARG B CA 1
ATOM 12968 C C . ARG B 1 747 ? 71.625 110.438 22.812 1 80.25 747 ARG B C 1
ATOM 12970 O O . ARG B 1 747 ? 70.625 110.375 22.094 1 80.25 747 ARG B O 1
ATOM 12977 N N . SER B 1 748 ? 72.688 109.625 22.641 1 80.94 748 SER B N 1
ATOM 12978 C CA . SER B 1 748 ? 72.75 108.812 21.453 1 80.94 748 SER B CA 1
ATOM 12979 C C . SER B 1 748 ? 72 107.5 21.609 1 80.94 748 SER B C 1
ATOM 12981 O O . SER B 1 748 ? 71.375 107 20.656 1 80.94 748 SER B O 1
ATOM 12983 N N . GLU B 1 749 ? 71.938 106.938 22.875 1 79.88 749 GLU B N 1
ATOM 12984 C CA . GLU B 1 749 ? 71.375 105.625 23.016 1 79.88 749 GLU B CA 1
ATOM 12985 C C . GLU B 1 749 ? 69.938 105.688 23.609 1 79.88 749 GLU B C 1
ATOM 12987 O O . GLU B 1 749 ? 69.062 104.938 23.203 1 79.88 749 GLU B O 1
ATOM 12992 N N . LEU B 1 750 ? 69.688 106.625 24.516 1 78 750 LEU B N 1
ATOM 12993 C CA . LEU B 1 750 ? 68.375 106.625 25.219 1 78 750 LEU B CA 1
ATOM 12994 C C . LEU B 1 750 ? 67.438 107.688 24.641 1 78 750 LEU B C 1
ATOM 12996 O O . LEU B 1 750 ? 66.312 107.375 24.266 1 78 750 LEU B O 1
ATOM 13000 N N . LEU B 1 751 ? 67.938 109 24.469 1 78.94 751 LEU B N 1
ATOM 13001 C CA . LEU B 1 751 ? 67 110.062 24.047 1 78.94 751 LEU B CA 1
ATOM 13002 C C . LEU B 1 751 ? 66.688 109.875 22.578 1 78.94 751 LEU B C 1
ATOM 13004 O O . LEU B 1 751 ? 65.562 110.25 22.156 1 78.94 751 LEU B O 1
ATOM 13008 N N . ARG B 1 752 ? 67.688 109.5 21.766 1 78.06 752 ARG B N 1
ATOM 13009 C CA . ARG B 1 752 ? 67.375 109.312 20.359 1 78.06 752 ARG B CA 1
ATOM 13010 C C . ARG B 1 752 ? 66.25 108.312 20.156 1 78.06 752 ARG B C 1
ATOM 13012 O O . ARG B 1 752 ? 65.438 108.438 19.219 1 78.06 752 ARG B O 1
ATOM 13019 N N . ARG B 1 753 ? 66.062 107.312 21.172 1 77.38 753 ARG B N 1
ATOM 13020 C CA . ARG B 1 753 ? 65.062 106.25 20.984 1 77.38 753 ARG B CA 1
ATOM 13021 C C . ARG B 1 753 ? 63.781 106.562 21.734 1 77.38 753 ARG B C 1
ATOM 13023 O O . ARG B 1 753 ? 62.719 106.125 21.281 1 77.38 753 ARG B O 1
ATOM 13030 N N . LEU B 1 754 ? 63.812 107.312 22.875 1 78.06 754 LEU B N 1
ATOM 13031 C CA . LEU B 1 754 ? 62.625 107.312 23.734 1 78.06 754 LEU B CA 1
ATOM 13032 C C . LEU B 1 754 ? 62.062 108.75 23.797 1 78.06 754 LEU B C 1
ATOM 13034 O O . LEU B 1 754 ? 60.875 108.938 24.062 1 78.06 754 LEU B O 1
ATOM 13038 N N . ASP B 1 755 ? 62.688 109.812 23.438 1 79.5 755 ASP B N 1
ATOM 13039 C CA . ASP B 1 755 ? 62.219 111.188 23.656 1 79.5 755 ASP B CA 1
ATOM 13040 C C . ASP B 1 755 ? 61.531 111.688 22.391 1 79.5 755 ASP B C 1
ATOM 13042 O O . ASP B 1 755 ? 62.031 111.5 21.281 1 79.5 755 ASP B O 1
ATOM 13046 N N . LEU B 1 756 ? 60.344 112.312 22.656 1 76.69 756 LEU B N 1
ATOM 13047 C CA . LEU B 1 756 ? 59.562 112.938 21.578 1 76.69 756 LEU B CA 1
ATOM 13048 C C . LEU B 1 756 ? 60.375 114 20.844 1 76.69 756 LEU B C 1
ATOM 13050 O O . LEU B 1 756 ? 60.281 114.125 19.625 1 76.69 756 LEU B O 1
ATOM 13054 N N . ARG B 1 757 ? 61.125 114.688 21.547 1 72 757 ARG B N 1
ATOM 13055 C CA . ARG B 1 757 ? 61.875 115.75 20.906 1 72 757 ARG B CA 1
ATOM 13056 C C . ARG B 1 757 ? 63.281 115.25 20.5 1 72 757 ARG B C 1
ATOM 13058 O O . ARG B 1 757 ? 64.125 116.062 20.062 1 72 757 ARG B O 1
ATOM 13065 N N . GLY B 1 758 ? 63.594 114 20.734 1 64.5 758 GLY B N 1
ATOM 13066 C CA . GLY B 1 758 ? 64.875 113.438 20.359 1 64.5 758 GLY B CA 1
ATOM 13067 C C . GLY B 1 758 ? 65 113.188 18.875 1 64.5 758 GLY B C 1
ATOM 13068 O O . GLY B 1 758 ? 64.062 113.312 18.141 1 64.5 758 GLY B O 1
ATOM 13069 N N . GLY B 1 759 ? 66.062 113 18.172 1 61.06 759 GLY B N 1
ATOM 13070 C CA . GLY B 1 759 ? 66.312 112.812 16.75 1 61.06 759 GLY B CA 1
ATOM 13071 C C . GLY B 1 759 ? 65.312 111.875 16.094 1 61.06 759 GLY B C 1
ATOM 13072 O O . GLY B 1 759 ? 64.875 112.125 14.977 1 61.06 759 GLY B O 1
ATOM 13073 N N . ARG B 1 760 ? 64.875 110.625 16.625 1 64.69 760 ARG B N 1
ATOM 13074 C CA . ARG B 1 760 ? 64 109.625 15.938 1 64.69 760 ARG B CA 1
ATOM 13075 C C . ARG B 1 760 ? 62.594 109.688 16.422 1 64.69 760 ARG B C 1
ATOM 13077 O O . ARG B 1 760 ? 61.781 108.812 16.047 1 64.69 760 ARG B O 1
ATOM 13084 N N . GLY B 1 761 ? 62.031 110.75 17.109 1 68.75 761 GLY B N 1
ATOM 13085 C CA . GLY B 1 761 ? 60.656 110.938 17.531 1 68.75 761 GLY B CA 1
ATOM 13086 C C . GLY B 1 761 ? 60.156 109.875 18.5 1 68.75 761 GLY B C 1
ATOM 13087 O O . GLY B 1 761 ? 59.25 109.125 18.188 1 68.75 761 GLY B O 1
ATOM 13088 N N . GLY B 1 762 ? 60.781 109.75 19.625 1 69.12 762 GLY B N 1
ATOM 13089 C CA . GLY B 1 762 ? 60.375 108.75 20.578 1 69.12 762 GLY B CA 1
ATOM 13090 C C . GLY B 1 762 ? 59.031 109.062 21.234 1 69.12 762 GLY B C 1
ATOM 13091 O O . GLY B 1 762 ? 58.5 110.125 21.094 1 69.12 762 GLY B O 1
ATOM 13092 N N . PRO B 1 763 ? 58.188 108.062 21.672 1 78.44 763 PRO B N 1
ATOM 13093 C CA . PRO B 1 763 ? 56.812 108.25 22.141 1 78.44 763 PRO B CA 1
ATOM 13094 C C . PRO B 1 763 ? 56.719 108.875 23.5 1 78.44 763 PRO B C 1
ATOM 13096 O O . PRO B 1 763 ? 55.625 109.25 23.953 1 78.44 763 PRO B O 1
ATOM 13099 N N . LEU B 1 764 ? 57.844 109.312 24.172 1 80.19 764 LEU B N 1
ATOM 13100 C CA . LEU B 1 764 ? 57.781 109.875 25.531 1 80.19 764 LEU B CA 1
ATOM 13101 C C . LEU B 1 764 ? 58.312 111.312 25.594 1 80.19 764 LEU B C 1
ATOM 13103 O O . LEU B 1 764 ? 59.156 111.688 24.797 1 80.19 764 LEU B O 1
ATOM 13107 N N . SER B 1 765 ? 57.625 112.125 26.328 1 83.38 765 SER B N 1
ATOM 13108 C CA . SER B 1 765 ? 58.125 113.5 26.625 1 83.38 765 SER B CA 1
ATOM 13109 C C . SER B 1 765 ? 59.062 113.438 27.844 1 83.38 765 SER B C 1
ATOM 13111 O O . SER B 1 765 ? 58.594 113.312 28.984 1 83.38 765 SER B O 1
ATOM 13113 N N . MET B 1 766 ? 60.375 113.5 27.688 1 81.19 766 MET B N 1
ATOM 13114 C CA . MET B 1 766 ? 61.344 113.375 28.75 1 81.19 766 MET B CA 1
ATOM 13115 C C . MET B 1 766 ? 61.938 114.75 29.125 1 81.19 766 MET B C 1
ATOM 13117 O O . MET B 1 766 ? 62.125 115.625 28.266 1 81.19 766 MET B O 1
ATOM 13121 N N . CYS B 1 767 ? 62.031 115 30.359 1 86.5 767 CYS B N 1
ATOM 13122 C CA . CYS B 1 767 ? 62.656 116.188 30.922 1 86.5 767 CYS B CA 1
ATOM 13123 C C . CYS B 1 767 ? 64.125 116 31.172 1 86.5 767 CYS B C 1
ATOM 13125 O O . CYS B 1 767 ? 64.562 115 31.797 1 86.5 767 CYS B O 1
ATOM 13127 N N . LEU B 1 768 ? 65 116.938 30.578 1 81.25 768 LEU B N 1
ATOM 13128 C CA . LEU B 1 768 ? 66.438 116.812 30.703 1 81.25 768 LEU B CA 1
ATOM 13129 C C . LEU B 1 768 ? 67 118.125 31.375 1 81.25 768 LEU B C 1
ATOM 13131 O O . LEU B 1 768 ? 66.5 119.188 31.125 1 81.25 768 LEU B O 1
ATOM 13135 N N . GLU B 1 769 ? 68 117.875 32.219 1 81 769 GLU B N 1
ATOM 13136 C CA . GLU B 1 769 ? 68.625 119 32.938 1 81 769 GLU B CA 1
ATOM 13137 C C . GLU B 1 769 ? 69.25 120 31.953 1 81 769 GLU B C 1
ATOM 13139 O O . GLU B 1 769 ? 69.062 121.188 32.125 1 81 769 GLU B O 1
ATOM 13144 N N . ALA B 1 770 ? 69.875 119.5 30.875 1 77.25 770 ALA B N 1
ATOM 13145 C CA . ALA B 1 770 ? 70.625 120.375 29.969 1 77.25 770 ALA B CA 1
ATOM 13146 C C . ALA B 1 770 ? 69.625 121.188 29.109 1 77.25 770 ALA B C 1
ATOM 13148 O O . ALA B 1 770 ? 69.938 122.312 28.672 1 77.25 770 ALA B O 1
ATOM 13149 N N . ARG B 1 771 ? 68.312 120.688 28.859 1 80.19 771 ARG B N 1
ATOM 13150 C CA . ARG B 1 771 ? 67.375 121.312 27.938 1 80.19 771 ARG B CA 1
ATOM 13151 C C . ARG B 1 771 ? 66.25 122 28.688 1 80.19 771 ARG B C 1
ATOM 13153 O O . ARG B 1 771 ? 65.812 123.062 28.344 1 80.19 771 ARG B O 1
ATOM 13160 N N . ASP B 1 772 ? 65.625 121.5 29.844 1 79.88 772 ASP B N 1
ATOM 13161 C CA . ASP B 1 772 ? 64.375 121.875 30.406 1 79.88 772 ASP B CA 1
ATOM 13162 C C . ASP B 1 772 ? 64.562 122.562 31.75 1 79.88 772 ASP B C 1
ATOM 13164 O O . ASP B 1 772 ? 63.594 123.125 32.312 1 79.88 772 ASP B O 1
ATOM 13168 N N . PHE B 1 773 ? 65.75 122.75 32.281 1 80.19 773 PHE B N 1
ATOM 13169 C CA . PHE B 1 773 ? 66 123.438 33.531 1 80.19 773 PHE B CA 1
ATOM 13170 C C . PHE B 1 773 ? 66.062 124.938 33.25 1 80.19 773 PHE B C 1
ATOM 13172 O O . PHE B 1 773 ? 66.688 125.375 32.25 1 80.19 773 PHE B O 1
ATOM 13179 N N . VAL B 1 774 ? 65.312 125.875 33.875 1 77.56 774 VAL B N 1
ATOM 13180 C CA . VAL B 1 774 ? 65.312 127.312 33.719 1 77.56 774 VAL B CA 1
ATOM 13181 C C . VAL B 1 774 ? 66.625 127.875 34.25 1 77.56 774 VAL B C 1
ATOM 13183 O O . VAL B 1 774 ? 66.938 127.688 35.438 1 77.56 774 VAL B O 1
ATOM 13186 N N . PRO B 1 775 ? 67.5 128.5 33.375 1 77.62 775 PRO B N 1
ATOM 13187 C CA . PRO B 1 775 ? 68.75 129.125 33.812 1 77.62 775 PRO B CA 1
ATOM 13188 C C . PRO B 1 775 ? 68.562 130.25 34.781 1 77.62 775 PRO B C 1
ATOM 13190 O O . PRO B 1 775 ? 67.625 131 34.625 1 77.62 775 PRO B O 1
ATOM 13193 N N . GLY B 1 776 ? 69.25 130.375 36.031 1 77.06 776 GLY B N 1
ATOM 13194 C CA . GLY B 1 776 ? 69.188 131.5 37.031 1 77.06 776 GLY B CA 1
ATOM 13195 C C . GLY B 1 776 ? 68.5 131 38.344 1 77.06 776 GLY B C 1
ATOM 13196 O O . GLY B 1 776 ? 68.625 131.75 39.344 1 77.06 776 GLY B O 1
ATOM 13197 N N . GLU B 1 777 ? 67.562 129.875 38.219 1 76.62 777 GLU B N 1
ATOM 13198 C CA . GLU B 1 777 ? 66.938 129.5 39.469 1 76.62 777 GLU B CA 1
ATOM 13199 C C . GLU B 1 777 ? 67.875 128.5 40.156 1 76.62 777 GLU B C 1
ATOM 13201 O O . GLU B 1 777 ? 68.75 127.875 39.531 1 76.62 777 GLU B O 1
ATOM 13206 N N . ALA B 1 778 ? 67.75 128.375 41.562 1 77.69 778 ALA B N 1
ATOM 13207 C CA . ALA B 1 778 ? 68.562 127.5 42.344 1 77.69 778 ALA B CA 1
ATOM 13208 C C . ALA B 1 778 ? 68.438 126.062 41.844 1 77.69 778 ALA B C 1
ATOM 13210 O O . ALA B 1 778 ? 67.375 125.625 41.5 1 77.69 778 ALA B O 1
ATOM 13211 N N . HIS B 1 779 ? 69.562 125.438 41.594 1 78.62 779 HIS B N 1
ATOM 13212 C CA . HIS B 1 779 ? 69.625 124.062 41.031 1 78.62 779 HIS B CA 1
ATOM 13213 C C . HIS B 1 779 ? 68.688 123.125 41.75 1 78.62 779 HIS B C 1
ATOM 13215 O O . HIS B 1 779 ? 68.062 122.25 41.094 1 78.62 779 HIS B O 1
ATOM 13221 N N . MET B 1 780 ? 68.5 123.25 43.125 1 78.31 780 MET B N 1
ATOM 13222 C CA . MET B 1 780 ? 67.625 122.375 43.875 1 78.31 780 MET B CA 1
ATOM 13223 C C . MET B 1 780 ? 66.125 122.625 43.531 1 78.31 780 MET B C 1
ATOM 13225 O O . MET B 1 780 ? 65.375 121.625 43.469 1 78.31 780 MET B O 1
ATOM 13229 N N . ASP B 1 781 ? 65.812 123.875 43.281 1 80.12 781 ASP B N 1
ATOM 13230 C CA . ASP B 1 781 ? 64.375 124.125 42.938 1 80.12 781 ASP B CA 1
ATOM 13231 C C . ASP B 1 781 ? 64.062 123.562 41.531 1 80.12 781 ASP B C 1
ATOM 13233 O O . ASP B 1 781 ? 62.938 123.062 41.344 1 80.12 781 ASP B O 1
ATOM 13237 N N . ASN B 1 782 ? 65 123.688 40.625 1 82.38 782 ASN B N 1
ATOM 13238 C CA . ASN B 1 782 ? 64.812 123.125 39.312 1 82.38 782 ASN B CA 1
ATOM 13239 C C . ASN B 1 782 ? 64.688 121.562 39.406 1 82.38 782 ASN B C 1
ATOM 13241 O O . ASN B 1 782 ? 63.844 121 38.688 1 82.38 782 ASN B O 1
ATOM 13245 N N . LEU B 1 783 ? 65.438 121 40.312 1 79.5 783 LEU B N 1
ATOM 13246 C CA . LEU B 1 783 ? 65.375 119.562 40.5 1 79.5 783 LEU B CA 1
ATOM 13247 C C . LEU B 1 783 ? 64.062 119.125 41.094 1 79.5 783 LEU B C 1
ATOM 13249 O O . LEU B 1 783 ? 63.469 118.125 40.625 1 79.5 783 LEU B O 1
ATOM 13253 N N . VAL B 1 784 ? 63.469 119.812 42.062 1 80.25 784 VAL B N 1
ATOM 13254 C CA . VAL B 1 784 ? 62.219 119.5 42.688 1 80.25 784 VAL B CA 1
ATOM 13255 C C . VAL B 1 784 ? 61.094 119.625 41.688 1 80.25 784 VAL B C 1
ATOM 13257 O O . VAL B 1 784 ? 60.188 118.812 41.594 1 80.25 784 VAL B O 1
ATOM 13260 N N . ARG B 1 785 ? 61.125 120.625 40.875 1 80.5 785 ARG B N 1
ATOM 13261 C CA . ARG B 1 785 ? 60.094 120.875 39.844 1 80.5 785 ARG B CA 1
ATOM 13262 C C . ARG B 1 785 ? 60.125 119.75 38.781 1 80.5 785 ARG B C 1
ATOM 13264 O O . ARG B 1 785 ? 59.094 119.312 38.344 1 80.5 785 ARG B O 1
ATOM 13271 N N . ALA B 1 786 ? 61.375 119.375 38.406 1 83.44 786 ALA B N 1
ATOM 13272 C CA . ALA B 1 786 ? 61.469 118.375 37.375 1 83.44 786 ALA B CA 1
ATOM 13273 C C . ALA B 1 786 ? 60.938 117 37.906 1 83.44 786 ALA B C 1
ATOM 13275 O O . ALA B 1 786 ? 60.25 116.312 37.156 1 83.44 786 ALA B O 1
ATOM 13276 N N . VAL B 1 787 ? 61.156 116.688 39.25 1 78.38 787 VAL B N 1
ATOM 13277 C CA . VAL B 1 787 ? 60.656 115.438 39.812 1 78.38 787 VAL B CA 1
ATOM 13278 C C . VAL B 1 787 ? 59.156 115.5 40 1 78.38 787 VAL B C 1
ATOM 13280 O O . VAL B 1 787 ? 58.438 114.562 39.688 1 78.38 787 VAL B O 1
ATOM 13283 N N . ASP B 1 788 ? 58.594 116.688 40.312 1 78.31 788 ASP B N 1
ATOM 13284 C CA . ASP B 1 788 ? 57.156 116.812 40.562 1 78.31 788 ASP B CA 1
ATOM 13285 C C . ASP B 1 788 ? 56.375 116.938 39.25 1 78.31 788 ASP B C 1
ATOM 13287 O O . ASP B 1 788 ? 55.219 116.5 39.188 1 78.31 788 ASP B O 1
ATOM 13291 N N . ALA B 1 789 ? 57 117.438 38.25 1 80.31 789 ALA B N 1
ATOM 13292 C CA . ALA B 1 789 ? 56.312 117.625 36.969 1 80.31 789 ALA B CA 1
ATOM 13293 C C . ALA B 1 789 ? 56.406 116.375 36.125 1 80.31 789 ALA B C 1
ATOM 13295 O O . ALA B 1 789 ? 55.781 116.25 35.062 1 80.31 789 ALA B O 1
ATOM 13296 N N . SER B 1 790 ? 57.156 115.375 36.656 1 79.56 790 SER B N 1
ATOM 13297 C CA . SER B 1 790 ? 57.344 114.188 35.844 1 79.56 790 SER B CA 1
ATOM 13298 C C . SER B 1 790 ? 56.656 113 36.531 1 79.56 790 SER B C 1
ATOM 13300 O O . SER B 1 790 ? 56.625 112.938 37.75 1 79.56 790 SER B O 1
ATOM 13302 N N . ARG B 1 791 ? 56.031 112.125 35.688 1 78.62 791 ARG B N 1
ATOM 13303 C CA . ARG B 1 791 ? 55.375 110.938 36.188 1 78.62 791 ARG B CA 1
ATOM 13304 C C . ARG B 1 791 ? 56.344 109.938 36.781 1 78.62 791 ARG B C 1
ATOM 13306 O O . ARG B 1 791 ? 56.062 109.25 37.75 1 78.62 791 ARG B O 1
ATOM 13313 N N . CYS B 1 792 ? 57.531 109.938 36.125 1 81 792 CYS B N 1
ATOM 13314 C CA . CYS B 1 792 ? 58.562 108.938 36.531 1 81 792 CYS B CA 1
ATOM 13315 C C . CYS B 1 792 ? 59.969 109.562 36.438 1 81 792 CYS B C 1
ATOM 13317 O O . CYS B 1 792 ? 60.188 110.438 35.594 1 81 792 CYS B O 1
ATOM 13319 N N . THR B 1 793 ? 60.875 109.25 37.406 1 85 793 THR B N 1
ATOM 13320 C CA . THR B 1 793 ? 62.281 109.625 37.344 1 85 793 THR B CA 1
ATOM 13321 C C . THR B 1 793 ? 63.188 108.438 36.969 1 85 793 THR B C 1
ATOM 13323 O O . THR B 1 793 ? 63.188 107.438 37.656 1 85 793 THR B O 1
ATOM 13326 N N . LEU B 1 794 ? 63.781 108.625 35.812 1 84.88 794 LEU B N 1
ATOM 13327 C CA . LEU B 1 794 ? 64.688 107.625 35.281 1 84.88 794 LEU B CA 1
ATOM 13328 C C . LEU B 1 794 ? 66.125 108 35.625 1 84.88 794 LEU B C 1
ATOM 13330 O O . LEU B 1 794 ? 66.688 109 35.062 1 84.88 794 LEU B O 1
ATOM 13334 N N . CYS B 1 795 ? 66.875 107.188 36.5 1 86.5 795 CYS B N 1
ATOM 13335 C CA . CYS B 1 795 ? 68.25 107.438 36.906 1 86.5 795 CYS B CA 1
ATOM 13336 C C . CYS B 1 795 ? 69.25 106.5 36.188 1 86.5 795 CYS B C 1
ATOM 13338 O O . CYS B 1 795 ? 69.125 105.312 36.344 1 86.5 795 CYS B O 1
ATOM 13340 N N . VAL B 1 796 ? 70.125 107.125 35.344 1 84.94 796 VAL B N 1
ATOM 13341 C CA . VAL B 1 796 ? 71.125 106.375 34.625 1 84.94 796 VAL B CA 1
ATOM 13342 C C . VAL B 1 796 ? 72.375 106.188 35.5 1 84.94 796 VAL B C 1
ATOM 13344 O O . VAL B 1 796 ? 73.125 107.188 35.656 1 84.94 796 VAL B O 1
ATOM 13347 N N . LEU B 1 797 ? 72.5 104.938 36.188 1 81.69 797 LEU B N 1
ATOM 13348 C CA . LEU B 1 797 ? 73.5 104.688 37.188 1 81.69 797 LEU B CA 1
ATOM 13349 C C . LEU B 1 797 ? 74.812 104.25 36.5 1 81.69 797 LEU B C 1
ATOM 13351 O O . LEU B 1 797 ? 74.875 103.25 35.844 1 81.69 797 LEU B O 1
ATOM 13355 N N . THR B 1 798 ? 75.875 105.125 36.469 1 81.69 798 THR B N 1
ATOM 13356 C CA . THR B 1 798 ? 77.25 104.875 36.094 1 81.69 798 THR B CA 1
ATOM 13357 C C . THR B 1 798 ? 78.188 105.188 37.219 1 81.69 798 THR B C 1
ATOM 13359 O O . THR B 1 798 ? 77.75 105.688 38.281 1 81.69 798 THR B O 1
ATOM 13362 N N . ARG B 1 799 ? 79.5 104.812 37.094 1 80.88 799 ARG B N 1
ATOM 13363 C CA . ARG B 1 799 ? 80.5 105.188 38.094 1 80.88 799 ARG B CA 1
ATOM 13364 C C . ARG B 1 799 ? 80.5 106.688 38.281 1 80.88 799 ARG B C 1
ATOM 13366 O O . ARG B 1 799 ? 80.75 107.188 39.375 1 80.88 799 ARG B O 1
ATOM 13373 N N . HIS B 1 800 ? 80.125 107.438 37.156 1 84.31 800 HIS B N 1
ATOM 13374 C CA . HIS B 1 800 ? 80.125 108.875 37.219 1 84.31 800 HIS B CA 1
ATOM 13375 C C . HIS B 1 800 ? 78.875 109.438 37.938 1 84.31 800 HIS B C 1
ATOM 13377 O O . HIS B 1 800 ? 78.938 110.5 38.594 1 84.31 800 HIS B O 1
ATOM 13383 N N . PHE B 1 801 ? 77.688 108.625 37.906 1 82.25 801 PHE B N 1
ATOM 13384 C CA . PHE B 1 801 ? 76.438 109 38.625 1 82.25 801 PHE B CA 1
ATOM 13385 C C . PHE B 1 801 ? 76.625 108.875 40.125 1 82.25 801 PHE B C 1
ATOM 13387 O O . PHE B 1 801 ? 76.188 109.75 40.875 1 82.25 801 PHE B O 1
ATOM 13394 N N . LEU B 1 802 ? 77.438 107.812 40.562 1 80.81 802 LEU B N 1
ATOM 13395 C CA . LEU B 1 802 ? 77.625 107.562 42 1 80.81 802 LEU B CA 1
ATOM 13396 C C . LEU B 1 802 ? 78.562 108.562 42.594 1 80.81 802 LEU B C 1
ATOM 13398 O O . LEU B 1 802 ? 78.5 108.812 43.812 1 80.81 802 LEU B O 1
ATOM 13402 N N . ALA B 1 803 ? 79.438 109.25 41.719 1 81.31 803 ALA B N 1
ATOM 13403 C CA . ALA B 1 803 ? 80.375 110.25 42.219 1 81.31 803 ALA B CA 1
ATOM 13404 C C . ALA B 1 803 ? 79.75 111.625 42.156 1 81.31 803 ALA B C 1
ATOM 13406 O O . ALA B 1 803 ? 80.312 112.562 42.781 1 81.31 803 ALA B O 1
ATOM 13407 N N . ASP B 1 804 ? 78.562 111.812 41.438 1 80.94 804 ASP B N 1
ATOM 13408 C CA . ASP B 1 804 ? 77.938 113.125 41.312 1 80.94 804 ASP B CA 1
ATOM 13409 C C . ASP B 1 804 ? 76.875 113.375 42.406 1 80.94 804 ASP B C 1
ATOM 13411 O O . ASP B 1 804 ? 75.938 112.688 42.531 1 80.94 804 ASP B O 1
ATOM 13415 N N . SER B 1 805 ? 77.062 114.312 43.375 1 79.69 805 SER B N 1
ATOM 13416 C CA . SER B 1 805 ? 76.25 114.625 44.531 1 79.69 805 SER B CA 1
ATOM 13417 C C . SER B 1 805 ? 74.812 115.062 44.125 1 79.69 805 SER B C 1
ATOM 13419 O O . SER B 1 805 ? 73.875 114.75 44.812 1 79.69 805 SER B O 1
ATOM 13421 N N . TRP B 1 806 ? 74.75 115.812 43 1 80.19 806 TRP B N 1
ATOM 13422 C CA . TRP B 1 806 ? 73.438 116.312 42.562 1 80.19 806 TRP B CA 1
ATOM 13423 C C . TRP B 1 806 ? 72.562 115.125 42.062 1 80.19 806 TRP B C 1
ATOM 13425 O O . TRP B 1 806 ? 71.375 115.125 42.312 1 80.19 806 TRP B O 1
ATOM 13435 N N . CYS B 1 807 ? 73.125 114.125 41.375 1 81.69 807 CYS B N 1
ATOM 13436 C CA . CYS B 1 807 ? 72.375 112.938 40.906 1 81.69 807 CYS B CA 1
ATOM 13437 C C . CYS B 1 807 ? 71.875 112.125 42.062 1 81.69 807 CYS B C 1
ATOM 13439 O O . CYS B 1 807 ? 70.75 111.625 42.031 1 81.69 807 CYS B O 1
ATOM 13441 N N . MET B 1 808 ? 72.75 112 43.156 1 80.75 808 MET B N 1
ATOM 13442 C CA . MET B 1 808 ? 72.312 111.25 44.344 1 80.75 808 MET B CA 1
ATOM 13443 C C . MET B 1 808 ? 71.188 111.938 45.062 1 80.75 808 MET B C 1
ATOM 13445 O O . MET B 1 808 ? 70.25 111.25 45.594 1 80.75 808 MET B O 1
ATOM 13449 N N . GLU B 1 809 ? 71.188 113.25 45.031 1 82.31 809 GLU B N 1
ATOM 13450 C CA . GLU B 1 809 ? 70.125 114 45.656 1 82.31 809 GLU B CA 1
ATOM 13451 C C . GLU B 1 809 ? 68.812 113.875 44.844 1 82.31 809 GLU B C 1
ATOM 13453 O O . GLU B 1 809 ? 67.75 113.812 45.406 1 82.31 809 GLU B O 1
ATOM 13458 N N . ALA B 1 810 ? 68.938 113.938 43.469 1 81.56 810 ALA B N 1
ATOM 13459 C CA . ALA B 1 810 ? 67.75 113.75 42.625 1 81.56 810 ALA B CA 1
ATOM 13460 C C . ALA B 1 810 ? 67.125 112.375 42.875 1 81.56 810 ALA B C 1
ATOM 13462 O O . ALA B 1 810 ? 65.875 112.25 42.969 1 81.56 810 ALA B O 1
ATOM 13463 N N . LEU B 1 811 ? 67.938 111.312 43.188 1 79.75 811 LEU B N 1
ATOM 13464 C CA . LEU B 1 811 ? 67.438 110 43.5 1 79.75 811 LEU B CA 1
ATOM 13465 C C . LEU B 1 811 ? 66.812 110 44.875 1 79.75 811 LEU B C 1
ATOM 13467 O O . LEU B 1 811 ? 65.75 109.375 45.031 1 79.75 811 LEU B O 1
ATOM 13471 N N . ARG B 1 812 ? 67.375 110.625 45.844 1 79 812 ARG B N 1
ATOM 13472 C CA . ARG B 1 812 ? 66.75 110.688 47.188 1 79 812 ARG B CA 1
ATOM 13473 C C . ARG B 1 812 ? 65.438 111.438 47.125 1 79 812 ARG B C 1
ATOM 13475 O O . ARG B 1 812 ? 64.438 111 47.781 1 79 812 ARG B O 1
ATOM 13482 N N . LEU B 1 813 ? 65.375 112.625 46.406 1 79.88 813 LEU B N 1
ATOM 13483 C CA . LEU B 1 813 ? 64.188 113.375 46.281 1 79.88 813 LEU B CA 1
ATOM 13484 C C . LEU B 1 813 ? 63.094 112.562 45.594 1 79.88 813 LEU B C 1
ATOM 13486 O O . LEU B 1 813 ? 61.938 112.625 46.031 1 79.88 813 LEU B O 1
ATOM 13490 N N . ALA B 1 814 ? 63.406 111.875 44.531 1 78.19 814 ALA B N 1
ATOM 13491 C CA . ALA B 1 814 ? 62.438 111.062 43.781 1 78.19 814 ALA B CA 1
ATOM 13492 C C . ALA B 1 814 ? 61.938 109.875 44.625 1 78.19 814 ALA B C 1
ATOM 13494 O O . ALA B 1 814 ? 60.75 109.5 44.562 1 78.19 814 ALA B O 1
ATOM 13495 N N . GLN B 1 815 ? 62.781 109.312 45.531 1 74.44 815 GLN B N 1
ATOM 13496 C CA . GLN B 1 815 ? 62.375 108.188 46.406 1 74.44 815 GLN B CA 1
ATOM 13497 C C . GLN B 1 815 ? 61.469 108.688 47.531 1 74.44 815 GLN B C 1
ATOM 13499 O O . GLN B 1 815 ? 60.562 108 47.969 1 74.44 815 GLN B O 1
ATOM 13504 N N . GLY B 1 816 ? 61.719 109.812 48.094 1 72.81 816 GLY B N 1
ATOM 13505 C CA . GLY B 1 816 ? 60.875 110.312 49.156 1 72.81 816 GLY B CA 1
ATOM 13506 C C . GLY B 1 816 ? 59.5 110.75 48.719 1 72.81 816 GLY B C 1
ATOM 13507 O O . GLY B 1 816 ? 58.531 110.688 49.469 1 72.81 816 GLY B O 1
ATOM 13508 N N . ARG B 1 817 ? 59.312 111.25 47.469 1 67.94 817 ARG B N 1
ATOM 13509 C CA . ARG B 1 817 ? 58 111.688 47 1 67.94 817 ARG B CA 1
ATOM 13510 C C . ARG B 1 817 ? 57.094 110.5 46.656 1 67.94 817 ARG B C 1
ATOM 13512 O O . ARG B 1 817 ? 55.875 110.625 46.688 1 67.94 817 ARG B O 1
ATOM 13519 N N . GLY B 1 818 ? 57.625 109.375 46.281 1 59.78 818 GLY B N 1
ATOM 13520 C CA . GLY B 1 818 ? 56.812 108.188 45.969 1 59.78 818 GLY B CA 1
ATOM 13521 C C . GLY B 1 818 ? 56 107.688 47.156 1 59.78 818 GLY B C 1
ATOM 13522 O O . GLY B 1 818 ? 54.969 107.062 47 1 59.78 818 GLY B O 1
ATOM 13523 N N . GLY B 1 819 ? 56.375 107.625 48.438 1 52.03 819 GLY B N 1
ATOM 13524 C CA . GLY B 1 819 ? 55.656 107.125 49.594 1 52.03 819 GLY B CA 1
ATOM 13525 C C . GLY B 1 819 ? 54.562 108.062 50.062 1 52.03 819 GLY B C 1
ATOM 13526 O O . GLY B 1 819 ? 53.688 107.688 50.812 1 52.03 819 GLY B O 1
ATOM 13527 N N . SER B 1 820 ? 54.75 109.312 50.125 1 44.38 820 SER B N 1
ATOM 13528 C CA . SER B 1 820 ? 53.781 110.188 50.844 1 44.38 820 SER B CA 1
ATOM 13529 C C . SER B 1 820 ? 52.469 110.25 50.062 1 44.38 820 SER B C 1
ATOM 13531 O O . SER B 1 820 ? 51.406 109.938 50.594 1 44.38 820 SER B O 1
ATOM 13533 N N . LEU B 1 821 ? 52 111.625 49.656 1 39.69 821 LEU B N 1
ATOM 13534 C CA . LEU B 1 821 ? 50.688 112.125 49.25 1 39.69 821 LEU B CA 1
ATOM 13535 C C . LEU B 1 821 ? 50.344 111.688 47.844 1 39.69 821 LEU B C 1
ATOM 13537 O O . LEU B 1 821 ? 51.125 111.875 46.906 1 39.69 821 LEU B O 1
ATOM 13541 N N . GLY B 1 822 ? 49.188 110.688 47.688 1 44.19 822 GLY B N 1
ATOM 13542 C CA . GLY B 1 822 ? 48.344 110.062 46.656 1 44.19 822 GLY B CA 1
ATOM 13543 C C . GLY B 1 822 ? 49.062 110 45.312 1 44.19 822 GLY B C 1
ATOM 13544 O O . GLY B 1 822 ? 48.562 109.375 44.375 1 44.19 822 GLY B O 1
ATOM 13545 N N . THR B 1 823 ? 49.969 110.875 44.844 1 49.28 823 THR B N 1
ATOM 13546 C CA . THR B 1 823 ? 50.438 110.812 43.469 1 49.28 823 THR B CA 1
ATOM 13547 C C . THR B 1 823 ? 51.719 110 43.375 1 49.28 823 THR B C 1
ATOM 13549 O O . THR B 1 823 ? 52.656 110.188 44.094 1 49.28 823 THR B O 1
ATOM 13552 N N . ARG B 1 824 ? 51.656 108.75 42.969 1 54.38 824 ARG B N 1
ATOM 13553 C CA . ARG B 1 824 ? 52.688 107.688 42.844 1 54.38 824 ARG B CA 1
ATOM 13554 C C . ARG B 1 824 ? 53.812 108.125 41.875 1 54.38 824 ARG B C 1
ATOM 13556 O O . ARG B 1 824 ? 53.562 108.25 40.688 1 54.38 824 ARG B O 1
ATOM 13563 N N . HIS B 1 825 ? 54.812 108.75 42.25 1 63.81 825 HIS B N 1
ATOM 13564 C CA . HIS B 1 825 ? 56 109.062 41.438 1 63.81 825 HIS B CA 1
ATOM 13565 C C . HIS B 1 825 ? 56.938 107.812 41.406 1 63.81 825 HIS B C 1
ATOM 13567 O O . HIS B 1 825 ? 57.406 107.375 42.469 1 63.81 825 HIS B O 1
ATOM 13573 N N . ASP B 1 826 ? 56.969 107.125 40.25 1 75.06 826 ASP B N 1
ATOM 13574 C CA . ASP B 1 826 ? 57.781 105.875 40.094 1 75.06 826 ASP B CA 1
ATOM 13575 C C . ASP B 1 826 ? 59.219 106.25 39.75 1 75.06 826 ASP B C 1
ATOM 13577 O O . ASP B 1 826 ? 59.5 107.125 38.969 1 75.06 826 ASP B O 1
ATOM 13581 N N . VAL B 1 827 ? 60.219 105.562 40.562 1 79.94 827 VAL B N 1
ATOM 13582 C CA . VAL B 1 827 ? 61.625 105.75 40.312 1 79.94 827 VAL B CA 1
ATOM 13583 C C . VAL B 1 827 ? 62.219 104.5 39.625 1 79.94 827 VAL B C 1
ATOM 13585 O O . VAL B 1 827 ? 62.031 103.375 40.125 1 79.94 827 VAL B O 1
ATOM 13588 N N . LEU B 1 828 ? 62.688 104.75 38.406 1 81.19 828 LEU B N 1
ATOM 13589 C CA . LEU B 1 828 ? 63.312 103.688 37.656 1 81.19 828 LEU B CA 1
ATOM 13590 C C . LEU B 1 828 ? 64.812 103.875 37.531 1 81.19 828 LEU B C 1
ATOM 13592 O O . LEU B 1 828 ? 65.25 105 37.219 1 81.19 828 LEU B O 1
ATOM 13596 N N . VAL B 1 829 ? 65.75 102.812 37.844 1 82.38 829 VAL B N 1
ATOM 13597 C CA . VAL B 1 829 ? 67.188 102.875 37.781 1 82.38 829 VAL B CA 1
ATOM 13598 C C . VAL B 1 829 ? 67.75 102.062 36.625 1 82.38 829 VAL B C 1
ATOM 13600 O O . VAL B 1 829 ? 67.438 100.875 36.531 1 82.38 829 VAL B O 1
ATOM 13603 N N . LEU B 1 830 ? 68.375 102.75 35.625 1 80.62 830 LEU B N 1
ATOM 13604 C CA . LEU B 1 830 ? 69.062 102.125 34.5 1 80.62 830 LEU B CA 1
ATOM 13605 C C . LEU B 1 830 ? 70.562 102 34.75 1 80.62 830 LEU B C 1
ATOM 13607 O O . LEU B 1 830 ? 71.25 103 34.906 1 80.62 830 LEU B O 1
ATOM 13611 N N . LEU B 1 831 ? 71.125 100.688 34.875 1 80.75 831 LEU B N 1
ATOM 13612 C CA . LEU B 1 831 ? 72.5 100.375 35.156 1 80.75 831 LEU B CA 1
ATOM 13613 C C . LEU B 1 831 ? 73.312 100.25 33.844 1 80.75 831 LEU B C 1
ATOM 13615 O O . LEU B 1 831 ? 72.938 99.438 33 1 80.75 831 LEU B O 1
ATOM 13619 N N . LEU B 1 832 ? 74.188 101.25 33.594 1 76.81 832 LEU B N 1
ATOM 13620 C CA . LEU B 1 832 ? 75.125 101.188 32.438 1 76.81 832 LEU B CA 1
ATOM 13621 C C . LEU B 1 832 ? 76.5 100.688 32.844 1 76.81 832 LEU B C 1
ATOM 13623 O O . LEU B 1 832 ? 77.062 101.125 33.844 1 76.81 832 LEU B O 1
ATOM 13627 N N . GLY B 1 833 ? 77.062 99.562 32.062 1 71.81 833 GLY B N 1
ATOM 13628 C CA . GLY B 1 833 ? 78.375 99 32.25 1 71.81 833 GLY B CA 1
ATOM 13629 C C . GLY B 1 833 ? 78.438 98 33.344 1 71.81 833 GLY B C 1
ATOM 13630 O O . GLY B 1 833 ? 77.438 97.5 33.812 1 71.81 833 GLY B O 1
ATOM 13631 N N . SER B 1 834 ? 79.562 97.375 33.719 1 70.56 834 SER B N 1
ATOM 13632 C CA . SER B 1 834 ? 79.812 96.312 34.688 1 70.56 834 SER B CA 1
ATOM 13633 C C . SER B 1 834 ? 80.062 96.812 36.094 1 70.56 834 SER B C 1
ATOM 13635 O O . SER B 1 834 ? 81.188 96.875 36.562 1 70.56 834 SER B O 1
ATOM 13637 N N . LEU B 1 835 ? 79 97.625 36.656 1 71.19 835 LEU B N 1
ATOM 13638 C CA . LEU B 1 835 ? 79.188 98.062 38.031 1 71.19 835 LEU B CA 1
ATOM 13639 C C . LEU B 1 835 ? 78.812 96.938 39 1 71.19 835 LEU B C 1
ATOM 13641 O O . LEU B 1 835 ? 77.75 96.375 38.938 1 71.19 835 LEU B O 1
ATOM 13645 N N . PRO B 1 836 ? 79.875 96.312 39.75 1 72.25 836 PRO B N 1
ATOM 13646 C CA . PRO B 1 836 ? 79.562 95.188 40.688 1 72.25 836 PRO B CA 1
ATOM 13647 C C . PRO B 1 836 ? 78.5 95.625 41.75 1 72.25 836 PRO B C 1
ATOM 13649 O O . PRO B 1 836 ? 78.438 96.75 42.094 1 72.25 836 PRO B O 1
ATOM 13652 N N . GLU B 1 837 ? 77.562 94.812 42.188 1 69.31 837 GLU B N 1
ATOM 13653 C CA . GLU B 1 837 ? 76.438 95 43.125 1 69.31 837 GLU B CA 1
ATOM 13654 C C . GLU B 1 837 ? 77 95.562 44.438 1 69.31 837 GLU B C 1
ATOM 13656 O O . GLU B 1 837 ? 76.312 96.375 45.094 1 69.31 837 GLU B O 1
ATOM 13661 N N . PHE B 1 838 ? 78.25 95.188 44.812 1 71.44 838 PHE B N 1
ATOM 13662 C CA . PHE B 1 838 ? 78.75 95.625 46.094 1 71.44 838 PHE B CA 1
ATOM 13663 C C . PHE B 1 838 ? 79 97.125 46.062 1 71.44 838 PHE B C 1
ATOM 13665 O O . PHE B 1 838 ? 78.875 97.812 47.062 1 71.44 838 PHE B O 1
ATOM 13672 N N . GLN B 1 839 ? 79.312 97.75 44.906 1 73.81 839 GLN B N 1
ATOM 13673 C CA . GLN B 1 839 ? 79.625 99.188 44.812 1 73.81 839 GLN B CA 1
ATOM 13674 C C . GLN B 1 839 ? 78.312 100 44.812 1 73.81 839 GLN B C 1
ATOM 13676 O O . GLN B 1 839 ? 78.312 101.125 45.281 1 73.81 839 GLN B O 1
ATOM 13681 N N . LEU B 1 840 ? 77.25 99.375 44.406 1 73.69 840 LEU B N 1
ATOM 13682 C CA . LEU B 1 840 ? 75.938 100 44.375 1 73.69 840 LEU B CA 1
ATOM 13683 C C . LEU B 1 840 ? 75.375 100.062 45.812 1 73.69 840 LEU B C 1
ATOM 13685 O O . LEU B 1 840 ? 74.688 101.062 46.156 1 73.69 840 LEU B O 1
ATOM 13689 N N . GLN B 1 841 ? 75.688 99.062 46.719 1 74 841 GLN B N 1
ATOM 13690 C CA . GLN B 1 841 ? 75.188 99.062 48.062 1 74 841 GLN B CA 1
ATOM 13691 C C . GLN B 1 841 ? 75.875 100.062 48.969 1 74 841 GLN B C 1
ATOM 13693 O O . GLN B 1 841 ? 75.438 100.375 50.062 1 74 841 GLN B O 1
ATOM 13698 N N . ARG B 1 842 ? 77 100.562 48.5 1 76.25 842 ARG B N 1
ATOM 13699 C CA . ARG B 1 842 ? 77.75 101.5 49.344 1 76.25 842 ARG B CA 1
ATOM 13700 C C . ARG B 1 842 ? 77.125 102.875 49.375 1 76.25 842 ARG B C 1
ATOM 13702 O O . ARG B 1 842 ? 77.312 103.625 50.344 1 76.25 842 ARG B O 1
ATOM 13709 N N . HIS B 1 843 ? 76.25 103.188 48.406 1 77.88 843 HIS B N 1
ATOM 13710 C CA . HIS B 1 843 ? 75.625 104.5 48.375 1 77.88 843 HIS B CA 1
ATOM 13711 C C . HIS B 1 843 ? 74.188 104.438 48.875 1 77.88 843 HIS B C 1
ATOM 13713 O O . HIS B 1 843 ? 73.375 103.625 48.375 1 77.88 843 HIS B O 1
ATOM 13719 N N . GLY B 1 844 ? 73.875 105.125 50 1 76.38 844 GLY B N 1
ATOM 13720 C CA . GLY B 1 844 ? 72.625 105.062 50.75 1 76.38 844 GLY B CA 1
ATOM 13721 C C . GLY B 1 844 ? 71.375 105.125 49.906 1 76.38 844 GLY B C 1
ATOM 13722 O O . GLY B 1 844 ? 70.562 104.188 49.969 1 76.38 844 GLY B O 1
ATOM 13723 N N . PRO B 1 845 ? 71.188 106 48.938 1 78.25 845 PRO B N 1
ATOM 13724 C CA . PRO B 1 845 ? 69.938 106.062 48.156 1 78.25 845 PRO B CA 1
ATOM 13725 C C . PRO B 1 845 ? 69.812 104.938 47.156 1 78.25 845 PRO B C 1
ATOM 13727 O O . PRO B 1 845 ? 68.688 104.438 46.875 1 78.25 845 PRO B O 1
ATOM 13730 N N . VAL B 1 846 ? 70.938 104.438 46.625 1 77.25 846 VAL B N 1
ATOM 13731 C CA . VAL B 1 846 ? 70.875 103.312 45.688 1 77.25 846 VAL B CA 1
ATOM 13732 C C . VAL B 1 846 ? 70.562 102 46.469 1 77.25 846 VAL B C 1
ATOM 13734 O O . VAL B 1 846 ? 69.75 101.188 45.969 1 77.25 846 VAL B O 1
ATOM 13737 N N . ARG B 1 847 ? 71.125 101.875 47.688 1 76.94 847 ARG B N 1
ATOM 13738 C CA . ARG B 1 847 ? 70.812 100.688 48.531 1 76.94 847 ARG B CA 1
ATOM 13739 C C . ARG B 1 847 ? 69.312 100.688 48.906 1 76.94 847 ARG B C 1
ATOM 13741 O O . ARG B 1 847 ? 68.688 99.625 48.875 1 76.94 847 ARG B O 1
ATOM 13748 N N . ALA B 1 848 ? 68.812 101.938 49.25 1 77.44 848 ALA B N 1
ATOM 13749 C CA . ALA B 1 848 ? 67.375 102 49.594 1 77.44 848 ALA B CA 1
ATOM 13750 C C . ALA B 1 848 ? 66.5 101.562 48.406 1 77.44 848 ALA B C 1
ATOM 13752 O O . ALA B 1 848 ? 65.5 100.938 48.594 1 77.44 848 ALA B O 1
ATOM 13753 N N . HIS B 1 849 ? 66.875 101.875 47.188 1 75.88 849 HIS B N 1
ATOM 13754 C CA . HIS B 1 849 ? 66.125 101.5 46 1 75.88 849 HIS B CA 1
ATOM 13755 C C . HIS B 1 849 ? 66.188 100 45.781 1 75.88 849 HIS B C 1
ATOM 13757 O O . HIS B 1 849 ? 65.188 99.375 45.469 1 75.88 849 HIS B O 1
ATOM 13763 N N . LEU B 1 850 ? 67.375 99.5 46.094 1 73.06 850 LEU B N 1
ATOM 13764 C CA . LEU B 1 850 ? 67.625 98.125 45.844 1 73.06 850 LEU B CA 1
ATOM 13765 C C . LEU B 1 850 ? 66.938 97.25 46.906 1 73.06 850 LEU B C 1
ATOM 13767 O O . LEU B 1 850 ? 66.375 96.188 46.594 1 73.06 850 LEU B O 1
ATOM 13771 N N . GLN B 1 851 ? 66.75 97.75 48.156 1 71.06 851 GLN B N 1
ATOM 13772 C CA . GLN B 1 851 ? 66.125 97 49.25 1 71.06 851 GLN B CA 1
ATOM 13773 C C . GLN B 1 851 ? 64.625 97.125 49.156 1 71.06 851 GLN B C 1
ATOM 13775 O O . GLN B 1 851 ? 63.906 96.188 49.594 1 71.06 851 GLN B O 1
ATOM 13780 N N . ALA B 1 852 ? 64.062 98.312 48.531 1 69.94 852 ALA B N 1
ATOM 13781 C CA . ALA B 1 852 ? 62.594 98.5 48.438 1 69.94 852 ALA B CA 1
ATOM 13782 C C . ALA B 1 852 ? 62.031 97.625 47.281 1 69.94 852 ALA B C 1
ATOM 13784 O O . ALA B 1 852 ? 60.812 97.562 47.094 1 69.94 852 ALA B O 1
ATOM 13785 N N . GLY B 1 853 ? 62.781 96.812 46.625 1 66.56 853 GLY B N 1
ATOM 13786 C CA . GLY B 1 853 ? 62.375 95.938 45.562 1 66.56 853 GLY B CA 1
ATOM 13787 C C . GLY B 1 853 ? 61.969 96.625 44.312 1 66.56 853 GLY B C 1
ATOM 13788 O O . GLY B 1 853 ? 61.156 96.125 43.531 1 66.56 853 GLY B O 1
ATOM 13789 N N . ARG B 1 854 ? 62.438 97.938 44.094 1 67.94 854 ARG B N 1
ATOM 13790 C CA . ARG B 1 854 ? 62.031 98.688 42.906 1 67.94 854 ARG B CA 1
ATOM 13791 C C . ARG B 1 854 ? 62.875 98.25 41.688 1 67.94 854 ARG B C 1
ATOM 13793 O O . ARG B 1 854 ? 64 97.812 41.844 1 67.94 854 ARG B O 1
ATOM 13800 N N . PRO B 1 855 ? 62.25 98.25 40.562 1 69.62 855 PRO B N 1
ATOM 13801 C CA . PRO B 1 855 ? 62.875 97.625 39.375 1 69.62 855 PRO B CA 1
ATOM 13802 C C . PRO B 1 855 ? 64.125 98.375 38.906 1 69.62 855 PRO B C 1
ATOM 13804 O O . PRO B 1 855 ? 64.125 99.625 38.906 1 69.62 855 PRO B O 1
ATOM 13807 N N . CYS B 1 856 ? 65.25 97.562 38.781 1 74.31 856 CYS B N 1
ATOM 13808 C CA . CYS B 1 856 ? 66.5 98.062 38.188 1 74.31 856 CYS B CA 1
ATOM 13809 C C . CYS B 1 856 ? 66.75 97.375 36.844 1 74.31 856 CYS B C 1
ATOM 13811 O O . CYS B 1 856 ? 66.688 96.125 36.75 1 74.31 856 CYS B O 1
ATOM 13813 N N . VAL B 1 857 ? 66.875 98.188 35.719 1 76.06 857 VAL B N 1
ATOM 13814 C CA . VAL B 1 857 ? 67.062 97.625 34.406 1 76.06 857 VAL B CA 1
ATOM 13815 C C . VAL B 1 857 ? 68.5 97.812 33.969 1 76.06 857 VAL B C 1
ATOM 13817 O O . VAL B 1 857 ? 69 98.938 34.062 1 76.06 857 VAL B O 1
ATOM 13820 N N . ARG B 1 858 ? 69.25 96.688 33.625 1 77.25 858 ARG B N 1
ATOM 13821 C CA . ARG B 1 858 ? 70.625 96.75 33.125 1 77.25 858 ARG B CA 1
ATOM 13822 C C . ARG B 1 858 ? 70.688 96.938 31.609 1 77.25 858 ARG B C 1
ATOM 13824 O O . ARG B 1 858 ? 70 96.125 30.891 1 77.25 858 ARG B O 1
ATOM 13831 N N . TRP B 1 859 ? 71.312 97.938 30.969 1 74.56 859 TRP B N 1
ATOM 13832 C CA . TRP B 1 859 ? 71.438 98.125 29.531 1 74.56 859 TRP B CA 1
ATOM 13833 C C . TRP B 1 859 ? 72.375 97.125 28.891 1 74.56 859 TRP B C 1
ATOM 13835 O O . TRP B 1 859 ? 73.5 96.938 29.344 1 74.56 859 TRP B O 1
ATOM 13845 N N . PRO B 1 860 ? 71.812 96.312 28.031 1 74.31 860 PRO B N 1
ATOM 13846 C CA . PRO B 1 860 ? 72.562 95.188 27.453 1 74.31 860 PRO B CA 1
ATOM 13847 C C . PRO B 1 860 ? 73.75 95.688 26.625 1 74.31 860 PRO B C 1
ATOM 13849 O O . PRO B 1 860 ? 73.75 96.75 26.016 1 74.31 860 PRO B O 1
ATOM 13852 N N . GLU B 1 861 ? 74.938 94.938 26.656 1 71.25 861 GLU B N 1
ATOM 13853 C CA . GLU B 1 861 ? 76.125 95.25 25.891 1 71.25 861 GLU B CA 1
ATOM 13854 C C . GLU B 1 861 ? 75.938 94.875 24.422 1 71.25 861 GLU B C 1
ATOM 13856 O O . GLU B 1 861 ? 76.5 95.5 23.531 1 71.25 861 GLU B O 1
ATOM 13861 N N . ASP B 1 862 ? 75.062 93.75 24.109 1 64.88 862 ASP B N 1
ATOM 13862 C CA . ASP B 1 862 ? 74.875 93.312 22.734 1 64.88 862 ASP B CA 1
ATOM 13863 C C . ASP B 1 862 ? 73.875 94.25 22.016 1 64.88 862 ASP B C 1
ATOM 13865 O O . ASP B 1 862 ? 72.75 94.438 22.516 1 64.88 862 ASP B O 1
ATOM 13869 N N . PRO B 1 863 ? 74.25 94.875 20.969 1 66.62 863 PRO B N 1
ATOM 13870 C CA . PRO B 1 863 ? 73.438 95.875 20.234 1 66.62 863 PRO B CA 1
ATOM 13871 C C . PRO B 1 863 ? 72.062 95.25 19.812 1 66.62 863 PRO B C 1
ATOM 13873 O O . PRO B 1 863 ? 71.062 96 19.641 1 66.62 863 PRO B O 1
ATOM 13876 N N . GLN B 1 864 ? 72 93.875 19.562 1 63.41 864 GLN B N 1
ATOM 13877 C CA . GLN B 1 864 ? 70.75 93.312 19.094 1 63.41 864 GLN B CA 1
ATOM 13878 C C . GLN B 1 864 ? 69.688 93.438 20.156 1 63.41 864 GLN B C 1
ATOM 13880 O O . GLN B 1 864 ? 68.5 93.5 19.828 1 63.41 864 GLN B O 1
ATOM 13885 N N . ASP B 1 865 ? 70.062 93.375 21.453 1 65.44 865 ASP B N 1
ATOM 13886 C CA . ASP B 1 865 ? 69.125 93.375 22.547 1 65.44 865 ASP B CA 1
ATOM 13887 C C . ASP B 1 865 ? 68.75 94.812 22.984 1 65.44 865 ASP B C 1
ATOM 13889 O O . ASP B 1 865 ? 67.938 95 23.844 1 65.44 865 ASP B O 1
ATOM 13893 N N . ARG B 1 866 ? 69.312 95.938 22.406 1 72.5 866 ARG B N 1
ATOM 13894 C CA . ARG B 1 866 ? 69.125 97.312 22.844 1 72.5 866 ARG B CA 1
ATOM 13895 C C . ARG B 1 866 ? 67.75 97.875 22.516 1 72.5 866 ARG B C 1
ATOM 13897 O O . ARG B 1 866 ? 67.188 98.625 23.281 1 72.5 866 ARG B O 1
ATOM 13904 N N . ASP B 1 867 ? 67.25 97.375 21.312 1 72.75 867 ASP B N 1
ATOM 13905 C CA . ASP B 1 867 ? 65.938 97.875 20.938 1 72.75 867 ASP B CA 1
ATOM 13906 C C . ASP B 1 867 ? 64.875 97.25 21.844 1 72.75 867 ASP B C 1
ATOM 13908 O O . ASP B 1 867 ? 63.875 97.938 22.203 1 72.75 867 ASP B O 1
ATOM 13912 N N . TRP B 1 868 ? 65.188 96.062 22.328 1 71.62 868 TRP B N 1
ATOM 13913 C CA . TRP B 1 868 ? 64.25 95.375 23.266 1 71.62 868 TRP B CA 1
ATOM 13914 C C . TRP B 1 868 ? 64.25 96.125 24.609 1 71.62 868 TRP B C 1
ATOM 13916 O O . TRP B 1 868 ? 63.219 96.312 25.203 1 71.62 868 TRP B O 1
ATOM 13926 N N . CYS B 1 869 ? 65.375 96.5 25.078 1 73.19 869 CYS B N 1
ATOM 13927 C CA . CYS B 1 869 ? 65.438 97.188 26.359 1 73.19 869 CYS B CA 1
ATOM 13928 C C . CYS B 1 869 ? 64.812 98.562 26.312 1 73.19 869 CYS B C 1
ATOM 13930 O O . CYS B 1 869 ? 64.125 98.938 27.25 1 73.19 869 CYS B O 1
ATOM 13932 N N . ALA B 1 870 ? 64.875 99.25 25.188 1 74.94 870 ALA B N 1
ATOM 13933 C CA . ALA B 1 870 ? 64.25 100.5 25.031 1 74.94 870 ALA B CA 1
ATOM 13934 C C . ALA B 1 870 ? 62.719 100.375 25.031 1 74.94 870 ALA B C 1
ATOM 13936 O O . ALA B 1 870 ? 62 101.188 25.625 1 74.94 870 ALA B O 1
ATOM 13937 N N . ASP B 1 871 ? 62.156 99.312 24.406 1 75.62 871 ASP B N 1
ATOM 13938 C CA . ASP B 1 871 ? 60.719 99.062 24.406 1 75.62 871 ASP B CA 1
ATOM 13939 C C . ASP B 1 871 ? 60.219 98.75 25.812 1 75.62 871 ASP B C 1
ATOM 13941 O O . ASP B 1 871 ? 59.125 99.188 26.234 1 75.62 871 ASP B O 1
ATOM 13945 N N . LEU B 1 872 ? 61.094 98 26.578 1 73.69 872 LEU B N 1
ATOM 13946 C CA . LEU B 1 872 ? 60.719 97.688 27.953 1 73.69 872 LEU B CA 1
ATOM 13947 C C . LEU B 1 872 ? 60.688 98.938 28.812 1 73.69 872 LEU B C 1
ATOM 13949 O O . LEU B 1 872 ? 59.75 99.125 29.625 1 73.69 872 LEU B O 1
ATOM 13953 N N . LEU B 1 873 ? 61.625 99.812 28.609 1 77 873 LEU B N 1
ATOM 13954 C CA . LEU B 1 873 ? 61.625 101.062 29.375 1 77 873 LEU B CA 1
ATOM 13955 C C . LEU B 1 873 ? 60.406 101.938 29.016 1 77 873 LEU B C 1
ATOM 13957 O O . LEU B 1 873 ? 59.812 102.562 29.891 1 77 873 LEU B O 1
ATOM 13961 N N . LEU B 1 874 ? 59.969 101.938 27.781 1 77.38 874 LEU B N 1
ATOM 13962 C CA . LEU B 1 874 ? 58.812 102.688 27.328 1 77.38 874 LEU B CA 1
ATOM 13963 C C . LEU B 1 874 ? 57.531 102.188 28.016 1 77.38 874 LEU B C 1
ATOM 13965 O O . LEU B 1 874 ? 56.719 103 28.5 1 77.38 874 LEU B O 1
ATOM 13969 N N . VAL B 1 875 ? 57.344 100.875 28.125 1 74.25 875 VAL B N 1
ATOM 13970 C CA . VAL B 1 875 ? 56.156 100.312 28.75 1 74.25 875 VAL B CA 1
ATOM 13971 C C . VAL B 1 875 ? 56.188 100.562 30.25 1 74.25 875 VAL B C 1
ATOM 13973 O O . VAL B 1 875 ? 55.156 100.938 30.844 1 74.25 875 VAL B O 1
ATOM 13976 N N . THR B 1 876 ? 57.406 100.438 30.844 1 74.5 876 THR B N 1
ATOM 13977 C CA . THR B 1 876 ? 57.469 100.625 32.281 1 74.5 876 THR B CA 1
ATOM 13978 C C . THR B 1 876 ? 57.219 102.062 32.656 1 74.5 876 THR B C 1
ATOM 13980 O O . THR B 1 876 ? 56.594 102.375 33.688 1 74.5 876 THR B O 1
ATOM 13983 N N . ILE B 1 877 ? 57.688 103 31.875 1 75.56 877 ILE B N 1
ATOM 13984 C CA . ILE B 1 877 ? 57.5 104.438 32.188 1 75.56 877 ILE B CA 1
ATOM 13985 C C . ILE B 1 877 ? 56.031 104.812 31.938 1 75.56 877 ILE B C 1
ATOM 13987 O O . ILE B 1 877 ? 55.469 105.625 32.719 1 75.56 877 ILE B O 1
ATOM 13991 N N . ARG B 1 878 ? 55.281 104.25 30.953 1 72 878 ARG B N 1
ATOM 13992 C CA . ARG B 1 878 ? 53.906 104.562 30.656 1 72 878 ARG B CA 1
ATOM 13993 C C . ARG B 1 878 ? 52.938 103.875 31.625 1 72 878 ARG B C 1
ATOM 13995 O O . ARG B 1 878 ? 51.969 104.5 32.062 1 72 878 ARG B O 1
ATOM 14002 N N . GLU B 1 879 ? 53.094 102.5 31.891 1 70.06 879 GLU B N 1
ATOM 14003 C CA . GLU B 1 879 ? 52.094 101.75 32.656 1 70.06 879 GLU B CA 1
ATOM 14004 C C . GLU B 1 879 ? 52.438 101.688 34.125 1 70.06 879 GLU B C 1
ATOM 14006 O O . GLU B 1 879 ? 51.562 101.5 34.969 1 70.06 879 GLU B O 1
ATOM 14011 N N . GLY B 1 880 ? 53.375 102.25 34.625 1 62.5 880 GLY B N 1
ATOM 14012 C CA . GLY B 1 880 ? 53.781 102.25 36.031 1 62.5 880 GLY B CA 1
ATOM 14013 C C . GLY B 1 880 ? 54.312 100.938 36.469 1 62.5 880 GLY B C 1
ATOM 14014 O O . GLY B 1 880 ? 54.094 99.875 35.812 1 62.5 880 GLY B O 1
ATOM 14015 N N . VAL B 1 881 ? 55.281 100.75 37.375 1 52.62 881 VAL B N 1
ATOM 14016 C CA . VAL B 1 881 ? 55.844 99.562 37.906 1 52.62 881 VAL B CA 1
ATOM 14017 C C . VAL B 1 881 ? 54.844 98.875 38.875 1 52.62 881 VAL B C 1
ATOM 14019 O O . VAL B 1 881 ? 54.312 99.5 39.75 1 52.62 881 VAL B O 1
ATOM 14022 N N . PRO B 1 882 ? 54.062 97.688 38.438 1 45.19 882 PRO B N 1
ATOM 14023 C CA . PRO B 1 882 ? 53.156 97.062 39.438 1 45.19 882 PRO B CA 1
ATOM 14024 C C . PRO B 1 882 ? 53.875 96.875 40.781 1 45.19 882 PRO B C 1
ATOM 14026 O O . PRO B 1 882 ? 54.969 96.375 40.844 1 45.19 882 PRO B O 1
ATOM 14029 N N . CYS B 1 883 ? 53.656 97.812 41.75 1 37.16 883 CYS B N 1
ATOM 14030 C CA . CYS B 1 883 ? 54.219 97.625 43.062 1 37.16 883 CYS B CA 1
ATOM 14031 C C . CYS B 1 883 ? 53.75 96.375 43.719 1 37.16 883 CYS B C 1
ATOM 14033 O O . CYS B 1 883 ? 52.562 96.188 44 1 37.16 883 CYS B O 1
ATOM 14035 N N . GLU B 1 884 ? 54.062 95.188 43.312 1 38.28 884 GLU B N 1
ATOM 14036 C CA . GLU B 1 884 ? 53.719 94.062 44.188 1 38.28 884 GLU B CA 1
ATOM 14037 C C . GLU B 1 884 ? 54.219 94.25 45.594 1 38.28 884 GLU B C 1
ATOM 14039 O O . GLU B 1 884 ? 55.344 94.75 45.812 1 38.28 884 GLU B O 1
ATOM 14044 N N . GLY B 1 885 ? 53.25 94.562 46.562 1 35.56 885 GLY B N 1
ATOM 14045 C CA . GLY B 1 885 ? 53.531 94.625 47.969 1 35.56 885 GLY B CA 1
ATOM 14046 C C . GLY B 1 885 ? 54.656 93.688 48.406 1 35.56 885 GLY B C 1
ATOM 14047 O O . GLY B 1 885 ? 54.969 92.75 47.75 1 35.56 885 GLY B O 1
ATOM 14048 N N . PRO B 1 886 ? 55.469 94.188 49.219 1 33.34 886 PRO B N 1
ATOM 14049 C CA . PRO B 1 886 ? 56.594 93.438 49.75 1 33.34 886 PRO B CA 1
ATOM 14050 C C . PRO B 1 886 ? 56.219 92.062 50.281 1 33.34 886 PRO B C 1
ATOM 14052 O O . PRO B 1 886 ? 55.469 91.938 51.25 1 33.34 886 PRO B O 1
ATOM 14055 N N . GLN B 1 887 ? 55.5 91.125 49.562 1 31.92 887 GLN B N 1
ATOM 14056 C CA . GLN B 1 887 ? 55.594 89.875 50.406 1 31.92 887 GLN B CA 1
ATOM 14057 C C . GLN B 1 887 ? 57 89.688 50.906 1 31.92 887 GLN B C 1
ATOM 14059 O O . GLN B 1 887 ? 57.969 90.25 50.344 1 31.92 887 GLN B O 1
ATOM 14064 N N . GLY B 1 888 ? 57.188 88.688 51.906 1 31.61 888 GLY B N 1
ATOM 14065 C CA . GLY B 1 888 ? 58.375 88.312 52.656 1 31.61 888 GLY B CA 1
ATOM 14066 C C . GLY B 1 888 ? 59.625 88.312 51.844 1 31.61 888 GLY B C 1
ATOM 14067 O O . GLY B 1 888 ? 59.625 88.75 50.688 1 31.61 888 GLY B O 1
ATOM 14068 N N . GLY B 1 889 ? 60.531 87.5 52.25 1 32.69 889 GLY B N 1
ATOM 14069 C CA . GLY B 1 889 ? 61.969 87.375 52.219 1 32.69 889 GLY B CA 1
ATOM 14070 C C . GLY B 1 889 ? 62.531 87.125 50.812 1 32.69 889 GLY B C 1
ATOM 14071 O O . GLY B 1 889 ? 63.656 86.625 50.688 1 32.69 889 GLY B O 1
ATOM 14072 N N . THR B 1 890 ? 61.594 86.812 49.906 1 30.22 890 THR B N 1
ATOM 14073 C CA . THR B 1 890 ? 62.219 86.062 48.812 1 30.22 890 THR B CA 1
ATOM 14074 C C . THR B 1 890 ? 63.312 86.938 48.156 1 30.22 890 THR B C 1
ATOM 14076 O O . THR B 1 890 ? 63.188 88.125 48.031 1 30.22 890 THR B O 1
ATOM 14079 N N . ARG B 1 891 ? 64.5 86.25 48.156 1 32.56 891 ARG B N 1
ATOM 14080 C CA . ARG B 1 891 ? 65.75 86.562 47.5 1 32.56 891 ARG B CA 1
ATOM 14081 C C . ARG B 1 891 ? 65.5 87.188 46.125 1 32.56 891 ARG B C 1
ATOM 14083 O O . ARG B 1 891 ? 64.562 86.812 45.438 1 32.56 891 ARG B O 1
ATOM 14090 N N . PHE B 1 892 ? 66.062 88.188 45.969 1 31.75 892 PHE B N 1
ATOM 14091 C CA . PHE B 1 892 ? 66.188 89.125 44.844 1 31.75 892 PHE B CA 1
ATOM 14092 C C . PHE B 1 892 ? 66.5 88.375 43.562 1 31.75 892 PHE B C 1
ATOM 14094 O O . PHE B 1 892 ? 67.562 87.75 43.406 1 31.75 892 PHE B O 1
ATOM 14101 N N . ARG B 1 893 ? 65.5 87.312 43.219 1 31.23 893 ARG B N 1
ATOM 14102 C CA . ARG B 1 893 ? 65.875 86.625 42.031 1 31.23 893 ARG B CA 1
ATOM 14103 C C . ARG B 1 893 ? 65.938 87.5 40.812 1 31.23 893 ARG B C 1
ATOM 14105 O O . ARG B 1 893 ? 65 88.25 40.531 1 31.23 893 ARG B O 1
ATOM 14112 N N . MET B 1 894 ? 67.125 87.875 40.5 1 28.12 894 MET B N 1
ATOM 14113 C CA . MET B 1 894 ? 67.438 88.625 39.281 1 28.12 894 MET B CA 1
ATOM 14114 C C . MET B 1 894 ? 66.75 88.062 38.062 1 28.12 894 MET B C 1
ATOM 14116 O O . MET B 1 894 ? 66.938 86.875 37.781 1 28.12 894 MET B O 1
ATOM 14120 N N . ARG B 1 895 ? 65.5 88.312 37.906 1 30.19 895 ARG B N 1
ATOM 14121 C CA . ARG B 1 895 ? 64.75 87.688 36.812 1 30.19 895 ARG B CA 1
ATOM 14122 C C . ARG B 1 895 ? 65.438 87.938 35.469 1 30.19 895 ARG B C 1
ATOM 14124 O O . ARG B 1 895 ? 65.562 89.125 35.031 1 30.19 895 ARG B O 1
ATOM 14131 N N . SER B 1 896 ? 66.625 87.25 35.375 1 25.77 896 SER B N 1
ATOM 14132 C CA . SER B 1 896 ? 67.25 87.375 34.062 1 25.77 896 SER B CA 1
ATOM 14133 C C . SER B 1 896 ? 66.25 86.938 32.969 1 25.77 896 SER B C 1
ATOM 14135 O O . SER B 1 896 ? 65.562 85.938 33.094 1 25.77 896 SER B O 1
ATOM 14137 N N . LEU B 1 897 ? 65.625 87.812 32.281 1 26.73 897 LEU B N 1
ATOM 14138 C CA . LEU B 1 897 ? 64.688 87.625 31.156 1 26.73 897 LEU B CA 1
ATOM 14139 C C . LEU B 1 897 ? 65.312 86.688 30.141 1 26.73 897 LEU B C 1
ATOM 14141 O O . LEU B 1 897 ? 66.375 87 29.547 1 26.73 897 LEU B O 1
ATOM 14145 N N . ARG B 1 898 ? 65.562 85.375 30.625 1 25.03 898 ARG B N 1
ATOM 14146 C CA . ARG B 1 898 ? 66.188 84.5 29.625 1 25.03 898 ARG B CA 1
ATOM 14147 C C . ARG B 1 898 ? 65.25 84.25 28.453 1 25.03 898 ARG B C 1
ATOM 14149 O O . ARG B 1 898 ? 64.062 84.125 28.625 1 25.03 898 ARG B O 1
ATOM 14156 N N . ALA B 1 899 ? 65.75 84.562 27.203 1 24.48 899 ALA B N 1
ATOM 14157 C CA . ALA B 1 899 ? 65.125 84.562 25.891 1 24.48 899 ALA B CA 1
ATOM 14158 C C . ALA B 1 899 ? 64.5 83.188 25.562 1 24.48 899 ALA B C 1
ATOM 14160 O O . ALA B 1 899 ? 65.188 82.188 25.547 1 24.48 899 ALA B O 1
ATOM 14161 N N . VAL B 1 900 ? 63.469 82.75 26.234 1 28.39 900 VAL B N 1
ATOM 14162 C CA . VAL B 1 900 ? 62.812 81.438 26.031 1 28.39 900 VAL B CA 1
ATOM 14163 C C . VAL B 1 900 ? 62.375 81.312 24.578 1 28.39 900 VAL B C 1
ATOM 14165 O O . VAL B 1 900 ? 61.625 82.125 24.078 1 28.39 900 VAL B O 1
ATOM 14168 N N . GLY B 1 901 ? 63.25 80.75 23.812 1 23.14 901 GLY B N 1
ATOM 14169 C CA . GLY B 1 901 ? 63.312 80.688 22.359 1 23.14 901 GLY B CA 1
ATOM 14170 C C . GLY B 1 901 ? 62 80.188 21.75 1 23.14 901 GLY B C 1
ATOM 14171 O O . GLY B 1 901 ? 61.156 79.562 22.453 1 23.14 901 GLY B O 1
ATOM 14172 N N . PRO B 1 902 ? 61.656 80.875 20.656 1 24.47 902 PRO B N 1
ATOM 14173 C CA . PRO B 1 902 ? 60.375 80.75 19.938 1 24.47 902 PRO B CA 1
ATOM 14174 C C . PRO B 1 902 ? 60 79.25 19.703 1 24.47 902 PRO B C 1
ATOM 14176 O O . PRO B 1 902 ? 60.844 78.438 19.562 1 24.47 902 PRO B O 1
ATOM 14179 N N . PRO B 1 903 ? 58.875 78.875 20.484 1 24.88 903 PRO B N 1
ATOM 14180 C CA . PRO B 1 903 ? 58.25 77.5 20.375 1 24.88 903 PRO B CA 1
ATOM 14181 C C . PRO B 1 903 ? 58.188 77 18.922 1 24.88 903 PRO B C 1
ATOM 14183 O O . PRO B 1 903 ? 57.594 77.688 18.062 1 24.88 903 PRO B O 1
ATOM 14186 N N . THR B 1 904 ? 59.344 76.625 18.219 1 20.91 904 THR B N 1
ATOM 14187 C CA . THR B 1 904 ? 59.406 76 16.906 1 20.91 904 THR B CA 1
ATOM 14188 C C . THR B 1 904 ? 58.406 74.875 16.797 1 20.91 904 THR B C 1
ATOM 14190 O O . THR B 1 904 ? 58.312 74.062 17.719 1 20.91 904 THR B O 1
#

Solvent-accessible surface area (backbone atoms only — not comparable to full-atom values): 88995 Å² total; per-residue (Å²): 133,63,61,62,55,76,68,74,81,78,80,82,67,71,79,69,63,69,71,60,61,79,67,61,85,74,57,83,80,80,61,58,47,67,48,84,92,67,32,36,35,41,40,58,62,64,69,33,57,56,66,71,56,57,91,75,44,68,78,67,30,27,30,42,33,50,24,45,18,39,36,42,64,36,36,50,80,46,51,50,74,34,78,50,26,27,35,42,34,52,22,36,27,75,74,21,32,34,36,30,58,32,27,52,53,59,33,68,48,29,27,34,41,30,47,26,50,14,56,53,47,41,74,38,62,44,21,50,34,69,34,49,48,24,27,37,41,35,44,24,31,19,57,45,47,44,59,60,40,55,38,62,35,59,34,54,35,41,40,25,26,33,44,33,42,28,41,25,49,27,43,48,67,40,46,20,75,51,45,56,58,31,78,46,43,26,34,44,32,46,24,41,15,58,54,23,41,57,75,29,46,58,22,49,48,34,48,52,73,39,61,26,51,32,41,33,46,21,39,21,38,39,45,73,56,90,82,60,64,60,80,79,30,44,32,40,50,56,61,34,35,31,44,27,41,31,47,24,44,21,48,39,48,64,67,43,45,23,48,53,37,42,39,40,48,58,34,40,28,36,25,40,35,56,22,40,28,82,47,36,14,23,37,83,92,60,72,74,31,58,59,68,44,35,78,42,40,53,19,40,50,65,13,54,34,29,34,39,36,50,21,44,33,23,34,23,52,40,35,57,29,36,42,40,33,34,42,51,21,29,35,40,32,49,22,40,29,33,34,52,43,65,34,68,42,24,50,28,46,31,56,42,25,28,36,42,32,50,23,40,28,48,31,28,67,42,45,46,54,55,49,56,56,40,40,84,21,63,32,29,35,41,34,49,23,43,28,15,29,33,46,49,42,50,54,29,62,50,65,30,68,54,30,28,34,44,33,47,24,39,29,37,32,45,56,63,38,49,44,54,31,63,37,29,30,36,42,35,44,25,40,28,47,27,55,62,63,74,21,55,75,63,38,43,70,38,36,29,35,42,33,48,24,37,28,50,34,31,48,49,54,50,59,47,59,59,43,54,30,48,47,21,28,37,41,33,43,30,42,28,47,30,36,41,55,59,89,76,63,62,81,61,56,67,63,46,46,38,32,36,43,32,50,21,39,28,35,46,34,60,21,44,75,70,68,36,70,47,61,71,38,45,45,36,50,59,23,29,37,42,35,49,23,36,16,64,29,52,63,76,59,83,56,35,44,36,35,25,50,45,22,32,33,43,34,47,25,48,25,44,28,43,63,74,53,36,74,53,40,46,47,30,50,46,23,27,33,42,32,46,23,36,23,39,31,38,58,62,63,58,69,29,52,58,50,37,77,50,45,38,34,39,40,53,38,68,24,45,22,41,67,49,65,80,32,44,59,34,54,51,43,63,70,28,75,80,29,68,63,30,52,47,59,62,91,60,33,37,20,49,27,48,80,91,43,45,69,36,46,55,79,54,59,48,67,77,48,52,65,69,68,47,57,64,48,42,46,42,40,47,44,43,44,47,46,47,48,50,45,48,51,45,50,49,48,47,33,41,49,41,25,67,70,42,45,70,61,40,25,54,47,33,50,48,46,46,50,44,48,54,43,52,68,49,58,62,63,67,76,65,72,64,76,59,85,82,77,89,88,70,82,28,47,23,20,51,45,62,29,81,90,49,40,71,53,42,49,66,64,47,32,26,59,43,16,42,87,26,88,70,56,13,94,32,47,61,40,36,69,93,76,66,47,66,87,91,55,58,70,63,58,45,49,51,50,43,52,67,32,14,47,19,37,38,34,49,44,34,79,60,21,78,72,31,70,66,49,50,47,51,53,44,54,41,60,62,53,34,74,70,70,97,58,73,33,47,63,40,39,36,40,51,75,92,73,59,70,71,67,45,54,70,40,67,60,54,30,51,45,60,73,70,69,49,66,70,46,70,63,60,88,52,72,85,50,41,64,55,50,50,54,49,50,52,50,41,61,73,72,50,74,84,76,78,72,81,66,75,84,68,68,81,63,72,69,62,76,63,74,74,54,31,80,58,129,76,58,58,57,75,71,67,77,73,76,79,60,69,71,61,62,64,64,58,60,70,59,70,80,81,68,85,84,77,63,57,45,66,49,85,91,69,30,36,36,40,42,56,62,66,70,34,56,55,67,70,54,57,89,77,45,66,78,65,29,28,30,42,33,49,23,45,17,40,36,40,64,37,36,51,80,45,52,50,76,32,79,48,25,29,35,42,34,53,23,36,29,72,74,22,34,36,37,31,59,33,27,52,53,60,34,69,49,29,28,34,43,31,47,25,50,14,56,55,47,41,74,40,62,45,21,52,35,71,34,48,48,24,27,36,43,34,43,24,32,19,58,45,46,45,59,61,41,53,40,64,37,60,34,53,36,41,40,24,26,34,44,33,41,27,40,25,52,27,42,50,69,42,48,20,74,57,45,56,58,30,78,47,44,28,34,44,32,46,24,43,14,58,54,23,43,57,76,30,46,58,22,51,49,37,49,53,73,42,61,25,54,31,42,31,46,20,39,22,38,38,46,72,55,87,84,60,62,61,80,78,32,45,33,39,54,58,61,34,32,31,45,27,41,30,48,24,41,22,49,40,46,62,68,43,44,24,48,51,39,41,42,39,47,60,35,41,28,34,24,40,34,57,20,40,28,80,47,38,13,22,36,85,91,60,71,73,33,59,57,67,43,36,76,44,40,54,22,40,49,66,14,54,34,29,34,39,35,49,22,46,33,24,36,24,51,41,36,56,30,35,42,41,33,34,42,51,21,28,34,42,33,49,24,40,28,33,34,49,40,65,33,69,41,22,52,28,45,31,54,41,24,27,37,41,32,49,23,41,27,47,31,29,65,43,44,45,53,56,50,56,56,40,39,86,20,62,32,29,35,42,33,49,23,42,28,15,30,33,47,50,42,50,56,30,60,52,64,30,69,53,28,27,34,45,31,46,24,40,29,37,32,47,58,63,38,51,44,54,32,62,37,30,28,36,43,34,43,24,38,29,47,27,55,61,63,74,20,54,74,65,38,43,70,37,36,28,34,42,33,47,23,38,28,51,33,32,48,49,53,50,57,46,59,60,43,54,30,48,48,20,26,36,42,32,44,29,42,28,46,30,36,41,57,58,88,75,64,60,80,62,56,66,63,47,46,37,33,35,42,32,50,20,38,27,35,44,36,60,20,44,76,69,67,37,72,49,60,70,36,45,44,36,49,59,22,28,36,42,34,50,23,37,16,65,29,53,63,76,58,84,55,36,44,37,37,24,50,45,20,32,34,42,34,48,25,48,26,45,30,44,63,75,53,36,75,56,39,45,46,31,49,46,23,26,33,42,31,48,23,37,24,39,32,38,60,65,64,59,70,29,51,57,49,37,78,50,45,37,35,40,39,54,38,68,23,46,24,42,67,49,69,80,33,43,61,34,51,52,44,64,70,28,75,77,28,68,62,29,53,49,59,60,91,62,31,38,20,50,27,49,81,89,42,44,73,36,46,54,78,74,57,56,62,76,48,56,54,66,62,45,65,62,47,45,47,42,45,52,44,43,48,51,47,49,54,52,45,50,54,47,48,54,52,47,50,58,54,42,58,70,66,60,61,71,68,58,57,61,56,19,35,55,43,23,53,56,56,57,64,65,62,71,73,74,71,79,78,77,82,73,77,75,74,85,71,85,82,55,82,26,46,25,22,51,46,62,32,81,89,48,41,70,55,42,47,65,65,46,32,27,60,40,16,41,89,26,89,69,55,11,96,34,51,62,41,37,68,95,76,67,49,67,87,93,58,58,69,68,59,49,49,52,49,45,53,68,31,14,45,19,40,38,34,47,45,36,81,59,23,77,71,31,69,68,49,48,47,53,50,43,54,40,59,59,48,34,73,66,72,94,58,71,36,48,62,40,39,36,39,52,76,91,73,60,69,72,68,48,54,71,39,68,59,53,30,52,41,61,71,71,67,49,66,72,47,70,62,62,88,53,74,85,52,41,64,55,51,51,53,51,50,52,51,43,59,74,71,51,73,84,74,72,70,83,66,79,81,74,71,85,67,74,76,68,83,69,82,75,69,20,59,104

InterPro domains:
  IPR000157 Toll/interleukin-1 receptor homology (TIR) domain [PF01582] (732-839)
  IPR000157 Toll/interleukin-1 receptor homology (TIR) domain [PS50104] (730-877)
  IPR000157 Toll/interleukin-1 receptor homology (TIR) domain [SM00255] (731-903)
  IPR000483 Cysteine-rich flanking region, C-terminal [SM00082] (607-659)
  IPR001611 Leucine-rich repeat [PF13855] (85-144)
  IPR001611 Leucine-rich repeat [PF13855] (304-363)
  IPR001611 Leucine-rich repeat [PF13855] (527-585)
  IPR001611 Leucine-rich repeat [PS51450] (423-444)
  IPR001611 Leucine-rich repeat [PS51450] (550-571)
  IPR003591 Leucine-rich repeat, typical subtype [SM00369] (57-81)
  IPR003591 Leucine-rich repeat, typical subtype [SM00369] (107-130)
  IPR003591 Leucine-rich repeat, typical subtype [SM00369] (131-156)
  IPR003591 Leucine-rich repeat, typical subtype [SM00369] (157-181)
  IPR003591 Leucine-rich repeat, typical subtype [SM00369] (182-206)
  IPR003591 Leucine-rich repeat, typical subtype [SM00369] (303-325)
  IPR003591 Leucine-rich repeat, typical subtype [SM00369] (326-349)
  IPR003591 Leucine-rich repeat, typical subtype [SM00369] (350-373)
  IPR003591 Leucine-rich repeat, typical subtype [SM00369] (374-399)
  IPR003591 Leucine-rich repeat, typical subtype [SM00369] (400-423)
  IPR003591 Leucine-rich repeat, typical subtype [SM00369] (524-547)

Radius of gyration: 64.25 Å; Cα contacts (8 Å, |Δi|>4): 4224; chains: 2; bounding box: 186×185×102 Å

pLDDT: mean 80.95, std 19.89, range [19.78, 98.69]

Foldseek 3Di:
DLDQDQDPDDCPPDPVPPVPPVVPPPDDPQAWDDDPPPLATHQEQNQDQADDDPVRGDLQRAEYAHEAYAHAEAALPRDDQRARHAYYAHEQHPNAYEQDACSCQSHANYAYYAHEHRQQYHYDQRRCPNNQRHAYYHHENNQDEQCCFQGCSCANPLNYAEDAHAQYQYQAQAHHLSLLSNQNYAYYAHHNNANHAEAAQRRCVSCAQHEHAEDHQAQYAYPVDPPDDLVVRAQSQPRYEYNEYEHALYADALVRQLSNLLRNAQHAYAAYEHANHAQEACAPPRNRHDHQALSSNQSCLNRLYAHYHHDHYAHAEQDACSPLSHCNHAEYAHDNYAHAYADQRSCANPQAYAEEEHAHYAHAEAELRRCVNCLNYLHAEYAHEHYAHAYYDQNRQPRRARHAYYHHEHYAYADDHQHPHQRHAYYAHDNYAYQADVSCQNYHLNYAEYHHEQYAHAECVRVLSQQQRLNHAEYAHHNYAHQHYDPCSPDRDLRGQHAYYHNHQYQPQNQVVVVHCLCVQQSVLNYAEYEHDNNQHADRDQCSNNNPQRYAEYAHEHHAHAAAALRRCLSPQNYAYYEHAQYAHQEYAVVSCVNHQNHQEYEHANYAHAPDLRRVNVLCVCPDPSVVRYHHPQVRAAHCDDPVRGRPGNPSGDNVSSPPPVVCVVVVVVVVVVVVVVVVVVCVVCLQVCCVPVLLVQLVVLVVVVVVVVCVVCVVVPPPDPVPPPDDQQDFLEEEQEFPVCVVVCLPQACCAADCPHVVRHPTPYHYPVPHQDPPDDSVVSLLSNLVSHLEYEYEDDPRLLVDPVNLVSLVSNVVVQPDPPRHYAYEYEYEDPDDPVVQCVRVSSVVCLVLVHDYHYQDPDPSCSSVSNVVVNCCSVVPDPNPPDPDDDPPPVCPVPSPRNRD/DLPLPLPPDPCPPDPVVVVVPPPPPPPDPQAFDDDPPPLATHDEQNQDQADDDPVRGDLQRAEYEHEAYAHAEAALPRDDQRARHAYYAHEQHPNAYEQDACSCQSHANYAEYAHDHRQCYHYDQRRCPNNQRHAYYHHENNQDEQCCFQGCSCANPLNYAEDAHAQYQYQAQAHHLSLLSNQNYAYYAHHNNANHAEAAQRRCVSCAQHEHAEDHQAQYAYDVDPPDDLVVRAQSQPRYEYNEYEHALYADALVRLLSNLLRNAQHAYAAYEHANHAQEACAPPRNRHDHQALSSNQSCLNRLYAHYHHDHYAHAEQDACSPLSHCNHAEYAHDNYAHAYQDQRSCANPAAYAYAEHAHYAHAEAELRRCVNCLNYLHAEYAHEHYAHAYYDQNRQPRRARHAYYHHAHYAYADDHQHPHQQHAYYAHDNYAYQADVSCQNYHLNYAEYHHAQYAHAECVRVLSQQQRLRHAYYAHHNYAHQHYDPCPPDRDLRGNHAYYHNHQYQPQNQVVVVHCLCVQQSVLNYAEYEHDNNQHADRDQCSNNNPQRHAEYAHENHAHAAAALRRCLSPQNYAYYEHAQYAHQEYDVVSCVNHQNHQEYEHANYAHAPDLRNVNVLCVCPDPSCVRYHHPQVRAAHCDDPVRGRPGNPSRDCVSSPPPPVVVCVVVVVVVVVVVVVVVVVVVVVVVVCVPPVPVVQVVQQVQQVVVVVVPCPPPPPDDPPPPDDDQAQFLEEEQEFPVCVVVCLPQACCAADCVHVVRHPGPYDYCVPHQDPPDDPVVSLLSNQRSHLEYEYEDDPRLLVDPSSLVSLVSQVVVCPDDPRHHAYEYEYEDPDDPVVQCVRVSSVVCVVQLHDYHYQDPDPVCSSVSNVVVNCCSVVPDPSPPPDDDDDPPPPPVPCPGRND